Protein AF-0000000076549613 (afdb_homodimer)

pLDDT: mean 84.05, std 9.08, range [25.34, 96.5]

Solvent-accessible surface area (backbone atoms only — not comparable to full-atom values): 105372 Å² total; per-residue (Å²): 106,58,68,58,45,51,50,44,53,73,41,37,67,58,52,50,48,51,49,50,49,50,51,48,48,9,54,52,24,57,74,68,47,46,67,40,62,68,64,69,47,68,53,47,63,53,39,37,36,34,74,45,85,85,37,47,15,62,51,30,33,65,60,47,44,47,56,52,51,62,62,55,56,86,48,83,62,59,72,47,44,37,34,41,16,25,68,22,34,30,40,40,37,39,35,33,40,73,86,57,59,59,70,60,49,53,50,53,51,52,59,45,52,69,72,58,82,43,71,91,74,50,68,70,38,73,50,78,76,48,66,77,16,69,48,36,32,33,32,61,43,44,80,92,57,53,51,39,55,50,35,51,44,43,65,64,44,52,40,54,59,55,23,63,36,65,48,25,48,45,64,50,57,32,36,43,36,49,55,23,40,34,35,30,39,38,70,69,45,24,59,74,68,69,50,57,69,69,48,46,52,50,32,55,48,38,32,52,45,67,35,34,32,41,82,40,66,52,85,63,26,40,26,39,33,35,34,56,36,65,44,71,47,64,66,50,52,28,55,39,47,52,51,54,57,94,63,44,53,39,32,37,55,76,35,24,50,66,44,84,48,52,52,85,72,56,30,44,21,24,44,73,89,41,71,75,37,36,36,39,37,36,26,36,33,89,93,52,59,64,58,67,29,49,52,52,44,51,53,50,51,50,46,44,54,72,39,66,79,44,61,90,71,40,39,76,42,81,74,44,58,49,65,58,55,37,52,51,35,52,50,45,46,51,49,36,50,52,51,14,50,51,47,31,44,48,52,43,36,50,45,52,60,40,68,67,62,34,49,58,36,50,51,33,42,63,48,10,50,26,40,21,39,31,51,31,48,74,70,70,46,69,44,24,47,56,28,61,63,55,55,48,54,15,58,35,24,33,47,27,46,50,26,49,49,35,26,47,54,43,58,66,65,56,57,97,86,66,57,70,69,59,39,41,40,53,16,37,59,69,34,45,58,55,44,53,54,26,52,50,37,34,54,42,35,40,42,55,41,63,65,39,61,64,48,61,15,45,53,39,27,54,21,43,52,40,39,48,36,21,46,51,31,14,47,49,37,30,70,53,50,45,57,36,52,48,59,74,66,52,70,93,76,70,78,75,61,92,74,60,23,76,60,38,47,52,49,47,56,51,45,50,53,50,46,55,50,47,69,70,43,52,68,58,55,52,51,50,50,52,50,45,47,53,48,18,53,53,31,52,69,66,35,44,45,43,52,69,64,74,73,53,78,65,47,39,25,38,37,36,40,45,56,77,69,55,47,64,68,59,37,52,52,48,48,52,49,51,49,56,59,56,59,66,40,84,52,44,79,44,42,35,34,40,32,24,20,38,87,81,54,85,44,95,49,45,54,28,35,35,38,33,43,35,39,44,54,61,76,88,74,42,65,87,90,68,44,71,69,54,51,51,52,53,50,49,60,62,54,62,69,48,81,77,56,47,73,46,83,44,28,69,61,58,44,37,46,31,21,68,66,39,72,39,92,37,61,26,32,41,36,39,33,33,89,50,66,69,61,46,53,54,51,48,53,53,50,49,58,55,49,66,68,40,80,36,57,33,69,71,43,72,58,65,36,62,62,22,72,33,80,43,74,47,72,36,64,70,56,23,49,75,59,63,41,53,71,66,56,52,51,51,46,49,40,44,44,68,30,72,59,63,69,46,70,36,54,54,81,93,40,75,31,43,28,23,45,25,45,43,66,83,53,57,72,37,74,68,32,48,31,57,38,68,42,75,30,84,88,71,47,73,43,45,38,51,73,31,25,49,79,46,80,40,74,32,61,40,44,47,40,32,46,77,88,38,39,38,42,48,32,30,36,39,68,48,99,47,44,54,60,62,43,49,55,52,49,53,56,50,43,67,71,74,52,81,69,59,91,82,41,50,72,47,74,37,27,49,65,50,52,37,52,56,48,52,58,49,47,68,55,37,52,57,51,37,50,51,52,41,46,51,51,36,25,69,71,69,73,34,68,67,64,28,50,53,53,58,67,49,46,63,46,23,51,21,22,18,26,45,36,28,44,74,67,68,41,51,42,22,56,42,28,52,50,14,51,32,50,38,50,15,54,48,47,31,44,42,49,50,39,49,52,42,22,55,50,30,37,71,68,37,87,86,75,58,11,61,64,54,15,50,58,67,35,42,58,61,41,50,51,37,38,47,21,36,16,47,15,26,40,49,41,41,66,42,82,49,56,58,30,50,55,46,20,47,19,23,31,19,32,32,28,13,30,57,31,32,51,50,39,54,70,57,50,46,56,64,70,63,62,69,75,73,72,75,77,76,79,72,66,72,59,72,75,105,107,58,68,59,47,50,50,42,53,71,42,38,67,60,54,51,48,51,49,50,49,49,50,48,48,10,53,53,26,55,74,68,46,48,68,39,60,65,64,71,48,67,53,48,62,52,39,37,36,34,73,43,69,32,36,47,15,62,53,30,32,58,59,45,43,47,56,52,50,60,60,54,47,30,47,82,60,50,71,48,44,38,35,40,14,25,68,21,34,29,39,40,36,39,36,35,40,74,85,58,59,57,69,62,52,53,50,53,51,53,59,47,52,68,68,58,81,41,73,93,72,52,68,75,37,75,49,78,75,49,66,79,15,68,49,38,32,31,33,63,43,45,80,92,57,53,52,40,54,51,35,48,43,43,65,66,46,51,41,57,59,55,48,67,37,72,48,37,68,47,65,48,59,33,36,44,35,48,55,23,40,34,36,30,38,40,71,70,44,25,59,75,69,70,50,57,69,69,48,46,52,50,32,54,48,64,46,53,46,67,47,73,60,63,79,41,78,54,87,97,40,79,39,76,45,73,47,87,40,65,45,69,48,64,66,51,52,29,61,38,62,54,48,70,58,95,85,44,74,38,32,36,53,74,35,25,49,65,44,83,48,52,50,86,71,54,30,44,20,26,44,73,90,40,70,75,38,36,35,40,36,37,27,34,33,88,93,50,61,63,58,66,30,49,54,53,45,52,52,50,50,50,45,47,52,72,42,82,80,45,61,90,69,39,39,76,41,82,75,43,56,48,66,58,55,37,51,52,35,51,50,46,49,50,48,35,50,52,51,12,50,51,47,30,43,48,52,43,35,51,46,53,60,40,67,68,63,33,48,60,36,49,50,34,41,61,48,9,52,25,40,21,38,32,51,30,52,72,72,68,48,70,44,24,47,58,27,60,63,57,54,48,53,14,59,36,26,33,47,27,46,50,28,49,49,36,27,47,54,43,58,67,64,58,57,96,87,67,57,69,68,59,39,42,39,52,15,39,58,68,32,45,59,52,42,52,54,27,51,50,37,35,54,44,37,41,43,55,42,63,67,39,64,63,46,61,16,46,52,39,28,56,21,42,53,40,40,50,35,22,46,51,32,14,49,49,36,30,70,54,48,46,57,37,53,49,61,74,65,52,68,93,77,68,78,77,60,92,72,59,22,75,59,37,48,50,50,47,56,50,45,52,53,48,46,56,51,46,70,70,42,51,67,59,54,52,52,51,51,52,51,45,46,51,48,19,54,52,31,50,69,66,36,44,44,46,51,69,64,73,71,56,80,66,47,39,26,39,37,36,40,46,56,76,37,44,10,66,68,58,38,51,52,48,48,52,49,52,50,53,59,55,59,67,41,82,53,44,77,45,41,36,34,39,33,24,21,37,85,82,52,85,43,95,48,46,53,28,34,34,37,33,42,34,39,44,54,62,73,87,75,42,64,86,91,69,43,71,69,54,51,51,51,51,51,47,62,62,54,60,68,47,80,76,57,46,72,45,84,44,30,69,62,57,43,36,48,30,23,68,66,41,71,39,92,36,62,25,32,41,36,39,34,33,90,48,66,69,59,45,52,56,52,49,53,53,49,51,56,56,48,66,68,40,79,37,55,34,70,72,43,72,56,65,36,62,60,21,40,21,38,34,34,40,62,36,54,71,56,22,17,49,56,50,43,49,59,39,57,52,37,52,45,49,30,42,44,68,13,72,62,64,70,45,71,36,53,53,87,92,40,75,32,42,28,31,46,21,43,43,66,82,52,55,55,39,74,67,32,47,29,57,39,67,41,76,30,85,87,71,46,73,43,43,37,53,74,31,24,50,78,44,79,39,75,32,60,39,42,47,40,32,46,76,90,35,38,38,42,49,33,29,34,39,69,48,99,47,45,54,62,63,44,51,55,52,47,52,55,50,43,67,71,72,53,81,67,58,89,64,42,49,71,49,75,37,26,50,64,50,53,37,53,57,48,51,59,49,48,67,55,38,52,58,52,37,50,53,51,42,49,51,51,36,23,67,72,68,73,33,66,66,63,27,49,54,53,58,67,49,47,60,47,23,50,19,21,18,25,44,36,28,44,74,68,68,39,54,43,22,55,42,28,52,50,15,50,33,50,37,52,16,53,49,47,32,44,43,49,49,40,50,54,42,22,54,51,31,39,70,69,37,87,86,75,56,11,59,64,56,16,49,58,67,35,42,59,60,42,51,50,36,38,47,22,35,16,47,15,26,41,48,42,39,66,41,82,50,58,55,30,49,56,44,20,48,18,24,32,18,32,32,28,13,30,56,32,31,52,51,39,52,69,57,51,46,55,64,69,63,63,69,72,74,71,74,78,72,77,69,69,65,62,72,74,105

Sequence (2052 aa):
MQSLIRLFIRYRAIVLIIFAVMLAIGAFALTRLDIEAYPDPSPPLVEIITQNPSWSAEEMEQQVTVPVETTLNGTPHLDQVRSISIFGLSDVKLYFSFDSDYFRDRQEVLNRLQTLSLPNNLQPQLSPWSPIGEIYRYQLVGPGYTLNEIKATQDWLVRRELKQVPGIIDITTFGGTTRQYQVETDPNKLISYGVTLPQVLNAIQSSNANAGGNYLQLGNQNVNVRALGQVHNTDDIGSIVVAEKNGTPITVRDIATVTEGFQPRLGQVGRDKQDDIVLGIVLLQKEEKSLPALKALKEKIASLNTGSLLPPGMHISTIYDRTTLINRTTHTVREVIITGLILVTLVLLSMLGDLRITFIAAVTIPFAVLFAFGMMVLTGRSANLISIGAIDFGILVDSSIIVLESIYRKLSRRVPGEETGDLIVEGVTDAARPVLFSTAIILIAFIPLFTMQGVAGQIFSPMSVTYGFALLGALLFALIFAPVLGYVTAPTEQKVGDGYTWLSRGLRNRYQYLLHHALRYTSIVWIGAAAMLALGVLCFVLVGGEFMPPLEEGNLWIRATLPQDISFDTSANLANQIRAVIAQSPEVTQTVSQMGRPDDGTDVSTFNNIEVSVALKPQEEWRAGLTKPQLIDEMNRRLSRFPGIELNFSQNIQDNVEEAMSGVKGENSLKLFGDDFDTLTSLSDKIEQVMKSVPGVADVGVFKVGGQPSLVIQIDRAKAARFGILAGDINAAVQAAIGGAPISQVIQGDRRFDLTVRYPEANRSTPEAIRAILVPTADGGRIPLGQIADVSIREGSFMIYREGGRRYIPIKFSVRGRDLATTITELQAKLKQQVPLPTGYNYTWAGEFDSLRKEQARLAVIIPISLAIIVILLYMQFSTWKDAFIVVATLPFAAVGGAVSLFLTRTPFSISAAVGFTSLIGVATLGCVVFMSGVRRAQRESIDGTGLEHGCVDEMRPVVMACLAAGLGLLPAALSNGIGAQAQQPLARVVVGGMITTIIAILFILPLLLRQKPAHHLHLEEASTEMQSLIRLFIRYRAIVLIIFAVMLAIGAFALTRLDIEAYPDPSPPLVEIITQNPSWSAEEMEQQVTVPVETTLNGTPHLDQVRSISIFGLSDVKLYFSFDSDYFRDRQEVLNRLQTLSLPNNLQPQLSPWSPIGEIYRYQLVGPGYTLNEIKATQDWLVRRELKQVPGIIDITTFGGTTRQYQVETDPNKLISYGVTLPQVLNAIQSSNANAGGNYLQLGNQNVNVRALGQVHNTDDIGSIVVAEKNGTPITVRDIATVTEGFQPRLGQVGRDKQDDIVLGIVLLQKEEKSLPALKALKEKIASLNTGSLLPPGMHISTIYDRTTLINRTTHTVREVIITGLILVTLVLLSMLGDLRITFIAAVTIPFAVLFAFGMMVLTGRSANLISIGAIDFGILVDSSIIVLESIYRKLSRRVPGEETGDLIVEGVTDAARPVLFSTAIILIAFIPLFTMQGVAGQIFSPMSVTYGFALLGALLFALIFAPVLGYVTAPTEQKVGDGYTWLSRGLRNRYQYLLHHALRYTSIVWIGAAAMLALGVLCFVLVGGEFMPPLEEGNLWIRATLPQDISFDTSANLANQIRAVIAQSPEVTQTVSQMGRPDDGTDVSTFNNIEVSVALKPQEEWRAGLTKPQLIDEMNRRLSRFPGIELNFSQNIQDNVEEAMSGVKGENSLKLFGDDFDTLTSLSDKIEQVMKSVPGVADVGVFKVGGQPSLVIQIDRAKAARFGILAGDINAAVQAAIGGAPISQVIQGDRRFDLTVRYPEANRSTPEAIRAILVPTADGGRIPLGQIADVSIREGSFMIYREGGRRYIPIKFSVRGRDLATTITELQAKLKQQVPLPTGYNYTWAGEFDSLRKEQARLAVIIPISLAIIVILLYMQFSTWKDAFIVVATLPFAAVGGAVSLFLTRTPFSISAAVGFTSLIGVATLGCVVFMSGVRRAQRESIDGTGLEHGCVDEMRPVVMACLAAGLGLLPAALSNGIGAQAQQPLARVVVGGMITTIIAILFILPLLLRQKPAHHLHLEEASTE

Structure (mmCIF, N/CA/C/O backbone):
data_AF-0000000076549613-model_v1
#
loop_
_entity.id
_entity.type
_entity.pdbx_description
1 polymer 'Cobalt-zinc-cadmium resistance protein CzcA'
#
loop_
_atom_site.group_PDB
_atom_site.id
_atom_site.type_symbol
_atom_site.label_atom_id
_atom_site.label_alt_id
_atom_site.label_comp_id
_atom_site.label_asym_id
_atom_site.label_entity_id
_atom_site.label_seq_id
_atom_site.pdbx_PDB_ins_code
_atom_site.Cartn_x
_atom_site.Cartn_y
_atom_site.Cartn_z
_atom_site.occupancy
_atom_site.B_iso_or_equiv
_atom_site.auth_seq_id
_atom_site.auth_comp_id
_atom_site.auth_asym_id
_atom_site.auth_atom_id
_atom_site.pdbx_PDB_model_num
ATOM 1 N N . MET A 1 1 ? -3.492 37.469 29.484 1 70.31 1 MET A N 1
ATOM 2 C CA . MET A 1 1 ? -4.234 37.469 28.234 1 70.31 1 MET A CA 1
ATOM 3 C C . MET A 1 1 ? -4.164 38.844 27.578 1 70.31 1 MET A C 1
ATOM 5 O O . MET A 1 1 ? -3.998 38.969 26.359 1 70.31 1 MET A O 1
ATOM 9 N N . GLN A 1 2 ? -4.164 39.844 28.422 1 81.06 2 GLN A N 1
ATOM 10 C CA . GLN A 1 2 ? -4.113 41.219 27.875 1 81.06 2 GLN A CA 1
ATOM 11 C C . GLN A 1 2 ? -2.822 41.438 27.094 1 81.06 2 GLN A C 1
ATOM 13 O O . GLN A 1 2 ? -2.84 42.031 26.016 1 81.06 2 GLN A O 1
ATOM 18 N N . SER A 1 3 ? -1.783 40.875 27.688 1 80.88 3 SER A N 1
ATOM 19 C CA . SER A 1 3 ? -0.486 41.062 27.047 1 80.88 3 SER A CA 1
ATOM 20 C C . SER A 1 3 ? -0.434 40.344 25.688 1 80.88 3 SER A C 1
ATOM 22 O O . SER A 1 3 ? 0.159 40.844 24.734 1 80.88 3 SER A O 1
ATOM 24 N N . LEU A 1 4 ? -1.101 39.25 25.609 1 85.38 4 LEU A N 1
ATOM 25 C CA . LEU A 1 4 ? -1.113 38.469 24.375 1 85.38 4 LEU A CA 1
ATOM 26 C C . LEU A 1 4 ? -1.927 39.188 23.297 1 85.38 4 LEU A C 1
ATOM 28 O O . LEU A 1 4 ? -1.532 39.219 22.125 1 85.38 4 LEU A O 1
ATOM 32 N N . ILE A 1 5 ? -3.029 39.812 23.688 1 86.94 5 ILE A N 1
ATOM 33 C CA . ILE A 1 5 ? -3.904 40.5 22.734 1 86.94 5 ILE A CA 1
ATOM 34 C C . ILE A 1 5 ? -3.234 41.781 22.25 1 86.94 5 ILE A C 1
ATOM 36 O O . ILE A 1 5 ? -3.357 42.125 21.078 1 86.94 5 ILE A O 1
ATOM 40 N N . ARG A 1 6 ? -2.494 42.438 23.188 1 86.56 6 ARG A N 1
ATOM 41 C CA . ARG A 1 6 ? -1.759 43.656 22.812 1 86.56 6 ARG A CA 1
ATOM 42 C C . ARG A 1 6 ? -0.669 43.312 21.797 1 86.56 6 ARG A C 1
ATOM 44 O O . ARG A 1 6 ? -0.384 44.125 20.906 1 86.56 6 ARG A O 1
ATOM 51 N N . LEU A 1 7 ? -0.128 42.125 22 1 85.12 7 LEU A N 1
ATOM 52 C CA . LEU A 1 7 ? 0.905 41.656 21.094 1 85.12 7 LEU A CA 1
ATOM 53 C C . LEU A 1 7 ? 0.325 41.406 19.703 1 85.12 7 LEU A C 1
ATOM 55 O O . LEU A 1 7 ? 0.964 41.719 18.688 1 85.12 7 LEU A O 1
ATOM 59 N N . PHE A 1 8 ? -0.901 40.938 19.594 1 88.06 8 PHE A N 1
ATOM 60 C CA . PHE A 1 8 ? -1.541 40.625 18.328 1 88.06 8 PHE A CA 1
ATOM 61 C C . PHE A 1 8 ? -1.887 41.906 17.578 1 88.06 8 PHE A C 1
ATOM 63 O O . PHE A 1 8 ? -1.785 41.969 16.344 1 88.06 8 PHE A O 1
ATOM 70 N N . ILE A 1 9 ? -2.24 42.906 18.328 1 85 9 ILE A N 1
ATOM 71 C CA . ILE A 1 9 ? -2.623 44.188 17.719 1 85 9 ILE A CA 1
ATOM 72 C C . ILE A 1 9 ? -1.373 44.938 17.25 1 85 9 ILE A C 1
ATOM 74 O O . ILE A 1 9 ? -1.388 45.594 16.219 1 85 9 ILE A O 1
ATOM 78 N N . ARG A 1 10 ? -0.318 44.781 18.047 1 78.44 10 ARG A N 1
ATOM 79 C CA . ARG A 1 10 ? 0.94 45.438 17.688 1 78.44 10 ARG A CA 1
ATOM 80 C C . ARG A 1 10 ? 1.498 44.844 16.391 1 78.44 10 ARG A C 1
ATOM 82 O O . ARG A 1 10 ? 1.986 45.594 15.523 1 78.44 10 ARG A O 1
ATOM 89 N N . TYR A 1 11 ? 1.381 43.562 16.281 1 80.69 11 TYR A N 1
ATOM 90 C CA . TYR A 1 11 ? 1.847 42.875 15.094 1 80.69 11 TYR A CA 1
ATOM 91 C C . TYR A 1 11 ? 0.676 42.469 14.195 1 80.69 11 TYR A C 1
ATOM 93 O O . TYR A 1 11 ? 0.569 41.312 13.766 1 80.69 11 TYR A O 1
ATOM 101 N N . ARG A 1 12 ? -0.136 43.406 13.875 1 83.06 12 ARG A N 1
ATOM 102 C CA . ARG A 1 12 ? -1.37 43.156 13.133 1 83.06 12 ARG A CA 1
ATOM 103 C C . ARG A 1 12 ? -1.074 42.625 11.734 1 83.06 12 ARG A C 1
ATOM 105 O O . ARG A 1 12 ? -1.805 41.781 11.219 1 83.06 12 ARG A O 1
ATOM 112 N N . ALA A 1 13 ? -0.017 43 11.156 1 78.75 13 ALA A N 1
ATOM 113 C CA . ALA A 1 13 ? 0.308 42.562 9.805 1 78.75 13 ALA A CA 1
ATOM 114 C C . ALA A 1 13 ? 0.675 41.094 9.766 1 78.75 13 ALA A C 1
ATOM 116 O O . ALA A 1 13 ? 0.28 40.375 8.852 1 78.75 13 ALA A O 1
ATOM 117 N N . ILE A 1 14 ? 1.396 40.625 10.773 1 78.25 14 ILE A N 1
ATOM 118 C CA . ILE A 1 14 ? 1.791 39.25 10.852 1 78.25 14 ILE A CA 1
ATOM 119 C C . ILE A 1 14 ? 0.558 38.375 11.086 1 78.25 14 ILE A C 1
ATOM 121 O O . ILE A 1 14 ? 0.442 37.281 10.516 1 78.25 14 ILE A O 1
ATOM 125 N N . VAL A 1 15 ? -0.276 38.844 11.883 1 86.88 15 VAL A N 1
ATOM 126 C CA . VAL A 1 15 ? -1.479 38.062 12.211 1 86.88 15 VAL A CA 1
ATOM 127 C C . VAL A 1 15 ? -2.361 37.938 10.969 1 86.88 15 VAL A C 1
ATOM 129 O O . VAL A 1 15 ? -2.953 36.906 10.719 1 86.88 15 VAL A O 1
ATOM 132 N N . LEU A 1 16 ? -2.379 38.938 10.172 1 87.12 16 LEU A N 1
ATOM 133 C CA . LEU A 1 16 ? -3.184 38.906 8.953 1 87.12 16 LEU A CA 1
ATOM 134 C C . LEU A 1 16 ? -2.555 37.969 7.918 1 87.12 16 LEU A C 1
ATOM 136 O O . LEU A 1 16 ? -3.266 37.312 7.156 1 87.12 16 LEU A O 1
ATOM 140 N N . ILE A 1 17 ? -1.257 37.969 7.953 1 79.69 17 ILE A N 1
ATOM 141 C CA . ILE A 1 17 ? -0.569 37.094 7.039 1 79.69 17 ILE A CA 1
ATOM 142 C C . ILE A 1 17 ? -0.812 35.625 7.461 1 79.69 17 ILE A C 1
ATOM 144 O O . ILE A 1 17 ? -1.052 34.75 6.621 1 79.69 17 ILE A O 1
ATOM 148 N N . ILE A 1 18 ? -0.686 35.406 8.742 1 85 18 ILE A N 1
ATOM 149 C CA . ILE A 1 18 ? -0.957 34.062 9.25 1 85 18 ILE A CA 1
ATOM 150 C C . ILE A 1 18 ? -2.393 33.656 8.914 1 85 18 ILE A C 1
ATOM 152 O O . ILE A 1 18 ? -2.66 32.5 8.586 1 85 18 ILE A O 1
ATOM 156 N N . PHE A 1 19 ? -3.25 34.625 8.992 1 90.12 19 PHE A N 1
ATOM 157 C CA . PHE A 1 19 ? -4.648 34.406 8.648 1 90.12 19 PHE A CA 1
ATOM 158 C C . PHE A 1 19 ? -4.785 34 7.188 1 90.12 19 PHE A C 1
ATOM 160 O O . PHE A 1 19 ? -5.457 33 6.875 1 90.12 19 PHE A O 1
ATOM 167 N N . ALA A 1 20 ? -4.121 34.594 6.379 1 85.31 20 ALA A N 1
ATOM 168 C CA . ALA A 1 20 ? -4.188 34.312 4.949 1 85.31 20 ALA A CA 1
ATOM 169 C C . ALA A 1 20 ? -3.547 32.969 4.633 1 85.31 20 ALA A C 1
ATOM 171 O O . ALA A 1 20 ? -4.043 32.219 3.783 1 85.31 20 ALA A O 1
ATOM 172 N N . VAL A 1 21 ? -2.486 32.75 5.336 1 82.38 21 VAL A N 1
ATOM 173 C CA . VAL A 1 21 ? -1.785 31.5 5.125 1 82.38 21 VAL A CA 1
ATOM 174 C C . VAL A 1 21 ? -2.654 30.328 5.602 1 82.38 21 VAL A C 1
ATOM 176 O O . VAL A 1 21 ? -2.703 29.281 4.957 1 82.38 21 VAL A O 1
ATOM 179 N N . MET A 1 22 ? -3.283 30.5 6.699 1 87.81 22 MET A N 1
ATOM 180 C CA . MET A 1 22 ? -4.148 29.453 7.227 1 87.81 22 MET A CA 1
ATOM 181 C C . MET A 1 22 ? -5.344 29.234 6.309 1 87.81 22 MET A C 1
ATOM 183 O O . MET A 1 22 ? -5.797 28.094 6.141 1 87.81 22 MET A O 1
ATOM 187 N N . LEU A 1 23 ? -5.816 30.281 5.75 1 89.94 23 LEU A N 1
ATOM 188 C CA . LEU A 1 23 ? -6.906 30.156 4.789 1 89.94 23 LEU A CA 1
ATOM 189 C C . LEU A 1 23 ? -6.438 29.422 3.529 1 89.94 23 LEU A C 1
ATOM 191 O O . LEU A 1 23 ? -7.168 28.609 2.977 1 89.94 23 LEU A O 1
ATOM 195 N N . ALA A 1 24 ? -5.219 29.672 3.191 1 84.75 24 ALA A N 1
ATOM 196 C CA . ALA A 1 24 ? -4.668 29.031 2.002 1 84.75 24 ALA A CA 1
ATOM 197 C C . ALA A 1 24 ? -4.41 27.547 2.25 1 84.75 24 ALA A C 1
ATOM 199 O O . ALA A 1 24 ? -4.676 26.703 1.386 1 84.75 24 ALA A O 1
ATOM 200 N N . ILE A 1 25 ? -3.904 27.312 3.375 1 83.25 25 ILE A N 1
ATOM 201 C CA . ILE A 1 25 ? -3.646 25.922 3.734 1 83.25 25 ILE A CA 1
ATOM 202 C C . ILE A 1 25 ? -4.965 25.156 3.814 1 83.25 25 ILE A C 1
ATOM 204 O O . ILE A 1 25 ? -5.051 24 3.383 1 83.25 25 ILE A O 1
ATOM 208 N N . GLY A 1 26 ? -5.93 25.797 4.453 1 87 26 GLY A N 1
ATOM 209 C CA . GLY A 1 26 ? -7.246 25.172 4.527 1 87 26 GLY A CA 1
ATOM 210 C C . GLY A 1 26 ? -7.867 24.938 3.164 1 87 26 GLY A C 1
ATOM 211 O O . GLY A 1 26 ? -8.453 23.875 2.924 1 87 26 GLY A O 1
ATOM 212 N N . ALA A 1 27 ? -7.594 25.844 2.307 1 86.81 27 ALA A N 1
ATOM 213 C CA . ALA A 1 27 ? -8.125 25.703 0.954 1 86.81 27 ALA A CA 1
ATOM 214 C C . ALA A 1 27 ? -7.383 24.609 0.187 1 86.81 27 ALA A C 1
ATOM 216 O O . ALA A 1 27 ? -7.992 23.859 -0.583 1 86.81 27 ALA A O 1
ATOM 217 N N . PHE A 1 28 ? -6.176 24.531 0.411 1 82.56 28 PHE A N 1
ATOM 218 C CA . PHE A 1 28 ? -5.375 23.469 -0.204 1 82.56 28 PHE A CA 1
ATOM 219 C C . PHE A 1 28 ? -5.758 22.109 0.355 1 82.56 28 PHE A C 1
ATOM 221 O O . PHE A 1 28 ? -5.809 21.125 -0.383 1 82.56 28 PHE A O 1
ATOM 228 N N . ALA A 1 29 ? -6.008 22.078 1.586 1 84.75 29 ALA A N 1
ATOM 229 C CA . ALA A 1 29 ? -6.414 20.828 2.238 1 84.75 29 ALA A CA 1
ATOM 230 C C . ALA A 1 29 ? -7.762 20.344 1.71 1 84.75 29 ALA A C 1
ATOM 232 O O . ALA A 1 29 ? -8 19.141 1.622 1 84.75 29 ALA A O 1
ATOM 233 N N . LEU A 1 30 ? -8.555 21.234 1.321 1 83.06 30 LEU A N 1
ATOM 234 C CA . LEU A 1 30 ? -9.867 20.891 0.777 1 83.06 30 LEU A CA 1
ATOM 235 C C . LEU A 1 30 ? -9.727 20.141 -0.54 1 83.06 30 LEU A C 1
ATOM 237 O O . LEU A 1 30 ? -10.516 19.234 -0.829 1 83.06 30 LEU A O 1
ATOM 241 N N . THR A 1 31 ? -8.641 20.406 -1.225 1 80.12 31 THR A N 1
ATOM 242 C CA . THR A 1 31 ? -8.438 19.734 -2.502 1 80.12 31 THR A CA 1
ATOM 243 C C . THR A 1 31 ? -7.891 18.328 -2.293 1 80.12 31 THR A C 1
ATOM 245 O O . THR A 1 31 ? -8.031 17.469 -3.164 1 80.12 31 THR A O 1
ATOM 248 N N . ARG A 1 32 ? -7.391 18.125 -1.185 1 79 32 ARG A N 1
ATOM 249 C CA . ARG A 1 32 ? -6.793 16.812 -0.916 1 79 32 ARG A CA 1
ATOM 250 C C . ARG A 1 32 ? -7.684 15.984 0.003 1 79 32 ARG A C 1
ATOM 252 O O . ARG A 1 32 ? -7.398 14.812 0.258 1 79 32 ARG A O 1
ATOM 259 N N . LEU A 1 33 ? -8.68 16.516 0.446 1 81.69 33 LEU A N 1
ATOM 260 C CA . LEU A 1 33 ? -9.562 15.836 1.386 1 81.69 33 LEU A CA 1
ATOM 261 C C . LEU A 1 33 ? -10.367 14.75 0.685 1 81.69 33 LEU A C 1
ATOM 263 O O . LEU A 1 33 ? -10.875 14.961 -0.419 1 81.69 33 LEU A O 1
ATOM 267 N N . ASP A 1 34 ? -10.352 13.547 1.251 1 80.88 34 ASP A N 1
ATOM 268 C CA . ASP A 1 34 ? -11.156 12.438 0.746 1 80.88 34 ASP A CA 1
ATOM 269 C C . ASP A 1 34 ? -12.617 12.578 1.179 1 80.88 34 ASP A C 1
ATOM 271 O O . ASP A 1 34 ? -12.914 12.617 2.375 1 80.88 34 ASP A O 1
ATOM 275 N N . ILE A 1 35 ? -13.438 12.773 0.273 1 80.19 35 ILE A N 1
ATOM 276 C CA . ILE A 1 35 ? -14.852 12.93 0.575 1 80.19 35 ILE A CA 1
ATOM 277 C C . ILE A 1 35 ? -15.586 11.617 0.326 1 80.19 35 ILE A C 1
ATOM 279 O O . ILE A 1 35 ? -15.508 11.055 -0.767 1 80.19 35 ILE A O 1
ATOM 283 N N . GLU A 1 36 ? -16.141 11.109 1.345 1 78 36 GLU A N 1
ATOM 284 C CA . GLU A 1 36 ? -16.953 9.891 1.252 1 78 36 GLU A CA 1
ATOM 285 C C . GLU A 1 36 ? -18.422 10.18 1.535 1 78 36 GLU A C 1
ATOM 287 O O . GLU A 1 36 ? -18.75 11.117 2.268 1 78 36 GLU A O 1
ATOM 292 N N . ALA A 1 37 ? -19.281 9.453 0.869 1 70.5 37 ALA A N 1
ATOM 293 C CA . ALA A 1 37 ? -20.719 9.656 1.098 1 70.5 37 ALA A CA 1
ATOM 294 C C . ALA A 1 37 ? -21.109 9.25 2.516 1 70.5 37 ALA A C 1
ATOM 296 O O . ALA A 1 37 ? -21.781 10 3.221 1 70.5 37 ALA A O 1
ATOM 297 N N . TYR A 1 38 ? -20.688 7.977 2.865 1 71.5 38 TYR A N 1
ATOM 298 C CA . TYR A 1 38 ? -21.031 7.457 4.188 1 71.5 38 TYR A CA 1
ATOM 299 C C . TYR A 1 38 ? -19.812 6.805 4.844 1 71.5 38 TYR A C 1
ATOM 301 O O . TYR A 1 38 ? -18.969 6.227 4.16 1 71.5 38 TYR A O 1
ATOM 309 N N . PRO A 1 39 ? -19.703 6.996 6.129 1 74.75 39 PRO A N 1
ATOM 310 C CA . PRO A 1 39 ? -18.656 6.246 6.812 1 74.75 39 PRO A CA 1
ATOM 311 C C . PRO A 1 39 ? -18.906 4.742 6.844 1 74.75 39 PRO A C 1
ATOM 313 O O . PRO A 1 39 ? -20.062 4.312 6.707 1 74.75 39 PRO A O 1
ATOM 316 N N . ASP A 1 40 ? -17.953 3.994 6.922 1 74.69 40 ASP A N 1
ATOM 317 C CA . ASP A 1 40 ? -18.094 2.547 7.047 1 74.69 40 ASP A CA 1
ATOM 318 C C . ASP A 1 40 ? -18.531 2.162 8.461 1 74.69 40 ASP A C 1
ATOM 320 O O . ASP A 1 40 ? -17.75 2.271 9.406 1 74.69 40 ASP A O 1
ATOM 324 N N . PRO A 1 41 ? -19.734 1.777 8.633 1 76.44 41 PRO A N 1
ATOM 325 C CA . PRO A 1 41 ? -20.234 1.438 9.969 1 76.44 41 PRO A CA 1
ATOM 326 C C . PRO A 1 41 ? -19.844 0.028 10.398 1 76.44 41 PRO A C 1
ATOM 328 O O . PRO A 1 41 ? -19.984 -0.325 11.57 1 76.44 41 PRO A O 1
ATOM 331 N N . SER A 1 42 ? -19.266 -0.727 9.516 1 78.12 42 SER A N 1
ATOM 332 C CA . SER A 1 42 ? -19.016 -2.135 9.812 1 78.12 42 SER A CA 1
ATOM 333 C C . SER A 1 42 ? -17.703 -2.324 10.562 1 78.12 42 SER A C 1
ATOM 335 O O . SER A 1 42 ? -16.766 -1.558 10.375 1 78.12 42 SER A O 1
ATOM 337 N N . PRO A 1 43 ? -17.781 -3.27 11.484 1 82.56 43 PRO A N 1
ATOM 338 C CA . PRO A 1 43 ? -16.516 -3.635 12.133 1 82.56 43 PRO A CA 1
ATOM 339 C C . PRO A 1 43 ? -15.516 -4.273 11.164 1 82.56 43 PRO A C 1
ATOM 341 O O . PRO A 1 43 ? -15.898 -4.703 10.078 1 82.56 43 PRO A O 1
ATOM 344 N N . PRO A 1 44 ? -14.258 -4.223 11.586 1 86.25 44 PRO A N 1
ATOM 345 C CA . PRO A 1 44 ? -13.32 -4.965 10.742 1 86.25 44 PRO A CA 1
ATOM 346 C C . PRO A 1 44 ? -13.727 -6.43 10.57 1 86.25 44 PRO A C 1
ATOM 348 O O . PRO A 1 44 ? -13.977 -7.125 11.555 1 86.25 44 PRO A O 1
ATOM 351 N N . LEU A 1 45 ? -13.938 -6.723 9.375 1 90 45 LEU A N 1
ATOM 352 C CA . LEU A 1 45 ? -14.422 -8.062 9.062 1 90 45 LEU A CA 1
ATOM 353 C C . LEU A 1 45 ? -13.531 -8.727 8.016 1 90 45 LEU A C 1
ATOM 355 O O . LEU A 1 45 ? -13.102 -8.078 7.059 1 90 45 LEU A O 1
ATOM 359 N N . VAL A 1 46 ? -13.086 -9.953 8.266 1 90.31 46 VAL A N 1
ATOM 360 C CA . VAL A 1 46 ? -12.344 -10.781 7.312 1 90.31 46 VAL A CA 1
ATOM 361 C C . VAL A 1 46 ? -13.188 -11.977 6.898 1 90.31 46 VAL A C 1
ATOM 363 O O . VAL A 1 46 ? -13.688 -12.727 7.746 1 90.31 46 VAL A O 1
ATOM 366 N N . GLU A 1 47 ? -13.43 -12.055 5.625 1 92.19 47 GLU A N 1
ATOM 367 C CA . GLU A 1 47 ? -14.258 -13.133 5.09 1 92.19 47 GLU A CA 1
ATOM 368 C C . GLU A 1 47 ? -13.406 -14.172 4.359 1 92.19 47 GLU A C 1
ATOM 370 O O . GLU A 1 47 ? -12.523 -13.82 3.57 1 92.19 47 GLU A O 1
ATOM 375 N N . ILE A 1 48 ? -13.617 -15.438 4.676 1 92.81 48 ILE A N 1
ATOM 376 C CA . ILE A 1 48 ? -12.914 -16.547 4.047 1 92.81 48 ILE A CA 1
ATOM 377 C C . ILE A 1 48 ? -13.898 -17.375 3.213 1 92.81 48 ILE A C 1
ATOM 379 O O . ILE A 1 48 ? -14.961 -17.766 3.697 1 92.81 48 ILE A O 1
ATOM 383 N N . ILE A 1 49 ? -13.57 -17.594 1.998 1 92.94 49 ILE A N 1
ATOM 384 C CA . ILE A 1 49 ? -14.414 -18.375 1.09 1 92.94 49 ILE A CA 1
ATOM 385 C C . ILE A 1 49 ? -13.664 -19.625 0.63 1 92.94 49 ILE A C 1
ATOM 387 O O . ILE A 1 49 ? -12.484 -19.547 0.269 1 92.94 49 ILE A O 1
ATOM 391 N N . THR A 1 50 ? -14.258 -20.703 0.739 1 91.69 50 THR A N 1
ATOM 392 C CA . THR A 1 50 ? -13.742 -21.984 0.241 1 91.69 50 THR A CA 1
ATOM 393 C C . THR A 1 50 ? -14.758 -22.656 -0.67 1 91.69 50 THR A C 1
ATOM 395 O O . THR A 1 50 ? -15.922 -22.828 -0.292 1 91.69 50 THR A O 1
ATOM 398 N N . GLN A 1 51 ? -14.383 -22.984 -1.852 1 89.94 51 GLN A N 1
ATOM 399 C CA . GLN A 1 51 ? -15.312 -23.547 -2.822 1 89.94 51 GLN A CA 1
ATOM 400 C C . GLN A 1 51 ? -14.945 -24.984 -3.166 1 89.94 51 GLN A C 1
ATOM 402 O O . GLN A 1 51 ? -13.766 -25.328 -3.26 1 89.94 51 GLN A O 1
ATOM 407 N N . ASN A 1 52 ? -15.898 -25.859 -3.18 1 86.81 52 ASN A N 1
ATOM 408 C CA . ASN A 1 52 ? -15.859 -27.219 -3.699 1 86.81 52 ASN A CA 1
ATOM 409 C C . ASN A 1 52 ? -17.172 -27.594 -4.371 1 86.81 52 ASN A C 1
ATOM 411 O O . ASN A 1 52 ? -18.141 -27.938 -3.689 1 86.81 52 ASN A O 1
ATOM 415 N N . PRO A 1 53 ? -17.281 -27.609 -5.645 1 80.62 53 PRO A N 1
ATOM 416 C CA . PRO A 1 53 ? -18.547 -27.766 -6.363 1 80.62 53 PRO A CA 1
ATOM 417 C C . PRO A 1 53 ? -19.172 -29.141 -6.168 1 80.62 53 PRO A C 1
ATOM 419 O O . PRO A 1 53 ? -20.328 -29.359 -6.508 1 80.62 53 PRO A O 1
ATOM 422 N N . SER A 1 54 ? -18.594 -30.062 -5.477 1 77.94 54 SER A N 1
ATOM 423 C CA . SER A 1 54 ? -19.109 -31.422 -5.465 1 77.94 54 SER A CA 1
ATOM 424 C C . SER A 1 54 ? -19.672 -31.781 -4.09 1 77.94 54 SER A C 1
ATOM 426 O O . SER A 1 54 ? -20.281 -32.844 -3.926 1 77.94 54 SER A O 1
ATOM 428 N N . TRP A 1 55 ? -19.609 -30.891 -3.156 1 83.56 55 TRP A N 1
ATOM 429 C CA . TRP A 1 55 ? -20.016 -31.266 -1.805 1 83.56 55 TRP A CA 1
ATOM 430 C C . TRP A 1 55 ? -21.312 -30.594 -1.411 1 83.56 55 TRP A C 1
ATOM 432 O O . TRP A 1 55 ? -21.562 -29.453 -1.803 1 83.56 55 TRP A O 1
ATOM 442 N N . SER A 1 56 ? -22.125 -31.375 -0.702 1 87.25 56 SER A N 1
ATOM 443 C CA . SER A 1 56 ? -23.359 -30.828 -0.168 1 87.25 56 SER A CA 1
ATOM 444 C C . SER A 1 56 ? -23.109 -29.844 0.963 1 87.25 56 SER A C 1
ATOM 446 O O . SER A 1 56 ? -21.969 -29.734 1.448 1 87.25 56 SER A O 1
ATOM 448 N N . ALA A 1 57 ? -24.094 -29.188 1.37 1 89.56 57 ALA A N 1
ATOM 449 C CA . ALA A 1 57 ? -23.969 -28.203 2.438 1 89.56 57 ALA A CA 1
ATOM 450 C C . ALA A 1 57 ? -23.484 -28.844 3.729 1 89.56 57 ALA A C 1
ATOM 452 O O . ALA A 1 57 ? -22.656 -28.25 4.449 1 89.56 57 ALA A O 1
ATOM 453 N N . GLU A 1 58 ? -23.891 -30.016 4.012 1 87.75 58 GLU A N 1
ATOM 454 C CA . GLU A 1 58 ? -23.5 -30.703 5.238 1 87.75 58 GLU A CA 1
ATOM 455 C C . GLU A 1 58 ? -22.047 -31.156 5.176 1 87.75 58 GLU A C 1
ATOM 457 O O . GLU A 1 58 ? -21.328 -31.094 6.176 1 87.75 58 GLU A O 1
ATOM 462 N N . GLU A 1 59 ? -21.703 -31.656 4.027 1 88.31 59 GLU A N 1
ATOM 463 C CA . GLU A 1 59 ? -20.312 -32.062 3.857 1 88.31 59 GLU A CA 1
ATOM 464 C C . GLU A 1 59 ? -19.359 -30.891 3.941 1 88.31 59 GLU A C 1
ATOM 466 O O . GLU A 1 59 ? -18.281 -30.984 4.523 1 88.31 59 GLU A O 1
ATOM 471 N N . MET A 1 60 ? -19.828 -29.828 3.354 1 91.31 60 MET A N 1
ATOM 472 C CA . MET A 1 60 ? -19.031 -28.609 3.424 1 91.31 60 MET A CA 1
ATOM 473 C C . MET A 1 60 ? -18.906 -28.125 4.863 1 91.31 60 MET A C 1
ATOM 475 O O . MET A 1 60 ? -17.859 -27.609 5.262 1 91.31 60 MET A O 1
ATOM 479 N N . GLU A 1 61 ? -19.938 -28.25 5.66 1 92.31 61 GLU A N 1
ATOM 480 C CA . GLU A 1 61 ? -19.922 -27.828 7.055 1 92.31 61 GLU A CA 1
ATOM 481 C C . GLU A 1 61 ? -18.938 -28.656 7.879 1 92.31 61 GLU A C 1
ATOM 483 O O . GLU A 1 61 ? -18.109 -28.109 8.602 1 92.31 61 GLU A O 1
ATOM 488 N N . GLN A 1 62 ? -19 -29.938 7.629 1 90.62 62 GLN A N 1
ATOM 489 C CA . GLN A 1 62 ? -18.25 -30.844 8.484 1 90.62 62 GLN A CA 1
ATOM 490 C C . GLN A 1 62 ? -16.781 -30.906 8.062 1 90.62 62 GLN A C 1
ATOM 492 O O . GLN A 1 62 ? -15.891 -30.984 8.914 1 90.62 62 GLN A O 1
ATOM 497 N N . GLN A 1 63 ? -16.531 -30.781 6.746 1 91.56 63 GLN A N 1
ATOM 498 C CA . GLN A 1 63 ? -15.172 -31.047 6.262 1 91.56 63 GLN A CA 1
ATOM 499 C C . GLN A 1 63 ? -14.406 -29.734 6.074 1 91.56 63 GLN A C 1
ATOM 501 O O . GLN A 1 63 ? -13.172 -29.734 6.109 1 91.56 63 GLN A O 1
ATOM 506 N N . VAL A 1 64 ? -15.117 -28.656 5.914 1 93.44 64 VAL A N 1
ATOM 507 C CA . VAL A 1 64 ? -14.406 -27.422 5.594 1 93.44 64 VAL A CA 1
ATOM 508 C C . VAL A 1 64 ? -14.727 -26.359 6.648 1 93.44 64 VAL A C 1
ATOM 510 O O . VAL A 1 64 ? -13.82 -25.859 7.32 1 93.44 64 VAL A O 1
ATOM 513 N N . THR A 1 65 ? -15.953 -26.094 6.961 1 94.19 65 THR A N 1
ATOM 514 C CA . THR A 1 65 ? -16.359 -24.969 7.805 1 94.19 65 THR A CA 1
ATOM 515 C C . THR A 1 65 ? -15.914 -25.188 9.242 1 94.19 65 THR A C 1
ATOM 517 O O . THR A 1 65 ? -15.367 -24.281 9.867 1 94.19 65 THR A O 1
ATOM 520 N N . VAL A 1 66 ? -16.141 -26.375 9.758 1 93 66 VAL A N 1
ATOM 521 C CA . VAL A 1 66 ? -15.836 -26.641 11.164 1 93 66 VAL A CA 1
ATOM 522 C C . VAL A 1 66 ? -14.336 -26.547 11.391 1 93 66 VAL A C 1
ATOM 524 O O . VAL A 1 66 ? -13.875 -25.891 12.328 1 93 66 VAL A O 1
ATOM 527 N N . PRO A 1 67 ? -13.516 -27.188 10.523 1 92.19 67 PRO A N 1
ATOM 528 C CA . PRO A 1 67 ? -12.07 -27.047 10.719 1 92.19 67 PRO A CA 1
ATOM 529 C C . PRO A 1 67 ? -11.594 -25.594 10.578 1 92.19 67 PRO A C 1
ATOM 531 O O . PRO A 1 67 ? -10.688 -25.172 11.297 1 92.19 67 PRO A O 1
ATOM 534 N N . VAL A 1 68 ? -12.164 -24.859 9.734 1 93.56 68 VAL A N 1
ATOM 535 C CA . VAL A 1 68 ? -11.789 -23.453 9.555 1 93.56 68 VAL A CA 1
ATOM 536 C C . VAL A 1 68 ? -12.164 -22.656 10.805 1 93.56 68 VAL A C 1
ATOM 538 O O . VAL A 1 68 ? -11.367 -21.859 11.289 1 93.56 68 VAL A O 1
ATOM 541 N N . GLU A 1 69 ? -13.328 -22.922 11.383 1 93.81 69 GLU A N 1
ATOM 542 C CA . GLU A 1 69 ? -13.789 -22.234 12.586 1 93.81 69 GLU A CA 1
ATOM 543 C C . GLU A 1 69 ? -12.891 -22.547 13.773 1 93.81 69 GLU A C 1
ATOM 545 O O . GLU A 1 69 ? -12.523 -21.656 14.539 1 93.81 69 GLU A O 1
ATOM 550 N N . THR A 1 70 ? -12.562 -23.766 13.836 1 89.81 70 THR A N 1
ATOM 551 C CA . THR A 1 70 ? -11.781 -24.203 14.984 1 89.81 70 THR A CA 1
ATOM 552 C C . THR A 1 70 ? -10.367 -23.641 14.938 1 89.81 70 THR A C 1
ATOM 554 O O . THR A 1 70 ? -9.805 -23.266 15.969 1 89.81 70 THR A O 1
ATOM 557 N N . THR A 1 71 ? -9.797 -23.578 13.734 1 90.19 71 THR A N 1
ATOM 558 C CA . THR A 1 71 ? -8.438 -23.062 13.578 1 90.19 71 THR A CA 1
ATOM 559 C C . THR A 1 71 ? -8.391 -21.562 13.828 1 90.19 71 THR A C 1
ATOM 561 O O . THR A 1 71 ? -7.398 -21.047 14.336 1 90.19 71 THR A O 1
ATOM 564 N N . LEU A 1 72 ? -9.469 -20.859 13.594 1 91.94 72 LEU A N 1
ATOM 565 C CA . LEU A 1 72 ? -9.469 -19.406 13.672 1 91.94 72 LEU A CA 1
ATOM 566 C C . LEU A 1 72 ? -9.922 -18.938 15.055 1 91.94 72 LEU A C 1
ATOM 568 O O . LEU A 1 72 ? -9.719 -17.781 15.414 1 91.94 72 LEU A O 1
ATOM 572 N N . ASN A 1 73 ? -10.469 -19.922 15.797 1 88.75 73 ASN A N 1
ATOM 573 C CA . ASN A 1 73 ? -10.875 -19.547 17.156 1 88.75 73 ASN A CA 1
ATOM 574 C C . ASN A 1 73 ? -9.664 -19.188 18.016 1 88.75 73 ASN A C 1
ATOM 576 O O . ASN A 1 73 ? -8.617 -19.812 17.922 1 88.75 73 ASN A O 1
ATOM 580 N N . GLY A 1 74 ? -9.703 -18.078 18.781 1 84.56 74 GLY A N 1
ATOM 581 C CA . GLY A 1 74 ? -8.609 -17.641 19.641 1 84.56 74 GLY A CA 1
ATOM 582 C C . GLY A 1 74 ? -7.805 -16.5 19.031 1 84.56 74 GLY A C 1
ATOM 583 O O . GLY A 1 74 ? -6.789 -16.094 19.594 1 84.56 74 GLY A O 1
ATOM 584 N N . THR A 1 75 ? -8.188 -16.031 17.891 1 88.81 75 THR A N 1
ATOM 585 C CA . THR A 1 75 ? -7.52 -14.875 17.297 1 88.81 75 THR A CA 1
ATOM 586 C C . THR A 1 75 ? -7.703 -13.633 18.172 1 88.81 75 THR A C 1
ATOM 588 O O . THR A 1 75 ? -8.797 -13.383 18.672 1 88.81 75 THR A O 1
ATOM 591 N N . PRO A 1 76 ? -6.672 -12.938 18.391 1 87.12 76 PRO A N 1
ATOM 592 C CA . PRO A 1 76 ? -6.781 -11.742 19.234 1 87.12 76 PRO A CA 1
ATOM 593 C C . PRO A 1 76 ? -7.809 -10.742 18.703 1 87.12 76 PRO A C 1
ATOM 595 O O . PRO A 1 76 ? -7.902 -10.523 17.484 1 87.12 76 PRO A O 1
ATOM 598 N N . HIS A 1 77 ? -8.695 -10.086 19.562 1 89.56 77 HIS A N 1
ATOM 599 C CA . HIS A 1 77 ? -9.695 -9.062 19.281 1 89.56 77 HIS A CA 1
ATOM 600 C C . HIS A 1 77 ? -10.883 -9.633 18.516 1 89.56 77 HIS A C 1
ATOM 602 O O . HIS A 1 77 ? -11.664 -8.883 17.922 1 89.56 77 HIS A O 1
ATOM 608 N N . LEU A 1 78 ? -10.906 -11 18.406 1 91.75 78 LEU A N 1
ATOM 609 C CA . LEU A 1 78 ? -12.031 -11.648 17.75 1 91.75 78 LEU A CA 1
ATOM 610 C C . LEU A 1 78 ? -13.297 -11.555 18.594 1 91.75 78 LEU A C 1
ATOM 612 O O . LEU A 1 78 ? -13.281 -11.898 19.781 1 91.75 78 LEU A O 1
ATOM 616 N N . ASP A 1 79 ? -14.359 -10.984 18.047 1 87.19 79 ASP A N 1
ATOM 617 C CA . ASP A 1 79 ? -15.617 -10.836 18.766 1 87.19 79 ASP A CA 1
ATOM 618 C C . ASP A 1 79 ? -16.578 -11.992 18.469 1 87.19 79 ASP A C 1
ATOM 620 O O . ASP A 1 79 ? -17.172 -12.578 19.375 1 87.19 79 ASP A O 1
ATOM 624 N N . GLN A 1 80 ? -16.766 -12.195 17.078 1 88.5 80 GLN A N 1
ATOM 625 C CA . GLN A 1 80 ? -17.703 -13.234 16.672 1 88.5 80 GLN A CA 1
ATOM 626 C C . GLN A 1 80 ? -17.25 -13.898 15.375 1 88.5 80 GLN A C 1
ATOM 628 O O . GLN A 1 80 ? -16.609 -13.266 14.531 1 88.5 80 GLN A O 1
ATOM 633 N N . VAL A 1 81 ? -17.609 -15.234 15.25 1 92 81 VAL A N 1
ATOM 634 C CA . VAL A 1 81 ? -17.375 -15.984 14.023 1 92 81 VAL A CA 1
ATOM 635 C C . VAL A 1 81 ? -18.719 -16.484 13.477 1 92 81 VAL A C 1
ATOM 637 O O . VAL A 1 81 ? -19.469 -17.156 14.188 1 92 81 VAL A O 1
ATOM 640 N N . ARG A 1 82 ? -18.969 -16.109 12.305 1 91.81 82 ARG A N 1
ATOM 641 C CA . ARG A 1 82 ? -20.172 -16.562 11.625 1 91.81 82 ARG A CA 1
ATOM 642 C C . ARG A 1 82 ? -19.828 -17.328 10.344 1 91.81 82 ARG A C 1
ATOM 644 O O . ARG A 1 82 ? -18.891 -16.953 9.633 1 91.81 82 ARG A O 1
ATOM 651 N N . SER A 1 83 ? -20.562 -18.359 10.133 1 92.88 83 SER A N 1
ATOM 652 C CA . SER A 1 83 ? -20.312 -19.125 8.922 1 92.88 83 SER A CA 1
ATOM 653 C C . SER A 1 83 ? -21.609 -19.578 8.258 1 92.88 83 SER A C 1
ATOM 655 O O . SER A 1 83 ? -22.641 -19.719 8.93 1 92.88 83 SER A O 1
ATOM 657 N N . ILE A 1 84 ? -21.578 -19.672 6.992 1 92.12 84 ILE A N 1
ATOM 658 C CA . ILE A 1 84 ? -22.672 -20.188 6.18 1 92.12 84 ILE A CA 1
ATOM 659 C C . ILE A 1 84 ? -22.141 -21.25 5.223 1 92.12 84 ILE A C 1
ATOM 661 O O . ILE A 1 84 ? -21.109 -21.047 4.57 1 92.12 84 ILE A O 1
ATOM 665 N N . SER A 1 85 ? -22.734 -22.359 5.234 1 92.62 85 SER A N 1
ATOM 666 C CA . SER A 1 85 ? -22.375 -23.438 4.328 1 92.62 85 SER A CA 1
ATOM 667 C C . SER A 1 85 ? -23.516 -23.797 3.393 1 92.62 85 SER A C 1
ATOM 669 O O . SER A 1 85 ? -24.641 -24.078 3.848 1 92.62 85 SER A O 1
ATOM 671 N N . ILE A 1 86 ? -23.281 -23.703 2.135 1 91.12 86 ILE A N 1
ATOM 672 C CA . ILE A 1 86 ? -24.25 -24.094 1.113 1 91.12 86 ILE A CA 1
ATOM 673 C C . ILE A 1 86 ? -23.609 -25.094 0.16 1 91.12 86 ILE A C 1
ATOM 675 O O . ILE A 1 86 ? -22.469 -25.5 0.358 1 91.12 86 ILE A O 1
ATOM 679 N N . PHE A 1 87 ? -24.422 -25.5 -0.807 1 88.06 87 PHE A N 1
ATOM 680 C CA . PHE A 1 87 ? -23.891 -26.453 -1.771 1 88.06 87 PHE A CA 1
ATOM 681 C C . PHE A 1 87 ? -22.703 -25.875 -2.518 1 88.06 87 PHE A C 1
ATOM 683 O O . PHE A 1 87 ? -22.828 -24.844 -3.182 1 88.06 87 PHE A O 1
ATOM 690 N N . GLY A 1 88 ? -21.578 -26.422 -2.301 1 88.25 88 GLY A N 1
ATOM 691 C CA . GLY A 1 88 ? -20.391 -26.109 -3.066 1 88.25 88 GLY A CA 1
ATOM 692 C C . GLY A 1 88 ? -19.625 -24.922 -2.518 1 88.25 88 GLY A C 1
ATOM 693 O O . GLY A 1 88 ? -18.625 -24.5 -3.104 1 88.25 88 GLY A O 1
ATOM 694 N N . LEU A 1 89 ? -20.172 -24.328 -1.36 1 92.62 89 LEU A N 1
ATOM 695 C CA . LEU A 1 89 ? -19.547 -23.094 -0.894 1 92.62 89 LEU A CA 1
ATOM 696 C C . LEU A 1 89 ? -19.594 -23 0.627 1 92.62 89 LEU A C 1
ATOM 698 O O . LEU A 1 89 ? -20.609 -23.344 1.242 1 92.62 89 LEU A O 1
ATOM 702 N N . SER A 1 90 ? -18.453 -22.672 1.219 1 94.25 90 SER A N 1
ATOM 703 C CA . SER A 1 90 ? -18.344 -22.344 2.637 1 94.25 90 SER A CA 1
ATOM 704 C C . SER A 1 90 ? -17.891 -20.906 2.838 1 94.25 90 SER A C 1
ATOM 706 O O . SER A 1 90 ? -16.891 -20.484 2.248 1 94.25 90 SER A O 1
ATOM 708 N N . ASP A 1 91 ? -18.688 -20.188 3.525 1 93.56 91 ASP A N 1
ATOM 709 C CA . ASP A 1 91 ? -18.359 -18.797 3.826 1 93.56 91 ASP A CA 1
ATOM 710 C C . ASP A 1 91 ? -18.219 -18.578 5.332 1 93.56 91 ASP A C 1
ATOM 712 O O . ASP A 1 91 ? -19.172 -18.797 6.086 1 93.56 91 ASP A O 1
ATOM 716 N N . VAL A 1 92 ? -17 -18.219 5.766 1 94.06 92 VAL A N 1
ATOM 717 C CA . VAL A 1 92 ? -16.734 -17.953 7.172 1 94.06 92 VAL A CA 1
ATOM 718 C C . VAL A 1 92 ? -16.359 -16.484 7.359 1 94.06 92 VAL A C 1
ATOM 720 O O . VAL A 1 92 ? -15.406 -16 6.754 1 94.06 92 VAL A O 1
ATOM 723 N N . LYS A 1 93 ? -17.109 -15.82 8.172 1 92.81 93 LYS A N 1
ATOM 724 C CA . LYS A 1 93 ? -16.875 -14.406 8.445 1 92.81 93 LYS A CA 1
ATOM 725 C C . LYS A 1 93 ? -16.391 -14.203 9.875 1 92.81 93 LYS A C 1
ATOM 727 O O . LYS A 1 93 ? -17 -14.711 10.82 1 92.81 93 LYS A O 1
ATOM 732 N N . LEU A 1 94 ? -15.289 -13.516 10.023 1 92.94 94 LEU A N 1
ATOM 733 C CA . LEU A 1 94 ? -14.742 -13.18 11.328 1 92.94 94 LEU A CA 1
ATOM 734 C C . LEU A 1 94 ? -14.961 -11.703 11.656 1 92.94 94 LEU A C 1
ATOM 736 O O . LEU A 1 94 ? -14.523 -10.828 10.914 1 92.94 94 LEU A O 1
ATOM 740 N N . TYR A 1 95 ? -15.672 -11.453 12.734 1 90.94 95 TYR A N 1
ATOM 741 C CA . TYR A 1 95 ? -15.93 -10.094 13.195 1 90.94 95 TYR A CA 1
ATOM 742 C C . TYR A 1 95 ? -14.984 -9.719 14.328 1 90.94 95 TYR A C 1
ATOM 744 O O . TYR A 1 95 ? -14.922 -10.414 15.352 1 90.94 95 TYR A O 1
ATOM 752 N N . PHE A 1 96 ? -14.242 -8.641 14.172 1 91 96 PHE A N 1
ATOM 753 C CA . PHE A 1 96 ? -13.297 -8.172 15.18 1 91 96 PHE A CA 1
ATOM 754 C C . PHE A 1 96 ? -13.859 -6.973 15.93 1 91 96 PHE A C 1
ATOM 756 O O . PHE A 1 96 ? -14.883 -6.414 15.547 1 91 96 PHE A O 1
ATOM 763 N N . SER A 1 97 ? -13.164 -6.66 17.016 1 88.88 97 SER A N 1
ATOM 764 C CA . SER A 1 97 ? -13.57 -5.488 17.781 1 88.88 97 SER A CA 1
ATOM 765 C C . SER A 1 97 ? -13.344 -4.203 16.984 1 88.88 97 SER A C 1
ATOM 767 O O . SER A 1 97 ? -12.453 -4.141 16.141 1 88.88 97 SER A O 1
ATOM 769 N N . PHE A 1 98 ? -14.125 -3.178 17.219 1 82.75 98 PHE A N 1
ATOM 770 C CA . PHE A 1 98 ? -14.117 -1.937 16.453 1 82.75 98 PHE A CA 1
ATOM 771 C C . PHE A 1 98 ? -12.797 -1.199 16.625 1 82.75 98 PHE A C 1
ATOM 773 O O . PHE A 1 98 ? -12.391 -0.427 15.758 1 82.75 98 PHE A O 1
ATOM 780 N N . ASP A 1 99 ? -12.039 -1.463 17.672 1 81.62 99 ASP A N 1
ATOM 781 C CA . ASP A 1 99 ? -10.805 -0.739 17.953 1 81.62 99 ASP A CA 1
ATOM 782 C C . ASP A 1 99 ? -9.594 -1.479 17.391 1 81.62 99 ASP A C 1
ATOM 784 O O . ASP A 1 99 ? -8.461 -0.995 17.484 1 81.62 99 ASP A O 1
ATOM 788 N N . SER A 1 100 ? -9.836 -2.588 16.781 1 87.12 100 SER A N 1
ATOM 789 C CA . SER A 1 100 ? -8.719 -3.385 16.297 1 87.12 100 SER A CA 1
ATOM 790 C C . SER A 1 100 ? -8.227 -2.869 14.945 1 87.12 100 SER A C 1
ATOM 792 O O . SER A 1 100 ? -8.961 -2.18 14.234 1 87.12 100 SER A O 1
ATOM 794 N N . ASP A 1 101 ? -6.879 -3.139 14.727 1 87.56 101 ASP A N 1
ATOM 795 C CA . ASP A 1 101 ? -6.285 -2.773 13.445 1 87.56 101 ASP A CA 1
ATOM 796 C C . ASP A 1 101 ? -6.582 -3.832 12.383 1 87.56 101 ASP A C 1
ATOM 798 O O . ASP A 1 101 ? -6.234 -5.004 12.555 1 87.56 101 ASP A O 1
ATOM 802 N N . TYR A 1 102 ? -7.129 -3.393 11.297 1 87.19 102 TYR A N 1
ATOM 803 C CA . TYR A 1 102 ? -7.566 -4.301 10.242 1 87.19 102 TYR A CA 1
ATOM 804 C C . TYR A 1 102 ? -6.383 -5.062 9.656 1 87.19 102 TYR A C 1
ATOM 806 O O . TYR A 1 102 ? -6.473 -6.27 9.406 1 87.19 102 TYR A O 1
ATOM 814 N N . PHE A 1 103 ? -5.242 -4.438 9.406 1 86.62 103 PHE A N 1
ATOM 815 C CA . PHE A 1 103 ? -4.086 -5.086 8.789 1 86.62 103 PHE A CA 1
ATOM 816 C C . PHE A 1 103 ? -3.537 -6.184 9.688 1 86.62 103 PHE A C 1
ATOM 818 O O . PHE A 1 103 ? -3.209 -7.273 9.219 1 86.62 103 PHE A O 1
ATOM 825 N N . ARG A 1 104 ? -3.467 -5.922 10.906 1 86.81 104 ARG A N 1
ATOM 826 C CA . ARG A 1 104 ? -2.949 -6.91 11.852 1 86.81 104 ARG A CA 1
ATOM 827 C C . ARG A 1 104 ? -3.893 -8.102 11.969 1 86.81 104 ARG A C 1
ATOM 829 O O . ARG A 1 104 ? -3.445 -9.242 12.062 1 86.81 104 ARG A O 1
ATOM 836 N N . ASP A 1 105 ? -5.188 -7.773 11.961 1 91 105 ASP A N 1
ATOM 837 C CA . ASP A 1 105 ? -6.18 -8.844 12.062 1 91 105 ASP A CA 1
ATOM 838 C C . ASP A 1 105 ? -6.117 -9.758 10.844 1 91 105 ASP A C 1
ATOM 840 O O . ASP A 1 105 ? -6.156 -10.984 10.977 1 91 105 ASP A O 1
ATOM 844 N N . ARG A 1 106 ? -6.039 -9.172 9.711 1 89.56 106 ARG A N 1
ATOM 845 C CA . ARG A 1 106 ? -5.969 -9.938 8.469 1 89.56 106 ARG A CA 1
ATOM 846 C C . ARG A 1 106 ? -4.715 -10.812 8.43 1 89.56 106 ARG A C 1
ATOM 848 O O . ARG A 1 106 ? -4.77 -11.969 8.008 1 89.56 106 ARG A O 1
ATOM 855 N N . GLN A 1 107 ? -3.58 -10.289 8.914 1 87.06 107 GLN A N 1
ATOM 856 C CA . GLN A 1 107 ? -2.328 -11.039 8.938 1 87.06 107 GLN A CA 1
ATOM 857 C C . GLN A 1 107 ? -2.412 -12.227 9.891 1 87.06 107 GLN A C 1
ATOM 859 O O . GLN A 1 107 ? -1.907 -13.312 9.578 1 87.06 107 GLN A O 1
ATOM 864 N N . GLU A 1 108 ? -2.992 -11.984 10.961 1 89.25 108 GLU A N 1
ATOM 865 C CA . GLU A 1 108 ? -3.135 -13.07 11.93 1 89.25 108 GLU A CA 1
ATOM 866 C C . GLU A 1 108 ? -4.008 -14.195 11.375 1 89.25 108 GLU A C 1
ATOM 868 O O . GLU A 1 108 ? -3.727 -15.375 11.602 1 89.25 108 GLU A O 1
ATOM 873 N N . VAL A 1 109 ? -5.051 -13.836 10.672 1 91.5 109 VAL A N 1
ATOM 874 C CA . VAL A 1 109 ? -5.945 -14.82 10.07 1 91.5 109 VAL A CA 1
ATOM 875 C C . VAL A 1 109 ? -5.191 -15.625 9.016 1 91.5 109 VAL A C 1
ATOM 877 O O . VAL A 1 109 ? -5.316 -16.844 8.945 1 91.5 109 VAL A O 1
ATOM 880 N N . LEU A 1 110 ? -4.375 -14.984 8.195 1 89.5 110 LEU A N 1
ATOM 881 C CA . LEU A 1 110 ? -3.623 -15.648 7.137 1 89.5 110 LEU A CA 1
ATOM 882 C C . LEU A 1 110 ? -2.58 -16.594 7.727 1 89.5 110 LEU A C 1
ATOM 884 O O . LEU A 1 110 ? -2.354 -17.688 7.195 1 89.5 110 LEU A O 1
ATOM 888 N N . ASN A 1 111 ? -1.952 -16.203 8.797 1 83.62 111 ASN A N 1
ATOM 889 C CA . ASN A 1 111 ? -0.973 -17.047 9.469 1 83.62 111 ASN A CA 1
ATOM 890 C C . ASN A 1 111 ? -1.61 -18.344 9.992 1 83.62 111 ASN A C 1
ATOM 892 O O . ASN A 1 111 ? -1.018 -19.406 9.898 1 83.62 111 ASN A O 1
ATOM 896 N N . ARG A 1 112 ? -2.756 -18.188 10.414 1 87.38 112 ARG A N 1
ATOM 897 C CA . ARG A 1 112 ? -3.441 -19.344 10.969 1 87.38 112 ARG A CA 1
ATOM 898 C C . ARG A 1 112 ? -3.988 -20.25 9.859 1 87.38 112 ARG A C 1
ATOM 900 O O . ARG A 1 112 ? -4.012 -21.469 10 1 87.38 112 ARG A O 1
ATOM 907 N N . LEU A 1 113 ? -4.438 -19.656 8.828 1 89 113 LEU A N 1
ATOM 908 C CA . LEU A 1 113 ? -4.973 -20.422 7.711 1 89 113 LEU A CA 1
ATOM 909 C C . LEU A 1 113 ? -3.877 -21.266 7.059 1 89 113 LEU A C 1
ATOM 911 O O . LEU A 1 113 ? -4.156 -22.328 6.488 1 89 113 LEU A O 1
ATOM 915 N N . GLN A 1 114 ? -2.662 -20.781 7.125 1 80.88 114 GLN A N 1
ATOM 916 C CA . GLN A 1 114 ? -1.555 -21.5 6.508 1 80.88 114 GLN A CA 1
ATOM 917 C C . GLN A 1 114 ? -1.28 -22.812 7.234 1 80.88 114 GLN A C 1
ATOM 919 O O . GLN A 1 114 ? -0.743 -23.75 6.648 1 80.88 114 GLN A O 1
ATOM 924 N N . THR A 1 115 ? -1.748 -22.875 8.469 1 79.5 115 THR A N 1
ATOM 925 C CA . THR A 1 115 ? -1.512 -24.094 9.242 1 79.5 115 THR A CA 1
ATOM 926 C C . THR A 1 115 ? -2.633 -25.094 9.023 1 79.5 115 THR A C 1
ATOM 928 O O . THR A 1 115 ? -2.516 -26.266 9.422 1 79.5 115 THR A O 1
ATOM 931 N N . LEU A 1 116 ? -3.689 -24.625 8.266 1 85.12 116 LEU A N 1
ATOM 932 C CA . LEU A 1 116 ? -4.863 -25.469 8.047 1 85.12 116 LEU A CA 1
ATOM 933 C C . LEU A 1 116 ? -4.699 -26.328 6.801 1 85.12 116 LEU A C 1
ATOM 935 O O . LEU A 1 116 ? -4.273 -25.828 5.754 1 85.12 116 LEU A O 1
ATOM 939 N N . SER A 1 117 ? -4.746 -27.625 6.98 1 84.12 117 SER A N 1
ATOM 940 C CA . SER A 1 117 ? -4.789 -28.547 5.844 1 84.12 117 SER A CA 1
ATOM 941 C C . SER A 1 117 ? -6.195 -29.094 5.625 1 84.12 117 SER A C 1
ATOM 943 O O . SER A 1 117 ? -6.785 -29.688 6.531 1 84.12 117 SER A O 1
ATOM 945 N N . LEU A 1 118 ? -6.805 -28.797 4.457 1 87.12 118 LEU A N 1
ATOM 946 C CA . LEU A 1 118 ? -8.141 -29.281 4.105 1 87.12 118 LEU A CA 1
ATOM 947 C C . LEU A 1 118 ? -8.062 -30.453 3.15 1 87.12 118 LEU A C 1
ATOM 949 O O . LEU A 1 118 ? -7.055 -30.656 2.471 1 87.12 118 LEU A O 1
ATOM 953 N N . PRO A 1 119 ? -9.062 -31.172 3.182 1 82.75 119 PRO A N 1
ATOM 954 C CA . PRO A 1 119 ? -9.07 -32.312 2.266 1 82.75 119 PRO A CA 1
ATOM 955 C C . PRO A 1 119 ? -9.062 -31.906 0.798 1 82.75 119 PRO A C 1
ATOM 957 O O . PRO A 1 119 ? -9.547 -30.812 0.457 1 82.75 119 PRO A O 1
ATOM 960 N N . ASN A 1 120 ? -8.531 -32.719 -0.12 1 76.62 120 ASN A N 1
ATOM 961 C CA . ASN A 1 120 ? -8.461 -32.5 -1.563 1 76.62 120 ASN A CA 1
ATOM 962 C C . ASN A 1 120 ? -7.668 -31.25 -1.916 1 76.62 120 ASN A C 1
ATOM 964 O O . ASN A 1 120 ? -7.961 -30.594 -2.914 1 76.62 120 ASN A O 1
ATOM 968 N N . ASN A 1 121 ? -6.906 -30.812 -0.986 1 75.94 121 ASN A N 1
ATOM 969 C CA . ASN A 1 121 ? -6.02 -29.672 -1.19 1 75.94 121 ASN A CA 1
ATOM 970 C C . ASN A 1 121 ? -6.809 -28.406 -1.498 1 75.94 121 ASN A C 1
ATOM 972 O O . ASN A 1 121 ? -6.418 -27.625 -2.365 1 75.94 121 ASN A O 1
ATOM 976 N N . LEU A 1 122 ? -8.031 -28.375 -0.844 1 84.19 122 LEU A N 1
ATOM 977 C CA . LEU A 1 122 ? -8.797 -27.141 -0.977 1 84.19 122 LEU A CA 1
ATOM 978 C C . LEU A 1 122 ? -8.086 -25.969 -0.3 1 84.19 122 LEU A C 1
ATOM 980 O O . LEU A 1 122 ? -7.484 -26.141 0.764 1 84.19 122 LEU A O 1
ATOM 984 N N . GLN A 1 123 ? -8.031 -24.938 -0.969 1 82.94 123 GLN A N 1
ATOM 985 C CA . GLN A 1 123 ? -7.371 -23.766 -0.406 1 82.94 123 GLN A CA 1
ATOM 986 C C . GLN A 1 123 ? -8.375 -22.656 -0.107 1 82.94 123 GLN A C 1
ATOM 988 O O . GLN A 1 123 ? -9.016 -22.141 -1.018 1 82.94 123 GLN A O 1
ATOM 993 N N . PRO A 1 124 ? -8.508 -22.328 1.16 1 88.5 124 PRO A N 1
ATOM 994 C CA . PRO A 1 124 ? -9.359 -21.188 1.504 1 88.5 124 PRO A CA 1
ATOM 995 C C . PRO A 1 124 ? -8.789 -19.859 1.003 1 88.5 124 PRO A C 1
ATOM 997 O O . PRO A 1 124 ? -7.574 -19.672 0.992 1 88.5 124 PRO A O 1
ATOM 1000 N N . GLN A 1 125 ? -9.641 -19.016 0.517 1 86.81 125 GLN A N 1
ATOM 1001 C CA . GLN A 1 125 ? -9.227 -17.719 0.019 1 86.81 125 GLN A CA 1
ATOM 1002 C C . GLN A 1 125 ? -9.922 -16.594 0.786 1 86.81 125 GLN A C 1
ATOM 1004 O O . GLN A 1 125 ? -11.039 -16.766 1.271 1 86.81 125 GLN A O 1
ATOM 1009 N N . LEU A 1 126 ? -9.227 -15.523 0.94 1 87.69 126 LEU A N 1
ATOM 1010 C CA . LEU A 1 126 ? -9.836 -14.352 1.557 1 87.69 126 LEU A CA 1
ATOM 1011 C C . LEU A 1 126 ? -10.711 -13.602 0.554 1 87.69 126 LEU A C 1
ATOM 1013 O O . LEU A 1 126 ? -10.305 -13.391 -0.592 1 87.69 126 LEU A O 1
ATOM 1017 N N . SER A 1 127 ? -11.859 -13.328 0.961 1 87.5 127 SER A N 1
ATOM 1018 C CA . SER A 1 127 ? -12.773 -12.57 0.11 1 87.5 127 SER A CA 1
ATOM 1019 C C . SER A 1 127 ? -12.359 -11.109 0.017 1 87.5 127 SER A C 1
ATOM 1021 O O . SER A 1 127 ? -11.969 -10.5 1.018 1 87.5 127 SER A O 1
ATOM 1023 N N . PRO A 1 128 ? -12.336 -10.523 -1.137 1 81.12 128 PRO A N 1
ATOM 1024 C CA . PRO A 1 128 ? -12.039 -9.102 -1.296 1 81.12 128 PRO A CA 1
ATOM 1025 C C . PRO A 1 128 ? -13.227 -8.203 -0.965 1 81.12 128 PRO A C 1
ATOM 1027 O O . PRO A 1 128 ? -13.109 -6.973 -0.989 1 81.12 128 PRO A O 1
ATOM 1030 N N . TRP A 1 129 ? -14.281 -8.742 -0.503 1 77.38 129 TRP A N 1
ATOM 1031 C CA . TRP A 1 129 ? -15.539 -8.023 -0.321 1 77.38 129 TRP A CA 1
ATOM 1032 C C . TRP A 1 129 ? -15.531 -7.234 0.986 1 77.38 129 TRP A C 1
ATOM 1034 O O . TRP A 1 129 ? -14.969 -7.688 1.985 1 77.38 129 TRP A O 1
ATOM 1044 N N . SER A 1 130 ? -15.969 -6.039 0.915 1 79 130 SER A N 1
ATOM 1045 C CA . SER A 1 130 ? -16.266 -5.188 2.062 1 79 130 SER A CA 1
ATOM 1046 C C . SER A 1 130 ? -17.641 -4.543 1.936 1 79 130 SER A C 1
ATOM 1048 O O . SER A 1 130 ? -18.125 -4.332 0.825 1 79 130 SER A O 1
ATOM 1050 N N . PRO A 1 131 ? -18.312 -4.371 2.986 1 75.81 131 PRO A N 1
ATOM 1051 C CA . PRO A 1 131 ? -19.672 -3.84 2.932 1 75.81 131 PRO A CA 1
ATOM 1052 C C . PRO A 1 131 ? -19.766 -2.525 2.16 1 75.81 131 PRO A C 1
ATOM 1054 O O . PRO A 1 131 ? -20.781 -2.27 1.488 1 75.81 131 PRO A O 1
ATOM 1057 N N . ILE A 1 132 ? -18.766 -1.78 2.18 1 75.94 132 ILE A N 1
ATOM 1058 C CA . ILE A 1 132 ? -18.812 -0.509 1.465 1 75.94 132 ILE A CA 1
ATOM 1059 C C . ILE A 1 132 ? -17.797 -0.525 0.324 1 75.94 132 ILE A C 1
ATOM 1061 O O . ILE A 1 132 ? -17.422 0.527 -0.207 1 75.94 132 ILE A O 1
ATOM 1065 N N . GLY A 1 133 ? -17.359 -1.64 -0.058 1 82.19 133 GLY A N 1
ATOM 1066 C CA . GLY A 1 133 ? -16.281 -1.737 -1.026 1 82.19 133 GLY A CA 1
ATOM 1067 C C . GLY A 1 133 ? -16.766 -1.661 -2.465 1 82.19 133 GLY A C 1
ATOM 1068 O O . GLY A 1 133 ? -15.977 -1.405 -3.375 1 82.19 133 GLY A O 1
ATOM 1069 N N . GLU A 1 134 ? -18.094 -1.793 -2.688 1 87.75 134 GLU A N 1
ATOM 1070 C CA . GLU A 1 134 ? -18.609 -1.713 -4.051 1 87.75 134 GLU A CA 1
ATOM 1071 C C . GLU A 1 134 ? -18.734 -0.263 -4.508 1 87.75 134 GLU A C 1
ATOM 1073 O O . GLU A 1 134 ? -19.469 0.519 -3.91 1 87.75 134 GLU A O 1
ATOM 1078 N N . ILE A 1 135 ? -18.047 0.115 -5.602 1 89.12 135 ILE A N 1
ATOM 1079 C CA . ILE A 1 135 ? -18.031 1.53 -5.957 1 89.12 135 ILE A CA 1
ATOM 1080 C C . ILE A 1 135 ? -18.531 1.71 -7.387 1 89.12 135 ILE A C 1
ATOM 1082 O O . ILE A 1 135 ? -18.938 2.809 -7.781 1 89.12 135 ILE A O 1
ATOM 1086 N N . TYR A 1 136 ? -18.469 0.618 -8.156 1 93.12 136 TYR A N 1
ATOM 1087 C CA . TYR A 1 136 ? -18.781 0.758 -9.57 1 93.12 136 TYR A CA 1
ATOM 1088 C C . TYR A 1 136 ? -19.344 -0.543 -10.141 1 93.12 136 TYR A C 1
ATOM 1090 O O . TYR A 1 136 ? -18.875 -1.63 -9.789 1 93.12 136 TYR A O 1
ATOM 1098 N N . ARG A 1 137 ? -20.422 -0.507 -10.867 1 94.75 137 ARG A N 1
ATOM 1099 C CA . ARG A 1 137 ? -20.969 -1.629 -11.625 1 94.75 137 ARG A CA 1
ATOM 1100 C C . ARG A 1 137 ? -21.078 -1.29 -13.109 1 94.75 137 ARG A C 1
ATOM 1102 O O . ARG A 1 137 ? -21.453 -0.172 -13.469 1 94.75 137 ARG A O 1
ATOM 1109 N N . TYR A 1 138 ? -20.688 -2.219 -13.953 1 96.06 138 TYR A N 1
ATOM 1110 C CA . TYR A 1 138 ? -20.766 -1.965 -15.383 1 96.06 138 TYR A CA 1
ATOM 1111 C C . TYR A 1 138 ? -21.172 -3.223 -16.141 1 96.06 138 TYR A C 1
ATOM 1113 O O . TYR A 1 138 ? -21.109 -4.328 -15.602 1 96.06 138 TYR A O 1
ATOM 1121 N N . GLN A 1 139 ? -21.75 -3.018 -17.266 1 96.31 139 GLN A N 1
ATOM 1122 C CA . GLN A 1 139 ? -22.094 -4.086 -18.188 1 96.31 139 GLN A CA 1
ATOM 1123 C C . GLN A 1 139 ? -21.172 -4.09 -19.406 1 96.31 139 GLN A C 1
ATOM 1125 O O . GLN A 1 139 ? -20.828 -3.027 -19.938 1 96.31 139 GLN A O 1
ATOM 1130 N N . LEU A 1 140 ? -20.578 -5.219 -19.688 1 95.62 140 LEU A N 1
ATOM 1131 C CA . LEU A 1 140 ? -19.875 -5.359 -20.953 1 95.62 140 LEU A CA 1
ATOM 1132 C C . LEU A 1 140 ? -20.828 -5.703 -22.078 1 95.62 140 LEU A C 1
ATOM 1134 O O . LEU A 1 140 ? -21.359 -6.816 -22.141 1 95.62 140 LEU A O 1
ATOM 1138 N N . VAL A 1 141 ? -21.016 -4.754 -22.938 1 94.12 141 VAL A N 1
ATOM 1139 C CA . VAL A 1 141 ? -21.969 -4.914 -24.031 1 94.12 141 VAL A CA 1
ATOM 1140 C C . VAL A 1 141 ? -21.219 -5.32 -25.312 1 94.12 141 VAL A C 1
ATOM 1142 O O . VAL A 1 141 ? -20.156 -4.777 -25.609 1 94.12 141 VAL A O 1
ATOM 1145 N N . GLY A 1 142 ? -21.672 -6.336 -25.891 1 92.25 142 GLY A N 1
ATOM 1146 C CA . GLY A 1 142 ? -21.109 -6.785 -27.156 1 92.25 142 GLY A CA 1
ATOM 1147 C C . GLY A 1 142 ? -22.156 -7.328 -28.109 1 92.25 142 GLY A C 1
ATOM 1148 O O . GLY A 1 142 ? -22.391 -8.539 -28.172 1 92.25 142 GLY A O 1
ATOM 1149 N N . PRO A 1 143 ? -22.703 -6.352 -28.891 1 88.69 143 PRO A N 1
ATOM 1150 C CA . PRO A 1 143 ? -23.703 -6.836 -29.828 1 88.69 143 PRO A CA 1
ATOM 1151 C C . PRO A 1 143 ? -23.125 -7.781 -30.891 1 88.69 143 PRO A C 1
ATOM 1153 O O . PRO A 1 143 ? -22.078 -7.496 -31.453 1 88.69 143 PRO A O 1
ATOM 1156 N N . GLY A 1 144 ? -23.688 -8.977 -31.031 1 87.94 144 GLY A N 1
ATOM 1157 C CA . GLY A 1 144 ? -23.25 -9.938 -32.031 1 87.94 144 GLY A CA 1
ATOM 1158 C C . GLY A 1 144 ? -22.359 -11.031 -31.453 1 87.94 144 GLY A C 1
ATOM 1159 O O . GLY A 1 144 ? -22.109 -12.039 -32.094 1 87.94 144 GLY A O 1
ATOM 1160 N N . TYR A 1 145 ? -21.875 -10.859 -30.344 1 92.75 145 TYR A N 1
ATOM 1161 C CA . TYR A 1 145 ? -21.031 -11.875 -29.703 1 92.75 145 TYR A CA 1
ATOM 1162 C C . TYR A 1 145 ? -21.859 -12.781 -28.797 1 92.75 145 TYR A C 1
ATOM 1164 O O . TYR A 1 145 ? -22.922 -12.383 -28.312 1 92.75 145 TYR A O 1
ATOM 1172 N N . THR A 1 146 ? -21.359 -13.961 -28.594 1 92.38 146 THR A N 1
ATOM 1173 C CA . THR A 1 146 ? -22.031 -14.891 -27.688 1 92.38 146 THR A CA 1
ATOM 1174 C C . THR A 1 146 ? -21.719 -14.555 -26.234 1 92.38 146 THR A C 1
ATOM 1176 O O . THR A 1 146 ? -20.75 -13.844 -25.953 1 92.38 146 THR A O 1
ATOM 1179 N N . LEU A 1 147 ? -22.531 -15.016 -25.312 1 93.62 147 LEU A N 1
ATOM 1180 C CA . LEU A 1 147 ? -22.312 -14.773 -23.891 1 93.62 147 LEU A CA 1
ATOM 1181 C C . LEU A 1 147 ? -21 -15.383 -23.438 1 93.62 147 LEU A C 1
ATOM 1183 O O . LEU A 1 147 ? -20.344 -14.844 -22.547 1 93.62 147 LEU A O 1
ATOM 1187 N N . ASN A 1 148 ? -20.578 -16.5 -24.078 1 93.62 148 ASN A N 1
ATOM 1188 C CA . ASN A 1 148 ? -19.297 -17.125 -23.781 1 93.62 148 ASN A CA 1
ATOM 1189 C C . ASN A 1 148 ? -18.141 -16.188 -24.094 1 93.62 148 ASN A C 1
ATOM 1191 O O . ASN A 1 148 ? -17.203 -16.062 -23.312 1 93.62 148 ASN A O 1
ATOM 1195 N N . GLU A 1 149 ? -18.281 -15.555 -25.188 1 92.75 149 GLU A N 1
ATOM 1196 C CA . GLU A 1 149 ? -17.219 -14.672 -25.625 1 92.75 149 GLU A CA 1
ATOM 1197 C C . GLU A 1 149 ? -17.156 -13.398 -24.781 1 92.75 149 GLU A C 1
ATOM 1199 O O . GLU A 1 149 ? -16.062 -12.914 -24.453 1 92.75 149 GLU A O 1
ATOM 1204 N N . ILE A 1 150 ? -18.328 -12.914 -24.5 1 94.88 150 ILE A N 1
ATOM 1205 C CA . ILE A 1 150 ? -18.391 -11.703 -23.688 1 94.88 150 ILE A CA 1
ATOM 1206 C C . ILE A 1 150 ? -17.828 -11.984 -22.297 1 94.88 150 ILE A C 1
ATOM 1208 O O . ILE A 1 150 ? -17.047 -11.195 -21.766 1 94.88 150 ILE A O 1
ATOM 1212 N N . LYS A 1 151 ? -18.203 -13.055 -21.719 1 95.06 151 LYS A N 1
ATOM 1213 C CA . LYS A 1 151 ? -17.734 -13.406 -20.391 1 95.06 151 LYS A CA 1
ATOM 1214 C C . LYS A 1 151 ? -16.234 -13.688 -20.391 1 95.06 151 LYS A C 1
ATOM 1216 O O . LYS A 1 151 ? -15.516 -13.32 -19.453 1 95.06 151 LYS A O 1
ATOM 1221 N N . ALA A 1 152 ? -15.742 -14.359 -21.375 1 93.38 152 ALA A N 1
ATOM 1222 C CA . ALA A 1 152 ? -14.312 -14.633 -21.5 1 93.38 152 ALA A CA 1
ATOM 1223 C C . ALA A 1 152 ? -13.508 -13.336 -21.594 1 93.38 152 ALA A C 1
ATOM 1225 O O . ALA A 1 152 ? -12.438 -13.211 -21 1 93.38 152 ALA A O 1
ATOM 1226 N N . THR A 1 153 ? -14.07 -12.445 -22.391 1 92.94 153 THR A N 1
ATOM 1227 C CA . THR A 1 153 ? -13.398 -11.156 -22.516 1 92.94 153 THR A CA 1
ATOM 1228 C C . THR A 1 153 ? -13.422 -10.406 -21.188 1 92.94 153 THR A C 1
ATOM 1230 O O . THR A 1 153 ? -12.438 -9.742 -20.828 1 92.94 153 THR A O 1
ATOM 1233 N N . GLN A 1 154 ? -14.508 -10.492 -20.5 1 94.38 154 GLN A N 1
ATOM 1234 C CA . GLN A 1 154 ? -14.633 -9.844 -19.203 1 94.38 154 GLN A CA 1
ATOM 1235 C C . GLN A 1 154 ? -13.648 -10.422 -18.188 1 94.38 154 GLN A C 1
ATOM 1237 O O . GLN A 1 154 ? -12.977 -9.68 -17.469 1 94.38 154 GLN A O 1
ATOM 1242 N N . ASP A 1 155 ? -13.461 -11.711 -18.172 1 91.19 155 ASP A N 1
ATOM 1243 C CA . ASP A 1 155 ? -12.688 -12.391 -17.141 1 91.19 155 ASP A CA 1
ATOM 1244 C C . ASP A 1 155 ? -11.195 -12.297 -17.406 1 91.19 155 ASP A C 1
ATOM 1246 O O . ASP A 1 155 ? -10.391 -12.18 -16.484 1 91.19 155 ASP A O 1
ATOM 1250 N N . TRP A 1 156 ? -10.812 -12.273 -18.656 1 89.06 156 TRP A N 1
ATOM 1251 C CA . TRP A 1 156 ? -9.391 -12.453 -18.938 1 89.06 156 TRP A CA 1
ATOM 1252 C C . TRP A 1 156 ? -8.773 -11.164 -19.469 1 89.06 156 TRP A C 1
ATOM 1254 O O . TRP A 1 156 ? -7.547 -11.008 -19.484 1 89.06 156 TRP A O 1
ATOM 1264 N N . LEU A 1 157 ? -9.586 -10.25 -19.922 1 88.06 157 LEU A N 1
ATOM 1265 C CA . LEU A 1 157 ? -9.016 -9.023 -20.453 1 88.06 157 LEU A CA 1
ATOM 1266 C C . LEU A 1 157 ? -9.43 -7.82 -19.609 1 88.06 157 LEU A C 1
ATOM 1268 O O . LEU A 1 157 ? -8.578 -7.129 -19.047 1 88.06 157 LEU A O 1
ATOM 1272 N N . VAL A 1 158 ? -10.742 -7.582 -19.516 1 92.31 158 VAL A N 1
ATOM 1273 C CA . VAL A 1 158 ? -11.242 -6.383 -18.844 1 92.31 158 VAL A CA 1
ATOM 1274 C C . VAL A 1 158 ? -10.859 -6.43 -17.375 1 92.31 158 VAL A C 1
ATOM 1276 O O . VAL A 1 158 ? -10.406 -5.43 -16.812 1 92.31 158 VAL A O 1
ATOM 1279 N N . ARG A 1 159 ? -11.062 -7.535 -16.734 1 90.94 159 ARG A N 1
ATOM 1280 C CA . ARG A 1 159 ? -10.734 -7.688 -15.32 1 90.94 159 ARG A CA 1
ATOM 1281 C C . ARG A 1 159 ? -9.25 -7.43 -15.078 1 90.94 159 ARG A C 1
ATOM 1283 O O . ARG A 1 159 ? -8.883 -6.758 -14.109 1 90.94 159 ARG A O 1
ATOM 1290 N N . ARG A 1 160 ? -8.438 -7.914 -15.953 1 85.25 160 ARG A N 1
ATOM 1291 C CA . ARG A 1 160 ? -6.996 -7.75 -15.82 1 85.25 160 ARG A CA 1
ATOM 1292 C C . ARG A 1 160 ? -6.594 -6.285 -15.953 1 85.25 160 ARG A C 1
ATOM 1294 O O . ARG A 1 160 ? -5.766 -5.793 -15.18 1 85.25 160 ARG A O 1
ATOM 1301 N N . GLU A 1 161 ? -7.152 -5.633 -16.828 1 87 161 GLU A N 1
ATOM 1302 C CA . GLU A 1 161 ? -6.824 -4.227 -17.062 1 87 161 GLU A CA 1
ATOM 1303 C C . GLU A 1 161 ? -7.328 -3.346 -15.93 1 87 161 GLU A C 1
ATOM 1305 O O . GLU A 1 161 ? -6.641 -2.416 -15.5 1 87 161 GLU A O 1
ATOM 1310 N N . LEU A 1 162 ? -8.5 -3.643 -15.453 1 91.56 162 LEU A N 1
ATOM 1311 C CA . LEU A 1 162 ? -9.086 -2.797 -14.422 1 91.56 162 LEU A CA 1
ATOM 1312 C C . LEU A 1 162 ? -8.422 -3.039 -13.078 1 91.56 162 LEU A C 1
ATOM 1314 O O . LEU A 1 162 ? -8.391 -2.146 -12.227 1 91.56 162 LEU A O 1
ATOM 1318 N N . LYS A 1 163 ? -7.883 -4.199 -12.875 1 88.62 163 LYS A N 1
ATOM 1319 C CA . LYS A 1 163 ? -7.211 -4.52 -11.617 1 88.62 163 LYS A CA 1
ATOM 1320 C C . LYS A 1 163 ? -5.902 -3.752 -11.477 1 88.62 163 LYS A C 1
ATOM 1322 O O . LYS A 1 163 ? -5.355 -3.641 -10.383 1 88.62 163 LYS A O 1
ATOM 1327 N N . GLN A 1 164 ? -5.453 -3.156 -12.562 1 83.94 164 GLN A N 1
ATOM 1328 C CA . GLN A 1 164 ? -4.215 -2.387 -12.539 1 83.94 164 GLN A CA 1
ATOM 1329 C C . GLN A 1 164 ? -4.449 -0.984 -11.984 1 83.94 164 GLN A C 1
ATOM 1331 O O . GLN A 1 164 ? -3.502 -0.292 -11.609 1 83.94 164 GLN A O 1
ATOM 1336 N N . VAL A 1 165 ? -5.676 -0.634 -11.852 1 88.81 165 VAL A N 1
ATOM 1337 C CA . VAL A 1 165 ? -6 0.687 -11.328 1 88.81 165 VAL A CA 1
ATOM 1338 C C . VAL A 1 165 ? -5.727 0.723 -9.82 1 88.81 165 VAL A C 1
ATOM 1340 O O . VAL A 1 165 ? -6.176 -0.154 -9.086 1 88.81 165 VAL A O 1
ATOM 1343 N N . PRO A 1 166 ? -4.969 1.742 -9.391 1 86.69 166 PRO A N 1
ATOM 1344 C CA . PRO A 1 166 ? -4.656 1.813 -7.961 1 86.69 166 PRO A CA 1
ATOM 1345 C C . PRO A 1 166 ? -5.902 1.961 -7.094 1 86.69 166 PRO A C 1
ATOM 1347 O O . PRO A 1 166 ? -6.805 2.736 -7.426 1 86.69 166 PRO A O 1
ATOM 1350 N N . GLY A 1 167 ? -5.957 1.23 -6.07 1 87.38 167 GLY A N 1
ATOM 1351 C CA . GLY A 1 167 ? -7.062 1.294 -5.125 1 87.38 167 GLY A CA 1
ATOM 1352 C C . GLY A 1 167 ? -8.086 0.192 -5.324 1 87.38 167 GLY A C 1
ATOM 1353 O O . GLY A 1 167 ? -8.906 -0.067 -4.445 1 87.38 167 GLY A O 1
ATOM 1354 N N . ILE A 1 168 ? -8.047 -0.47 -6.5 1 90.38 168 ILE A N 1
ATOM 1355 C CA . ILE A 1 168 ? -8.992 -1.541 -6.793 1 90.38 168 ILE A CA 1
ATOM 1356 C C . ILE A 1 168 ? -8.398 -2.883 -6.363 1 90.38 168 ILE A C 1
ATOM 1358 O O . ILE A 1 168 ? -7.289 -3.236 -6.766 1 90.38 168 ILE A O 1
ATOM 1362 N N . ILE A 1 169 ? -9.148 -3.633 -5.516 1 86.44 169 ILE A N 1
ATOM 1363 C CA . ILE A 1 169 ? -8.656 -4.902 -4.996 1 86.44 169 ILE A CA 1
ATOM 1364 C C . ILE A 1 169 ? -9.016 -6.031 -5.965 1 86.44 169 ILE A C 1
ATOM 1366 O O . ILE A 1 169 ? -8.234 -6.965 -6.152 1 86.44 169 ILE A O 1
ATOM 1370 N N . ASP A 1 170 ? -10.266 -5.969 -6.477 1 89.31 170 ASP A N 1
ATOM 1371 C CA . ASP A 1 170 ? -10.703 -7.047 -7.359 1 89.31 170 ASP A CA 1
ATOM 1372 C C . ASP A 1 170 ? -11.953 -6.641 -8.141 1 89.31 170 ASP A C 1
ATOM 1374 O O . ASP A 1 170 ? -12.57 -5.617 -7.84 1 89.31 170 ASP A O 1
ATOM 1378 N N . ILE A 1 171 ? -12.281 -7.379 -9.211 1 91.88 171 ILE A N 1
ATOM 1379 C CA . ILE A 1 171 ? -13.492 -7.238 -10.008 1 91.88 171 ILE A CA 1
ATOM 1380 C C . ILE A 1 171 ? -14.266 -8.555 -10.023 1 91.88 171 ILE A C 1
ATOM 1382 O O . ILE A 1 171 ? -13.742 -9.586 -10.461 1 91.88 171 ILE A O 1
ATOM 1386 N N . THR A 1 172 ? -15.414 -8.508 -9.492 1 91.62 172 THR A N 1
ATOM 1387 C CA . THR A 1 172 ? -16.25 -9.703 -9.5 1 91.62 172 THR A CA 1
ATOM 1388 C C . THR A 1 172 ? -17.156 -9.719 -10.742 1 91.62 172 THR A C 1
ATOM 1390 O O . THR A 1 172 ? -17.828 -8.734 -11.039 1 91.62 172 THR A O 1
ATOM 1393 N N . THR A 1 173 ? -17.094 -10.781 -11.438 1 93.06 173 THR A N 1
ATOM 1394 C CA . THR A 1 173 ? -17.938 -10.953 -12.602 1 93.06 173 THR A CA 1
ATOM 1395 C C . THR A 1 173 ? -19.203 -11.734 -12.242 1 93.06 173 THR A C 1
ATOM 1397 O O . THR A 1 173 ? -19.125 -12.766 -11.578 1 93.06 173 THR A O 1
ATOM 1400 N N . PHE A 1 174 ? -20.297 -11.18 -12.586 1 93.31 174 PHE A N 1
ATOM 1401 C CA . PHE A 1 174 ? -21.594 -11.812 -12.312 1 93.31 174 PHE A CA 1
ATOM 1402 C C . PHE A 1 174 ? -22.375 -12.008 -13.594 1 93.31 174 PHE A C 1
ATOM 1404 O O . PHE A 1 174 ? -22.438 -11.102 -14.438 1 93.31 174 PHE A O 1
ATOM 1411 N N . GLY A 1 175 ? -22.828 -13.117 -13.773 1 91.06 175 GLY A N 1
ATOM 1412 C CA . GLY A 1 175 ? -23.672 -13.406 -14.93 1 91.06 175 GLY A CA 1
ATOM 1413 C C . GLY A 1 175 ? -22.875 -13.906 -16.125 1 91.06 175 GLY A C 1
ATOM 1414 O O . GLY A 1 175 ? -21.656 -14.008 -16.078 1 91.06 175 GLY A O 1
ATOM 1415 N N . GLY A 1 176 ? -23.625 -14.336 -17.094 1 91.06 176 GLY A N 1
ATOM 1416 C CA . GLY A 1 176 ? -23.031 -14.875 -18.312 1 91.06 176 GLY A CA 1
ATOM 1417 C C . GLY A 1 176 ? -22.719 -16.359 -18.203 1 91.06 176 GLY A C 1
ATOM 1418 O O . GLY A 1 176 ? -23.016 -16.984 -17.188 1 91.06 176 GLY A O 1
ATOM 1419 N N . THR A 1 177 ? -22.25 -16.859 -19.344 1 92.88 177 THR A N 1
ATOM 1420 C CA . THR A 1 177 ? -21.875 -18.266 -19.391 1 92.88 177 THR A CA 1
ATOM 1421 C C . THR A 1 177 ? -20.359 -18.438 -19.469 1 92.88 177 THR A C 1
ATOM 1423 O O . THR A 1 177 ? -19.703 -17.75 -20.25 1 92.88 177 THR A O 1
ATOM 1426 N N . THR A 1 178 ? -19.875 -19.234 -18.547 1 91.31 178 THR A N 1
ATOM 1427 C CA . THR A 1 178 ? -18.438 -19.484 -18.547 1 91.31 178 THR A CA 1
ATOM 1428 C C . THR A 1 178 ? -18.078 -20.578 -19.547 1 91.31 178 THR A C 1
ATOM 1430 O O . THR A 1 178 ? -18.547 -21.703 -19.422 1 91.31 178 THR A O 1
ATOM 1433 N N . ARG A 1 179 ? -17.219 -20.234 -20.422 1 90.5 179 ARG A N 1
ATOM 1434 C CA . ARG A 1 179 ? -16.828 -21.141 -21.484 1 90.5 179 ARG A CA 1
ATOM 1435 C C . ARG A 1 179 ? -16.156 -22.391 -20.922 1 90.5 179 ARG A C 1
ATOM 1437 O O . ARG A 1 179 ? -15.32 -22.281 -20.016 1 90.5 179 ARG A O 1
ATOM 1444 N N . GLN A 1 180 ? -16.609 -23.531 -21.344 1 90.88 180 GLN A N 1
ATOM 1445 C CA . GLN A 1 180 ? -16.062 -24.828 -20.953 1 90.88 180 GLN A CA 1
ATOM 1446 C C . GLN A 1 180 ? -16.109 -25.812 -22.125 1 90.88 180 GLN A C 1
ATOM 1448 O O . GLN A 1 180 ? -17.078 -25.812 -22.891 1 90.88 180 GLN A O 1
ATOM 1453 N N . TYR A 1 181 ? -15.039 -26.547 -22.297 1 91.19 181 TYR A N 1
ATOM 1454 C CA . TYR A 1 181 ? -15.062 -27.625 -23.281 1 91.19 181 TYR A CA 1
ATOM 1455 C C . TYR A 1 181 ? -15.594 -28.906 -22.656 1 91.19 181 TYR A C 1
ATOM 1457 O O . TYR A 1 181 ? -15.203 -29.266 -21.547 1 91.19 181 TYR A O 1
ATOM 1465 N N . GLN A 1 182 ? -16.531 -29.516 -23.344 1 90.88 182 GLN A N 1
ATOM 1466 C CA . GLN A 1 182 ? -17.172 -30.719 -22.812 1 90.88 182 GLN A CA 1
ATOM 1467 C C . GLN A 1 182 ? -17.031 -31.875 -23.781 1 90.88 182 GLN A C 1
ATOM 1469 O O . GLN A 1 182 ? -17.219 -31.719 -24.984 1 90.88 182 GLN A O 1
ATOM 1474 N N . VAL A 1 183 ? -16.594 -32.938 -23.188 1 91.25 183 VAL A N 1
ATOM 1475 C CA . VAL A 1 183 ? -16.562 -34.188 -23.922 1 91.25 183 VAL A CA 1
ATOM 1476 C C . VAL A 1 183 ? -17.75 -35.062 -23.5 1 91.25 183 VAL A C 1
ATOM 1478 O O . VAL A 1 183 ? -17.766 -35.594 -22.391 1 91.25 183 VAL A O 1
ATOM 1481 N N . GLU A 1 184 ? -18.703 -35.156 -24.344 1 91.5 184 GLU A N 1
ATOM 1482 C CA . GLU A 1 184 ? -19.891 -35.938 -24.062 1 91.5 184 GLU A CA 1
ATOM 1483 C C . GLU A 1 184 ? -19.75 -37.375 -24.625 1 91.5 184 GLU A C 1
ATOM 1485 O O . GLU A 1 184 ? -19.969 -37.594 -25.812 1 91.5 184 GLU A O 1
ATOM 1490 N N . THR A 1 185 ? -19.5 -38.281 -23.688 1 91.06 185 THR A N 1
ATOM 1491 C CA . THR A 1 185 ? -19.266 -39.656 -24.094 1 91.06 185 THR A CA 1
ATOM 1492 C C . THR A 1 185 ? -20.578 -40.406 -24.203 1 91.06 185 THR A C 1
ATOM 1494 O O . THR A 1 185 ? -21.438 -40.312 -23.344 1 91.06 185 THR A O 1
ATOM 1497 N N . ASP A 1 186 ? -20.703 -41.125 -25.266 1 89.62 186 ASP A N 1
ATOM 1498 C CA . ASP A 1 186 ? -21.875 -41.969 -25.469 1 89.62 186 ASP A CA 1
ATOM 1499 C C . ASP A 1 186 ? -21.688 -43.344 -24.828 1 89.62 186 ASP A C 1
ATOM 1501 O O . ASP A 1 186 ? -20.797 -44.094 -25.234 1 89.62 186 ASP A O 1
ATOM 1505 N N . PRO A 1 187 ? -22.578 -43.656 -23.906 1 88.25 187 PRO A N 1
ATOM 1506 C CA . PRO A 1 187 ? -22.406 -44.938 -23.219 1 88.25 187 PRO A CA 1
ATOM 1507 C C . PRO A 1 187 ? -22.531 -46.125 -24.156 1 88.25 187 PRO A C 1
ATOM 1509 O O . PRO A 1 187 ? -21.844 -47.156 -23.984 1 88.25 187 PRO A O 1
ATOM 1512 N N . ASN A 1 188 ? -23.344 -46.094 -25.203 1 88.25 188 ASN A N 1
ATOM 1513 C CA . ASN A 1 188 ? -23.516 -47.219 -26.156 1 88.25 188 ASN A CA 1
ATOM 1514 C C . ASN A 1 188 ? -22.266 -47.406 -27 1 88.25 188 ASN A C 1
ATOM 1516 O O . ASN A 1 188 ? -21.891 -48.562 -27.281 1 88.25 188 ASN A O 1
ATOM 1520 N N . LYS A 1 189 ? -21.703 -46.344 -27.328 1 90.38 189 LYS A N 1
ATOM 1521 C CA . LYS A 1 189 ? -20.469 -46.438 -28.109 1 90.38 189 LYS A CA 1
ATOM 1522 C C . LYS A 1 189 ? -19.328 -46.969 -27.266 1 90.38 189 LYS A C 1
ATOM 1524 O O . LYS A 1 189 ? -18.453 -47.688 -27.75 1 90.38 189 LYS A O 1
ATOM 1529 N N . LEU A 1 190 ? -19.328 -46.625 -26.016 1 89.06 190 LEU A N 1
ATOM 1530 C CA . LEU A 1 190 ? -18.297 -47.125 -25.109 1 89.06 190 LEU A CA 1
ATOM 1531 C C . LEU A 1 190 ? -18.344 -48.625 -25.016 1 89.06 190 LEU A C 1
ATOM 1533 O O . LEU A 1 190 ? -17.312 -49.312 -24.984 1 89.06 190 LEU A O 1
ATOM 1537 N N . ILE A 1 191 ? -19.547 -49.156 -25.016 1 84.94 191 ILE A N 1
ATOM 1538 C CA . ILE A 1 191 ? -19.75 -50.594 -24.906 1 84.94 191 ILE A CA 1
ATOM 1539 C C . ILE A 1 191 ? -19.328 -51.25 -26.219 1 84.94 191 ILE A C 1
ATOM 1541 O O . ILE A 1 191 ? -18.656 -52.312 -26.203 1 84.94 191 ILE A O 1
ATOM 1545 N N . SER A 1 192 ? -19.766 -50.656 -27.234 1 87.19 192 SER A N 1
ATOM 1546 C CA . SER A 1 192 ? -19.484 -51.25 -28.531 1 87.19 192 SER A CA 1
ATOM 1547 C C . SER A 1 192 ? -17.984 -51.312 -28.797 1 87.19 192 SER A C 1
ATOM 1549 O O . SER A 1 192 ? -17.5 -52.281 -29.391 1 87.19 192 SER A O 1
ATOM 1551 N N . TYR A 1 193 ? -17.281 -50.375 -28.281 1 88.06 193 TYR A N 1
ATOM 1552 C CA . TYR A 1 193 ? -15.836 -50.344 -28.516 1 88.06 193 TYR A CA 1
ATOM 1553 C C . TYR A 1 193 ? -15.078 -50.969 -27.359 1 88.06 193 TYR A C 1
ATOM 1555 O O . TYR A 1 193 ? -13.859 -51.125 -27.406 1 88.06 193 TYR A O 1
ATOM 1563 N N . GLY A 1 194 ? -15.758 -51.281 -26.25 1 81.69 194 GLY A N 1
ATOM 1564 C CA . GLY A 1 194 ? -15.148 -51.938 -25.094 1 81.69 194 GLY A CA 1
ATOM 1565 C C . GLY A 1 194 ? -14.25 -51.031 -24.297 1 81.69 194 GLY A C 1
ATOM 1566 O O . GLY A 1 194 ? -13.18 -51.438 -23.828 1 81.69 194 GLY A O 1
ATOM 1567 N N . VAL A 1 195 ? -14.523 -49.812 -24.312 1 86.19 195 VAL A N 1
ATOM 1568 C CA . VAL A 1 195 ? -13.758 -48.812 -23.562 1 86.19 195 VAL A CA 1
ATOM 1569 C C . VAL A 1 195 ? -14.555 -48.344 -22.344 1 86.19 195 VAL A C 1
ATOM 1571 O O . VAL A 1 195 ? -15.781 -48.25 -22.406 1 86.19 195 VAL A O 1
ATOM 1574 N N . THR A 1 196 ? -13.812 -48.156 -21.203 1 82.94 196 THR A N 1
ATOM 1575 C CA . THR A 1 196 ? -14.461 -47.688 -19.984 1 82.94 196 THR A CA 1
ATOM 1576 C C . THR A 1 196 ? -14.289 -46.188 -19.828 1 82.94 196 THR A C 1
ATOM 1578 O O . THR A 1 196 ? -13.406 -45.594 -20.438 1 82.94 196 THR A O 1
ATOM 1581 N N . LEU A 1 197 ? -15.141 -45.625 -19.016 1 84.69 197 LEU A N 1
ATOM 1582 C CA . LEU A 1 197 ? -15.117 -44.188 -18.781 1 84.69 197 LEU A CA 1
ATOM 1583 C C . LEU A 1 197 ? -13.828 -43.75 -18.078 1 84.69 197 LEU A C 1
ATOM 1585 O O . LEU A 1 197 ? -13.219 -42.75 -18.438 1 84.69 197 LEU A O 1
ATOM 1589 N N . PRO A 1 198 ? -13.352 -44.469 -17.078 1 80.19 198 PRO A N 1
ATOM 1590 C CA . PRO A 1 198 ? -12.086 -44.094 -16.438 1 80.19 198 PRO A CA 1
ATOM 1591 C C . PRO A 1 198 ? -10.906 -44.125 -17.422 1 80.19 198 PRO A C 1
ATOM 1593 O O . PRO A 1 198 ? -9.969 -43.312 -17.281 1 80.19 198 PRO A O 1
ATOM 1596 N N . GLN A 1 199 ? -10.961 -44.938 -18.375 1 81.5 199 GLN A N 1
ATOM 1597 C CA . GLN A 1 199 ? -9.914 -44.969 -19.391 1 81.5 199 GLN A CA 1
ATOM 1598 C C . GLN A 1 199 ? -9.914 -43.719 -20.25 1 81.5 199 GLN A C 1
ATOM 1600 O O . GLN A 1 199 ? -8.852 -43.219 -20.625 1 81.5 199 GLN A O 1
ATOM 1605 N N . VAL A 1 200 ? -11.117 -43.281 -20.531 1 86.62 200 VAL A N 1
ATOM 1606 C CA . VAL A 1 200 ? -11.234 -42.062 -21.312 1 86.62 200 VAL A CA 1
ATOM 1607 C C . VAL A 1 200 ? -10.68 -40.875 -20.5 1 86.62 200 VAL A C 1
ATOM 1609 O O . VAL A 1 200 ? -9.961 -40.031 -21.031 1 86.62 200 VAL A O 1
ATOM 1612 N N . LEU A 1 201 ? -10.992 -40.812 -19.25 1 87.62 201 LEU A N 1
ATOM 1613 C CA . LEU A 1 201 ? -10.523 -39.75 -18.375 1 87.62 201 LEU A CA 1
ATOM 1614 C C . LEU A 1 201 ? -9 -39.75 -18.297 1 87.62 201 LEU A C 1
ATOM 1616 O O . LEU A 1 201 ? -8.375 -38.688 -18.391 1 87.62 201 LEU A O 1
ATOM 1620 N N . ASN A 1 202 ? -8.461 -40.812 -18.094 1 82 202 ASN A N 1
ATOM 1621 C CA . ASN A 1 202 ? -7.008 -40.938 -17.969 1 82 202 ASN A CA 1
ATOM 1622 C C . ASN A 1 202 ? -6.312 -40.562 -19.281 1 82 202 ASN A C 1
ATOM 1624 O O . ASN A 1 202 ? -5.223 -40 -19.281 1 82 202 ASN A O 1
ATOM 1628 N N . ALA A 1 203 ? -6.902 -40.969 -20.391 1 84.56 203 ALA A N 1
ATOM 1629 C CA . ALA A 1 203 ? -6.328 -40.688 -21.688 1 84.56 203 ALA A CA 1
ATOM 1630 C C . ALA A 1 203 ? -6.293 -39.156 -21.938 1 84.56 203 ALA A C 1
ATOM 1632 O O . ALA A 1 203 ? -5.301 -38.625 -22.438 1 84.56 203 ALA A O 1
ATOM 1633 N N . ILE A 1 204 ? -7.34 -38.562 -21.578 1 86.69 204 ILE A N 1
ATOM 1634 C CA . ILE A 1 204 ? -7.422 -37.125 -21.797 1 86.69 204 ILE A CA 1
ATOM 1635 C C . ILE A 1 204 ? -6.457 -36.406 -20.859 1 86.69 204 ILE A C 1
ATOM 1637 O O . ILE A 1 204 ? -5.781 -35.469 -21.25 1 86.69 204 ILE A O 1
ATOM 1641 N N . GLN A 1 205 ? -6.391 -36.812 -19.656 1 84.94 205 GLN A N 1
ATOM 1642 C CA . GLN A 1 205 ? -5.516 -36.188 -18.672 1 84.94 205 GLN A CA 1
ATOM 1643 C C . GLN A 1 205 ? -4.047 -36.344 -19.047 1 84.94 205 GLN A C 1
ATOM 1645 O O . GLN A 1 205 ? -3.238 -35.438 -18.891 1 84.94 205 GLN A O 1
ATOM 1650 N N . SER A 1 206 ? -3.719 -37.469 -19.5 1 78.12 206 SER A N 1
ATOM 1651 C CA . SER A 1 206 ? -2.328 -37.781 -19.812 1 78.12 206 SER A CA 1
ATOM 1652 C C . SER A 1 206 ? -1.901 -37.156 -21.141 1 78.12 206 SER A C 1
ATOM 1654 O O . SER A 1 206 ? -0.713 -36.906 -21.359 1 78.12 206 SER A O 1
ATOM 1656 N N . SER A 1 207 ? -2.842 -36.938 -21.969 1 78.88 207 SER A N 1
ATOM 1657 C CA . SER A 1 207 ? -2.514 -36.406 -23.281 1 78.88 207 SER A CA 1
ATOM 1658 C C . SER A 1 207 ? -2.346 -34.875 -23.25 1 78.88 207 SER A C 1
ATOM 1660 O O . SER A 1 207 ? -1.802 -34.281 -24.188 1 78.88 207 SER A O 1
ATOM 1662 N N . ASN A 1 208 ? -2.75 -34.281 -22.203 1 77.75 208 ASN A N 1
ATOM 1663 C CA . ASN A 1 208 ? -2.68 -32.812 -22.125 1 77.75 208 ASN A CA 1
ATOM 1664 C C . ASN A 1 208 ? -1.502 -32.375 -21.266 1 77.75 208 ASN A C 1
ATOM 1666 O O . ASN A 1 208 ? -1.692 -31.719 -20.234 1 77.75 208 ASN A O 1
ATOM 1670 N N . ALA A 1 209 ? -0.371 -32.781 -21.547 1 74.19 209 ALA A N 1
ATOM 1671 C CA . ALA A 1 209 ? 0.797 -32.375 -20.766 1 74.19 209 ALA A CA 1
ATOM 1672 C C . ALA A 1 209 ? 2.008 -32.156 -21.672 1 74.19 209 ALA A C 1
ATOM 1674 O O . ALA A 1 209 ? 2.178 -32.875 -22.672 1 74.19 209 ALA A O 1
ATOM 1675 N N . ASN A 1 210 ? 2.656 -31.031 -21.453 1 69.5 210 ASN A N 1
ATOM 1676 C CA . ASN A 1 210 ? 3.938 -30.797 -22.109 1 69.5 210 ASN A CA 1
ATOM 1677 C C . ASN A 1 210 ? 5.098 -31.328 -21.281 1 69.5 210 ASN A C 1
ATOM 1679 O O . ASN A 1 210 ? 5 -31.422 -20.047 1 69.5 210 ASN A O 1
ATOM 1683 N N . ALA A 1 211 ? 5.992 -32 -21.938 1 68.69 211 ALA A N 1
ATOM 1684 C CA . ALA A 1 211 ? 7.184 -32.469 -21.219 1 68.69 211 ALA A CA 1
ATOM 1685 C C . ALA A 1 211 ? 8.43 -31.75 -21.734 1 68.69 211 ALA A C 1
ATOM 1687 O O . ALA A 1 211 ? 8.492 -31.359 -22.891 1 68.69 211 ALA A O 1
ATOM 1688 N N . GLY A 1 212 ? 9.094 -31.109 -20.797 1 69.62 212 GLY A N 1
ATOM 1689 C CA . GLY A 1 212 ? 10.344 -30.469 -21.188 1 69.62 212 GLY A CA 1
ATOM 1690 C C . GLY A 1 212 ? 11.57 -31.25 -20.781 1 69.62 212 GLY A C 1
ATOM 1691 O O . GLY A 1 212 ? 11.539 -32.031 -19.812 1 69.62 212 GLY A O 1
ATOM 1692 N N . GLY A 1 213 ? 12.516 -31.234 -21.797 1 69.62 213 GLY A N 1
ATOM 1693 C CA . GLY A 1 213 ? 13.812 -31.797 -21.469 1 69.62 213 GLY A CA 1
ATOM 1694 C C . GLY A 1 213 ? 14.844 -30.75 -21.094 1 69.62 213 GLY A C 1
ATOM 1695 O O . GLY A 1 213 ? 14.523 -29.562 -21 1 69.62 213 GLY A O 1
ATOM 1696 N N . ASN A 1 214 ? 15.977 -30.859 -20.531 1 71 214 ASN A N 1
ATOM 1697 C CA . ASN A 1 214 ? 17.078 -29.984 -20.156 1 71 214 ASN A CA 1
ATOM 1698 C C . ASN A 1 214 ? 17.828 -29.484 -21.391 1 71 214 ASN A C 1
ATOM 1700 O O . ASN A 1 214 ? 17.344 -29.625 -22.516 1 71 214 ASN A O 1
ATOM 1704 N N . TYR A 1 215 ? 18.812 -28.703 -21.281 1 73.31 215 TYR A N 1
ATOM 1705 C CA . TYR A 1 215 ? 19.656 -28.203 -22.359 1 73.31 215 TYR A CA 1
ATOM 1706 C C . TYR A 1 215 ? 20.391 -29.344 -23.047 1 73.31 215 TYR A C 1
ATOM 1708 O O . TYR A 1 215 ? 20.797 -30.312 -22.406 1 73.31 215 TYR A O 1
ATOM 1716 N N . LEU A 1 216 ? 20.359 -29.203 -24.375 1 74.06 216 LEU A N 1
ATOM 1717 C CA . LEU A 1 216 ? 21.188 -30.094 -25.203 1 74.06 216 LEU A CA 1
ATOM 1718 C C . LEU A 1 216 ? 22.188 -29.281 -26.031 1 74.06 216 LEU A C 1
ATOM 1720 O O . LEU A 1 216 ? 21.812 -28.297 -26.656 1 74.06 216 LEU A O 1
ATOM 1724 N N . GLN A 1 217 ? 23.406 -29.594 -25.859 1 76.12 217 GLN A N 1
ATOM 1725 C CA . GLN A 1 217 ? 24.438 -28.891 -26.625 1 76.12 217 GLN A CA 1
ATOM 1726 C C . GLN A 1 217 ? 24.656 -29.547 -27.984 1 76.12 217 GLN A C 1
ATOM 1728 O O . GLN A 1 217 ? 24.938 -30.75 -28.062 1 76.12 217 GLN A O 1
ATOM 1733 N N . LEU A 1 218 ? 24.344 -28.844 -29.062 1 77.69 218 LEU A N 1
ATOM 1734 C CA . LEU A 1 218 ? 24.625 -29.297 -30.422 1 77.69 218 LEU A CA 1
ATOM 1735 C C . LEU A 1 218 ? 25.734 -28.469 -31.062 1 77.69 218 LEU A C 1
ATOM 1737 O O . LEU A 1 218 ? 25.469 -27.438 -31.672 1 77.69 218 LEU A O 1
ATOM 1741 N N . GLY A 1 219 ? 26.922 -28.875 -31 1 71.88 219 GLY A N 1
ATOM 1742 C CA . GLY A 1 219 ? 28.016 -28.094 -31.531 1 71.88 219 GLY A CA 1
ATOM 1743 C C . GLY A 1 219 ? 28.219 -26.781 -30.797 1 71.88 219 GLY A C 1
ATOM 1744 O O . GLY A 1 219 ? 28.422 -26.75 -29.578 1 71.88 219 GLY A O 1
ATOM 1745 N N . ASN A 1 220 ? 28 -25.766 -31.578 1 75.88 220 ASN A N 1
ATOM 1746 C CA . ASN A 1 220 ? 28.203 -24.438 -31 1 75.88 220 ASN A CA 1
ATOM 1747 C C . ASN A 1 220 ? 26.875 -23.797 -30.594 1 75.88 220 ASN A C 1
ATOM 1749 O O . ASN A 1 220 ? 26.844 -22.625 -30.234 1 75.88 220 ASN A O 1
ATOM 1753 N N . GLN A 1 221 ? 25.891 -24.703 -30.625 1 79.38 221 GLN A N 1
ATOM 1754 C CA . GLN A 1 221 ? 24.578 -24.156 -30.297 1 79.38 221 GLN A CA 1
ATOM 1755 C C . GLN A 1 221 ? 23.938 -24.938 -29.156 1 79.38 221 GLN A C 1
ATOM 1757 O O . GLN A 1 221 ? 24.219 -26.125 -28.969 1 79.38 221 GLN A O 1
ATOM 1762 N N . ASN A 1 222 ? 23.359 -24.234 -28.328 1 78.75 222 ASN A N 1
ATOM 1763 C CA . ASN A 1 222 ? 22.562 -24.844 -27.266 1 78.75 222 ASN A CA 1
ATOM 1764 C C . ASN A 1 222 ? 21.078 -24.891 -27.625 1 78.75 222 ASN A C 1
ATOM 1766 O O . ASN A 1 222 ? 20.531 -23.906 -28.109 1 78.75 222 ASN A O 1
ATOM 1770 N N . VAL A 1 223 ? 20.531 -26.062 -27.547 1 77.75 223 VAL A N 1
ATOM 1771 C CA . VAL A 1 223 ? 19.141 -26.25 -27.938 1 77.75 223 VAL A CA 1
ATOM 1772 C C . VAL A 1 223 ? 18.328 -26.75 -26.734 1 77.75 223 VAL A C 1
ATOM 1774 O O . VAL A 1 223 ? 18.828 -27.547 -25.938 1 77.75 223 VAL A O 1
ATOM 1777 N N . ASN A 1 224 ? 17.172 -26.172 -26.578 1 77.38 224 ASN A N 1
ATOM 1778 C CA . ASN A 1 224 ? 16.25 -26.672 -25.562 1 77.38 224 ASN A CA 1
ATOM 1779 C C . ASN A 1 224 ? 15.352 -27.781 -26.109 1 77.38 224 ASN A C 1
ATOM 1781 O O . ASN A 1 224 ? 14.93 -27.719 -27.266 1 77.38 224 ASN A O 1
ATOM 1785 N N . VAL A 1 225 ? 15.172 -28.828 -25.391 1 74.12 225 VAL A N 1
ATOM 1786 C CA . VAL A 1 225 ? 14.328 -29.922 -25.812 1 74.12 225 VAL A CA 1
ATOM 1787 C C . VAL A 1 225 ? 12.914 -29.75 -25.266 1 74.12 225 VAL A C 1
ATOM 1789 O O . VAL A 1 225 ? 12.742 -29.531 -24.062 1 74.12 225 VAL A O 1
ATOM 1792 N N . ARG A 1 226 ? 11.93 -29.75 -26.188 1 78.12 226 ARG A N 1
ATOM 1793 C CA . ARG A 1 226 ? 10.531 -29.609 -25.781 1 78.12 226 ARG A CA 1
ATOM 1794 C C . ARG A 1 226 ? 9.648 -30.641 -26.453 1 78.12 226 ARG A C 1
ATOM 1796 O O . ARG A 1 226 ? 9.828 -30.938 -27.641 1 78.12 226 ARG A O 1
ATOM 1803 N N . ALA A 1 227 ? 8.914 -31.312 -25.625 1 73.75 227 ALA A N 1
ATOM 1804 C CA . ALA A 1 227 ? 7.875 -32.188 -26.172 1 73.75 227 ALA A CA 1
ATOM 1805 C C . ALA A 1 227 ? 6.496 -31.547 -26.031 1 73.75 227 ALA A C 1
ATOM 1807 O O . ALA A 1 227 ? 6.066 -31.203 -24.922 1 73.75 227 ALA A O 1
ATOM 1808 N N . LEU A 1 228 ? 5.848 -31.25 -27.188 1 76.06 228 LEU A N 1
ATOM 1809 C CA . LEU A 1 228 ? 4.566 -30.547 -27.172 1 76.06 228 LEU A CA 1
ATOM 1810 C C . LEU A 1 228 ? 3.41 -31.531 -27.266 1 76.06 228 LEU A C 1
ATOM 1812 O O . LEU A 1 228 ? 3.363 -32.375 -28.188 1 76.06 228 LEU A O 1
ATOM 1816 N N . GLY A 1 229 ? 2.572 -31.594 -26.25 1 72.19 229 GLY A N 1
ATOM 1817 C CA . GLY A 1 229 ? 1.392 -32.438 -26.266 1 72.19 229 GLY A CA 1
ATOM 1818 C C . GLY A 1 229 ? 0.138 -31.719 -25.797 1 72.19 229 GLY A C 1
ATOM 1819 O O . GLY A 1 229 ? -0.945 -32.312 -25.766 1 72.19 229 GLY A O 1
ATOM 1820 N N . GLN A 1 230 ? 0.149 -30.484 -25.734 1 78.25 230 GLN A N 1
ATOM 1821 C CA . GLN A 1 230 ? -0.995 -29.75 -25.188 1 78.25 230 GLN A CA 1
ATOM 1822 C C . GLN A 1 230 ? -2.064 -29.547 -26.266 1 78.25 230 GLN A C 1
ATOM 1824 O O . GLN A 1 230 ? -1.745 -29.328 -27.438 1 78.25 230 GLN A O 1
ATOM 1829 N N . VAL A 1 231 ? -3.33 -29.688 -25.766 1 80.81 231 VAL A N 1
ATOM 1830 C CA . VAL A 1 231 ? -4.469 -29.516 -26.656 1 80.81 231 VAL A CA 1
ATOM 1831 C C . VAL A 1 231 ? -4.891 -28.047 -26.688 1 80.81 231 VAL A C 1
ATOM 1833 O O . VAL A 1 231 ? -4.867 -27.375 -25.656 1 80.81 231 VAL A O 1
ATOM 1836 N N . HIS A 1 232 ? -5.266 -27.547 -27.906 1 79.06 232 HIS A N 1
ATOM 1837 C CA . HIS A 1 232 ? -5.625 -26.141 -28.016 1 79.06 232 HIS A CA 1
ATOM 1838 C C . HIS A 1 232 ? -7.051 -25.984 -28.531 1 79.06 232 HIS A C 1
ATOM 1840 O O . HIS A 1 232 ? -7.668 -24.922 -28.344 1 79.06 232 HIS A O 1
ATOM 1846 N N . ASN A 1 233 ? -7.52 -26.969 -29.219 1 84.5 233 ASN A N 1
ATOM 1847 C CA . ASN A 1 233 ? -8.844 -26.828 -29.828 1 84.5 233 ASN A CA 1
ATOM 1848 C C . ASN A 1 233 ? -9.641 -28.125 -29.703 1 84.5 233 ASN A C 1
ATOM 1850 O O . ASN A 1 233 ? -9.133 -29.141 -29.203 1 84.5 233 ASN A O 1
ATOM 1854 N N . THR A 1 234 ? -10.953 -28 -30.156 1 89.06 234 THR A N 1
ATOM 1855 C CA . THR A 1 234 ? -11.867 -29.141 -30.078 1 89.06 234 THR A CA 1
ATOM 1856 C C . THR A 1 234 ? -11.375 -30.281 -30.969 1 89.06 234 THR A C 1
ATOM 1858 O O . THR A 1 234 ? -11.562 -31.453 -30.641 1 89.06 234 THR A O 1
ATOM 1861 N N . ASP A 1 235 ? -10.68 -29.875 -32 1 85.88 235 ASP A N 1
ATOM 1862 C CA . ASP A 1 235 ? -10.18 -30.891 -32.906 1 85.88 235 ASP A CA 1
ATOM 1863 C C . ASP A 1 235 ? -9.031 -31.688 -32.281 1 85.88 235 ASP A C 1
ATOM 1865 O O . ASP A 1 235 ? -8.922 -32.906 -32.5 1 85.88 235 ASP A O 1
ATOM 1869 N N . ASP A 1 236 ? -8.289 -31 -31.562 1 84.5 236 ASP A N 1
ATOM 1870 C CA . ASP A 1 236 ? -7.184 -31.672 -30.875 1 84.5 236 ASP A CA 1
ATOM 1871 C C . ASP A 1 236 ? -7.703 -32.656 -29.828 1 84.5 236 ASP A C 1
ATOM 1873 O O . ASP A 1 236 ? -7.156 -33.75 -29.656 1 84.5 236 ASP A O 1
ATOM 1877 N N . ILE A 1 237 ? -8.742 -32.25 -29.188 1 88.62 237 ILE A N 1
ATOM 1878 C CA . ILE A 1 237 ? -9.305 -33.094 -28.141 1 88.62 237 ILE A CA 1
ATOM 1879 C C . ILE A 1 237 ? -9.938 -34.344 -28.75 1 88.62 237 ILE A C 1
ATOM 1881 O O . ILE A 1 237 ? -9.82 -35.438 -28.203 1 88.62 237 ILE A O 1
ATOM 1885 N N . GLY A 1 238 ? -10.609 -34.094 -29.859 1 88.69 238 GLY A N 1
ATOM 1886 C CA . GLY A 1 238 ? -11.258 -35.219 -30.531 1 88.69 238 GLY A CA 1
ATOM 1887 C C . GLY A 1 238 ? -10.281 -36.25 -31.078 1 88.69 238 GLY A C 1
ATOM 1888 O O . GLY A 1 238 ? -10.609 -37.406 -31.203 1 88.69 238 GLY A O 1
ATOM 1889 N N . SER A 1 239 ? -9.039 -35.844 -31.234 1 83.56 239 SER A N 1
ATOM 1890 C CA . SER A 1 239 ? -8.055 -36.719 -31.859 1 83.56 239 SER A CA 1
ATOM 1891 C C . SER A 1 239 ? -7.238 -37.469 -30.812 1 83.56 239 SER A C 1
ATOM 1893 O O . SER A 1 239 ? -6.363 -38.281 -31.141 1 83.56 239 SER A O 1
ATOM 1895 N N . ILE A 1 240 ? -7.613 -37.312 -29.578 1 85.81 240 ILE A N 1
ATOM 1896 C CA . ILE A 1 240 ? -6.906 -38.031 -28.516 1 85.81 240 ILE A CA 1
ATOM 1897 C C . ILE A 1 240 ? -7.223 -39.531 -28.578 1 85.81 240 ILE A C 1
ATOM 1899 O O . ILE A 1 240 ? -8.383 -39.906 -28.75 1 85.81 240 ILE A O 1
ATOM 1903 N N . VAL A 1 241 ? -6.27 -40.344 -28.484 1 82.62 241 VAL A N 1
ATOM 1904 C CA . VAL A 1 241 ? -6.438 -41.781 -28.578 1 82.62 241 VAL A CA 1
ATOM 1905 C C . VAL A 1 241 ? -6.73 -42.375 -27.203 1 82.62 241 VAL A C 1
ATOM 1907 O O . VAL A 1 241 ? -5.996 -42.094 -26.25 1 82.62 241 VAL A O 1
ATOM 1910 N N . VAL A 1 242 ? -7.723 -43.031 -27.047 1 84.56 242 VAL A N 1
ATOM 1911 C CA . VAL A 1 242 ? -8.133 -43.594 -25.766 1 84.56 242 VAL A CA 1
ATOM 1912 C C . VAL A 1 242 ? -7.6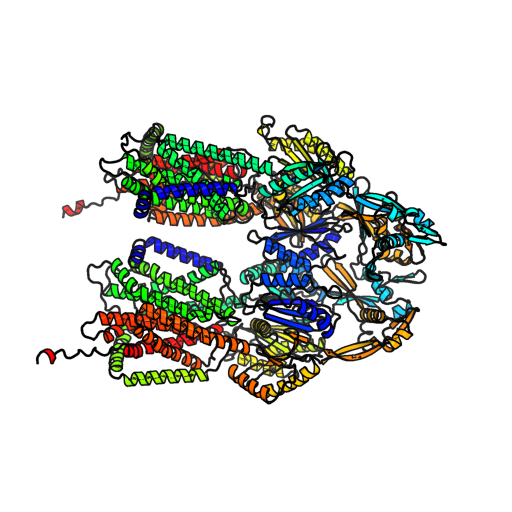29 -45.031 -25.641 1 84.56 242 VAL A C 1
ATOM 1914 O O . VAL A 1 242 ? -7.137 -45.438 -24.578 1 84.56 242 VAL A O 1
ATOM 1917 N N . ALA A 1 243 ? -7.926 -45.844 -26.641 1 78.81 243 ALA A N 1
ATOM 1918 C CA . ALA A 1 243 ? -7.523 -47.25 -26.625 1 78.81 243 ALA A CA 1
ATOM 1919 C C . ALA A 1 243 ? -7.273 -47.781 -28.031 1 78.81 243 ALA A C 1
ATOM 1921 O O . ALA A 1 243 ? -7.523 -47.062 -29.016 1 78.81 243 ALA A O 1
ATOM 1922 N N . GLU A 1 244 ? -6.527 -48.938 -28.094 1 76.81 244 GLU A N 1
ATOM 1923 C CA . GLU A 1 244 ? -6.297 -49.594 -29.375 1 76.81 244 GLU A CA 1
ATOM 1924 C C . GLU A 1 244 ? -6.91 -51 -29.375 1 76.81 244 GLU A C 1
ATOM 1926 O O . GLU A 1 244 ? -6.715 -51.781 -28.438 1 76.81 244 GLU A O 1
ATOM 1931 N N . LYS A 1 245 ? -7.879 -51.156 -30.219 1 73.94 245 LYS A N 1
ATOM 1932 C CA . LYS A 1 245 ? -8.453 -52.469 -30.375 1 73.94 245 LYS A CA 1
ATOM 1933 C C . LYS A 1 245 ? -8.094 -53.062 -31.734 1 73.94 245 LYS A C 1
ATOM 1935 O O . LYS A 1 245 ? -8.484 -52.531 -32.781 1 73.94 245 LYS A O 1
ATOM 1940 N N . ASN A 1 246 ? -7.457 -54.219 -31.844 1 71 246 ASN A N 1
ATOM 1941 C CA . ASN A 1 246 ? -7.066 -54.969 -33.031 1 71 246 ASN A CA 1
ATOM 1942 C C . ASN A 1 246 ? -6.309 -54.094 -34.031 1 71 246 ASN A C 1
ATOM 1944 O O . ASN A 1 246 ? -6.586 -54.125 -35.219 1 71 246 ASN A O 1
ATOM 1948 N N . GLY A 1 247 ? -5.516 -53.156 -33.594 1 67.44 247 GLY A N 1
ATOM 1949 C CA . GLY A 1 247 ? -4.684 -52.312 -34.469 1 67.44 247 GLY A CA 1
ATOM 1950 C C . GLY A 1 247 ? -5.34 -51 -34.844 1 67.44 247 GLY A C 1
ATOM 1951 O O . GLY A 1 247 ? -4.715 -50.156 -35.469 1 67.44 247 GLY A O 1
ATOM 1952 N N . THR A 1 248 ? -6.594 -50.938 -34.625 1 78.44 248 THR A N 1
ATOM 1953 C CA . THR A 1 248 ? -7.301 -49.688 -34.969 1 78.44 248 THR A CA 1
ATOM 1954 C C . THR A 1 248 ? -7.43 -48.812 -33.719 1 78.44 248 THR A C 1
ATOM 1956 O O . THR A 1 248 ? -7.957 -49.219 -32.688 1 78.44 248 THR A O 1
ATOM 1959 N N . PRO A 1 249 ? -6.859 -47.594 -33.906 1 83.25 249 PRO A N 1
ATOM 1960 C CA . PRO A 1 249 ? -6.957 -46.656 -32.75 1 83.25 249 PRO A CA 1
ATOM 1961 C C . PRO A 1 249 ? -8.375 -46.125 -32.562 1 83.25 249 PRO A C 1
ATOM 1963 O O . PRO A 1 249 ? -9.086 -45.875 -33.531 1 83.25 249 PRO A O 1
ATOM 1966 N N . ILE A 1 250 ? -8.867 -46.125 -31.391 1 87.62 250 ILE A N 1
ATOM 1967 C CA . ILE A 1 250 ? -10.133 -45.531 -31 1 87.62 250 ILE A CA 1
ATOM 1968 C C . ILE A 1 250 ? -9.883 -44.125 -30.438 1 87.62 250 ILE A C 1
ATOM 1970 O O . ILE A 1 250 ? -9.195 -43.969 -29.422 1 87.62 250 ILE A O 1
ATOM 1974 N N . THR A 1 251 ? -10.391 -43.125 -31.156 1 89.31 251 THR A N 1
ATOM 1975 C CA . THR A 1 251 ? -10.203 -41.75 -30.734 1 89.31 251 THR A CA 1
ATOM 1976 C C . THR A 1 251 ? -11.414 -41.25 -29.953 1 89.31 251 THR A C 1
ATOM 1978 O O . THR A 1 251 ? -12.461 -41.906 -29.938 1 89.31 251 THR A O 1
ATOM 1981 N N . VAL A 1 252 ? -11.227 -40.156 -29.297 1 90.88 252 VAL A N 1
ATOM 1982 C CA . VAL A 1 252 ? -12.312 -39.562 -28.531 1 90.88 252 VAL A CA 1
ATOM 1983 C C . VAL A 1 252 ? -13.477 -39.219 -29.469 1 90.88 252 VAL A C 1
ATOM 1985 O O . VAL A 1 252 ? -14.641 -39.344 -29.078 1 90.88 252 VAL A O 1
ATOM 1988 N N . ARG A 1 253 ? -13.188 -38.812 -30.672 1 89.81 253 ARG A N 1
ATOM 1989 C CA . ARG A 1 253 ? -14.219 -38.438 -31.641 1 89.81 253 ARG A CA 1
ATOM 1990 C C . ARG A 1 253 ? -15.109 -39.656 -31.953 1 89.81 253 ARG A C 1
ATOM 1992 O O . ARG A 1 253 ? -16.281 -39.5 -32.281 1 89.81 253 ARG A O 1
ATOM 1999 N N . ASP A 1 254 ? -14.617 -40.812 -31.812 1 90.38 254 ASP A N 1
ATOM 2000 C CA . ASP A 1 254 ? -15.352 -42.031 -32.125 1 90.38 254 ASP A CA 1
ATOM 2001 C C . ASP A 1 254 ? -16.344 -42.375 -31.031 1 90.38 254 ASP A C 1
ATOM 2003 O O . ASP A 1 254 ? -17.375 -43 -31.281 1 90.38 254 ASP A O 1
ATOM 2007 N N . ILE A 1 255 ? -16.016 -41.969 -29.875 1 92.31 255 ILE A N 1
ATOM 2008 C CA . ILE A 1 255 ? -16.828 -42.438 -28.75 1 92.31 255 ILE A CA 1
ATOM 2009 C C . ILE A 1 255 ? -17.562 -41.25 -28.125 1 92.31 255 ILE A C 1
ATOM 2011 O O . ILE A 1 255 ? -18.469 -41.438 -27.312 1 92.31 255 ILE A O 1
ATOM 2015 N N . ALA A 1 256 ? -17.156 -40.062 -28.391 1 92.75 256 ALA A N 1
ATOM 2016 C CA . ALA A 1 256 ? -17.734 -38.906 -27.703 1 92.75 256 ALA A CA 1
ATOM 2017 C C . ALA A 1 256 ? -17.875 -37.719 -28.656 1 92.75 256 ALA A C 1
ATOM 2019 O O . ALA A 1 256 ? -17.312 -37.75 -29.75 1 92.75 256 ALA A O 1
ATOM 2020 N N . THR A 1 257 ? -18.672 -36.812 -28.328 1 92.38 257 THR A N 1
ATOM 2021 C CA . THR A 1 257 ? -18.812 -35.531 -29.031 1 92.38 257 THR A CA 1
ATOM 2022 C C . THR A 1 257 ? -18.188 -34.406 -28.234 1 92.38 257 THR A C 1
ATOM 2024 O O . THR A 1 257 ? -18.516 -34.188 -27.062 1 92.38 257 THR A O 1
ATOM 2027 N N . VAL A 1 258 ? -17.25 -33.781 -28.875 1 92.44 258 VAL A N 1
ATOM 2028 C CA . VAL A 1 258 ? -16.578 -32.656 -28.219 1 92.44 258 VAL A CA 1
ATOM 2029 C C . VAL A 1 258 ? -17.25 -31.359 -28.609 1 92.44 258 VAL A C 1
ATOM 2031 O O . VAL A 1 258 ? -17.328 -31.016 -29.797 1 92.44 258 VAL A O 1
ATOM 2034 N N . THR A 1 259 ? -17.797 -30.703 -27.672 1 91.12 259 THR A N 1
ATOM 2035 C CA . THR A 1 259 ? -18.469 -29.438 -27.953 1 91.12 259 THR A CA 1
ATOM 2036 C C . THR A 1 259 ? -18 -28.359 -26.984 1 91.12 259 THR A C 1
ATOM 2038 O O . THR A 1 259 ? -17.422 -28.641 -25.938 1 91.12 259 THR A O 1
ATOM 2041 N N . GLU A 1 260 ? -18.219 -27.125 -27.5 1 90.75 260 GLU A N 1
ATOM 2042 C CA . GLU A 1 260 ? -18.016 -25.984 -26.625 1 90.75 260 GLU A CA 1
ATOM 2043 C C . GLU A 1 260 ? -19.281 -25.656 -25.828 1 90.75 260 GLU A C 1
ATOM 2045 O O . GLU A 1 260 ? -20.297 -25.266 -26.422 1 90.75 260 GLU A O 1
ATOM 2050 N N . GLY A 1 261 ? -19.344 -25.953 -24.625 1 89.12 261 GLY A N 1
ATOM 2051 C CA . GLY A 1 261 ? -20.469 -25.641 -23.75 1 89.12 261 GLY A CA 1
ATOM 2052 C C . GLY A 1 261 ? -20.125 -24.625 -22.688 1 89.12 261 GLY A C 1
ATOM 2053 O O . GLY A 1 261 ? -19.328 -23.703 -22.922 1 89.12 261 GLY A O 1
ATOM 2054 N N . PHE A 1 262 ? -20.891 -24.562 -21.75 1 89.69 262 PHE A N 1
ATOM 2055 C CA . PHE A 1 262 ? -20.641 -23.656 -20.625 1 89.69 262 PHE A CA 1
ATOM 2056 C C . PHE A 1 262 ? -20.859 -24.375 -19.297 1 89.69 262 PHE A C 1
ATOM 2058 O O . PHE A 1 262 ? -21.562 -25.375 -19.234 1 89.69 262 PHE A O 1
ATOM 2065 N N . GLN A 1 263 ? -20.188 -23.938 -18.312 1 88.31 263 GLN A N 1
ATOM 2066 C CA . GLN A 1 263 ? -20.359 -24.453 -16.953 1 88.31 263 GLN A CA 1
ATOM 2067 C C . GLN A 1 263 ? -21.781 -24.219 -16.469 1 88.31 263 GLN A C 1
ATOM 2069 O O . GLN A 1 263 ? -22.453 -23.266 -16.891 1 88.31 263 GLN A O 1
ATOM 2074 N N . PRO A 1 264 ? -22.25 -25.172 -15.617 1 84.19 264 PRO A N 1
ATOM 2075 C CA . PRO A 1 264 ? -23.578 -24.906 -15.055 1 84.19 264 PRO A CA 1
ATOM 2076 C C . PRO A 1 264 ? -23.688 -23.516 -14.445 1 84.19 264 PRO A C 1
ATOM 2078 O O . PRO A 1 264 ? -22.812 -23.094 -13.68 1 84.19 264 PRO A O 1
ATOM 2081 N N . ARG A 1 265 ? -24.688 -22.891 -14.82 1 89 265 ARG A N 1
ATOM 2082 C CA . ARG A 1 265 ? -24.875 -21.5 -14.414 1 89 265 ARG A CA 1
ATOM 2083 C C . ARG A 1 265 ? -25.281 -21.406 -12.945 1 89 265 ARG A C 1
ATOM 2085 O O . ARG A 1 265 ? -26.094 -22.203 -12.469 1 89 265 ARG A O 1
ATOM 2092 N N . LEU A 1 266 ? -24.703 -20.562 -12.297 1 88.94 266 LEU A N 1
ATOM 2093 C CA . LEU A 1 266 ? -25.016 -20.359 -10.891 1 88.94 266 LEU A CA 1
ATOM 2094 C C . LEU A 1 266 ? -25.812 -19.062 -10.695 1 88.94 266 LEU A C 1
ATOM 2096 O O . LEU A 1 266 ? -26.406 -18.859 -9.633 1 88.94 266 LEU A O 1
ATOM 2100 N N . GLY A 1 267 ? -25.844 -18.266 -11.695 1 91.12 267 GLY A N 1
ATOM 2101 C CA . GLY A 1 267 ? -26.594 -17.031 -11.586 1 91.12 267 GLY A CA 1
ATOM 2102 C C . GLY A 1 267 ? -26.828 -16.359 -12.93 1 91.12 267 GLY A C 1
ATOM 2103 O O . GLY A 1 267 ? -26.25 -16.766 -13.945 1 91.12 267 GLY A O 1
ATOM 2104 N N . GLN A 1 268 ? -27.75 -15.43 -12.914 1 94.38 268 GLN A N 1
ATOM 2105 C CA . GLN A 1 268 ? -28.109 -14.664 -14.102 1 94.38 268 GLN A CA 1
ATOM 2106 C C . GLN A 1 268 ? -28.406 -13.211 -13.75 1 94.38 268 GLN A C 1
ATOM 2108 O O . GLN A 1 268 ? -28.984 -12.93 -12.695 1 94.38 268 GLN A O 1
ATOM 2113 N N . VAL A 1 269 ? -27.938 -12.375 -14.57 1 95.69 269 VAL A N 1
ATOM 2114 C CA . VAL A 1 269 ? -28.172 -10.953 -14.367 1 95.69 269 VAL A CA 1
ATOM 2115 C C . VAL A 1 269 ? -28.953 -10.383 -15.555 1 95.69 269 VAL A C 1
ATOM 2117 O O . VAL A 1 269 ? -28.672 -10.727 -16.703 1 95.69 269 VAL A O 1
ATOM 2120 N N . GLY A 1 270 ? -29.969 -9.641 -15.234 1 95.56 270 GLY A N 1
ATOM 2121 C CA . GLY A 1 270 ? -30.734 -8.938 -16.25 1 95.56 270 GLY A CA 1
ATOM 2122 C C . GLY A 1 270 ? -30.75 -7.434 -16.047 1 95.56 270 GLY A C 1
ATOM 2123 O O . GLY A 1 270 ? -30.641 -6.945 -14.922 1 95.56 270 GLY A O 1
ATOM 2124 N N . ARG A 1 271 ? -30.844 -6.734 -17.156 1 94.81 271 ARG A N 1
ATOM 2125 C CA . ARG A 1 271 ? -30.906 -5.277 -17.125 1 94.81 271 ARG A CA 1
ATOM 2126 C C . ARG A 1 271 ? -32.031 -4.762 -18.031 1 94.81 271 ARG A C 1
ATOM 2128 O O . ARG A 1 271 ? -32 -5 -19.25 1 94.81 271 ARG A O 1
ATOM 2135 N N . ASP A 1 272 ? -32.906 -4.078 -17.484 1 94.06 272 ASP A N 1
ATOM 2136 C CA . ASP A 1 272 ? -34.031 -3.502 -18.234 1 94.06 272 ASP A CA 1
ATOM 2137 C C . ASP A 1 272 ? -34.688 -4.547 -19.125 1 94.06 272 ASP A C 1
ATOM 2139 O O . ASP A 1 272 ? -35.25 -5.535 -18.641 1 94.06 272 ASP A O 1
ATOM 2143 N N . LYS A 1 273 ? -34.438 -4.469 -20.422 1 91.44 273 LYS A N 1
ATOM 2144 C CA . LYS A 1 273 ? -35.094 -5.398 -21.328 1 91.44 273 LYS A CA 1
ATOM 2145 C C . LYS A 1 273 ? -34.156 -6.547 -21.719 1 91.44 273 LYS A C 1
ATOM 2147 O O . LYS A 1 273 ? -34.594 -7.484 -22.406 1 91.44 273 LYS A O 1
ATOM 2152 N N . GLN A 1 274 ? -33.031 -6.52 -21.234 1 92.44 274 GLN A N 1
ATOM 2153 C CA . GLN A 1 274 ? -32.094 -7.594 -21.516 1 92.44 274 GLN A CA 1
ATOM 2154 C C . GLN A 1 274 ? -32.094 -8.625 -20.375 1 92.44 274 GLN A C 1
ATOM 2156 O O . GLN A 1 274 ? -31.766 -8.305 -19.234 1 92.44 274 GLN A O 1
ATOM 2161 N N . ASP A 1 275 ? -32.312 -9.781 -20.719 1 91.69 275 ASP A N 1
ATOM 2162 C CA . ASP A 1 275 ? -32.562 -10.805 -19.719 1 91.69 275 ASP A CA 1
ATOM 2163 C C . ASP A 1 275 ? -31.234 -11.43 -19.25 1 91.69 275 ASP A C 1
ATOM 2165 O O . ASP A 1 275 ? -31.172 -12.031 -18.172 1 91.69 275 ASP A O 1
ATOM 2169 N N . ASP A 1 276 ? -30.234 -11.359 -20.031 1 93.44 276 ASP A N 1
ATOM 2170 C CA . ASP A 1 276 ? -28.984 -12.023 -19.688 1 93.44 276 ASP A CA 1
ATOM 2171 C C . ASP A 1 276 ? -27.781 -11.164 -20.094 1 93.44 276 ASP A C 1
ATOM 2173 O O . ASP A 1 276 ? -27.438 -11.078 -21.266 1 93.44 276 ASP A O 1
ATOM 2177 N N . ILE A 1 277 ? -27.188 -10.586 -19.062 1 94.5 277 ILE A N 1
ATOM 2178 C CA . ILE A 1 277 ? -26.047 -9.719 -19.344 1 94.5 277 ILE A CA 1
ATOM 2179 C C . ILE A 1 277 ? -24.875 -10.125 -18.469 1 94.5 277 ILE A C 1
ATOM 2181 O O . ILE A 1 277 ? -25.016 -10.922 -17.547 1 94.5 277 ILE A O 1
ATOM 2185 N N . VAL A 1 278 ? -23.719 -9.68 -18.859 1 95.25 278 VAL A N 1
ATOM 2186 C CA . VAL A 1 278 ? -22.516 -9.883 -18.062 1 95.25 278 VAL A CA 1
ATOM 2187 C C . VAL A 1 278 ? -22.203 -8.617 -17.266 1 95.25 278 VAL A C 1
ATOM 2189 O O . VAL A 1 278 ? -21.984 -7.547 -17.844 1 95.25 278 VAL A O 1
ATOM 2192 N N . LEU A 1 279 ? -22.25 -8.797 -15.945 1 95.25 279 LEU A N 1
ATOM 2193 C CA . LEU A 1 279 ? -22.078 -7.684 -15.023 1 95.25 279 LEU A CA 1
ATOM 2194 C C . LEU A 1 279 ? -20.719 -7.742 -14.352 1 95.25 279 LEU A C 1
ATOM 2196 O O . LEU A 1 279 ? -20.266 -8.812 -13.953 1 95.25 279 LEU A O 1
ATOM 2200 N N . GLY A 1 280 ? -20 -6.613 -14.375 1 94.62 280 GLY A N 1
ATOM 2201 C CA . GLY A 1 280 ? -18.781 -6.453 -13.594 1 94.62 280 GLY A CA 1
ATOM 2202 C C . GLY A 1 280 ? -18.953 -5.551 -12.391 1 94.62 280 GLY A C 1
ATOM 2203 O O . GLY A 1 280 ? -19.578 -4.492 -12.484 1 94.62 280 GLY A O 1
ATOM 2204 N N . ILE A 1 281 ? -18.547 -6.051 -11.227 1 94.12 281 ILE A N 1
ATOM 2205 C CA . ILE A 1 281 ? -18.625 -5.281 -9.984 1 94.12 281 ILE A CA 1
ATOM 2206 C C . ILE A 1 281 ? -17.219 -4.922 -9.516 1 94.12 281 ILE A C 1
ATOM 2208 O O . ILE A 1 281 ? -16.391 -5.809 -9.258 1 94.12 281 ILE A O 1
ATOM 2212 N N . VAL A 1 282 ? -16.938 -3.656 -9.461 1 94.12 282 VAL A N 1
ATOM 2213 C CA . VAL A 1 282 ? -15.617 -3.195 -9.047 1 94.12 282 VAL A CA 1
ATOM 2214 C C . VAL A 1 282 ? -15.586 -3 -7.531 1 94.12 282 VAL A C 1
ATOM 2216 O O . VAL A 1 282 ? -16.453 -2.312 -6.973 1 94.12 282 VAL A O 1
ATOM 2219 N N . LEU A 1 283 ? -14.633 -3.6 -6.875 1 92.62 283 LEU A N 1
ATOM 2220 C CA . LEU A 1 283 ? -14.508 -3.527 -5.422 1 92.62 283 LEU A CA 1
ATOM 2221 C C . LEU A 1 283 ? -13.305 -2.682 -5.02 1 92.62 283 LEU A C 1
ATOM 2223 O O . LEU A 1 283 ? -12.227 -2.82 -5.598 1 92.62 283 LEU A O 1
ATOM 2227 N N . LEU A 1 284 ? -13.523 -1.828 -4.102 1 90 284 LEU A N 1
ATOM 2228 C CA . LEU A 1 284 ? -12.484 -0.945 -3.584 1 90 284 LEU A CA 1
ATOM 2229 C C . LEU A 1 284 ? -11.719 -1.612 -2.445 1 90 284 LEU A C 1
ATOM 2231 O O . LEU A 1 284 ? -12.312 -2.33 -1.634 1 90 284 LEU A O 1
ATOM 2235 N N . GLN A 1 285 ? -10.414 -1.362 -2.438 1 87.19 285 GLN A N 1
ATOM 2236 C CA . GLN A 1 285 ? -9.602 -1.834 -1.315 1 87.19 285 GLN A CA 1
ATOM 2237 C C . GLN A 1 285 ? -9.984 -1.113 -0.025 1 87.19 285 GLN A C 1
ATOM 2239 O O . GLN A 1 285 ? -10.234 0.093 -0.032 1 87.19 285 GLN A O 1
ATOM 2244 N N . LYS A 1 286 ? -9.922 -1.919 1.088 1 82.94 286 LYS A N 1
ATOM 2245 C CA . LYS A 1 286 ? -10.305 -1.343 2.373 1 82.94 286 LYS A CA 1
ATOM 2246 C C . LYS A 1 286 ? -9.383 -0.186 2.752 1 82.94 286 LYS A C 1
ATOM 2248 O O . LYS A 1 286 ? -8.172 -0.267 2.566 1 82.94 286 LYS A O 1
ATOM 2253 N N . GLU A 1 287 ? -9.797 1 3.189 1 75.88 287 GLU A N 1
ATOM 2254 C CA . GLU A 1 287 ? -9.102 2.174 3.705 1 75.88 287 GLU A CA 1
ATOM 2255 C C . GLU A 1 287 ? -8.594 3.057 2.568 1 75.88 287 GLU A C 1
ATOM 2257 O O . GLU A 1 287 ? -7.973 4.094 2.812 1 75.88 287 GLU A O 1
ATOM 2262 N N . GLU A 1 288 ? -8.773 2.58 1.286 1 81.56 288 GLU A N 1
ATOM 2263 C CA . GLU A 1 288 ? -8.391 3.434 0.166 1 81.56 288 GLU A CA 1
ATOM 2264 C C . GLU A 1 288 ? -9.453 4.496 -0.108 1 81.56 288 GLU A C 1
ATOM 2266 O O . GLU A 1 288 ? -10.57 4.406 0.401 1 81.56 288 GLU A O 1
ATOM 2271 N N . LYS A 1 289 ? -9.047 5.48 -0.967 1 82.38 289 LYS A N 1
ATOM 2272 C CA . LYS A 1 289 ? -9.93 6.605 -1.261 1 82.38 289 LYS A CA 1
ATOM 2273 C C . LYS A 1 289 ? -10.82 6.305 -2.463 1 82.38 289 LYS A C 1
ATOM 2275 O O . LYS A 1 289 ? -10.344 5.809 -3.488 1 82.38 289 LYS A O 1
ATOM 2280 N N . SER A 1 290 ? -12.078 6.637 -2.311 1 85.62 290 SER A N 1
ATOM 2281 C CA . SER A 1 290 ? -13.062 6.293 -3.33 1 85.62 290 SER A CA 1
ATOM 2282 C C . SER A 1 290 ? -12.961 7.219 -4.535 1 85.62 290 SER A C 1
ATOM 2284 O O . SER A 1 290 ? -12.945 6.762 -5.68 1 85.62 290 SER A O 1
ATOM 2286 N N . LEU A 1 291 ? -12.789 8.492 -4.344 1 87.06 291 LEU A N 1
ATOM 2287 C CA . LEU A 1 291 ? -12.883 9.453 -5.438 1 87.06 291 LEU A CA 1
ATOM 2288 C C . LEU A 1 291 ? -11.68 9.328 -6.371 1 87.06 291 LEU A C 1
ATOM 2290 O O . LEU A 1 291 ? -11.844 9.266 -7.59 1 87.06 291 LEU A O 1
ATOM 2294 N N . PRO A 1 292 ? -10.461 9.289 -5.805 1 86.25 292 PRO A N 1
ATOM 2295 C CA . PRO A 1 292 ? -9.336 9.109 -6.719 1 86.25 292 PRO A CA 1
ATOM 2296 C C . PRO A 1 292 ? -9.375 7.785 -7.469 1 86.25 292 PRO A C 1
ATOM 2298 O O . PRO A 1 292 ? -8.992 7.719 -8.641 1 86.25 292 PRO A O 1
ATOM 2301 N N . ALA A 1 293 ? -9.812 6.742 -6.816 1 88.94 293 ALA A N 1
ATOM 2302 C CA . ALA A 1 293 ? -9.922 5.434 -7.461 1 88.94 293 ALA A CA 1
ATOM 2303 C C . ALA A 1 293 ? -10.969 5.457 -8.578 1 88.94 293 ALA A C 1
ATOM 2305 O O . ALA A 1 293 ? -10.75 4.891 -9.648 1 88.94 293 ALA A O 1
ATOM 2306 N N . LEU A 1 294 ? -12.102 6.164 -8.336 1 92.75 294 LEU A N 1
ATOM 2307 C CA . LEU A 1 294 ? -13.164 6.234 -9.328 1 92.75 294 LEU A CA 1
ATOM 2308 C C . LEU A 1 294 ? -12.734 7.078 -10.523 1 92.75 294 LEU A C 1
ATOM 2310 O O . LEU A 1 294 ? -13.094 6.766 -11.664 1 92.75 294 LEU A O 1
ATOM 2314 N N . LYS A 1 295 ? -12.008 8.117 -10.227 1 91.62 295 LYS A N 1
ATOM 2315 C CA . LYS A 1 295 ? -11.516 8.945 -11.328 1 91.62 295 LYS A CA 1
ATOM 2316 C C . LYS A 1 295 ? -10.555 8.164 -12.219 1 91.62 295 LYS A C 1
ATOM 2318 O O . LYS A 1 295 ? -10.656 8.203 -13.445 1 91.62 295 LYS A O 1
ATOM 2323 N N . ALA A 1 296 ? -9.641 7.473 -11.562 1 91 296 ALA A N 1
ATOM 2324 C CA . ALA A 1 296 ? -8.695 6.656 -12.312 1 91 296 ALA A CA 1
ATOM 2325 C C . ALA A 1 296 ? -9.406 5.535 -13.062 1 91 296 ALA A C 1
ATOM 2327 O O . ALA A 1 296 ? -9.023 5.191 -14.18 1 91 296 ALA A O 1
ATOM 2328 N N . LEU A 1 297 ? -10.398 4.949 -12.445 1 94.06 297 LEU A N 1
ATOM 2329 C CA . LEU A 1 297 ? -11.18 3.879 -13.062 1 94.06 297 LEU A CA 1
ATOM 2330 C C . LEU A 1 297 ? -11.914 4.387 -14.297 1 94.06 297 LEU A C 1
ATOM 2332 O O . LEU A 1 297 ? -11.922 3.727 -15.336 1 94.06 297 LEU A O 1
ATOM 2336 N N . LYS A 1 298 ? -12.539 5.566 -14.227 1 94.69 298 LYS A N 1
ATOM 2337 C CA . LYS A 1 298 ? -13.281 6.133 -15.344 1 94.69 298 LYS A CA 1
ATOM 2338 C C . LYS A 1 298 ? -12.359 6.473 -16.516 1 94.69 298 LYS A C 1
ATOM 2340 O O . LYS A 1 298 ? -12.727 6.301 -17.672 1 94.69 298 LYS A O 1
ATOM 2345 N N . GLU A 1 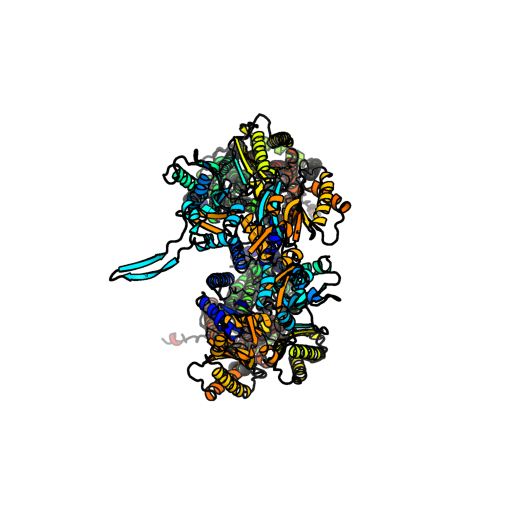299 ? -11.18 6.91 -16.141 1 92.56 299 GLU A N 1
ATOM 2346 C CA . GLU A 1 299 ? -10.195 7.191 -17.188 1 92.56 299 GLU A CA 1
ATOM 2347 C C . GLU A 1 299 ? -9.773 5.91 -17.906 1 92.56 299 GLU A C 1
ATOM 2349 O O . GLU A 1 299 ? -9.594 5.902 -19.125 1 92.56 299 GLU A O 1
ATOM 2354 N N . LYS A 1 300 ? -9.602 4.859 -17.109 1 91.81 300 LYS A N 1
ATOM 2355 C CA . LYS A 1 300 ? -9.234 3.576 -17.703 1 91.81 300 LYS A CA 1
ATOM 2356 C C . LYS A 1 300 ? -10.367 3.021 -18.562 1 91.81 300 LYS A C 1
ATOM 2358 O O . LYS A 1 300 ? -10.117 2.461 -19.641 1 91.81 300 LYS A O 1
ATOM 2363 N N . ILE A 1 301 ? -11.562 3.092 -18.156 1 94.81 301 ILE A N 1
ATOM 2364 C CA . ILE A 1 301 ? -12.719 2.609 -18.906 1 94.81 301 ILE A CA 1
ATOM 2365 C C . ILE A 1 301 ? -12.859 3.402 -20.203 1 94.81 301 ILE A C 1
ATOM 2367 O O . ILE A 1 301 ? -13.141 2.832 -21.25 1 94.81 301 ILE A O 1
ATOM 2371 N N . ALA A 1 302 ? -12.602 4.707 -20.094 1 92.44 302 ALA A N 1
ATOM 2372 C CA . ALA A 1 302 ? -12.664 5.539 -21.297 1 92.44 302 ALA A CA 1
ATOM 2373 C C . ALA A 1 302 ? -11.586 5.145 -22.297 1 92.44 302 ALA A C 1
ATOM 2375 O O . ALA A 1 302 ? -11.828 5.105 -23.5 1 92.44 302 ALA A O 1
ATOM 2376 N N . SER A 1 303 ? -10.453 4.828 -21.734 1 88.94 303 SER A N 1
ATOM 2377 C CA . SER A 1 303 ? -9.352 4.391 -22.594 1 88.94 303 SER A CA 1
ATOM 2378 C C . SER A 1 303 ? -9.656 3.043 -23.234 1 88.94 303 SER A C 1
ATOM 2380 O O . SER A 1 303 ? -9.289 2.803 -24.391 1 88.94 303 SER A O 1
ATOM 2382 N N . LEU A 1 304 ? -10.281 2.139 -22.531 1 90.06 304 LEU A N 1
ATOM 2383 C CA . LEU A 1 304 ? -10.641 0.831 -23.078 1 90.06 304 LEU A CA 1
ATOM 2384 C C . LEU A 1 304 ? -11.734 0.958 -24.125 1 90.06 304 LEU A C 1
ATOM 2386 O O . LEU A 1 304 ? -11.734 0.224 -25.125 1 90.06 304 LEU A O 1
ATOM 2390 N N . ASN A 1 305 ? -12.648 1.832 -23.938 1 91.5 305 ASN A N 1
ATOM 2391 C CA . ASN A 1 305 ? -13.742 2.016 -24.891 1 91.5 305 ASN A CA 1
ATOM 2392 C C . ASN A 1 305 ? -13.266 2.684 -26.172 1 91.5 305 ASN A C 1
ATOM 2394 O O . ASN A 1 305 ? -13.789 2.402 -27.25 1 91.5 305 ASN A O 1
ATOM 2398 N N . THR A 1 306 ? -12.312 3.578 -26 1 83.88 306 THR A N 1
ATOM 2399 C CA . THR A 1 306 ? -11.828 4.309 -27.156 1 83.88 306 THR A CA 1
ATOM 2400 C C . THR A 1 306 ? -10.633 3.604 -27.781 1 83.88 306 THR A C 1
ATOM 2402 O O . THR A 1 306 ? -10.312 3.816 -28.953 1 83.88 306 THR A O 1
ATOM 2405 N N . GLY A 1 307 ? -10.125 2.777 -26.953 1 77.5 307 GLY A N 1
ATOM 2406 C CA . GLY A 1 307 ? -8.906 2.133 -27.422 1 77.5 307 GLY A CA 1
ATOM 2407 C C . GLY A 1 307 ? -9.18 0.905 -28.281 1 77.5 307 GLY A C 1
ATOM 2408 O O . GLY A 1 307 ? -10.328 0.621 -28.609 1 77.5 307 GLY A O 1
ATOM 2409 N N . SER A 1 308 ? -8.039 0.236 -28.625 1 78.88 308 SER A N 1
ATOM 2410 C CA . SER A 1 308 ? -8.109 -0.91 -29.531 1 78.88 308 SER A CA 1
ATOM 2411 C C . SER A 1 308 ? -7.93 -2.221 -28.766 1 78.88 308 SER A C 1
ATOM 2413 O O . SER A 1 308 ? -7.809 -3.285 -29.375 1 78.88 308 SER A O 1
ATOM 2415 N N . LEU A 1 309 ? -8.094 -2.211 -27.547 1 78.56 309 LEU A N 1
ATOM 2416 C CA . LEU A 1 309 ? -7.867 -3.438 -26.781 1 78.56 309 LEU A CA 1
ATOM 2417 C C . LEU A 1 309 ? -9.125 -4.301 -26.75 1 78.56 309 LEU A C 1
ATOM 2419 O O . LEU A 1 309 ? -9.039 -5.531 -26.781 1 78.56 309 LEU A O 1
ATOM 2423 N N . LEU A 1 310 ? -10.312 -3.695 -26.75 1 87.31 310 LEU A N 1
ATOM 2424 C CA . LEU A 1 310 ? -11.562 -4.441 -26.766 1 87.31 310 LEU A CA 1
ATOM 2425 C C . LEU A 1 310 ? -11.93 -4.855 -28.172 1 87.31 310 LEU A C 1
ATOM 2427 O O . LEU A 1 310 ? -11.695 -4.109 -29.125 1 87.31 310 LEU A O 1
ATOM 2431 N N . PRO A 1 311 ? -12.43 -6.09 -28.266 1 86.44 311 PRO A N 1
ATOM 2432 C CA . PRO A 1 311 ? -12.891 -6.492 -29.609 1 86.44 311 PRO A CA 1
ATOM 2433 C C . PRO A 1 311 ? -13.867 -5.484 -30.219 1 86.44 311 PRO A C 1
ATOM 2435 O O . PRO A 1 311 ? -14.562 -4.777 -29.484 1 86.44 311 PRO A O 1
ATOM 2438 N N . PRO A 1 312 ? -13.875 -5.438 -31.5 1 86.25 312 PRO A N 1
ATOM 2439 C CA . PRO A 1 312 ? -14.719 -4.438 -32.156 1 86.25 312 PRO A CA 1
ATOM 2440 C C . PRO A 1 312 ? -16.188 -4.574 -31.797 1 86.25 312 PRO A C 1
ATOM 2442 O O . PRO A 1 312 ? -16.734 -5.68 -31.812 1 86.25 312 PRO A O 1
ATOM 2445 N N . GLY A 1 313 ? -16.797 -3.525 -31.375 1 87.31 313 GLY A N 1
ATOM 2446 C CA . GLY A 1 313 ? -18.219 -3.504 -31.047 1 87.31 313 GLY A CA 1
ATOM 2447 C C . GLY A 1 313 ? -18.5 -3.621 -29.562 1 87.31 313 GLY A C 1
ATOM 2448 O O . GLY A 1 313 ? -19.625 -3.334 -29.125 1 87.31 313 GLY A O 1
ATOM 2449 N N . MET A 1 314 ? -17.5 -4.07 -28.891 1 91.38 314 MET A N 1
ATOM 2450 C CA . MET A 1 314 ? -17.703 -4.219 -27.438 1 91.38 314 MET A CA 1
ATOM 2451 C C . MET A 1 314 ? -17.391 -2.916 -26.719 1 91.38 314 MET A C 1
ATOM 2453 O O . MET A 1 314 ? 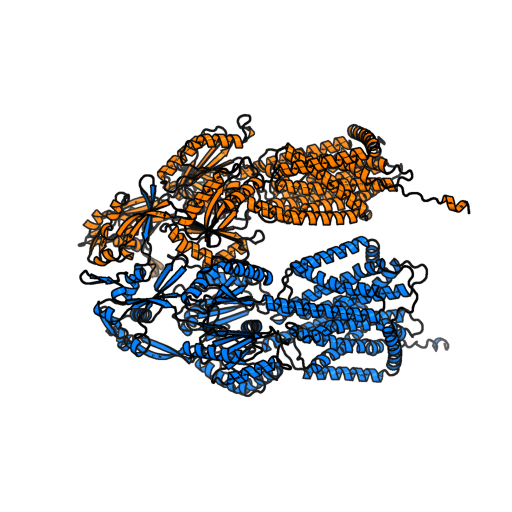-16.469 -2.193 -27.078 1 91.38 314 MET A O 1
ATOM 2457 N N . HIS A 1 315 ? -18.266 -2.625 -25.781 1 93.69 315 HIS A N 1
ATOM 2458 C CA . HIS A 1 315 ? -18 -1.445 -24.969 1 93.69 315 HIS A CA 1
ATOM 2459 C C . HIS A 1 315 ? -18.531 -1.638 -23.547 1 93.69 315 HIS A C 1
ATOM 2461 O O . HIS A 1 315 ? -19.438 -2.445 -23.312 1 93.69 315 HIS A O 1
ATOM 2467 N N . ILE A 1 316 ? -17.969 -0.939 -22.672 1 95.12 316 ILE A N 1
ATOM 2468 C CA . ILE A 1 316 ? -18.344 -0.986 -21.25 1 95.12 316 ILE A CA 1
ATOM 2469 C C . ILE A 1 316 ? -19.391 0.086 -20.969 1 95.12 316 ILE A C 1
ATOM 2471 O O . ILE A 1 316 ? -19.156 1.271 -21.219 1 95.12 316 ILE A O 1
ATOM 2475 N N . SER A 1 317 ? -20.531 -0.345 -20.531 1 94.94 317 SER A N 1
ATOM 2476 C CA . SER A 1 317 ? -21.609 0.563 -20.172 1 94.94 317 SER A CA 1
ATOM 2477 C C . SER A 1 317 ? -21.781 0.643 -18.656 1 94.94 317 SER A C 1
ATOM 2479 O O . SER A 1 317 ? -21.891 -0.384 -17.984 1 94.94 317 SER A O 1
ATOM 2481 N N . THR A 1 318 ? -21.891 1.826 -18.141 1 93.31 318 THR A N 1
ATOM 2482 C CA . THR A 1 318 ? -21.953 2.041 -16.703 1 93.31 318 THR A CA 1
ATOM 2483 C C . THR A 1 318 ? -23.375 1.788 -16.188 1 93.31 318 THR A C 1
ATOM 2485 O O . THR A 1 318 ? -24.344 2.195 -16.828 1 93.31 318 THR A O 1
ATOM 2488 N N . ILE A 1 319 ? -23.531 1.053 -15.102 1 92 319 ILE A N 1
ATOM 2489 C CA . ILE A 1 319 ? -24.812 0.781 -14.445 1 92 319 ILE A CA 1
ATOM 2490 C C . ILE A 1 319 ? -24.922 1.61 -13.172 1 92 319 ILE A C 1
ATOM 2492 O O . ILE A 1 319 ? -25.938 2.275 -12.938 1 92 319 ILE A O 1
ATOM 2496 N N . TYR A 1 320 ? -23.906 1.474 -12.352 1 89.88 320 TYR A N 1
ATOM 2497 C CA . TYR A 1 320 ? -23.875 2.168 -11.07 1 89.88 320 TYR A CA 1
ATOM 2498 C C . TYR A 1 320 ? -22.531 2.861 -10.859 1 89.88 320 TYR A C 1
ATOM 2500 O O . TYR A 1 320 ? -21.469 2.279 -11.125 1 89.88 320 TYR A O 1
ATOM 2508 N N . ASP A 1 321 ? -22.531 4.137 -10.5 1 90.31 321 ASP A N 1
ATOM 2509 C CA . ASP A 1 321 ? -21.375 4.965 -10.219 1 90.31 321 ASP A CA 1
ATOM 2510 C C . ASP A 1 321 ? -21.531 5.711 -8.891 1 90.31 321 ASP A C 1
ATOM 2512 O O . ASP A 1 321 ? -22.391 6.594 -8.773 1 90.31 321 ASP A O 1
ATOM 2516 N N . ARG A 1 322 ? -20.734 5.398 -7.996 1 87.5 322 ARG A N 1
ATOM 2517 C CA . ARG A 1 322 ? -20.828 6 -6.668 1 87.5 322 ARG A CA 1
ATOM 2518 C C . ARG A 1 322 ? -20.531 7.496 -6.723 1 87.5 322 ARG A C 1
ATOM 2520 O O . ARG A 1 322 ? -20.938 8.242 -5.828 1 87.5 322 ARG A O 1
ATOM 2527 N N . THR A 1 323 ? -19.844 7.973 -7.715 1 87.31 323 THR A N 1
ATOM 2528 C CA . THR A 1 323 ? -19.516 9.391 -7.859 1 87.31 323 THR A CA 1
ATOM 2529 C C . THR A 1 323 ? -20.781 10.227 -7.91 1 87.31 323 THR A C 1
ATOM 2531 O O . THR A 1 323 ? -20.812 11.359 -7.426 1 87.31 323 THR A O 1
ATOM 2534 N N . THR A 1 324 ? -21.844 9.656 -8.438 1 84.31 324 THR A N 1
ATOM 2535 C CA . THR A 1 324 ? -23.109 10.383 -8.539 1 84.31 324 THR A CA 1
ATOM 2536 C C . THR A 1 324 ? -23.703 10.602 -7.152 1 84.31 324 THR A C 1
ATOM 2538 O O . THR A 1 324 ? -24.25 11.672 -6.871 1 84.31 324 THR A O 1
ATOM 2541 N N . LEU A 1 325 ? -23.641 9.609 -6.352 1 80.19 325 LEU A N 1
ATOM 2542 C CA . LEU A 1 325 ? -24.125 9.742 -4.984 1 80.19 325 LEU A CA 1
ATOM 2543 C C . LEU A 1 325 ? -23.297 10.75 -4.207 1 80.19 325 LEU A C 1
ATOM 2545 O O . LEU A 1 325 ? -23.844 11.578 -3.469 1 80.19 325 LEU A O 1
ATOM 2549 N N . ILE A 1 326 ? -21.969 10.703 -4.34 1 81.44 326 ILE A N 1
ATOM 2550 C CA . ILE A 1 326 ? -21.078 11.609 -3.627 1 81.44 326 ILE A CA 1
ATOM 2551 C C . ILE A 1 326 ? -21.328 13.039 -4.082 1 81.44 326 ILE A C 1
ATOM 2553 O O . ILE A 1 326 ? -21.359 13.961 -3.26 1 81.44 326 ILE A O 1
ATOM 2557 N N . ASN A 1 327 ? -21.562 13.234 -5.363 1 83.31 327 ASN A N 1
ATOM 2558 C CA . ASN A 1 327 ? -21.812 14.578 -5.895 1 83.31 327 ASN A CA 1
ATOM 2559 C C . ASN A 1 327 ? -23.141 15.133 -5.422 1 83.31 327 ASN A C 1
ATOM 2561 O O . ASN A 1 327 ? -23.25 16.312 -5.109 1 83.31 327 ASN A O 1
ATOM 2565 N N . ARG A 1 328 ? -24.141 14.273 -5.371 1 78.44 328 ARG A N 1
ATOM 2566 C CA . ARG A 1 328 ? -25.453 14.695 -4.891 1 78.44 328 ARG A CA 1
ATOM 2567 C C . ARG A 1 328 ? -25.406 15.055 -3.41 1 78.44 328 ARG A C 1
ATOM 2569 O O . ARG A 1 328 ? -26 16.047 -2.986 1 78.44 328 ARG A O 1
ATOM 2576 N N . THR A 1 329 ? -24.734 14.242 -2.729 1 76.62 329 THR A N 1
ATOM 2577 C CA . THR A 1 329 ? -24.625 14.5 -1.297 1 76.62 329 THR A CA 1
ATOM 2578 C C . THR A 1 329 ? -23.812 15.766 -1.036 1 76.62 329 THR A C 1
ATOM 2580 O O . THR A 1 329 ? -24.156 16.562 -0.16 1 76.62 329 THR A O 1
ATOM 2583 N N . THR A 1 330 ? -22.75 15.969 -1.711 1 77.69 330 THR A N 1
ATOM 2584 C CA . THR A 1 330 ? -21.906 17.156 -1.547 1 77.69 330 THR A CA 1
ATOM 2585 C C . THR A 1 330 ? -22.672 18.422 -1.941 1 77.69 330 THR A C 1
ATOM 2587 O O . THR A 1 330 ? -22.5 19.469 -1.336 1 77.69 330 THR A O 1
ATOM 2590 N N . HIS A 1 331 ? -23.547 18.344 -2.906 1 80.5 331 HIS A N 1
ATOM 2591 C CA . HIS A 1 331 ? -24.359 19.484 -3.32 1 80.5 331 HIS A CA 1
ATOM 2592 C C . HIS A 1 331 ? -25.375 19.859 -2.246 1 80.5 331 HIS A C 1
ATOM 2594 O O . HIS A 1 331 ? -25.594 21.031 -1.966 1 80.5 331 HIS A O 1
ATOM 2600 N N . THR A 1 332 ? -25.953 18.859 -1.706 1 76.38 332 THR A N 1
ATOM 2601 C CA . THR A 1 332 ? -26.922 19.109 -0.636 1 76.38 332 THR A CA 1
ATOM 2602 C C . THR A 1 332 ? -26.25 19.766 0.561 1 76.38 332 THR A C 1
ATOM 2604 O O . THR A 1 332 ? -26.781 20.719 1.132 1 76.38 332 THR A O 1
ATOM 2607 N N . VAL A 1 333 ? -25.156 19.297 0.871 1 74.62 333 VAL A N 1
ATOM 2608 C CA . VAL A 1 333 ? -24.422 19.844 2.012 1 74.62 333 VAL A CA 1
ATOM 2609 C C . VAL A 1 333 ? -24 21.266 1.714 1 74.62 333 VAL A C 1
ATOM 2611 O O . VAL A 1 333 ? -24.078 22.141 2.586 1 74.62 333 VAL A O 1
ATOM 2614 N N . ARG A 1 334 ? -23.578 21.5 0.531 1 79.12 334 ARG A N 1
ATOM 2615 C CA . ARG A 1 334 ? -23.172 22.844 0.125 1 79.12 334 ARG A CA 1
ATOM 2616 C C . ARG A 1 334 ? -24.344 23.812 0.209 1 79.12 334 ARG A C 1
ATOM 2618 O O . ARG A 1 334 ? -24.188 24.953 0.66 1 79.12 334 ARG A O 1
ATOM 2625 N N . GLU A 1 335 ? -25.469 23.375 -0.14 1 80.56 335 GLU A N 1
ATOM 2626 C CA . GLU A 1 335 ? -26.656 24.234 -0.083 1 80.56 335 GLU A CA 1
ATOM 2627 C C . GLU A 1 335 ? -27.047 24.531 1.359 1 80.56 335 GLU A C 1
ATOM 2629 O O . GLU A 1 335 ? -27.422 25.656 1.681 1 80.56 335 GLU A O 1
ATOM 2634 N N . VAL A 1 336 ? -26.984 23.531 2.15 1 76.56 336 VAL A N 1
ATOM 2635 C CA . VAL A 1 336 ? -27.328 23.703 3.557 1 76.56 336 VAL A CA 1
ATOM 2636 C C . VAL A 1 336 ? -26.344 24.656 4.223 1 76.56 336 VAL A C 1
ATOM 2638 O O . VAL A 1 336 ? -26.75 25.531 5.004 1 76.56 336 VAL A O 1
ATOM 2641 N N . ILE A 1 337 ? -25.109 24.547 3.889 1 76.31 337 ILE A N 1
ATOM 2642 C CA . ILE A 1 337 ? -24.062 25.375 4.48 1 76.31 337 ILE A CA 1
ATOM 2643 C C . ILE A 1 337 ? -24.234 26.828 4.02 1 76.31 337 ILE A C 1
ATOM 2645 O O . ILE A 1 337 ? -24.188 27.75 4.832 1 76.31 337 ILE A O 1
ATOM 2649 N N . ILE A 1 338 ? -24.469 27.016 2.732 1 83.38 338 ILE A N 1
ATOM 2650 C CA . ILE A 1 338 ? -24.578 28.359 2.172 1 83.38 338 ILE A CA 1
ATOM 2651 C C . ILE A 1 338 ? -25.844 29.031 2.709 1 83.38 338 ILE A C 1
ATOM 2653 O O . ILE A 1 338 ? -25.812 30.203 3.094 1 83.38 338 ILE A O 1
ATOM 2657 N N . THR A 1 339 ? -26.891 28.281 2.76 1 84.5 339 THR A N 1
ATOM 2658 C CA . THR A 1 339 ? -28.141 28.828 3.287 1 84.5 339 THR A CA 1
ATOM 2659 C C . THR A 1 339 ? -28 29.156 4.773 1 84.5 339 THR A C 1
ATOM 2661 O O . THR A 1 339 ? -28.5 30.172 5.246 1 84.5 339 THR A O 1
ATOM 2664 N N . GLY A 1 340 ? -27.391 28.203 5.461 1 79.62 340 GLY A N 1
ATOM 2665 C CA . GLY A 1 340 ? -27.125 28.469 6.867 1 79.62 340 GLY A CA 1
ATOM 2666 C C . GLY A 1 340 ? -26.266 29.688 7.094 1 79.62 340 GLY A C 1
ATOM 2667 O O . GLY A 1 340 ? -26.531 30.484 7.988 1 79.62 340 GLY A O 1
ATOM 2668 N N . LEU A 1 341 ? -25.297 29.906 6.262 1 81.62 341 LEU A N 1
ATOM 2669 C CA . LEU A 1 341 ? -24.391 31.062 6.355 1 81.62 341 LEU A CA 1
ATOM 2670 C C . LEU A 1 341 ? -25.141 32.344 6.066 1 81.62 341 LEU A C 1
ATOM 2672 O O . LEU A 1 341 ? -24.922 33.375 6.742 1 81.62 341 LEU A O 1
ATOM 2676 N N . ILE A 1 342 ? -25.984 32.312 5.121 1 87.5 342 ILE A N 1
ATOM 2677 C CA . ILE A 1 342 ? -26.75 33.5 4.734 1 87.5 342 ILE A CA 1
ATOM 2678 C C . ILE A 1 342 ? -27.719 33.875 5.852 1 87.5 342 ILE A C 1
ATOM 2680 O O . ILE A 1 342 ? -27.844 35.062 6.207 1 87.5 342 ILE A O 1
ATOM 2684 N N . LEU A 1 343 ? -28.328 32.875 6.395 1 86.56 343 LEU A N 1
ATOM 2685 C CA . LEU A 1 343 ? -29.297 33.125 7.449 1 86.56 343 LEU A CA 1
ATOM 2686 C C . LEU A 1 343 ? -28.625 33.688 8.695 1 86.56 343 LEU A C 1
ATOM 2688 O O . LEU A 1 343 ? -29.125 34.625 9.312 1 86.56 343 LEU A O 1
ATOM 2692 N N . VAL A 1 344 ? -27.562 33.156 9.078 1 83.5 344 VAL A N 1
ATOM 2693 C CA . VAL A 1 344 ? -26.828 33.594 10.258 1 83.5 344 VAL A CA 1
ATOM 2694 C C . VAL A 1 344 ? -26.328 35.031 10.031 1 83.5 344 VAL A C 1
ATOM 2696 O O . VAL A 1 344 ? -26.391 35.875 10.938 1 83.5 344 VAL A O 1
ATOM 2699 N N . THR A 1 345 ? -25.875 35.344 8.82 1 85.31 345 THR A N 1
ATOM 2700 C CA . THR A 1 345 ? -25.391 36.656 8.484 1 85.31 345 THR A CA 1
ATOM 2701 C C . THR A 1 345 ? -26.531 37.688 8.516 1 85.31 345 THR A C 1
ATOM 2703 O O . THR A 1 345 ? -26.359 38.812 8.969 1 85.31 345 THR A O 1
ATOM 2706 N N . LEU A 1 346 ? -27.672 37.219 8.125 1 87.56 346 LEU A N 1
ATOM 2707 C CA . LEU A 1 346 ? -28.828 38.094 8.117 1 87.56 346 LEU A CA 1
ATOM 2708 C C . LEU A 1 346 ? -29.281 38.406 9.547 1 87.56 346 LEU A C 1
ATOM 2710 O O . LEU A 1 346 ? -29.688 39.531 9.836 1 87.56 346 LEU A O 1
ATOM 2714 N N . VAL A 1 347 ? -29.234 37.406 10.328 1 84.44 347 VAL A N 1
ATOM 2715 C CA . VAL A 1 347 ? -29.609 37.594 11.727 1 84.44 347 VAL A CA 1
ATOM 2716 C C . VAL A 1 347 ? -28.625 38.562 12.398 1 84.44 347 VAL A C 1
ATOM 2718 O O . VAL A 1 347 ? -29.031 39.469 13.133 1 84.44 347 VAL A O 1
ATOM 2721 N N . LEU A 1 348 ? -27.406 38.406 12.133 1 81.88 348 LEU A N 1
ATOM 2722 C CA . LEU A 1 348 ? -26.391 39.281 12.719 1 81.88 348 LEU A CA 1
ATOM 2723 C C . LEU A 1 348 ? -26.516 40.688 12.211 1 81.88 348 LEU A C 1
ATOM 2725 O O . LEU A 1 348 ? -26.375 41.656 12.984 1 81.88 348 LEU A O 1
ATOM 2729 N N . LEU A 1 349 ? -26.828 40.812 10.938 1 84.94 349 LEU A N 1
ATOM 2730 C CA . LEU A 1 349 ? -26.984 42.156 10.344 1 84.94 349 LEU A CA 1
ATOM 2731 C C . LEU A 1 349 ? -28.219 42.844 10.906 1 84.94 349 LEU A C 1
ATOM 2733 O O . LEU A 1 349 ? -28.203 44.062 11.156 1 84.94 349 LEU A O 1
ATOM 2737 N N . SER A 1 350 ? -29.219 42.062 11.148 1 86.38 350 SER A N 1
ATOM 2738 C CA . SER A 1 350 ? -30.469 42.625 11.633 1 86.38 350 SER A CA 1
ATOM 2739 C C . SER A 1 350 ? -30.359 43.031 13.102 1 86.38 350 SER A C 1
ATOM 2741 O O . SER A 1 350 ? -30.984 44 13.531 1 86.38 350 SER A O 1
ATOM 2743 N N . MET A 1 351 ? -29.609 42.375 13.789 1 82.69 351 MET A N 1
ATOM 2744 C CA . MET A 1 351 ? -29.5 42.625 15.227 1 82.69 351 MET A CA 1
ATOM 2745 C C . MET A 1 351 ? -28.422 43.656 15.531 1 82.69 351 MET A C 1
ATOM 2747 O O . MET A 1 351 ? -28.578 44.5 16.422 1 82.69 351 MET A O 1
ATOM 2751 N N . LEU A 1 352 ? -27.25 43.656 14.961 1 74.75 352 LEU A N 1
ATOM 2752 C CA . LEU A 1 352 ? -26.125 44.531 15.234 1 74.75 352 LEU A CA 1
ATOM 2753 C C . LEU A 1 352 ? -26.172 45.75 14.344 1 74.75 352 LEU A C 1
ATOM 2755 O O . LEU A 1 352 ? -25.75 46.844 14.75 1 74.75 352 LEU A O 1
ATOM 2759 N N . GLY A 1 353 ? -26.672 45.75 13.07 1 75.19 353 GLY A N 1
ATOM 2760 C CA . GLY A 1 353 ? -26.844 46.875 12.156 1 75.19 353 GLY A CA 1
ATOM 2761 C C . GLY A 1 353 ? -25.531 47.375 11.562 1 75.19 353 GLY A C 1
ATOM 2762 O O . GLY A 1 353 ? -25.516 48.344 10.805 1 75.19 353 GLY A O 1
ATOM 2763 N N . ASP A 1 354 ? -24.375 46.812 12.039 1 78.38 354 ASP A N 1
ATOM 2764 C CA . ASP A 1 354 ? -23.062 47.219 11.516 1 78.38 354 ASP A CA 1
ATOM 2765 C C . ASP A 1 354 ? -22.516 46.188 10.539 1 78.38 354 ASP A C 1
ATOM 2767 O O . ASP A 1 354 ? -22.297 45.031 10.906 1 78.38 354 ASP A O 1
ATOM 2771 N N . LEU A 1 355 ? -22.344 46.562 9.352 1 82.75 355 LEU A N 1
ATOM 2772 C CA . LEU A 1 355 ? -21.906 45.688 8.273 1 82.75 355 LEU A CA 1
ATOM 2773 C C . LEU A 1 355 ? -20.484 45.219 8.508 1 82.75 355 LEU A C 1
ATOM 2775 O O . LEU A 1 355 ? -20.141 44.094 8.125 1 82.75 355 LEU A O 1
ATOM 2779 N N . ARG A 1 356 ? -19.703 46.031 9.102 1 82.44 356 ARG A N 1
ATOM 2780 C CA . ARG A 1 356 ? -18.297 45.656 9.32 1 82.44 356 ARG A CA 1
ATOM 2781 C C . ARG A 1 356 ? -18.188 44.531 10.328 1 82.44 356 ARG A C 1
ATOM 2783 O O . ARG A 1 356 ? -17.516 43.531 10.078 1 82.44 356 ARG A O 1
ATOM 2790 N N . ILE A 1 357 ? -18.875 44.688 11.391 1 80.12 357 ILE A N 1
ATOM 2791 C CA . ILE A 1 357 ? -18.812 43.688 12.438 1 80.12 357 ILE A CA 1
ATOM 2792 C C . ILE A 1 357 ? -19.469 42.375 11.953 1 80.12 357 ILE A C 1
ATOM 2794 O O . ILE A 1 357 ? -19 41.281 12.266 1 80.12 357 ILE A O 1
ATOM 2798 N N . THR A 1 358 ? -20.484 42.594 11.195 1 83.19 358 THR A N 1
ATOM 2799 C CA . THR A 1 358 ? -21.172 41.438 10.648 1 83.19 358 THR A CA 1
ATOM 2800 C C . THR A 1 358 ? -20.281 40.656 9.68 1 83.19 358 THR A C 1
ATOM 2802 O O . THR A 1 358 ? -20.297 39.438 9.648 1 83.19 358 THR A O 1
ATOM 2805 N N . PHE A 1 359 ? -19.547 41.344 8.977 1 87.5 359 PHE A N 1
ATOM 2806 C CA . PHE A 1 359 ? -18.656 40.719 8.008 1 87.5 359 PHE A CA 1
ATOM 2807 C C . PHE A 1 359 ? -17.562 39.906 8.719 1 87.5 359 PHE A C 1
ATOM 2809 O O . PHE A 1 359 ? -17.219 38.812 8.289 1 87.5 359 PHE A O 1
ATOM 2816 N N . ILE A 1 360 ? -17.031 40.469 9.773 1 88.5 360 ILE A N 1
ATOM 2817 C CA . ILE A 1 360 ? -15.984 39.781 10.516 1 88.5 360 ILE A CA 1
ATOM 2818 C C . ILE A 1 360 ? -16.547 38.5 11.133 1 88.5 360 ILE A C 1
ATOM 2820 O O . ILE A 1 360 ? -15.891 37.438 11.117 1 88.5 360 ILE A O 1
ATOM 2824 N N . ALA A 1 361 ? -17.734 38.625 11.617 1 85.12 361 ALA A N 1
ATOM 2825 C CA . ALA A 1 361 ? -18.391 37.438 12.203 1 85.12 361 ALA A CA 1
ATOM 2826 C C . ALA A 1 361 ? -18.672 36.375 11.141 1 85.12 361 ALA A C 1
ATOM 2828 O O . ALA A 1 361 ? -18.578 35.188 11.398 1 85.12 361 ALA A O 1
ATOM 2829 N N . ALA A 1 362 ? -19 36.844 9.984 1 85.56 362 ALA A N 1
ATOM 2830 C CA . ALA A 1 362 ? -19.328 35.938 8.898 1 85.56 362 ALA A CA 1
ATOM 2831 C C . ALA A 1 362 ? -18.078 35.188 8.414 1 85.56 362 ALA A C 1
ATOM 2833 O O . ALA A 1 362 ? -18.156 34.031 8.016 1 85.56 362 ALA A O 1
ATOM 2834 N N . VAL A 1 363 ? -16.969 35.75 8.43 1 89.44 363 VAL A N 1
ATOM 2835 C CA . VAL A 1 363 ? -15.719 35.188 7.941 1 89.44 363 VAL A CA 1
ATOM 2836 C C . VAL A 1 363 ? -15.25 34.094 8.898 1 89.44 363 VAL A C 1
ATOM 2838 O O . VAL A 1 363 ? -14.461 33.219 8.516 1 89.44 363 VAL A O 1
ATOM 2841 N N . THR A 1 364 ? -15.805 34.125 10.078 1 89.75 364 THR A N 1
ATOM 2842 C CA . THR A 1 364 ? -15.453 33.094 11.062 1 89.75 364 THR A CA 1
ATOM 2843 C C . THR A 1 364 ? -15.883 31.719 10.578 1 89.75 364 THR A C 1
ATOM 2845 O O . THR A 1 364 ? -15.188 30.719 10.828 1 89.75 364 THR A O 1
ATOM 2848 N N . ILE A 1 365 ? -16.906 31.672 9.883 1 86.5 365 ILE A N 1
ATOM 2849 C CA . ILE A 1 365 ? -17.469 30.406 9.477 1 86.5 365 ILE A CA 1
ATOM 2850 C C . ILE A 1 365 ? -16.562 29.719 8.453 1 86.5 365 ILE A C 1
ATOM 2852 O O . ILE A 1 365 ? -16.109 28.594 8.664 1 86.5 365 ILE A O 1
ATOM 2856 N N . PRO A 1 366 ? -16.266 30.422 7.387 1 86.38 366 PRO A N 1
ATOM 2857 C CA . PRO A 1 366 ? -15.383 29.781 6.418 1 86.38 366 PRO A CA 1
ATOM 2858 C C . PRO A 1 366 ? -14.008 29.453 6.996 1 86.38 366 PRO A C 1
ATOM 2860 O O . PRO A 1 366 ? -13.398 28.438 6.629 1 86.38 366 PRO A O 1
ATOM 2863 N N . PHE A 1 367 ? -13.531 30.25 7.836 1 91.56 367 PHE A N 1
ATOM 2864 C CA . PHE A 1 367 ? -12.234 29.969 8.445 1 91.56 367 PHE A CA 1
ATOM 2865 C C . PHE A 1 367 ? -12.289 28.703 9.289 1 91.56 367 PHE A C 1
ATOM 2867 O O . PHE A 1 367 ? -11.398 27.859 9.211 1 91.56 367 PHE A O 1
ATOM 2874 N N . ALA A 1 368 ? -13.312 28.656 10.133 1 90.88 368 ALA A N 1
ATOM 2875 C CA . ALA A 1 368 ? -13.453 27.5 11.023 1 90.88 368 ALA A CA 1
ATOM 2876 C C . ALA A 1 368 ? -13.609 26.203 10.219 1 90.88 368 ALA A C 1
ATOM 2878 O O . ALA A 1 368 ? -13.047 25.172 10.586 1 90.88 368 ALA A O 1
ATOM 2879 N N . VAL A 1 369 ? -14.297 26.266 9.227 1 87.12 369 VAL A N 1
ATOM 2880 C CA . VAL A 1 369 ? -14.531 25.094 8.391 1 87.12 369 VAL A CA 1
ATOM 2881 C C . VAL A 1 369 ? -13.242 24.688 7.684 1 87.12 369 VAL A C 1
ATOM 2883 O O . VAL A 1 369 ? -12.898 23.5 7.621 1 87.12 369 VAL A O 1
ATOM 2886 N N . LEU A 1 370 ? -12.523 25.641 7.133 1 89.19 370 LEU A N 1
ATOM 2887 C CA . LEU A 1 370 ? -11.273 25.359 6.438 1 89.19 370 LEU A CA 1
ATOM 2888 C C . LEU A 1 370 ? -10.219 24.828 7.406 1 89.19 370 LEU A C 1
ATOM 2890 O O . LEU A 1 370 ? -9.406 23.984 7.043 1 89.19 370 LEU A O 1
ATOM 2894 N N . PHE A 1 371 ? -10.234 25.406 8.57 1 91 371 PHE A N 1
ATOM 2895 C CA . PHE A 1 371 ? -9.336 24.906 9.602 1 91 371 PHE A CA 1
ATOM 2896 C C . PHE A 1 371 ? -9.641 23.453 9.922 1 91 371 PHE A C 1
ATOM 2898 O O . PHE A 1 371 ? -8.719 22.656 10.109 1 91 371 PHE A O 1
ATOM 2905 N N . ALA A 1 372 ? -10.859 23.172 10.023 1 89.81 372 ALA A N 1
ATOM 2906 C CA . ALA A 1 372 ? -11.273 21.797 10.297 1 89.81 372 ALA A CA 1
ATOM 2907 C C . ALA A 1 372 ? -10.82 20.859 9.188 1 89.81 372 ALA A C 1
ATOM 2909 O O . ALA A 1 372 ? -10.336 19.75 9.461 1 89.81 372 ALA A O 1
ATOM 2910 N N . PHE A 1 373 ? -10.977 21.266 8.016 1 88 373 PHE A N 1
ATOM 2911 C CA . PHE A 1 373 ? -10.547 20.438 6.883 1 88 373 PHE A CA 1
ATOM 2912 C C . PHE A 1 373 ? -9.039 20.25 6.895 1 88 373 PHE A C 1
ATOM 2914 O O . PHE A 1 373 ? -8.539 19.172 6.555 1 88 373 PHE A O 1
ATOM 2921 N N . GLY A 1 374 ? -8.289 21.297 7.195 1 88.56 374 GLY A N 1
ATOM 2922 C CA . GLY A 1 374 ? -6.844 21.188 7.312 1 88.56 374 GLY A CA 1
ATOM 2923 C C . GLY A 1 374 ? -6.402 20.172 8.352 1 88.56 374 GLY A C 1
ATOM 2924 O O . GLY A 1 374 ? -5.5 19.375 8.094 1 88.56 374 GLY A O 1
ATOM 2925 N N . MET A 1 375 ? -7.109 20.234 9.43 1 90.12 375 MET A N 1
ATOM 2926 C CA . MET A 1 375 ? -6.773 19.312 10.508 1 90.12 375 MET A CA 1
ATOM 2927 C C . MET A 1 375 ? -7.156 17.891 10.148 1 90.12 375 MET A C 1
ATOM 2929 O O . MET A 1 375 ? -6.48 16.938 10.547 1 90.12 375 MET A O 1
ATOM 2933 N N . MET A 1 376 ? -8.211 17.703 9.477 1 88.25 376 MET A N 1
ATOM 2934 C CA . MET A 1 376 ? -8.648 16.375 9.047 1 88.25 376 MET A CA 1
ATOM 2935 C C . MET A 1 376 ? -7.629 15.742 8.109 1 88.25 376 MET A C 1
ATOM 2937 O O . MET A 1 376 ? -7.32 14.555 8.219 1 88.25 376 MET A O 1
ATOM 2941 N N . VAL A 1 377 ? -7.09 16.5 7.215 1 85.88 377 VAL A N 1
ATOM 2942 C CA . VAL A 1 377 ? -6.098 16 6.273 1 85.88 377 VAL A CA 1
ATOM 2943 C C . VAL A 1 377 ? -4.812 15.648 7.02 1 85.88 377 VAL A C 1
ATOM 2945 O O . VAL A 1 377 ? -4.172 14.641 6.711 1 85.88 377 VAL A O 1
ATOM 2948 N N . LEU A 1 378 ? -4.469 16.438 7.945 1 84.56 378 LEU A N 1
ATOM 2949 C CA . LEU A 1 378 ? -3.246 16.203 8.711 1 84.56 378 LEU A CA 1
ATOM 2950 C C . LEU A 1 378 ? -3.363 14.93 9.547 1 84.56 378 LEU A C 1
ATOM 2952 O O . LEU A 1 378 ? -2.365 14.25 9.781 1 84.56 378 LEU A O 1
ATOM 2956 N N . THR A 1 379 ? -4.582 14.633 9.961 1 85.19 379 THR A N 1
ATOM 2957 C CA . THR A 1 379 ? -4.785 13.445 10.781 1 85.19 379 THR A CA 1
ATOM 2958 C C . THR A 1 379 ? -5.207 12.258 9.922 1 85.19 379 THR A C 1
ATOM 2960 O O . THR A 1 379 ? -5.434 11.164 10.438 1 85.19 379 THR A O 1
ATOM 2963 N N . GLY A 1 380 ? -5.383 12.43 8.672 1 79.25 380 GLY A N 1
ATOM 2964 C CA . GLY A 1 380 ? -5.68 11.359 7.734 1 79.25 380 GLY A CA 1
ATOM 2965 C C . GLY A 1 380 ? -7.125 10.914 7.777 1 79.25 380 GLY A C 1
ATOM 2966 O O . GLY A 1 380 ? -7.434 9.758 7.492 1 79.25 380 GLY A O 1
ATOM 2967 N N . ARG A 1 381 ? -8.031 11.719 8.188 1 81.81 381 ARG A N 1
ATOM 2968 C CA . ARG A 1 381 ? -9.445 11.375 8.266 1 81.81 381 ARG A CA 1
ATOM 2969 C C . ARG A 1 381 ? -10.195 11.852 7.031 1 81.81 381 ARG A C 1
ATOM 2971 O O . ARG A 1 381 ? -9.812 12.844 6.41 1 81.81 381 ARG A O 1
ATOM 2978 N N . SER A 1 382 ? -11.188 11.086 6.688 1 80.56 382 SER A N 1
ATOM 2979 C CA . SER A 1 382 ? -12.008 11.453 5.539 1 80.56 382 SER A CA 1
ATOM 2980 C C . SER A 1 382 ? -13.203 12.305 5.961 1 80.56 382 SER A C 1
ATOM 2982 O O . SER A 1 382 ? -13.586 12.297 7.133 1 80.56 382 SER A O 1
ATOM 2984 N N . ALA A 1 383 ? -13.648 13.07 5 1 80 383 ALA A N 1
ATOM 2985 C CA . ALA A 1 383 ? -14.859 13.859 5.219 1 80 383 ALA A CA 1
ATOM 2986 C C . ALA A 1 383 ? -16.094 13.133 4.703 1 80 383 ALA A C 1
ATOM 2988 O O . ALA A 1 383 ? -16.062 12.523 3.633 1 80 383 ALA A O 1
ATOM 2989 N N . ASN A 1 384 ? -17 12.969 5.574 1 78 384 ASN A N 1
ATOM 2990 C CA . ASN A 1 384 ? -18.25 12.344 5.188 1 78 384 ASN A CA 1
ATOM 2991 C C . ASN A 1 384 ? -19.438 13.289 5.379 1 78 384 ASN A C 1
ATOM 2993 O O . ASN A 1 384 ? -19.281 14.359 5.969 1 78 384 ASN A O 1
ATOM 2997 N N . LEU A 1 385 ? -20.516 12.938 4.895 1 71.69 385 LEU A N 1
ATOM 2998 C CA . LEU A 1 385 ? -21.719 13.766 4.941 1 71.69 385 LEU A CA 1
ATOM 2999 C C . LEU A 1 385 ? -22.094 14.094 6.383 1 71.69 385 LEU A C 1
ATOM 3001 O O . LEU A 1 385 ? -22.531 15.211 6.676 1 71.69 385 LEU A O 1
ATOM 3005 N N . ILE A 1 386 ? -21.844 13.164 7.129 1 71.88 386 ILE A N 1
ATOM 3006 C CA . ILE A 1 386 ? -22.219 13.336 8.531 1 71.88 386 ILE A CA 1
ATOM 3007 C C . ILE A 1 386 ? -21.234 14.273 9.219 1 71.88 386 ILE A C 1
ATOM 3009 O O . ILE A 1 386 ? -21.641 15.133 10.008 1 71.88 386 ILE A O 1
ATOM 3013 N N . SER A 1 387 ? -20.016 14.133 8.891 1 76.5 387 SER A N 1
ATOM 3014 C CA . SER A 1 387 ? -19 14.961 9.523 1 76.5 387 SER A CA 1
ATOM 3015 C C . SER A 1 387 ? -19.078 16.406 9.047 1 76.5 387 SER A C 1
ATOM 3017 O O . SER A 1 387 ? -18.922 17.344 9.836 1 76.5 387 SER A O 1
ATOM 3019 N N . ILE A 1 388 ? -19.422 16.609 7.816 1 73.12 388 ILE A N 1
ATOM 3020 C CA . ILE A 1 388 ? -19.469 17.953 7.262 1 73.12 388 ILE A CA 1
ATOM 3021 C C . ILE A 1 388 ? -20.812 18.609 7.613 1 73.12 388 ILE A C 1
ATOM 3023 O O . ILE A 1 388 ? -20.859 19.812 7.898 1 73.12 388 ILE A O 1
ATOM 3027 N N . GLY A 1 389 ? -21.875 17.766 7.582 1 67.06 389 GLY A N 1
ATOM 3028 C CA . GLY A 1 389 ? -23.203 18.281 7.875 1 67.06 389 GLY A CA 1
ATOM 3029 C C . GLY A 1 389 ? -23.391 18.641 9.336 1 67.06 389 GLY A C 1
ATOM 3030 O O . GLY A 1 389 ? -24.266 19.438 9.672 1 67.06 389 GLY A O 1
ATOM 3031 N N . ALA A 1 390 ? -22.5 18.109 10.109 1 63.38 390 ALA A N 1
ATOM 3032 C CA . ALA A 1 390 ? -22.625 18.328 11.547 1 63.38 390 ALA A CA 1
ATOM 3033 C C . ALA A 1 390 ? -22.109 19.719 11.93 1 63.38 390 ALA A C 1
ATOM 3035 O O . ALA A 1 390 ? -22.406 20.219 13.016 1 63.38 390 ALA A O 1
ATOM 3036 N N . ILE A 1 391 ? -21.422 20.266 11.008 1 66.31 391 ILE A N 1
ATOM 3037 C CA . ILE A 1 391 ? -20.828 21.562 11.352 1 66.31 391 ILE A CA 1
ATOM 3038 C C . ILE A 1 391 ? -21.938 22.609 11.453 1 66.31 391 ILE A C 1
ATOM 3040 O O . ILE A 1 391 ? -22.625 22.891 10.469 1 66.31 391 ILE A O 1
ATOM 3044 N N . ASP A 1 392 ? -22.375 22.844 12.703 1 70.88 392 ASP A N 1
ATOM 3045 C CA . ASP A 1 392 ? -23.328 23.922 12.977 1 70.88 392 ASP A CA 1
ATOM 3046 C C . ASP A 1 392 ? -22.672 25.281 12.859 1 70.88 392 ASP A C 1
ATOM 3048 O O . ASP A 1 392 ? -21.906 25.703 13.734 1 70.88 392 ASP A O 1
ATOM 3052 N N . PHE A 1 393 ? -23.078 25.984 11.906 1 72.44 393 PHE A N 1
ATOM 3053 C CA . PHE A 1 393 ? -22.453 27.25 11.586 1 72.44 393 PHE A CA 1
ATOM 3054 C C . PHE A 1 393 ? -22.844 28.328 12.602 1 72.44 393 PHE A C 1
ATOM 3056 O O . PHE A 1 393 ? -22.094 29.281 12.82 1 72.44 393 PHE A O 1
ATOM 3063 N N . GLY A 1 394 ? -24 28.125 13.156 1 72.75 394 GLY A N 1
ATOM 3064 C CA . GLY A 1 394 ? -24.422 29.109 14.141 1 72.75 394 GLY A CA 1
ATOM 3065 C C . GLY A 1 394 ? -23.609 29.062 15.422 1 72.75 394 GLY A C 1
ATOM 3066 O O . GLY A 1 394 ? -23.266 30.094 15.984 1 72.75 394 GLY A O 1
ATOM 3067 N N . ILE A 1 395 ? -23.203 27.891 15.695 1 77.38 395 ILE A N 1
ATOM 3068 C CA . ILE A 1 395 ? -22.438 27.719 16.922 1 77.38 395 ILE A CA 1
ATOM 3069 C C . ILE A 1 395 ? -21 28.156 16.719 1 77.38 395 ILE A C 1
ATOM 3071 O O . ILE A 1 395 ? -20.344 28.641 17.641 1 77.38 395 ILE A O 1
ATOM 3075 N N . LEU A 1 396 ? -20.578 28.047 15.547 1 84.62 396 LEU A N 1
ATOM 3076 C CA . LEU A 1 396 ? -19.188 28.391 15.234 1 84.62 396 LEU A CA 1
ATOM 3077 C C . LEU A 1 396 ? -18.969 29.906 15.359 1 84.62 396 LEU A C 1
ATOM 3079 O O . LEU A 1 396 ? -17.859 30.344 15.703 1 84.62 396 LEU A O 1
ATOM 3083 N N . VAL A 1 397 ? -20 30.656 15.078 1 84.5 397 VAL A N 1
ATOM 3084 C CA . VAL A 1 397 ? -19.859 32.094 15.047 1 84.5 397 VAL A CA 1
ATOM 3085 C C . VAL A 1 397 ? -20.078 32.688 16.453 1 84.5 397 VAL A C 1
ATOM 3087 O O . VAL A 1 397 ? -19.719 33.812 16.719 1 84.5 397 VAL A O 1
ATOM 3090 N N . ASP A 1 398 ? -20.547 31.875 17.359 1 83.38 398 ASP A N 1
ATOM 3091 C CA . ASP A 1 398 ? -20.953 32.344 18.672 1 83.38 398 ASP A CA 1
ATOM 3092 C C . ASP A 1 398 ? -19.766 33 19.406 1 83.38 398 ASP A C 1
ATOM 3094 O O . ASP A 1 398 ? -19.922 34.094 19.969 1 83.38 398 ASP A O 1
ATOM 3098 N N . SER A 1 399 ? -18.703 32.375 19.312 1 85 399 SER A N 1
ATOM 3099 C CA . SER A 1 399 ? -17.531 32.906 20 1 85 399 SER A CA 1
ATOM 3100 C C . SER A 1 399 ? -17.125 34.25 19.438 1 85 399 SER A C 1
ATOM 3102 O O . SER A 1 399 ? -16.781 35.188 20.188 1 85 399 SER A O 1
ATOM 3104 N N . SER A 1 400 ? -17.25 34.344 18.234 1 87 400 SER A N 1
ATOM 3105 C CA . SER A 1 400 ? -16.875 35.594 17.578 1 87 400 SER A CA 1
ATOM 3106 C C . SER A 1 400 ? -17.906 36.688 17.844 1 87 400 SER A C 1
ATOM 3108 O O . SER A 1 400 ? -17.547 37.844 18.016 1 87 400 SER A O 1
ATOM 3110 N N . ILE A 1 401 ? -19.125 36.281 17.922 1 82.94 401 ILE A N 1
ATOM 3111 C CA . ILE A 1 401 ? -20.203 37.25 18.172 1 82.94 401 ILE A CA 1
ATOM 3112 C C . ILE A 1 401 ? -20.031 37.875 19.562 1 82.94 401 ILE A C 1
ATOM 3114 O O . ILE A 1 401 ? -20.141 39.094 19.734 1 82.94 401 ILE A O 1
ATOM 3118 N N . ILE A 1 402 ? -19.75 37.094 20.422 1 83 402 ILE A N 1
ATOM 3119 C CA . ILE A 1 402 ? -19.625 37.531 21.812 1 83 402 ILE A CA 1
ATOM 3120 C C . ILE A 1 402 ? -18.422 38.469 21.938 1 83 402 ILE A C 1
ATOM 3122 O O . ILE A 1 402 ? -18.516 39.531 22.578 1 83 402 ILE A O 1
ATOM 3126 N N . VAL A 1 403 ? -17.375 38.156 21.344 1 86.75 403 VAL A N 1
ATOM 3127 C CA . VAL A 1 403 ? -16.156 38.969 21.422 1 86.75 403 VAL A CA 1
ATOM 3128 C C . VAL A 1 403 ? -16.359 40.281 20.656 1 86.75 403 VAL A C 1
ATOM 3130 O O . VAL A 1 403 ? -16 41.344 21.156 1 86.75 403 VAL A O 1
ATOM 3133 N N . LEU A 1 404 ? -16.969 40.188 19.562 1 85.38 404 LEU A N 1
ATOM 3134 C CA . LEU A 1 404 ? -17.156 41.375 18.734 1 85.38 404 LEU A CA 1
ATOM 3135 C C . LEU A 1 404 ? -18.172 42.312 19.359 1 85.38 404 LEU A C 1
ATOM 3137 O O . LEU A 1 404 ? -18.047 43.562 19.266 1 85.38 404 LEU A O 1
ATOM 3141 N N . GLU A 1 405 ? -19.172 41.688 19.953 1 80.81 405 GLU A N 1
ATOM 3142 C CA . GLU A 1 405 ? -20.141 42.531 20.656 1 80.81 405 GLU A CA 1
ATOM 3143 C C . GLU A 1 405 ? -19.5 43.25 21.844 1 80.81 405 GLU A C 1
ATOM 3145 O O . GLU A 1 405 ? -19.875 44.375 22.156 1 80.81 405 GLU A O 1
ATOM 3150 N N . SER A 1 406 ? -18.703 42.531 22.516 1 83.38 406 SER A N 1
ATOM 3151 C CA . SER A 1 406 ? -18 43.125 23.625 1 83.38 406 SER A CA 1
ATOM 3152 C C . SER A 1 406 ? -17.094 44.281 23.156 1 83.38 406 SER A C 1
ATOM 3154 O O . SER A 1 406 ? -16.969 45.312 23.828 1 83.38 406 SER A O 1
ATOM 3156 N N . ILE A 1 407 ? -16.5 44.094 22.078 1 84.12 407 ILE A N 1
ATOM 3157 C CA . ILE A 1 407 ? -15.633 45.125 21.5 1 84.12 407 ILE A CA 1
ATOM 3158 C C . ILE A 1 407 ? -16.469 46.312 21.047 1 84.12 407 ILE A C 1
ATOM 3160 O O . ILE A 1 407 ? -16.109 47.469 21.312 1 84.12 407 ILE A O 1
ATOM 3164 N N . TYR A 1 408 ? -17.547 45.969 20.453 1 79.56 408 TYR A N 1
ATOM 3165 C CA . TYR A 1 408 ? -18.422 47.031 19.953 1 79.56 408 TYR A CA 1
ATOM 3166 C C . TYR A 1 408 ? -19 47.844 21.094 1 79.56 408 TYR A C 1
ATOM 3168 O O . TYR A 1 408 ? -19.125 49.094 20.969 1 79.56 408 TYR A O 1
ATOM 3176 N N . ARG A 1 409 ? -19.391 47.219 22.141 1 76.88 409 ARG A N 1
ATOM 3177 C CA . ARG A 1 409 ? -19.953 47.906 23.297 1 76.88 409 ARG A CA 1
ATOM 3178 C C . ARG A 1 409 ? -18.938 48.875 23.906 1 76.88 409 ARG A C 1
ATOM 3180 O O . ARG A 1 409 ? -19.281 50 24.281 1 76.88 409 ARG A O 1
ATOM 3187 N N . LYS A 1 410 ? -17.719 48.438 23.984 1 79.19 410 LYS A N 1
ATOM 3188 C CA . LYS A 1 410 ? -16.672 49.281 24.547 1 79.19 410 LYS A CA 1
ATOM 3189 C C . LYS A 1 410 ? -16.328 50.438 23.609 1 79.19 410 LYS A C 1
ATOM 3191 O O . LYS A 1 410 ? -15.992 51.531 24.047 1 79.19 410 LYS A O 1
ATOM 3196 N N . LEU A 1 411 ? -16.391 50.219 22.375 1 79.06 411 LEU A N 1
ATOM 3197 C CA . LEU A 1 411 ? -16.062 51.25 21.375 1 79.06 411 LEU A CA 1
ATOM 3198 C C . LEU A 1 411 ? -17.172 52.281 21.297 1 79.06 411 LEU A C 1
ATOM 3200 O O . LEU A 1 411 ? -16.906 53.469 21.047 1 79.06 411 LEU A O 1
ATOM 3204 N N . SER A 1 412 ? -18.422 51.875 21.484 1 74.38 412 SER A N 1
ATOM 3205 C CA . SER A 1 412 ? -19.562 52.781 21.406 1 74.38 412 SER A CA 1
ATOM 3206 C C . SER A 1 412 ? -19.609 53.719 22.609 1 74.38 412 SER A C 1
ATOM 3208 O O . SER A 1 412 ? -20.156 54.812 22.531 1 74.38 412 SER A O 1
ATOM 3210 N N . ARG A 1 413 ? -19.047 53.25 23.703 1 71.94 413 ARG A N 1
ATOM 3211 C CA . ARG A 1 413 ? -19.016 54.062 24.922 1 71.94 413 ARG A CA 1
ATOM 3212 C C . ARG A 1 413 ? -17.703 54.812 25.047 1 71.94 413 ARG A C 1
ATOM 3214 O O . ARG A 1 413 ? -17.297 55.156 26.156 1 71.94 413 ARG A O 1
ATOM 3221 N N . ARG A 1 414 ? -17.156 55.031 23.938 1 73.5 414 ARG A N 1
ATOM 3222 C CA . ARG A 1 414 ? -15.844 55.656 23.891 1 73.5 414 ARG A CA 1
ATOM 3223 C C . ARG A 1 414 ? -15.891 57.062 24.453 1 73.5 414 ARG A C 1
ATOM 3225 O O . ARG A 1 414 ? -16.797 57.844 24.125 1 73.5 414 ARG A O 1
ATOM 3232 N N . VAL A 1 415 ? -15.023 57.25 25.531 1 66.62 415 VAL A N 1
ATOM 3233 C CA . VAL A 1 415 ? -14.812 58.594 26.031 1 66.62 415 VAL A CA 1
ATOM 3234 C C . VAL A 1 415 ? -13.719 59.281 25.203 1 66.62 415 VAL A C 1
ATOM 3236 O O . VAL A 1 415 ? -12.789 58.625 24.719 1 66.62 415 VAL A O 1
ATOM 3239 N N . PRO A 1 416 ? -13.906 60.562 24.859 1 71.06 416 PRO A N 1
ATOM 3240 C CA . PRO A 1 416 ? -12.93 61.312 24.062 1 71.06 416 PRO A CA 1
ATOM 3241 C C . PRO A 1 416 ? -11.508 61.188 24.609 1 71.06 416 PRO A C 1
ATOM 3243 O O . PRO A 1 416 ? -11.281 61.344 25.812 1 71.06 416 PRO A O 1
ATOM 3246 N N . GLY A 1 417 ? -10.422 60.531 23.844 1 67 417 GLY A N 1
ATOM 3247 C CA . GLY A 1 417 ? -9.023 60.438 24.219 1 67 417 GLY A CA 1
ATOM 3248 C C . GLY A 1 417 ? -8.539 59 24.312 1 67 417 GLY A C 1
ATOM 3249 O O . GLY A 1 417 ? -7.336 58.75 24.375 1 67 417 GLY A O 1
ATOM 3250 N N . GLU A 1 418 ? -9.461 58.094 24.344 1 77.5 418 GLU A N 1
ATOM 3251 C CA . GLU A 1 418 ? -9.047 56.688 24.516 1 77.5 418 GLU A CA 1
ATOM 3252 C C . GLU A 1 418 ? -8.633 56.062 23.188 1 77.5 418 GLU A C 1
ATOM 3254 O O . GLU A 1 418 ? -9.25 56.344 22.156 1 77.5 418 GLU A O 1
ATOM 3259 N N . GLU A 1 419 ? -7.473 55.406 23.25 1 81.56 419 GLU A N 1
ATOM 3260 C CA . GLU A 1 419 ? -6.93 54.781 22.047 1 81.56 419 GLU A CA 1
ATOM 3261 C C . GLU A 1 419 ? -7.73 53.531 21.672 1 81.56 419 GLU A C 1
ATOM 3263 O O . GLU A 1 419 ? -8.156 52.75 22.547 1 81.56 419 GLU A O 1
ATOM 3268 N N . THR A 1 420 ? -8.062 53.375 20.438 1 84.25 420 THR A N 1
ATOM 3269 C CA . THR A 1 420 ? -8.828 52.25 19.891 1 84.25 420 THR A CA 1
ATOM 3270 C C . THR A 1 420 ? -8.211 50.906 20.281 1 84.25 420 THR A C 1
ATOM 3272 O O . THR A 1 420 ? -8.93 49.969 20.609 1 84.25 420 THR A O 1
ATOM 3275 N N . GLY A 1 421 ? -6.957 50.75 20.344 1 86 421 GLY A N 1
ATOM 3276 C CA . GLY A 1 421 ? -6.277 49.531 20.688 1 86 421 GLY A CA 1
ATOM 3277 C C . GLY A 1 421 ? -6.543 49.062 22.109 1 86 421 GLY A C 1
ATOM 3278 O O . GLY A 1 421 ? -6.766 47.875 22.359 1 86 421 GLY A O 1
ATOM 3279 N N . ASP A 1 422 ? -6.602 50 23 1 86.31 422 ASP A N 1
ATOM 3280 C CA . ASP A 1 422 ? -6.812 49.688 24.406 1 86.31 422 ASP A CA 1
ATOM 3281 C C . ASP A 1 422 ? -8.258 49.281 24.672 1 86.31 422 ASP A C 1
ATOM 3283 O O . ASP A 1 422 ? -8.523 48.406 25.516 1 86.31 422 ASP A O 1
ATOM 3287 N N . LEU A 1 423 ? -9.164 49.938 24.031 1 86.12 423 LEU A N 1
ATOM 3288 C CA . LEU A 1 423 ? -10.578 49.594 24.172 1 86.12 423 LEU A CA 1
ATOM 3289 C C . LEU A 1 423 ? -10.844 48.188 23.656 1 86.12 423 LEU A C 1
ATOM 3291 O O . LEU A 1 423 ? -11.641 47.438 24.234 1 86.12 423 LEU A O 1
ATOM 3295 N N . ILE A 1 424 ? -10.219 47.844 22.609 1 88.75 424 ILE A N 1
ATOM 3296 C CA . ILE A 1 424 ? -10.391 46.5 22.031 1 88.75 424 ILE A CA 1
ATOM 3297 C C . ILE A 1 424 ? -9.789 45.469 22.953 1 88.75 424 ILE A C 1
ATOM 3299 O O . ILE A 1 424 ? -10.367 44.406 23.156 1 88.75 424 ILE A O 1
ATOM 3303 N N . VAL A 1 425 ? -8.664 45.719 23.547 1 89.62 425 VAL A N 1
ATOM 3304 C CA . VAL A 1 425 ? -8.008 44.781 24.453 1 89.62 425 VAL A CA 1
ATOM 3305 C C . VAL A 1 425 ? -8.898 44.531 25.672 1 89.62 425 VAL A C 1
ATOM 3307 O O . VAL A 1 425 ? -9.023 43.406 26.141 1 89.62 425 VAL A O 1
ATOM 3310 N N . GLU A 1 426 ? -9.477 45.594 26.172 1 86.06 426 GLU A N 1
ATOM 3311 C CA . GLU A 1 426 ? -10.375 45.469 27.312 1 86.06 426 GLU A CA 1
ATOM 3312 C C . GLU A 1 426 ? -11.625 44.688 26.953 1 86.06 426 GLU A C 1
ATOM 3314 O O . GLU A 1 426 ? -12.102 43.875 27.75 1 86.06 426 GLU A O 1
ATOM 3319 N N . GLY A 1 427 ? -12.188 44.969 25.859 1 85.25 427 GLY A N 1
ATOM 3320 C CA . GLY A 1 427 ? -13.359 44.25 25.391 1 85.25 427 GLY A CA 1
ATOM 3321 C C . GLY A 1 427 ? -13.109 42.75 25.219 1 85.25 427 GLY A C 1
ATOM 3322 O O . GLY A 1 427 ? -13.938 41.938 25.594 1 85.25 427 GLY A O 1
ATOM 3323 N N . VAL A 1 428 ? -12.039 42.375 24.641 1 89.38 428 VAL A N 1
ATOM 3324 C CA . VAL A 1 428 ? -11.695 40.969 24.375 1 89.38 428 VAL A CA 1
ATOM 3325 C C . VAL A 1 428 ? -11.406 40.281 25.703 1 89.38 428 VAL A C 1
ATOM 3327 O O . VAL A 1 428 ? -11.758 39.094 25.859 1 89.38 428 VAL A O 1
ATOM 3330 N N . THR A 1 429 ? -10.695 40.906 26.625 1 86.56 429 THR A N 1
ATOM 3331 C CA . THR A 1 429 ? -10.344 40.312 27.891 1 86.56 429 THR A CA 1
ATOM 3332 C C . THR A 1 429 ? -11.594 39.969 28.703 1 86.56 429 THR A C 1
ATOM 3334 O O . THR A 1 429 ? -11.648 38.938 29.375 1 86.56 429 THR A O 1
ATOM 3337 N N . ASP A 1 430 ? -12.602 40.812 28.625 1 79 430 ASP A N 1
ATOM 3338 C CA . ASP A 1 430 ? -13.859 40.562 29.328 1 79 430 ASP A CA 1
ATOM 3339 C C . ASP A 1 430 ? -14.594 39.375 28.75 1 79 430 ASP A C 1
ATOM 3341 O O . ASP A 1 430 ? -15.234 38.625 29.484 1 79 430 ASP A O 1
ATOM 3345 N N . ALA A 1 431 ? -14.445 39.188 27.531 1 83.62 431 ALA A N 1
ATOM 3346 C CA . ALA A 1 431 ? -15.203 38.156 26.844 1 83.62 431 ALA A CA 1
ATOM 3347 C C . ALA A 1 431 ? -14.383 36.875 26.703 1 83.62 431 ALA A C 1
ATOM 3349 O O . ALA A 1 431 ? -14.938 35.812 26.469 1 83.62 431 ALA A O 1
ATOM 3350 N N . ALA A 1 432 ? -13.109 36.875 26.828 1 86.44 432 ALA A N 1
ATOM 3351 C CA . ALA A 1 432 ? -12.219 35.75 26.531 1 86.44 432 ALA A CA 1
ATOM 3352 C C . ALA A 1 432 ? -12.469 34.594 27.484 1 86.44 432 ALA A C 1
ATOM 3354 O O . ALA A 1 432 ? -12.523 33.438 27.047 1 86.44 432 ALA A O 1
ATOM 3355 N N . ARG A 1 433 ? -12.633 34.844 28.766 1 83.56 433 ARG A N 1
ATOM 3356 C CA . ARG A 1 433 ? -12.766 33.781 29.75 1 83.56 433 ARG A CA 1
ATOM 3357 C C . ARG A 1 433 ? -14.086 33.031 29.562 1 83.56 433 ARG A C 1
ATOM 3359 O O . ARG A 1 433 ? -14.109 31.797 29.469 1 83.56 433 ARG A O 1
ATOM 3366 N N . PRO A 1 434 ? -15.172 33.781 29.5 1 80.12 434 PRO A N 1
ATOM 3367 C CA . PRO A 1 434 ? -16.438 33.062 29.266 1 80.12 434 PRO A CA 1
ATOM 3368 C C . PRO A 1 434 ? -16.453 32.281 27.953 1 80.12 434 PRO A C 1
ATOM 3370 O O . PRO A 1 434 ? -17.016 31.188 27.891 1 80.12 434 PRO A O 1
ATOM 3373 N N . VAL A 1 435 ? -15.867 32.844 26.953 1 84.75 435 VAL A N 1
ATOM 3374 C CA . VAL A 1 435 ? -15.883 32.188 25.656 1 84.75 435 VAL A CA 1
ATOM 3375 C C . VAL A 1 435 ? -15.016 30.938 25.688 1 84.75 435 VAL A C 1
ATOM 3377 O O . VAL A 1 435 ? -15.391 29.906 25.109 1 84.75 435 VAL A O 1
ATOM 3380 N N . LEU A 1 436 ? -13.867 30.953 26.281 1 88.5 436 LEU A N 1
ATOM 3381 C CA . LEU A 1 436 ? -12.977 29.797 26.406 1 88.5 436 LEU A CA 1
ATOM 3382 C C . LEU A 1 436 ? -13.648 28.672 27.172 1 88.5 436 LEU A C 1
ATOM 3384 O O . LEU A 1 436 ? -13.609 27.516 26.75 1 88.5 436 LEU A O 1
ATOM 3388 N N . PHE A 1 437 ? -14.242 29.016 28.297 1 84.62 437 PHE A N 1
ATOM 3389 C CA . PHE A 1 437 ? -14.867 27.984 29.125 1 84.62 437 PHE A CA 1
ATOM 3390 C C . PHE A 1 437 ? -16.141 27.453 28.469 1 84.62 437 PHE A C 1
ATOM 3392 O O . PHE A 1 437 ? -16.438 26.266 28.562 1 84.62 437 PHE A O 1
ATOM 3399 N N . SER A 1 438 ? -16.797 28.344 27.875 1 82.56 438 SER A N 1
ATOM 3400 C CA . SER A 1 438 ? -18.016 27.891 27.188 1 82.56 438 SER A CA 1
ATOM 3401 C C . SER A 1 438 ? -17.672 26.953 26.031 1 82.56 438 SER A C 1
ATOM 3403 O O . SER A 1 438 ? -18.375 25.969 25.797 1 82.56 438 SER A O 1
ATOM 3405 N N . THR A 1 439 ? -16.703 27.297 25.266 1 87.06 439 THR A N 1
ATOM 3406 C CA . THR A 1 439 ? -16.297 26.422 24.172 1 87.06 439 THR A CA 1
ATOM 3407 C C . THR A 1 439 ? -15.812 25.078 24.703 1 87.06 439 THR A C 1
ATOM 3409 O O . THR A 1 439 ? -16.094 24.031 24.109 1 87.06 439 THR A O 1
ATOM 3412 N N . ALA A 1 440 ? -15.062 25.062 25.766 1 88.94 440 ALA A N 1
ATOM 3413 C CA . ALA A 1 440 ? -14.625 23.828 26.406 1 88.94 440 ALA A CA 1
ATOM 3414 C C . ALA A 1 440 ? -15.82 22.984 26.844 1 88.94 440 ALA A C 1
ATOM 3416 O O . ALA A 1 440 ? -15.789 21.75 26.719 1 88.94 440 ALA A O 1
ATOM 3417 N N . ILE A 1 441 ? -16.797 23.656 27.375 1 86.75 441 ILE A N 1
ATOM 3418 C CA . ILE A 1 441 ? -18 22.969 27.828 1 86.75 441 ILE A CA 1
ATOM 3419 C C . ILE A 1 441 ? -18.703 22.344 26.641 1 86.75 441 ILE A C 1
ATOM 3421 O O . ILE A 1 441 ? -19.219 21.219 26.734 1 86.75 441 ILE A O 1
ATOM 3425 N N . ILE A 1 442 ? -18.75 23.047 25.562 1 85.56 442 ILE A N 1
ATOM 3426 C CA . ILE A 1 442 ? -19.375 22.484 24.359 1 85.56 442 ILE A CA 1
ATOM 3427 C C . ILE A 1 442 ? -18.594 21.25 23.906 1 85.56 442 ILE A C 1
ATOM 3429 O O . ILE A 1 442 ? -19.188 20.234 23.516 1 85.56 442 ILE A O 1
ATOM 3433 N N . LEU A 1 443 ? -17.281 21.344 23.922 1 88 443 LEU A N 1
ATOM 3434 C CA . LEU A 1 443 ? -16.438 20.219 23.516 1 88 443 LEU A CA 1
ATOM 3435 C C . LEU A 1 443 ? -16.656 19.031 24.438 1 88 443 LEU A C 1
ATOM 3437 O O . LEU A 1 443 ? -16.688 17.875 23.969 1 88 443 LEU A O 1
ATOM 3441 N N . ILE A 1 444 ? -16.844 19.312 25.719 1 86.56 444 ILE A N 1
ATOM 3442 C CA . ILE A 1 444 ? -17.031 18.25 26.703 1 86.56 444 ILE A CA 1
ATOM 3443 C C . ILE A 1 444 ? -18.438 17.641 26.531 1 86.56 444 ILE A C 1
ATOM 3445 O O . ILE A 1 444 ? -18.625 16.438 26.703 1 86.56 444 ILE A O 1
ATOM 3449 N N . ALA A 1 445 ? -19.281 18.438 26.219 1 81.75 445 ALA A N 1
ATOM 3450 C CA . ALA A 1 445 ? -20.641 17.953 25.984 1 81.75 445 ALA A CA 1
ATOM 3451 C C . ALA A 1 445 ? -20.672 16.938 24.844 1 81.75 445 ALA A C 1
ATOM 3453 O O . ALA A 1 445 ? -21.594 16.125 24.75 1 81.75 445 ALA A O 1
ATOM 3454 N N . PHE A 1 446 ? -19.672 16.953 24.031 1 80.25 446 PHE A N 1
ATOM 3455 C CA . PHE A 1 446 ? -19.625 16.031 22.891 1 80.25 446 PHE A CA 1
ATOM 3456 C C . PHE A 1 446 ? -18.828 14.789 23.234 1 80.25 446 PHE A C 1
ATOM 3458 O O . PHE A 1 446 ? -18.703 13.875 22.422 1 80.25 446 PHE A O 1
ATOM 3465 N N . ILE A 1 447 ? -18.281 14.641 24.375 1 80.06 447 ILE A N 1
ATOM 3466 C CA . ILE A 1 447 ? -17.5 13.492 24.797 1 80.06 447 ILE A CA 1
ATOM 3467 C C . ILE A 1 447 ? -18.297 12.211 24.625 1 80.06 447 ILE A C 1
ATOM 3469 O O . ILE A 1 447 ? -17.766 11.188 24.172 1 80.06 447 ILE A O 1
ATOM 3473 N N . PRO A 1 448 ? -19.594 12.195 25 1 77.31 448 PRO A N 1
ATOM 3474 C CA . PRO A 1 448 ? -20.359 10.969 24.766 1 77.31 448 PRO A CA 1
ATOM 3475 C C . PRO A 1 448 ? -20.297 10.492 23.328 1 77.31 448 PRO A C 1
ATOM 3477 O O . PRO A 1 448 ? -20.281 9.281 23.062 1 77.31 448 PRO A O 1
ATOM 3480 N N . LEU A 1 449 ? -20.172 11.281 22.453 1 76.75 449 LEU A N 1
ATOM 3481 C CA . LEU A 1 449 ? -20.094 10.922 21.047 1 76.75 449 LEU A CA 1
ATOM 3482 C C . LEU A 1 449 ? -18.734 10.312 20.703 1 76.75 449 LEU A C 1
ATOM 3484 O O . LEU A 1 449 ? -18.641 9.414 19.875 1 76.75 449 LEU A O 1
ATOM 3488 N N . PHE A 1 450 ? -17.688 10.812 21.453 1 74.56 450 PHE A N 1
ATOM 3489 C CA . PHE A 1 450 ? -16.328 10.328 21.234 1 74.56 450 PHE A CA 1
ATOM 3490 C C . PHE A 1 450 ? -16.156 8.914 21.781 1 74.56 450 PHE A C 1
ATOM 3492 O O . PHE A 1 450 ? -15.312 8.156 21.297 1 74.56 450 PHE A O 1
ATOM 3499 N N . THR A 1 451 ? -17.031 8.602 22.703 1 75.5 451 THR A N 1
ATOM 3500 C CA . THR A 1 451 ? -16.797 7.336 23.391 1 75.5 451 THR A CA 1
ATOM 3501 C C . THR A 1 451 ? -17.781 6.27 22.906 1 75.5 451 THR A C 1
ATOM 3503 O O . THR A 1 451 ? -17.734 5.129 23.359 1 75.5 451 THR A O 1
ATOM 3506 N N . MET A 1 452 ? -18.609 6.75 22.016 1 76.5 452 MET A N 1
ATOM 3507 C CA . MET A 1 452 ? -19.531 5.766 21.453 1 76.5 452 MET A CA 1
ATOM 3508 C C . MET A 1 452 ? -18.766 4.637 20.766 1 76.5 452 MET A C 1
ATOM 3510 O O . MET A 1 452 ? -17.688 4.855 20.203 1 76.5 452 MET A O 1
ATOM 3514 N N . GLN A 1 453 ? -19.219 3.523 21.031 1 75.38 453 GLN A N 1
ATOM 3515 C CA . GLN A 1 453 ? -18.594 2.35 20.422 1 75.38 453 GLN A CA 1
ATOM 3516 C C . GLN A 1 453 ? -19.578 1.658 19.469 1 75.38 453 GLN A C 1
ATOM 3518 O O . GLN A 1 453 ? -20.734 2.064 19.344 1 75.38 453 GLN A O 1
ATOM 3523 N N . GLY A 1 454 ? -19.078 0.809 18.672 1 74.56 454 GLY A N 1
ATOM 3524 C CA . GLY A 1 454 ? -19.922 0.047 17.766 1 74.56 454 GLY A CA 1
ATOM 3525 C C . GLY A 1 454 ? -20.234 0.786 16.484 1 74.56 454 GLY A C 1
ATOM 3526 O O . GLY A 1 454 ? -19.406 1.561 15.992 1 74.56 454 GLY A O 1
ATOM 3527 N N . VAL A 1 455 ? -21.422 0.555 16.031 1 75.19 455 VAL A N 1
ATOM 3528 C CA . VAL A 1 455 ? -21.844 1.122 14.758 1 75.19 455 VAL A CA 1
ATOM 3529 C C . VAL A 1 455 ? -22.031 2.631 14.898 1 75.19 455 VAL A C 1
ATOM 3531 O O . VAL A 1 455 ? -21.609 3.4 14.031 1 75.19 455 VAL A O 1
ATOM 3534 N N . ALA A 1 456 ? -22.578 3.023 15.984 1 74.56 456 ALA A N 1
ATOM 3535 C CA . ALA A 1 456 ? -22.828 4.441 16.234 1 74.56 456 ALA A CA 1
ATOM 3536 C C . ALA A 1 456 ? -21.516 5.203 16.391 1 74.56 456 ALA A C 1
ATOM 3538 O O . ALA A 1 456 ? -21.391 6.344 15.93 1 74.56 456 ALA A O 1
ATOM 3539 N N . GLY A 1 457 ? -20.609 4.566 17.031 1 76.31 457 GLY A N 1
ATOM 3540 C CA . GLY A 1 457 ? -19.312 5.199 17.203 1 76.31 457 GLY A CA 1
ATOM 3541 C C . GLY A 1 457 ? -18.594 5.43 15.891 1 76.31 457 GLY A C 1
ATOM 3542 O O . GLY A 1 457 ? -17.938 6.461 15.711 1 76.31 457 GLY A O 1
ATOM 3543 N N . GLN A 1 458 ? -18.781 4.523 15.016 1 78.88 458 GLN A N 1
ATOM 3544 C CA . GLN A 1 458 ? -18.094 4.637 13.727 1 78.88 458 GLN A CA 1
ATOM 3545 C C . GLN A 1 458 ? -18.75 5.711 12.859 1 78.88 458 GLN A C 1
ATOM 3547 O O . GLN A 1 458 ? -18.078 6.359 12.055 1 78.88 458 GLN A O 1
ATOM 3552 N N . ILE A 1 459 ? -19.984 5.898 13.055 1 75.81 459 ILE A N 1
ATOM 3553 C CA . ILE A 1 459 ? -20.719 6.848 12.227 1 75.81 459 ILE A CA 1
ATOM 3554 C C . ILE A 1 459 ? -20.578 8.258 12.797 1 75.81 459 ILE A C 1
ATOM 3556 O O . ILE A 1 459 ? -20.375 9.219 12.055 1 75.81 459 ILE A O 1
ATOM 3560 N N . PHE A 1 460 ? -20.516 8.367 14.109 1 76.75 460 PHE A N 1
ATOM 3561 C CA . PHE A 1 460 ? -20.641 9.695 14.703 1 76.75 460 PHE A CA 1
ATOM 3562 C C . PHE A 1 460 ? -19.297 10.164 15.25 1 76.75 460 PHE A C 1
ATOM 3564 O O . PHE A 1 460 ? -19.109 11.359 15.508 1 76.75 460 PHE A O 1
ATOM 3571 N N . SER A 1 461 ? -18.391 9.258 15.5 1 79.5 461 SER A N 1
ATOM 3572 C CA . SER A 1 461 ? -17.094 9.672 16.016 1 79.5 461 SER A CA 1
ATOM 3573 C C . SER A 1 461 ? -16.422 10.664 15.078 1 79.5 461 SER A C 1
ATOM 3575 O O . SER A 1 461 ? -15.859 11.664 15.523 1 79.5 461 SER A O 1
ATOM 3577 N N . PRO A 1 462 ? -16.562 10.398 13.773 1 79.38 462 PRO A N 1
ATOM 3578 C CA . PRO A 1 462 ? -15.945 11.383 12.875 1 79.38 462 PRO A CA 1
ATOM 3579 C C . PRO A 1 462 ? -16.609 12.75 12.961 1 79.38 462 PRO A C 1
ATOM 3581 O O . PRO A 1 462 ? -15.953 13.781 12.797 1 79.38 462 PRO A O 1
ATOM 3584 N N . MET A 1 463 ? -17.875 12.75 13.211 1 79.75 463 MET A N 1
ATOM 3585 C CA . MET A 1 463 ? -18.594 14 13.359 1 79.75 463 MET A CA 1
ATOM 3586 C C . MET A 1 463 ? -18.094 14.781 14.57 1 79.75 463 MET A C 1
ATOM 3588 O O . MET A 1 463 ? -17.891 16 14.492 1 79.75 463 MET A O 1
ATOM 3592 N N . SER A 1 464 ? -17.922 14.094 15.625 1 81.75 464 SER A N 1
ATOM 3593 C CA . SER A 1 464 ? -17.469 14.734 16.859 1 81.75 464 SER A CA 1
ATOM 3594 C C . SER A 1 464 ? -16.062 15.312 16.688 1 81.75 464 SER A C 1
ATOM 3596 O O . SER A 1 464 ? -15.781 16.406 17.172 1 81.75 464 SER A O 1
ATOM 3598 N N . VAL A 1 465 ? -15.25 14.602 16.031 1 85.44 465 VAL A N 1
ATOM 3599 C CA . VAL A 1 465 ? -13.875 15.062 15.844 1 85.44 465 VAL A CA 1
ATOM 3600 C C . VAL A 1 465 ? -13.867 16.281 14.914 1 85.44 465 VAL A C 1
ATOM 3602 O O . VAL A 1 465 ? -13.148 17.25 15.164 1 85.44 465 VAL A O 1
ATOM 3605 N N . THR A 1 466 ? -14.641 16.203 13.891 1 85.88 466 THR A N 1
ATOM 3606 C CA . THR A 1 466 ? -14.742 17.328 12.969 1 85.88 466 THR A CA 1
ATOM 3607 C C . THR A 1 466 ? -15.297 18.547 13.672 1 85.88 466 THR A C 1
ATOM 3609 O O . THR A 1 466 ? -14.812 19.672 13.469 1 85.88 466 THR A O 1
ATOM 3612 N N . TYR A 1 467 ? -16.266 18.344 14.438 1 84.88 467 TYR A N 1
ATOM 3613 C CA . TYR A 1 467 ? -16.859 19.422 15.219 1 84.88 467 TYR A CA 1
ATOM 3614 C C . TYR A 1 467 ? -15.844 20.016 16.188 1 84.88 467 TYR A C 1
ATOM 3616 O O . TYR A 1 467 ? -15.781 21.234 16.359 1 84.88 467 TYR A O 1
ATOM 3624 N N . GLY A 1 468 ? -15.164 19.141 16.797 1 87.06 468 GLY A N 1
ATOM 3625 C CA . GLY A 1 468 ? -14.117 19.609 17.688 1 87.06 468 GLY A CA 1
ATOM 3626 C C . GLY A 1 468 ? -13.062 20.453 17 1 87.06 468 GLY A C 1
ATOM 3627 O O . GLY A 1 468 ? -12.648 21.484 17.516 1 87.06 468 GLY A O 1
ATOM 3628 N N . PHE A 1 469 ? -12.727 20.094 15.773 1 89.81 469 PHE A N 1
ATOM 3629 C CA . PHE A 1 469 ? -11.758 20.859 14.992 1 89.81 469 PHE A CA 1
ATOM 3630 C C . PHE A 1 469 ? -12.336 22.203 14.594 1 89.81 469 PHE A C 1
ATOM 3632 O O . PHE A 1 469 ? -11.641 23.219 14.648 1 89.81 469 PHE A O 1
ATOM 3639 N N . ALA A 1 470 ? -13.547 22.203 14.234 1 90 470 ALA A N 1
ATOM 3640 C CA . ALA A 1 470 ? -14.195 23.438 13.805 1 90 470 ALA A CA 1
ATOM 3641 C C . ALA A 1 470 ? -14.32 24.422 14.969 1 90 470 ALA A C 1
ATOM 3643 O O . ALA A 1 470 ? -14.094 25.625 14.805 1 90 470 ALA A O 1
ATOM 3644 N N . LEU A 1 471 ? -14.633 23.906 16.094 1 90.06 471 LEU A N 1
ATOM 3645 C CA . LEU A 1 471 ? -14.773 24.75 17.281 1 90.06 471 LEU A CA 1
ATOM 3646 C C . LEU A 1 471 ? -13.422 25.328 17.703 1 90.06 471 LEU A C 1
ATOM 3648 O O . LEU A 1 471 ? -13.344 26.469 18.141 1 90.06 471 LEU A O 1
ATOM 3652 N N . LEU A 1 472 ? -12.469 24.531 17.578 1 91.69 472 LEU A N 1
ATOM 3653 C CA . LEU A 1 472 ? -11.133 25.016 17.875 1 91.69 472 LEU A CA 1
ATOM 3654 C C . LEU A 1 472 ? -10.719 26.125 16.906 1 91.69 472 LEU A C 1
ATOM 3656 O O . LEU A 1 472 ? -10.078 27.094 17.312 1 91.69 472 LEU A O 1
ATOM 3660 N N . GLY A 1 473 ? -11.023 25.859 15.68 1 92.12 473 GLY A N 1
ATOM 3661 C CA . GLY A 1 473 ? -10.758 26.906 14.703 1 92.12 473 GLY A CA 1
ATOM 3662 C C . GLY A 1 473 ? -11.531 28.172 14.961 1 92.12 473 GLY A C 1
ATOM 3663 O O . GLY A 1 473 ? -10.992 29.281 14.82 1 92.12 473 GLY A O 1
ATOM 3664 N N . ALA A 1 474 ? -12.781 28.078 15.367 1 91.75 474 ALA A N 1
ATOM 3665 C CA . ALA A 1 474 ? -13.617 29.219 15.68 1 91.75 474 ALA A CA 1
ATOM 3666 C C . ALA A 1 474 ? -13.086 29.984 16.891 1 91.75 474 ALA A C 1
ATOM 3668 O O . ALA A 1 474 ? -13.117 31.203 16.938 1 91.75 474 ALA A O 1
ATOM 3669 N N . LEU A 1 475 ? -12.633 29.234 17.828 1 91.62 475 LEU A N 1
ATOM 3670 C CA . LEU A 1 475 ? -12.055 29.844 19.016 1 91.62 475 LEU A CA 1
ATOM 3671 C C . LEU A 1 475 ? -10.781 30.609 18.672 1 91.62 475 LEU A C 1
ATOM 3673 O O . LEU A 1 475 ? -10.578 31.734 19.156 1 91.62 475 LEU A O 1
ATOM 3677 N N . LEU A 1 476 ? -10.008 29.984 17.844 1 92.44 476 LEU A N 1
ATOM 3678 C CA . LEU A 1 476 ? -8.773 30.641 17.422 1 92.44 476 LEU A CA 1
ATOM 3679 C C . LEU A 1 476 ? -9.078 31.938 16.672 1 92.44 476 LEU A C 1
ATOM 3681 O O . LEU A 1 476 ? -8.391 32.938 16.859 1 92.44 476 LEU A O 1
ATOM 3685 N N . PHE A 1 477 ? -10.047 31.938 15.844 1 93.5 477 PHE A N 1
ATOM 3686 C CA . PHE A 1 477 ? -10.43 33.125 15.086 1 93.5 477 PHE A CA 1
ATOM 3687 C C . PHE A 1 477 ? -10.945 34.219 16.016 1 93.5 477 PHE A C 1
ATOM 3689 O O . PHE A 1 477 ? -10.578 35.375 15.883 1 93.5 477 PHE A O 1
ATOM 3696 N N . ALA A 1 478 ? -11.773 33.844 17 1 91.5 478 ALA A N 1
ATOM 3697 C CA . ALA A 1 478 ? -12.43 34.812 17.891 1 91.5 478 ALA A CA 1
ATOM 3698 C C . ALA A 1 478 ? -11.406 35.5 18.781 1 91.5 478 ALA A C 1
ATOM 3700 O O . ALA A 1 478 ? -11.539 36.719 19.047 1 91.5 478 ALA A O 1
ATOM 3701 N N . LEU A 1 479 ? -10.391 34.812 19.125 1 90.31 479 LEU A N 1
ATOM 3702 C CA . LEU A 1 479 ? -9.469 35.375 20.109 1 90.31 479 LEU A CA 1
ATOM 3703 C C . LEU A 1 479 ? -8.266 36 19.422 1 90.31 479 LEU A C 1
ATOM 3705 O O . LEU A 1 479 ? -7.617 36.875 20 1 90.31 479 LEU A O 1
ATOM 3709 N N . ILE A 1 480 ? -7.984 35.531 18.219 1 91.12 480 ILE A N 1
ATOM 3710 C CA . ILE A 1 480 ? -6.75 36 17.609 1 91.12 480 ILE A CA 1
ATOM 3711 C C . ILE A 1 480 ? -7.07 36.938 16.438 1 91.12 480 ILE A C 1
ATOM 3713 O O . ILE A 1 480 ? -6.656 38.094 16.422 1 91.12 480 ILE A O 1
ATOM 3717 N N . PHE A 1 481 ? -7.875 36.562 15.539 1 92.62 481 PHE A N 1
ATOM 3718 C CA . PHE A 1 481 ? -8.031 37.281 14.266 1 92.62 481 PHE A CA 1
ATOM 3719 C C . PHE A 1 481 ? -9.141 38.312 14.359 1 92.62 481 PHE A C 1
ATOM 3721 O O . PHE A 1 481 ? -9.055 39.375 13.734 1 92.62 481 PHE A O 1
ATOM 3728 N N . ALA A 1 482 ? -10.188 38.031 15.117 1 90.88 482 ALA A N 1
ATOM 3729 C CA . ALA A 1 482 ? -11.32 38.938 15.211 1 90.88 482 ALA A CA 1
ATOM 3730 C C . ALA A 1 482 ? -10.906 40.281 15.797 1 90.88 482 ALA A C 1
ATOM 3732 O O . ALA A 1 482 ? -11.273 41.344 15.273 1 90.88 482 ALA A O 1
ATOM 3733 N N . PRO A 1 483 ? -10.125 40.312 16.891 1 88.94 483 PRO A N 1
ATOM 3734 C CA . PRO A 1 483 ? -9.711 41.594 17.453 1 88.94 483 PRO A CA 1
ATOM 3735 C C . PRO A 1 483 ? -8.828 42.406 16.5 1 88.94 483 PRO A C 1
ATOM 3737 O O . PRO A 1 483 ? -8.953 43.625 16.422 1 88.94 483 PRO A O 1
ATOM 3740 N N . VAL A 1 484 ? -8.016 41.719 15.766 1 90 484 VAL A N 1
ATOM 3741 C CA . VAL A 1 484 ? -7.109 42.375 14.844 1 90 484 VAL A CA 1
ATOM 3742 C C . VAL A 1 484 ? -7.895 42.938 13.656 1 90 484 VAL A C 1
ATOM 3744 O O . VAL A 1 484 ? -7.637 44.062 13.203 1 90 484 VAL A O 1
ATOM 3747 N N . LEU A 1 485 ? -8.797 42.156 13.195 1 89.5 485 LEU A N 1
ATOM 3748 C CA . LEU A 1 485 ? -9.633 42.625 12.102 1 89.5 485 LEU A CA 1
ATOM 3749 C C . LEU A 1 485 ? -10.523 43.781 12.562 1 89.5 485 LEU A C 1
ATOM 3751 O O . LEU A 1 485 ? -10.836 44.688 11.781 1 89.5 485 LEU A O 1
ATOM 3755 N N . GLY A 1 486 ? -10.992 43.719 13.844 1 85.5 486 GLY A N 1
ATOM 3756 C CA . GLY A 1 486 ? -11.766 44.812 14.422 1 85.5 486 GLY A CA 1
ATOM 3757 C C . GLY A 1 486 ? -10.969 46.094 14.539 1 85.5 486 GLY A C 1
ATOM 3758 O O . GLY A 1 486 ? -11.516 47.188 14.336 1 85.5 486 GLY A O 1
ATOM 3759 N N . TYR A 1 487 ? -9.703 45.938 14.805 1 86.44 487 TYR A N 1
ATOM 3760 C CA . TYR A 1 487 ? -8.836 47.094 14.938 1 86.44 487 TYR A CA 1
ATOM 3761 C C . TYR A 1 487 ? -8.586 47.75 13.578 1 86.44 487 TYR A C 1
ATOM 3763 O O . TYR A 1 487 ? -8.625 48.969 13.461 1 86.44 487 TYR A O 1
ATOM 3771 N N . VAL A 1 488 ? -8.344 46.938 12.594 1 85.19 488 VAL A N 1
ATOM 3772 C CA . VAL A 1 488 ? -7.984 47.438 11.273 1 85.19 488 VAL A CA 1
ATOM 3773 C C . VAL A 1 488 ? -9.203 48.094 10.617 1 85.19 488 VAL A C 1
ATOM 3775 O O . VAL A 1 488 ? -9.07 49.062 9.883 1 85.19 488 VAL A O 1
ATOM 3778 N N . THR A 1 489 ? -10.391 47.688 10.961 1 80.94 489 THR A N 1
ATOM 3779 C CA . THR A 1 489 ? -11.594 48.188 10.297 1 80.94 489 THR A CA 1
ATOM 3780 C C . THR A 1 489 ? -12.289 49.219 11.172 1 80.94 489 THR A C 1
ATOM 3782 O O . THR A 1 489 ? -13.289 49.812 10.766 1 80.94 489 THR A O 1
ATOM 3785 N N . ALA A 1 490 ? -11.789 49.438 12.438 1 76.62 490 ALA A N 1
ATOM 3786 C CA . ALA A 1 490 ? -12.43 50.344 13.383 1 76.62 490 ALA A CA 1
ATOM 3787 C C . ALA A 1 490 ? -12.414 51.781 12.852 1 76.62 490 ALA A C 1
ATOM 3789 O O . ALA A 1 490 ? -11.391 52.25 12.344 1 76.62 490 ALA A O 1
ATOM 3790 N N . PRO A 1 491 ? -13.672 52.406 12.688 1 63.41 491 PRO A N 1
ATOM 3791 C CA . PRO A 1 491 ? -13.711 53.781 12.188 1 63.41 491 PRO A CA 1
ATOM 3792 C C . PRO A 1 491 ? -13.086 54.75 13.164 1 63.41 491 PRO A C 1
ATOM 3794 O O . PRO A 1 491 ? -13.102 54.531 14.375 1 63.41 491 PRO A O 1
ATOM 3797 N N . THR A 1 492 ? -12.258 55.75 12.82 1 57.47 492 THR A N 1
ATOM 3798 C CA . THR A 1 492 ? -11.633 56.812 13.617 1 57.47 492 THR A CA 1
ATOM 3799 C C . THR A 1 492 ? -12.695 57.625 14.359 1 57.47 492 THR A C 1
ATOM 3801 O O . THR A 1 492 ? -12.477 58.031 15.508 1 57.47 492 THR A O 1
ATOM 3804 N N . GLU A 1 493 ? -13.867 58.031 13.695 1 54.69 493 GLU A N 1
ATOM 3805 C CA . GLU A 1 493 ? -14.875 58.906 14.32 1 54.69 493 GLU A CA 1
ATOM 3806 C C . GLU A 1 493 ? -16.188 58.156 14.508 1 54.69 493 GLU A C 1
ATOM 3808 O O . GLU A 1 493 ? -16.766 57.625 13.547 1 54.69 493 GLU A O 1
ATOM 3813 N N . GLN A 1 494 ? -16.438 57.406 15.461 1 53.53 494 GLN A N 1
ATOM 3814 C CA . GLN A 1 494 ? -17.625 56.562 15.594 1 53.53 494 GLN A CA 1
ATOM 3815 C C . GLN A 1 494 ? -18.844 57.375 15.969 1 53.53 494 GLN A C 1
ATOM 3817 O O . GLN A 1 494 ? -18.797 58.188 16.906 1 53.53 494 GLN A O 1
ATOM 3822 N N . LYS A 1 495 ? -19.719 57.719 15.109 1 51.78 495 LYS A N 1
ATOM 3823 C CA . LYS A 1 495 ? -20.984 58.344 15.43 1 51.78 495 LYS A CA 1
ATOM 3824 C C . LYS A 1 495 ? -21.641 57.719 16.656 1 51.78 495 LYS A C 1
ATOM 3826 O O . LYS A 1 495 ? -21.703 56.5 16.766 1 51.78 495 LYS A O 1
ATOM 3831 N N . VAL A 1 496 ? -21.719 58.375 17.688 1 46.34 496 VAL A N 1
ATOM 3832 C CA . VAL A 1 496 ? -22.328 58.188 19 1 46.34 496 VAL A CA 1
ATOM 3833 C C . VAL A 1 496 ? -23.719 57.594 18.844 1 46.34 496 VAL A C 1
ATOM 3835 O O . VAL A 1 496 ? -24.719 58.219 19.203 1 46.34 496 VAL A O 1
ATOM 3838 N N . GLY A 1 497 ? -24.312 57.25 17.703 1 48.88 497 GLY A N 1
ATOM 3839 C CA . GLY A 1 497 ? -25.703 56.875 17.828 1 48.88 497 GLY A CA 1
ATOM 3840 C C . GLY A 1 497 ? -25.922 55.625 18.688 1 48.88 497 GLY A C 1
ATOM 3841 O O . GLY A 1 497 ? -24.953 54.938 19.047 1 48.88 497 GLY A O 1
ATOM 3842 N N . ASP A 1 498 ? -27.125 55.438 19.422 1 52.78 498 ASP A N 1
ATOM 3843 C CA . ASP A 1 498 ? -27.453 54.438 20.422 1 52.78 498 ASP A CA 1
ATOM 3844 C C . ASP A 1 498 ? -27.188 53.031 19.891 1 52.78 498 ASP A C 1
ATOM 3846 O O . ASP A 1 498 ? -27.391 52.031 20.609 1 52.78 498 ASP A O 1
ATOM 3850 N N . GLY A 1 499 ? -26.266 52.656 18.938 1 59.56 499 GLY A N 1
ATOM 3851 C CA . GLY A 1 499 ? -25.734 51.406 18.406 1 59.56 499 GLY A CA 1
ATOM 3852 C C . GLY A 1 499 ? -26.781 50.344 18.219 1 59.56 499 GLY A C 1
ATOM 3853 O O . GLY A 1 499 ? -26.438 49.156 18 1 59.56 499 GLY A O 1
ATOM 3854 N N . TYR A 1 500 ? -28.188 50.531 18.453 1 65.88 500 TYR A N 1
ATOM 3855 C CA . TYR A 1 500 ? -29.234 49.5 18.359 1 65.88 500 TYR A CA 1
ATOM 3856 C C . TYR A 1 500 ? -30 49.656 17.062 1 65.88 500 TYR A C 1
ATOM 3858 O O . TYR A 1 500 ? -30.219 50.75 16.578 1 65.88 500 TYR A O 1
ATOM 3866 N N . THR A 1 501 ? -30.25 48.625 16.391 1 77.44 501 THR A N 1
ATOM 3867 C CA . THR A 1 501 ? -31.141 48.594 15.227 1 77.44 501 THR A CA 1
ATOM 3868 C C . THR A 1 501 ? -32.594 48.594 15.664 1 77.44 501 THR A C 1
ATOM 3870 O O . THR A 1 501 ? -32.906 48.5 16.859 1 77.44 501 THR A O 1
ATOM 3873 N N . TRP A 1 502 ? -33.531 48.812 14.711 1 79.5 502 TRP A N 1
ATOM 3874 C CA . TRP A 1 502 ? -34.938 48.875 15 1 79.5 502 TRP A CA 1
ATOM 3875 C C . TRP A 1 502 ? -35.406 47.594 15.664 1 79.5 502 TRP A C 1
ATOM 3877 O O . TRP A 1 502 ? -36.219 47.625 16.609 1 79.5 502 TRP A O 1
ATOM 3887 N N . LEU A 1 503 ? -34.875 46.5 15.266 1 82.88 503 LEU A N 1
ATOM 3888 C CA . LEU A 1 503 ? -35.25 45.188 15.82 1 82.88 503 LEU A CA 1
ATOM 3889 C C . LEU A 1 503 ? -34.719 45 17.234 1 82.88 503 LEU A C 1
ATOM 3891 O O . LEU A 1 503 ? -35.406 44.531 18.109 1 82.88 503 LEU A O 1
ATOM 3895 N N . SER A 1 504 ? -33.562 45.438 17.406 1 82.81 504 SER A N 1
ATOM 3896 C CA . SER A 1 504 ? -32.938 45.281 18.719 1 82.81 504 SER A CA 1
ATOM 3897 C C . SER A 1 504 ? -33.531 46.219 19.75 1 82.81 504 SER A C 1
ATOM 3899 O O . SER A 1 504 ? -33.688 45.844 20.922 1 82.81 504 SER A O 1
ATOM 3901 N N . ARG A 1 505 ? -33.969 47.375 19.281 1 83.06 505 ARG A N 1
ATOM 3902 C CA . ARG A 1 505 ? -34.625 48.344 20.188 1 83.06 505 ARG A CA 1
ATOM 3903 C C . ARG A 1 505 ? -36 47.844 20.594 1 83.06 505 ARG A C 1
ATOM 3905 O O . ARG A 1 505 ? -36.375 47.969 21.766 1 83.06 505 ARG A O 1
ATOM 3912 N N . GLY A 1 506 ? -36.625 47.312 19.562 1 87.19 506 GLY A N 1
ATOM 3913 C CA . GLY A 1 506 ? -37.938 46.781 19.875 1 87.19 506 GLY A CA 1
ATOM 3914 C C . GLY A 1 506 ? -37.906 45.594 20.844 1 87.19 506 GLY A C 1
ATOM 3915 O O . GLY A 1 506 ? -38.719 45.531 21.75 1 87.19 506 GLY A O 1
ATOM 3916 N N . LEU A 1 507 ? -36.906 44.781 20.703 1 87.81 507 LEU A N 1
ATOM 3917 C CA . LEU A 1 507 ? -36.75 43.625 21.578 1 87.81 507 LEU A CA 1
ATOM 3918 C C . LEU A 1 507 ? -36.344 44.031 22.969 1 87.81 507 LEU A C 1
ATOM 3920 O O . LEU A 1 507 ? -36.781 43.469 23.969 1 87.81 507 LEU A O 1
ATOM 3924 N N . ARG A 1 508 ? -35.5 45 23.016 1 87.12 508 ARG A N 1
ATOM 3925 C CA . ARG A 1 508 ? -35 45.5 24.297 1 87.12 508 ARG A CA 1
ATOM 3926 C C . ARG A 1 508 ? -36.156 46.125 25.125 1 87.12 508 ARG A C 1
ATOM 3928 O O . ARG A 1 508 ? -36.281 45.812 26.312 1 87.12 508 ARG A O 1
ATOM 3935 N N . ASN A 1 509 ? -36.969 46.938 24.469 1 89.19 509 ASN A N 1
ATOM 3936 C CA . ASN A 1 509 ? -38.062 47.594 25.172 1 89.19 509 ASN A CA 1
ATOM 3937 C C . ASN A 1 509 ? -39.125 46.594 25.641 1 89.19 509 ASN A C 1
ATOM 3939 O O . ASN A 1 509 ? -39.625 46.719 26.75 1 89.19 509 ASN A O 1
ATOM 3943 N N . ARG A 1 510 ? -39.344 45.688 24.812 1 91.75 510 ARG A N 1
ATOM 3944 C CA . ARG A 1 510 ? -40.344 44.688 25.172 1 91.75 510 ARG A CA 1
ATOM 3945 C C . ARG A 1 510 ? -39.812 43.781 26.297 1 91.75 510 ARG A C 1
ATOM 3947 O O . ARG A 1 510 ? -40.562 43.375 27.188 1 91.75 510 ARG A O 1
ATOM 3954 N N . TYR A 1 511 ? -38.562 43.438 26.219 1 91.06 511 TYR A N 1
ATOM 3955 C CA . TYR A 1 511 ? -37.938 42.594 27.25 1 91.06 511 TYR A CA 1
ATOM 3956 C C . TYR A 1 511 ? -37.906 43.312 28.594 1 91.06 511 TYR A C 1
ATOM 3958 O O . TYR A 1 511 ? -38.156 42.719 29.641 1 91.06 511 TYR A O 1
ATOM 3966 N N . GLN A 1 512 ? -37.562 44.562 28.516 1 90.56 512 GLN A N 1
ATOM 3967 C CA . GLN A 1 512 ? -37.531 45.344 29.75 1 90.56 512 GLN A CA 1
ATOM 3968 C C . GLN A 1 512 ? -38.906 45.375 30.438 1 90.56 512 GLN A C 1
ATOM 3970 O O . GLN A 1 512 ? -39 45.219 31.656 1 90.56 512 GLN A O 1
ATOM 3975 N N . TYR A 1 513 ? -39.906 45.438 29.594 1 91 513 TYR A N 1
ATOM 3976 C CA . TYR A 1 513 ? -41.281 45.469 30.094 1 91 513 TYR A CA 1
ATOM 3977 C C . TYR A 1 513 ? -41.656 44.125 30.672 1 91 513 TYR A C 1
ATOM 3979 O O . TYR A 1 513 ? -42.188 44.031 31.781 1 91 513 TYR A O 1
ATOM 3987 N N . LEU A 1 514 ? -41.281 43.125 29.969 1 91.94 514 LEU A N 1
ATOM 3988 C CA . LEU A 1 514 ? -41.656 41.781 30.391 1 91.94 514 LEU A CA 1
ATOM 3989 C C . LEU A 1 514 ? -40.844 41.344 31.594 1 91.94 514 LEU A C 1
ATOM 3991 O O . LEU A 1 514 ? -41.344 40.625 32.469 1 91.94 514 LEU A O 1
ATOM 3995 N N . LEU A 1 515 ? -39.656 41.719 31.672 1 90.56 515 LEU A N 1
ATOM 3996 C CA . LEU A 1 515 ? -38.812 41.344 32.781 1 90.56 515 LEU A CA 1
ATOM 3997 C C . LEU A 1 515 ? -39.312 42 34.094 1 90.56 515 LEU A C 1
ATOM 3999 O O . LEU A 1 515 ? -39.281 41.344 35.156 1 90.56 515 LEU A O 1
ATOM 4003 N N . HIS A 1 516 ? -39.75 43.25 33.969 1 87.81 516 HIS A N 1
ATOM 4004 C CA . HIS A 1 516 ? -40.281 43.938 35.156 1 87.81 516 HIS A CA 1
ATOM 4005 C C . HIS A 1 516 ? -41.5 43.25 35.719 1 87.81 516 HIS A C 1
ATOM 4007 O O . HIS A 1 516 ? -41.625 43.094 36.938 1 87.81 516 HIS A O 1
ATOM 4013 N N . HIS A 1 517 ? -42.312 42.75 34.844 1 89.38 517 HIS A N 1
ATOM 4014 C CA . HIS A 1 517 ? -43.531 42.031 35.25 1 89.38 517 HIS A CA 1
ATOM 4015 C C . HIS A 1 517 ? -43.188 40.625 35.781 1 89.38 517 HIS A C 1
ATOM 4017 O O . HIS A 1 517 ? -43.812 40.125 36.688 1 89.38 517 HIS A O 1
ATOM 4023 N N . ALA A 1 518 ? -42.156 40.062 35.188 1 89.44 518 ALA A N 1
ATOM 4024 C CA . ALA A 1 518 ? -41.719 38.719 35.625 1 89.44 518 ALA A CA 1
ATOM 4025 C C . ALA A 1 518 ? -41.125 38.75 37 1 89.44 518 ALA A C 1
ATOM 4027 O O . ALA A 1 518 ? -41.312 37.812 37.812 1 89.44 518 ALA A O 1
ATOM 4028 N N . LEU A 1 519 ? -40.469 39.844 37.344 1 87 519 LEU A N 1
ATOM 4029 C CA . LEU A 1 519 ? -39.812 39.969 38.656 1 87 519 LEU A CA 1
ATOM 4030 C C . LEU A 1 519 ? -40.875 40.312 39.719 1 87 519 LEU A C 1
ATOM 4032 O O . LEU A 1 519 ? -40.656 40.062 40.906 1 87 519 LEU A O 1
ATOM 4036 N N . ARG A 1 520 ? -41.969 40.875 39.281 1 84.94 520 ARG A N 1
ATOM 4037 C CA . ARG A 1 520 ? -43.031 41.25 40.219 1 84.94 520 ARG A CA 1
ATOM 4038 C C . ARG A 1 520 ? -43.906 40.031 40.5 1 84.94 520 ARG A C 1
ATOM 4040 O O . ARG A 1 520 ? -44.312 39.844 41.656 1 84.94 520 ARG A O 1
ATOM 4047 N N . TYR A 1 521 ? -44.219 39.219 39.469 1 89.44 521 TYR A N 1
ATOM 4048 C CA . TYR A 1 521 ? -45.062 38.031 39.625 1 89.44 521 TYR A CA 1
ATOM 4049 C C . TYR A 1 521 ? -44.25 36.75 39.531 1 89.44 521 TYR A C 1
ATOM 4051 O O . TYR A 1 521 ? -44.438 35.969 38.594 1 89.44 521 TYR A O 1
ATOM 4059 N N . THR A 1 522 ? -43.5 36.406 40.406 1 87.56 522 THR A N 1
ATOM 4060 C CA . THR A 1 522 ? -42.531 35.312 40.406 1 87.56 522 THR A CA 1
ATOM 4061 C C . THR A 1 522 ? -43.25 33.969 40.438 1 87.56 522 THR A C 1
ATOM 4063 O O . THR A 1 522 ? -42.781 33 39.844 1 87.56 522 THR A O 1
ATOM 4066 N N . SER A 1 523 ? -44.406 33.875 41.031 1 90.75 523 SER A N 1
ATOM 4067 C CA . SER A 1 523 ? -45.125 32.625 41.156 1 90.75 523 SER A CA 1
ATOM 4068 C C . SER A 1 523 ? -45.656 32.156 39.812 1 90.75 523 SER A C 1
ATOM 4070 O O . SER A 1 523 ? -45.656 30.953 39.531 1 90.75 523 SER A O 1
ATOM 4072 N N . ILE A 1 524 ? -46 33.062 38.969 1 90 524 ILE A N 1
ATOM 4073 C CA . ILE A 1 524 ? -46.562 32.688 37.656 1 90 524 ILE A CA 1
ATOM 4074 C C . ILE A 1 524 ? -45.469 32.156 36.75 1 90 524 ILE A C 1
ATOM 4076 O O . ILE A 1 524 ? -45.688 31.234 35.969 1 90 524 ILE A O 1
ATOM 4080 N N . VAL A 1 525 ? -44.312 32.688 36.875 1 89.38 525 VAL A N 1
ATOM 4081 C CA . VAL A 1 525 ? -43.219 32.25 36.031 1 89.38 525 VAL A CA 1
ATOM 4082 C C . VAL A 1 525 ? -42.781 30.859 36.469 1 89.38 525 VAL A C 1
ATOM 4084 O O . VAL A 1 525 ? -42.469 30.016 35.625 1 89.38 525 VAL A O 1
ATOM 4087 N N . TRP A 1 526 ? -42.844 30.516 37.75 1 91.88 526 TRP A N 1
ATOM 4088 C CA . TRP A 1 526 ? -42.469 29.203 38.219 1 91.88 526 TRP A CA 1
ATOM 4089 C C . TRP A 1 526 ? -43.5 28.156 37.812 1 91.88 526 TRP A C 1
ATOM 4091 O O . TRP A 1 526 ? -43.156 27.016 37.5 1 91.88 526 TRP A O 1
ATOM 4101 N N . ILE A 1 527 ? -44.719 28.531 37.812 1 92.38 527 ILE A N 1
ATOM 4102 C CA . ILE A 1 527 ? -45.781 27.625 37.375 1 92.38 527 ILE A CA 1
ATOM 4103 C C . ILE A 1 527 ? -45.625 27.359 35.875 1 92.38 527 ILE A C 1
ATOM 4105 O O . ILE A 1 527 ? -45.812 26.234 35.406 1 92.38 527 ILE A O 1
ATOM 4109 N N . GLY A 1 528 ? -45.344 28.406 35.188 1 92.06 528 GLY A N 1
ATOM 4110 C CA . GLY A 1 528 ? -45.062 28.234 33.781 1 92.06 528 GLY A CA 1
ATOM 4111 C C . GLY A 1 528 ? -43.875 27.344 33.5 1 92.06 528 GLY A C 1
ATOM 4112 O O . GLY A 1 528 ? -43.906 26.531 32.562 1 92.06 528 GLY A O 1
ATOM 4113 N N . ALA A 1 529 ? -42.844 27.484 34.25 1 92.12 529 ALA A N 1
ATOM 4114 C CA . ALA A 1 529 ? -41.656 26.672 34.094 1 92.12 529 ALA A CA 1
ATOM 4115 C C . ALA A 1 529 ? -41.938 25.203 34.406 1 92.12 529 ALA A C 1
ATOM 4117 O O . ALA A 1 529 ? -41.438 24.312 33.719 1 92.12 529 ALA A O 1
ATOM 4118 N N . ALA A 1 530 ? -42.688 24.953 35.406 1 93.19 530 ALA A N 1
ATOM 4119 C CA . ALA A 1 530 ? -43.062 23.578 35.781 1 93.19 530 ALA A CA 1
ATOM 4120 C C . ALA A 1 530 ? -43.938 22.953 34.719 1 93.19 530 ALA A C 1
ATOM 4122 O O . ALA A 1 530 ? -43.812 21.75 34.438 1 93.19 530 ALA A O 1
ATOM 4123 N N . ALA A 1 531 ? -44.781 23.766 34.219 1 93.31 531 ALA A N 1
ATOM 4124 C CA . ALA A 1 531 ? -45.625 23.281 33.125 1 93.31 531 ALA A CA 1
ATOM 4125 C C . ALA A 1 531 ? -44.812 22.938 31.906 1 93.31 531 ALA A C 1
ATOM 4127 O O . ALA A 1 531 ? -45.094 21.953 31.219 1 93.31 531 ALA A O 1
ATOM 4128 N N . MET A 1 532 ? -43.875 23.734 31.641 1 92.88 532 MET A N 1
ATOM 4129 C CA . MET A 1 532 ? -43 23.484 30.5 1 92.88 532 MET A CA 1
ATOM 4130 C C . MET A 1 532 ? -42.219 22.188 30.703 1 92.88 532 MET A C 1
ATOM 4132 O O . MET A 1 532 ? -42.031 21.422 29.766 1 92.88 532 MET A O 1
ATOM 4136 N N . LEU A 1 533 ? -41.75 21.922 31.812 1 93.56 533 LEU A N 1
ATOM 4137 C CA . LEU A 1 533 ? -41 20.703 32.094 1 93.56 533 LEU A CA 1
ATOM 4138 C C . LEU A 1 533 ? -41.875 19.469 32 1 93.56 533 LEU A C 1
ATOM 4140 O O . LEU A 1 533 ? -41.438 18.438 31.5 1 93.56 533 LEU A O 1
ATOM 4144 N N . ALA A 1 534 ? -43.062 19.625 32.531 1 93.5 534 ALA A N 1
ATOM 4145 C CA . ALA A 1 534 ? -44 18.516 32.469 1 93.5 534 ALA A CA 1
ATOM 4146 C C . ALA A 1 534 ? -44.344 18.203 31.016 1 93.5 534 ALA A C 1
ATOM 4148 O O . ALA A 1 534 ? -44.5 17.031 30.641 1 93.5 534 ALA A O 1
ATOM 4149 N N . LEU A 1 535 ? -44.469 19.203 30.297 1 91.94 535 LEU A N 1
ATOM 4150 C CA . LEU A 1 535 ? -44.75 19.031 28.875 1 91.94 535 LEU A CA 1
ATOM 4151 C C . LEU A 1 535 ? -43.594 18.359 28.172 1 91.94 535 LEU A C 1
ATOM 4153 O O . LEU A 1 535 ? -43.781 17.531 27.281 1 91.94 535 LEU A O 1
ATOM 4157 N N . GLY A 1 536 ? -42.469 18.797 28.516 1 91.56 536 GLY A N 1
ATOM 4158 C CA . GLY A 1 536 ? -41.281 18.188 27.938 1 91.56 536 GLY A CA 1
ATOM 4159 C C . GLY A 1 536 ? -41.156 16.703 28.219 1 91.56 536 GLY A C 1
ATOM 4160 O O . GLY A 1 536 ? -40.844 15.906 27.328 1 91.56 536 GLY A O 1
ATOM 4161 N N . VAL A 1 537 ? -41.438 16.281 29.359 1 90.62 537 VAL A N 1
ATOM 4162 C CA . VAL A 1 537 ? -41.344 14.891 29.766 1 90.62 537 VAL A CA 1
ATOM 4163 C C . VAL A 1 537 ? -42.438 14.078 29.062 1 90.62 537 VAL A C 1
ATOM 4165 O O . VAL A 1 537 ? -42.188 12.953 28.625 1 90.62 537 VAL A O 1
ATOM 4168 N N . LEU A 1 538 ? -43.562 14.641 29 1 89.88 538 LEU A N 1
ATOM 4169 C CA . LEU A 1 538 ? -44.656 13.961 28.328 1 89.88 538 LEU A CA 1
ATOM 4170 C C . LEU A 1 538 ? -44.375 13.742 26.859 1 89.88 538 LEU A C 1
ATOM 4172 O O . LEU A 1 538 ? -44.625 12.664 26.312 1 89.88 538 LEU A O 1
ATOM 4176 N N . CYS A 1 539 ? -43.875 14.727 26.234 1 89.69 539 CYS A N 1
ATOM 4177 C CA . CYS A 1 539 ? -43.5 14.617 24.828 1 89.69 539 CYS A CA 1
ATOM 4178 C C . CYS A 1 539 ? -42.406 13.594 24.625 1 89.69 539 CYS A C 1
ATOM 4180 O O . CYS A 1 539 ? -42.406 12.859 23.625 1 89.69 539 CYS A O 1
ATOM 4182 N N . PHE A 1 540 ? -41.562 13.453 25.5 1 86.44 540 PHE A N 1
ATOM 4183 C CA . PHE A 1 540 ? -40.438 12.547 25.375 1 86.44 540 PHE A CA 1
ATOM 4184 C C . PHE A 1 540 ? -40.875 11.094 25.469 1 86.44 540 PHE A C 1
ATOM 4186 O O . PHE A 1 540 ? -40.375 10.234 24.75 1 86.44 540 PHE A O 1
ATOM 4193 N N . VAL A 1 541 ? -41.812 10.836 26.25 1 81.25 541 VAL A N 1
ATOM 4194 C CA . VAL A 1 541 ? -42.312 9.477 26.453 1 81.25 541 VAL A CA 1
ATOM 4195 C C . VAL A 1 541 ? -43.156 9.047 25.266 1 81.25 541 VAL A C 1
ATOM 4197 O O . VAL A 1 541 ? -43.156 7.875 24.875 1 81.25 541 VAL A O 1
ATOM 4200 N N . LEU A 1 542 ? -43.625 9.938 24.531 1 81.19 542 LEU A N 1
ATOM 4201 C CA . LEU A 1 542 ? -44.531 9.633 23.438 1 81.19 542 LEU A CA 1
ATOM 4202 C C . LEU A 1 542 ? -43.781 9.508 22.125 1 81.19 542 LEU A C 1
ATOM 4204 O O . LEU A 1 542 ? -44.312 8.938 21.156 1 81.19 542 LEU A O 1
ATOM 4208 N N . VAL A 1 543 ? -42.719 10.07 21.906 1 80.44 543 VAL A N 1
ATOM 4209 C CA . VAL A 1 543 ? -41.969 10.125 20.656 1 80.44 543 VAL A CA 1
ATOM 4210 C C . VAL A 1 543 ? -41.438 8.742 20.312 1 80.44 543 VAL A C 1
ATOM 4212 O O . VAL A 1 543 ? -41.281 8.391 19.141 1 80.44 543 VAL A O 1
ATOM 4215 N N . GLY A 1 544 ? -41.438 7.688 21.078 1 74.5 544 GLY A N 1
ATOM 4216 C CA . GLY A 1 544 ? -40.906 6.363 20.812 1 74.5 544 GLY A CA 1
ATOM 4217 C C . GLY A 1 544 ? -39.406 6.379 20.516 1 74.5 544 GLY A C 1
ATOM 4218 O O . GLY A 1 544 ? -38.781 7.441 20.516 1 74.5 544 GLY A O 1
ATOM 4219 N N . GLY A 1 545 ? -38.688 5.176 20.25 1 74.44 545 GLY A N 1
ATOM 4220 C CA . GLY A 1 545 ? -37.25 5.094 20.062 1 74.44 545 GLY A CA 1
ATOM 4221 C C . GLY A 1 545 ? -36.844 4.32 18.812 1 74.44 545 GLY A C 1
ATOM 4222 O O . GLY A 1 545 ? -37.5 3.344 18.453 1 74.44 545 GLY A O 1
ATOM 4223 N N . GLU A 1 546 ? -36 4.934 18.016 1 75.12 546 GLU A N 1
ATOM 4224 C CA . GLU A 1 546 ? -35.375 4.246 16.875 1 75.12 546 GLU A CA 1
ATOM 4225 C C . GLU A 1 546 ? -33.844 4.375 16.938 1 75.12 546 GLU A C 1
ATOM 4227 O O . GLU A 1 546 ? -33.312 5.273 17.578 1 75.12 546 GLU A O 1
ATOM 4232 N N . PHE A 1 547 ? -33.219 3.348 16.344 1 69.75 547 PHE A N 1
ATOM 4233 C CA . PHE A 1 547 ? -31.75 3.377 16.375 1 69.75 547 PHE A CA 1
ATOM 4234 C C . PHE A 1 547 ? -31.219 4.5 15.508 1 69.75 547 PHE A C 1
ATOM 4236 O O . PHE A 1 547 ? -30.578 5.438 16 1 69.75 547 PHE A O 1
ATOM 4243 N N . MET A 1 548 ? -31.281 4.344 14.156 1 71.88 548 MET A N 1
ATOM 4244 C CA . MET A 1 548 ? -30.812 5.363 13.219 1 71.88 548 MET A CA 1
ATOM 4245 C C . MET A 1 548 ? -31.797 5.539 12.07 1 71.88 548 MET A C 1
ATOM 4247 O O . MET A 1 548 ? -32.406 4.566 11.602 1 71.88 548 MET A O 1
ATOM 4251 N N . PRO A 1 549 ? -31.938 6.719 11.75 1 69.69 549 PRO A N 1
ATOM 4252 C CA . PRO A 1 549 ? -32.781 6.918 10.578 1 69.69 549 PRO A CA 1
ATOM 4253 C C . PRO A 1 549 ? -32.188 6.344 9.305 1 69.69 549 PRO A C 1
ATOM 4255 O O . PRO A 1 549 ? -30.953 6.309 9.164 1 69.69 549 PRO A O 1
ATOM 4258 N N . PRO A 1 550 ? -32.969 5.805 8.523 1 67.5 550 PRO A N 1
ATOM 4259 C CA . PRO A 1 550 ? -32.438 5.25 7.273 1 67.5 550 PRO A CA 1
ATOM 4260 C C . PRO A 1 550 ? -31.766 6.305 6.402 1 67.5 550 PRO A C 1
ATOM 4262 O O . PRO A 1 550 ? -32.219 7.438 6.309 1 67.5 550 PRO A O 1
ATOM 4265 N N . LEU A 1 551 ? -30.562 6.047 5.992 1 69.12 551 LEU A N 1
ATOM 4266 C CA . LEU A 1 551 ? -29.828 6.914 5.074 1 69.12 551 LEU A CA 1
ATOM 4267 C C . LEU A 1 551 ? -30.359 6.766 3.65 1 69.12 551 LEU A C 1
ATOM 4269 O O . LEU A 1 551 ? -30.328 5.672 3.082 1 69.12 551 LEU A O 1
ATOM 4273 N N . GLU A 1 552 ? -30.953 7.75 3.182 1 74.75 552 GLU A N 1
ATOM 4274 C CA . GLU A 1 552 ? -31.531 7.699 1.843 1 74.75 552 GLU A CA 1
ATOM 4275 C C . GLU A 1 552 ? -30.438 7.738 0.769 1 74.75 552 GLU A C 1
ATOM 4277 O O . GLU A 1 552 ? -29.547 8.57 0.818 1 74.75 552 GLU A O 1
ATOM 4282 N N . GLU A 1 553 ? -30.406 6.828 -0.067 1 76.44 553 GLU A N 1
ATOM 4283 C CA . GLU A 1 553 ? -29.453 6.762 -1.169 1 76.44 553 GLU A CA 1
ATOM 4284 C C . GLU A 1 553 ? -30.109 7.109 -2.498 1 76.44 553 GLU A C 1
ATOM 4286 O O . GLU A 1 553 ? -29.438 7.422 -3.475 1 76.44 553 GLU A O 1
ATOM 4291 N N . GLY A 1 554 ? -31.391 7.191 -2.596 1 75.94 554 GLY A N 1
ATOM 4292 C CA . GLY A 1 554 ? -32.125 7.504 -3.812 1 75.94 554 GLY A CA 1
ATOM 4293 C C . GLY A 1 554 ? -32.344 6.289 -4.691 1 75.94 554 GLY A C 1
ATOM 4294 O O . GLY A 1 554 ? -32.5 6.418 -5.906 1 75.94 554 GLY A O 1
ATOM 4295 N N . ASN A 1 555 ? -32.094 5.121 -4.129 1 86.44 555 ASN A N 1
ATOM 4296 C CA . ASN A 1 555 ? -32.312 3.881 -4.863 1 86.44 555 ASN A CA 1
ATOM 4297 C C . ASN A 1 555 ? -33.062 2.859 -4.016 1 86.44 555 ASN A C 1
ATOM 4299 O O . ASN A 1 555 ? -33.406 3.137 -2.869 1 86.44 555 ASN A O 1
ATOM 4303 N N . LEU A 1 556 ? -33.531 1.823 -4.707 1 88.44 556 LEU A N 1
ATOM 4304 C CA . LEU A 1 556 ? -34.188 0.737 -4.012 1 88.44 556 LEU A CA 1
ATOM 4305 C C . LEU A 1 556 ? -33.531 -0.6 -4.293 1 88.44 556 LEU A C 1
ATOM 4307 O O . LEU A 1 556 ? -33.062 -0.844 -5.414 1 88.44 556 LEU A O 1
ATOM 4311 N N . TRP A 1 557 ? -33.344 -1.276 -3.258 1 88.94 557 TRP A N 1
ATOM 4312 C CA . TRP A 1 557 ? -32.875 -2.652 -3.348 1 88.94 557 TRP A CA 1
ATOM 4313 C C . TRP A 1 557 ? -33.938 -3.631 -2.887 1 88.94 557 TRP A C 1
ATOM 4315 O O . TRP A 1 557 ? -34.281 -3.67 -1.705 1 88.94 557 TRP A O 1
ATOM 4325 N N . ILE A 1 558 ? -34.469 -4.371 -3.838 1 89.94 558 ILE A N 1
ATOM 4326 C CA . ILE A 1 558 ? -35.594 -5.281 -3.545 1 89.94 558 ILE A CA 1
ATOM 4327 C C . ILE A 1 558 ? -35.062 -6.723 -3.551 1 89.94 558 ILE A C 1
ATOM 4329 O O . ILE A 1 558 ? -34.438 -7.16 -4.516 1 89.94 558 ILE A O 1
ATOM 4333 N N . ARG A 1 559 ? -35.312 -7.367 -2.502 1 88.62 559 ARG A N 1
ATOM 4334 C CA . ARG A 1 559 ? -34.969 -8.781 -2.412 1 88.62 559 ARG A CA 1
ATOM 4335 C C . ARG A 1 559 ? -36.188 -9.656 -2.418 1 88.62 559 ARG A C 1
ATOM 4337 O O . ARG A 1 559 ? -37.125 -9.445 -1.63 1 88.62 559 ARG A O 1
ATOM 4344 N N . ALA A 1 560 ? -36.219 -10.578 -3.32 1 89.38 560 ALA A N 1
ATOM 4345 C CA . ALA A 1 560 ? -37.281 -11.562 -3.402 1 89.38 560 ALA A CA 1
ATOM 4346 C C . ALA A 1 560 ? -36.781 -12.961 -3.057 1 89.38 560 ALA A C 1
ATOM 4348 O O . ALA A 1 560 ? -35.844 -13.461 -3.682 1 89.38 560 ALA A O 1
ATOM 4349 N N . THR A 1 561 ? -37.312 -13.523 -2.045 1 86.75 561 THR A N 1
ATOM 4350 C CA . THR A 1 561 ? -36.938 -14.883 -1.647 1 86.75 561 THR A CA 1
ATOM 4351 C C . THR A 1 561 ? -37.969 -15.891 -2.141 1 86.75 561 THR A C 1
ATOM 4353 O O . THR A 1 561 ? -39.156 -15.766 -1.828 1 86.75 561 THR A O 1
ATOM 4356 N N . LEU A 1 562 ? -37.5 -16.828 -2.922 1 88.12 562 LEU A N 1
ATOM 4357 C CA . LEU A 1 562 ? -38.344 -17.875 -3.48 1 88.12 562 LEU A CA 1
ATOM 4358 C C . LEU A 1 562 ? -38.188 -19.172 -2.693 1 88.12 562 LEU A C 1
ATOM 4360 O O . LEU A 1 562 ? -37.344 -19.266 -1.804 1 88.12 562 LEU A O 1
ATOM 4364 N N . PRO A 1 563 ? -39.062 -20.141 -3.031 1 83.56 563 PRO A N 1
ATOM 4365 C CA . PRO A 1 563 ? -38.906 -21.422 -2.344 1 83.56 563 PRO A CA 1
ATOM 4366 C C . PRO A 1 563 ? -37.594 -22.094 -2.637 1 83.56 563 PRO A C 1
ATOM 4368 O O . PRO A 1 563 ? -37.031 -21.953 -3.736 1 83.56 563 PRO A O 1
ATOM 4371 N N . GLN A 1 564 ? -37.156 -22.844 -1.757 1 82.5 564 GLN A N 1
ATOM 4372 C CA . GLN A 1 564 ? -35.781 -23.406 -1.766 1 82.5 564 GLN A CA 1
ATOM 4373 C C . GLN A 1 564 ? -35.625 -24.406 -2.895 1 82.5 564 GLN A C 1
ATOM 4375 O O . GLN A 1 564 ? -34.5 -24.609 -3.385 1 82.5 564 GLN A O 1
ATOM 4380 N N . ASP A 1 565 ? -36.625 -25.047 -3.322 1 81 565 ASP A N 1
ATOM 4381 C CA . ASP A 1 565 ? -36.5 -26.109 -4.305 1 81 565 ASP A CA 1
ATOM 4382 C C . ASP A 1 565 ? -36.719 -25.578 -5.723 1 81 565 ASP A C 1
ATOM 4384 O O . ASP A 1 565 ? -36.844 -26.359 -6.672 1 81 565 ASP A O 1
ATOM 4388 N N . ILE A 1 566 ? -36.562 -24.328 -5.879 1 86.56 566 ILE A N 1
ATOM 4389 C CA . ILE A 1 566 ? -36.844 -23.75 -7.184 1 86.56 566 ILE A CA 1
ATOM 4390 C C . ILE A 1 566 ? -35.719 -24.031 -8.148 1 86.56 566 ILE A C 1
ATOM 4392 O O . ILE A 1 566 ? -34.562 -24.141 -7.734 1 86.56 566 ILE A O 1
ATOM 4396 N N . SER A 1 567 ? -36.094 -24.25 -9.375 1 88.25 567 SER A N 1
ATOM 4397 C CA . SER A 1 567 ? -35.094 -24.516 -10.414 1 88.25 567 SER A CA 1
ATOM 4398 C C . SER A 1 567 ? -34.531 -23.219 -10.977 1 88.25 567 SER A C 1
ATOM 4400 O O . SER A 1 567 ? -35.125 -22.156 -10.82 1 88.25 567 SER A O 1
ATOM 4402 N N . PHE A 1 568 ? -33.438 -23.328 -11.594 1 89.69 568 PHE A N 1
ATOM 4403 C CA . PHE A 1 568 ? -32.75 -22.172 -12.195 1 89.69 568 PHE A CA 1
ATOM 4404 C C . PHE A 1 568 ? -33.656 -21.516 -13.227 1 89.69 568 PHE A C 1
ATOM 4406 O O . PHE A 1 568 ? -33.812 -20.281 -13.219 1 89.69 568 PHE A O 1
ATOM 4413 N N . ASP A 1 569 ? -34.312 -22.234 -14.07 1 90.94 569 ASP A N 1
ATOM 4414 C CA . ASP A 1 569 ? -35.094 -21.703 -15.18 1 90.94 569 ASP A CA 1
ATOM 4415 C C . ASP A 1 569 ? -36.344 -20.984 -14.68 1 90.94 569 ASP A C 1
ATOM 4417 O O . ASP A 1 569 ? -36.688 -19.922 -15.18 1 90.94 569 ASP A O 1
ATOM 4421 N N . THR A 1 570 ? -36.906 -21.578 -13.711 1 90.88 570 THR A N 1
ATOM 4422 C CA . THR A 1 570 ? -38.125 -20.969 -13.148 1 90.88 570 THR A CA 1
ATOM 4423 C C . THR A 1 570 ? -37.75 -19.672 -12.422 1 90.88 570 THR A C 1
ATOM 4425 O O . THR A 1 570 ? -38.469 -18.672 -12.539 1 90.88 570 THR A O 1
ATOM 4428 N N . SER A 1 571 ? -36.75 -19.781 -11.719 1 92.69 571 SER A N 1
ATOM 4429 C CA . SER A 1 571 ? -36.281 -18.594 -11.016 1 92.69 571 SER A CA 1
ATOM 4430 C C . SER A 1 571 ? -35.906 -17.484 -11.984 1 92.69 571 SER A C 1
ATOM 4432 O O . SER A 1 571 ? -36.156 -16.312 -11.742 1 92.69 571 SER A O 1
ATOM 4434 N N . ALA A 1 572 ? -35.25 -17.828 -13.047 1 93.62 572 ALA A N 1
ATOM 4435 C CA . ALA A 1 572 ? -34.844 -16.844 -14.047 1 93.62 572 ALA A CA 1
ATOM 4436 C C . ALA A 1 572 ? -36.031 -16.188 -14.703 1 93.62 572 ALA A C 1
ATOM 4438 O O . ALA A 1 572 ? -36.031 -14.977 -14.961 1 93.62 572 ALA A O 1
ATOM 4439 N N . ASN A 1 573 ? -37 -16.953 -14.961 1 92.44 573 ASN A N 1
ATOM 4440 C CA . ASN A 1 573 ? -38.219 -16.406 -15.57 1 92.44 573 ASN A CA 1
ATOM 4441 C C . ASN A 1 573 ? -38.938 -15.469 -14.617 1 92.44 573 ASN A C 1
ATOM 4443 O O . ASN A 1 573 ? -39.469 -14.438 -15.031 1 92.44 573 ASN A O 1
ATOM 4447 N N . LEU A 1 574 ? -38.969 -15.914 -13.43 1 92.69 574 LEU A N 1
ATOM 4448 C CA . LEU A 1 574 ? -39.625 -15.055 -12.43 1 92.69 574 LEU A CA 1
ATOM 4449 C C . LEU A 1 574 ? -38.844 -13.75 -12.266 1 92.69 574 LEU A C 1
ATOM 4451 O O . LEU A 1 574 ? -39.438 -12.695 -12.039 1 92.69 574 LEU A O 1
ATOM 4455 N N . ALA A 1 575 ? -37.594 -13.844 -12.25 1 94.5 575 ALA A N 1
ATOM 4456 C CA . ALA A 1 575 ? -36.75 -12.648 -12.148 1 94.5 575 ALA A CA 1
ATOM 4457 C C . ALA A 1 575 ? -37.062 -11.664 -13.273 1 94.5 575 ALA A C 1
ATOM 4459 O O . ALA A 1 575 ? -37.094 -10.453 -13.055 1 94.5 575 ALA A O 1
ATOM 4460 N N . ASN A 1 576 ? -37.281 -12.203 -14.453 1 94.44 576 ASN A N 1
ATOM 4461 C CA . ASN A 1 576 ? -37.625 -11.367 -15.602 1 94.44 576 ASN A CA 1
ATOM 4462 C C . ASN A 1 576 ? -38.969 -10.711 -15.43 1 94.44 576 ASN A C 1
ATOM 4464 O O . ASN A 1 576 ? -39.156 -9.539 -15.773 1 94.44 576 ASN A O 1
ATOM 4468 N N . GLN A 1 577 ? -39.844 -11.422 -14.891 1 92.5 577 GLN A N 1
ATOM 4469 C CA . GLN A 1 577 ? -41.188 -10.891 -14.68 1 92.5 577 GLN A CA 1
ATOM 4470 C C . GLN A 1 577 ? -41.188 -9.812 -13.602 1 92.5 577 GLN A C 1
ATOM 4472 O O . GLN A 1 577 ? -41.844 -8.773 -13.758 1 92.5 577 GLN A O 1
ATOM 4477 N N . ILE A 1 578 ? -40.531 -10.094 -12.578 1 93.69 578 ILE A N 1
ATOM 4478 C CA . ILE A 1 578 ? -40.438 -9.133 -11.484 1 93.69 578 ILE A CA 1
ATOM 4479 C C . ILE A 1 578 ? -39.812 -7.84 -11.984 1 93.69 578 ILE A C 1
ATOM 4481 O O . ILE A 1 578 ? -40.281 -6.746 -11.656 1 93.69 578 ILE A O 1
ATOM 4485 N N . ARG A 1 579 ? -38.781 -7.977 -12.664 1 94.56 579 ARG A N 1
ATOM 4486 C CA . ARG A 1 579 ? -38.094 -6.809 -13.219 1 94.56 579 ARG A CA 1
ATOM 4487 C C . ARG A 1 579 ? -39.031 -6 -14.109 1 94.56 579 ARG A C 1
ATOM 4489 O O . ARG A 1 579 ? -39.031 -4.766 -14.055 1 94.56 579 ARG A O 1
ATOM 4496 N N . ALA A 1 580 ? -39.875 -6.633 -14.93 1 92.75 580 ALA A N 1
ATOM 4497 C CA . ALA A 1 580 ? -40.812 -5.969 -15.844 1 92.75 580 ALA A CA 1
ATOM 4498 C C . ALA A 1 580 ? -41.875 -5.227 -15.078 1 92.75 580 ALA A C 1
ATOM 4500 O O . ALA A 1 580 ? -42.312 -4.133 -15.469 1 92.75 580 ALA A O 1
ATOM 4501 N N . VAL A 1 581 ? -42.312 -5.777 -14 1 92.88 581 VAL A N 1
ATOM 4502 C CA . VAL A 1 581 ? -43.344 -5.164 -13.195 1 92.88 581 VAL A CA 1
ATOM 4503 C C . VAL A 1 581 ? -42.812 -3.902 -12.523 1 92.88 581 VAL A C 1
ATOM 4505 O O . VAL A 1 581 ? -43.5 -2.885 -12.453 1 92.88 581 VAL A O 1
ATOM 4508 N N . ILE A 1 582 ? -41.625 -4 -12.039 1 93.75 582 ILE A N 1
ATOM 4509 C CA . ILE A 1 582 ? -41.031 -2.863 -11.352 1 93.75 582 ILE A CA 1
ATOM 4510 C C . ILE A 1 582 ? -40.781 -1.734 -12.344 1 93.75 582 ILE A C 1
ATOM 4512 O O . ILE A 1 582 ? -40.938 -0.558 -12.016 1 93.75 582 ILE A O 1
ATOM 4516 N N . ALA A 1 583 ? -40.438 -2.072 -13.57 1 92.75 583 ALA A N 1
ATOM 4517 C CA . ALA A 1 583 ? -40.094 -1.09 -14.602 1 92.75 583 ALA A CA 1
ATOM 4518 C C . ALA A 1 583 ? -41.344 -0.331 -15.055 1 92.75 583 ALA A C 1
ATOM 4520 O O . ALA A 1 583 ? -41.25 0.735 -15.664 1 92.75 583 ALA A O 1
ATOM 4521 N N . GLN A 1 584 ? -42.5 -0.684 -14.664 1 89.81 584 GLN A N 1
ATOM 4522 C CA . GLN A 1 584 ? -43.719 -0.041 -15.078 1 89.81 584 GLN A CA 1
ATOM 4523 C C . GLN A 1 584 ? -43.938 1.267 -14.32 1 89.81 584 GLN A C 1
ATOM 4525 O O . GLN A 1 584 ? -44.688 2.139 -14.781 1 89.81 584 GLN A O 1
ATOM 4530 N N . SER A 1 585 ? -43.25 1.352 -13.25 1 91.19 585 SER A N 1
ATOM 4531 C CA . SER A 1 585 ? -43.375 2.602 -12.508 1 91.19 585 SER A CA 1
ATOM 4532 C C . SER A 1 585 ? -42.562 3.711 -13.172 1 91.19 585 SER A C 1
ATOM 4534 O O . SER A 1 585 ? -41.344 3.564 -13.391 1 91.19 585 SER A O 1
ATOM 4536 N N . PRO A 1 586 ? -43.125 4.848 -13.445 1 90.19 586 PRO A N 1
ATOM 4537 C CA . PRO A 1 586 ? -42.469 5.914 -14.188 1 90.19 586 PRO A CA 1
ATOM 4538 C C . PRO A 1 586 ? -41.312 6.543 -13.398 1 90.19 586 PRO A C 1
ATOM 4540 O O . PRO A 1 586 ? -40.438 7.215 -13.977 1 90.19 586 PRO A O 1
ATOM 4543 N N . GLU A 1 587 ? -41.281 6.375 -12.141 1 91.94 587 GLU A N 1
ATOM 4544 C CA . GLU A 1 587 ? -40.25 6.934 -11.305 1 91.94 587 GLU A CA 1
ATOM 4545 C C . GLU A 1 587 ? -38.938 6.145 -11.461 1 91.94 587 GLU A C 1
ATOM 4547 O O . GLU A 1 587 ? -37.875 6.617 -11.07 1 91.94 587 GLU A O 1
ATOM 4552 N N . VAL A 1 588 ? -39.094 4.996 -12.133 1 92.69 588 VAL A N 1
ATOM 4553 C CA . VAL A 1 588 ? -37.938 4.098 -12.25 1 92.69 588 VAL A CA 1
ATOM 4554 C C . VAL A 1 588 ? -37.188 4.387 -13.547 1 92.69 588 VAL A C 1
ATOM 4556 O O . VAL A 1 588 ? -37.781 4.527 -14.609 1 92.69 588 VAL A O 1
ATOM 4559 N N . THR A 1 589 ? -35.875 4.582 -13.492 1 90.88 589 THR A N 1
ATOM 4560 C CA . THR A 1 589 ? -35.062 4.859 -14.672 1 90.88 589 THR A CA 1
ATOM 4561 C C . THR A 1 589 ? -34.375 3.586 -15.164 1 90.88 589 THR A C 1
ATOM 4563 O O . THR A 1 589 ? -34.219 3.395 -16.375 1 90.88 589 THR A O 1
ATOM 4566 N N . GLN A 1 590 ? -33.906 2.727 -14.125 1 93.06 590 GLN A N 1
ATOM 4567 C CA . GLN A 1 590 ? -33.188 1.509 -14.477 1 93.06 590 GLN A CA 1
ATOM 4568 C C . GLN A 1 590 ? -33.469 0.399 -13.469 1 93.06 590 GLN A C 1
ATOM 4570 O O . GLN A 1 590 ? -33.625 0.664 -12.273 1 93.06 590 GLN A O 1
ATOM 4575 N N . THR A 1 591 ? -33.594 -0.775 -14.039 1 94.81 591 THR A N 1
ATOM 4576 C CA . THR A 1 591 ? -33.781 -1.949 -13.188 1 94.81 591 THR A CA 1
ATOM 4577 C C . THR A 1 591 ? -32.781 -3.037 -13.547 1 94.81 591 THR A C 1
ATOM 4579 O O . THR A 1 591 ? -32.594 -3.35 -14.727 1 94.81 591 THR A O 1
ATOM 4582 N N . VAL A 1 592 ? -32.094 -3.523 -12.57 1 95.31 592 VAL A N 1
ATOM 4583 C CA . VAL A 1 592 ? -31.125 -4.605 -12.75 1 95.31 592 VAL A CA 1
ATOM 4584 C C . VAL A 1 592 ? -31.453 -5.758 -11.805 1 95.31 592 VAL A C 1
ATOM 4586 O O . VAL A 1 592 ? -31.578 -5.555 -10.594 1 95.31 592 VAL A O 1
ATOM 4589 N N . SER A 1 593 ? -31.641 -6.91 -12.352 1 95.5 593 SER A N 1
ATOM 4590 C CA . SER A 1 593 ? -31.953 -8.078 -11.531 1 95.5 593 SER A CA 1
ATOM 4591 C C . SER A 1 593 ? -30.766 -9.023 -11.438 1 95.5 593 SER A C 1
ATOM 4593 O O . SER A 1 593 ? -30.031 -9.203 -12.414 1 95.5 593 SER A O 1
ATOM 4595 N N . GLN A 1 594 ? -30.531 -9.523 -10.312 1 93.94 594 GLN A N 1
ATOM 4596 C CA . GLN A 1 594 ? -29.5 -10.523 -10.047 1 93.94 594 GLN A CA 1
ATOM 4597 C C . GLN A 1 594 ? -30.094 -11.758 -9.383 1 93.94 594 GLN A C 1
ATOM 4599 O O . GLN A 1 594 ? -30.703 -11.664 -8.305 1 93.94 594 GLN A O 1
ATOM 4604 N N . MET A 1 595 ? -29.953 -12.797 -10.094 1 93.56 595 MET A N 1
ATOM 4605 C CA . MET A 1 595 ? -30.453 -14.062 -9.555 1 93.56 595 MET A CA 1
ATOM 4606 C C . MET A 1 595 ? -29.297 -15.039 -9.328 1 93.56 595 MET A C 1
ATOM 4608 O O . MET A 1 595 ? -28.438 -15.195 -10.188 1 93.56 595 MET A O 1
ATOM 4612 N N . GLY A 1 596 ? -29.234 -15.594 -8.125 1 91.31 596 GLY A N 1
ATOM 4613 C CA . GLY A 1 596 ? -28.203 -16.578 -7.84 1 91.31 596 GLY A CA 1
ATOM 4614 C C . GLY A 1 596 ? -26.922 -15.977 -7.312 1 91.31 596 GLY A C 1
ATOM 4615 O O . GLY A 1 596 ? -26.953 -15.008 -6.547 1 91.31 596 GLY A O 1
ATOM 4616 N N . ARG A 1 597 ? -25.812 -16.641 -7.582 1 89 597 ARG A N 1
ATOM 4617 C CA . ARG A 1 597 ? -24.531 -16.188 -7.051 1 89 597 ARG A CA 1
ATOM 4618 C C . ARG A 1 597 ? -23.484 -16.109 -8.156 1 89 597 ARG A C 1
ATOM 4620 O O . ARG A 1 597 ? -23.625 -16.734 -9.203 1 89 597 ARG A O 1
ATOM 4627 N N . PRO A 1 598 ? -22.484 -15.289 -7.945 1 88.62 598 PRO A N 1
ATOM 4628 C CA . PRO A 1 598 ? -21.359 -15.258 -8.891 1 88.62 598 PRO A CA 1
ATOM 4629 C C . PRO A 1 598 ? -20.469 -16.5 -8.797 1 88.62 598 PRO A C 1
ATOM 4631 O O . PRO A 1 598 ? -20.547 -17.25 -7.824 1 88.62 598 PRO A O 1
ATOM 4634 N N . ASP A 1 599 ? -19.656 -16.609 -9.773 1 85.19 599 ASP A N 1
ATOM 4635 C CA . ASP A 1 599 ? -18.797 -17.797 -9.859 1 85.19 599 ASP A CA 1
ATOM 4636 C C . ASP A 1 599 ? -17.672 -17.734 -8.828 1 85.19 599 ASP A C 1
ATOM 4638 O O . ASP A 1 599 ? -17.109 -18.766 -8.453 1 85.19 599 ASP A O 1
ATOM 4642 N N . ASP A 1 600 ? -17.391 -16.609 -8.32 1 83.62 600 ASP A N 1
ATOM 4643 C CA . ASP A 1 600 ? -16.25 -16.453 -7.414 1 83.62 600 ASP A CA 1
ATOM 4644 C C . ASP A 1 600 ? -16.672 -16.719 -5.969 1 83.62 600 ASP A C 1
ATOM 4646 O O . ASP A 1 600 ? -15.812 -16.812 -5.086 1 83.62 600 ASP A O 1
ATOM 4650 N N . GLY A 1 601 ? -17.859 -16.875 -5.664 1 82.88 601 GLY A N 1
ATOM 4651 C CA . GLY A 1 601 ? -18.312 -17.25 -4.332 1 82.88 601 GLY A CA 1
ATOM 4652 C C . GLY A 1 601 ? -18.406 -16.078 -3.375 1 82.88 601 GLY A C 1
ATOM 4653 O O . GLY A 1 601 ? -18.562 -16.25 -2.168 1 82.88 601 GLY A O 1
ATOM 4654 N N . THR A 1 602 ? -18.297 -14.875 -3.854 1 82.19 602 THR A N 1
ATOM 4655 C CA . THR A 1 602 ? -18.297 -13.695 -2.99 1 82.19 602 THR A CA 1
ATOM 4656 C C . THR A 1 602 ? -19.688 -13.445 -2.414 1 82.19 602 THR A C 1
ATOM 4658 O O . THR A 1 602 ? -19.828 -12.742 -1.408 1 82.19 602 THR A O 1
ATOM 4661 N N . ASP A 1 603 ? -20.656 -13.977 -3 1 81.88 603 ASP A N 1
ATOM 4662 C CA . ASP A 1 603 ? -22.016 -13.859 -2.5 1 81.88 603 ASP A CA 1
ATOM 4663 C C . ASP A 1 603 ? -22.609 -15.234 -2.193 1 81.88 603 ASP A C 1
ATOM 4665 O O . ASP A 1 603 ? -22.594 -16.125 -3.045 1 81.88 603 ASP A O 1
ATOM 4669 N N . VAL A 1 604 ? -23.078 -15.352 -1.041 1 83.94 604 VAL A N 1
ATOM 4670 C CA . VAL A 1 604 ? -23.609 -16.641 -0.613 1 83.94 604 VAL A CA 1
ATOM 4671 C C . VAL A 1 604 ? -25.109 -16.688 -0.889 1 83.94 604 VAL A C 1
ATOM 4673 O O . VAL A 1 604 ? -25.922 -16.531 0.026 1 83.94 604 VAL A O 1
ATOM 4676 N N . SER A 1 605 ? -25.438 -16.797 -2.055 1 84.88 605 SER A N 1
ATOM 4677 C CA . SER A 1 605 ? -26.844 -16.906 -2.441 1 84.88 605 SER A CA 1
ATOM 4678 C C . SER A 1 605 ? -27.078 -18.094 -3.367 1 84.88 605 SER A C 1
ATOM 4680 O O . SER A 1 605 ? -26.125 -18.688 -3.867 1 84.88 605 SER A O 1
ATOM 4682 N N . THR A 1 606 ? -28.281 -18.484 -3.354 1 87.06 606 THR A N 1
ATOM 4683 C CA . THR A 1 606 ? -28.688 -19.562 -4.242 1 87.06 606 THR A CA 1
ATOM 4684 C C . THR A 1 606 ? -29.766 -19.094 -5.223 1 87.06 606 THR A C 1
ATOM 4686 O O . THR A 1 606 ? -30.047 -17.891 -5.301 1 87.06 606 THR A O 1
ATOM 4689 N N . PHE A 1 607 ? -30.406 -20.016 -5.969 1 88.62 607 PHE A N 1
ATOM 4690 C CA . PHE A 1 607 ? -31.375 -19.688 -7.016 1 88.62 607 PHE A CA 1
ATOM 4691 C C . PHE A 1 607 ? -32.656 -19.109 -6.414 1 88.62 607 PHE A C 1
ATOM 4693 O O . PHE A 1 607 ? -33.438 -18.469 -7.117 1 88.62 607 PHE A O 1
ATOM 4700 N N . ASN A 1 608 ? -32.75 -19.203 -5.137 1 87.75 608 ASN A N 1
ATOM 4701 C CA . ASN A 1 608 ? -34 -18.766 -4.504 1 87.75 608 ASN A CA 1
ATOM 4702 C C . ASN A 1 608 ? -33.938 -17.266 -4.164 1 87.75 608 ASN A C 1
ATOM 4704 O O . ASN A 1 608 ? -34.938 -16.688 -3.734 1 87.75 608 ASN A O 1
ATOM 4708 N N . ASN A 1 609 ? -32.844 -16.766 -4.344 1 89.56 609 ASN A N 1
ATOM 4709 C CA . ASN A 1 609 ? -32.688 -15.352 -3.998 1 89.56 609 ASN A CA 1
ATOM 4710 C C . ASN A 1 609 ? -32.562 -14.477 -5.246 1 89.56 609 ASN A C 1
ATOM 4712 O O . ASN A 1 609 ? -31.656 -14.672 -6.062 1 89.56 609 ASN A O 1
ATOM 4716 N N . ILE A 1 610 ? -33.531 -13.609 -5.41 1 93.31 610 ILE A N 1
ATOM 4717 C CA . ILE A 1 610 ? -33.5 -12.641 -6.5 1 93.31 610 ILE A CA 1
ATOM 4718 C C . ILE A 1 610 ? -33.375 -11.227 -5.934 1 93.31 610 ILE A C 1
ATOM 4720 O O . ILE A 1 610 ? -34.125 -10.828 -5.059 1 93.31 610 ILE A O 1
ATOM 4724 N N . GLU A 1 611 ? -32.375 -10.586 -6.352 1 92.56 611 GLU A N 1
ATOM 4725 C CA . GLU A 1 611 ? -32.188 -9.203 -5.945 1 92.56 611 GLU A CA 1
ATOM 4726 C C . GLU A 1 611 ? -32.312 -8.25 -7.129 1 92.56 611 GLU A C 1
ATOM 4728 O O . GLU A 1 611 ? -31.797 -8.516 -8.211 1 92.56 611 GLU A O 1
ATOM 4733 N N . VAL A 1 612 ? -33.062 -7.188 -6.918 1 93.81 612 VAL A N 1
ATOM 4734 C CA . VAL A 1 612 ? -33.281 -6.227 -7.992 1 93.81 612 VAL A CA 1
ATOM 4735 C C . VAL A 1 612 ? -32.875 -4.832 -7.543 1 93.81 612 VAL A C 1
ATOM 4737 O O . VAL A 1 612 ? -33.344 -4.324 -6.527 1 93.81 612 VAL A O 1
ATOM 4740 N N . SER A 1 613 ? -31.953 -4.332 -8.242 1 93 613 SER A N 1
ATOM 4741 C CA . SER A 1 613 ? -31.547 -2.949 -8.016 1 93 613 SER A CA 1
ATOM 4742 C C . SER A 1 613 ? -32.375 -1.986 -8.859 1 93 613 SER A C 1
ATOM 4744 O O . SER A 1 613 ? -32.469 -2.156 -10.078 1 93 613 SER A O 1
ATOM 4746 N N . VAL A 1 614 ? -32.969 -0.979 -8.234 1 93.19 614 VAL A N 1
ATOM 4747 C CA . VAL A 1 614 ? -33.844 -0.034 -8.93 1 93.19 614 VAL A CA 1
ATOM 4748 C C . VAL A 1 614 ? -33.281 1.382 -8.781 1 93.19 614 VAL A C 1
ATOM 4750 O O . VAL A 1 614 ? -33.094 1.867 -7.66 1 93.19 614 VAL A O 1
ATOM 4753 N N . ALA A 1 615 ? -32.938 1.928 -9.859 1 91 615 ALA A N 1
ATOM 4754 C CA . ALA A 1 615 ? -32.562 3.336 -9.859 1 91 615 ALA A CA 1
ATOM 4755 C C . ALA A 1 615 ? -33.75 4.242 -10.047 1 91 615 ALA A C 1
ATOM 4757 O O . ALA A 1 615 ? -34.594 3.99 -10.906 1 91 615 ALA A O 1
ATOM 4758 N N . LEU A 1 616 ? -33.906 5.238 -9.219 1 89.75 616 LEU A N 1
ATOM 4759 C CA . LEU A 1 616 ? -35.031 6.145 -9.25 1 89.75 616 LEU A CA 1
ATOM 4760 C C . LEU A 1 616 ? -34.625 7.52 -9.766 1 89.75 616 LEU A C 1
ATOM 4762 O O . LEU A 1 616 ? -33.469 7.922 -9.633 1 89.75 616 LEU A O 1
ATOM 4766 N N . LYS A 1 617 ? -35.562 8.18 -10.375 1 86.88 617 LYS A N 1
ATOM 4767 C CA . LYS A 1 617 ? -35.375 9.578 -10.75 1 86.88 617 LYS A CA 1
ATOM 4768 C C . LYS A 1 617 ? -35.281 10.469 -9.516 1 86.88 617 LYS A C 1
ATOM 4770 O O . LYS A 1 617 ? -35.688 10.07 -8.422 1 86.88 617 LYS A O 1
ATOM 4775 N N . PRO A 1 618 ? -34.688 11.594 -9.688 1 82.31 618 PRO A N 1
ATOM 4776 C CA . PRO A 1 618 ? -34.656 12.508 -8.547 1 82.31 618 PRO A CA 1
ATOM 4777 C C . PRO A 1 618 ? -36.062 12.836 -8.039 1 82.31 618 PRO A C 1
ATOM 4779 O O . PRO A 1 618 ? -37 12.914 -8.828 1 82.31 618 PRO A O 1
ATOM 4782 N N . GLN A 1 619 ? -36.25 12.938 -6.812 1 78.69 619 GLN A N 1
ATOM 4783 C CA . GLN A 1 619 ? -37.531 13.102 -6.148 1 78.69 619 GLN A CA 1
ATOM 4784 C C . GLN A 1 619 ? -38.312 14.273 -6.746 1 78.69 619 GLN A C 1
ATOM 4786 O O . GLN A 1 619 ? -39.531 14.258 -6.762 1 78.69 619 GLN A O 1
ATOM 4791 N N . GLU A 1 620 ? -37.594 15.227 -7.32 1 76.44 620 GLU A N 1
ATOM 4792 C CA . GLU A 1 620 ? -38.25 16.406 -7.887 1 76.44 620 GLU A CA 1
ATOM 4793 C C . GLU A 1 620 ? -39.031 16.062 -9.141 1 76.44 620 GLU A C 1
ATOM 4795 O O . GLU A 1 620 ? -40 16.766 -9.508 1 76.44 620 GLU A O 1
ATOM 4800 N N . GLU A 1 621 ? -38.75 14.961 -9.672 1 82.44 621 GLU A N 1
ATOM 4801 C CA . GLU A 1 621 ? -39.375 14.578 -10.93 1 82.44 621 GLU A CA 1
ATOM 4802 C C . GLU A 1 621 ? -40.438 13.523 -10.703 1 82.44 621 GLU A C 1
ATOM 4804 O O . GLU A 1 621 ? -41.062 13.039 -11.664 1 82.44 621 GLU A O 1
ATOM 4809 N N . TRP A 1 622 ? -40.688 13.219 -9.422 1 85.94 622 TRP A N 1
ATOM 4810 C CA . TRP A 1 622 ? -41.719 12.219 -9.117 1 85.94 622 TRP A CA 1
ATOM 4811 C C . TRP A 1 622 ? -43.125 12.805 -9.281 1 85.94 622 TRP A C 1
ATOM 4813 O O . TRP A 1 622 ? -43.281 14.023 -9.367 1 85.94 622 TRP A O 1
ATOM 4823 N N . ARG A 1 623 ? -44.219 12.039 -9.453 1 78.81 623 ARG A N 1
ATOM 4824 C CA . ARG A 1 623 ? -45.625 12.453 -9.43 1 78.81 623 ARG A CA 1
ATOM 4825 C C . ARG A 1 623 ? -45.938 13.273 -8.188 1 78.81 623 ARG A C 1
ATOM 4827 O O . ARG A 1 623 ? -45.406 12.984 -7.102 1 78.81 623 ARG A O 1
ATOM 4834 N N . ALA A 1 624 ? -46.594 14.117 -8.367 1 78.75 624 ALA A N 1
ATOM 4835 C CA . ALA A 1 624 ? -46.844 15.086 -7.309 1 78.75 624 ALA A CA 1
ATOM 4836 C C . ALA A 1 624 ? -47.438 14.398 -6.07 1 78.75 624 ALA A C 1
ATOM 4838 O O . ALA A 1 624 ? -48.344 13.594 -6.172 1 78.75 624 ALA A O 1
ATOM 4839 N N . GLY A 1 625 ? -46.75 14.602 -4.859 1 73.62 625 GLY A N 1
ATOM 4840 C CA . GLY A 1 625 ? -47.25 14.141 -3.582 1 73.62 625 GLY A CA 1
ATOM 4841 C C . GLY A 1 625 ? -46.781 12.742 -3.221 1 73.62 625 GLY A C 1
ATOM 4842 O O . GLY A 1 625 ? -47.031 12.266 -2.111 1 73.62 625 GLY A O 1
ATOM 4843 N N . LEU A 1 626 ? -46.062 12.047 -4.074 1 82.06 626 LEU A N 1
ATOM 4844 C CA . LEU A 1 626 ? -45.656 10.664 -3.828 1 82.06 626 LEU A CA 1
ATOM 4845 C C . LEU A 1 626 ? -44.375 10.617 -3.01 1 82.06 626 LEU A C 1
ATOM 4847 O O . LEU A 1 626 ? -43.375 11.289 -3.346 1 82.06 626 LEU A O 1
ATOM 4851 N N . THR A 1 627 ? -44.562 9.906 -1.857 1 81.69 627 THR A N 1
ATOM 4852 C CA . THR A 1 627 ? -43.406 9.703 -1.026 1 81.69 627 THR A CA 1
ATOM 4853 C C . THR A 1 627 ? -42.781 8.336 -1.279 1 81.69 627 THR A C 1
ATOM 4855 O O . THR A 1 627 ? -43.438 7.449 -1.848 1 81.69 627 THR A O 1
ATOM 4858 N N . LYS A 1 628 ? -41.562 8.188 -0.959 1 82.5 628 LYS A N 1
ATOM 4859 C CA . LYS A 1 628 ? -40.844 6.941 -1.178 1 82.5 628 LYS A CA 1
ATOM 4860 C C . LYS A 1 628 ? -41.562 5.77 -0.516 1 82.5 628 LYS A C 1
ATOM 4862 O O . LYS A 1 628 ? -41.719 4.707 -1.123 1 82.5 628 LYS A O 1
ATOM 4867 N N . PRO A 1 629 ? -42.094 5.98 0.688 1 80.56 629 PRO A N 1
ATOM 4868 C CA . PRO A 1 629 ? -42.812 4.867 1.292 1 80.56 629 PRO A CA 1
ATOM 4869 C C . PRO A 1 629 ? -44.094 4.512 0.526 1 80.56 629 PRO A C 1
ATOM 4871 O O . PRO A 1 629 ? -44.469 3.34 0.458 1 80.56 629 PRO A O 1
ATOM 4874 N N . GLN A 1 630 ? -44.656 5.488 -0.036 1 84.94 630 GLN A N 1
ATOM 4875 C CA . GLN A 1 630 ? -45.875 5.234 -0.832 1 84.94 630 GLN A CA 1
ATOM 4876 C C . GLN A 1 630 ? -45.531 4.477 -2.113 1 84.94 630 GLN A C 1
ATOM 4878 O O . GLN A 1 630 ? -46.281 3.615 -2.553 1 84.94 630 GLN A O 1
ATOM 4883 N N . LEU A 1 631 ? -44.406 4.918 -2.639 1 88.75 631 LEU A N 1
ATOM 4884 C CA . LEU A 1 631 ? -43.938 4.207 -3.826 1 88.75 631 LEU A CA 1
ATOM 4885 C C . LEU A 1 631 ? -43.656 2.744 -3.504 1 88.75 631 LEU A C 1
ATOM 4887 O O . LEU A 1 631 ? -43.969 1.854 -4.293 1 88.75 631 LEU A O 1
ATOM 4891 N N . ILE A 1 632 ? -43.094 2.453 -2.41 1 87.31 632 ILE A N 1
ATOM 4892 C CA . ILE A 1 632 ? -42.75 1.101 -1.978 1 87.31 632 ILE A CA 1
ATOM 4893 C C . ILE A 1 632 ? -44.031 0.3 -1.76 1 87.31 632 ILE A C 1
ATOM 4895 O O . ILE A 1 632 ? -44.094 -0.872 -2.135 1 87.31 632 ILE A O 1
ATOM 4899 N N . ASP A 1 633 ? -45.031 0.943 -1.227 1 85.44 633 ASP A N 1
ATOM 4900 C CA . ASP A 1 633 ? -46.312 0.282 -0.989 1 85.44 633 ASP A CA 1
ATOM 4901 C C . ASP A 1 633 ? -47 -0.071 -2.305 1 85.44 633 ASP A C 1
ATOM 4903 O O . ASP A 1 633 ? -47.625 -1.133 -2.426 1 85.44 633 ASP A O 1
ATOM 4907 N N . GLU A 1 634 ? -46.812 0.822 -3.15 1 88.56 634 GLU A N 1
ATOM 4908 C CA . GLU A 1 634 ? -47.406 0.563 -4.469 1 88.56 634 GLU A CA 1
ATOM 4909 C C . GLU A 1 634 ? -46.719 -0.619 -5.145 1 88.56 634 GLU A C 1
ATOM 4911 O O . GLU A 1 634 ? -47.375 -1.48 -5.723 1 88.56 634 GLU A O 1
ATOM 4916 N N . MET A 1 635 ? -45.469 -0.612 -5.109 1 90.06 635 MET A N 1
ATOM 4917 C CA . MET A 1 635 ? -44.719 -1.697 -5.719 1 90.06 635 MET A CA 1
ATOM 4918 C C . MET A 1 635 ? -44.969 -3.02 -5.012 1 90.06 635 MET A C 1
ATOM 4920 O O . MET A 1 635 ? -45.062 -4.066 -5.656 1 90.06 635 MET A O 1
ATOM 4924 N N . ASN A 1 636 ? -45.094 -2.973 -3.748 1 87.12 636 ASN A N 1
ATOM 4925 C CA . ASN A 1 636 ? -45.375 -4.168 -2.965 1 87.12 636 ASN A CA 1
ATOM 4926 C C . ASN A 1 636 ? -46.719 -4.766 -3.334 1 87.12 636 ASN A C 1
ATOM 4928 O O . ASN A 1 636 ? -46.875 -5.988 -3.377 1 87.12 636 ASN A O 1
ATOM 4932 N N . ARG A 1 637 ? -47.656 -3.982 -3.588 1 86.94 637 ARG A N 1
ATOM 4933 C CA . ARG A 1 637 ? -49 -4.438 -3.965 1 86.94 637 ARG A CA 1
ATOM 4934 C C . ARG A 1 637 ? -49 -5.102 -5.336 1 86.94 637 ARG A C 1
ATOM 4936 O O . ARG A 1 637 ? -49.656 -6.113 -5.551 1 86.94 637 ARG A O 1
ATOM 4943 N N . ARG A 1 638 ? -48.188 -4.574 -6.137 1 89.75 638 ARG A N 1
ATOM 4944 C CA . ARG A 1 638 ? -48.094 -5.129 -7.484 1 89.75 638 ARG A CA 1
ATOM 4945 C C . ARG A 1 638 ? -47.344 -6.449 -7.484 1 89.75 638 ARG A C 1
ATOM 4947 O O . ARG A 1 638 ? -47.688 -7.367 -8.234 1 89.75 638 ARG A O 1
ATOM 4954 N N . LEU A 1 639 ? -46.406 -6.512 -6.711 1 89.94 639 LEU A N 1
ATOM 4955 C CA . LEU A 1 639 ? -45.531 -7.688 -6.695 1 89.94 639 LEU A CA 1
ATOM 4956 C C . LEU A 1 639 ? -46.156 -8.805 -5.859 1 89.94 639 LEU A C 1
ATOM 4958 O O . LEU A 1 639 ? -45.781 -9.977 -6.016 1 89.94 639 LEU A O 1
ATOM 4962 N N . SER A 1 640 ? -47.031 -8.453 -4.945 1 82.44 640 SER A N 1
ATOM 4963 C CA . SER A 1 640 ? -47.688 -9.461 -4.113 1 82.44 640 SER A CA 1
ATOM 4964 C C . SER A 1 640 ? -48.594 -10.352 -4.945 1 82.44 640 SER A C 1
ATOM 4966 O O . SER A 1 640 ? -49.094 -11.375 -4.453 1 82.44 640 SER A O 1
ATOM 4968 N N . ARG A 1 641 ? -48.656 -10.078 -6.164 1 81.38 641 ARG A N 1
ATOM 4969 C CA . ARG A 1 641 ? -49.469 -10.898 -7.066 1 81.38 641 ARG A CA 1
ATOM 4970 C C . ARG A 1 641 ? -48.75 -12.227 -7.359 1 81.38 641 ARG A C 1
ATOM 4972 O O . ARG A 1 641 ? -49.406 -13.195 -7.766 1 81.38 641 ARG A O 1
ATOM 4979 N N . PHE A 1 642 ? -47.469 -12.195 -7.152 1 86.06 642 PHE A N 1
ATOM 4980 C CA . PHE A 1 642 ? -46.719 -13.438 -7.336 1 86.06 642 PHE A CA 1
ATOM 4981 C C . PHE A 1 642 ? -46.781 -14.289 -6.078 1 86.06 642 PHE A C 1
ATOM 4983 O O . PHE A 1 642 ? -46.25 -13.906 -5.035 1 86.06 642 PHE A O 1
ATOM 4990 N N . PRO A 1 643 ? -47.5 -15.406 -6.102 1 79.81 643 PRO A N 1
ATOM 4991 C CA . PRO A 1 643 ? -47.656 -16.234 -4.902 1 79.81 643 PRO A CA 1
ATOM 4992 C C . PRO A 1 643 ? -46.344 -16.859 -4.434 1 79.81 643 PRO A C 1
ATOM 4994 O O . PRO A 1 643 ? -45.5 -17.25 -5.258 1 79.81 643 PRO A O 1
ATOM 4997 N N . GLY A 1 644 ? -46.094 -16.875 -3.164 1 76 644 GLY A N 1
ATOM 4998 C CA . GLY A 1 644 ? -45 -17.594 -2.572 1 76 644 GLY A CA 1
ATOM 4999 C C . GLY A 1 644 ? -43.719 -16.766 -2.477 1 76 644 GLY A C 1
ATOM 5000 O O . GLY A 1 644 ? -42.656 -17.281 -2.162 1 76 644 GLY A O 1
ATOM 5001 N N . ILE A 1 645 ? -43.812 -15.477 -2.83 1 81.94 645 ILE A N 1
ATOM 5002 C CA . ILE A 1 645 ? -42.594 -14.656 -2.832 1 81.94 645 ILE A CA 1
ATOM 5003 C C . ILE A 1 645 ? -42.594 -13.75 -1.603 1 81.94 645 ILE A C 1
ATOM 5005 O O . ILE A 1 645 ? -43.625 -13.164 -1.249 1 81.94 645 ILE A O 1
ATOM 5009 N N . GLU A 1 646 ? -41.594 -13.852 -0.87 1 80.31 646 GLU A N 1
ATOM 5010 C CA . GLU A 1 646 ? -41.375 -12.906 0.223 1 80.31 646 GLU A CA 1
ATOM 5011 C C . GLU A 1 646 ? -40.5 -11.727 -0.227 1 80.31 646 GLU A C 1
ATOM 5013 O O . GLU A 1 646 ? -39.406 -11.922 -0.778 1 80.31 646 GLU A O 1
ATOM 5018 N N . LEU A 1 647 ? -41.031 -10.531 -0.012 1 82.75 647 LEU A N 1
ATOM 5019 C CA . LEU A 1 647 ? -40.344 -9.344 -0.503 1 82.75 647 LEU A CA 1
ATOM 5020 C C . LEU A 1 647 ? -39.75 -8.531 0.651 1 82.75 647 LEU A C 1
ATOM 5022 O O . LEU A 1 647 ? -40.344 -8.469 1.73 1 82.75 647 LEU A O 1
ATOM 5026 N N . ASN A 1 648 ? -38.562 -8.078 0.485 1 80 648 ASN A N 1
ATOM 5027 C CA . ASN A 1 648 ? -37.906 -7.145 1.391 1 80 648 ASN A CA 1
ATOM 5028 C C . ASN A 1 648 ? -37.375 -5.918 0.647 1 80 648 ASN A C 1
ATOM 5030 O O . ASN A 1 648 ? -36.719 -6.047 -0.389 1 80 648 ASN A O 1
ATOM 5034 N N . PHE A 1 649 ? -37.75 -4.785 1.092 1 81.5 649 PHE A N 1
ATOM 5035 C CA . PHE A 1 649 ? -37.312 -3.539 0.463 1 81.5 649 PHE A CA 1
ATOM 5036 C C . PHE A 1 649 ? -36.219 -2.867 1.27 1 81.5 649 PHE A C 1
ATOM 5038 O O . PHE A 1 649 ? -36.344 -2.711 2.486 1 81.5 649 PHE A O 1
ATOM 5045 N N . SER A 1 650 ? -35.125 -2.604 0.683 1 82.44 650 SER A N 1
ATOM 5046 C CA . SER A 1 650 ? -34 -1.892 1.284 1 82.44 650 SER A CA 1
ATOM 5047 C C . SER A 1 650 ? -33.312 -0.986 0.268 1 82.44 650 SER A C 1
ATOM 5049 O O . SER A 1 650 ? -33.906 -0.573 -0.718 1 82.44 650 SER A O 1
ATOM 5051 N N . GLN A 1 651 ? -32.094 -0.518 0.613 1 79.5 651 GLN A N 1
ATOM 5052 C CA . GLN A 1 651 ? -31.25 0.266 -0.275 1 79.5 651 GLN A CA 1
ATOM 5053 C C . GLN A 1 651 ? -29.891 -0.399 -0.46 1 79.5 651 GLN A C 1
ATOM 5055 O O . GLN A 1 651 ? -29.562 -1.347 0.253 1 79.5 651 GLN A O 1
ATOM 5060 N N . ASN A 1 652 ? -29.172 0.057 -1.389 1 76.88 652 ASN A N 1
ATOM 5061 C CA . ASN A 1 652 ? -27.938 -0.618 -1.771 1 76.88 652 ASN A CA 1
ATOM 5062 C C . ASN A 1 652 ? -26.953 -0.681 -0.609 1 76.88 652 ASN A C 1
ATOM 5064 O O . ASN A 1 652 ? -26.531 -1.766 -0.206 1 76.88 652 ASN A O 1
ATOM 5068 N N . ILE A 1 653 ? -26.531 0.368 -0.06 1 70.12 653 ILE A N 1
ATOM 5069 C CA . ILE A 1 653 ? -25.531 0.414 1.006 1 70.12 653 ILE A CA 1
ATOM 5070 C C . ILE A 1 653 ? -26.156 -0.078 2.312 1 70.12 653 ILE A C 1
ATOM 5072 O O . ILE A 1 653 ? -25.516 -0.821 3.066 1 70.12 653 ILE A O 1
ATOM 5076 N N . GLN A 1 654 ? -27.438 0.276 2.51 1 72.75 654 GLN A N 1
ATOM 5077 C CA . GLN A 1 654 ? -28.141 -0.13 3.725 1 72.75 654 GLN A CA 1
ATOM 5078 C C . GLN A 1 654 ? -28.25 -1.649 3.814 1 72.75 654 GLN A C 1
ATOM 5080 O O . GLN A 1 654 ? -28.094 -2.225 4.895 1 72.75 654 GLN A O 1
ATOM 5085 N N . ASP A 1 655 ? -28.422 -2.203 2.742 1 71.94 655 ASP A N 1
ATOM 5086 C CA . ASP A 1 655 ? -28.562 -3.654 2.707 1 71.94 655 ASP A CA 1
ATOM 5087 C C . ASP A 1 655 ? -27.25 -4.344 3.109 1 71.94 655 ASP A C 1
ATOM 5089 O O . ASP A 1 655 ? -27.266 -5.289 3.9 1 71.94 655 ASP A O 1
ATOM 5093 N N . ASN A 1 656 ? -26.188 -3.883 2.539 1 71.75 656 ASN A N 1
ATOM 5094 C CA . ASN A 1 656 ? -24.875 -4.469 2.828 1 71.75 656 ASN A CA 1
ATOM 5095 C C . ASN A 1 656 ? -24.484 -4.262 4.285 1 71.75 656 ASN A C 1
ATOM 5097 O O . ASN A 1 656 ? -23.922 -5.156 4.914 1 71.75 656 ASN A O 1
ATOM 5101 N N . VAL A 1 657 ? -24.906 -3.127 4.766 1 69.75 657 VAL A N 1
ATOM 5102 C CA . VAL A 1 657 ? -24.547 -2.799 6.141 1 69.75 657 VAL A CA 1
ATOM 5103 C C . VAL A 1 657 ? -25.406 -3.611 7.109 1 69.75 657 VAL A C 1
ATOM 5105 O O . VAL A 1 657 ? -24.906 -4.129 8.109 1 69.75 657 VAL A O 1
ATOM 5108 N N . GLU A 1 658 ? -26.641 -3.713 6.773 1 70.38 658 GLU A N 1
ATOM 5109 C CA . GLU A 1 658 ? -27.547 -4.496 7.609 1 70.38 658 GLU A CA 1
ATOM 5110 C C . GLU A 1 658 ? -27.156 -5.965 7.637 1 70.38 658 GLU A C 1
ATOM 5112 O O . GLU A 1 658 ? -27.219 -6.617 8.68 1 70.38 658 GLU A O 1
ATOM 5117 N N . GLU A 1 659 ? -26.766 -6.359 6.5 1 70.44 659 GLU A N 1
ATOM 5118 C CA . GLU A 1 659 ? -26.297 -7.742 6.414 1 70.44 659 GLU A CA 1
ATOM 5119 C C . GLU A 1 659 ? -25.047 -7.961 7.258 1 70.44 659 GLU A C 1
ATOM 5121 O O . GLU A 1 659 ? -24.922 -8.984 7.934 1 70.44 659 GLU A O 1
ATOM 5126 N N . ALA A 1 660 ? -24.188 -7.047 7.168 1 70.19 660 ALA A N 1
ATOM 5127 C CA . ALA A 1 660 ? -22.938 -7.156 7.922 1 70.19 660 ALA A CA 1
ATOM 5128 C C . ALA A 1 660 ? -23.188 -7.082 9.422 1 70.19 660 ALA A C 1
ATOM 5130 O O . ALA A 1 660 ? -22.5 -7.73 10.211 1 70.19 660 ALA A O 1
ATOM 5131 N N . MET A 1 661 ? -24.281 -6.402 9.812 1 71.75 661 MET A N 1
ATOM 5132 C CA . MET A 1 661 ? -24.547 -6.195 11.234 1 71.75 661 MET A CA 1
ATOM 5133 C C . MET A 1 661 ? -25.344 -7.363 11.82 1 71.75 661 MET A C 1
ATOM 5135 O O . MET A 1 661 ? -25.062 -7.809 12.938 1 71.75 661 MET A O 1
ATOM 5139 N N . SER A 1 662 ? -26.297 -7.809 11.102 1 68.38 662 SER A N 1
ATOM 5140 C CA . SER A 1 662 ? -27.172 -8.852 11.625 1 68.38 662 SER A CA 1
ATOM 5141 C C . SER A 1 662 ? -26.688 -10.242 11.219 1 68.38 662 SER A C 1
ATOM 5143 O O . SER A 1 662 ? -27.047 -11.242 11.836 1 68.38 662 SER A O 1
ATOM 5145 N N . GLY A 1 663 ? -25.797 -10.273 10.305 1 66.19 663 GLY A N 1
ATOM 5146 C CA . GLY A 1 663 ? -25.328 -11.555 9.797 1 66.19 663 GLY A CA 1
ATOM 5147 C C . GLY A 1 663 ? -26.328 -12.211 8.859 1 66.19 663 GLY A C 1
ATOM 5148 O O . GLY A 1 663 ? -26.016 -13.242 8.258 1 66.19 663 GLY A O 1
ATOM 5149 N N . VAL A 1 664 ? -27.516 -11.695 8.992 1 69.19 664 VAL A N 1
ATOM 5150 C CA . VAL A 1 664 ? -28.547 -12.219 8.109 1 69.19 664 VAL A CA 1
ATOM 5151 C C . VAL A 1 664 ? -29.125 -11.086 7.258 1 69.19 664 VAL A C 1
ATOM 5153 O O . VAL A 1 664 ? -28.984 -9.906 7.609 1 69.19 664 VAL A O 1
ATOM 5156 N N . LYS A 1 665 ? -29.594 -11.43 6.164 1 64.44 665 LYS A N 1
ATOM 5157 C CA . LYS A 1 665 ? -30.156 -10.438 5.254 1 64.44 665 LYS A CA 1
ATOM 5158 C C . LYS A 1 665 ? -31.453 -9.859 5.812 1 64.44 665 LYS A C 1
ATOM 5160 O O . LYS A 1 665 ? -32.5 -10.523 5.781 1 64.44 665 LYS A O 1
ATOM 5165 N N . GLY A 1 666 ? -31.453 -8.836 6.77 1 65.5 666 GLY A N 1
ATOM 5166 C CA . GLY A 1 666 ? -32.594 -8.172 7.395 1 65.5 666 GLY A CA 1
ATOM 5167 C C . GLY A 1 666 ? -32.188 -7.188 8.477 1 65.5 666 GLY A C 1
ATOM 5168 O O . GLY A 1 666 ? -31.047 -7.203 8.945 1 65.5 666 GLY A O 1
ATOM 5169 N N . GLU A 1 667 ? -33.219 -6.391 8.781 1 71 667 GLU A N 1
ATOM 5170 C CA . GLU A 1 667 ? -32.969 -5.348 9.773 1 71 667 GLU A CA 1
ATOM 5171 C C . GLU A 1 667 ? -32.812 -5.938 11.164 1 71 667 GLU A C 1
ATOM 5173 O O . GLU A 1 667 ? -31.891 -5.562 11.906 1 71 667 GLU A O 1
ATOM 5178 N N . ASN A 1 668 ? -33.75 -6.863 11.523 1 78 668 ASN A N 1
ATOM 5179 C CA . ASN A 1 668 ? -33.719 -7.539 12.812 1 78 668 ASN A CA 1
ATOM 5180 C C . ASN A 1 668 ? -33.844 -9.055 12.656 1 78 668 ASN A C 1
ATOM 5182 O O . ASN A 1 668 ? -34.438 -9.531 11.688 1 78 668 ASN A O 1
ATOM 5186 N N . SER A 1 669 ? -33.094 -9.703 13.555 1 85.69 669 SER A N 1
ATOM 5187 C CA . SER A 1 669 ? -33.188 -11.156 13.469 1 85.69 669 SER A CA 1
ATOM 5188 C C . SER A 1 669 ? -33.094 -11.797 14.852 1 85.69 669 SER A C 1
ATOM 5190 O O . SER A 1 669 ? -32.469 -11.258 15.758 1 85.69 669 SER A O 1
ATOM 5192 N N . LEU A 1 670 ? -33.969 -12.758 14.961 1 88.75 670 LEU A N 1
ATOM 5193 C CA . LEU A 1 670 ? -33.906 -13.648 16.125 1 88.75 670 LEU A CA 1
ATOM 5194 C C . LEU A 1 670 ? -33.156 -14.93 15.766 1 88.75 670 LEU A C 1
ATOM 5196 O O . LEU A 1 670 ? -33.531 -15.625 14.812 1 88.75 670 LEU A O 1
ATOM 5200 N N . LYS A 1 671 ? -32.125 -15.188 16.453 1 90 671 LYS A N 1
ATOM 5201 C CA . LYS A 1 671 ? -31.312 -16.375 16.172 1 90 671 LYS A CA 1
ATOM 5202 C C . LYS A 1 671 ? -31.609 -17.5 17.156 1 90 671 LYS A C 1
ATOM 5204 O O . LYS A 1 671 ? -31.406 -17.344 18.375 1 90 671 LYS A O 1
ATOM 5209 N N . LEU A 1 672 ? -32.062 -18.547 16.672 1 91.81 672 LEU A N 1
ATOM 5210 C CA . LEU A 1 672 ? -32.375 -19.734 17.469 1 91.81 672 LEU A CA 1
ATOM 5211 C C . LEU A 1 672 ? -31.234 -20.75 17.375 1 91.81 672 LEU A C 1
ATOM 5213 O O . LEU A 1 672 ? -31 -21.312 16.297 1 91.81 672 LEU A O 1
ATOM 5217 N N . PHE A 1 673 ? -30.609 -20.953 18.5 1 92.5 673 PHE A N 1
ATOM 5218 C CA . PHE A 1 673 ? -29.453 -21.844 18.531 1 92.5 673 PHE A CA 1
ATOM 5219 C C . PHE A 1 673 ? -29.859 -23.25 18.953 1 92.5 673 PHE A C 1
ATOM 5221 O O . PHE A 1 673 ? -30.734 -23.406 19.812 1 92.5 673 PHE A O 1
ATOM 5228 N N . GLY A 1 674 ? -29.234 -24.234 18.281 1 89.75 674 GLY A N 1
ATOM 5229 C CA . GLY A 1 674 ? -29.469 -25.625 18.641 1 89.75 674 GLY A CA 1
ATOM 5230 C C . GLY A 1 674 ? -28.672 -26.594 17.781 1 89.75 674 GLY A C 1
ATOM 5231 O O . GLY A 1 674 ? -28.141 -26.219 16.734 1 89.75 674 GLY A O 1
ATOM 5232 N N . ASP A 1 675 ? -28.531 -27.812 18.172 1 84.38 675 ASP A N 1
ATOM 5233 C CA . ASP A 1 675 ? -27.672 -28.781 17.5 1 84.38 675 ASP A CA 1
ATOM 5234 C C . ASP A 1 675 ? -28.453 -29.594 16.469 1 84.38 675 ASP A C 1
ATOM 5236 O O . ASP A 1 675 ? -27.906 -29.969 15.438 1 84.38 675 ASP A O 1
ATOM 5240 N N . ASP A 1 676 ? -29.688 -29.781 16.781 1 85.25 676 ASP A N 1
ATOM 5241 C CA . ASP A 1 676 ? -30.469 -30.656 15.898 1 85.25 676 ASP A CA 1
ATOM 5242 C C . ASP A 1 676 ? -31.344 -29.828 14.953 1 85.25 676 ASP A C 1
ATOM 5244 O O . ASP A 1 676 ? -32.125 -28.984 15.398 1 85.25 676 ASP A O 1
ATOM 5248 N N . PHE A 1 677 ? -31.375 -30.188 13.695 1 84.5 677 PHE A N 1
ATOM 5249 C CA . PHE A 1 677 ? -32.062 -29.422 12.672 1 84.5 677 PHE A CA 1
ATOM 5250 C C . PHE A 1 677 ? -33.594 -29.609 12.773 1 84.5 677 PHE A C 1
ATOM 5252 O O . PHE A 1 677 ? -34.344 -28.672 12.562 1 84.5 677 PHE A O 1
ATOM 5259 N N . ASP A 1 678 ? -33.969 -30.766 13.086 1 82.69 678 ASP A N 1
ATOM 5260 C CA . ASP A 1 678 ? -35.406 -31.047 13.133 1 82.69 678 ASP A CA 1
ATOM 5261 C C . ASP A 1 678 ? -36.062 -30.297 14.289 1 82.69 678 ASP A C 1
ATOM 5263 O O . ASP A 1 678 ? -37.156 -29.734 14.125 1 82.69 678 ASP A O 1
ATOM 5267 N N . THR A 1 679 ? -35.406 -30.312 15.344 1 87.25 679 THR A N 1
ATOM 5268 C CA . THR A 1 679 ? -35.938 -29.594 16.5 1 87.25 679 THR A CA 1
ATOM 5269 C C . THR A 1 679 ? -35.875 -28.078 16.266 1 87.25 679 THR A C 1
ATOM 5271 O O . THR A 1 679 ? -36.812 -27.359 16.641 1 87.25 679 THR A O 1
ATOM 5274 N N . LEU A 1 680 ? -34.844 -27.688 15.672 1 89.38 680 LEU A N 1
ATOM 5275 C CA . LEU A 1 680 ? -34.719 -26.266 15.375 1 89.38 680 LEU A CA 1
ATOM 5276 C C . LEU A 1 680 ? -35.812 -25.781 14.438 1 89.38 680 LEU A C 1
ATOM 5278 O O . LEU A 1 680 ? -36.344 -24.688 14.617 1 89.38 680 LEU A O 1
ATOM 5282 N N . THR A 1 681 ? -36.125 -26.578 13.453 1 87.75 681 THR A N 1
ATOM 5283 C CA . THR A 1 681 ? -37.156 -26.203 12.477 1 87.75 681 THR A CA 1
ATOM 5284 C C . THR A 1 681 ? -38.531 -26.172 13.133 1 87.75 681 THR A C 1
ATOM 5286 O O . THR A 1 681 ? -39.344 -25.266 12.875 1 87.75 681 THR A O 1
ATOM 5289 N N . SER A 1 682 ? -38.812 -27.109 14 1 87.62 682 SER A N 1
ATOM 5290 C CA . SER A 1 682 ? -40.094 -27.141 14.68 1 87.62 682 SER A CA 1
ATOM 5291 C C . SER A 1 682 ? -40.281 -25.953 15.617 1 87.62 682 SER A C 1
ATOM 5293 O O . SER A 1 682 ? -41.344 -25.344 15.664 1 87.62 682 SER A O 1
ATOM 5295 N N . LEU A 1 683 ? -39.219 -25.688 16.297 1 90.12 683 LEU A N 1
ATOM 5296 C CA . LEU A 1 683 ? -39.25 -24.547 17.203 1 90.12 683 LEU A CA 1
ATOM 5297 C C . LEU A 1 683 ? -39.375 -23.234 16.438 1 90.12 683 LEU A C 1
ATOM 5299 O O . LEU A 1 683 ? -40.031 -22.297 16.891 1 90.12 683 LEU A O 1
ATOM 5303 N N . SER A 1 684 ? -38.719 -23.109 15.375 1 90.88 684 SER A N 1
ATOM 5304 C CA . SER A 1 684 ? -38.75 -21.891 14.57 1 90.88 684 SER A CA 1
ATOM 5305 C C . SER A 1 684 ? -40.125 -21.641 14.016 1 90.88 684 SER A C 1
ATOM 5307 O O . SER A 1 684 ? -40.562 -20.484 13.914 1 90.88 684 SER A O 1
ATOM 5309 N N . ASP A 1 685 ? -40.781 -22.719 13.672 1 88.62 685 ASP A N 1
ATOM 5310 C CA . ASP A 1 685 ? -42.156 -22.562 13.172 1 88.62 685 ASP A CA 1
ATOM 5311 C C . ASP A 1 685 ? -43.094 -22.062 14.266 1 88.62 685 ASP A C 1
ATOM 5313 O O . ASP A 1 685 ? -43.969 -21.25 14.016 1 88.62 685 ASP A O 1
ATOM 5317 N N . LYS A 1 686 ? -42.844 -22.484 15.391 1 89.25 686 LYS A N 1
ATOM 5318 C CA . LYS A 1 686 ? -43.656 -22.047 16.516 1 89.25 686 LYS A CA 1
ATOM 5319 C C . LYS A 1 686 ? -43.375 -20.562 16.828 1 89.25 686 LYS A C 1
ATOM 5321 O O . LYS A 1 686 ? -44.312 -19.812 17.109 1 89.25 686 LYS A O 1
ATOM 5326 N N . ILE A 1 687 ? -42.188 -20.234 16.781 1 91.06 687 ILE A N 1
ATOM 5327 C CA . ILE A 1 687 ? -41.812 -18.859 17.062 1 91.06 687 ILE A CA 1
ATOM 5328 C C . ILE A 1 687 ? -42.375 -17.938 15.977 1 91.06 687 ILE A C 1
ATOM 5330 O O . ILE A 1 687 ? -42.812 -16.828 16.266 1 91.06 687 ILE A O 1
ATOM 5334 N N . GLU A 1 688 ? -42.25 -18.406 14.781 1 90.38 688 GLU A N 1
ATOM 5335 C CA . GLU A 1 688 ? -42.781 -17.609 13.672 1 90.38 688 GLU A CA 1
ATOM 5336 C C . GLU A 1 688 ? -44.281 -17.312 13.859 1 90.38 688 GLU A C 1
ATOM 5338 O O . GLU A 1 688 ? -44.719 -16.203 13.586 1 90.38 688 GLU A O 1
ATOM 5343 N N . GLN A 1 689 ? -45.031 -18.25 14.328 1 88.19 689 GLN A N 1
ATOM 5344 C CA . GLN A 1 689 ? -46.469 -18.078 14.531 1 88.19 689 GLN A CA 1
ATOM 5345 C C . GLN A 1 689 ? -46.75 -17.078 15.648 1 88.19 689 GLN A C 1
ATOM 5347 O O . GLN A 1 689 ? -47.688 -16.25 15.531 1 88.19 689 GLN A O 1
ATOM 5352 N N . VAL A 1 690 ? -45.938 -17.109 16.578 1 90.12 690 VAL A N 1
ATOM 5353 C CA . VAL A 1 690 ? -46.125 -16.188 17.688 1 90.12 690 VAL A CA 1
ATOM 5354 C C . VAL A 1 690 ? -45.75 -14.773 17.25 1 90.12 690 VAL A C 1
ATOM 5356 O O . VAL A 1 690 ? -46.438 -13.812 17.625 1 90.12 690 VAL A O 1
ATOM 5359 N N . MET A 1 691 ? -44.719 -14.648 16.484 1 89.62 691 MET A N 1
ATOM 5360 C CA . MET A 1 691 ? -44.25 -13.336 16.047 1 89.62 691 MET A CA 1
ATOM 5361 C C . MET A 1 691 ? -45.25 -12.68 15.109 1 89.62 691 MET A C 1
ATOM 5363 O O . MET A 1 691 ? -45.438 -11.461 15.141 1 89.62 691 MET A O 1
ATOM 5367 N N . LYS A 1 692 ? -45.875 -13.484 14.289 1 87 692 LYS A N 1
ATOM 5368 C CA . LYS A 1 692 ? -46.875 -12.953 13.344 1 87 692 LYS A CA 1
ATOM 5369 C C . LYS A 1 692 ? -48.094 -12.422 14.07 1 87 692 LYS A C 1
ATOM 5371 O O . LYS A 1 692 ? -48.812 -11.57 13.547 1 87 692 LYS A O 1
ATOM 5376 N N . SER A 1 693 ? -48.312 -12.781 15.258 1 85.62 693 SER A N 1
ATOM 5377 C CA . SER A 1 693 ? -49.469 -12.383 16.016 1 85.62 693 SER A CA 1
ATOM 5378 C C . SER A 1 693 ? -49.281 -11.031 16.688 1 85.62 693 SER A C 1
ATOM 5380 O O . SER A 1 693 ? -50.25 -10.383 17.094 1 85.62 693 SER A O 1
ATOM 5382 N N . VAL A 1 694 ? -48.125 -10.57 16.734 1 87.38 694 VAL A N 1
ATOM 5383 C CA . VAL A 1 694 ? -47.844 -9.305 17.406 1 87.38 694 VAL A CA 1
ATOM 5384 C C . VAL A 1 694 ? -48 -8.156 16.406 1 87.38 694 VAL A C 1
ATOM 5386 O O . VAL A 1 694 ? -47.406 -8.188 15.328 1 87.38 694 VAL A O 1
ATOM 5389 N N . PRO A 1 695 ? -48.781 -7.203 16.734 1 84.5 695 PRO A N 1
ATOM 5390 C CA . PRO A 1 695 ? -48.938 -6.047 15.844 1 84.5 695 PRO A CA 1
ATOM 5391 C C . PRO A 1 695 ? -47.625 -5.25 15.703 1 84.5 695 PRO A C 1
ATOM 5393 O O . PRO A 1 695 ? -46.906 -5.078 16.672 1 84.5 695 PRO A O 1
ATOM 5396 N N . GLY A 1 696 ? -47.281 -4.871 14.516 1 80.38 696 GLY A N 1
ATOM 5397 C CA . GLY A 1 696 ? -46.094 -4.094 14.266 1 80.38 696 GLY A CA 1
ATOM 5398 C C . GLY A 1 696 ? -45 -4.891 13.57 1 80.38 696 GLY A C 1
ATOM 5399 O O . GLY A 1 696 ? -44.125 -4.32 12.93 1 80.38 696 GLY A O 1
ATOM 5400 N N . VAL A 1 697 ? -45.094 -6.191 13.797 1 84.38 697 VAL A N 1
ATOM 5401 C CA . VAL A 1 697 ? -44.094 -7.051 13.18 1 84.38 697 VAL A CA 1
ATOM 5402 C C . VAL A 1 697 ? -44.469 -7.336 11.734 1 84.38 697 VAL A C 1
ATOM 5404 O O . VAL A 1 697 ? -45.594 -7.742 11.453 1 84.38 697 VAL A O 1
ATOM 5407 N N . ALA A 1 698 ? -43.531 -6.898 10.875 1 77.38 698 ALA A N 1
ATOM 5408 C CA . ALA A 1 698 ? -43.75 -7.121 9.445 1 77.38 698 ALA A CA 1
ATOM 5409 C C . ALA A 1 698 ? -42.656 -7.953 8.828 1 77.38 698 ALA A C 1
ATOM 5411 O O . ALA A 1 698 ? -41.562 -8.055 9.398 1 77.38 698 ALA A O 1
ATOM 5412 N N . ASP A 1 699 ? -43 -8.633 7.812 1 75.25 699 ASP A N 1
ATOM 5413 C CA . ASP A 1 699 ? -42.062 -9.359 6.973 1 75.25 699 ASP A CA 1
ATOM 5414 C C . ASP A 1 699 ? -41.344 -10.453 7.766 1 75.25 699 ASP A C 1
ATOM 5416 O O . ASP A 1 699 ? -40.125 -10.547 7.746 1 75.25 699 ASP A O 1
ATOM 5420 N N . VAL A 1 700 ? -42.062 -11.188 8.5 1 81.62 700 VAL A N 1
ATOM 5421 C CA . VAL A 1 700 ? -41.438 -12.289 9.25 1 81.62 700 VAL A CA 1
ATOM 5422 C C . VAL A 1 700 ? -41.094 -13.422 8.297 1 81.62 700 VAL A C 1
ATOM 5424 O O . VAL A 1 700 ? -41.875 -13.766 7.406 1 81.62 700 VAL A O 1
ATOM 5427 N N . GLY A 1 701 ? -39.875 -13.797 8.32 1 80.25 701 GLY A N 1
ATOM 5428 C CA . GLY A 1 701 ? -39.406 -14.891 7.488 1 80.25 701 GLY A CA 1
ATOM 5429 C C . GLY A 1 701 ? -38.375 -15.781 8.188 1 80.25 701 GLY A C 1
ATOM 5430 O O . GLY A 1 701 ? -37.5 -15.281 8.883 1 80.25 701 GLY A O 1
ATOM 5431 N N . VAL A 1 702 ? -38.656 -17.094 8.109 1 83.44 702 VAL A N 1
ATOM 5432 C CA . VAL A 1 702 ? -37.719 -18.062 8.656 1 83.44 702 VAL A CA 1
ATOM 5433 C C . VAL A 1 702 ? -36.812 -18.562 7.539 1 83.44 702 VAL A C 1
ATOM 5435 O O . VAL A 1 702 ? -37.281 -18.875 6.441 1 83.44 702 VAL A O 1
ATOM 5438 N N . PHE A 1 703 ? -35.594 -18.484 7.805 1 78.62 703 PHE A N 1
ATOM 5439 C CA . PHE A 1 703 ? -34.656 -19.078 6.863 1 78.62 703 PHE A CA 1
ATOM 5440 C C . PHE A 1 703 ? -34.594 -20.594 7.059 1 78.62 703 PHE A C 1
ATOM 5442 O O . PHE A 1 703 ? -34 -21.062 8.023 1 78.62 703 PHE A O 1
ATOM 5449 N N . LYS A 1 704 ? -35.156 -21.25 6.164 1 75.62 704 LYS A N 1
ATOM 5450 C CA . LYS A 1 704 ? -35.25 -22.703 6.312 1 75.62 704 LYS A CA 1
ATOM 5451 C C . LYS A 1 704 ? -33.906 -23.375 6.004 1 75.62 704 LYS A C 1
ATOM 5453 O O . LYS A 1 704 ? -33.219 -22.969 5.082 1 75.62 704 LYS A O 1
ATOM 5458 N N . VAL A 1 705 ? -33.594 -24.281 6.871 1 76.19 705 VAL A N 1
ATOM 5459 C CA . VAL A 1 705 ? -32.344 -25.016 6.738 1 76.19 705 VAL A CA 1
ATOM 5460 C C . VAL A 1 705 ? -32.562 -26.266 5.887 1 76.19 705 VAL A C 1
ATOM 5462 O O . VAL A 1 705 ? -31.703 -26.641 5.098 1 76.19 705 VAL A O 1
ATOM 5465 N N . GLY A 1 706 ? -33.688 -26.844 5.973 1 73.25 706 GLY A N 1
ATOM 5466 C CA . GLY A 1 706 ? -33.969 -28.078 5.25 1 73.25 706 GLY A CA 1
ATOM 5467 C C . GLY A 1 706 ? -34.875 -27.875 4.055 1 73.25 706 GLY A C 1
ATOM 5468 O O . GLY A 1 706 ? -35.25 -26.75 3.725 1 73.25 706 GLY A O 1
ATOM 5469 N N . GLY A 1 707 ? -34.938 -28.906 3.203 1 70.94 707 GLY A N 1
ATOM 5470 C CA . GLY A 1 707 ? -35.969 -28.875 2.16 1 70.94 707 GLY A CA 1
ATOM 5471 C C . GLY A 1 707 ? -35.375 -28.984 0.762 1 70.94 707 GLY A C 1
ATOM 5472 O O . GLY A 1 707 ? -36.125 -29.047 -0.22 1 70.94 707 GLY A O 1
ATOM 5473 N N . GLN A 1 708 ? -34.094 -28.938 0.751 1 79.31 708 GLN A N 1
ATOM 5474 C CA . GLN A 1 708 ? -33.5 -29.078 -0.58 1 79.31 708 GLN A CA 1
ATOM 5475 C C . GLN A 1 708 ? -33.469 -30.547 -0.998 1 79.31 708 GLN A C 1
ATOM 5477 O O . GLN A 1 708 ? -32.875 -31.375 -0.311 1 79.31 708 GLN A O 1
ATOM 5482 N N . PRO A 1 709 ? -34.125 -30.797 -2.051 1 82.44 709 PRO A N 1
ATOM 5483 C CA . PRO A 1 709 ? -34.062 -32.188 -2.52 1 82.44 709 PRO A CA 1
ATOM 5484 C C . PRO A 1 709 ? -32.688 -32.594 -3.057 1 82.44 709 PRO A C 1
ATOM 5486 O O . PRO A 1 709 ? -32.062 -31.797 -3.764 1 82.44 709 PRO A O 1
ATOM 5489 N N . SER A 1 710 ? -32.219 -33.656 -2.623 1 84.56 710 SER A N 1
ATOM 5490 C CA . SER A 1 710 ? -30.938 -34.188 -3.096 1 84.56 710 SER A CA 1
ATOM 5491 C C . SER A 1 710 ? -31.109 -35.625 -3.578 1 84.56 710 SER A C 1
ATOM 5493 O O . SER A 1 710 ? -31.844 -36.406 -2.982 1 84.56 710 SER A O 1
ATOM 5495 N N . LEU A 1 711 ? -30.484 -35.844 -4.727 1 84.56 711 LEU A N 1
ATOM 5496 C CA . LEU A 1 711 ? -30.422 -37.219 -5.207 1 84.56 711 LEU A CA 1
ATOM 5497 C C . LEU A 1 711 ? -29.281 -37.969 -4.535 1 84.56 711 LEU A C 1
ATOM 5499 O O . LEU A 1 711 ? -28.109 -37.688 -4.801 1 84.56 711 LEU A O 1
ATOM 5503 N N . VAL A 1 712 ? -29.625 -38.812 -3.703 1 86.19 712 VAL A N 1
ATOM 5504 C CA . VAL A 1 712 ? -28.625 -39.531 -2.926 1 86.19 712 VAL A CA 1
ATOM 5505 C C . VAL A 1 712 ? -28.469 -40.969 -3.479 1 86.19 712 VAL A C 1
ATOM 5507 O O . VAL A 1 712 ? -29.453 -41.656 -3.723 1 86.19 712 VAL A O 1
ATOM 5510 N N . ILE A 1 713 ? -27.25 -41.219 -3.814 1 86.69 713 ILE A N 1
ATOM 5511 C CA . ILE A 1 713 ? -26.891 -42.562 -4.219 1 86.69 713 ILE A CA 1
ATOM 5512 C C . ILE A 1 713 ? -26.281 -43.312 -3.039 1 86.69 713 ILE A C 1
ATOM 5514 O O . ILE A 1 713 ? -25.109 -43.125 -2.711 1 86.69 713 ILE A O 1
ATOM 5518 N N . GLN A 1 714 ? -27.047 -44.125 -2.469 1 89.25 714 GLN A N 1
ATOM 5519 C CA . GLN A 1 714 ? -26.547 -44.906 -1.343 1 89.25 714 GLN A CA 1
ATOM 5520 C C . GLN A 1 714 ? -26.047 -46.281 -1.804 1 89.25 714 GLN A C 1
ATOM 5522 O O . GLN A 1 714 ? -26.828 -47.125 -2.268 1 89.25 714 GLN A O 1
ATOM 5527 N N . ILE A 1 715 ? -24.766 -46.438 -1.652 1 89.38 715 ILE A N 1
ATOM 5528 C CA . ILE A 1 715 ? -24.125 -47.656 -2.123 1 89.38 715 ILE A CA 1
ATOM 5529 C C . ILE A 1 715 ? -24.484 -48.812 -1.189 1 89.38 715 ILE A C 1
ATOM 5531 O O . ILE A 1 715 ? -24.344 -48.688 0.03 1 89.38 715 ILE A O 1
ATOM 5535 N N . ASP A 1 716 ? -24.984 -49.812 -1.776 1 89.62 716 ASP A N 1
ATOM 5536 C CA . ASP A 1 716 ? -25.156 -51.062 -1.044 1 89.62 716 ASP A CA 1
ATOM 5537 C C . ASP A 1 716 ? -23.859 -51.875 -1.038 1 89.62 716 ASP A C 1
ATOM 5539 O O . ASP A 1 716 ? -23.578 -52.625 -1.984 1 89.62 716 ASP A O 1
ATOM 5543 N N . ARG A 1 717 ? -23.234 -51.844 -0.019 1 89.12 717 ARG A N 1
ATOM 5544 C CA . ARG A 1 717 ? -21.906 -52.406 0.066 1 89.12 717 ARG A CA 1
ATOM 5545 C C . ARG A 1 717 ? -21.953 -53.938 -0.097 1 89.12 717 ARG A C 1
ATOM 5547 O O . ARG A 1 717 ? -21.031 -54.531 -0.658 1 89.12 717 ARG A O 1
ATOM 5554 N N . ALA A 1 718 ? -23 -54.625 0.334 1 87.94 718 ALA A N 1
ATOM 5555 C CA . ALA A 1 718 ? -23.125 -56.062 0.239 1 87.94 718 ALA A CA 1
ATOM 5556 C C . ALA A 1 718 ? -23.312 -56.531 -1.21 1 87.94 718 ALA A C 1
ATOM 5558 O O . ALA A 1 718 ? -22.641 -57.438 -1.67 1 87.94 718 ALA A O 1
ATOM 5559 N N . LYS A 1 719 ? -24.141 -55.844 -1.906 1 89.38 719 LYS A N 1
ATOM 5560 C CA . LYS A 1 719 ? -24.391 -56.156 -3.305 1 89.38 719 LYS A CA 1
ATOM 5561 C C . LYS A 1 719 ? -23.188 -55.844 -4.172 1 89.38 719 LYS A C 1
ATOM 5563 O O . LYS A 1 719 ? -22.859 -56.594 -5.102 1 89.38 719 LYS A O 1
ATOM 5568 N N . ALA A 1 720 ? -22.531 -54.75 -3.902 1 89.75 720 ALA A N 1
ATOM 5569 C CA . ALA A 1 720 ? -21.359 -54.344 -4.676 1 89.75 720 ALA A CA 1
ATOM 5570 C C . ALA A 1 720 ? -20.203 -55.312 -4.508 1 89.75 720 ALA A C 1
ATOM 5572 O O . ALA A 1 720 ? -19.469 -55.594 -5.457 1 89.75 720 ALA A O 1
ATOM 5573 N N . ALA A 1 721 ? -20.109 -55.844 -3.268 1 87.31 721 ALA A N 1
ATOM 5574 C CA . ALA A 1 721 ? -19.031 -56.781 -2.979 1 87.31 721 ALA A CA 1
ATOM 5575 C C . ALA A 1 721 ? -19.203 -58.062 -3.754 1 87.31 721 ALA A C 1
ATOM 5577 O O . ALA A 1 721 ? -18.219 -58.719 -4.137 1 87.31 721 ALA A O 1
ATOM 5578 N N . ARG A 1 722 ? -20.406 -58.438 -3.988 1 86 722 ARG A N 1
ATOM 5579 C CA . ARG A 1 722 ? -20.672 -59.688 -4.73 1 86 722 ARG A CA 1
ATOM 5580 C C . ARG A 1 722 ? -20.109 -59.594 -6.141 1 86 722 ARG A C 1
ATOM 5582 O O . ARG A 1 722 ? -19.719 -60.625 -6.719 1 86 722 ARG A O 1
ATOM 5589 N N . PHE A 1 723 ? -20.047 -58.438 -6.582 1 87.31 723 PHE A N 1
ATOM 5590 C CA . PHE A 1 723 ? -19.547 -58.25 -7.938 1 87.31 723 PHE A CA 1
ATOM 5591 C C . PHE A 1 723 ? -18.094 -57.781 -7.918 1 87.31 723 PHE A C 1
ATOM 5593 O O . PHE A 1 723 ? -17.531 -57.438 -8.961 1 87.31 723 PHE A O 1
ATOM 5600 N N . GLY A 1 724 ? -17.453 -57.562 -6.75 1 83.5 724 GLY A N 1
ATOM 5601 C CA . GLY A 1 724 ? -16.062 -57.156 -6.617 1 83.5 724 GLY A CA 1
ATOM 5602 C C . GLY A 1 724 ? -15.844 -55.688 -6.902 1 83.5 724 GLY A C 1
ATOM 5603 O O . GLY A 1 724 ? -14.773 -55.281 -7.371 1 83.5 724 GLY A O 1
ATOM 5604 N N . ILE A 1 725 ? -16.859 -54.938 -6.758 1 87 725 ILE A N 1
ATOM 5605 C CA . ILE A 1 725 ? -16.75 -53.5 -7.023 1 87 725 ILE A CA 1
ATOM 5606 C C . ILE A 1 725 ? -16.562 -52.75 -5.707 1 87 725 ILE A C 1
ATOM 5608 O O . ILE A 1 725 ? -17.297 -52.969 -4.742 1 87 725 ILE A O 1
ATOM 5612 N N . LEU A 1 726 ? -15.508 -51.969 -5.684 1 84.25 726 LEU A N 1
ATOM 5613 C CA . LEU A 1 726 ? -15.25 -51.125 -4.508 1 84.25 726 LEU A CA 1
ATOM 5614 C C . LEU A 1 726 ? -16.047 -49.844 -4.562 1 84.25 726 LEU A C 1
ATOM 5616 O O . LEU A 1 726 ? -16.453 -49.406 -5.641 1 84.25 726 LEU A O 1
ATOM 5620 N N . ALA A 1 727 ? -16.312 -49.344 -3.389 1 84.69 727 ALA A N 1
ATOM 5621 C CA . ALA A 1 727 ? -17.062 -48.094 -3.275 1 84.69 727 ALA A CA 1
ATOM 5622 C C . ALA A 1 727 ? -16.359 -46.969 -4.016 1 84.69 727 ALA A C 1
ATOM 5624 O O . ALA A 1 727 ? -17.016 -46.094 -4.59 1 84.69 727 ALA A O 1
ATOM 5625 N N . GLY A 1 728 ? -15.133 -46.938 -3.994 1 82.62 728 GLY A N 1
ATOM 5626 C CA . GLY A 1 728 ? -14.367 -45.906 -4.695 1 82.62 728 GLY A CA 1
ATOM 5627 C C . GLY A 1 728 ? -14.578 -45.938 -6.199 1 82.62 728 GLY A C 1
ATOM 5628 O O . GLY A 1 728 ? -14.625 -44.875 -6.84 1 82.62 728 GLY A O 1
ATOM 5629 N N . ASP A 1 729 ? -14.719 -47.062 -6.68 1 81.56 729 ASP A N 1
ATOM 5630 C CA . ASP A 1 729 ? -14.953 -47.188 -8.109 1 81.56 729 ASP A CA 1
ATOM 5631 C C . ASP A 1 729 ? -16.328 -46.656 -8.5 1 81.56 729 ASP A C 1
ATOM 5633 O O . ASP A 1 729 ? -16.5 -46.062 -9.57 1 81.56 729 ASP A O 1
ATOM 5637 N N . ILE A 1 730 ? -17.219 -46.969 -7.637 1 83.25 730 ILE A N 1
ATOM 5638 C CA . ILE A 1 730 ? -18.578 -46.469 -7.887 1 83.25 730 ILE A CA 1
ATOM 5639 C C . ILE A 1 730 ? -18.578 -44.938 -7.855 1 83.25 730 ILE A C 1
ATOM 5641 O O . ILE A 1 730 ? -19.172 -44.312 -8.727 1 83.25 730 ILE A O 1
ATOM 5645 N N . ASN A 1 731 ? -17.953 -44.469 -6.898 1 83.19 731 ASN A N 1
ATOM 5646 C CA . ASN A 1 731 ? -17.875 -43.031 -6.777 1 83.19 731 ASN A CA 1
ATOM 5647 C C . ASN A 1 731 ? -17.203 -42.375 -7.992 1 83.19 731 ASN A C 1
ATOM 5649 O O . ASN A 1 731 ? -17.625 -41.344 -8.469 1 83.19 731 ASN A O 1
ATOM 5653 N N . ALA A 1 732 ? -16.219 -42.938 -8.391 1 78 732 ALA A N 1
ATOM 5654 C CA . ALA A 1 732 ? -15.492 -42.406 -9.547 1 78 732 ALA A CA 1
ATOM 5655 C C . ALA A 1 732 ? -16.359 -42.469 -10.805 1 78 732 ALA A C 1
ATOM 5657 O O . ALA A 1 732 ? -16.312 -41.562 -11.641 1 78 732 ALA A O 1
ATOM 5658 N N . ALA A 1 733 ? -17.062 -43.5 -10.883 1 79.75 733 ALA A N 1
ATOM 5659 C CA . ALA A 1 733 ? -17.938 -43.656 -12.047 1 79.75 733 ALA A CA 1
ATOM 5660 C C . ALA A 1 733 ? -19.047 -42.625 -12.055 1 79.75 733 ALA A C 1
ATOM 5662 O O . ALA A 1 733 ? -19.375 -42.062 -13.102 1 79.75 733 ALA A O 1
ATOM 5663 N N . VAL A 1 734 ? -19.578 -42.469 -10.938 1 83.25 734 VAL A N 1
ATOM 5664 C CA . VAL A 1 734 ? -20.672 -41.5 -10.82 1 83.25 734 VAL A CA 1
ATOM 5665 C C . VAL A 1 734 ? -20.156 -40.094 -11.086 1 83.25 734 VAL A C 1
ATOM 5667 O O . VAL A 1 734 ? -20.797 -39.312 -11.773 1 83.25 734 VAL A O 1
ATOM 5670 N N . GLN A 1 735 ? -19.094 -39.812 -10.539 1 81.44 735 GLN A N 1
ATOM 5671 C CA . GLN A 1 735 ? -18.516 -38.469 -10.734 1 81.44 735 GLN A CA 1
ATOM 5672 C C . GLN A 1 735 ? -18.172 -38.25 -12.195 1 81.44 735 GLN A C 1
ATOM 5674 O O . GLN A 1 735 ? -18.328 -37.125 -12.703 1 81.44 735 GLN A O 1
ATOM 5679 N N . ALA A 1 736 ? -17.672 -39.125 -12.766 1 78.5 736 ALA A N 1
ATOM 5680 C CA . ALA A 1 736 ? -17.297 -39.031 -14.172 1 78.5 736 ALA A CA 1
ATOM 5681 C C . ALA A 1 736 ? -18.516 -38.906 -15.07 1 78.5 736 ALA A C 1
ATOM 5683 O O . ALA A 1 736 ? -18.516 -38.156 -16.047 1 78.5 736 ALA A O 1
ATOM 5684 N N . ALA A 1 737 ? -19.5 -39.719 -14.75 1 82.88 737 ALA A N 1
ATOM 5685 C CA . ALA A 1 737 ? -20.688 -39.75 -15.602 1 82.88 737 ALA A CA 1
ATOM 5686 C C . ALA A 1 737 ? -21.531 -38.5 -15.453 1 82.88 737 ALA A C 1
ATOM 5688 O O . ALA A 1 737 ? -22.031 -37.969 -16.438 1 82.88 737 ALA A O 1
ATOM 5689 N N . ILE A 1 738 ? -21.641 -38.188 -14.258 1 77 738 ILE A N 1
ATOM 5690 C CA . ILE A 1 738 ? -22.547 -37.062 -13.984 1 77 738 ILE A CA 1
ATOM 5691 C C . ILE A 1 738 ? -21.734 -35.781 -13.867 1 77 738 ILE A C 1
ATOM 5693 O O . ILE A 1 738 ? -22.172 -34.719 -14.328 1 77 738 ILE A O 1
ATOM 5697 N N . GLY A 1 739 ? -20.562 -36.094 -13.094 1 67.25 739 GLY A N 1
ATOM 5698 C CA . GLY A 1 739 ? -19.859 -34.969 -12.5 1 67.25 739 GLY A CA 1
ATOM 5699 C C . GLY A 1 739 ? -19.062 -34.156 -13.5 1 67.25 739 GLY A C 1
ATOM 5700 O O . GLY A 1 739 ? -18.609 -34.688 -14.516 1 67.25 739 GLY A O 1
ATOM 5701 N N . GLY A 1 740 ? -19.219 -33 -13.688 1 65.94 740 GLY A N 1
ATOM 5702 C CA . GLY A 1 740 ? -18.688 -31.875 -14.445 1 65.94 740 GLY A CA 1
ATOM 5703 C C . GLY A 1 740 ? -17.406 -31.328 -13.867 1 65.94 740 GLY A C 1
ATOM 5704 O O . GLY A 1 740 ? -17.125 -30.125 -13.969 1 65.94 740 GLY A O 1
ATOM 5705 N N . ALA A 1 741 ? -16.656 -32.344 -12.992 1 73.38 741 ALA A N 1
ATOM 5706 C CA . ALA A 1 741 ? -15.406 -31.75 -12.516 1 73.38 741 ALA A CA 1
ATOM 5707 C C . ALA A 1 741 ? -14.398 -31.625 -13.648 1 73.38 741 ALA A C 1
ATOM 5709 O O . ALA A 1 741 ? -14.273 -32.531 -14.484 1 73.38 741 ALA A O 1
ATOM 5710 N N . PRO A 1 742 ? -13.82 -30.531 -13.633 1 82.94 742 PRO A N 1
ATOM 5711 C CA . PRO A 1 742 ? -12.82 -30.359 -14.695 1 82.94 742 PRO A CA 1
ATOM 5712 C C . PRO A 1 742 ? -11.633 -31.297 -14.555 1 82.94 742 PRO A C 1
ATOM 5714 O O . PRO A 1 742 ? -11.125 -31.5 -13.445 1 82.94 742 PRO A O 1
ATOM 5717 N N . ILE A 1 743 ? -11.305 -32 -15.555 1 81 743 ILE A N 1
ATOM 5718 C CA . ILE A 1 743 ? -10.211 -32.969 -15.555 1 81 743 ILE A CA 1
ATOM 5719 C C . ILE A 1 743 ? -8.922 -32.312 -16.031 1 81 743 ILE A C 1
ATOM 5721 O O . ILE A 1 743 ? -7.824 -32.75 -15.703 1 81 743 ILE A O 1
ATOM 5725 N N . SER A 1 744 ? -9.094 -31.312 -16.875 1 85.06 744 SER A N 1
ATOM 5726 C CA . SER A 1 744 ? -7.941 -30.609 -17.438 1 85.06 744 SER A CA 1
ATOM 5727 C C . SER A 1 744 ? -8.32 -29.203 -17.891 1 85.06 744 SER A C 1
ATOM 5729 O O . SER A 1 744 ? -9.453 -28.766 -17.656 1 85.06 744 SER A O 1
ATOM 5731 N N . GLN A 1 745 ? -7.312 -28.5 -18.359 1 87.12 745 GLN A N 1
ATOM 5732 C CA . GLN A 1 745 ? -7.562 -27.141 -18.828 1 87.12 745 GLN A CA 1
ATOM 5733 C C . GLN A 1 745 ? -6.977 -26.922 -20.219 1 87.12 745 GLN A C 1
ATOM 5735 O O . GLN A 1 745 ? -5.922 -27.469 -20.547 1 87.12 745 GLN A O 1
ATOM 5740 N N . VAL A 1 746 ? -7.746 -26.25 -20.969 1 87.19 746 VAL A N 1
ATOM 5741 C CA . VAL A 1 746 ? -7.293 -25.875 -22.312 1 87.19 746 VAL A CA 1
ATOM 5742 C C . VAL A 1 746 ? -6.746 -24.453 -22.281 1 87.19 746 VAL A C 1
ATOM 5744 O O . VAL A 1 746 ? -7.426 -23.516 -21.828 1 87.19 746 VAL A O 1
ATOM 5747 N N . ILE A 1 747 ? -5.57 -24.297 -22.719 1 83.69 747 ILE A N 1
ATOM 5748 C CA . ILE A 1 747 ? -4.918 -22.984 -22.688 1 83.69 747 ILE A CA 1
ATOM 5749 C C . ILE A 1 747 ? -4.957 -22.344 -24.062 1 83.69 747 ILE A C 1
ATOM 5751 O O . ILE A 1 747 ? -4.516 -22.953 -25.047 1 83.69 747 ILE A O 1
ATOM 5755 N N . GLN A 1 748 ? -5.574 -21.281 -24.156 1 82.69 748 GLN A N 1
ATOM 5756 C CA . GLN A 1 748 ? -5.586 -20.469 -25.375 1 82.69 748 GLN A CA 1
ATOM 5757 C C . GLN A 1 748 ? -4.941 -19.109 -25.141 1 82.69 748 GLN A C 1
ATOM 5759 O O . GLN A 1 748 ? -5.621 -18.156 -24.766 1 82.69 748 GLN A O 1
ATOM 5764 N N . GLY A 1 749 ? -3.754 -19 -25.484 1 75.62 749 GLY A N 1
ATOM 5765 C CA . GLY A 1 749 ? -3.066 -17.766 -25.156 1 75.62 749 GLY A CA 1
ATOM 5766 C C . GLY A 1 749 ? -2.908 -17.531 -23.656 1 75.62 749 GLY A C 1
ATOM 5767 O O . GLY A 1 749 ? -2.303 -18.359 -22.969 1 75.62 749 GLY A O 1
ATOM 5768 N N . ASP A 1 750 ? -3.582 -16.438 -23.281 1 76.38 750 ASP A N 1
ATOM 5769 C CA . ASP A 1 750 ? -3.535 -16.125 -21.859 1 76.38 750 ASP A CA 1
ATOM 5770 C C . ASP A 1 750 ? -4.816 -16.578 -21.156 1 76.38 750 ASP A C 1
ATOM 5772 O O . ASP A 1 750 ? -4.949 -16.438 -19.938 1 76.38 750 ASP A O 1
ATOM 5776 N N . ARG A 1 751 ? -5.629 -17.266 -21.969 1 85.38 751 ARG A N 1
ATOM 5777 C CA . ARG A 1 751 ? -6.91 -17.688 -21.422 1 85.38 751 ARG A CA 1
ATOM 5778 C C . ARG A 1 751 ? -6.883 -19.172 -21.062 1 85.38 751 ARG A C 1
ATOM 5780 O O . ARG A 1 751 ? -6.191 -19.969 -21.703 1 85.38 751 ARG A O 1
ATOM 5787 N N . ARG A 1 752 ? -7.531 -19.453 -20.062 1 87 752 ARG A N 1
ATOM 5788 C CA . ARG A 1 752 ? -7.645 -20.844 -19.609 1 87 752 ARG A CA 1
ATOM 5789 C C . ARG A 1 752 ? -9.109 -21.266 -19.484 1 87 752 ARG A C 1
ATOM 5791 O O . ARG A 1 752 ? -9.922 -20.516 -18.938 1 87 752 ARG A O 1
ATOM 5798 N N . PHE A 1 753 ? -9.414 -22.359 -20.047 1 90.19 753 PHE A N 1
ATOM 5799 C CA . PHE A 1 753 ? -10.773 -22.891 -19.984 1 90.19 753 PHE A CA 1
ATOM 5800 C C . PHE A 1 753 ? -10.766 -24.328 -19.484 1 90.19 753 PHE A C 1
ATOM 5802 O O . PHE A 1 753 ? -9.875 -25.109 -19.812 1 90.19 753 PHE A O 1
ATOM 5809 N N . ASP A 1 754 ? -11.742 -24.672 -18.75 1 89.19 754 ASP A N 1
ATOM 5810 C CA . ASP A 1 754 ? -11.836 -26 -18.172 1 89.19 754 ASP A CA 1
ATOM 5811 C C . ASP A 1 754 ? -12.328 -27.016 -19.203 1 89.19 754 ASP A C 1
ATOM 5813 O O . ASP A 1 754 ? -13.078 -26.672 -20.109 1 89.19 754 ASP A O 1
ATOM 5817 N N . LEU A 1 755 ? -11.828 -28.219 -19.078 1 89.56 755 LEU A N 1
ATOM 5818 C CA . LEU A 1 755 ? -12.25 -29.359 -19.875 1 89.56 755 LEU A CA 1
ATOM 5819 C C . LEU A 1 755 ? -12.914 -30.422 -19 1 89.56 755 LEU A C 1
ATOM 5821 O O . LEU A 1 755 ? -12.328 -30.891 -18.031 1 89.56 755 LEU A O 1
ATOM 5825 N N . THR A 1 756 ? -14.211 -30.734 -19.344 1 90.06 756 THR A N 1
ATOM 5826 C CA . THR A 1 756 ? -14.953 -31.703 -18.547 1 90.06 756 THR A CA 1
ATOM 5827 C C . THR A 1 756 ? -15.43 -32.875 -19.406 1 90.06 756 THR A C 1
ATOM 5829 O O . THR A 1 756 ? -15.609 -32.719 -20.625 1 90.06 756 THR A O 1
ATOM 5832 N N . VAL A 1 757 ? -15.555 -34.031 -18.797 1 89.12 757 VAL A N 1
ATOM 5833 C CA . VAL A 1 757 ? -16.094 -35.219 -19.422 1 89.12 757 VAL A CA 1
ATOM 5834 C C . VAL A 1 757 ? -17.406 -35.625 -18.734 1 89.12 757 VAL A C 1
ATOM 5836 O O . VAL A 1 757 ? -17.469 -35.719 -17.516 1 89.12 757 VAL A O 1
ATOM 5839 N N . ARG A 1 758 ? -18.438 -35.781 -19.531 1 87.94 758 ARG A N 1
ATOM 5840 C CA . ARG A 1 758 ? -19.719 -36.188 -18.953 1 87.94 758 ARG A CA 1
ATOM 5841 C C . ARG A 1 758 ? -20.547 -36.938 -19.969 1 87.94 758 ARG A C 1
ATOM 5843 O O . ARG A 1 758 ? -20.219 -36.969 -21.172 1 87.94 758 ARG A O 1
ATOM 5850 N N . TYR A 1 759 ? -21.578 -37.594 -19.453 1 88.38 759 TYR A N 1
ATOM 5851 C CA . TYR A 1 759 ? -22.562 -38.25 -20.328 1 88.38 759 TYR A CA 1
ATOM 5852 C C . TYR A 1 759 ? -23.469 -37.188 -20.969 1 88.38 759 TYR A C 1
ATOM 5854 O O . TYR A 1 759 ? -23.609 -36.094 -20.469 1 88.38 759 TYR A O 1
ATOM 5862 N N . PRO A 1 760 ? -23.969 -37.562 -22.125 1 87.38 760 PRO A N 1
ATOM 5863 C CA . PRO A 1 760 ? -24.953 -36.656 -22.703 1 87.38 760 PRO A CA 1
ATOM 5864 C C . PRO A 1 760 ? -26.156 -36.406 -21.797 1 87.38 760 PRO A C 1
ATOM 5866 O O . PRO A 1 760 ? -26.438 -37.25 -20.922 1 87.38 760 PRO A O 1
ATOM 5869 N N . GLU A 1 761 ? -26.797 -35.312 -21.969 1 85.25 761 GLU A N 1
ATOM 5870 C CA . GLU A 1 761 ? -27.875 -34.875 -21.094 1 85.25 761 GLU A CA 1
ATOM 5871 C C . GLU A 1 761 ? -28.969 -35.938 -20.984 1 85.25 761 GLU A C 1
ATOM 5873 O O . GLU A 1 761 ? -29.578 -36.094 -19.922 1 85.25 761 GLU A O 1
ATOM 5878 N N . ALA A 1 762 ? -29.188 -36.688 -22.016 1 83.38 762 ALA A N 1
ATOM 5879 C CA . ALA A 1 762 ? -30.25 -37.688 -22.047 1 83.38 762 ALA A CA 1
ATOM 5880 C C . ALA A 1 762 ? -29.953 -38.812 -21.094 1 83.38 762 ALA A C 1
ATOM 5882 O O . ALA A 1 762 ? -30.875 -39.438 -20.562 1 83.38 762 ALA A O 1
ATOM 5883 N N . ASN A 1 763 ? -28.797 -39.031 -20.797 1 86.31 763 ASN A N 1
ATOM 5884 C CA . ASN A 1 763 ? -28.406 -40.156 -19.969 1 86.31 763 ASN A CA 1
ATOM 5885 C C . ASN A 1 763 ? -28.141 -39.719 -18.531 1 86.31 763 ASN A C 1
ATOM 5887 O O . ASN A 1 763 ? -27.688 -40.5 -17.703 1 86.31 763 ASN A O 1
ATOM 5891 N N . ARG A 1 764 ? -28.453 -38.5 -18.219 1 82 764 ARG A N 1
ATOM 5892 C CA . ARG A 1 764 ? -28.188 -38.031 -16.859 1 82 764 ARG A CA 1
ATOM 5893 C C . ARG A 1 764 ? -29.328 -37.156 -16.328 1 82 764 ARG A C 1
ATOM 5895 O O . ARG A 1 764 ? -29.297 -36.719 -15.18 1 82 764 ARG A O 1
ATOM 5902 N N . SER A 1 765 ? -30.281 -36.969 -17.031 1 81.19 765 SER A N 1
ATOM 5903 C CA . SER A 1 765 ? -31.297 -35.969 -16.672 1 81.19 765 SER A CA 1
ATOM 5904 C C . SER A 1 765 ? -32.344 -36.562 -15.758 1 81.19 765 SER A C 1
ATOM 5906 O O . SER A 1 765 ? -33.094 -35.844 -15.086 1 81.19 765 SER A O 1
ATOM 5908 N N . THR A 1 766 ? -32.406 -37.906 -15.727 1 85.62 766 THR A N 1
ATOM 5909 C CA . THR A 1 766 ? -33.438 -38.531 -14.914 1 85.62 766 THR A CA 1
ATOM 5910 C C . THR A 1 766 ? -32.844 -39.562 -13.953 1 85.62 766 THR A C 1
ATOM 5912 O O . THR A 1 766 ? -31.75 -40.062 -14.211 1 85.62 766 THR A O 1
ATOM 5915 N N . PRO A 1 767 ? -33.562 -39.719 -12.812 1 88.69 767 PRO A N 1
ATOM 5916 C CA . PRO A 1 767 ? -33.062 -40.719 -11.875 1 88.69 767 PRO A CA 1
ATOM 5917 C C . PRO A 1 767 ? -32.969 -42.094 -12.508 1 88.69 767 PRO A C 1
ATOM 5919 O O . PRO A 1 767 ? -32.062 -42.875 -12.156 1 88.69 767 PRO A O 1
ATOM 5922 N N . GLU A 1 768 ? -33.812 -42.375 -13.438 1 88.38 768 GLU A N 1
ATOM 5923 C CA . GLU A 1 768 ? -33.781 -43.656 -14.125 1 88.38 768 GLU A CA 1
ATOM 5924 C C . GLU A 1 768 ? -32.531 -43.781 -14.992 1 88.38 768 GLU A C 1
ATOM 5926 O O . GLU A 1 768 ? -31.922 -44.844 -15.047 1 88.38 768 GLU A O 1
ATOM 5931 N N . ALA A 1 769 ? -32.25 -42.688 -15.57 1 88.38 769 ALA A N 1
ATOM 5932 C CA . ALA A 1 769 ? -31.047 -42.688 -16.391 1 88.38 769 ALA A CA 1
ATOM 5933 C C . ALA A 1 769 ? -29.797 -42.906 -15.539 1 88.38 769 ALA A C 1
ATOM 5935 O O . ALA A 1 769 ? -28.844 -43.531 -15.961 1 88.38 769 ALA A O 1
ATOM 5936 N N . ILE A 1 770 ? -29.844 -42.406 -14.383 1 89.25 770 ILE A N 1
ATOM 5937 C CA . ILE A 1 770 ? -28.703 -42.5 -13.477 1 89.25 770 ILE A CA 1
ATOM 5938 C C . ILE A 1 770 ? -28.609 -43.938 -12.969 1 89.25 770 ILE A C 1
ATOM 5940 O O . ILE A 1 770 ? -27.5 -44.469 -12.789 1 89.25 770 ILE A O 1
ATOM 5944 N N . ARG A 1 771 ? -29.734 -44.531 -12.742 1 89.62 771 ARG A N 1
ATOM 5945 C CA . ARG A 1 771 ? -29.766 -45.938 -12.312 1 89.62 771 ARG A CA 1
ATOM 5946 C C . ARG A 1 771 ? -29.172 -46.844 -13.383 1 89.62 771 ARG A C 1
ATOM 5948 O O . ARG A 1 771 ? -28.656 -47.906 -13.078 1 89.62 771 ARG A O 1
ATOM 5955 N N . ALA A 1 772 ? -29.234 -46.344 -14.57 1 87.38 772 ALA A N 1
ATOM 5956 C CA . ALA A 1 772 ? -28.828 -47.188 -15.703 1 87.38 772 ALA A CA 1
ATOM 5957 C C . ALA A 1 772 ? -27.344 -47 -16 1 87.38 772 ALA A C 1
ATOM 5959 O O . ALA A 1 772 ? -26.781 -47.656 -16.875 1 87.38 772 ALA A O 1
ATOM 5960 N N . ILE A 1 773 ? -26.734 -46.156 -15.281 1 88.06 773 ILE A N 1
ATOM 5961 C CA . ILE A 1 773 ? -25.297 -45.938 -15.5 1 88.06 773 ILE A CA 1
ATOM 5962 C C . ILE A 1 773 ? -24.547 -47.25 -15.258 1 88.06 773 ILE A C 1
ATOM 5964 O O . ILE A 1 773 ? -24.797 -47.938 -14.281 1 88.06 773 ILE A O 1
ATOM 5968 N N . LEU A 1 774 ? -23.609 -47.562 -16.125 1 85.56 774 LEU A N 1
ATOM 5969 C CA . LEU A 1 774 ? -22.906 -48.844 -16.062 1 85.56 774 LEU A CA 1
ATOM 5970 C C . LEU A 1 774 ? -21.562 -48.688 -15.344 1 85.56 774 LEU A C 1
ATOM 5972 O O . LEU A 1 774 ? -20.797 -47.781 -15.648 1 85.56 774 LEU A O 1
ATOM 5976 N N . VAL A 1 775 ? -21.328 -49.438 -14.375 1 86.62 775 VAL A N 1
ATOM 5977 C CA . VAL A 1 775 ? -20.062 -49.469 -13.641 1 86.62 775 VAL A CA 1
ATOM 5978 C C . VAL A 1 775 ? -19.25 -50.688 -14.062 1 86.62 775 VAL A C 1
ATOM 5980 O O . VAL A 1 775 ? -19.75 -51.812 -14.062 1 86.62 775 VAL A O 1
ATOM 5983 N N . PRO A 1 776 ? -18.031 -50.438 -14.453 1 81.69 776 PRO A N 1
ATOM 5984 C CA . PRO A 1 776 ? -17.203 -51.562 -14.875 1 81.69 776 PRO A CA 1
ATOM 5985 C C . PRO A 1 776 ? -16.797 -52.469 -13.711 1 81.69 776 PRO A C 1
ATOM 5987 O O . PRO A 1 776 ? -16.531 -51.969 -12.609 1 81.69 776 PRO A O 1
ATOM 5990 N N . THR A 1 777 ? -16.766 -53.719 -13.938 1 80.56 777 THR A N 1
ATOM 5991 C CA . THR A 1 777 ? -16.297 -54.719 -12.961 1 80.56 777 THR A CA 1
ATOM 5992 C C . THR A 1 777 ? -14.875 -55.156 -13.258 1 80.56 777 THR A C 1
ATOM 5994 O O . THR A 1 777 ? -14.375 -54.938 -14.367 1 80.56 777 THR A O 1
ATOM 5997 N N . ALA A 1 778 ? -14.203 -55.625 -12.281 1 73.12 778 ALA A N 1
ATOM 5998 C CA . ALA A 1 778 ? -12.82 -56.062 -12.414 1 73.12 778 ALA A CA 1
ATOM 5999 C C . ALA A 1 778 ? -12.703 -57.156 -13.477 1 73.12 778 ALA A C 1
ATOM 6001 O O . ALA A 1 778 ? -11.672 -57.281 -14.148 1 73.12 778 ALA A O 1
ATOM 6002 N N . ASP A 1 779 ? -13.75 -57.938 -13.688 1 67.5 779 ASP A N 1
ATOM 6003 C CA . ASP A 1 779 ? -13.719 -59.062 -14.609 1 67.5 779 ASP A CA 1
ATOM 6004 C C . ASP A 1 779 ? -14.078 -58.625 -16.031 1 67.5 779 ASP A C 1
ATOM 6006 O O . ASP A 1 779 ? -14.203 -59.469 -16.938 1 67.5 779 ASP A O 1
ATOM 6010 N N . GLY A 1 780 ? -14.203 -57.25 -16.234 1 69.56 780 GLY A N 1
ATOM 6011 C CA . GLY A 1 780 ? -14.508 -56.75 -17.578 1 69.56 780 GLY A CA 1
ATOM 6012 C C . GLY A 1 780 ? -15.992 -56.562 -17.828 1 69.56 780 GLY A C 1
ATOM 6013 O O . GLY A 1 780 ? -16.406 -56.094 -18.875 1 69.56 780 GLY A O 1
ATOM 6014 N N . GLY A 1 781 ? -16.797 -57.062 -16.922 1 75.12 781 GLY A N 1
ATOM 6015 C CA . GLY A 1 781 ? -18.234 -56.906 -17.062 1 75.12 781 GLY A CA 1
ATOM 6016 C C . GLY A 1 781 ? -18.734 -55.531 -16.703 1 75.12 781 GLY A C 1
ATOM 6017 O O . GLY A 1 781 ? -17.938 -54.656 -16.375 1 75.12 781 GLY A O 1
ATOM 6018 N N . ARG A 1 782 ? -20.094 -55.219 -17.094 1 86.62 782 ARG A N 1
ATOM 6019 C CA . ARG A 1 782 ? -20.734 -53.938 -16.766 1 86.62 782 ARG A CA 1
ATOM 6020 C C . ARG A 1 782 ? -22.047 -54.156 -16.016 1 86.62 782 ARG A C 1
ATOM 6022 O O . ARG A 1 782 ? -22.859 -55 -16.422 1 86.62 782 ARG A O 1
ATOM 6029 N N . ILE A 1 783 ? -22.141 -53.562 -14.891 1 86.88 783 ILE A N 1
ATOM 6030 C CA . ILE A 1 783 ? -23.359 -53.688 -14.094 1 86.88 783 ILE A CA 1
ATOM 6031 C C . ILE A 1 783 ? -23.984 -52.312 -13.922 1 86.88 783 ILE A C 1
ATOM 6033 O O . ILE A 1 783 ? -23.281 -51.312 -13.719 1 86.88 783 ILE A O 1
ATOM 6037 N N . PRO A 1 784 ? -25.328 -52.312 -14.117 1 89.88 784 PRO A N 1
ATOM 6038 C CA . PRO A 1 784 ? -26 -51.031 -13.906 1 89.88 784 PRO A CA 1
ATOM 6039 C C . PRO A 1 784 ? -25.953 -50.594 -12.445 1 89.88 784 PRO A C 1
ATOM 6041 O O . PRO A 1 784 ? -26.031 -51.438 -11.539 1 89.88 784 PRO A O 1
ATOM 6044 N N . LEU A 1 785 ? -25.891 -49.281 -12.195 1 90.69 785 LEU A N 1
ATOM 6045 C CA . LEU A 1 785 ? -25.797 -48.688 -10.867 1 90.69 785 LEU A CA 1
ATOM 6046 C C . LEU A 1 785 ? -27 -49.031 -10.016 1 90.69 785 LEU A C 1
ATOM 6048 O O . LEU A 1 785 ? -26.891 -49.219 -8.797 1 90.69 785 LEU A O 1
ATOM 6052 N N . GLY A 1 786 ? -28.188 -49.188 -10.602 1 89.94 786 GLY A N 1
ATOM 6053 C CA . GLY A 1 786 ? -29.406 -49.5 -9.891 1 89.94 786 GLY A CA 1
ATOM 6054 C C . GLY A 1 786 ? -29.359 -50.844 -9.18 1 89.94 786 GLY A C 1
ATOM 6055 O O . GLY A 1 786 ? -30.109 -51.094 -8.227 1 89.94 786 GLY A O 1
ATOM 6056 N N . GLN A 1 787 ? -28.484 -51.656 -9.578 1 89.62 787 GLN A N 1
ATOM 6057 C CA . GLN A 1 787 ? -28.391 -52.969 -8.992 1 89.62 787 GLN A CA 1
ATOM 6058 C C . GLN A 1 787 ? -27.484 -53 -7.766 1 89.62 787 GLN A C 1
ATOM 6060 O O . GLN A 1 787 ? -27.594 -53.875 -6.906 1 89.62 787 GLN A O 1
ATOM 6065 N N . ILE A 1 788 ? -26.719 -52.031 -7.656 1 91.19 788 ILE A N 1
ATOM 6066 C CA . ILE A 1 788 ? -25.734 -52.031 -6.578 1 91.19 788 ILE A CA 1
ATOM 6067 C C . ILE A 1 788 ? -25.953 -50.844 -5.668 1 91.19 788 ILE A C 1
ATOM 6069 O O . ILE A 1 788 ? -25.281 -50.719 -4.641 1 91.19 788 ILE A O 1
ATOM 6073 N N . ALA A 1 789 ? -26.766 -49.938 -5.992 1 91 789 ALA A N 1
ATOM 6074 C CA . ALA A 1 789 ? -27 -48.719 -5.184 1 91 789 ALA A CA 1
ATOM 6075 C C . ALA A 1 789 ? -28.469 -48.312 -5.23 1 91 789 ALA A C 1
ATOM 6077 O O . ALA A 1 789 ? -29.172 -48.594 -6.207 1 91 789 ALA A O 1
ATOM 6078 N N . ASP A 1 790 ? -28.859 -47.75 -4.152 1 88.88 790 ASP A N 1
ATOM 6079 C CA . ASP A 1 790 ? -30.203 -47.156 -4.09 1 88.88 790 ASP A CA 1
ATOM 6080 C C . ASP A 1 790 ? -30.172 -45.688 -4.449 1 88.88 790 ASP A C 1
ATOM 6082 O O . ASP A 1 790 ? -29.516 -44.875 -3.777 1 88.88 790 ASP A O 1
ATOM 6086 N N . VAL A 1 791 ? -30.828 -45.375 -5.574 1 89.75 791 VAL A N 1
ATOM 6087 C CA . VAL A 1 791 ? -30.906 -44 -6.027 1 89.75 791 VAL A CA 1
ATOM 6088 C C . VAL A 1 791 ? -32.281 -43.406 -5.66 1 89.75 791 VAL A C 1
ATOM 6090 O O . VAL A 1 791 ? -33.312 -43.812 -6.199 1 89.75 791 VAL A O 1
ATOM 6093 N N . SER A 1 792 ? -32.281 -42.594 -4.609 1 87.88 792 SER A N 1
ATOM 6094 C CA . SER A 1 792 ? -33.531 -42 -4.168 1 87.88 792 SER A CA 1
ATOM 6095 C C . SER A 1 792 ? -33.375 -40.5 -3.889 1 87.88 792 SER A C 1
ATOM 6097 O O . SER A 1 792 ? -32.25 -40.031 -3.621 1 87.88 792 SER A O 1
ATOM 6099 N N . ILE A 1 793 ? -34.469 -39.75 -4.055 1 87.88 793 ILE A N 1
ATOM 6100 C CA . ILE A 1 793 ? -34.5 -38.344 -3.744 1 87.88 793 ILE A CA 1
ATOM 6101 C C . ILE A 1 793 ? -34.781 -38.125 -2.256 1 87.88 793 ILE A C 1
ATOM 6103 O O . ILE A 1 793 ? -35.781 -38.625 -1.735 1 87.88 793 ILE A O 1
ATOM 6107 N N . ARG A 1 794 ? -33.875 -37.562 -1.626 1 83.31 794 ARG A N 1
ATOM 6108 C CA . ARG A 1 794 ? -34.031 -37.25 -0.207 1 83.31 794 ARG A CA 1
ATOM 6109 C C . ARG A 1 794 ? -33.844 -35.75 0.055 1 83.31 794 ARG A C 1
ATOM 6111 O O . ARG A 1 794 ? -33.219 -35.062 -0.745 1 83.31 794 ARG A O 1
ATOM 6118 N N . GLU A 1 795 ? -34.469 -35.375 1.166 1 81.19 795 GLU A N 1
ATOM 6119 C CA . GLU A 1 795 ? -34.344 -33.969 1.544 1 81.19 795 GLU A CA 1
ATOM 6120 C C . GLU A 1 795 ? -33.031 -33.719 2.273 1 81.19 795 GLU A C 1
ATOM 6122 O O . GLU A 1 795 ? -32.625 -34.5 3.143 1 81.19 795 GLU A O 1
ATOM 6127 N N . GLY A 1 796 ? -32.312 -32.844 1.731 1 77.69 796 GLY A N 1
ATOM 6128 C CA . GLY A 1 796 ? -31.062 -32.469 2.383 1 77.69 796 GLY A CA 1
ATOM 6129 C C . GLY A 1 796 ? -31.062 -31.047 2.883 1 77.69 796 GLY A C 1
ATOM 6130 O O . GLY A 1 796 ? -32.094 -30.359 2.805 1 77.69 796 GLY A O 1
ATOM 6131 N N . SER A 1 797 ? -29.969 -30.688 3.508 1 79.25 797 SER A N 1
ATOM 6132 C CA . SER A 1 797 ? -29.812 -29.344 4.047 1 79.25 797 SER A CA 1
ATOM 6133 C C . SER A 1 797 ? -29.547 -28.328 2.936 1 79.25 797 SER A C 1
ATOM 6135 O O . SER A 1 797 ? -28.828 -28.625 1.978 1 79.25 797 SER A O 1
ATOM 6137 N N . PHE A 1 798 ? -30.219 -27.234 2.988 1 80.19 798 PHE A N 1
ATOM 6138 C CA . PHE A 1 798 ? -30.094 -26.156 2.018 1 80.19 798 PHE A CA 1
ATOM 6139 C C . PHE A 1 798 ? -29.016 -25.172 2.447 1 80.19 798 PHE A C 1
ATOM 6141 O O . PHE A 1 798 ? -28.031 -24.984 1.745 1 80.19 798 PHE A O 1
ATOM 6148 N N . MET A 1 799 ? -29.188 -24.547 3.49 1 87.88 799 MET A N 1
ATOM 6149 C CA . MET A 1 799 ? -28.25 -23.562 4.059 1 87.88 799 MET A CA 1
ATOM 6150 C C . MET A 1 799 ? -28.078 -23.797 5.555 1 87.88 799 MET A C 1
ATOM 6152 O O . MET A 1 799 ? -29.047 -23.906 6.297 1 87.88 799 MET A O 1
ATOM 6156 N N . ILE A 1 800 ? -26.812 -23.906 5.949 1 89.25 800 ILE A N 1
ATOM 6157 C CA . ILE A 1 800 ? -26.516 -24.109 7.359 1 89.25 800 ILE A CA 1
ATOM 6158 C C . ILE A 1 800 ? -25.828 -22.875 7.934 1 89.25 800 ILE A C 1
ATOM 6160 O O . ILE A 1 800 ? -24.766 -22.469 7.457 1 89.25 800 ILE A O 1
ATOM 6164 N N . TYR A 1 801 ? -26.5 -22.312 8.836 1 90.81 801 TYR A N 1
ATOM 6165 C CA . TYR A 1 801 ? -25.938 -21.141 9.516 1 90.81 801 TYR A CA 1
ATOM 6166 C C . TYR A 1 801 ? -25.266 -21.547 10.82 1 90.81 801 TYR A C 1
ATOM 6168 O O . TYR A 1 801 ? -25.781 -22.375 11.57 1 90.81 801 TYR A O 1
ATOM 6176 N N . ARG A 1 802 ? -24.109 -20.969 10.992 1 90.5 802 ARG A N 1
ATOM 6177 C CA . ARG A 1 802 ? -23.375 -21.219 12.234 1 90.5 802 ARG A CA 1
ATOM 6178 C C . ARG A 1 802 ? -22.828 -19.922 12.828 1 90.5 802 ARG A C 1
ATOM 6180 O O . ARG A 1 802 ? -22.5 -19 12.094 1 90.5 802 ARG A O 1
ATOM 6187 N N . GLU A 1 803 ? -22.875 -19.906 14.125 1 90.06 803 GLU A N 1
ATOM 6188 C CA . GLU A 1 803 ? -22.281 -18.797 14.859 1 90.06 803 GLU A CA 1
ATOM 6189 C C . GLU A 1 803 ? -21.609 -19.266 16.141 1 90.06 803 GLU A C 1
ATOM 6191 O O . GLU A 1 803 ? -22.203 -20.016 16.922 1 90.06 803 GLU A O 1
ATOM 6196 N N . GLY A 1 804 ? -20.391 -18.891 16.375 1 87.56 804 GLY A N 1
ATOM 6197 C CA . GLY A 1 804 ? -19.656 -19.297 17.547 1 87.56 804 GLY A CA 1
ATOM 6198 C C . GLY A 1 804 ? -19.469 -20.812 17.641 1 87.56 804 GLY A C 1
ATOM 6199 O O . GLY A 1 804 ? -19.469 -21.375 18.734 1 87.56 804 GLY A O 1
ATOM 6200 N N . GLY A 1 805 ? -19.516 -21.375 16.594 1 87 805 GLY A N 1
ATOM 6201 C CA . GLY A 1 805 ? -19.297 -22.812 16.547 1 87 805 GLY A CA 1
ATOM 6202 C C . GLY A 1 805 ? -20.562 -23.609 16.734 1 87 805 GLY A C 1
ATOM 6203 O O . GLY A 1 805 ? -20.531 -24.844 16.859 1 87 805 GLY A O 1
ATOM 6204 N N . ARG A 1 806 ? -21.734 -22.953 16.734 1 89.88 806 ARG A N 1
ATOM 6205 C CA . ARG A 1 806 ? -23.016 -23.625 16.922 1 89.88 806 ARG A CA 1
ATOM 6206 C C . ARG A 1 806 ? -23.953 -23.328 15.758 1 89.88 806 ARG A C 1
ATOM 6208 O O . ARG A 1 806 ? -23.922 -22.234 15.172 1 89.88 806 ARG A O 1
ATOM 6215 N N . ARG A 1 807 ? -24.812 -24.312 15.531 1 91.06 807 ARG A N 1
ATOM 6216 C CA . ARG A 1 807 ? -25.812 -24.141 14.484 1 91.06 807 ARG A CA 1
ATOM 6217 C C . ARG A 1 807 ? -26.969 -23.281 14.977 1 91.06 807 ARG A C 1
ATOM 6219 O O . ARG A 1 807 ? -27.312 -23.297 16.156 1 91.06 807 ARG A O 1
ATOM 6226 N N . TYR A 1 808 ? -27.5 -22.406 14.094 1 90.56 808 TYR A N 1
ATOM 6227 C CA . TYR A 1 808 ? -28.672 -21.625 14.477 1 90.56 808 TYR A CA 1
ATOM 6228 C C . TYR A 1 808 ? -29.578 -21.391 13.273 1 90.56 808 TYR A C 1
ATOM 6230 O O . TYR A 1 808 ? -29.141 -21.531 12.125 1 90.56 808 TYR A O 1
ATOM 6238 N N . ILE A 1 809 ? -30.812 -21.062 13.469 1 89.75 809 ILE A N 1
ATOM 6239 C CA . ILE A 1 809 ? -31.766 -20.672 12.453 1 89.75 809 ILE A CA 1
ATOM 6240 C C . ILE A 1 809 ? -32.188 -19.219 12.68 1 89.75 809 ILE A C 1
ATOM 6242 O O . ILE A 1 809 ? -32.719 -18.875 13.75 1 89.75 809 ILE A O 1
ATOM 6246 N N . PRO A 1 810 ? -31.859 -18.422 11.727 1 89 810 PRO A N 1
ATOM 6247 C CA . PRO A 1 810 ? -32.25 -17.016 11.875 1 89 810 PRO A CA 1
ATOM 6248 C C . PRO A 1 810 ? -33.719 -16.781 11.484 1 89 810 PRO A C 1
ATOM 6250 O O . PRO A 1 810 ? -34.188 -17.344 10.492 1 89 810 PRO A O 1
ATOM 6253 N N . ILE A 1 811 ? -34.344 -16.031 12.281 1 88.38 811 ILE A N 1
ATOM 6254 C CA . ILE A 1 811 ? -35.719 -15.57 12 1 88.38 811 ILE A CA 1
ATOM 6255 C C . ILE A 1 811 ? -35.719 -14.055 11.82 1 88.38 811 ILE A C 1
ATOM 6257 O O . ILE A 1 811 ? -35.469 -13.312 12.766 1 88.38 811 ILE A O 1
ATOM 6261 N N . LYS A 1 812 ? -35.938 -13.672 10.578 1 84.06 812 LYS A N 1
ATOM 6262 C CA . LYS A 1 812 ? -35.906 -12.242 10.281 1 84.06 812 LYS A CA 1
ATOM 6263 C C . LYS A 1 812 ? -37.281 -11.594 10.492 1 84.06 812 LYS A C 1
ATOM 6265 O O . LYS A 1 812 ? -38.312 -12.25 10.328 1 84.06 812 LYS A O 1
ATOM 6270 N N . PHE A 1 813 ? -37.25 -10.258 10.922 1 81.06 813 PHE A N 1
ATOM 6271 C CA . PHE A 1 813 ? -38.469 -9.5 11.039 1 81.06 813 PHE A CA 1
ATOM 6272 C C . PHE A 1 813 ? -38.188 -8 10.961 1 81.06 813 PHE A C 1
ATOM 6274 O O . PHE A 1 813 ? -37.062 -7.559 11.203 1 81.06 813 PHE A O 1
ATOM 6281 N N . SER A 1 814 ? -39.125 -7.344 10.398 1 77.25 814 SER A N 1
ATOM 6282 C CA . SER A 1 814 ? -39.062 -5.887 10.352 1 77.25 814 SER A CA 1
ATOM 6283 C C . SER A 1 814 ? -40.156 -5.262 11.188 1 77.25 814 SER A C 1
ATOM 6285 O O . SER A 1 814 ? -41.156 -5.934 11.531 1 77.25 814 SER A O 1
ATOM 6287 N N . VAL A 1 815 ? -39.875 -4.086 11.672 1 75.62 815 VAL A N 1
ATOM 6288 C CA . VAL A 1 815 ? -40.875 -3.359 12.445 1 75.62 815 VAL A CA 1
ATOM 6289 C C . VAL A 1 815 ? -41.375 -2.168 11.633 1 75.62 815 VAL A C 1
ATOM 6291 O O . VAL A 1 815 ? -40.594 -1.378 11.117 1 75.62 815 VAL A O 1
ATOM 6294 N N . ARG A 1 816 ? -42.656 -2.205 11.367 1 72.06 816 ARG A N 1
ATOM 6295 C CA . ARG A 1 816 ? -43.25 -1.091 10.648 1 72.06 816 ARG A CA 1
ATOM 6296 C C . ARG A 1 816 ? -44.438 -0.517 11.422 1 72.06 816 ARG A C 1
ATOM 6298 O O . ARG A 1 816 ? -45.219 -1.264 12.008 1 72.06 816 ARG A O 1
ATOM 6305 N N . GLY A 1 817 ? -44.656 0.739 11.375 1 64.62 817 GLY A N 1
ATOM 6306 C CA . GLY A 1 817 ? -45.812 1.406 11.93 1 64.62 817 GLY A CA 1
ATOM 6307 C C . GLY A 1 817 ? -45.719 1.621 13.422 1 64.62 817 GLY A C 1
ATOM 6308 O O . GLY A 1 817 ? -46.594 2.262 14.016 1 64.62 817 GLY A O 1
ATOM 6309 N N . ARG A 1 818 ? -44.875 0.871 14.078 1 73.62 818 ARG A N 1
ATOM 6310 C CA . ARG A 1 818 ? -44.688 0.992 15.523 1 73.62 818 ARG A CA 1
ATOM 6311 C C . ARG A 1 818 ? -43.219 1.169 15.883 1 73.62 818 ARG A C 1
ATOM 6313 O O . ARG A 1 818 ? -42.344 1.022 15.031 1 73.62 818 ARG A O 1
ATOM 6320 N N . ASP A 1 819 ? -43.062 1.686 17.109 1 75.19 819 ASP A N 1
ATOM 6321 C CA . ASP A 1 819 ? -41.688 1.883 17.562 1 75.19 819 ASP A CA 1
ATOM 6322 C C . ASP A 1 819 ? -41.031 0.546 17.844 1 75.19 819 ASP A C 1
ATOM 6324 O O . ASP A 1 819 ? -41.656 -0.408 18.266 1 75.19 819 ASP A O 1
ATOM 6328 N N . LEU A 1 820 ? -39.719 0.501 17.516 1 77.19 820 LEU A N 1
ATOM 6329 C CA . LEU A 1 820 ? -38.906 -0.701 17.625 1 77.19 820 LEU A CA 1
ATOM 6330 C C . LEU A 1 820 ? -38.812 -1.183 19.078 1 77.19 820 LEU A C 1
ATOM 6332 O O . LEU A 1 820 ? -39 -2.371 19.344 1 77.19 820 LEU A O 1
ATOM 6336 N N . ALA A 1 821 ? -38.625 -0.328 20.016 1 77.12 821 ALA A N 1
ATOM 6337 C CA . ALA A 1 821 ? -38.406 -0.701 21.422 1 77.12 821 ALA A CA 1
ATOM 6338 C C . ALA A 1 821 ? -39.688 -1.317 22.031 1 77.12 821 ALA A C 1
ATOM 6340 O O . ALA A 1 821 ? -39.594 -2.354 22.688 1 77.12 821 ALA A O 1
ATOM 6341 N N . THR A 1 822 ? -40.812 -0.806 21.734 1 77.56 822 THR A N 1
ATOM 6342 C CA . THR A 1 822 ? -42.062 -1.283 22.312 1 77.56 822 THR A CA 1
ATOM 6343 C C . THR A 1 822 ? -42.469 -2.613 21.672 1 77.56 822 THR A C 1
ATOM 6345 O O . THR A 1 822 ? -42.969 -3.502 22.375 1 77.56 822 THR A O 1
ATOM 6348 N N . THR A 1 823 ? -42.219 -2.688 20.5 1 83.88 823 THR A N 1
ATOM 6349 C CA . THR A 1 823 ? -42.594 -3.902 19.781 1 83.88 823 THR A CA 1
ATOM 6350 C C . THR A 1 823 ? -41.781 -5.094 20.266 1 83.88 823 THR A C 1
ATOM 6352 O O . THR A 1 823 ? -42.312 -6.176 20.484 1 83.88 823 THR A O 1
ATOM 6355 N N . ILE A 1 824 ? -40.531 -4.902 20.453 1 84.44 824 ILE A N 1
ATOM 6356 C CA . ILE A 1 824 ? -39.656 -6.004 20.812 1 84.44 824 ILE A CA 1
ATOM 6357 C C . ILE A 1 824 ? -39.938 -6.418 22.266 1 84.44 824 ILE A C 1
ATOM 6359 O O . ILE A 1 824 ? -39.875 -7.602 22.594 1 84.44 824 ILE A O 1
ATOM 6363 N N . THR A 1 825 ? -40.219 -5.484 23.125 1 82.38 825 THR A N 1
ATOM 6364 C CA . THR A 1 825 ? -40.531 -5.812 24.5 1 82.38 825 THR A CA 1
ATOM 6365 C C . THR A 1 825 ? -41.812 -6.641 24.594 1 82.38 825 THR A C 1
ATOM 6367 O O . THR A 1 825 ? -41.875 -7.586 25.391 1 82.38 825 THR A O 1
ATOM 6370 N N . GLU A 1 826 ? -42.656 -6.273 23.781 1 86.12 826 GLU A N 1
ATOM 6371 C CA . GLU A 1 826 ? -43.875 -7.055 23.75 1 86.12 826 GLU A CA 1
ATOM 6372 C C . GLU A 1 826 ? -43.625 -8.453 23.188 1 86.12 826 GLU A C 1
ATOM 6374 O O . GLU A 1 826 ? -44.188 -9.43 23.672 1 86.12 826 GLU A O 1
ATOM 6379 N N . LEU A 1 827 ? -42.844 -8.453 22.188 1 88.5 827 LEU A N 1
ATOM 6380 C CA . LEU A 1 827 ? -42.5 -9.727 21.562 1 88.5 827 LEU A CA 1
ATOM 6381 C C . LEU A 1 827 ? -41.75 -10.625 22.547 1 88.5 827 LEU A C 1
ATOM 6383 O O . LEU A 1 827 ? -42 -11.836 22.578 1 88.5 827 LEU A O 1
ATOM 6387 N N . GLN A 1 828 ? -40.875 -10.133 23.297 1 87.38 828 GLN A N 1
ATOM 6388 C CA . GLN A 1 828 ? -40.125 -10.898 24.281 1 87.38 828 GLN A CA 1
ATOM 6389 C C . GLN A 1 828 ? -41.031 -11.492 25.344 1 87.38 828 GLN A C 1
ATOM 6391 O O . GLN A 1 828 ? -40.844 -12.641 25.75 1 87.38 828 GLN A O 1
ATOM 6396 N N . ALA A 1 829 ? -41.969 -10.758 25.75 1 87.25 829 ALA A N 1
ATOM 6397 C CA . ALA A 1 829 ? -42.938 -11.219 26.766 1 87.25 829 ALA A CA 1
ATOM 6398 C C . ALA A 1 829 ? -43.812 -12.352 26.234 1 87.25 829 ALA A C 1
ATOM 6400 O O . ALA A 1 829 ? -44.031 -13.344 26.922 1 87.25 829 ALA A O 1
ATOM 6401 N N . LYS A 1 830 ? -44.125 -12.188 25.047 1 90.06 830 LYS A N 1
ATOM 6402 C CA . LYS A 1 830 ? -44.969 -13.195 24.438 1 90.06 830 LYS A CA 1
ATOM 6403 C C . LYS A 1 830 ? -44.219 -14.484 24.156 1 90.06 830 LYS A C 1
ATOM 6405 O O . LYS A 1 830 ? -44.75 -15.586 24.312 1 90.06 830 LYS A O 1
ATOM 6410 N N . LEU A 1 831 ? -43.062 -14.383 23.719 1 90.62 831 LEU A N 1
ATOM 6411 C CA . LEU A 1 831 ? -42.25 -15.555 23.406 1 90.62 831 LEU A CA 1
ATOM 6412 C C . LEU A 1 831 ? -41.875 -16.328 24.672 1 90.62 831 LEU A C 1
ATOM 6414 O O . LEU A 1 831 ? -41.844 -17.562 24.672 1 90.62 831 LEU A O 1
ATOM 6418 N N . LYS A 1 832 ? -41.531 -15.648 25.688 1 86.88 832 LYS A N 1
ATOM 6419 C CA . LYS A 1 832 ? -41.188 -16.297 26.953 1 86.88 832 LYS A CA 1
ATOM 6420 C C . LYS A 1 832 ? -42.375 -17.078 27.516 1 86.88 832 LYS A C 1
ATOM 6422 O O . LYS A 1 832 ? -42.219 -18.125 28.125 1 86.88 832 LYS A O 1
ATOM 6427 N N . GLN A 1 833 ? -43.531 -16.609 27.219 1 86.31 833 GLN A N 1
ATOM 6428 C CA . GLN A 1 833 ? -44.719 -17.219 27.766 1 86.31 833 GLN A CA 1
ATOM 6429 C C . GLN A 1 833 ? -45.219 -18.359 26.891 1 86.31 833 GLN A C 1
ATOM 6431 O O . GLN A 1 833 ? -45.656 -19.406 27.406 1 86.31 833 GLN A O 1
ATOM 6436 N N . GLN A 1 834 ? -45.062 -18.312 25.641 1 88.06 834 GLN A N 1
ATOM 6437 C CA . GLN A 1 834 ? -45.719 -19.25 24.734 1 88.06 834 GLN A CA 1
ATOM 6438 C C . GLN A 1 834 ? -44.75 -20.297 24.203 1 88.06 834 GLN A C 1
ATOM 6440 O O . GLN A 1 834 ? -45.188 -21.359 23.75 1 88.06 834 GLN A O 1
ATOM 6445 N N . VAL A 1 835 ? -43.5 -20 24.203 1 88 835 VAL A N 1
ATOM 6446 C CA . VAL A 1 835 ? -42.594 -20.938 23.578 1 88 835 VAL A CA 1
ATOM 6447 C C . VAL A 1 835 ? -41.5 -21.328 24.578 1 88 835 VAL A C 1
ATOM 6449 O O . VAL A 1 835 ? -40.406 -20.766 24.578 1 88 835 VAL A O 1
ATOM 6452 N N . PRO A 1 836 ? -41.75 -22.359 25.406 1 85.81 836 PRO A N 1
ATOM 6453 C CA . PRO A 1 836 ? -40.688 -22.859 26.266 1 85.81 836 PRO A CA 1
ATOM 6454 C C . PRO A 1 836 ? -39.562 -23.578 25.5 1 85.81 836 PRO A C 1
ATOM 6456 O O . PRO A 1 836 ? -39.875 -24.422 24.656 1 85.81 836 PRO A O 1
ATOM 6459 N N . LEU A 1 837 ? -38.375 -23.188 25.672 1 86.88 837 LEU A N 1
ATOM 6460 C CA . LEU A 1 837 ? -37.219 -23.75 24.938 1 86.88 837 LEU A CA 1
ATOM 6461 C C . LEU A 1 837 ? -36.656 -24.969 25.656 1 86.88 837 LEU A C 1
ATOM 6463 O O . LEU A 1 837 ? -36.531 -24.953 26.891 1 86.88 837 LEU A O 1
ATOM 6467 N N . PRO A 1 838 ? -36.5 -26.062 25 1 87.69 838 PRO A N 1
ATOM 6468 C CA . PRO A 1 838 ? -35.844 -27.234 25.594 1 87.69 838 PRO A CA 1
ATOM 6469 C C . PRO A 1 838 ? -34.406 -26.953 26 1 87.69 838 PRO A C 1
ATOM 6471 O O . PRO A 1 838 ? -33.875 -25.891 25.688 1 87.69 838 PRO A O 1
ATOM 6474 N N . THR A 1 839 ? -33.781 -27.938 26.719 1 85 839 THR A N 1
ATOM 6475 C CA . THR A 1 839 ? -32.406 -27.781 27.188 1 85 839 THR A CA 1
ATOM 6476 C C . THR A 1 839 ? -31.453 -27.734 26 1 85 839 THR A C 1
ATOM 6478 O O . THR A 1 839 ? -31.547 -28.562 25.094 1 85 839 THR A O 1
ATOM 6481 N N . GLY A 1 840 ? -30.516 -26.812 25.891 1 85 840 GLY A N 1
ATOM 6482 C CA . GLY A 1 840 ? -29.516 -26.688 24.828 1 85 840 GLY A CA 1
ATOM 6483 C C . GLY A 1 840 ? -29.922 -25.703 23.75 1 85 840 GLY A C 1
ATOM 6484 O O . GLY A 1 840 ? -29.125 -25.406 22.844 1 85 840 GLY A O 1
ATOM 6485 N N . TYR A 1 841 ? -31.234 -25.297 23.844 1 89.25 841 TYR A N 1
ATOM 6486 C CA . TYR A 1 841 ? -31.734 -24.344 22.859 1 89.25 841 TYR A CA 1
ATOM 6487 C C . TYR A 1 841 ? -31.891 -22.953 23.484 1 89.25 841 TYR A C 1
ATOM 6489 O O . TYR A 1 841 ? -32.312 -22.828 24.625 1 89.25 841 TYR A O 1
ATOM 6497 N N . ASN A 1 842 ? -31.328 -22.047 22.859 1 89.44 842 ASN A N 1
ATOM 6498 C CA . ASN A 1 842 ? -31.453 -20.672 23.297 1 89.44 842 ASN A CA 1
ATOM 6499 C C . ASN A 1 842 ? -31.641 -19.719 22.109 1 89.44 842 ASN A C 1
ATOM 6501 O O . ASN A 1 842 ? -31.375 -20.078 20.969 1 89.44 842 ASN A O 1
ATOM 6505 N N . TYR A 1 843 ? -32.281 -18.578 22.328 1 89 843 TYR A N 1
ATOM 6506 C CA . TYR A 1 843 ? -32.406 -17.594 21.266 1 89 843 TYR A CA 1
ATOM 6507 C C . TYR A 1 843 ? -31.766 -16.266 21.672 1 89 843 TYR A C 1
ATOM 6509 O O . TYR A 1 843 ? -31.75 -15.922 22.859 1 89 843 TYR A O 1
ATOM 6517 N N . THR A 1 844 ? -31.125 -15.664 20.812 1 86.88 844 THR A N 1
ATOM 6518 C CA . THR A 1 844 ? -30.5 -14.359 21 1 86.88 844 THR A CA 1
ATOM 6519 C C . THR A 1 844 ? -31.031 -13.344 19.984 1 86.88 844 THR A C 1
ATOM 6521 O O . THR A 1 844 ? -31.406 -13.719 18.875 1 86.88 844 THR A O 1
ATOM 6524 N N . TRP A 1 845 ? -31.125 -12.109 20.469 1 83.56 845 TRP A N 1
ATOM 6525 C CA . TRP A 1 845 ? -31.578 -11.031 19.594 1 83.56 845 TRP A CA 1
ATOM 6526 C C . TRP A 1 845 ? -30.406 -10.359 18.891 1 83.56 845 TRP A C 1
ATOM 6528 O O . TRP A 1 845 ? -29.359 -10.148 19.5 1 83.56 845 TRP A O 1
ATOM 6538 N N . ALA A 1 846 ? -30.609 -10.188 17.609 1 80.75 846 ALA A N 1
ATOM 6539 C CA . ALA A 1 846 ? -29.547 -9.516 16.844 1 80.75 846 ALA A CA 1
ATOM 6540 C C . ALA A 1 846 ? -30.125 -8.438 15.945 1 80.75 846 ALA A C 1
ATOM 6542 O O . ALA A 1 846 ? -31.281 -8.531 15.508 1 80.75 846 ALA A O 1
ATOM 6543 N N . GLY A 1 847 ? -29.328 -7.391 15.656 1 77.38 847 GLY A N 1
ATOM 6544 C CA . GLY A 1 847 ? -29.75 -6.336 14.75 1 77.38 847 GLY A CA 1
ATOM 6545 C C . GLY A 1 847 ? -29.75 -4.961 15.391 1 77.38 847 GLY A C 1
ATOM 6546 O O . GLY A 1 847 ? -28.875 -4.652 16.203 1 77.38 847 GLY A O 1
ATOM 6547 N N . GLU A 1 848 ? -30.781 -4.184 14.977 1 74.12 848 GLU A N 1
ATOM 6548 C CA . GLU A 1 848 ? -30.859 -2.781 15.375 1 74.12 848 GLU A CA 1
ATOM 6549 C C . GLU A 1 848 ? -31.219 -2.65 16.859 1 74.12 848 GLU A C 1
ATOM 6551 O O . GLU A 1 848 ? -30.734 -1.744 17.531 1 74.12 848 GLU A O 1
ATOM 6556 N N . PHE A 1 849 ? -32 -3.594 17.344 1 74.88 849 PHE A N 1
ATOM 6557 C CA . PHE A 1 849 ? -32.438 -3.508 18.719 1 74.88 849 PHE A CA 1
ATOM 6558 C C . PHE A 1 849 ? -31.281 -3.758 19.672 1 74.88 849 PHE A C 1
ATOM 6560 O O . PHE A 1 849 ? -31.156 -3.082 20.703 1 74.88 849 PHE A O 1
ATOM 6567 N N . ASP A 1 850 ? -30.562 -4.762 19.375 1 77.12 850 ASP A N 1
ATOM 6568 C CA . ASP A 1 850 ? -29.406 -5.062 20.219 1 77.12 850 ASP A CA 1
ATOM 6569 C C . ASP A 1 850 ? -28.422 -3.891 20.25 1 77.12 850 ASP A C 1
ATOM 6571 O O . ASP A 1 850 ? -27.875 -3.551 21.297 1 77.12 850 ASP A O 1
ATOM 6575 N N . SER A 1 851 ? -28.266 -3.279 19.125 1 76.38 851 SER A N 1
ATOM 6576 C CA . SER A 1 851 ? -27.375 -2.129 19.047 1 76.38 851 SER A CA 1
ATOM 6577 C C . SER A 1 851 ? -27.938 -0.937 19.812 1 76.38 851 SER A C 1
ATOM 6579 O O . SER A 1 851 ? -27.188 -0.196 20.453 1 76.38 851 SER A O 1
ATOM 6581 N N . LEU A 1 852 ? -29.25 -0.788 19.719 1 76.5 852 LEU A N 1
ATOM 6582 C CA . LEU A 1 852 ? -29.906 0.306 20.422 1 76.5 852 LEU A CA 1
ATOM 6583 C C . LEU A 1 852 ? -29.75 0.14 21.938 1 76.5 852 LEU A C 1
ATOM 6585 O O . LEU A 1 852 ? -29.438 1.101 22.641 1 76.5 852 LEU A O 1
ATOM 6589 N N . ARG A 1 853 ? -29.953 -1.014 22.375 1 78.62 853 ARG A N 1
ATOM 6590 C CA . ARG A 1 853 ? -29.891 -1.273 23.812 1 78.62 853 ARG A CA 1
ATOM 6591 C C . ARG A 1 853 ? -28.469 -1.086 24.344 1 78.62 853 ARG A C 1
ATOM 6593 O O . ARG A 1 853 ? -28.281 -0.537 25.422 1 78.62 853 ARG A O 1
ATOM 6600 N N . LYS A 1 854 ? -27.547 -1.578 23.656 1 79.88 854 LYS A N 1
ATOM 6601 C CA . LYS A 1 854 ? -26.141 -1.438 24.047 1 79.88 854 LYS A CA 1
ATOM 6602 C C . LYS A 1 854 ? -25.734 0.03 24.094 1 79.88 854 LYS A C 1
ATOM 6604 O O . LYS A 1 854 ? -25.031 0.453 25.016 1 79.88 854 LYS A O 1
ATOM 6609 N N . GLU A 1 855 ? -26.281 0.785 23.188 1 77.88 855 GLU A N 1
ATOM 6610 C CA . GLU A 1 855 ? -25.922 2.199 23.141 1 77.88 855 GLU A CA 1
ATOM 6611 C C . GLU A 1 855 ? -26.656 2.996 24.219 1 77.88 855 GLU A C 1
ATOM 6613 O O . GLU A 1 855 ? -26.109 3.951 24.766 1 77.88 855 GLU A O 1
ATOM 6618 N N . GLN A 1 856 ? -27.859 2.65 24.438 1 78.25 856 GLN A N 1
ATOM 6619 C CA . GLN A 1 856 ? -28.609 3.314 25.5 1 78.25 856 GLN A CA 1
ATOM 6620 C C . GLN A 1 856 ? -27.953 3.096 26.859 1 78.25 856 GLN A C 1
ATOM 6622 O O . GLN A 1 856 ? -27.891 4.012 27.688 1 78.25 856 GLN A O 1
ATOM 6627 N N . ALA A 1 857 ? -27.5 1.92 27.062 1 83.56 857 ALA A N 1
ATOM 6628 C CA . ALA A 1 857 ? -26.828 1.607 28.312 1 83.56 857 ALA A CA 1
ATOM 6629 C C . ALA A 1 857 ? -25.531 2.4 28.438 1 83.56 857 ALA A C 1
ATOM 6631 O O . ALA A 1 857 ? -25.172 2.852 29.531 1 83.56 857 ALA A O 1
ATOM 6632 N N . ARG A 1 858 ? -24.906 2.623 27.438 1 83.25 858 ARG A N 1
ATOM 6633 C CA . ARG A 1 858 ? -23.656 3.373 27.453 1 83.25 858 ARG A CA 1
ATOM 6634 C C . ARG A 1 858 ? -23.922 4.863 27.656 1 83.25 858 ARG A C 1
ATOM 6636 O O . ARG A 1 858 ? -23.188 5.523 28.406 1 83.25 858 ARG A O 1
ATOM 6643 N N . LEU A 1 859 ? -24.922 5.359 26.984 1 81.38 859 LEU A N 1
ATOM 6644 C CA . LEU A 1 859 ? -25.25 6.773 27.125 1 81.38 859 LEU A CA 1
ATOM 6645 C C . LEU A 1 859 ? -25.703 7.09 28.547 1 81.38 859 LEU A C 1
ATOM 6647 O O . LEU A 1 859 ? -25.453 8.188 29.047 1 81.38 859 LEU A O 1
ATOM 6651 N N . ALA A 1 860 ? -26.359 6.148 29.141 1 83.56 860 ALA A N 1
ATOM 6652 C CA . ALA A 1 860 ? -26.859 6.34 30.5 1 83.56 860 ALA A CA 1
ATOM 6653 C C . ALA A 1 860 ? -25.703 6.551 31.469 1 83.56 860 ALA A C 1
ATOM 6655 O O . ALA A 1 860 ? -25.859 7.207 32.5 1 83.56 860 ALA A O 1
ATOM 6656 N N . VAL A 1 861 ? -24.578 6.094 31.062 1 86.31 861 VAL A N 1
ATOM 6657 C CA . VAL A 1 861 ? -23.422 6.223 31.938 1 86.31 861 VAL A CA 1
ATOM 6658 C C . VAL A 1 861 ? -22.594 7.441 31.531 1 86.31 861 VAL A C 1
ATOM 6660 O O . VAL A 1 861 ? -22.109 8.18 32.406 1 86.31 861 VAL A O 1
ATOM 6663 N N . ILE A 1 862 ? -22.469 7.75 30.312 1 84.81 862 ILE A N 1
ATOM 6664 C CA . ILE A 1 862 ? -21.531 8.758 29.828 1 84.81 862 ILE A CA 1
ATOM 6665 C C . ILE A 1 862 ? -22.156 10.148 29.969 1 84.81 862 ILE A C 1
ATOM 6667 O O . ILE A 1 862 ? -21.453 11.125 30.234 1 84.81 862 ILE A O 1
ATOM 6671 N N . ILE A 1 863 ? -23.484 10.328 29.797 1 83.19 863 ILE A N 1
ATOM 6672 C CA . ILE A 1 863 ? -24.141 11.633 29.875 1 83.19 863 ILE A CA 1
ATOM 6673 C C . ILE A 1 863 ? -23.969 12.211 31.281 1 83.19 863 ILE A C 1
ATOM 6675 O O . ILE A 1 863 ? -23.562 13.359 31.438 1 83.19 863 ILE A O 1
ATOM 6679 N N . PRO A 1 864 ? -24.219 11.391 32.312 1 85.44 864 PRO A N 1
ATOM 6680 C CA . PRO A 1 864 ? -24.016 11.922 33.656 1 85.44 864 PRO A CA 1
ATOM 6681 C C . PRO A 1 864 ? -22.562 12.281 33.938 1 85.44 864 PRO A C 1
ATOM 6683 O O . PRO A 1 864 ? -22.281 13.25 34.656 1 85.44 864 PRO A O 1
ATOM 6686 N N . ILE A 1 865 ? -21.688 11.562 33.375 1 87.94 865 ILE A N 1
ATOM 6687 C CA . ILE A 1 865 ? -20.266 11.859 33.562 1 87.94 865 ILE A CA 1
ATOM 6688 C C . ILE A 1 865 ? -19.922 13.188 32.875 1 87.94 865 ILE A C 1
ATOM 6690 O O . ILE A 1 865 ? -19.203 14.008 33.438 1 87.94 865 ILE A O 1
ATOM 6694 N N . SER A 1 866 ? -20.453 13.352 31.703 1 87.75 866 SER A N 1
ATOM 6695 C CA . SER A 1 866 ? -20.234 14.609 31 1 87.75 866 SER A CA 1
ATOM 6696 C C . SER A 1 866 ? -20.828 15.789 31.766 1 87.75 866 SER A C 1
ATOM 6698 O O . SER A 1 866 ? -20.234 16.875 31.797 1 87.75 866 SER A O 1
ATOM 6700 N N . LEU A 1 867 ? -21.922 15.617 32.375 1 86.94 867 LEU A N 1
ATOM 6701 C CA . LEU A 1 867 ? -22.578 16.656 33.156 1 86.94 867 LEU A CA 1
ATOM 6702 C C . LEU A 1 867 ? -21.766 17 34.406 1 86.94 867 LEU A C 1
ATOM 6704 O O . LEU A 1 867 ? -21.672 18.172 34.812 1 86.94 867 LEU A O 1
ATOM 6708 N N . ALA A 1 868 ? -21.203 15.984 34.969 1 90.19 868 ALA A N 1
ATOM 6709 C CA . ALA A 1 868 ? -20.359 16.203 36.125 1 90.19 868 ALA A CA 1
ATOM 6710 C C . ALA A 1 868 ? -19.141 17.047 35.781 1 90.19 868 ALA A C 1
ATOM 6712 O O . ALA A 1 868 ? -18.75 17.938 36.531 1 90.19 868 ALA A O 1
ATOM 6713 N N . ILE A 1 869 ? -18.594 16.812 34.625 1 90.81 869 ILE A N 1
ATOM 6714 C CA . ILE A 1 869 ? -17.438 17.562 34.156 1 90.81 869 ILE A CA 1
ATOM 6715 C C . ILE A 1 869 ? -17.844 19 33.844 1 90.81 869 ILE A C 1
ATOM 6717 O O . ILE A 1 869 ? -17.094 19.938 34.125 1 90.81 869 ILE A O 1
ATOM 6721 N N . ILE A 1 870 ? -19.016 19.156 33.312 1 88.75 870 ILE A N 1
ATOM 6722 C CA . ILE A 1 870 ? -19.531 20.484 33 1 88.75 870 ILE A CA 1
ATOM 6723 C C . ILE A 1 870 ? -19.719 21.281 34.312 1 88.75 870 ILE A C 1
ATOM 6725 O O . ILE A 1 870 ? -19.391 22.469 34.375 1 88.75 870 ILE A O 1
ATOM 6729 N N . VAL A 1 871 ? -20.156 20.641 35.406 1 90.06 871 VAL A N 1
ATOM 6730 C CA . VAL A 1 871 ? -20.375 21.312 36.688 1 90.06 871 VAL A CA 1
ATOM 6731 C C . VAL A 1 871 ? -19.031 21.766 37.281 1 90.06 871 VAL A C 1
ATOM 6733 O O . VAL A 1 871 ? -18.938 22.859 37.844 1 90.06 871 VAL A O 1
ATOM 6736 N N . ILE A 1 872 ? -18.078 20.938 37 1 92 872 ILE A N 1
ATOM 6737 C CA . ILE A 1 872 ? -16.75 21.281 37.5 1 92 872 ILE A CA 1
ATOM 6738 C C . ILE A 1 872 ? -16.188 22.469 36.719 1 92 872 ILE A C 1
ATOM 6740 O O . ILE A 1 872 ? -15.586 23.375 37.312 1 92 872 ILE A O 1
ATOM 6744 N N . LEU A 1 873 ? -16.422 22.469 35.438 1 90.62 873 LEU A N 1
ATOM 6745 C CA . LEU A 1 873 ? -15.945 23.578 34.625 1 90.62 873 LEU A CA 1
ATOM 6746 C C . LEU A 1 873 ? -16.688 24.875 34.969 1 90.62 873 LEU A C 1
ATOM 6748 O O . LEU A 1 873 ? -16.094 25.953 34.969 1 90.62 873 LEU A O 1
ATOM 6752 N N . LEU A 1 874 ? -17.969 24.734 35.25 1 90.06 874 LEU A N 1
ATOM 6753 C CA . LEU A 1 874 ? -18.766 25.891 35.625 1 90.06 874 LEU A CA 1
ATOM 6754 C C . LEU A 1 874 ? -18.297 26.438 36.969 1 90.06 874 LEU A C 1
ATOM 6756 O O . LEU A 1 874 ? -18.266 27.656 37.188 1 90.06 874 LEU A O 1
ATOM 6760 N N . TYR A 1 875 ? -17.891 25.547 37.875 1 89.75 875 TYR A N 1
ATOM 6761 C CA . TYR A 1 875 ? -17.344 25.984 39.156 1 89.75 875 TYR A CA 1
ATOM 6762 C C . TYR A 1 875 ? -16.047 26.766 38.969 1 89.75 875 TYR A C 1
ATOM 6764 O O . TYR A 1 875 ? -15.812 27.766 39.625 1 89.75 875 TYR A O 1
ATOM 6772 N N . MET A 1 876 ? -15.305 26.25 38.031 1 88 876 MET A N 1
ATOM 6773 C CA . MET A 1 876 ? -14.031 26.906 37.75 1 88 876 MET A CA 1
ATOM 6774 C C . MET A 1 876 ? -14.25 28.281 37.125 1 88 876 MET A C 1
ATOM 6776 O O . MET A 1 876 ? -13.477 29.219 37.375 1 88 876 MET A O 1
ATOM 6780 N N . GLN A 1 877 ? -15.312 28.406 36.375 1 84.94 877 GLN A N 1
ATOM 6781 C CA . GLN A 1 877 ? -15.602 29.656 35.719 1 84.94 877 GLN A CA 1
ATOM 6782 C C . GLN A 1 877 ? -16.156 30.688 36.688 1 84.94 877 GLN A C 1
ATOM 6784 O O . GLN A 1 877 ? -15.734 31.859 36.656 1 84.94 877 GLN A O 1
ATOM 6789 N N . PHE A 1 878 ? -17.094 30.406 37.625 1 84.5 878 PHE A N 1
ATOM 6790 C CA . PHE A 1 878 ? -17.766 31.359 38.5 1 84.5 878 PHE A CA 1
ATOM 6791 C C . PHE A 1 878 ? -17.156 31.344 39.906 1 84.5 878 PHE A C 1
ATOM 6793 O O . PHE A 1 878 ? -17.375 32.281 40.688 1 84.5 878 PHE A O 1
ATOM 6800 N N . SER A 1 879 ? -16.344 30.234 40.25 1 81.94 879 SER A N 1
ATOM 6801 C CA . SER A 1 879 ? -15.68 30.062 41.562 1 81.94 879 SER A CA 1
ATOM 6802 C C . SER A 1 879 ? -16.688 29.891 42.688 1 81.94 879 SER A C 1
ATOM 6804 O O . SER A 1 879 ? -16.359 30.078 43.844 1 81.94 879 SER A O 1
ATOM 6806 N N . THR A 1 880 ? -18.031 29.812 42.406 1 88.38 880 THR A N 1
ATOM 6807 C CA . THR A 1 880 ? -19.062 29.531 43.406 1 88.38 880 THR A CA 1
ATOM 6808 C C . THR A 1 880 ? -19.953 28.375 42.969 1 88.38 880 THR A C 1
ATOM 6810 O O . THR A 1 880 ? -20.328 28.281 41.781 1 88.38 880 THR A O 1
ATOM 6813 N N . TRP A 1 881 ? -20.312 27.531 43.844 1 90 881 TRP A N 1
ATOM 6814 C CA . TRP A 1 881 ? -21.156 26.375 43.562 1 90 881 TRP A CA 1
ATOM 6815 C C . TRP A 1 881 ? -22.594 26.797 43.281 1 90 881 TRP A C 1
ATOM 6817 O O . TRP A 1 881 ? -23.281 26.156 42.469 1 90 881 TRP A O 1
ATOM 6827 N N . LYS A 1 882 ? -23.047 27.859 43.906 1 88.44 882 LYS A N 1
ATOM 6828 C CA . LYS A 1 882 ? -24.406 28.328 43.719 1 88.44 882 LYS A CA 1
ATOM 6829 C C . LYS A 1 882 ? -24.641 28.75 42.25 1 88.44 882 LYS A C 1
ATOM 6831 O O . LYS A 1 882 ? -25.656 28.391 41.656 1 88.44 882 LYS A O 1
ATOM 6836 N N . ASP A 1 883 ? -23.719 29.438 41.781 1 89.06 883 ASP A N 1
ATOM 6837 C CA . ASP A 1 883 ? -23.859 29.906 40.406 1 89.06 883 ASP A CA 1
ATOM 6838 C C . ASP A 1 883 ? -23.766 28.75 39.438 1 89.06 883 ASP A C 1
ATOM 6840 O O . ASP A 1 883 ? -24.453 28.734 38.406 1 89.06 883 ASP A O 1
ATOM 6844 N N . ALA A 1 884 ? -22.953 27.781 39.781 1 90.56 884 ALA A N 1
ATOM 6845 C CA . ALA A 1 884 ? -22.844 26.594 38.906 1 90.56 884 ALA A CA 1
ATOM 6846 C C . ALA A 1 884 ? -24.156 25.812 38.875 1 90.56 884 ALA A C 1
ATOM 6848 O O . ALA A 1 884 ? -24.594 25.375 37.812 1 90.56 884 ALA A O 1
ATOM 6849 N N . PHE A 1 885 ? -24.797 25.719 40 1 91.75 885 PHE A N 1
ATOM 6850 C CA . PHE A 1 885 ? -26.031 24.938 40.062 1 91.75 885 PHE A CA 1
ATOM 6851 C C . PHE A 1 885 ? -27.188 25.688 39.438 1 91.75 885 PHE A C 1
ATOM 6853 O O . PHE A 1 885 ? -28.125 25.078 38.938 1 91.75 885 PHE A O 1
ATOM 6860 N N . ILE A 1 886 ? -27.109 27 39.406 1 91 886 ILE A N 1
ATOM 6861 C CA . ILE A 1 886 ? -28.141 27.781 38.781 1 91 886 ILE A CA 1
ATOM 6862 C C . ILE A 1 886 ? -28.141 27.531 37.25 1 91 886 ILE A C 1
ATOM 6864 O O . ILE A 1 886 ? -29.188 27.391 36.656 1 91 886 ILE A O 1
ATOM 6868 N N . VAL A 1 887 ? -26.938 27.406 36.719 1 90.44 887 VAL A N 1
ATOM 6869 C CA . VAL A 1 887 ? -26.812 27.156 35.281 1 90.44 887 VAL A CA 1
ATOM 6870 C C . VAL A 1 887 ? -27.312 25.766 34.969 1 90.44 887 VAL A C 1
ATOM 6872 O O . VAL A 1 887 ? -28.031 25.562 33.969 1 90.44 887 VAL A O 1
ATOM 6875 N N . VAL A 1 888 ? -27 24.781 35.812 1 89.62 888 VAL A N 1
ATOM 6876 C CA . VAL A 1 888 ? -27.391 23.406 35.562 1 89.62 888 VAL A CA 1
ATOM 6877 C C . VAL A 1 888 ? -28.906 23.266 35.688 1 89.62 888 VAL A C 1
ATOM 6879 O O . VAL A 1 888 ? -29.531 22.484 34.969 1 89.62 888 VAL A O 1
ATOM 6882 N N . ALA A 1 889 ? -29.453 24 36.562 1 89.38 889 ALA A N 1
ATOM 6883 C CA . ALA A 1 889 ? -30.906 23.953 36.812 1 89.38 889 ALA A CA 1
ATOM 6884 C C . ALA A 1 889 ? -31.672 24.516 35.625 1 89.38 889 ALA A C 1
ATOM 6886 O O . ALA A 1 889 ? -32.844 24.203 35.406 1 89.38 889 ALA A O 1
ATOM 6887 N N . THR A 1 890 ? -31.047 25.234 34.781 1 89 890 THR A N 1
ATOM 6888 C CA . THR A 1 890 ? -31.703 25.828 33.625 1 89 890 THR A CA 1
ATOM 6889 C C . THR A 1 890 ? -31.641 24.891 32.438 1 89 890 THR A C 1
ATOM 6891 O O . THR A 1 890 ? -32.406 25.031 31.484 1 89 890 THR A O 1
ATOM 6894 N N . LEU A 1 891 ? -30.797 23.906 32.438 1 89.12 891 LEU A N 1
ATOM 6895 C CA . LEU A 1 891 ? -30.516 23.047 31.297 1 89.12 891 LEU A CA 1
ATOM 6896 C C . LEU A 1 891 ? -31.719 22.188 30.938 1 89.12 891 LEU A C 1
ATOM 6898 O O . LEU A 1 891 ? -32.031 21.969 29.766 1 89.12 891 LEU A O 1
ATOM 6902 N N . PRO A 1 892 ? -32.438 21.719 31.938 1 89.88 892 PRO A N 1
ATOM 6903 C CA . PRO A 1 892 ? -33.625 20.891 31.594 1 89.88 892 PRO A CA 1
ATOM 6904 C C . PRO A 1 892 ? -34.656 21.672 30.797 1 89.88 892 PRO A C 1
ATOM 6906 O O . PRO A 1 892 ? -35.406 21.078 30.016 1 89.88 892 PRO A O 1
ATOM 6909 N N . PHE A 1 893 ? -34.75 22.922 30.969 1 91.12 893 PHE A N 1
ATOM 6910 C CA . PHE A 1 893 ? -35.719 23.734 30.234 1 91.12 893 PHE A CA 1
ATOM 6911 C C . PHE A 1 893 ? -35.312 23.844 28.766 1 91.12 893 PHE A C 1
ATOM 6913 O O . PHE A 1 893 ? -36.188 24 27.891 1 91.12 893 PHE A O 1
ATOM 6920 N N . ALA A 1 894 ? -34.031 23.797 28.516 1 89 894 ALA A N 1
ATOM 6921 C CA . ALA A 1 894 ? -33.562 23.766 27.125 1 89 894 ALA A CA 1
ATOM 6922 C C . ALA A 1 894 ? -33.938 22.453 26.438 1 89 894 ALA A C 1
ATOM 6924 O O . ALA A 1 894 ? -34.25 22.453 25.25 1 89 894 ALA A O 1
ATOM 6925 N N . ALA A 1 895 ? -33.969 21.375 27.141 1 90.5 895 ALA A N 1
ATOM 6926 C CA . ALA A 1 895 ? -34.281 20.047 26.609 1 90.5 895 ALA A CA 1
ATOM 6927 C C . ALA A 1 895 ? -35.75 19.938 26.234 1 90.5 895 ALA A C 1
ATOM 6929 O O . ALA A 1 895 ? -36.125 19.125 25.375 1 90.5 895 ALA A O 1
ATOM 6930 N N . VAL A 1 896 ? -36.594 20.797 26.844 1 93.31 896 VAL A N 1
ATOM 6931 C CA . VAL A 1 896 ? -38 20.766 26.578 1 93.31 896 VAL A CA 1
ATOM 6932 C C . VAL A 1 896 ? -38.281 21.141 25.125 1 93.31 896 VAL A C 1
ATOM 6934 O O . VAL A 1 896 ? -39.094 20.469 24.453 1 93.31 896 VAL A O 1
ATOM 6937 N N . GLY A 1 897 ? -37.656 22.156 24.656 1 92.06 897 GLY A N 1
ATOM 6938 C CA . GLY A 1 897 ? -37.844 22.531 23.266 1 92.06 897 GLY A CA 1
ATOM 6939 C C . GLY A 1 897 ? -37.406 21.469 22.281 1 92.06 897 GLY A C 1
ATOM 6940 O O . GLY A 1 897 ? -38 21.312 21.219 1 92.06 897 GLY A O 1
ATOM 6941 N N . GLY A 1 898 ? -36.375 20.766 22.625 1 91.56 898 GLY A N 1
ATOM 6942 C CA . GLY A 1 898 ? -35.938 19.672 21.781 1 91.56 898 GLY A CA 1
ATOM 6943 C C . GLY A 1 898 ? -36.938 18.531 21.719 1 91.56 898 GLY A C 1
ATOM 6944 O O . GLY A 1 898 ? -37.219 18 20.641 1 91.56 898 GLY A O 1
ATOM 6945 N N . ALA A 1 899 ? -37.531 18.203 22.828 1 93 899 ALA A N 1
ATOM 6946 C CA . ALA A 1 899 ? -38.5 17.125 22.891 1 93 899 ALA A CA 1
ATOM 6947 C C . ALA A 1 899 ? -39.781 17.516 22.156 1 93 899 ALA A C 1
ATOM 6949 O O . ALA A 1 899 ? -40.375 16.688 21.469 1 93 899 ALA A O 1
ATOM 6950 N N . VAL A 1 900 ? -40.125 18.75 22.266 1 93.5 900 VAL A N 1
ATOM 6951 C CA . VAL A 1 900 ? -41.344 19.234 21.609 1 93.5 900 VAL A CA 1
ATOM 6952 C C . VAL A 1 900 ? -41.156 19.25 20.094 1 93.5 900 VAL A C 1
ATOM 6954 O O . VAL A 1 900 ? -42.062 18.922 19.344 1 93.5 900 VAL A O 1
ATOM 6957 N N . SER A 1 901 ? -40 19.625 19.75 1 93 901 SER A N 1
ATOM 6958 C CA . SER A 1 901 ? -39.719 19.656 18.328 1 93 901 SER A CA 1
ATOM 6959 C C . SER A 1 901 ? -39.781 18.25 17.719 1 93 901 SER A C 1
ATOM 6961 O O . SER A 1 901 ? -40.312 18.078 16.609 1 93 901 SER A O 1
ATOM 6963 N N . LEU A 1 902 ? -39.344 17.234 18.391 1 90.62 902 LEU A N 1
ATOM 6964 C CA . LEU A 1 902 ? -39.406 15.859 17.922 1 90.62 902 LEU A CA 1
ATOM 6965 C C . LEU A 1 902 ? -40.844 15.367 17.844 1 90.62 902 LEU A C 1
ATOM 6967 O O . LEU A 1 902 ? -41.188 14.656 16.906 1 90.62 902 LEU A O 1
ATOM 6971 N N . PHE A 1 903 ? -41.594 15.758 18.766 1 89.81 903 PHE A N 1
ATOM 6972 C CA . PHE A 1 903 ? -43 15.344 18.812 1 89.81 903 PHE A CA 1
ATOM 6973 C C . PHE A 1 903 ? -43.781 15.984 17.688 1 89.81 903 PHE A C 1
ATOM 6975 O O . PHE A 1 903 ? -44.594 15.32 17.031 1 89.81 903 PHE A O 1
ATOM 6982 N N . LEU A 1 904 ? -43.5 17.219 17.453 1 90.25 904 LEU A N 1
ATOM 6983 C CA . LEU A 1 904 ? -44.25 17.953 16.438 1 90.25 904 LEU A CA 1
ATOM 6984 C C . LEU A 1 904 ? -43.906 17.469 15.039 1 90.25 904 LEU A C 1
ATOM 6986 O O . LEU A 1 904 ? -44.75 17.469 14.141 1 90.25 904 LEU A O 1
ATOM 6990 N N . THR A 1 905 ? -42.75 17.141 14.875 1 87.75 905 THR A N 1
ATOM 6991 C CA . THR A 1 905 ? -42.312 16.672 13.57 1 87.75 905 THR A CA 1
ATOM 6992 C C . THR A 1 905 ? -42.469 15.164 13.445 1 87.75 905 THR A C 1
ATOM 6994 O O . THR A 1 905 ? -42.156 14.586 12.398 1 87.75 905 THR A O 1
ATOM 6997 N N . ARG A 1 906 ? -42.812 14.438 14.477 1 82.06 906 ARG A N 1
ATOM 6998 C CA . ARG A 1 906 ? -43.031 12.992 14.492 1 82.06 906 ARG A CA 1
ATOM 6999 C C . ARG A 1 906 ? -41.75 12.234 14.188 1 82.06 906 ARG A C 1
ATOM 7001 O O . ARG A 1 906 ? -41.75 11.32 13.359 1 82.06 906 ARG A O 1
ATOM 7008 N N . THR A 1 907 ? -40.781 12.773 14.664 1 83.62 907 THR A N 1
ATOM 7009 C CA . THR A 1 907 ? -39.469 12.117 14.523 1 83.62 907 THR A CA 1
ATOM 7010 C C . THR A 1 907 ? -39.125 11.32 15.781 1 83.62 907 THR A C 1
ATOM 7012 O O . THR A 1 907 ? -39.125 11.867 16.891 1 83.62 907 THR A O 1
ATOM 7015 N N . PRO A 1 908 ? -38.906 10.055 15.602 1 81.5 908 PRO A N 1
ATOM 7016 C CA . PRO A 1 908 ? -38.562 9.25 16.781 1 81.5 908 PRO A CA 1
ATOM 7017 C C . PRO A 1 908 ? -37.188 9.625 17.359 1 81.5 908 PRO A C 1
ATOM 7019 O O . PRO A 1 908 ? -36.344 10.211 16.672 1 81.5 908 PRO A O 1
ATOM 7022 N N . PHE A 1 909 ? -37.125 9.258 18.625 1 84.31 909 PHE A N 1
ATOM 7023 C CA . PHE A 1 909 ? -35.844 9.484 19.297 1 84.31 909 PHE A CA 1
ATOM 7024 C C . PHE A 1 909 ? -34.781 8.531 18.766 1 84.31 909 PHE A C 1
ATOM 7026 O O . PHE A 1 909 ? -34.969 7.316 18.75 1 84.31 909 PHE A O 1
ATOM 7033 N N . SER A 1 910 ? -33.844 9.055 18.172 1 82.31 910 SER A N 1
ATOM 7034 C CA . SER A 1 910 ? -32.719 8.289 17.609 1 82.31 910 SER A CA 1
ATOM 7035 C C . SER A 1 910 ? -31.391 8.703 18.234 1 82.31 910 SER A C 1
ATOM 7037 O O . SER A 1 910 ? -31.344 9.648 19.031 1 82.31 910 SER A O 1
ATOM 7039 N N . ILE A 1 911 ? -30.422 7.984 17.953 1 78.44 911 ILE A N 1
ATOM 7040 C CA . ILE A 1 911 ? -29.094 8.312 18.438 1 78.44 911 ILE A CA 1
ATOM 7041 C C . ILE A 1 911 ? -28.688 9.711 17.953 1 78.44 911 ILE A C 1
ATOM 7043 O O . ILE A 1 911 ? -28.031 10.461 18.672 1 78.44 911 ILE A O 1
ATOM 7047 N N . SER A 1 912 ? -29.094 9.992 16.766 1 80.19 912 SER A N 1
ATOM 7048 C CA . SER A 1 912 ? -28.844 11.328 16.234 1 80.19 912 SER A CA 1
ATOM 7049 C C . SER A 1 912 ? -29.516 12.398 17.094 1 80.19 912 SER A C 1
ATOM 7051 O O . SER A 1 912 ? -28.938 13.469 17.328 1 80.19 912 SER A O 1
ATOM 7053 N N . ALA A 1 913 ? -30.703 12.156 17.516 1 85.75 913 ALA A N 1
ATOM 7054 C CA . ALA A 1 913 ? -31.406 13.086 18.406 1 85.75 913 ALA A CA 1
ATOM 7055 C C . ALA A 1 913 ? -30.688 13.219 19.734 1 85.75 913 ALA A C 1
ATOM 7057 O O . ALA A 1 913 ? -30.656 14.305 20.328 1 85.75 913 ALA A O 1
ATOM 7058 N N . ALA A 1 914 ? -30.172 12.102 20.172 1 82.06 914 ALA A N 1
ATOM 7059 C CA . ALA A 1 914 ? -29.438 12.125 21.438 1 82.06 914 ALA A CA 1
ATOM 7060 C C . ALA A 1 914 ? -28.219 13.031 21.328 1 82.06 914 ALA A C 1
ATOM 7062 O O . ALA A 1 914 ? -27.875 13.742 22.281 1 82.06 914 ALA A O 1
ATOM 7063 N N . VAL A 1 915 ? -27.641 12.977 20.25 1 78.88 915 VAL A N 1
ATOM 7064 C CA . VAL A 1 915 ? -26.484 13.836 20 1 78.88 915 VAL A CA 1
ATOM 7065 C C . VAL A 1 915 ? -26.938 15.297 19.953 1 78.88 915 VAL A C 1
ATOM 7067 O O . VAL A 1 915 ? -26.219 16.188 20.422 1 78.88 915 VAL A O 1
ATOM 7070 N N . GLY A 1 916 ? -28.016 15.5 19.375 1 82.5 916 GLY A N 1
ATOM 7071 C CA . GLY A 1 916 ? -28.578 16.844 19.375 1 82.5 916 GLY A CA 1
ATOM 7072 C C . GLY A 1 916 ? -28.828 17.391 20.781 1 82.5 916 GLY A C 1
ATOM 7073 O O . GLY A 1 916 ? -28.562 18.562 21.047 1 82.5 916 GLY A O 1
ATOM 7074 N N . PHE A 1 917 ? -29.25 16.578 21.672 1 86.81 917 PHE A N 1
ATOM 7075 C CA . PHE A 1 917 ? -29.5 17 23.047 1 86.81 917 PHE A CA 1
ATOM 7076 C C . PHE A 1 917 ? -28.188 17.344 23.766 1 86.81 917 PHE A C 1
ATOM 7078 O O . PHE A 1 917 ? -28.141 18.281 24.547 1 86.81 917 PHE A O 1
ATOM 7085 N N . THR A 1 918 ? -27.234 16.578 23.484 1 82.5 918 THR A N 1
ATOM 7086 C CA . THR A 1 918 ? -25.938 16.844 24.078 1 82.5 918 THR A CA 1
ATOM 7087 C C . THR A 1 918 ? -25.375 18.172 23.562 1 82.5 918 THR A C 1
ATOM 7089 O O . THR A 1 918 ? -24.781 18.938 24.328 1 82.5 918 THR A O 1
ATOM 7092 N N . SER A 1 919 ? -25.562 18.312 22.297 1 81.88 919 SER A N 1
ATOM 7093 C CA . SER A 1 919 ? -25.125 19.578 21.703 1 81.88 919 SER A CA 1
ATOM 7094 C C . SER A 1 919 ? -25.891 20.766 22.312 1 81.88 919 SER A C 1
ATOM 7096 O O . SER A 1 919 ? -25.312 21.812 22.562 1 81.88 919 SER A O 1
ATOM 7098 N N . LEU A 1 920 ? -27.094 20.531 22.516 1 86.94 920 LEU A N 1
ATOM 7099 C CA . LEU A 1 920 ? -27.953 21.547 23.094 1 86.94 920 LEU A CA 1
ATOM 7100 C C . LEU A 1 920 ? -27.5 21.922 24.516 1 86.94 920 LEU A C 1
ATOM 7102 O O . LEU A 1 920 ? -27.516 23.094 24.891 1 86.94 920 LEU A O 1
ATOM 7106 N N . ILE A 1 921 ? -27.094 21 25.203 1 85.06 921 ILE A N 1
ATOM 7107 C CA . ILE A 1 921 ? -26.609 21.234 26.547 1 85.06 921 ILE A CA 1
ATOM 7108 C C . ILE A 1 921 ? -25.375 22.125 26.5 1 85.06 921 ILE A C 1
ATOM 7110 O O . ILE A 1 921 ? -25.25 23.062 27.297 1 85.06 921 ILE A O 1
ATOM 7114 N N . GLY A 1 922 ? -24.531 21.859 25.625 1 80.94 922 GLY A N 1
ATOM 7115 C CA . GLY A 1 922 ? -23.328 22.656 25.484 1 80.94 922 GLY A CA 1
ATOM 7116 C C . GLY A 1 922 ? -23.625 24.094 25.078 1 80.94 922 GLY A C 1
ATOM 7117 O O . GLY A 1 922 ? -23.125 25.031 25.688 1 80.94 922 GLY A O 1
ATOM 7118 N N . VAL A 1 923 ? -24.484 24.281 24.109 1 83.94 923 VAL A N 1
ATOM 7119 C CA . VAL A 1 923 ? -24.766 25.594 23.578 1 83.94 923 VAL A CA 1
ATOM 7120 C C . VAL A 1 923 ? -25.594 26.406 24.594 1 83.94 923 VAL A C 1
ATOM 7122 O O . VAL A 1 923 ? -25.375 27.609 24.75 1 83.94 923 VAL A O 1
ATOM 7125 N N . ALA A 1 924 ? -26.469 25.719 25.219 1 88.25 924 ALA A N 1
ATOM 7126 C CA . ALA A 1 924 ? -27.281 26.391 26.234 1 88.25 924 ALA A CA 1
ATOM 7127 C C . ALA A 1 924 ? -26.422 26.844 27.406 1 88.25 924 ALA A C 1
ATOM 7129 O O . ALA A 1 924 ? -26.656 27.922 27.969 1 88.25 924 ALA A O 1
ATOM 7130 N N . THR A 1 925 ? -25.516 26.047 27.734 1 86.5 925 THR A N 1
ATOM 7131 C CA . THR A 1 925 ? -24.625 26.422 28.812 1 86.5 925 THR A CA 1
ATOM 7132 C C . THR A 1 925 ? -23.812 27.672 28.438 1 86.5 925 THR A C 1
ATOM 7134 O O . THR A 1 925 ? -23.578 28.531 29.297 1 86.5 925 THR A O 1
ATOM 7137 N N . LEU A 1 926 ? -23.484 27.734 27.203 1 83 926 LEU A N 1
ATOM 7138 C CA . LEU A 1 926 ? -22.766 28.906 26.734 1 83 926 LEU A CA 1
ATOM 7139 C C . LEU A 1 926 ? -23.609 30.172 26.906 1 83 926 LEU A C 1
ATOM 7141 O O . LEU A 1 926 ? -23.141 31.172 27.422 1 83 926 LEU A O 1
ATOM 7145 N N . GLY A 1 927 ? -24.844 30.094 26.516 1 85.75 927 GLY A N 1
ATOM 7146 C CA . GLY A 1 927 ? -25.734 31.234 26.688 1 85.75 927 GLY A CA 1
ATOM 7147 C C . GLY A 1 927 ? -25.938 31.625 28.125 1 85.75 927 GLY A C 1
ATOM 7148 O O . GLY A 1 927 ? -25.953 32.812 28.469 1 85.75 927 GLY A O 1
ATOM 7149 N N . CYS A 1 928 ? -25.969 30.656 28.922 1 89.06 928 CYS A N 1
ATOM 7150 C CA . CYS A 1 928 ? -26.188 30.906 30.344 1 89.06 928 CYS A CA 1
ATOM 7151 C C . CYS A 1 928 ? -24.953 31.531 30.984 1 89.06 928 CYS A C 1
ATOM 7153 O O . CYS A 1 928 ? -25.078 32.469 31.781 1 89.06 928 CYS A O 1
ATOM 7155 N N . VAL A 1 929 ? -23.844 31.047 30.625 1 86.88 929 VAL A N 1
ATOM 7156 C CA . VAL A 1 929 ? -22.594 31.5 31.219 1 86.88 929 VAL A CA 1
ATOM 7157 C C . VAL A 1 929 ? -22.312 32.938 30.828 1 86.88 929 VAL A C 1
ATOM 7159 O O . VAL A 1 929 ? -21.922 33.75 31.656 1 86.88 929 VAL A O 1
ATOM 7162 N N . VAL A 1 930 ? -22.609 33.219 29.594 1 81.88 930 VAL A N 1
ATOM 7163 C CA . VAL A 1 930 ? -22.375 34.562 29.094 1 81.88 930 VAL A CA 1
ATOM 7164 C C . VAL A 1 930 ? -23.359 35.531 29.75 1 81.88 930 VAL A C 1
ATOM 7166 O O . VAL A 1 930 ? -22.984 36.625 30.172 1 81.88 930 VAL A O 1
ATOM 7169 N N . PHE A 1 931 ? -24.547 35.156 29.844 1 88.56 931 PHE A N 1
ATOM 7170 C CA . PHE A 1 931 ? -25.594 35.969 30.453 1 88.56 931 PHE A CA 1
ATOM 7171 C C . PHE A 1 931 ? -25.312 36.188 31.938 1 88.56 931 PHE A C 1
ATOM 7173 O O . PHE A 1 931 ? -25.359 37.312 32.438 1 88.56 931 PHE A O 1
ATOM 7180 N N . MET A 1 932 ? -24.969 35.219 32.562 1 89 932 MET A N 1
ATOM 7181 C CA . MET A 1 932 ? -24.75 35.281 34 1 89 932 MET A CA 1
ATOM 7182 C C . MET A 1 932 ? -23.484 36.062 34.312 1 89 932 MET A C 1
ATOM 7184 O O . MET A 1 932 ? -23.453 36.812 35.281 1 89 932 MET A O 1
ATOM 7188 N N . SER A 1 933 ? -22.484 35.906 33.531 1 83.81 933 SER A N 1
ATOM 7189 C CA . SER A 1 933 ? -21.266 36.656 33.75 1 83.81 933 SER A CA 1
ATOM 7190 C C . SER A 1 933 ? -21.5 38.156 33.531 1 83.81 933 SER A C 1
ATOM 7192 O O . SER A 1 933 ? -20.938 38.969 34.281 1 83.81 933 SER A O 1
ATOM 7194 N N . GLY A 1 934 ? -22.391 38.469 32.594 1 82.44 934 GLY A N 1
ATOM 7195 C CA . GLY A 1 934 ? -22.719 39.875 32.375 1 82.44 934 GLY A CA 1
ATOM 7196 C C . GLY A 1 934 ? -23.578 40.469 33.469 1 82.44 934 GLY A C 1
ATOM 7197 O O . GLY A 1 934 ? -23.359 41.594 33.906 1 82.44 934 GLY A O 1
ATOM 7198 N N . VAL A 1 935 ? -24.438 39.719 34 1 86.69 935 VAL A N 1
ATOM 7199 C CA . VAL A 1 935 ? -25.344 40.188 35.062 1 86.69 935 VAL A CA 1
ATOM 7200 C C . VAL A 1 935 ? -24.562 40.312 36.375 1 86.69 935 VAL A C 1
ATOM 7202 O O . VAL A 1 935 ? -24.75 41.312 37.094 1 86.69 935 VAL A O 1
ATOM 7205 N N . ARG A 1 936 ? -23.719 39.406 36.625 1 85.81 936 ARG A N 1
ATOM 7206 C CA . ARG A 1 936 ? -22.938 39.469 37.875 1 85.81 936 ARG A CA 1
ATOM 7207 C C . ARG A 1 936 ? -21.953 40.625 37.844 1 85.81 936 ARG A C 1
ATOM 7209 O O . ARG A 1 936 ? -21.688 41.25 38.875 1 85.81 936 ARG A O 1
ATOM 7216 N N . ARG A 1 937 ? -21.5 40.906 36.688 1 78.88 937 ARG A N 1
ATOM 7217 C CA . ARG A 1 937 ? -20.656 42.062 36.531 1 78.88 937 ARG A CA 1
ATOM 7218 C C . ARG A 1 937 ? -21.438 43.344 36.781 1 78.88 937 ARG A C 1
ATOM 7220 O O . ARG A 1 937 ? -20.969 44.25 37.5 1 78.88 937 ARG A O 1
ATOM 7227 N N . ALA A 1 938 ? -22.625 43.438 36.219 1 81.38 938 ALA A N 1
ATOM 7228 C CA . ALA A 1 938 ? -23.469 44.594 36.406 1 81.38 938 ALA A CA 1
ATOM 7229 C C . ALA A 1 938 ? -23.891 44.75 37.875 1 81.38 938 ALA A C 1
ATOM 7231 O O . ALA A 1 938 ? -24.016 45.875 38.375 1 81.38 938 ALA A O 1
ATOM 7232 N N . GLN A 1 939 ? -24.094 43.719 38.531 1 83.88 939 GLN A N 1
ATOM 7233 C CA . GLN A 1 939 ? -24.484 43.719 39.938 1 83.88 939 GLN A CA 1
ATOM 7234 C C . GLN A 1 939 ? -23.344 44.219 40.812 1 83.88 939 GLN A C 1
ATOM 7236 O O . GLN A 1 939 ? -23.562 44.906 41.812 1 83.88 939 GLN A O 1
ATOM 7241 N N . ARG A 1 940 ? -22.188 43.969 40.438 1 79.31 940 ARG A N 1
ATOM 7242 C CA . ARG A 1 940 ? -21.031 44.406 41.219 1 79.31 940 ARG A CA 1
ATOM 7243 C C . ARG A 1 940 ? -20.766 45.906 41 1 79.31 940 ARG A C 1
ATOM 7245 O O . ARG A 1 940 ? -20.312 46.594 41.906 1 79.31 940 ARG A O 1
ATOM 7252 N N . GLU A 1 941 ? -21.172 46.281 39.844 1 77.06 941 GLU A N 1
ATOM 7253 C CA . GLU A 1 941 ? -20.906 47.656 39.5 1 77.06 941 GLU A CA 1
ATOM 7254 C C . GLU A 1 941 ? -22.031 48.594 40 1 77.06 941 GLU A C 1
ATOM 7256 O O . GLU A 1 941 ? -21.797 49.781 40.25 1 77.06 941 GLU A O 1
ATOM 7261 N N . SER A 1 942 ? -23.234 48.062 40.125 1 75.5 942 SER A N 1
ATOM 7262 C CA . SER A 1 942 ? -24.359 48.906 40.5 1 75.5 942 SER A CA 1
ATOM 7263 C C . SER A 1 942 ? -24.5 48.969 42.031 1 75.5 942 SER A C 1
ATOM 7265 O O . SER A 1 942 ? -24.5 47.938 42.688 1 75.5 942 SER A O 1
ATOM 7267 N N . ILE A 1 943 ? -24.438 50.188 42.688 1 67.94 943 ILE A N 1
ATOM 7268 C CA . ILE A 1 943 ? -24.516 50.469 44.125 1 67.94 943 ILE A CA 1
ATOM 7269 C C . ILE A 1 943 ? -25.984 50.438 44.562 1 67.94 943 ILE A C 1
ATOM 7271 O O . ILE A 1 943 ? -26.297 50.062 45.688 1 67.94 943 ILE A O 1
ATOM 7275 N N . ASP A 1 944 ? -27.062 50.938 43.75 1 66.25 944 ASP A N 1
ATOM 7276 C CA . ASP A 1 944 ? -28.438 51.219 44.125 1 66.25 944 ASP A CA 1
ATOM 7277 C C . ASP A 1 944 ? -29.312 50 44 1 66.25 944 ASP A C 1
ATOM 7279 O O . ASP A 1 944 ? -30.547 50.062 44.094 1 66.25 944 ASP A O 1
ATOM 7283 N N . GLY A 1 945 ? -28.844 48.688 44 1 66.75 945 GLY A N 1
ATOM 7284 C CA . GLY A 1 945 ? -29.625 47.469 44 1 66.75 945 GLY A CA 1
ATOM 7285 C C . GLY A 1 945 ? -30.297 47.219 42.656 1 66.75 945 GLY A C 1
ATOM 7286 O O . GLY A 1 945 ? -30.953 46.188 42.469 1 66.75 945 GLY A O 1
ATOM 7287 N N . THR A 1 946 ? -30.25 48.062 41.594 1 75.81 946 THR A N 1
ATOM 7288 C CA . THR A 1 946 ? -30.906 47.938 40.312 1 75.81 946 THR A CA 1
ATOM 7289 C C . THR A 1 946 ? -29.984 47.219 39.312 1 75.81 946 THR A C 1
ATOM 7291 O O . THR A 1 946 ? -30.219 47.25 38.125 1 75.81 946 THR A O 1
ATOM 7294 N N . GLY A 1 947 ? -29.047 46.562 39.844 1 82.31 947 GLY A N 1
ATOM 7295 C CA . GLY A 1 947 ? -28.031 45.906 39.031 1 82.31 947 GLY A CA 1
ATOM 7296 C C . GLY A 1 947 ? -28.547 44.688 38.281 1 82.31 947 GLY A C 1
ATOM 7297 O O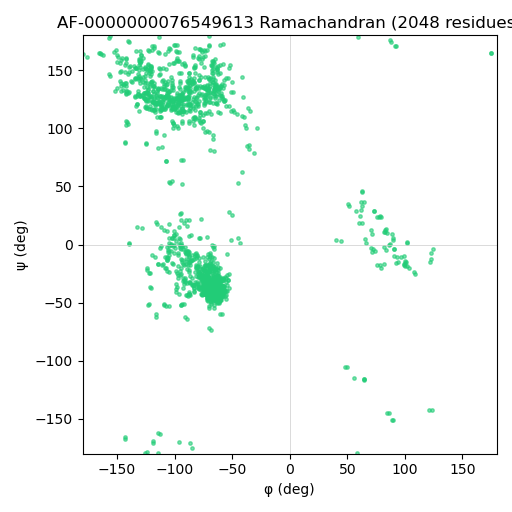 . GLY A 1 947 ? -28.109 44.406 37.188 1 82.31 947 GLY A O 1
ATOM 7298 N N . LEU A 1 948 ? -29.5 44 38.844 1 87.81 948 LEU A N 1
ATOM 7299 C CA . LEU A 1 948 ? -30.047 42.781 38.219 1 87.81 948 LEU A CA 1
ATOM 7300 C C . LEU A 1 948 ? -30.828 43.125 36.969 1 87.81 948 LEU A C 1
ATOM 7302 O O . LEU A 1 948 ? -30.641 42.5 35.938 1 87.81 948 LEU A O 1
ATOM 7306 N N . GLU A 1 949 ? -31.672 44.125 37 1 86 949 GLU A N 1
ATOM 7307 C CA . GLU A 1 949 ? -32.531 44.5 35.844 1 86 949 GLU A CA 1
ATOM 7308 C C . GLU A 1 949 ? -31.688 45.094 34.719 1 86 949 GLU A C 1
ATOM 7310 O O . GLU A 1 949 ? -31.891 44.781 33.562 1 86 949 GLU A O 1
ATOM 7315 N N . HIS A 1 950 ? -30.781 46 35.062 1 84.38 950 HIS A N 1
ATOM 7316 C CA . HIS A 1 950 ? -29.953 46.625 34.031 1 84.38 950 HIS A CA 1
ATOM 7317 C C . HIS A 1 950 ? -29.016 45.625 33.375 1 84.38 950 HIS A C 1
ATOM 7319 O O . HIS A 1 950 ? -28.766 45.688 32.188 1 84.38 950 HIS A O 1
ATOM 7325 N N . GLY A 1 951 ? -28.547 44.75 34.219 1 85.25 951 GLY A N 1
ATOM 7326 C CA . GLY A 1 951 ? -27.672 43.719 33.656 1 85.25 951 GLY A CA 1
ATOM 7327 C C . GLY A 1 951 ? -28.375 42.781 32.719 1 85.25 951 GLY A C 1
ATOM 7328 O O . GLY A 1 951 ? -27.828 42.375 31.688 1 85.25 951 GLY A O 1
ATOM 7329 N N . CYS A 1 952 ? -29.562 42.406 33 1 90.06 952 CYS A N 1
ATOM 7330 C CA . CYS A 1 952 ? -30.344 41.5 32.188 1 90.06 952 CYS A CA 1
ATOM 7331 C C . CYS A 1 952 ? -30.688 42.156 30.844 1 90.06 952 CYS A C 1
ATOM 7333 O O . CYS A 1 952 ? -30.656 41.5 29.797 1 90.06 952 CYS A O 1
ATOM 7335 N N . VAL A 1 953 ? -30.969 43.375 30.828 1 86.56 953 VAL A N 1
ATOM 7336 C CA . VAL A 1 953 ? -31.359 44.094 29.609 1 86.56 953 VAL A CA 1
ATOM 7337 C C . VAL A 1 953 ? -30.125 44.281 28.719 1 86.56 953 VAL A C 1
ATOM 7339 O O . VAL A 1 953 ? -30.219 44.188 27.484 1 86.56 953 VAL A O 1
ATOM 7342 N N . ASP A 1 954 ? -29.016 44.438 29.328 1 78.5 954 ASP A N 1
ATOM 7343 C CA . ASP A 1 954 ? -27.797 44.688 28.578 1 78.5 954 ASP A CA 1
ATOM 7344 C C . ASP A 1 954 ? -27.312 43.375 27.906 1 78.5 954 ASP A C 1
ATOM 7346 O O . ASP A 1 954 ? -26.734 43.438 26.812 1 78.5 954 ASP A O 1
ATOM 7350 N N . GLU A 1 955 ? -27.594 42.312 28.547 1 84.81 955 GLU A N 1
ATOM 7351 C CA . GLU A 1 955 ? -27.062 41.062 28.047 1 84.81 955 GLU A CA 1
ATOM 7352 C C . GLU A 1 955 ? -28.094 40.344 27.172 1 84.81 955 GLU A C 1
ATOM 7354 O O . GLU A 1 955 ? -27.797 39.281 26.594 1 84.81 955 GLU A O 1
ATOM 7359 N N . MET A 1 956 ? -29.203 40.906 27 1 87.19 956 MET A N 1
ATOM 7360 C CA . MET A 1 956 ? -30.25 40.25 26.203 1 87.19 956 MET A CA 1
ATOM 7361 C C . MET A 1 956 ? -29.844 40.156 24.734 1 87.19 956 MET A C 1
ATOM 7363 O O . MET A 1 956 ? -30.047 39.125 24.109 1 87.19 956 MET A O 1
ATOM 7367 N N . ARG A 1 957 ? -29.25 41.156 24.219 1 83.06 957 ARG A N 1
ATOM 7368 C CA . ARG A 1 957 ? -28.938 41.188 22.797 1 83.06 957 ARG A CA 1
ATOM 7369 C C . ARG A 1 957 ? -27.938 40.125 22.406 1 83.06 957 ARG A C 1
ATOM 7371 O O . ARG A 1 957 ? -28.188 39.344 21.5 1 83.06 957 ARG A O 1
ATOM 7378 N N . PRO A 1 958 ? -26.844 39.969 23.109 1 80.25 958 PRO A N 1
ATOM 7379 C CA . PRO A 1 958 ? -25.875 38.938 22.719 1 80.25 958 PRO A CA 1
ATOM 7380 C C . PRO A 1 958 ? -26.422 37.531 22.859 1 80.25 958 PRO A C 1
ATOM 7382 O O . PRO A 1 958 ? -26.109 36.656 22.031 1 80.25 958 PRO A O 1
ATOM 7385 N N . VAL A 1 959 ? -27.172 37.281 23.797 1 85.94 959 VAL A N 1
ATOM 7386 C CA . VAL A 1 959 ? -27.672 35.938 24.047 1 85.94 959 VAL A CA 1
ATOM 7387 C C . VAL A 1 959 ? -28.719 35.594 22.984 1 85.94 959 VAL A C 1
ATOM 7389 O O . VAL A 1 959 ? -28.719 34.469 22.453 1 85.94 959 VAL A O 1
ATOM 7392 N N . VAL A 1 960 ? -29.562 36.531 22.688 1 88.44 960 VAL A N 1
ATOM 7393 C CA . VAL A 1 960 ? -30.578 36.25 21.672 1 88.44 960 VAL A CA 1
ATOM 7394 C C . VAL A 1 960 ? -29.922 36.094 20.297 1 88.44 960 VAL A C 1
ATOM 7396 O O . VAL A 1 960 ? -30.328 35.25 19.516 1 88.44 960 VAL A O 1
ATOM 7399 N N . MET A 1 961 ? -28.984 36.875 20.062 1 85.19 961 MET A N 1
ATOM 7400 C CA . MET A 1 961 ? -28.266 36.75 18.797 1 85.19 961 MET A CA 1
ATOM 7401 C C . MET A 1 961 ? -27.562 35.406 18.688 1 85.19 961 MET A C 1
ATOM 7403 O O . MET A 1 961 ? -27.609 34.75 17.641 1 85.19 961 MET A O 1
ATOM 7407 N N . ALA A 1 962 ? -26.922 35 19.719 1 81.19 962 ALA A N 1
ATOM 7408 C CA . ALA A 1 962 ? -26.188 33.75 19.719 1 81.19 962 ALA A CA 1
ATOM 7409 C C . ALA A 1 962 ? -27.141 32.562 19.578 1 81.19 962 ALA A C 1
ATOM 7411 O O . ALA A 1 962 ? -26.875 31.625 18.828 1 81.19 962 ALA A O 1
ATOM 7412 N N . CYS A 1 963 ? -28.188 32.562 20.328 1 87.56 963 CYS A N 1
ATOM 7413 C CA . CYS A 1 963 ? -29.141 31.469 20.297 1 87.56 963 CYS A CA 1
ATOM 7414 C C . CYS A 1 963 ? -29.875 31.422 18.969 1 87.56 963 CYS A C 1
ATOM 7416 O O . CYS A 1 963 ? -30.141 30.344 18.438 1 87.56 963 CYS A O 1
ATOM 7418 N N . LEU A 1 964 ? -30.203 32.562 18.469 1 88.88 964 LEU A N 1
ATOM 7419 C CA . LEU A 1 964 ? -30.875 32.594 17.172 1 88.88 964 LEU A CA 1
ATOM 7420 C C . LEU A 1 964 ? -29.922 32.156 16.062 1 88.88 964 LEU A C 1
ATOM 7422 O O . LEU A 1 964 ? -30.359 31.5 15.109 1 88.88 964 LEU A O 1
ATOM 7426 N N . ALA A 1 965 ? -28.75 32.594 16.156 1 85.56 965 ALA A N 1
ATOM 7427 C CA . ALA A 1 965 ? -27.766 32.156 15.172 1 85.56 965 ALA A CA 1
ATOM 7428 C C . ALA A 1 965 ? -27.578 30.641 15.211 1 85.56 965 ALA A C 1
ATOM 7430 O O . ALA A 1 965 ? -27.484 30 14.164 1 85.56 965 ALA A O 1
ATOM 7431 N N . ALA A 1 966 ? -27.531 30.078 16.375 1 84.62 966 ALA A N 1
ATOM 7432 C CA . ALA A 1 966 ? -27.375 28.641 16.531 1 84.62 966 ALA A CA 1
ATOM 7433 C C . ALA A 1 966 ? -28.594 27.891 16 1 84.62 966 ALA A C 1
ATOM 7435 O O . ALA A 1 966 ? -28.469 26.828 15.391 1 84.62 966 ALA A O 1
ATOM 7436 N N . GLY A 1 967 ? -29.75 28.391 16.312 1 87.25 967 GLY A N 1
ATOM 7437 C CA . GLY A 1 967 ? -30.984 27.766 15.875 1 87.25 967 GLY A CA 1
ATOM 7438 C C . GLY A 1 967 ? -31.234 27.906 14.383 1 87.25 967 GLY A C 1
ATOM 7439 O O . GLY A 1 967 ? -31.547 26.922 13.703 1 87.25 967 GLY A O 1
ATOM 7440 N N . LEU A 1 968 ? -31.031 29.078 13.891 1 86.38 968 LEU A N 1
ATOM 7441 C CA . LEU A 1 968 ? -31.312 29.344 12.484 1 86.38 968 LEU A CA 1
ATOM 7442 C C . LEU A 1 968 ? -30.203 28.781 11.594 1 86.38 968 LEU A C 1
ATOM 7444 O O . LEU A 1 968 ? -30.422 28.516 10.406 1 86.38 968 LEU A O 1
ATOM 7448 N N . GLY A 1 969 ? -29.062 28.688 12.102 1 82.31 969 GLY A N 1
ATOM 7449 C CA . GLY A 1 969 ? -27.984 28.078 11.344 1 82.31 969 GLY A CA 1
ATOM 7450 C C . GLY A 1 969 ? -28.25 26.641 10.969 1 82.31 969 GLY A C 1
ATOM 7451 O O . GLY A 1 969 ? -27.797 26.172 9.922 1 82.31 969 GLY A O 1
ATOM 7452 N N . LEU A 1 970 ? -29.062 25.906 11.797 1 85.31 970 LEU A N 1
ATOM 7453 C CA . LEU A 1 970 ? -29.344 24.484 11.555 1 85.31 970 LEU A CA 1
ATOM 7454 C C . LEU A 1 970 ? -30.75 24.297 11.008 1 85.31 970 LEU A C 1
ATOM 7456 O O . LEU A 1 970 ? -31.156 23.172 10.719 1 85.31 970 LEU A O 1
ATOM 7460 N N . LEU A 1 971 ? -31.406 25.359 10.836 1 86.81 971 LEU A N 1
ATOM 7461 C CA . LEU A 1 971 ? -32.781 25.266 10.367 1 86.81 971 LEU A CA 1
ATOM 7462 C C . LEU A 1 971 ? -32.844 24.641 8.984 1 86.81 971 LEU A C 1
ATOM 7464 O O . LEU A 1 971 ? -33.688 23.797 8.719 1 86.81 971 LEU A O 1
ATOM 7468 N N . PRO A 1 972 ? -31.969 25.078 8.133 1 83.5 972 PRO A N 1
ATOM 7469 C CA . PRO A 1 972 ? -32 24.422 6.82 1 83.5 972 PRO A CA 1
ATOM 7470 C C . PRO A 1 972 ? -31.766 22.922 6.902 1 83.5 972 PRO A C 1
ATOM 7472 O O . PRO A 1 972 ? -32.375 22.156 6.145 1 83.5 972 PRO A O 1
ATOM 7475 N N . ALA A 1 973 ? -30.953 22.438 7.73 1 80.38 973 ALA A N 1
ATOM 7476 C CA . ALA A 1 973 ? -30.688 21.016 7.906 1 80.38 973 ALA A CA 1
ATOM 7477 C C . ALA A 1 973 ? -31.891 20.297 8.5 1 80.38 973 ALA A C 1
ATOM 7479 O O . ALA A 1 973 ? -32.156 19.125 8.195 1 80.38 973 ALA A O 1
ATOM 7480 N N . ALA A 1 974 ? -32.625 21 9.32 1 84.69 974 ALA A N 1
ATOM 7481 C CA . ALA A 1 974 ? -33.812 20.422 9.961 1 84.69 974 ALA A CA 1
ATOM 7482 C C . ALA A 1 974 ? -34.938 20.25 8.961 1 84.69 974 ALA A C 1
ATOM 7484 O O . ALA A 1 974 ? -35.781 19.359 9.117 1 84.69 974 ALA A O 1
ATOM 7485 N N . LEU A 1 975 ? -34.844 21.062 7.91 1 82.19 975 LEU A N 1
ATOM 7486 C CA . LEU A 1 975 ? -35.938 21.031 6.965 1 82.19 975 LEU A CA 1
ATOM 7487 C C . LEU A 1 975 ? -35.531 20.328 5.676 1 82.19 975 LEU A C 1
ATOM 7489 O O . LEU A 1 975 ? -36.406 19.984 4.855 1 82.19 975 LEU A O 1
ATOM 7493 N N . SER A 1 976 ? -34.344 20.094 5.547 1 77.44 976 SER A N 1
ATOM 7494 C CA . SER A 1 976 ? -33.875 19.531 4.293 1 77.44 976 SER A CA 1
ATOM 7495 C C . SER A 1 976 ? -34.312 18.094 4.125 1 77.44 976 SER A C 1
ATOM 7497 O O . SER A 1 976 ? -34.281 17.312 5.082 1 77.44 976 SER A O 1
ATOM 7499 N N . ASN A 1 977 ? -34.812 17.766 3.016 1 69.62 977 ASN A N 1
ATOM 7500 C CA . ASN A 1 977 ? -35.219 16.406 2.682 1 69.62 977 ASN A CA 1
ATOM 7501 C C . ASN A 1 977 ? -34.344 15.805 1.61 1 69.62 977 ASN A C 1
ATOM 7503 O O . ASN A 1 977 ? -34.688 14.805 0.979 1 69.62 977 ASN A O 1
ATOM 7507 N N . GLY A 1 978 ? -33.25 16.484 1.431 1 69.88 978 GLY A N 1
ATOM 7508 C CA . GLY A 1 978 ? -32.344 15.977 0.41 1 69.88 978 GLY A CA 1
ATOM 7509 C C . GLY A 1 978 ? -31.578 14.75 0.853 1 69.88 978 GLY A C 1
ATOM 7510 O O . GLY A 1 978 ? -31.609 14.383 2.029 1 69.88 978 GLY A O 1
ATOM 7511 N N . ILE A 1 979 ? -31.047 14.031 -0.118 1 68.81 979 ILE A N 1
ATOM 7512 C CA . ILE A 1 979 ? -30.297 12.805 0.123 1 68.81 979 ILE A CA 1
ATOM 7513 C C . ILE A 1 979 ? -29.141 13.094 1.073 1 68.81 979 ILE A C 1
ATOM 7515 O O . ILE A 1 979 ? -28.391 14.047 0.875 1 68.81 979 ILE A O 1
ATOM 7519 N N . GLY A 1 980 ? -29.031 12.375 2.211 1 66.75 980 GLY A N 1
ATOM 7520 C CA . GLY A 1 980 ? -27.922 12.516 3.143 1 66.75 980 GLY A CA 1
ATOM 7521 C C . GLY A 1 980 ? -28.266 13.336 4.367 1 66.75 980 GLY A C 1
ATOM 7522 O O . GLY A 1 980 ? -27.594 13.242 5.398 1 66.75 980 GLY A O 1
ATOM 7523 N N . ALA A 1 981 ? -29.375 14.141 4.254 1 68.56 981 ALA A N 1
ATOM 7524 C CA . ALA A 1 981 ? -29.719 15.055 5.34 1 68.56 981 ALA A CA 1
ATOM 7525 C C . ALA A 1 981 ? -30.484 14.336 6.445 1 68.56 981 ALA A C 1
ATOM 7527 O O . ALA A 1 981 ? -30.594 14.844 7.566 1 68.56 981 ALA A O 1
ATOM 7528 N N . GLN A 1 982 ? -30.859 13.156 6.176 1 72 982 GLN A N 1
ATOM 7529 C CA . GLN A 1 982 ? -31.734 12.438 7.098 1 72 982 GLN A CA 1
ATOM 7530 C C . GLN A 1 982 ? -31 12.055 8.375 1 72 982 GLN A C 1
ATOM 7532 O O . GLN A 1 982 ? -31.609 11.945 9.445 1 72 982 GLN A O 1
ATOM 7537 N N . ALA A 1 983 ? -29.719 11.859 8.164 1 71.06 983 ALA A N 1
ATOM 7538 C CA . ALA A 1 983 ? -28.938 11.477 9.344 1 71.06 983 ALA A CA 1
ATOM 7539 C C . ALA A 1 983 ? -28.797 12.648 10.312 1 71.06 983 ALA A C 1
ATOM 7541 O O . ALA A 1 983 ? -28.688 12.453 11.523 1 71.06 983 ALA A O 1
ATOM 7542 N N . GLN A 1 984 ? -28.922 13.82 9.773 1 76.75 984 GLN A N 1
ATOM 7543 C CA . GLN A 1 984 ? -28.688 14.992 10.609 1 76.75 984 GLN A CA 1
ATOM 7544 C C . GLN A 1 984 ? -29.984 15.688 10.977 1 76.75 984 GLN A C 1
ATOM 7546 O O . GLN A 1 984 ? -30.031 16.516 11.883 1 76.75 984 GLN A O 1
ATOM 7551 N N . GLN A 1 985 ? -31.062 15.281 10.438 1 83.31 985 GLN A N 1
ATOM 7552 C CA . GLN A 1 985 ? -32.344 15.961 10.617 1 83.31 985 GLN A CA 1
ATOM 7553 C C . GLN A 1 985 ? -32.812 15.898 12.07 1 83.31 985 GLN A C 1
ATOM 7555 O O . GLN A 1 985 ? -33.219 16.922 12.641 1 83.31 985 GLN A O 1
ATOM 7560 N N . PRO A 1 986 ? -32.688 14.719 12.664 1 84.25 986 PRO A N 1
ATOM 7561 C CA . PRO A 1 986 ? -33.125 14.695 14.07 1 84.25 986 PRO A CA 1
ATOM 7562 C C . PRO A 1 986 ? -32.219 15.547 14.977 1 84.25 986 PRO A C 1
ATOM 7564 O O . PRO A 1 986 ? -32.719 16.188 15.906 1 84.25 986 PRO A O 1
ATOM 7567 N N . LEU A 1 987 ? -31.031 15.531 14.727 1 83.06 987 LEU A N 1
ATOM 7568 C CA . LEU A 1 987 ? -30.094 16.359 15.492 1 83.06 987 LEU A CA 1
ATOM 7569 C C . LEU A 1 987 ? -30.422 17.844 15.336 1 83.06 987 LEU A C 1
ATOM 7571 O O . LEU A 1 987 ? -30.484 18.578 16.328 1 83.06 987 LEU A O 1
ATOM 7575 N N . ALA A 1 988 ? -30.609 18.25 14.07 1 86.56 988 ALA A N 1
ATOM 7576 C CA . ALA A 1 988 ? -30.891 19.656 13.773 1 86.56 988 ALA A CA 1
ATOM 7577 C C . ALA A 1 988 ? -32.219 20.078 14.367 1 86.56 988 ALA A C 1
ATOM 7579 O O . ALA A 1 988 ? -32.375 21.203 14.852 1 86.56 988 ALA A O 1
ATOM 7580 N N . ARG A 1 989 ? -33.156 19.219 14.406 1 89.88 989 ARG A N 1
ATOM 7581 C CA . ARG A 1 989 ? -34.469 19.547 14.938 1 89.88 989 ARG A CA 1
ATOM 7582 C C . ARG A 1 989 ? -34.438 19.734 16.453 1 89.88 989 ARG A C 1
ATOM 7584 O O . ARG A 1 989 ? -35.125 20.625 16.984 1 89.88 989 ARG A O 1
ATOM 7591 N N . VAL A 1 990 ? -33.719 18.922 17.062 1 90.5 990 VAL A N 1
ATOM 7592 C CA . VAL A 1 990 ? -33.562 19.047 18.516 1 90.5 990 VAL A CA 1
ATOM 7593 C C . VAL A 1 990 ? -32.906 20.375 18.859 1 90.5 990 VAL A C 1
ATOM 7595 O O . VAL A 1 990 ? -33.344 21.078 19.766 1 90.5 990 VAL A O 1
ATOM 7598 N N . VAL A 1 991 ? -31.938 20.719 18.141 1 88.69 991 VAL A N 1
ATOM 7599 C CA . VAL A 1 991 ? -31.188 21.938 18.453 1 88.69 991 VAL A CA 1
ATOM 7600 C C . VAL A 1 991 ? -32.031 23.156 18.125 1 88.69 991 VAL A C 1
ATOM 7602 O O . VAL A 1 991 ? -32.062 24.125 18.891 1 88.69 991 VAL A O 1
ATOM 7605 N N . VAL A 1 992 ? -32.688 23.156 17.016 1 90.31 992 VAL A N 1
ATOM 7606 C CA . VAL A 1 992 ? -33.531 24.281 16.609 1 90.31 992 VAL A CA 1
ATOM 7607 C C . VAL A 1 992 ? -34.656 24.484 17.641 1 90.31 992 VAL A C 1
ATOM 7609 O O . VAL A 1 992 ? -34.875 25.609 18.094 1 90.31 992 VAL A O 1
ATOM 7612 N N . GLY A 1 993 ? -35.344 23.453 17.969 1 91.31 993 GLY A N 1
ATOM 7613 C CA . GLY A 1 993 ? -36.375 23.547 18.984 1 91.31 993 GLY A CA 1
ATOM 7614 C C . GLY A 1 993 ? -35.875 23.891 20.359 1 91.31 993 GLY A C 1
ATOM 7615 O O . GLY A 1 993 ? -36.469 24.656 21.094 1 91.31 993 GLY A O 1
ATOM 7616 N N . GLY A 1 994 ? -34.781 23.344 20.75 1 92.12 994 GLY A N 1
ATOM 7617 C CA . GLY A 1 994 ? -34.156 23.594 22.031 1 92.12 994 GLY A CA 1
ATOM 7618 C C . GLY A 1 994 ? -33.688 25.031 22.203 1 92.12 994 GLY A C 1
ATOM 7619 O O . GLY A 1 994 ? -33.75 25.594 23.297 1 92.12 994 GLY A O 1
ATOM 7620 N N . MET A 1 995 ? -33.281 25.656 21.125 1 90.88 995 MET A N 1
ATOM 7621 C CA . MET A 1 995 ? -32.75 27.031 21.203 1 90.88 995 MET A CA 1
ATOM 7622 C C . MET A 1 995 ? -33.875 28.016 21.484 1 90.88 995 MET A C 1
ATOM 7624 O O . MET A 1 995 ? -33.688 29.031 22.156 1 90.88 995 MET A O 1
ATOM 7628 N N . ILE A 1 996 ? -35.031 27.703 21.047 1 91.94 996 ILE A N 1
ATOM 7629 C CA . ILE A 1 996 ? -36.188 28.562 21.297 1 91.94 996 ILE A CA 1
ATOM 7630 C C . ILE A 1 996 ? -36.5 28.562 22.797 1 91.94 996 ILE A C 1
ATOM 7632 O O . ILE A 1 996 ? -36.688 29.625 23.391 1 91.94 996 ILE A O 1
ATOM 7636 N N . THR A 1 997 ? -36.531 27.453 23.359 1 93 997 THR A N 1
ATOM 7637 C CA . THR A 1 997 ? -36.844 27.359 24.781 1 93 997 THR A CA 1
ATOM 7638 C C . THR A 1 997 ? -35.656 27.828 25.641 1 93 997 THR A C 1
ATOM 7640 O O . THR A 1 997 ? -35.844 28.281 26.766 1 93 997 THR A O 1
ATOM 7643 N N . THR A 1 998 ? -34.5 27.688 25.094 1 92.75 998 THR A N 1
ATOM 7644 C CA . THR A 1 998 ? -33.344 28.188 25.812 1 92.75 998 THR A CA 1
ATOM 7645 C C . THR A 1 998 ? -33.406 29.703 25.969 1 92.75 998 THR A C 1
ATOM 7647 O O . THR A 1 998 ? -33.062 30.234 27.031 1 92.75 998 THR A O 1
ATOM 7650 N N . ILE A 1 999 ? -33.812 30.391 24.906 1 92.5 999 ILE A N 1
ATOM 7651 C CA . ILE A 1 999 ? -33.969 31.844 24.953 1 92.5 999 ILE A CA 1
ATOM 7652 C C . ILE A 1 999 ? -34.969 32.219 26.062 1 92.5 999 ILE A C 1
ATOM 7654 O O . ILE A 1 999 ? -34.688 33.094 26.875 1 92.5 999 ILE A O 1
ATOM 7658 N N . ILE A 1 1000 ? -35.969 31.484 26.156 1 92.44 1000 ILE A N 1
ATOM 7659 C CA . ILE A 1 1000 ? -37.031 31.766 27.125 1 92.44 1000 ILE A CA 1
ATOM 7660 C C . ILE A 1 1000 ? -36.5 31.484 28.531 1 92.44 1000 ILE A C 1
ATOM 7662 O O . ILE A 1 1000 ? -36.75 32.25 29.469 1 92.44 1000 ILE A O 1
ATOM 7666 N N . ALA A 1 1001 ? -35.812 30.453 28.688 1 92.38 1001 ALA A N 1
ATOM 7667 C CA . ALA A 1 1001 ? -35.312 30.047 29.984 1 92.38 1001 ALA A CA 1
ATOM 7668 C C . ALA A 1 1001 ? -34.281 31.031 30.5 1 92.38 1001 ALA A C 1
ATOM 7670 O O . ALA A 1 1001 ? -34.25 31.391 31.688 1 92.38 1001 ALA A O 1
ATOM 7671 N N . ILE A 1 1002 ? -33.406 31.531 29.656 1 91.94 1002 ILE A N 1
ATOM 7672 C CA . ILE A 1 1002 ? -32.344 32.438 30.047 1 91.94 1002 ILE A CA 1
ATOM 7673 C C . ILE A 1 1002 ? -32.906 33.812 30.375 1 91.94 1002 ILE A C 1
ATOM 7675 O O . ILE A 1 1002 ? -32.469 34.469 31.344 1 91.94 1002 ILE A O 1
ATOM 7679 N N . LEU A 1 1003 ? -33.875 34.25 29.594 1 90.44 1003 LEU A N 1
ATOM 7680 C CA . LEU A 1 1003 ? -34.375 35.625 29.734 1 90.44 1003 LEU A CA 1
ATOM 7681 C C . LEU A 1 1003 ? -35.344 35.719 30.906 1 90.44 1003 LEU A C 1
ATOM 7683 O O . LEU A 1 1003 ? -35.438 36.781 31.547 1 90.44 1003 LEU A O 1
ATOM 7687 N N . PHE A 1 1004 ? -36.031 34.625 31.312 1 90.88 1004 PHE A N 1
ATOM 7688 C CA . PHE A 1 1004 ? -37.062 34.781 32.312 1 90.88 1004 PHE A CA 1
ATOM 7689 C C . PHE A 1 1004 ? -36.781 33.938 33.531 1 90.88 1004 PHE A C 1
ATOM 7691 O O . PHE A 1 1004 ? -37 34.375 34.688 1 90.88 1004 PHE A O 1
ATOM 7698 N N . ILE A 1 1005 ? -36.25 32.781 33.438 1 90.38 1005 ILE A N 1
ATOM 7699 C CA . ILE A 1 1005 ? -36.062 31.859 34.562 1 90.38 1005 ILE A CA 1
ATOM 7700 C C . ILE A 1 1005 ? -34.75 32.156 35.25 1 90.38 1005 ILE A C 1
ATOM 7702 O O . ILE A 1 1005 ? -34.688 32.188 36.469 1 90.38 1005 ILE A O 1
ATOM 7706 N N . LEU A 1 1006 ? -33.75 32.375 34.469 1 90.12 1006 LEU A N 1
ATOM 7707 C CA . LEU A 1 1006 ? -32.406 32.594 35.031 1 90.12 1006 LEU A CA 1
ATOM 7708 C C . LEU A 1 1006 ? -32.375 33.812 35.906 1 90.12 1006 LEU A C 1
ATOM 7710 O O . LEU A 1 1006 ? -31.797 33.781 37 1 90.12 1006 LEU A O 1
ATOM 7714 N N . PRO A 1 1007 ? -33 34.938 35.531 1 89.56 1007 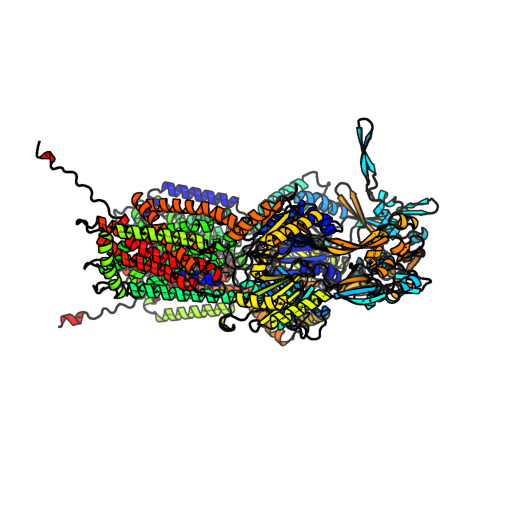PRO A N 1
ATOM 7715 C CA . PRO A 1 1007 ? -33 36.094 36.406 1 89.56 1007 PRO A CA 1
ATOM 7716 C C . PRO A 1 1007 ? -33.719 35.875 37.75 1 89.56 1007 PRO A C 1
ATOM 7718 O O . PRO A 1 1007 ? -33.344 36.469 38.75 1 89.56 1007 PRO A O 1
ATOM 7721 N N . LEU A 1 1008 ? -34.656 35.031 37.719 1 88.38 1008 LEU A N 1
ATOM 7722 C CA . LEU A 1 1008 ? -35.406 34.719 38.938 1 88.38 1008 LEU A CA 1
ATOM 7723 C C . LEU A 1 1008 ? -34.531 33.906 39.906 1 88.38 1008 LEU A C 1
ATOM 7725 O O . LEU A 1 1008 ? -34.656 34.031 41.125 1 88.38 1008 LEU A O 1
ATOM 7729 N N . LEU A 1 1009 ? -33.656 33.188 39.344 1 88.25 1009 LEU A N 1
ATOM 7730 C CA . LEU A 1 1009 ? -32.75 32.375 40.156 1 88.25 1009 LEU A CA 1
ATOM 7731 C C . LEU A 1 1009 ? -31.594 33.219 40.688 1 88.25 1009 LEU A C 1
ATOM 7733 O O . LEU A 1 1009 ? -30.969 32.875 41.688 1 88.25 1009 LEU A O 1
ATOM 7737 N N . LEU A 1 1010 ? -31.344 34.344 40.062 1 86.38 1010 LEU A N 1
ATOM 7738 C CA . LEU A 1 1010 ? -30.219 35.188 40.438 1 86.38 1010 LEU A CA 1
ATOM 7739 C C . LEU A 1 1010 ? -30.625 36.219 41.469 1 86.38 1010 LEU A C 1
ATOM 7741 O O . LEU A 1 1010 ? -29.781 36.906 42.062 1 86.38 1010 LEU A O 1
ATOM 7745 N N . ARG A 1 1011 ? -31.859 36.344 41.812 1 76.81 1011 ARG A N 1
ATOM 7746 C CA . ARG A 1 1011 ? -32.375 37.312 42.781 1 76.81 1011 ARG A CA 1
ATOM 7747 C C . ARG A 1 1011 ? -31.875 37 44.188 1 76.81 1011 ARG A C 1
ATOM 7749 O O . ARG A 1 1011 ? -31.984 35.875 44.656 1 76.81 1011 ARG A O 1
ATOM 7756 N N . GLN A 1 1012 ? -30.75 37.625 44.625 1 63.44 1012 GLN A N 1
ATOM 7757 C CA . GLN A 1 1012 ? -30.188 37.438 45.938 1 63.44 1012 GLN A CA 1
ATOM 7758 C C . GLN A 1 1012 ? -31.094 38.062 47 1 63.44 1012 GLN A C 1
ATOM 7760 O O . GLN A 1 1012 ? -31.719 39.094 46.781 1 63.44 1012 GLN A O 1
ATOM 7765 N N . LYS A 1 1013 ? -31.609 37.406 48 1 53.16 1013 LYS A N 1
ATOM 7766 C CA . LYS A 1 1013 ? -32.25 37.969 49.188 1 53.16 1013 LYS A CA 1
ATOM 7767 C C . LYS A 1 1013 ? -31.422 39.125 49.781 1 53.16 1013 LYS A C 1
ATOM 7769 O O . LYS A 1 1013 ? -30.203 39 49.875 1 53.16 1013 LYS A O 1
ATOM 7774 N N . PRO A 1 1014 ? -31.922 40.281 49.719 1 45.12 1014 PRO A N 1
ATOM 7775 C CA . PRO A 1 1014 ? -31.219 41.312 50.438 1 45.12 1014 PRO A CA 1
ATOM 7776 C C . PRO A 1 1014 ? -30.609 40.812 51.75 1 45.12 1014 PRO A C 1
ATOM 7778 O O . PRO A 1 1014 ? -31.156 39.875 52.375 1 45.12 1014 PRO A O 1
ATOM 7781 N N . ALA A 1 1015 ? -29.359 40.844 51.906 1 40.59 1015 ALA A N 1
ATOM 7782 C CA . ALA A 1 1015 ? -28.812 40.656 53.219 1 40.59 1015 ALA A CA 1
ATOM 7783 C C . ALA A 1 1015 ? -29.672 41.344 54.281 1 40.59 1015 ALA A C 1
ATOM 7785 O O . ALA A 1 1015 ? -30.047 42.5 54.125 1 40.59 1015 ALA A O 1
ATOM 7786 N N . HIS A 1 1016 ? -30.375 40.719 54.938 1 35.69 1016 HIS A N 1
ATOM 7787 C CA . HIS A 1 1016 ? -30.891 41.281 56.156 1 35.69 1016 HIS A CA 1
ATOM 7788 C C . HIS A 1 1016 ? -29.828 42.156 56.844 1 35.69 1016 HIS A C 1
ATOM 7790 O O . HIS A 1 1016 ? -28.75 41.656 57.188 1 35.69 1016 HIS A O 1
ATOM 7796 N N . HIS A 1 1017 ? -29.641 43.375 56.531 1 36.16 1017 HIS A N 1
ATOM 7797 C CA . HIS A 1 1017 ? -29.016 44.312 57.469 1 36.16 1017 HIS A CA 1
ATOM 7798 C C . HIS A 1 1017 ? -29.422 44 58.906 1 36.16 1017 HIS A C 1
ATOM 7800 O O . HIS A 1 1017 ? -30.609 44.031 59.25 1 36.16 1017 HIS A O 1
ATOM 7806 N N . LEU A 1 1018 ? -28.797 43.125 59.656 1 33.28 1018 LEU A N 1
ATOM 7807 C CA . LEU A 1 1018 ? -28.875 43.031 61.094 1 33.28 1018 LEU A CA 1
ATOM 7808 C C . LEU A 1 1018 ? -28.859 44.406 61.75 1 33.28 1018 LEU A C 1
ATOM 7810 O O . LEU A 1 1018 ? -28.156 45.312 61.25 1 33.28 1018 LEU A O 1
ATOM 7814 N N . HIS A 1 1019 ? -29.828 44.812 62.656 1 36.22 1019 HIS A N 1
ATOM 7815 C CA . HIS A 1 1019 ? -30.156 45.844 63.625 1 36.22 1019 HIS A CA 1
ATOM 7816 C C . HIS A 1 1019 ? -28.938 46.219 64.438 1 36.22 1019 HIS A C 1
ATOM 7818 O O . HIS A 1 1019 ? -28.516 45.5 65.375 1 36.22 1019 HIS A O 1
ATOM 7824 N N . LEU A 1 1020 ? -27.844 46.719 64.062 1 34.44 1020 LEU A N 1
ATOM 7825 C CA . LEU A 1 1020 ? -26.969 47.469 65 1 34.44 1020 LEU A CA 1
ATOM 7826 C C . LEU A 1 1020 ? -27.75 48.562 65.75 1 34.44 1020 LEU A C 1
ATOM 7828 O O . LEU A 1 1020 ? -27.172 49.406 66.438 1 34.44 1020 LEU A O 1
ATOM 7832 N N . GLU A 1 1021 ? -29.047 48.812 65.688 1 34.22 1021 GLU A N 1
ATOM 7833 C CA . GLU A 1 1021 ? -29.609 49.812 66.562 1 34.22 1021 GLU A CA 1
ATOM 7834 C C . GLU A 1 1021 ? -29.484 49.344 68 1 34.22 1021 GLU A C 1
ATOM 7836 O O . GLU A 1 1021 ? -29.75 50.125 68.938 1 34.22 1021 GLU A O 1
ATOM 7841 N N . GLU A 1 1022 ? -29.375 48.094 68.438 1 35.38 1022 GLU A N 1
ATOM 7842 C CA . GLU A 1 1022 ? -29.391 47.875 69.875 1 35.38 1022 GLU A CA 1
ATOM 7843 C C . GLU A 1 1022 ? -28.094 48.344 70.562 1 35.38 1022 GLU A C 1
ATOM 784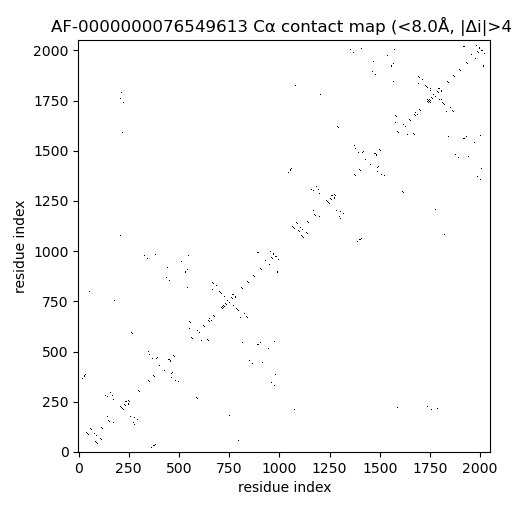5 O O . GLU A 1 1022 ? -27.859 48.094 71.75 1 35.38 1022 GLU A O 1
ATOM 7850 N N . ALA A 1 1023 ? -27.109 49 69.938 1 38.28 1023 ALA A N 1
ATOM 7851 C CA . ALA A 1 1023 ? -26.062 49.688 70.688 1 38.28 1023 ALA A CA 1
ATOM 7852 C C . ALA A 1 1023 ? -26.609 50.969 71.375 1 38.28 1023 ALA A C 1
ATOM 7854 O O . ALA A 1 1023 ? -25.875 51.656 72.062 1 38.28 1023 ALA A O 1
ATOM 7855 N N . SER A 1 1024 ? -27.703 51.625 70.875 1 35.09 1024 SER A N 1
ATOM 7856 C CA . SER A 1 1024 ? -27.969 52.812 71.625 1 35.09 1024 SER A CA 1
ATOM 7857 C C . SER A 1 1024 ? -28.484 52.5 73.062 1 35.09 1024 SER A C 1
ATOM 7859 O O . SER A 1 1024 ? -28.641 53.406 73.875 1 35.09 1024 SER A O 1
ATOM 7861 N N . THR A 1 1025 ? -29.188 51.406 73.25 1 34.22 1025 THR A N 1
ATOM 7862 C CA . THR A 1 1025 ? -29.688 51.375 74.625 1 34.22 1025 THR A CA 1
ATOM 7863 C C . THR A 1 1025 ? -28.609 50.938 75.562 1 34.22 1025 THR A C 1
ATOM 7865 O O . THR A 1 1025 ? -28.703 51.188 76.75 1 34.22 1025 THR A O 1
ATOM 7868 N N . GLU A 1 1026 ? -27.547 50.219 75.312 1 26.91 1026 GLU A N 1
ATOM 7869 C CA . GLU A 1 1026 ? -26.656 50.281 76.5 1 26.91 1026 GLU A CA 1
ATOM 7870 C C . GLU A 1 1026 ? -25.609 51.375 76.312 1 26.91 1026 GLU A C 1
ATOM 7872 O O . GLU A 1 1026 ? -25.094 51.562 75.188 1 26.91 1026 GLU A O 1
ATOM 7877 N N . MET B 1 1 ? 14.023 39.156 23.391 1 68.69 1 MET B N 1
ATOM 7878 C CA . MET B 1 1 ? 15.297 38.562 22.969 1 68.69 1 MET B CA 1
ATOM 7879 C C . MET B 1 1 ? 16.438 39.094 23.844 1 68.69 1 MET B C 1
ATOM 7881 O O . MET B 1 1 ? 17.312 38.344 24.25 1 68.69 1 MET B O 1
ATOM 7885 N N . GLN B 1 2 ? 16.359 40.344 24.219 1 79.75 2 GLN B N 1
ATOM 7886 C CA . GLN B 1 2 ? 17.422 40.906 25.031 1 79.75 2 GLN B CA 1
ATOM 7887 C C . GLN B 1 2 ? 17.5 40.219 26.391 1 79.75 2 GLN B C 1
ATOM 7889 O O . GLN B 1 2 ? 18.594 39.938 26.891 1 79.75 2 GLN B O 1
ATOM 7894 N N . SER B 1 3 ? 16.234 39.938 26.859 1 81.12 3 SER B N 1
ATOM 7895 C CA . SER B 1 3 ? 16.203 39.312 28.172 1 81.12 3 SER B CA 1
ATOM 7896 C C . SER B 1 3 ? 16.797 37.906 28.125 1 81.12 3 SER B C 1
ATOM 7898 O O . SER B 1 3 ? 17.484 37.469 29.062 1 81.12 3 SER B O 1
ATOM 7900 N N . LEU B 1 4 ? 16.625 37.25 27.047 1 85.44 4 LEU B N 1
ATOM 7901 C CA . LEU B 1 4 ? 17.156 35.875 26.891 1 85.44 4 LEU B CA 1
ATOM 7902 C C . LEU B 1 4 ? 18.672 35.906 26.75 1 85.44 4 LEU B C 1
ATOM 7904 O O . LEU B 1 4 ? 19.359 35.031 27.312 1 85.44 4 LEU B O 1
ATOM 7908 N N . ILE B 1 5 ? 19.266 36.844 26.047 1 86.56 5 ILE B N 1
ATOM 7909 C CA . ILE B 1 5 ? 20.703 36.938 25.828 1 86.56 5 ILE B CA 1
ATOM 7910 C C . ILE B 1 5 ? 21.406 37.344 27.125 1 86.56 5 ILE B C 1
ATOM 7912 O O . ILE B 1 5 ? 22.5 36.844 27.422 1 86.56 5 ILE B O 1
ATOM 7916 N N . ARG B 1 6 ? 20.719 38.281 27.891 1 88.06 6 ARG B N 1
ATOM 7917 C CA . ARG B 1 6 ? 21.266 38.688 29.172 1 88.06 6 ARG B CA 1
ATOM 7918 C C . ARG B 1 6 ? 21.328 37.5 30.141 1 88.06 6 ARG B C 1
ATOM 7920 O O . ARG B 1 6 ? 22.266 37.406 30.938 1 88.06 6 ARG B O 1
ATOM 7927 N N . LEU B 1 7 ? 20.281 36.625 29.984 1 88.94 7 LEU B N 1
ATOM 7928 C CA . LEU B 1 7 ? 20.25 35.438 30.812 1 88.94 7 LEU B CA 1
ATOM 7929 C C . LEU B 1 7 ? 21.406 34.5 30.469 1 88.94 7 LEU B C 1
ATOM 7931 O O . LEU B 1 7 ? 22 33.875 31.359 1 88.94 7 LEU B O 1
ATOM 7935 N N . PHE B 1 8 ? 21.797 34.375 29.188 1 89.88 8 PHE B N 1
ATOM 7936 C CA . PHE B 1 8 ? 22.875 33.5 28.75 1 89.88 8 PHE B CA 1
ATOM 7937 C C . PHE B 1 8 ? 24.234 34 29.234 1 89.88 8 PHE B C 1
ATOM 7939 O O . PHE B 1 8 ? 25.094 33.219 29.594 1 89.88 8 PHE B O 1
ATOM 7946 N N . ILE B 1 9 ? 24.375 35.312 29.281 1 87.31 9 ILE B N 1
ATOM 7947 C CA . ILE B 1 9 ? 25.625 35.906 29.703 1 87.31 9 ILE B CA 1
ATOM 7948 C C . ILE B 1 9 ? 25.766 35.812 31.219 1 87.31 9 ILE B C 1
ATOM 7950 O O . ILE B 1 9 ? 26.859 35.594 31.734 1 87.31 9 ILE B O 1
ATOM 7954 N N . ARG B 1 10 ? 24.609 35.969 31.891 1 86.81 10 ARG B N 1
ATOM 7955 C CA . ARG B 1 10 ? 24.625 35.844 33.344 1 86.81 10 ARG B CA 1
ATOM 7956 C C . ARG B 1 10 ? 25 34.438 33.781 1 86.81 10 ARG B C 1
ATOM 7958 O O . ARG B 1 10 ? 25.781 34.281 34.719 1 86.81 10 ARG B O 1
ATOM 7965 N N . TYR B 1 11 ? 24.5 33.438 33.094 1 92.06 11 TYR B N 1
ATOM 7966 C CA . TYR B 1 11 ? 24.812 32.062 33.406 1 92.06 11 TYR B CA 1
ATOM 7967 C C . TYR B 1 11 ? 25.797 31.5 32.375 1 92.06 11 TYR B C 1
ATOM 7969 O O . TYR B 1 11 ? 25.578 30.422 31.812 1 92.06 11 TYR B O 1
ATOM 7977 N N . ARG B 1 12 ? 26.828 32.156 32.219 1 89.56 12 ARG B N 1
ATOM 7978 C CA . ARG B 1 12 ? 27.828 31.797 31.203 1 89.56 12 ARG B CA 1
ATOM 7979 C C . ARG B 1 12 ? 28.438 30.438 31.469 1 89.56 12 ARG B C 1
ATOM 7981 O O . ARG B 1 12 ? 28.719 29.672 30.547 1 89.56 12 ARG B O 1
ATOM 7988 N N . ALA B 1 13 ? 28.547 30.031 32.594 1 91 13 ALA B N 1
ATOM 7989 C CA . ALA B 1 13 ? 29.156 28.75 32.938 1 91 13 ALA B CA 1
ATOM 7990 C C . ALA B 1 13 ? 28.266 27.578 32.531 1 91 13 ALA B C 1
ATOM 7992 O O . ALA B 1 13 ? 28.75 26.578 32 1 91 13 ALA B O 1
ATOM 7993 N N . ILE B 1 14 ? 27 27.688 32.719 1 91.94 14 ILE B N 1
ATOM 7994 C CA . ILE B 1 14 ? 26.047 26.656 32.344 1 91.94 14 ILE B CA 1
ATOM 7995 C C . ILE B 1 14 ? 25.984 26.516 30.828 1 91.94 14 ILE B C 1
ATOM 7997 O O . ILE B 1 14 ? 25.906 25.406 30.297 1 91.94 14 ILE B O 1
ATOM 8001 N N . VAL B 1 15 ? 25.969 27.609 30.188 1 92.38 15 VAL B N 1
ATOM 8002 C CA . VAL B 1 15 ? 25.906 27.594 28.734 1 92.38 15 VAL B CA 1
ATOM 8003 C C . VAL B 1 15 ? 27.156 26.922 28.172 1 92.38 15 VAL B C 1
ATOM 8005 O O . VAL B 1 15 ? 27.078 26.172 27.188 1 92.38 15 VAL B O 1
ATOM 8008 N N . LEU B 1 16 ? 28.25 27.109 28.75 1 92.25 16 LEU B N 1
ATOM 8009 C CA . LEU B 1 16 ? 29.484 26.5 28.297 1 92.25 16 LEU B CA 1
ATOM 8010 C C . LEU B 1 16 ? 29.484 25 28.578 1 92.25 16 LEU B C 1
ATOM 8012 O O . LEU B 1 16 ? 30.047 24.203 27.812 1 92.25 16 LEU B O 1
ATOM 8016 N N . ILE B 1 17 ? 28.906 24.625 29.656 1 92.69 17 ILE B N 1
ATOM 8017 C CA . ILE B 1 17 ? 28.781 23.203 29.969 1 92.69 17 ILE B CA 1
ATOM 8018 C C . ILE B 1 17 ? 27.859 22.531 28.953 1 92.69 17 ILE B C 1
ATOM 8020 O O . ILE B 1 17 ? 28.141 21.438 28.484 1 92.69 17 ILE B O 1
ATOM 8024 N N . ILE B 1 18 ? 26.75 23.203 28.656 1 92.88 18 ILE B N 1
ATOM 8025 C CA . ILE B 1 18 ? 25.844 22.656 27.656 1 92.88 18 ILE B CA 1
ATOM 8026 C C . ILE B 1 18 ? 26.547 22.547 26.312 1 92.88 18 ILE B C 1
ATOM 8028 O O . ILE B 1 18 ? 26.328 21.594 25.562 1 92.88 18 ILE B O 1
ATOM 8032 N N . PHE B 1 19 ? 27.344 23.531 26.078 1 93.06 19 PHE B N 1
ATOM 8033 C CA . PHE B 1 19 ? 28.141 23.516 24.859 1 93.06 19 PHE B CA 1
ATOM 8034 C C . PHE B 1 19 ? 29.062 22.312 24.828 1 93.06 19 PHE B C 1
ATOM 8036 O O . PHE B 1 19 ? 29.109 21.594 23.828 1 93.06 19 PHE B O 1
ATOM 8043 N N . ALA B 1 20 ? 29.641 22 25.812 1 92.94 20 ALA B N 1
ATOM 8044 C CA . ALA B 1 20 ? 30.562 20.875 25.906 1 92.94 20 ALA B CA 1
ATOM 8045 C C . ALA B 1 20 ? 29.812 19.547 25.844 1 92.94 20 ALA B C 1
ATOM 8047 O O . ALA B 1 20 ? 30.281 18.594 25.219 1 92.94 20 ALA B O 1
ATOM 8048 N N . VAL B 1 21 ? 28.75 19.531 26.5 1 93 21 VAL B N 1
ATOM 8049 C CA . VAL B 1 21 ? 27.938 18.312 26.5 1 93 21 VAL B CA 1
ATOM 8050 C C . VAL B 1 21 ? 27.406 18.047 25.094 1 93 21 VAL B C 1
ATOM 8052 O O . VAL B 1 21 ? 27.359 16.891 24.641 1 93 21 VAL B O 1
ATOM 8055 N N . MET B 1 22 ? 26.969 19.062 24.406 1 92.94 22 MET B N 1
ATOM 8056 C CA . MET B 1 22 ? 26.453 18.891 23.047 1 92.94 22 MET B CA 1
ATOM 8057 C C . MET B 1 22 ? 27.562 18.438 22.109 1 92.94 22 MET B C 1
ATOM 8059 O O . MET B 1 22 ? 27.312 17.641 21.188 1 92.94 22 MET B O 1
ATOM 8063 N N . LEU B 1 23 ? 28.703 18.906 22.281 1 93 23 LEU B N 1
ATOM 8064 C CA . LEU B 1 23 ? 29.844 18.453 21.484 1 93 23 LEU B CA 1
ATOM 8065 C C . LEU B 1 23 ? 30.172 17 21.781 1 93 23 LEU B C 1
ATOM 8067 O O . LEU B 1 23 ? 30.5 16.234 20.859 1 93 23 LEU B O 1
ATOM 8071 N N . ALA B 1 24 ? 30 16.656 22.984 1 92.81 24 ALA B N 1
ATOM 8072 C CA . ALA B 1 24 ? 30.266 15.273 23.375 1 92.81 24 ALA B CA 1
ATOM 8073 C C . ALA B 1 24 ? 29.219 14.328 22.797 1 92.81 24 ALA B C 1
ATOM 8075 O O . ALA B 1 24 ? 29.547 13.234 22.328 1 92.81 24 ALA B O 1
ATOM 8076 N N . ILE B 1 25 ? 28.047 14.773 22.906 1 91.44 25 ILE B N 1
ATOM 8077 C CA . ILE B 1 25 ? 26.969 13.969 22.359 1 91.44 25 ILE B CA 1
ATOM 8078 C C . ILE B 1 25 ? 27.141 13.836 20.859 1 91.44 25 ILE B C 1
ATOM 8080 O O . ILE B 1 25 ? 26.906 12.758 20.281 1 91.44 25 ILE B O 1
ATOM 8084 N N . GLY B 1 26 ? 27.422 14.922 20.234 1 90.81 26 GLY B N 1
ATOM 8085 C CA . GLY B 1 26 ? 27.672 14.883 18.797 1 90.81 26 GLY B CA 1
ATOM 8086 C C . GLY B 1 26 ? 28.812 13.977 18.422 1 90.81 26 GLY B C 1
ATOM 8087 O O . GLY B 1 26 ? 28.734 13.234 17.438 1 90.81 26 GLY B O 1
ATOM 8088 N N . ALA B 1 27 ? 29.797 13.953 19.203 1 91 27 ALA B N 1
ATOM 8089 C CA . ALA B 1 27 ? 30.953 13.094 18.953 1 91 27 ALA B CA 1
ATOM 8090 C C . ALA B 1 27 ? 30.609 11.625 19.188 1 91 27 ALA B C 1
ATOM 8092 O O . ALA B 1 27 ? 31.078 10.75 18.453 1 91 27 ALA B O 1
ATOM 8093 N N . PHE B 1 28 ? 29.906 11.414 20.141 1 90.62 28 PHE B N 1
ATOM 8094 C CA . PHE B 1 28 ? 29.438 10.062 20.406 1 90.62 28 PHE B CA 1
ATOM 8095 C C . PHE B 1 28 ? 28.516 9.57 19.297 1 90.62 28 PHE B C 1
ATOM 8097 O O . PHE B 1 28 ? 28.578 8.406 18.906 1 90.62 28 PHE B O 1
ATOM 8104 N N . ALA B 1 29 ? 27.672 10.414 18.859 1 90.06 29 ALA B N 1
ATOM 8105 C CA . ALA B 1 29 ? 26.766 10.078 17.781 1 90.06 29 ALA B CA 1
ATOM 8106 C C . ALA B 1 29 ? 27.516 9.742 16.5 1 90.06 29 ALA B C 1
ATOM 8108 O O . ALA B 1 29 ? 27.094 8.891 15.711 1 90.06 29 ALA B O 1
ATOM 8109 N N . LEU B 1 30 ? 28.594 10.297 16.312 1 85.5 30 LEU B N 1
ATOM 8110 C CA . LEU B 1 30 ? 29.438 10.039 15.141 1 85.5 30 LEU B CA 1
ATOM 8111 C C . LEU B 1 30 ? 29.922 8.602 15.133 1 85.5 30 LEU B C 1
ATOM 8113 O O . LEU B 1 30 ? 30.047 7.98 14.078 1 85.5 30 LEU B O 1
ATOM 8117 N N . THR B 1 31 ? 30.078 8.039 16.281 1 84.25 31 THR B N 1
ATOM 8118 C CA . THR B 1 31 ? 30.562 6.668 16.375 1 84.25 31 THR B CA 1
ATOM 8119 C C . THR B 1 31 ? 29.422 5.68 16.109 1 84.25 31 THR B C 1
ATOM 8121 O O . THR B 1 31 ? 29.672 4.531 15.719 1 84.25 31 THR B O 1
ATOM 8124 N N . ARG B 1 32 ? 28.297 6.105 16.234 1 84.62 32 ARG B N 1
ATOM 8125 C CA . ARG B 1 32 ? 27.156 5.215 16.047 1 84.62 32 ARG B CA 1
ATOM 8126 C C . ARG B 1 32 ? 26.469 5.465 14.711 1 84.62 32 ARG B C 1
ATOM 8128 O O . ARG B 1 32 ? 25.562 4.727 14.32 1 84.62 32 ARG B O 1
ATOM 8135 N N . LEU B 1 33 ? 26.859 6.371 14.07 1 83.44 33 LEU B N 1
ATOM 8136 C CA . LEU B 1 33 ? 26.234 6.746 12.805 1 83.44 33 LEU B CA 1
ATOM 8137 C C . LEU B 1 33 ? 26.562 5.727 11.719 1 83.44 33 LEU B C 1
ATOM 8139 O O . LEU B 1 33 ? 27.719 5.289 11.594 1 83.44 33 LEU B O 1
ATOM 8143 N N . ASP B 1 34 ? 25.547 5.234 11.031 1 82.38 34 ASP B N 1
ATOM 8144 C CA . ASP B 1 34 ? 25.719 4.328 9.906 1 82.38 34 ASP B CA 1
ATOM 8145 C C . ASP B 1 34 ? 26.141 5.09 8.648 1 82.38 34 ASP B C 1
ATOM 8147 O O . ASP B 1 34 ? 25.438 5.992 8.195 1 82.38 34 ASP B O 1
ATOM 8151 N N . ILE B 1 35 ? 27.266 4.836 8.234 1 80.06 35 ILE B N 1
ATOM 8152 C CA . ILE B 1 35 ? 27.781 5.531 7.062 1 80.06 35 ILE B CA 1
ATOM 8153 C C . ILE B 1 35 ? 27.641 4.641 5.828 1 80.06 35 ILE B C 1
ATOM 8155 O O . ILE B 1 35 ? 28.094 3.496 5.824 1 80.06 35 ILE B O 1
ATOM 8159 N N . GLU B 1 36 ? 26.906 5.102 4.898 1 78.25 36 GLU B N 1
ATOM 8160 C CA . GLU B 1 36 ? 26.734 4.398 3.633 1 78.25 36 GLU B CA 1
ATOM 8161 C C . GLU B 1 36 ? 27.344 5.18 2.477 1 78.25 36 GLU B C 1
ATOM 8163 O O . GLU B 1 36 ? 27.422 6.41 2.525 1 78.25 36 GLU B O 1
ATOM 8168 N N . ALA B 1 37 ? 27.859 4.43 1.553 1 71.19 37 ALA B N 1
ATOM 8169 C CA . ALA B 1 37 ? 28.469 5.105 0.406 1 71.19 37 ALA B CA 1
ATOM 8170 C C . ALA B 1 37 ? 27.406 5.863 -0.4 1 71.19 37 ALA B C 1
ATOM 8172 O O . ALA B 1 37 ? 27.594 7.039 -0.723 1 71.19 37 ALA B O 1
ATOM 8173 N N . TYR B 1 38 ? 26.375 5.117 -0.801 1 71.69 38 TYR B N 1
ATOM 8174 C CA . TYR B 1 38 ? 25.312 5.719 -1.598 1 71.69 38 TYR B CA 1
ATOM 8175 C C . TYR B 1 38 ? 23.953 5.359 -1.039 1 71.69 38 TYR B C 1
ATOM 8177 O O . TYR B 1 38 ? 23.766 4.27 -0.493 1 71.69 38 TYR B O 1
ATOM 8185 N N . PRO B 1 39 ? 23.047 6.336 -1.123 1 74.12 39 PRO B N 1
ATOM 8186 C CA . PRO B 1 39 ? 21.672 5.969 -0.743 1 74.12 39 PRO B CA 1
ATOM 8187 C C . PRO B 1 39 ? 21.031 5.008 -1.735 1 74.12 39 PRO B C 1
ATOM 8189 O O . PRO B 1 39 ? 21.453 4.93 -2.893 1 74.12 39 PRO B O 1
ATOM 8192 N N . ASP B 1 40 ? 20.109 4.262 -1.313 1 75.25 40 ASP B N 1
ATOM 8193 C CA . ASP B 1 40 ? 19.359 3.367 -2.193 1 75.25 40 ASP B CA 1
ATOM 8194 C C . ASP B 1 40 ? 18.359 4.141 -3.035 1 75.25 40 ASP B C 1
ATOM 8196 O O . ASP B 1 40 ? 17.344 4.609 -2.52 1 75.25 40 ASP B O 1
ATOM 8200 N N . PRO B 1 41 ? 18.609 4.32 -4.266 1 76.38 41 PRO B N 1
ATOM 8201 C CA . PRO B 1 41 ? 17.703 5.094 -5.113 1 76.38 41 PRO B CA 1
ATOM 8202 C C . PRO B 1 41 ? 16.5 4.273 -5.59 1 76.38 41 PRO B C 1
ATOM 8204 O O . PRO B 1 41 ? 15.547 4.828 -6.133 1 76.38 41 PRO B O 1
ATOM 8207 N N . SER B 1 42 ? 16.531 3.014 -5.348 1 77.88 42 SER B N 1
ATOM 8208 C CA . SER B 1 42 ? 15.5 2.148 -5.926 1 77.88 42 SER B CA 1
ATOM 8209 C C . SER B 1 42 ? 14.234 2.15 -5.082 1 77.88 42 SER B C 1
ATOM 8211 O O . SER B 1 42 ? 14.297 2.309 -3.859 1 77.88 42 SER B O 1
ATOM 8213 N N . PRO B 1 43 ? 13.117 2.09 -5.797 1 81.62 43 PRO B N 1
ATOM 8214 C CA . PRO B 1 43 ? 11.859 1.915 -5.059 1 81.62 43 PRO B CA 1
ATOM 8215 C C . PRO B 1 43 ? 11.766 0.56 -4.363 1 81.62 43 PRO B C 1
ATOM 8217 O O . PRO B 1 43 ? 12.531 -0.355 -4.68 1 81.62 43 PRO B O 1
ATOM 8220 N N . PRO B 1 44 ? 10.922 0.54 -3.324 1 86.38 44 PRO B N 1
ATOM 8221 C CA . PRO B 1 44 ? 10.719 -0.794 -2.754 1 86.38 44 PRO B CA 1
ATOM 8222 C C . PRO B 1 44 ? 10.32 -1.829 -3.803 1 86.38 44 PRO B C 1
ATOM 8224 O O . PRO B 1 44 ? 9.391 -1.595 -4.586 1 86.38 44 PRO B O 1
ATOM 8227 N N . LEU B 1 45 ? 11.18 -2.818 -3.912 1 89.25 45 LEU B N 1
ATOM 8228 C CA . LEU B 1 45 ? 10.969 -3.834 -4.938 1 89.25 45 LEU B CA 1
ATOM 8229 C C . LEU B 1 45 ? 10.969 -5.23 -4.328 1 89.25 45 LEU B C 1
ATOM 8231 O O . LEU B 1 45 ? 11.773 -5.523 -3.434 1 89.25 45 LEU B O 1
ATOM 8235 N N . VAL B 1 46 ? 9.945 -6.039 -4.66 1 90.62 46 VAL B N 1
ATOM 8236 C CA . VAL B 1 46 ? 9.875 -7.441 -4.27 1 90.62 46 VAL B CA 1
ATOM 8237 C C . VAL B 1 46 ? 9.984 -8.328 -5.508 1 90.62 46 VAL B C 1
ATOM 8239 O O . VAL B 1 46 ? 9.234 -8.156 -6.473 1 90.62 46 VAL B O 1
ATOM 8242 N N . GLU B 1 47 ? 10.984 -9.148 -5.488 1 91.88 47 GLU B N 1
ATOM 8243 C CA . GLU B 1 47 ? 11.234 -10.039 -6.621 1 91.88 47 GLU B CA 1
ATOM 8244 C C . GLU B 1 47 ? 10.828 -11.469 -6.293 1 91.88 47 GLU B C 1
ATOM 8246 O O . GLU B 1 47 ? 11.141 -11.977 -5.215 1 91.88 47 GLU B O 1
ATOM 8251 N N . ILE B 1 48 ? 10.062 -12.078 -7.219 1 93.69 48 ILE B N 1
ATOM 8252 C CA . ILE B 1 48 ? 9.633 -13.469 -7.078 1 93.69 48 ILE B CA 1
ATOM 8253 C C . ILE B 1 48 ? 10.305 -14.328 -8.148 1 93.69 48 ILE B C 1
ATOM 8255 O O . ILE B 1 48 ? 10.258 -13.992 -9.336 1 93.69 48 ILE B O 1
ATOM 8259 N N . ILE B 1 49 ? 10.93 -15.406 -7.711 1 93.75 49 ILE B N 1
ATOM 8260 C CA . ILE B 1 49 ? 11.609 -16.328 -8.625 1 93.75 49 ILE B CA 1
ATOM 8261 C C . ILE B 1 49 ? 10.961 -17.703 -8.539 1 93.75 49 ILE B C 1
ATOM 8263 O O . ILE B 1 49 ? 10.695 -18.219 -7.449 1 93.75 49 ILE B O 1
ATOM 8267 N N . THR B 1 50 ? 10.578 -18.188 -9.664 1 92.62 50 THR B N 1
ATOM 8268 C CA . THR B 1 50 ? 10.07 -19.562 -9.789 1 92.62 50 THR B CA 1
ATOM 8269 C C . THR B 1 50 ? 10.883 -20.344 -10.805 1 92.62 50 THR B C 1
ATOM 8271 O O . THR B 1 50 ? 11.086 -19.891 -11.93 1 92.62 50 THR B O 1
ATOM 8274 N N . GLN B 1 51 ? 11.367 -21.484 -10.398 1 89.94 51 GLN B N 1
ATOM 8275 C CA . GLN B 1 51 ? 12.234 -22.266 -11.273 1 89.94 51 GLN B CA 1
ATOM 8276 C C . GLN B 1 51 ? 11.594 -23.594 -11.641 1 89.94 51 GLN B C 1
ATOM 8278 O O . GLN B 1 51 ? 10.922 -24.219 -10.82 1 89.94 51 GLN B O 1
ATOM 8283 N N . ASN B 1 52 ? 11.602 -23.922 -12.906 1 85.25 52 ASN B N 1
ATOM 8284 C CA . ASN B 1 52 ? 11.273 -25.234 -13.461 1 85.25 52 ASN B CA 1
ATOM 8285 C C . ASN B 1 52 ? 12.195 -25.594 -14.617 1 85.25 52 ASN B C 1
ATOM 8287 O O . ASN B 1 52 ? 12.008 -25.125 -15.742 1 85.25 52 ASN B O 1
ATOM 8291 N N . PRO B 1 53 ? 13.141 -26.438 -14.422 1 78.5 53 PRO B N 1
ATOM 8292 C CA . PRO B 1 53 ? 14.188 -26.703 -15.406 1 78.5 53 PRO B CA 1
ATOM 8293 C C . PRO B 1 53 ? 13.656 -27.391 -16.672 1 78.5 53 PRO B C 1
ATOM 8295 O O . PRO B 1 53 ? 14.383 -27.516 -17.656 1 78.5 53 PRO B O 1
ATOM 8298 N N . SER B 1 54 ? 12.422 -27.672 -16.781 1 75.69 54 SER B N 1
ATOM 8299 C CA . SER B 1 54 ? 11.977 -28.469 -17.906 1 75.69 54 SER B CA 1
ATOM 8300 C C . SER B 1 54 ? 11.094 -27.656 -18.859 1 75.69 54 SER B C 1
ATOM 8302 O O . SER B 1 54 ? 10.789 -28.094 -19.969 1 75.69 54 SER B O 1
ATOM 8304 N N . TRP B 1 55 ? 10.82 -26.453 -18.547 1 80.25 55 TRP B N 1
ATOM 8305 C CA . TRP B 1 55 ? 9.852 -25.719 -19.359 1 80.25 55 TRP B CA 1
ATOM 8306 C C . TRP B 1 55 ? 10.539 -24.609 -20.156 1 80.25 55 TRP B C 1
ATOM 8308 O O . TRP B 1 55 ? 11.492 -24 -19.688 1 80.25 55 TRP B O 1
ATOM 8318 N N . SER B 1 56 ? 10.047 -24.484 -21.375 1 83.44 56 SER B N 1
ATOM 8319 C CA . SER B 1 56 ? 10.539 -23.406 -22.234 1 83.44 56 SER B CA 1
ATOM 8320 C C . SER B 1 56 ? 10.07 -22.047 -21.734 1 83.44 56 SER B C 1
ATOM 8322 O O . SER B 1 56 ? 9.242 -21.953 -20.828 1 83.44 56 SER B O 1
ATOM 8324 N N . ALA B 1 57 ? 10.594 -21.047 -22.328 1 86.69 57 ALA B N 1
ATOM 8325 C CA . ALA B 1 57 ? 10.242 -19.688 -21.938 1 86.69 57 ALA B CA 1
ATOM 8326 C C . ALA B 1 57 ? 8.75 -19.438 -22.125 1 86.69 57 ALA B C 1
ATOM 8328 O O . ALA B 1 57 ? 8.117 -18.766 -21.297 1 86.69 57 ALA B O 1
ATOM 8329 N N . GLU B 1 58 ? 8.172 -19.938 -23.156 1 84.12 58 GLU B N 1
ATOM 8330 C CA . GLU B 1 58 ? 6.758 -19.734 -23.438 1 84.12 58 GLU B CA 1
ATOM 8331 C C . GLU B 1 58 ? 5.879 -20.484 -22.438 1 84.12 58 GLU B C 1
ATOM 8333 O O . GLU B 1 58 ? 4.84 -19.984 -22.016 1 84.12 58 GLU B O 1
ATOM 8338 N N . GLU B 1 59 ? 6.312 -21.703 -22.141 1 83.88 59 GLU B N 1
ATOM 8339 C CA . GLU B 1 59 ? 5.562 -22.484 -21.156 1 83.88 59 GLU B CA 1
ATOM 8340 C C . GLU B 1 59 ? 5.637 -21.844 -19.766 1 83.88 59 GLU B C 1
ATOM 8342 O O . GLU B 1 59 ? 4.648 -21.828 -19.031 1 83.88 59 GLU B O 1
ATOM 8347 N N . MET B 1 60 ? 6.828 -21.359 -19.516 1 88.69 60 MET B N 1
ATOM 8348 C CA . MET B 1 60 ? 6.992 -20.688 -18.219 1 88.69 60 MET B CA 1
ATOM 8349 C C . MET B 1 60 ? 6.133 -19.438 -18.156 1 88.69 60 MET B C 1
ATOM 8351 O O . MET B 1 60 ? 5.598 -19.094 -17.094 1 88.69 60 MET B O 1
ATOM 8355 N N . GLU B 1 61 ? 6.02 -18.75 -19.219 1 90.19 61 GLU B N 1
ATOM 8356 C CA . GLU B 1 61 ? 5.207 -17.531 -19.281 1 90.19 61 GLU B CA 1
ATOM 8357 C C . GLU B 1 61 ? 3.732 -17.844 -19.047 1 90.19 61 GLU B C 1
ATOM 8359 O O . GLU B 1 61 ? 3.082 -17.219 -18.203 1 90.19 61 GLU B O 1
ATOM 8364 N N . GLN B 1 62 ? 3.285 -18.859 -19.719 1 85.88 62 GLN B N 1
ATOM 8365 C CA . GLN B 1 62 ? 1.855 -19.141 -19.719 1 85.88 62 GLN B CA 1
ATOM 8366 C C . GLN B 1 62 ? 1.44 -19.859 -18.438 1 85.88 62 GLN B C 1
ATOM 8368 O O . GLN B 1 62 ? 0.361 -19.609 -17.891 1 85.88 62 GLN B O 1
ATOM 8373 N N . GLN B 1 63 ? 2.322 -20.719 -17.938 1 86.69 63 GLN B N 1
ATOM 8374 C CA . GLN B 1 63 ? 1.905 -21.578 -16.844 1 86.69 63 GLN B CA 1
ATOM 8375 C C . GLN B 1 63 ? 2.299 -20.984 -15.492 1 86.69 63 GLN B C 1
ATOM 8377 O O . GLN B 1 63 ? 1.685 -21.281 -14.469 1 86.69 63 GLN B O 1
ATOM 8382 N N . VAL B 1 64 ? 3.295 -20.125 -15.508 1 91.56 64 VAL B N 1
ATOM 8383 C CA . VAL B 1 64 ? 3.781 -19.672 -14.219 1 91.56 64 VAL B CA 1
ATOM 8384 C C . VAL B 1 64 ? 3.691 -18.141 -14.148 1 91.56 64 VAL B C 1
ATOM 8386 O O . VAL B 1 64 ? 3.021 -17.594 -13.273 1 91.56 64 VAL B O 1
ATOM 8389 N N . THR B 1 65 ? 4.211 -17.438 -15.078 1 92.56 65 THR B N 1
ATOM 8390 C CA . THR B 1 65 ? 4.359 -15.977 -15.023 1 92.56 65 THR B CA 1
ATOM 8391 C C . THR B 1 65 ? 2.994 -15.297 -15.039 1 92.56 65 THR B C 1
ATOM 8393 O O . THR B 1 65 ? 2.73 -14.398 -14.242 1 92.56 65 THR B O 1
ATOM 8396 N N . VAL B 1 66 ? 2.143 -15.727 -15.938 1 89.69 66 VAL B N 1
ATOM 8397 C CA . VAL B 1 66 ? 0.846 -15.078 -16.109 1 89.69 66 VAL B CA 1
ATOM 8398 C C . VAL B 1 66 ? 0.004 -15.273 -14.844 1 89.69 66 VAL B C 1
ATOM 8400 O O . VAL B 1 66 ? -0.56 -14.312 -14.312 1 89.69 66 VAL B O 1
ATOM 8403 N N . PRO B 1 67 ? -0.069 -16.5 -14.312 1 87.94 67 PRO B N 1
ATOM 8404 C CA . PRO B 1 67 ? -0.838 -16.656 -13.078 1 87.94 67 PRO B CA 1
ATOM 8405 C C . PRO B 1 67 ? -0.26 -15.852 -11.914 1 87.94 67 PRO B C 1
ATOM 8407 O O . PRO B 1 67 ? -1.011 -15.328 -11.086 1 87.94 67 PRO B O 1
ATOM 8410 N N . VAL B 1 68 ? 0.984 -15.75 -11.836 1 91.88 68 VAL B N 1
ATOM 8411 C CA . VAL B 1 68 ? 1.617 -14.984 -10.773 1 91.88 68 VAL B CA 1
ATOM 8412 C C . VAL B 1 68 ? 1.281 -13.508 -10.93 1 91.88 68 VAL B C 1
ATOM 8414 O O . VAL B 1 68 ? 0.943 -12.836 -9.953 1 91.88 68 VAL B O 1
ATOM 8417 N N . GLU B 1 69 ? 1.333 -13.023 -12.141 1 90.69 69 GLU B N 1
ATOM 8418 C CA . GLU B 1 69 ? 1.02 -11.625 -12.414 1 90.69 69 GLU B CA 1
ATOM 8419 C C . GLU B 1 69 ? -0.434 -11.305 -12.07 1 90.69 69 GLU B C 1
ATOM 8421 O O . GLU B 1 69 ? -0.724 -10.266 -11.477 1 90.69 69 GLU B O 1
ATOM 8426 N N . THR B 1 70 ? -1.249 -12.195 -12.406 1 83.31 70 THR B N 1
ATOM 8427 C CA . THR B 1 70 ? -2.678 -11.961 -12.219 1 83.31 70 THR B CA 1
ATOM 8428 C C . THR B 1 70 ? -3.037 -11.977 -10.734 1 83.31 70 THR B C 1
ATOM 8430 O O . THR B 1 70 ? -3.887 -11.195 -10.297 1 83.31 70 THR B O 1
ATOM 8433 N N . THR B 1 71 ? -2.418 -12.844 -10.039 1 85.25 71 THR B N 1
ATOM 8434 C CA . THR B 1 71 ? -2.701 -12.945 -8.617 1 85.25 71 THR B CA 1
ATOM 8435 C C . THR B 1 71 ? -2.162 -11.727 -7.867 1 85.25 71 THR B C 1
ATOM 8437 O O . THR B 1 71 ? -2.744 -11.297 -6.871 1 85.25 71 THR B O 1
ATOM 8440 N N . LEU B 1 72 ? -1.12 -11.188 -8.352 1 89.31 72 LEU B N 1
ATOM 8441 C CA . LEU B 1 72 ? -0.454 -10.109 -7.629 1 89.31 72 LEU B CA 1
ATOM 8442 C C . LEU B 1 72 ? -1.015 -8.75 -8.047 1 89.31 72 LEU B C 1
ATOM 8444 O O . LEU B 1 72 ? -0.794 -7.75 -7.363 1 89.31 72 LEU B O 1
ATOM 8448 N N . ASN B 1 73 ? -1.77 -8.742 -9.109 1 85.38 73 ASN B N 1
ATOM 8449 C CA . ASN B 1 73 ? -2.391 -7.488 -9.523 1 85.38 73 ASN B CA 1
ATOM 8450 C C . ASN B 1 73 ? -3.406 -7 -8.492 1 85.38 73 ASN B C 1
ATOM 8452 O O . ASN B 1 73 ? -4.141 -7.801 -7.91 1 85.38 73 ASN B O 1
ATOM 8456 N N . GLY B 1 74 ? -3.393 -5.703 -8.125 1 77.88 74 GLY B N 1
ATOM 8457 C CA . GLY B 1 74 ? -4.32 -5.141 -7.156 1 77.88 74 GLY B CA 1
ATOM 8458 C C . GLY B 1 74 ? -3.705 -4.949 -5.781 1 77.88 74 GLY B C 1
ATOM 8459 O O . GLY B 1 74 ? -4.398 -4.582 -4.832 1 77.88 74 GLY B O 1
ATOM 8460 N N . THR B 1 75 ? -2.398 -5.309 -5.695 1 85.31 75 THR B N 1
ATOM 8461 C CA . THR B 1 75 ? -1.71 -5.074 -4.434 1 85.31 75 THR B CA 1
ATOM 8462 C C . THR B 1 75 ? -1.645 -3.58 -4.121 1 85.31 75 THR B C 1
ATOM 8464 O O . THR B 1 75 ? -1.404 -2.764 -5.012 1 85.31 75 THR B O 1
ATOM 8467 N N . PRO B 1 76 ? -1.931 -3.275 -2.852 1 83.69 76 PRO B N 1
ATOM 8468 C CA . PRO B 1 76 ? -1.902 -1.854 -2.498 1 83.69 76 PRO B CA 1
ATOM 8469 C C . PRO B 1 76 ? -0.544 -1.208 -2.76 1 83.69 76 PRO B C 1
ATOM 8471 O O . PRO B 1 76 ? 0.495 -1.822 -2.508 1 83.69 76 PRO B O 1
ATOM 8474 N N . HIS B 1 77 ? -0.492 0.005 -3.303 1 85.75 77 HIS B N 1
ATOM 8475 C CA . HIS B 1 77 ? 0.68 0.834 -3.561 1 85.75 77 HIS B CA 1
ATOM 8476 C C . HIS B 1 77 ? 1.529 0.255 -4.688 1 85.75 77 HIS B C 1
ATOM 8478 O O . HIS B 1 77 ? 2.699 0.614 -4.836 1 85.75 77 HIS B O 1
ATOM 8484 N N . LEU B 1 78 ? 0.918 -0.758 -5.441 1 88.38 78 LEU B N 1
ATOM 8485 C CA . LEU B 1 78 ? 1.632 -1.336 -6.574 1 88.38 78 LEU B CA 1
ATOM 8486 C C . LEU B 1 78 ? 1.662 -0.364 -7.75 1 88.38 78 LEU B C 1
ATOM 8488 O O . LEU B 1 78 ? 0.624 0.169 -8.148 1 88.38 78 LEU B O 1
ATOM 8492 N N . ASP B 1 79 ? 2.854 -0.008 -8.203 1 84.56 79 ASP B N 1
ATOM 8493 C CA . ASP B 1 79 ? 2.992 0.92 -9.32 1 84.56 79 ASP B CA 1
ATOM 8494 C C . ASP B 1 79 ? 3.107 0.171 -10.648 1 84.56 79 ASP B C 1
ATOM 8496 O O . ASP B 1 79 ? 2.412 0.494 -11.609 1 84.56 79 ASP B O 1
ATOM 8500 N N . GLN B 1 80 ? 4.102 -0.854 -10.656 1 86.38 80 GLN B N 1
ATOM 8501 C CA . GLN B 1 80 ? 4.34 -1.597 -11.891 1 86.38 80 GLN B CA 1
ATOM 8502 C C . GLN B 1 80 ? 4.738 -3.039 -11.594 1 86.38 80 GLN B C 1
ATOM 8504 O O . GLN B 1 80 ? 5.352 -3.322 -10.562 1 86.38 80 GLN B O 1
ATOM 8509 N N . VAL B 1 81 ? 4.34 -3.932 -12.531 1 90.25 81 VAL B N 1
ATOM 8510 C CA . VAL B 1 81 ? 4.754 -5.328 -12.492 1 90.25 81 VAL B CA 1
ATOM 8511 C C . VAL B 1 81 ? 5.543 -5.676 -13.75 1 90.25 81 VAL B C 1
ATOM 8513 O O . VAL B 1 81 ? 5.066 -5.457 -14.867 1 90.25 81 VAL B O 1
ATOM 8516 N N . ARG B 1 82 ? 6.75 -6.145 -13.555 1 90.88 82 ARG B N 1
ATOM 8517 C CA . ARG B 1 82 ? 7.59 -6.578 -14.664 1 90.88 82 ARG B CA 1
ATOM 8518 C C . ARG B 1 82 ? 7.992 -8.039 -14.508 1 90.88 82 ARG B C 1
ATOM 8520 O O . ARG B 1 82 ? 8.242 -8.508 -13.398 1 90.88 82 ARG B O 1
ATOM 8527 N N . SER B 1 83 ? 7.941 -8.695 -15.586 1 92.31 83 SER B N 1
ATOM 8528 C CA . SER B 1 83 ? 8.32 -10.102 -15.516 1 92.31 83 SER B CA 1
ATOM 8529 C C . SER B 1 83 ? 9.195 -10.492 -16.703 1 92.31 83 SER B C 1
ATOM 8531 O O . SER B 1 83 ? 9.125 -9.875 -17.766 1 92.31 83 SER B O 1
ATOM 8533 N N . ILE B 1 84 ? 10.086 -11.438 -16.484 1 91.56 84 ILE B N 1
ATOM 8534 C CA . ILE B 1 84 ? 10.93 -12.039 -17.5 1 91.56 84 ILE B CA 1
ATOM 8535 C C . ILE B 1 84 ? 10.844 -13.562 -17.406 1 91.56 84 ILE B C 1
ATOM 8537 O O . ILE B 1 84 ? 10.914 -14.133 -16.312 1 91.56 84 ILE B O 1
ATOM 8541 N N . SER B 1 85 ? 10.562 -14.141 -18.484 1 92.12 85 SER B N 1
ATOM 8542 C CA . SER B 1 85 ? 10.516 -15.594 -18.547 1 92.12 85 SER B CA 1
ATOM 8543 C C . SER B 1 85 ? 11.57 -16.141 -19.5 1 92.12 85 SER B C 1
ATOM 8545 O O . SER B 1 85 ? 11.633 -15.734 -20.656 1 92.12 85 SER B O 1
ATOM 8547 N N . ILE B 1 86 ? 12.422 -16.953 -18.969 1 90.06 86 ILE B N 1
ATOM 8548 C CA . ILE B 1 86 ? 13.43 -17.641 -19.766 1 90.06 86 ILE B CA 1
ATOM 8549 C C . ILE B 1 86 ? 13.305 -19.156 -19.562 1 90.06 86 ILE B C 1
ATOM 8551 O O . ILE B 1 86 ? 12.398 -19.625 -18.875 1 90.06 86 ILE B O 1
ATOM 8555 N N . PHE B 1 87 ? 14.164 -19.844 -20.188 1 85.75 87 PHE B N 1
ATOM 8556 C CA . PHE B 1 87 ? 14.133 -21.297 -20.047 1 85.75 87 PHE B CA 1
ATOM 8557 C C . PHE B 1 87 ? 14.383 -21.688 -18.594 1 85.75 87 PHE B C 1
ATOM 8559 O O . PHE B 1 87 ? 15.43 -21.375 -18.016 1 85.75 87 PHE B O 1
ATOM 8566 N N . GLY B 1 88 ? 13.383 -22.25 -17.984 1 86.81 88 GLY B N 1
ATOM 8567 C CA . GLY B 1 88 ? 13.508 -22.859 -16.672 1 86.81 88 GLY B CA 1
ATOM 8568 C C . GLY B 1 88 ? 13.336 -21.859 -15.539 1 86.81 88 GLY B C 1
ATOM 8569 O O . GLY B 1 88 ? 13.484 -22.203 -14.367 1 86.81 88 GLY B O 1
ATOM 8570 N N . LEU B 1 89 ? 13.102 -20.578 -15.992 1 91.62 89 LEU B N 1
ATOM 8571 C CA . LEU B 1 89 ? 13.078 -19.578 -14.938 1 91.62 89 LEU B CA 1
ATOM 8572 C C . LEU B 1 89 ? 12.047 -18.484 -15.234 1 91.62 89 LEU B C 1
ATOM 8574 O O . LEU B 1 89 ? 11.914 -18.047 -16.375 1 91.62 89 LEU B O 1
ATOM 8578 N N . SER B 1 90 ? 11.258 -18.172 -14.234 1 93.94 90 SER B N 1
ATOM 8579 C CA . SER B 1 90 ? 10.344 -17.047 -14.266 1 93.94 90 SER B CA 1
ATOM 8580 C C . SER B 1 90 ? 10.68 -16.031 -13.18 1 93.94 90 SER B C 1
ATOM 8582 O O . SER B 1 90 ? 10.844 -16.391 -12.008 1 93.94 90 SER B O 1
ATOM 8584 N N . ASP B 1 91 ? 10.914 -14.844 -13.633 1 93.31 91 ASP B N 1
ATOM 8585 C CA . ASP B 1 91 ? 11.227 -13.75 -12.711 1 93.31 91 ASP B CA 1
ATOM 8586 C C . ASP B 1 91 ? 10.18 -12.648 -12.789 1 93.31 91 ASP B C 1
ATOM 8588 O O . ASP B 1 91 ? 9.977 -12.047 -13.844 1 93.31 91 ASP B O 1
ATOM 8592 N N . VAL B 1 92 ? 9.477 -12.438 -11.664 1 93.62 92 VAL B N 1
ATOM 8593 C CA . VAL B 1 92 ? 8.461 -11.391 -11.586 1 93.62 92 VAL B CA 1
ATOM 8594 C C . VAL B 1 92 ? 8.883 -10.336 -10.562 1 93.62 92 VAL B C 1
ATOM 8596 O O . VAL B 1 92 ? 9.109 -10.656 -9.391 1 93.62 92 VAL B O 1
ATOM 8599 N N . LYS B 1 93 ? 8.992 -9.156 -11 1 92.44 93 LYS B N 1
ATOM 8600 C CA . LYS B 1 93 ? 9.383 -8.047 -10.133 1 92.44 93 LYS B CA 1
ATOM 8601 C C . LYS B 1 93 ? 8.219 -7.082 -9.914 1 92.44 93 LYS B C 1
ATOM 8603 O O . LYS B 1 93 ? 7.578 -6.645 -10.867 1 92.44 93 LYS B O 1
ATOM 8608 N N . LEU B 1 94 ? 7.922 -6.785 -8.672 1 92.38 94 LEU B N 1
ATOM 8609 C CA . LEU B 1 94 ? 6.875 -5.84 -8.305 1 92.38 94 LEU B CA 1
ATOM 8610 C C . LEU B 1 94 ? 7.48 -4.531 -7.805 1 92.38 94 LEU B C 1
ATOM 8612 O O . LEU B 1 94 ? 8.25 -4.527 -6.84 1 92.38 94 LEU B O 1
ATOM 8616 N N . TYR B 1 95 ? 7.16 -3.455 -8.477 1 90.19 95 TYR B N 1
ATOM 8617 C CA . TYR B 1 95 ? 7.625 -2.129 -8.086 1 90.19 95 TYR B CA 1
ATOM 8618 C C . TYR B 1 95 ? 6.535 -1.369 -7.332 1 90.19 95 TYR B C 1
ATOM 8620 O O . TYR B 1 95 ? 5.422 -1.209 -7.84 1 90.19 95 TYR B O 1
ATOM 8628 N N . PHE B 1 96 ? 6.828 -0.899 -6.141 1 90.19 96 PHE B N 1
ATOM 8629 C CA . PHE B 1 96 ? 5.871 -0.169 -5.316 1 90.19 96 PHE B CA 1
ATOM 8630 C C . PHE B 1 96 ? 6.18 1.323 -5.324 1 90.19 96 PHE B C 1
ATOM 8632 O O . PHE B 1 96 ? 7.223 1.745 -5.824 1 90.19 96 PHE B O 1
ATOM 8639 N N . SER B 1 97 ? 5.199 2.064 -4.781 1 86.94 97 SER B N 1
ATOM 8640 C CA . SER B 1 97 ? 5.406 3.506 -4.68 1 86.94 97 SER B CA 1
ATOM 8641 C C . SER B 1 97 ? 6.508 3.836 -3.682 1 86.94 97 SER B C 1
ATOM 8643 O O . SER B 1 97 ? 6.738 3.084 -2.732 1 86.94 97 SER B O 1
ATOM 8645 N N . PHE B 1 98 ? 7.227 4.93 -3.863 1 80.94 98 PHE B N 1
ATOM 8646 C CA . PHE B 1 98 ? 8.391 5.309 -3.072 1 80.94 98 PHE B CA 1
ATOM 8647 C C . PHE B 1 98 ? 8 5.582 -1.626 1 80.94 98 PHE B C 1
ATOM 8649 O O . PHE B 1 98 ? 8.82 5.441 -0.717 1 80.94 98 PHE B O 1
ATOM 8656 N N . ASP B 1 99 ? 6.711 5.891 -1.352 1 77.44 99 ASP B N 1
ATOM 8657 C CA . ASP B 1 99 ? 6.273 6.254 -0.007 1 77.44 99 ASP B CA 1
ATOM 8658 C C . ASP B 1 99 ? 5.73 5.035 0.74 1 77.44 99 ASP B C 1
ATOM 8660 O O . ASP B 1 99 ? 5.383 5.129 1.919 1 77.44 99 ASP B O 1
ATOM 8664 N N . SER B 1 100 ? 5.766 3.908 0.104 1 85.31 100 SER B N 1
ATOM 8665 C CA . SER B 1 100 ? 5.195 2.721 0.73 1 85.31 100 SER B CA 1
ATOM 8666 C C . SER B 1 100 ? 6.184 2.068 1.687 1 85.31 100 SER B C 1
ATOM 8668 O O . SER B 1 100 ? 7.395 2.281 1.577 1 85.31 100 SER B O 1
ATOM 8670 N N . ASP B 1 101 ? 5.629 1.377 2.727 1 86.31 101 ASP B N 1
ATOM 8671 C CA . ASP B 1 101 ? 6.441 0.625 3.678 1 86.31 101 ASP B CA 1
ATOM 8672 C C . ASP B 1 101 ? 6.844 -0.733 3.104 1 86.31 101 ASP B C 1
ATOM 8674 O O . ASP B 1 101 ? 5.984 -1.544 2.756 1 86.31 101 ASP B O 1
ATOM 8678 N N . TYR B 1 102 ? 8.102 -1.108 3.08 1 86.69 102 TYR B N 1
ATOM 8679 C CA . TYR B 1 102 ? 8.625 -2.324 2.467 1 86.69 102 TYR B CA 1
ATOM 8680 C C . TYR B 1 102 ? 8.109 -3.564 3.188 1 86.69 102 TYR B C 1
ATOM 8682 O O . TYR B 1 102 ? 7.758 -4.559 2.551 1 86.69 102 TYR B O 1
ATOM 8690 N N . PHE B 1 103 ? 8.109 -3.535 4.48 1 85.69 103 PHE B N 1
ATOM 8691 C CA . PHE B 1 103 ? 7.676 -4.699 5.246 1 85.69 103 PHE B CA 1
ATOM 8692 C C . PHE B 1 103 ? 6.219 -5.035 4.945 1 85.69 103 PHE B C 1
ATOM 8694 O O . PHE B 1 103 ? 5.875 -6.199 4.742 1 85.69 103 PHE B O 1
ATOM 8701 N N . ARG B 1 104 ? 5.387 -4.008 4.906 1 87.06 104 ARG B N 1
ATOM 8702 C CA . ARG B 1 104 ? 3.975 -4.234 4.609 1 87.06 104 ARG B CA 1
ATOM 8703 C C . ARG B 1 104 ? 3.789 -4.754 3.189 1 87.06 104 ARG B C 1
ATOM 8705 O O . ARG B 1 104 ? 2.947 -5.617 2.943 1 87.06 104 ARG B O 1
ATOM 8712 N N . ASP B 1 105 ? 4.566 -4.215 2.24 1 90 105 ASP B N 1
ATOM 8713 C CA . ASP B 1 105 ? 4.473 -4.641 0.848 1 90 105 ASP B CA 1
ATOM 8714 C C . ASP B 1 105 ? 4.883 -6.102 0.692 1 90 105 ASP B C 1
ATOM 8716 O O . ASP B 1 105 ? 4.215 -6.871 -0 1 90 105 ASP B O 1
ATOM 8720 N N . ARG B 1 106 ? 5.969 -6.457 1.369 1 89.44 106 ARG B N 1
ATOM 8721 C CA . ARG B 1 106 ? 6.473 -7.824 1.306 1 89.44 106 ARG B CA 1
ATOM 8722 C C . ARG B 1 106 ? 5.465 -8.805 1.904 1 89.44 106 ARG B C 1
ATOM 8724 O O . ARG B 1 106 ? 5.246 -9.883 1.357 1 89.44 106 ARG B O 1
ATOM 8731 N N . GLN B 1 107 ? 4.887 -8.422 2.986 1 87.19 107 GLN B N 1
ATOM 8732 C CA . GLN B 1 107 ? 3.908 -9.289 3.641 1 87.19 107 GLN B CA 1
ATOM 8733 C C . GLN B 1 107 ? 2.672 -9.477 2.766 1 87.19 107 GLN B C 1
ATOM 8735 O O . GLN B 1 107 ? 2.129 -10.578 2.68 1 87.19 107 GLN B O 1
ATOM 8740 N N . GLU B 1 108 ? 2.211 -8.438 2.174 1 88.25 108 GLU B N 1
ATOM 8741 C CA . GLU B 1 108 ? 1.05 -8.531 1.294 1 88.25 108 GLU B CA 1
ATOM 8742 C C . GLU B 1 108 ? 1.33 -9.453 0.109 1 88.25 108 GLU B C 1
ATOM 8744 O O . GLU B 1 108 ? 0.452 -10.203 -0.32 1 88.25 108 GLU B O 1
ATOM 8749 N N . VAL B 1 109 ? 2.518 -9.391 -0.45 1 90.5 109 VAL B N 1
ATOM 8750 C CA . VAL B 1 109 ? 2.902 -10.234 -1.574 1 90.5 109 VAL B CA 1
ATOM 8751 C C . VAL B 1 109 ? 2.92 -11.703 -1.136 1 90.5 109 VAL B C 1
ATOM 8753 O O . VAL B 1 109 ? 2.434 -12.578 -1.854 1 90.5 109 VAL B O 1
ATOM 8756 N N . LEU B 1 110 ? 3.447 -11.984 0.045 1 88.5 110 LEU B N 1
ATOM 8757 C CA . LEU B 1 110 ? 3.514 -13.352 0.559 1 88.5 110 LEU B CA 1
ATOM 8758 C C . LEU B 1 110 ? 2.113 -13.914 0.794 1 88.5 110 LEU B C 1
ATOM 8760 O O . LEU B 1 110 ? 1.858 -15.086 0.526 1 88.5 110 LEU B O 1
ATOM 8764 N N . ASN B 1 111 ? 1.252 -13.047 1.255 1 83.38 111 ASN B N 1
ATOM 8765 C CA . ASN B 1 111 ? -0.125 -13.469 1.493 1 83.38 111 ASN B CA 1
ATOM 8766 C C . ASN B 1 111 ? -0.824 -13.859 0.194 1 83.38 111 ASN B C 1
ATOM 8768 O O . ASN B 1 111 ? -1.556 -14.852 0.152 1 83.38 111 ASN B O 1
ATOM 8772 N N . ARG B 1 112 ? -0.629 -13.156 -0.781 1 86.5 112 ARG B N 1
ATOM 8773 C CA . ARG B 1 112 ? -1.274 -13.422 -2.062 1 86.5 112 ARG B CA 1
ATOM 8774 C C . ARG B 1 112 ? -0.646 -14.633 -2.748 1 86.5 112 ARG B C 1
ATOM 8776 O O . ARG B 1 112 ? -1.334 -15.391 -3.441 1 86.5 112 ARG B O 1
ATOM 8783 N N . LEU B 1 113 ? 0.655 -14.805 -2.586 1 87.94 113 LEU B N 1
ATOM 8784 C CA . LEU B 1 113 ? 1.341 -15.938 -3.193 1 87.94 113 LEU B CA 1
ATOM 8785 C C . LEU B 1 113 ? 0.878 -17.25 -2.568 1 87.94 113 LEU B C 1
ATOM 8787 O O . LEU B 1 113 ? 0.902 -18.297 -3.221 1 87.94 113 LEU B O 1
ATOM 8791 N N . GLN B 1 114 ? 0.5 -17.172 -1.394 1 78.81 114 GLN B N 1
ATOM 8792 C CA . GLN B 1 114 ? 0.073 -18.391 -0.704 1 78.81 114 GLN B CA 1
ATOM 8793 C C . GLN B 1 114 ? -1.245 -18.906 -1.271 1 78.81 114 GLN B C 1
ATOM 8795 O O . GLN B 1 114 ? -1.545 -20.094 -1.164 1 78.81 114 GLN B O 1
ATOM 8800 N N . THR B 1 115 ? -1.94 -18.031 -1.887 1 76 115 THR B N 1
ATOM 8801 C CA . THR B 1 115 ? -3.225 -18.438 -2.441 1 76 115 THR B CA 1
ATOM 8802 C C . THR B 1 115 ? -3.053 -18.969 -3.859 1 76 115 THR B C 1
ATOM 8804 O O . THR B 1 115 ? -3.986 -19.547 -4.43 1 76 115 THR B O 1
ATOM 8807 N N . LEU B 1 116 ? -1.823 -18.859 -4.371 1 81.88 116 LEU B N 1
ATOM 8808 C CA . LEU B 1 116 ? -1.547 -19.266 -5.746 1 81.88 116 LEU B CA 1
ATOM 8809 C C . LEU B 1 116 ? -1.166 -20.75 -5.809 1 81.88 116 LEU B C 1
ATOM 8811 O O . LEU B 1 116 ? -0.375 -21.219 -4.992 1 81.88 116 LEU B O 1
ATOM 8815 N N . SER B 1 117 ? -1.925 -21.422 -6.645 1 79.69 117 SER B N 1
ATOM 8816 C CA . SER B 1 117 ? -1.552 -22.797 -6.938 1 79.69 117 SER B CA 1
ATOM 8817 C C . SER B 1 117 ? -0.973 -22.922 -8.344 1 79.69 117 SER B C 1
ATOM 8819 O O . SER B 1 117 ? -1.62 -22.547 -9.32 1 79.69 117 SER B O 1
ATOM 8821 N N . LEU B 1 118 ? 0.247 -23.375 -8.453 1 84.5 118 LEU B N 1
ATOM 8822 C CA . LEU B 1 118 ? 0.922 -23.578 -9.727 1 84.5 118 LEU B CA 1
ATOM 8823 C C . LEU B 1 118 ? 0.99 -25.062 -10.086 1 84.5 118 LEU B C 1
ATOM 8825 O O . LEU B 1 118 ? 0.896 -25.922 -9.203 1 84.5 118 LEU B O 1
ATOM 8829 N N . PRO B 1 119 ? 1.098 -25.297 -11.328 1 79.31 119 PRO B N 1
ATOM 8830 C CA . PRO B 1 119 ? 1.209 -26.688 -11.742 1 79.31 119 PRO B CA 1
ATOM 8831 C C . PRO B 1 119 ? 2.467 -27.375 -11.203 1 79.31 119 PRO B C 1
ATOM 8833 O O . PRO B 1 119 ? 3.48 -26.703 -10.977 1 79.31 119 PRO B O 1
ATOM 8836 N N . ASN B 1 120 ? 2.461 -28.625 -10.969 1 74.19 120 ASN B N 1
ATOM 8837 C CA . ASN B 1 120 ? 3.557 -29.469 -10.508 1 74.19 120 ASN B CA 1
ATOM 8838 C C . ASN B 1 120 ? 4.031 -29.047 -9.117 1 74.19 120 ASN B C 1
ATOM 8840 O O . ASN B 1 120 ? 5.215 -29.172 -8.797 1 74.19 120 ASN B O 1
ATOM 8844 N N . ASN B 1 121 ? 3.1 -28.281 -8.445 1 75.94 121 ASN B N 1
ATOM 8845 C CA . ASN B 1 121 ? 3.371 -27.859 -7.074 1 75.94 121 ASN B CA 1
ATOM 8846 C C . ASN B 1 121 ? 4.602 -26.969 -6.992 1 75.94 121 ASN B C 1
ATOM 8848 O O . ASN B 1 121 ? 5.406 -27.078 -6.066 1 75.94 121 ASN B O 1
ATOM 8852 N N . LEU B 1 122 ? 4.836 -26.234 -8.094 1 85.06 122 LEU B N 1
ATOM 8853 C CA . LEU B 1 122 ? 5.914 -25.25 -8.07 1 85.06 122 LEU B CA 1
ATOM 8854 C C . LEU B 1 122 ? 5.652 -24.188 -7.016 1 85.06 122 LEU B C 1
ATOM 8856 O O . LEU B 1 122 ? 4.508 -23.766 -6.82 1 85.06 122 LEU B O 1
ATOM 8860 N N . GLN B 1 123 ? 6.641 -23.906 -6.289 1 85.38 123 GLN B N 1
ATOM 8861 C CA . GLN B 1 123 ? 6.484 -22.906 -5.25 1 85.38 123 GLN B CA 1
ATOM 8862 C C . GLN B 1 123 ? 7.316 -21.656 -5.566 1 85.38 123 GLN B C 1
ATOM 8864 O O . GLN B 1 123 ? 8.547 -21.734 -5.648 1 85.38 123 GLN B O 1
ATOM 8869 N N . PRO B 1 124 ? 6.668 -20.562 -5.762 1 89.38 124 PRO B N 1
ATOM 8870 C CA . PRO B 1 124 ? 7.414 -19.312 -5.945 1 89.38 124 PRO B CA 1
ATOM 8871 C C . PRO B 1 124 ? 8.148 -18.875 -4.68 1 89.38 124 PRO B C 1
ATOM 8873 O O . PRO B 1 124 ? 7.648 -19.078 -3.568 1 89.38 124 PRO B O 1
ATOM 8876 N N . GLN B 1 125 ? 9.344 -18.391 -4.871 1 88.81 125 GLN B N 1
ATOM 8877 C CA . GLN B 1 125 ? 10.141 -17.906 -3.742 1 88.81 125 GLN B CA 1
ATOM 8878 C C . GLN B 1 125 ? 10.484 -16.438 -3.9 1 88.81 125 GLN B C 1
ATOM 8880 O O . GLN B 1 125 ? 10.609 -15.938 -5.02 1 88.81 125 GLN B O 1
ATOM 8885 N N . LEU B 1 126 ? 10.594 -15.805 -2.75 1 88.75 126 LEU B N 1
ATOM 8886 C CA . LEU B 1 126 ? 11.023 -14.414 -2.77 1 88.75 126 LEU B CA 1
ATOM 8887 C C . LEU B 1 126 ? 12.539 -14.312 -2.924 1 88.75 126 LEU B C 1
ATOM 8889 O O . LEU B 1 126 ? 13.281 -15.039 -2.256 1 88.75 126 LEU B O 1
ATOM 8893 N N . SER B 1 127 ? 12.898 -13.523 -3.865 1 88 127 SER B N 1
ATOM 8894 C CA . SER B 1 127 ? 14.328 -13.305 -4.07 1 88 127 SER B CA 1
ATOM 8895 C C . SER B 1 127 ? 14.922 -12.453 -2.961 1 88 127 SER B C 1
ATOM 8897 O O . SER B 1 127 ? 14.312 -11.469 -2.531 1 88 127 SER B O 1
ATOM 8899 N N . PRO B 1 128 ? 16.031 -12.82 -2.393 1 83.31 128 PRO B N 1
ATOM 8900 C CA . PRO B 1 128 ? 16.703 -12.008 -1.382 1 83.31 128 PRO B CA 1
ATOM 8901 C C . PRO B 1 128 ? 17.484 -10.836 -1.988 1 83.31 128 PRO B C 1
ATOM 8903 O O . PRO B 1 128 ? 18.062 -10.023 -1.257 1 83.31 128 PRO B O 1
ATOM 8906 N N . TRP B 1 129 ? 17.375 -10.641 -3.229 1 76.06 129 TRP B N 1
ATOM 8907 C CA . TRP B 1 129 ? 18.203 -9.688 -3.959 1 76.06 129 TRP B CA 1
ATOM 8908 C C . TRP B 1 129 ? 17.656 -8.273 -3.814 1 76.06 129 TRP B C 1
ATOM 8910 O O . TRP B 1 129 ? 16.438 -8.07 -3.754 1 76.06 129 TRP B O 1
ATOM 8920 N N . SER B 1 130 ? 18.516 -7.363 -3.582 1 78.06 130 SER B N 1
ATOM 8921 C CA . SER B 1 130 ? 18.266 -5.926 -3.623 1 78.06 130 SER B CA 1
ATOM 8922 C C . SER B 1 130 ? 19.328 -5.199 -4.441 1 78.06 130 SER B C 1
ATOM 8924 O O . SER B 1 130 ? 20.469 -5.652 -4.527 1 78.06 130 SER B O 1
ATOM 8926 N N . PRO B 1 131 ? 18.969 -4.191 -5.09 1 74.5 131 PRO B N 1
ATOM 8927 C CA . PRO B 1 131 ? 19.922 -3.496 -5.961 1 74.5 131 PRO B CA 1
ATOM 8928 C C . PRO B 1 131 ? 21.188 -3.059 -5.227 1 74.5 131 PRO B C 1
ATOM 8930 O O . PRO B 1 131 ? 22.266 -3.051 -5.809 1 74.5 131 PRO B O 1
ATOM 8933 N N . ILE B 1 132 ? 21.078 -2.805 -3.982 1 74.31 132 ILE B N 1
ATOM 8934 C CA . ILE B 1 132 ? 22.266 -2.371 -3.238 1 74.31 132 ILE B CA 1
ATOM 8935 C C . ILE B 1 132 ? 22.609 -3.402 -2.166 1 74.31 132 ILE B C 1
ATOM 8937 O O . ILE B 1 132 ? 23.344 -3.107 -1.226 1 74.31 132 ILE B O 1
ATOM 8941 N N . GLY B 1 133 ? 22.141 -4.539 -2.316 1 81.06 133 GLY B N 1
ATOM 8942 C CA . GLY B 1 133 ? 22.281 -5.531 -1.264 1 81.06 133 GLY B CA 1
ATOM 8943 C C . GLY B 1 133 ? 23.594 -6.297 -1.353 1 81.06 133 GLY B C 1
ATOM 8944 O O . GLY B 1 133 ? 24.016 -6.926 -0.38 1 81.06 133 GLY B O 1
ATOM 8945 N N . GLU B 1 134 ? 24.297 -6.188 -2.453 1 86.88 134 GLU B N 1
ATOM 8946 C CA . GLU B 1 134 ? 25.562 -6.891 -2.58 1 86.88 134 GLU B CA 1
ATOM 8947 C C . GLU B 1 134 ? 26.688 -6.137 -1.87 1 86.88 134 GLU B C 1
ATOM 8949 O O . GLU B 1 134 ? 27 -4.996 -2.223 1 86.88 134 GLU B O 1
ATOM 8954 N N . ILE B 1 135 ? 27.328 -6.781 -0.892 1 88.44 135 ILE B N 1
ATOM 8955 C CA . ILE B 1 135 ? 28.281 -6.027 -0.09 1 88.44 135 ILE B CA 1
ATOM 8956 C C . ILE B 1 135 ? 29.656 -6.707 -0.142 1 88.44 135 ILE B C 1
ATOM 8958 O O . ILE B 1 135 ? 30.672 -6.086 0.158 1 88.44 135 ILE B O 1
ATOM 8962 N N . TYR B 1 136 ? 29.594 -8.008 -0.478 1 92.88 136 TYR B N 1
ATOM 8963 C CA . TYR B 1 136 ? 30.844 -8.758 -0.4 1 92.88 136 TYR B CA 1
ATOM 8964 C C . TYR B 1 136 ? 30.859 -9.891 -1.42 1 92.88 136 TYR B C 1
ATOM 8966 O O . TYR B 1 136 ? 29.844 -10.547 -1.648 1 92.88 136 TYR B O 1
ATOM 8974 N N . ARG B 1 137 ? 31.953 -10.055 -2.145 1 94.62 137 ARG B N 1
ATOM 8975 C CA . ARG B 1 137 ? 32.188 -11.188 -3.029 1 94.62 137 ARG B CA 1
ATOM 8976 C C . ARG B 1 137 ? 33.5 -11.898 -2.664 1 94.62 137 ARG B C 1
ATOM 8978 O O . ARG B 1 137 ? 34.5 -11.25 -2.355 1 94.62 137 ARG B O 1
ATOM 8985 N N . TYR B 1 138 ? 33.438 -13.234 -2.639 1 96.06 138 TYR B N 1
ATOM 8986 C CA . TYR B 1 138 ? 34.656 -13.992 -2.289 1 96.06 138 TYR B CA 1
ATOM 8987 C C . TYR B 1 138 ? 34.75 -15.25 -3.137 1 96.06 138 TYR B C 1
ATOM 8989 O O . TYR B 1 138 ? 33.781 -15.688 -3.754 1 96.06 138 TYR B O 1
ATOM 8997 N N . GLN B 1 139 ? 35.938 -15.711 -3.264 1 96.5 139 GLN B N 1
ATOM 8998 C CA . GLN B 1 139 ? 36.25 -16.984 -3.922 1 96.5 139 GLN B CA 1
ATOM 8999 C C . GLN B 1 139 ? 36.688 -18.031 -2.908 1 96.5 139 GLN B C 1
ATOM 9001 O O . GLN B 1 139 ? 37.438 -17.734 -1.988 1 96.5 139 GLN B O 1
ATOM 9006 N N . LEU B 1 140 ? 36.031 -19.156 -2.955 1 95.81 140 LEU B N 1
ATOM 9007 C CA . LEU B 1 140 ? 36.531 -20.281 -2.178 1 95.81 140 LEU B CA 1
ATOM 9008 C C . LEU B 1 140 ? 37.625 -21.016 -2.93 1 95.81 140 LEU B C 1
ATOM 9010 O O . LEU B 1 140 ? 37.375 -21.703 -3.916 1 95.81 140 LEU B O 1
ATOM 9014 N N . VAL B 1 141 ? 38.812 -20.875 -2.424 1 94.19 141 VAL B N 1
ATOM 9015 C CA . VAL B 1 141 ? 39.969 -21.469 -3.082 1 94.19 141 VAL B CA 1
ATOM 9016 C C . VAL B 1 141 ? 40.312 -22.781 -2.412 1 94.19 141 VAL B C 1
ATOM 9018 O O . VAL B 1 141 ? 40.312 -22.891 -1.184 1 94.19 141 VAL B O 1
ATOM 9021 N N . GLY B 1 142 ? 40.469 -23.797 -3.213 1 92.31 142 GLY B N 1
ATOM 9022 C CA . GLY B 1 142 ? 40.875 -25.109 -2.725 1 92.31 142 GLY B CA 1
ATOM 9023 C C . GLY B 1 142 ? 41.812 -25.844 -3.689 1 92.31 142 GLY B C 1
ATOM 9024 O O . GLY B 1 142 ? 41.344 -26.656 -4.484 1 92.31 142 GLY B O 1
ATOM 9025 N N . PRO B 1 143 ? 43.125 -25.562 -3.52 1 89 143 PRO B N 1
ATOM 9026 C CA . PRO B 1 143 ? 44.031 -26.281 -4.418 1 89 143 PRO B CA 1
ATOM 9027 C C . PRO B 1 143 ? 44 -27.781 -4.191 1 89 143 PRO B C 1
ATOM 9029 O O . PRO B 1 143 ? 44.062 -28.25 -3.047 1 89 143 PRO B O 1
ATOM 9032 N N . GLY B 1 144 ? 43.781 -28.578 -5.258 1 88.06 144 GLY B N 1
ATOM 9033 C CA . GLY B 1 144 ? 43.781 -30.031 -5.172 1 88.06 144 GLY B CA 1
ATOM 9034 C C . GLY B 1 144 ? 42.375 -30.641 -5.109 1 88.06 144 GLY B C 1
ATOM 9035 O O . GLY B 1 144 ? 42.219 -31.844 -5.27 1 88.06 144 GLY B O 1
ATOM 9036 N N . TYR B 1 145 ? 41.5 -29.906 -4.793 1 92.94 145 TYR B N 1
ATOM 9037 C CA . TYR B 1 145 ? 40.125 -30.391 -4.727 1 92.94 145 TYR B CA 1
ATOM 9038 C C . TYR B 1 145 ? 39.406 -30.203 -6.059 1 92.94 145 TYR B C 1
ATOM 9040 O O . TYR B 1 145 ? 39.781 -29.328 -6.844 1 92.94 145 TYR B O 1
ATOM 9048 N N . THR B 1 146 ? 38.406 -31.031 -6.316 1 92.25 146 THR B N 1
ATOM 9049 C CA . THR B 1 146 ? 37.594 -30.891 -7.527 1 92.25 146 THR B CA 1
ATOM 9050 C C . THR B 1 146 ? 36.562 -29.781 -7.367 1 92.25 146 THR B C 1
ATOM 9052 O O . THR B 1 146 ? 36.25 -29.375 -6.246 1 92.25 146 THR B O 1
ATOM 9055 N N . LEU B 1 147 ? 36.094 -29.312 -8.453 1 93.75 147 LEU B N 1
ATOM 9056 C CA . LEU B 1 147 ? 35.094 -28.25 -8.43 1 93.75 147 LEU B CA 1
ATOM 9057 C C . LEU B 1 147 ? 33.812 -28.719 -7.723 1 93.75 147 LEU B C 1
ATOM 9059 O O . LEU B 1 147 ? 33.125 -27.922 -7.074 1 93.75 147 LEU B O 1
ATOM 9063 N N . ASN B 1 148 ? 33.469 -30.016 -7.82 1 93.75 148 ASN B N 1
ATOM 9064 C CA . ASN B 1 148 ? 32.344 -30.594 -7.121 1 93.75 148 ASN B CA 1
ATOM 9065 C C . ASN B 1 148 ? 32.469 -30.469 -5.605 1 93.75 148 ASN B C 1
ATOM 9067 O O . ASN B 1 148 ? 31.531 -30.109 -4.91 1 93.75 148 ASN B O 1
ATOM 9071 N N . GLU B 1 149 ? 33.656 -30.688 -5.184 1 92.5 149 GLU B N 1
ATOM 9072 C CA . GLU B 1 149 ? 33.906 -30.656 -3.746 1 92.5 149 GLU B CA 1
ATOM 9073 C C . GLU B 1 149 ? 33.906 -29.219 -3.227 1 92.5 149 GLU B C 1
ATOM 9075 O O . GLU B 1 149 ? 33.406 -28.953 -2.137 1 92.5 149 GLU B O 1
ATOM 9080 N N . ILE B 1 150 ? 34.531 -28.406 -3.998 1 94.88 150 ILE B N 1
ATOM 9081 C CA . ILE B 1 150 ? 34.594 -27 -3.594 1 94.88 150 ILE B CA 1
ATOM 9082 C C . ILE B 1 150 ? 33.188 -26.422 -3.541 1 94.88 150 ILE B C 1
ATOM 9084 O O . ILE B 1 150 ? 32.812 -25.734 -2.582 1 94.88 150 ILE B O 1
ATOM 9088 N N . LYS B 1 151 ? 32.406 -26.688 -4.535 1 95.19 151 LYS B N 1
ATOM 9089 C CA . LYS B 1 151 ? 31.047 -26.172 -4.582 1 95.19 151 LYS B CA 1
ATOM 9090 C C . LYS B 1 151 ? 30.188 -26.781 -3.471 1 95.19 151 LYS B C 1
ATOM 9092 O O . LYS B 1 151 ? 29.359 -26.078 -2.875 1 95.19 151 LYS B O 1
ATOM 9097 N N . ALA B 1 152 ? 30.328 -28.031 -3.207 1 93.5 152 ALA B N 1
ATOM 9098 C CA . ALA B 1 152 ? 29.578 -28.672 -2.127 1 93.5 152 ALA B CA 1
ATOM 9099 C C . ALA B 1 152 ? 29.938 -28.047 -0.775 1 93.5 152 ALA B C 1
ATOM 9101 O O . ALA B 1 152 ? 29.062 -27.859 0.071 1 93.5 152 ALA B O 1
ATOM 9102 N N . THR B 1 153 ? 31.219 -27.797 -0.625 1 93.31 153 THR B N 1
ATOM 9103 C CA . THR B 1 153 ? 31.641 -27.156 0.619 1 93.31 153 THR B CA 1
ATOM 9104 C C . THR B 1 153 ? 31.078 -25.75 0.725 1 93.31 153 THR B C 1
ATOM 9106 O O . THR B 1 153 ? 30.688 -25.312 1.807 1 93.31 153 THR B O 1
ATOM 9109 N N . GLN B 1 154 ? 31.094 -25.078 -0.361 1 94.75 154 GLN B N 1
ATOM 9110 C CA . GLN B 1 154 ? 30.547 -23.719 -0.404 1 94.75 154 GLN B CA 1
ATOM 9111 C C . GLN B 1 154 ? 29.062 -23.719 -0.075 1 94.75 154 GLN B C 1
ATOM 9113 O O . GLN B 1 154 ? 28.594 -22.906 0.724 1 94.75 154 GLN B O 1
ATOM 9118 N N . ASP B 1 155 ? 28.266 -24.641 -0.596 1 92.44 155 ASP B N 1
ATOM 9119 C CA . ASP B 1 155 ? 26.797 -24.625 -0.502 1 92.44 155 ASP B CA 1
ATOM 9120 C C . ASP B 1 155 ? 26.344 -25.141 0.855 1 92.44 155 ASP B C 1
ATOM 9122 O O . ASP B 1 155 ? 25.344 -24.656 1.403 1 92.44 155 ASP B O 1
ATOM 9126 N N . TRP B 1 156 ? 27.062 -26.078 1.407 1 92.31 156 TRP B N 1
ATOM 9127 C CA . TRP B 1 156 ? 26.484 -26.766 2.559 1 92.31 156 TRP B CA 1
ATOM 9128 C C . TRP B 1 156 ? 27.219 -26.391 3.842 1 92.31 156 TRP B C 1
ATOM 9130 O O . TRP B 1 156 ? 26.719 -26.609 4.945 1 92.31 156 TRP B O 1
ATOM 9140 N N . LEU B 1 157 ? 28.406 -25.828 3.709 1 91.25 157 LEU B N 1
ATOM 9141 C CA . LEU B 1 157 ? 29.125 -25.469 4.926 1 91.25 157 LEU B CA 1
ATOM 9142 C C . LEU B 1 157 ? 29.312 -23.953 5.016 1 91.25 157 LEU B C 1
ATOM 9144 O O . LEU B 1 157 ? 28.828 -23.328 5.953 1 91.25 157 LEU B O 1
ATOM 9148 N N . VAL B 1 158 ? 30.031 -23.406 4.051 1 93.69 158 VAL B N 1
ATOM 9149 C CA . VAL B 1 158 ? 30.391 -21.984 4.109 1 93.69 158 VAL B CA 1
ATOM 9150 C C . VAL B 1 158 ? 29.125 -21.125 4.109 1 93.69 158 VAL B C 1
ATOM 9152 O O . VAL B 1 158 ? 29.016 -20.172 4.883 1 93.69 158 VAL B O 1
ATOM 9155 N N . ARG B 1 159 ? 28.234 -21.422 3.225 1 93.31 159 ARG B N 1
ATOM 9156 C CA . ARG B 1 159 ? 26.984 -20.672 3.145 1 93.31 159 ARG B CA 1
ATOM 9157 C C . ARG B 1 159 ? 26.234 -20.703 4.473 1 93.31 159 ARG B C 1
ATOM 9159 O O . ARG B 1 159 ? 25.719 -19.672 4.926 1 93.31 159 ARG B O 1
ATOM 9166 N N . ARG B 1 160 ? 26.203 -21.828 5.129 1 90.56 160 ARG B N 1
ATOM 9167 C CA . ARG B 1 160 ? 25.484 -21.984 6.398 1 90.56 160 ARG B CA 1
ATOM 9168 C C . ARG B 1 160 ? 26.141 -21.172 7.5 1 90.56 160 ARG B C 1
ATOM 9170 O O . ARG B 1 160 ? 25.453 -20.531 8.297 1 90.56 160 ARG B O 1
ATOM 9177 N N . GLU B 1 161 ? 27.391 -21.172 7.5 1 91.81 161 GLU B N 1
ATOM 9178 C CA . GLU B 1 161 ? 28.125 -20.438 8.531 1 91.81 161 GLU B CA 1
ATOM 9179 C C . GLU B 1 161 ? 28 -18.938 8.336 1 91.81 161 GLU B C 1
ATOM 9181 O O . GLU B 1 161 ? 27.828 -18.188 9.297 1 91.81 161 GLU B O 1
ATOM 9186 N N . LEU B 1 162 ? 28.078 -18.531 7.156 1 93.81 162 LEU B N 1
ATOM 9187 C CA . LEU B 1 162 ? 28.047 -17.109 6.879 1 93.81 162 LEU B CA 1
ATOM 9188 C C . LEU B 1 162 ? 26.641 -16.547 7.051 1 93.81 162 LEU B C 1
ATOM 9190 O O . LEU B 1 162 ? 26.453 -15.359 7.328 1 93.81 162 LEU B O 1
ATOM 9194 N N . LYS B 1 163 ? 25.641 -17.344 6.855 1 92.19 163 LYS B N 1
ATOM 9195 C CA . LYS B 1 163 ? 24.25 -16.906 7.008 1 92.19 163 LYS B CA 1
ATOM 9196 C C . LYS B 1 163 ? 23.922 -16.609 8.469 1 92.19 163 LYS B C 1
ATOM 9198 O O . LYS B 1 163 ? 22.938 -15.945 8.773 1 92.19 163 LYS B O 1
ATOM 9203 N N . GLN B 1 164 ? 24.797 -17.047 9.375 1 90.81 164 GLN B N 1
ATOM 9204 C CA . GLN B 1 164 ? 24.578 -16.812 10.797 1 90.81 164 GLN B CA 1
ATOM 9205 C C . GLN B 1 164 ? 25 -15.398 11.188 1 90.81 164 GLN B C 1
ATOM 9207 O O . GLN B 1 164 ? 24.625 -14.906 12.25 1 90.81 164 GLN B O 1
ATOM 9212 N N . VAL B 1 165 ? 25.625 -14.773 10.32 1 92.62 165 VAL B N 1
ATOM 9213 C CA . VAL B 1 165 ? 26.062 -13.406 10.602 1 92.62 165 VAL B CA 1
ATOM 9214 C C . VAL B 1 165 ? 24.859 -12.461 10.547 1 92.62 165 VAL B C 1
ATOM 9216 O O . VAL B 1 165 ? 24.109 -12.461 9.57 1 92.62 165 VAL B O 1
ATOM 9219 N N . PRO B 1 166 ? 24.688 -11.695 11.633 1 91.12 166 PRO B N 1
ATOM 9220 C CA . PRO B 1 166 ? 23.531 -10.789 11.641 1 91.12 166 PRO B CA 1
ATOM 9221 C C . PRO B 1 166 ? 23.578 -9.766 10.508 1 91.12 166 PRO B C 1
ATOM 9223 O O . PRO B 1 166 ? 24.641 -9.195 10.219 1 91.12 166 PRO B O 1
ATOM 9226 N N . GLY B 1 167 ? 22.5 -9.547 9.828 1 89.44 167 GLY B N 1
ATOM 9227 C CA . GLY B 1 167 ? 22.375 -8.57 8.758 1 89.44 167 GLY B CA 1
ATOM 9228 C C . GLY B 1 167 ? 22.469 -9.188 7.375 1 89.44 167 GLY B C 1
ATOM 9229 O O . GLY B 1 167 ? 22.094 -8.555 6.383 1 89.44 167 GLY B O 1
ATOM 9230 N N . ILE B 1 168 ? 22.938 -10.438 7.352 1 91.81 168 ILE B N 1
ATOM 9231 C CA . ILE B 1 168 ? 23.078 -11.109 6.066 1 91.81 168 ILE B CA 1
ATOM 9232 C C . ILE B 1 168 ? 21.812 -11.922 5.777 1 91.81 168 ILE B C 1
ATOM 9234 O O . ILE B 1 168 ? 21.391 -12.75 6.594 1 91.81 168 ILE B O 1
ATOM 9238 N N . ILE B 1 169 ? 21.203 -11.711 4.633 1 88.19 169 ILE B N 1
ATOM 9239 C CA . ILE B 1 169 ? 19.953 -12.398 4.297 1 88.19 169 ILE B CA 1
ATOM 9240 C C . ILE B 1 169 ? 20.266 -13.727 3.611 1 88.19 169 ILE B C 1
ATOM 9242 O O . ILE B 1 169 ? 19.578 -14.719 3.828 1 88.19 169 ILE B O 1
ATOM 9246 N N . ASP B 1 170 ? 21.234 -13.68 2.656 1 90.88 170 ASP B N 1
ATOM 9247 C CA . ASP B 1 170 ? 21.531 -14.898 1.909 1 90.88 170 ASP B CA 1
ATOM 9248 C C . ASP B 1 170 ? 22.891 -14.797 1.215 1 90.88 170 ASP B C 1
ATOM 9250 O O . ASP B 1 170 ? 23.484 -13.719 1.157 1 90.88 170 ASP B O 1
ATOM 9254 N N . ILE B 1 171 ? 23.422 -15.93 0.799 1 92.75 171 ILE B N 1
ATOM 9255 C CA . ILE B 1 171 ? 24.641 -16.047 0.018 1 92.75 171 ILE B CA 1
ATOM 9256 C C . ILE B 1 171 ? 24.359 -16.766 -1.294 1 92.75 171 ILE B C 1
ATOM 9258 O O . ILE B 1 171 ? 23.891 -17.906 -1.29 1 92.75 171 ILE B O 1
ATOM 9262 N N . THR B 1 172 ? 24.609 -16.094 -2.322 1 91.5 172 THR B N 1
ATOM 9263 C CA . THR B 1 172 ? 24.406 -16.719 -3.631 1 91.5 172 THR B CA 1
ATOM 9264 C C . THR B 1 172 ? 25.719 -17.312 -4.148 1 91.5 172 THR B C 1
ATOM 9266 O O . THR B 1 172 ? 26.75 -16.641 -4.145 1 91.5 172 THR B O 1
ATOM 9269 N N . THR B 1 173 ? 25.609 -18.5 -4.5 1 93.06 173 THR B N 1
ATOM 9270 C CA . THR B 1 173 ? 26.766 -19.172 -5.07 1 93.06 173 THR B CA 1
ATOM 9271 C C . THR B 1 173 ? 26.719 -19.141 -6.594 1 93.06 173 THR B C 1
ATOM 9273 O O . THR B 1 173 ? 25.672 -19.438 -7.191 1 93.06 173 THR B O 1
ATOM 9276 N N . PHE B 1 174 ? 27.781 -18.719 -7.145 1 93.19 174 PHE B N 1
ATOM 9277 C CA . PHE B 1 174 ? 27.875 -18.641 -8.602 1 93.19 174 PHE B CA 1
ATOM 9278 C C . PHE B 1 174 ? 29.094 -19.422 -9.109 1 93.19 174 PHE B C 1
ATOM 9280 O O . PHE B 1 174 ? 30.172 -19.344 -8.531 1 93.19 174 PHE B O 1
ATOM 9287 N N . GLY B 1 175 ? 28.859 -20.203 -10.016 1 91 175 GLY B N 1
ATOM 9288 C CA . GLY B 1 175 ? 29.938 -20.953 -10.633 1 91 175 GLY B CA 1
ATOM 9289 C C . GLY B 1 175 ? 30.172 -22.297 -9.992 1 91 175 GLY B C 1
ATOM 9290 O O . GLY B 1 175 ? 29.5 -22.656 -9.016 1 91 175 GLY B O 1
ATOM 9291 N N . GLY B 1 176 ? 31 -23.047 -10.641 1 91.12 176 GLY B N 1
ATOM 9292 C CA . GLY B 1 176 ? 31.312 -24.391 -10.164 1 91.12 176 GLY B CA 1
ATOM 9293 C C . GLY B 1 176 ? 30.344 -25.438 -10.68 1 91.12 176 GLY B C 1
ATOM 9294 O O . GLY B 1 176 ? 29.422 -25.125 -11.445 1 91.12 176 GLY B O 1
ATOM 9295 N N . THR B 1 177 ? 30.672 -26.688 -10.359 1 92.75 177 THR B N 1
ATOM 9296 C CA . THR B 1 177 ? 29.828 -27.797 -10.758 1 92.75 177 THR B CA 1
ATOM 9297 C C . THR B 1 177 ? 29.078 -28.375 -9.562 1 92.75 177 THR B C 1
ATOM 9299 O O . THR B 1 177 ? 29.656 -28.578 -8.492 1 92.75 177 THR B O 1
ATOM 9302 N N . THR B 1 178 ? 27.828 -28.469 -9.711 1 91.12 178 THR B N 1
ATOM 9303 C CA . THR B 1 178 ? 27 -29.016 -8.633 1 91.12 178 THR B CA 1
ATOM 9304 C C . THR B 1 178 ? 26.984 -30.547 -8.703 1 91.12 178 THR B C 1
ATOM 9306 O O . THR B 1 178 ? 26.547 -31.125 -9.703 1 91.12 178 THR B O 1
ATOM 9309 N N . ARG B 1 179 ? 27.328 -31.109 -7.637 1 90.12 179 ARG B N 1
ATOM 9310 C CA . ARG B 1 179 ? 27.438 -32.562 -7.566 1 90.12 179 ARG B CA 1
ATOM 9311 C C . ARG B 1 179 ? 26.078 -33.219 -7.746 1 90.12 179 ARG B C 1
ATOM 9313 O O . ARG B 1 179 ? 25.078 -32.781 -7.184 1 90.12 179 ARG B O 1
ATOM 9320 N N . GLN B 1 180 ? 26.062 -34.219 -8.625 1 90.56 180 GLN B N 1
ATOM 9321 C CA . GLN B 1 180 ? 24.875 -35 -8.906 1 90.56 180 GLN B CA 1
ATOM 9322 C C . GLN B 1 180 ? 25.234 -36.469 -9.227 1 90.56 180 GLN B C 1
ATOM 9324 O O . GLN B 1 180 ? 26.25 -36.719 -9.883 1 90.56 180 GLN B O 1
ATOM 9329 N N . TYR B 1 181 ? 24.438 -37.344 -8.633 1 90.88 181 TYR B N 1
ATOM 9330 C CA . TYR B 1 181 ? 24.609 -38.75 -9 1 90.88 181 TYR B CA 1
ATOM 9331 C C . TYR B 1 181 ? 23.797 -39.094 -10.227 1 90.88 181 TYR B C 1
ATOM 9333 O O . TYR B 1 181 ? 22.625 -38.719 -10.328 1 90.88 181 TYR B O 1
ATOM 9341 N N . GLN B 1 182 ? 24.469 -39.75 -11.141 1 90.75 182 GLN B N 1
ATOM 9342 C CA . GLN B 1 182 ? 23.797 -40.062 -12.398 1 90.75 182 GLN B CA 1
ATOM 9343 C C . GLN B 1 182 ? 23.844 -41.562 -12.688 1 90.75 182 GLN B C 1
ATOM 9345 O O . GLN B 1 182 ? 24.875 -42.188 -12.508 1 90.75 182 GLN B O 1
ATOM 9350 N N . VAL B 1 183 ? 22.672 -42 -12.984 1 90.69 183 VAL B N 1
ATOM 9351 C CA . VAL B 1 183 ? 22.547 -43.375 -13.445 1 90.69 183 VAL B CA 1
ATOM 9352 C C . VAL B 1 183 ? 22.391 -43.406 -14.969 1 90.69 183 VAL B C 1
ATOM 9354 O O . VAL B 1 183 ? 21.328 -43.062 -15.492 1 90.69 183 VAL B O 1
ATOM 9357 N N . GLU B 1 184 ? 23.438 -43.781 -15.617 1 91.12 184 GLU B N 1
ATOM 9358 C CA . GLU B 1 184 ? 23.406 -43.844 -17.078 1 91.12 184 GLU B CA 1
ATOM 9359 C C . GLU B 1 184 ? 23.031 -45.25 -17.562 1 91.12 184 GLU B C 1
ATOM 9361 O O . GLU B 1 184 ? 23.875 -46.156 -17.625 1 91.12 184 GLU B O 1
ATOM 9366 N N . THR B 1 185 ? 21.812 -45.312 -18.031 1 90.56 185 THR B N 1
ATOM 9367 C CA . THR B 1 185 ? 21.297 -46.625 -18.438 1 90.56 185 THR B CA 1
ATOM 9368 C C . THR B 1 185 ? 21.641 -46.906 -19.906 1 90.56 185 THR B C 1
ATOM 9370 O O . THR B 1 185 ? 21.484 -46.031 -20.766 1 90.56 185 THR B O 1
ATOM 9373 N N . ASP B 1 186 ? 22.094 -48.031 -20.172 1 89.06 186 ASP B N 1
ATOM 9374 C CA . ASP B 1 186 ? 22.406 -48.438 -21.531 1 89.06 186 ASP B CA 1
ATOM 9375 C C . ASP B 1 186 ? 21.172 -49.031 -22.219 1 89.06 186 ASP B C 1
ATOM 9377 O O . ASP B 1 186 ? 20.641 -50.062 -21.781 1 89.06 186 ASP B O 1
ATOM 9381 N N . PRO B 1 187 ? 20.797 -48.406 -23.297 1 88.06 187 PRO B N 1
ATOM 9382 C CA . PRO B 1 187 ? 19.578 -48.875 -23.953 1 88.06 187 PRO B CA 1
ATOM 9383 C C . PRO B 1 187 ? 19.719 -50.312 -24.469 1 88.06 187 PRO B C 1
ATOM 9385 O O . PRO B 1 187 ? 18.75 -51.062 -24.453 1 88.06 187 PRO B O 1
ATOM 9388 N N . ASN B 1 188 ? 20.906 -50.781 -24.906 1 87.69 188 ASN B N 1
ATOM 9389 C CA . ASN B 1 188 ? 21.125 -52.125 -25.422 1 87.69 188 ASN B CA 1
ATOM 9390 C C . ASN B 1 188 ? 21.016 -53.188 -24.312 1 87.69 188 ASN B C 1
ATOM 9392 O O . ASN B 1 188 ? 20.453 -54.25 -24.516 1 87.69 188 ASN B O 1
ATOM 9396 N N . LYS B 1 189 ? 21.5 -52.781 -23.203 1 90.06 189 LYS B N 1
ATOM 9397 C CA . LYS B 1 189 ? 21.406 -53.719 -22.062 1 90.06 189 LYS B CA 1
ATOM 9398 C C . LYS B 1 189 ? 19.969 -53.812 -21.562 1 90.06 189 LYS B C 1
ATOM 9400 O O . LYS B 1 189 ? 19.547 -54.875 -21.109 1 90.06 189 LYS B O 1
ATOM 9405 N N . LEU B 1 190 ? 19.297 -52.75 -21.594 1 89 190 LEU B N 1
ATOM 9406 C CA . LEU B 1 190 ? 17.891 -52.781 -21.188 1 89 190 LEU B CA 1
ATOM 9407 C C . LEU B 1 190 ? 17.094 -53.75 -22.047 1 89 190 LEU B C 1
ATOM 9409 O O . LEU B 1 190 ? 16.25 -54.469 -21.531 1 89 190 LEU B O 1
ATOM 9413 N N . ILE B 1 191 ? 17.422 -53.781 -23.312 1 85.12 191 ILE B N 1
ATOM 9414 C CA . ILE B 1 191 ? 16.719 -54.656 -24.234 1 85.12 191 ILE B CA 1
ATOM 9415 C C . ILE B 1 191 ? 17.109 -56.125 -23.969 1 85.12 191 ILE B C 1
ATOM 9417 O O . ILE B 1 191 ? 16.25 -57 -23.953 1 85.12 191 ILE B O 1
ATOM 9421 N N . SER B 1 192 ? 18.375 -56.281 -23.781 1 86.62 192 SER B N 1
ATOM 9422 C CA . SER B 1 192 ? 18.875 -57.625 -23.578 1 86.62 192 SER B CA 1
ATOM 9423 C C . SER B 1 192 ? 18.297 -58.25 -22.312 1 86.62 192 SER B C 1
ATOM 9425 O O . SER B 1 192 ? 17.984 -59.469 -22.297 1 86.62 192 SER B O 1
ATOM 9427 N N . TYR B 1 193 ? 18.047 -57.406 -21.344 1 88.44 193 TYR B N 1
ATOM 9428 C CA . TYR B 1 193 ? 17.516 -57.938 -20.094 1 88.44 193 TYR B CA 1
ATOM 9429 C C . TYR B 1 193 ? 16 -57.812 -20.031 1 88.44 193 TYR B C 1
ATOM 9431 O O . TYR B 1 193 ? 15.375 -58.281 -19.078 1 88.44 193 TYR B O 1
ATOM 9439 N N . GLY B 1 194 ? 15.383 -57.156 -20.969 1 82.06 194 GLY B N 1
ATOM 9440 C CA . GLY B 1 194 ? 13.938 -57.031 -21.047 1 82.06 194 GLY B CA 1
ATOM 9441 C C . GLY B 1 194 ? 13.367 -56.094 -20.016 1 82.06 194 GLY B C 1
ATOM 9442 O O . GLY B 1 194 ? 12.305 -56.344 -19.438 1 82.06 194 GLY B O 1
ATOM 9443 N N . VAL B 1 195 ? 14.117 -55.125 -19.609 1 86.69 195 VAL B N 1
ATOM 9444 C CA . VAL B 1 195 ? 13.695 -54.156 -18.625 1 86.69 195 VAL B CA 1
ATOM 9445 C C . VAL B 1 195 ? 13.453 -52.812 -19.328 1 86.69 195 VAL B C 1
ATOM 9447 O O . VAL B 1 195 ? 14.141 -52.469 -20.281 1 86.69 195 VAL B O 1
ATOM 9450 N N . THR B 1 196 ? 12.383 -52.156 -18.875 1 83.06 196 THR B N 1
ATOM 9451 C CA . THR B 1 196 ? 12.062 -50.844 -19.453 1 83.06 196 THR B CA 1
ATOM 9452 C C . THR B 1 196 ? 12.602 -49.719 -18.562 1 83.06 196 THR B C 1
ATOM 9454 O O . THR B 1 196 ? 12.898 -49.938 -17.391 1 83.06 196 THR B O 1
ATOM 9457 N N . LEU B 1 197 ? 12.758 -48.562 -19.156 1 84.19 197 LEU B N 1
ATOM 9458 C CA . LEU B 1 197 ? 13.289 -47.406 -18.438 1 84.19 197 LEU B CA 1
ATOM 9459 C C . LEU B 1 197 ? 12.367 -47 -17.297 1 84.19 197 LEU B C 1
ATOM 9461 O O . LEU B 1 197 ? 12.828 -46.688 -16.203 1 84.19 197 LEU B O 1
ATOM 9465 N N . PRO B 1 198 ? 11.039 -46.906 -17.469 1 80.12 198 PRO B N 1
ATOM 9466 C CA . PRO B 1 198 ? 10.164 -46.562 -16.344 1 80.12 198 PRO B CA 1
ATOM 9467 C C . PRO B 1 198 ? 10.273 -47.531 -15.18 1 80.12 198 PRO B C 1
ATOM 9469 O O . PRO B 1 198 ? 10.109 -47.156 -14.016 1 80.12 198 PRO B O 1
ATOM 9472 N N . GLN B 1 199 ? 10.547 -48.719 -15.43 1 82.75 199 GLN B N 1
ATOM 9473 C CA . GLN B 1 199 ? 10.742 -49.719 -14.375 1 82.75 199 GLN B CA 1
ATOM 9474 C C . GLN B 1 199 ? 11.984 -49.375 -13.547 1 82.75 199 GLN B C 1
ATOM 9476 O O . GLN B 1 199 ? 11.992 -49.562 -12.328 1 82.75 199 GLN B O 1
ATOM 9481 N N . VAL B 1 200 ? 12.984 -49.031 -14.273 1 87.56 200 VAL B N 1
ATOM 9482 C CA . VAL B 1 200 ? 14.203 -48.656 -13.578 1 87.56 200 VAL B CA 1
ATOM 9483 C C . VAL B 1 200 ? 13.938 -47.438 -12.68 1 87.56 200 VAL B C 1
ATOM 9485 O O . VAL B 1 200 ? 14.383 -47.406 -11.531 1 87.56 200 VAL B O 1
ATOM 9488 N N . LEU B 1 201 ? 13.25 -46.469 -13.164 1 88.12 201 LEU B N 1
ATOM 9489 C CA . LEU B 1 201 ? 12.93 -45.281 -12.406 1 88.12 201 LEU B CA 1
ATOM 9490 C C . LEU B 1 201 ? 12.125 -45.594 -11.164 1 88.12 201 LEU B C 1
ATOM 9492 O O . LEU B 1 201 ? 12.414 -45.094 -10.078 1 88.12 201 LEU B O 1
ATOM 9496 N N . ASN B 1 202 ? 11.156 -46.344 -11.328 1 85.44 202 ASN B N 1
ATOM 9497 C CA . ASN B 1 202 ? 10.305 -46.719 -10.203 1 85.44 202 ASN B CA 1
ATOM 9498 C C . ASN B 1 202 ? 11.078 -47.531 -9.164 1 85.44 202 ASN B C 1
ATOM 9500 O O . ASN B 1 202 ? 10.828 -47.406 -7.965 1 85.44 202 ASN B O 1
ATOM 9504 N N . ALA B 1 203 ? 11.922 -48.375 -9.648 1 87.62 203 ALA B N 1
ATOM 9505 C CA . ALA B 1 203 ? 12.727 -49.188 -8.734 1 87.62 203 ALA B CA 1
ATOM 9506 C C . ALA B 1 203 ? 13.641 -48.312 -7.883 1 87.62 203 ALA B C 1
ATOM 9508 O O . ALA B 1 203 ? 13.773 -48.531 -6.676 1 87.62 203 ALA B O 1
ATOM 9509 N N . ILE B 1 204 ? 14.195 -47.438 -8.523 1 88.56 204 ILE B N 1
ATOM 9510 C CA . ILE B 1 204 ? 15.102 -46.531 -7.805 1 88.56 204 ILE B CA 1
ATOM 9511 C C . ILE B 1 204 ? 14.312 -45.656 -6.828 1 88.56 204 ILE B C 1
ATOM 9513 O O . ILE B 1 204 ? 14.75 -45.438 -5.695 1 88.56 204 ILE B O 1
ATOM 9517 N N . GLN B 1 205 ? 13.242 -45.156 -7.227 1 87.62 205 GLN B N 1
ATOM 9518 C CA . GLN B 1 205 ? 12.422 -44.281 -6.379 1 87.62 205 GLN B CA 1
ATOM 9519 C C . GLN B 1 205 ? 11.883 -45.062 -5.172 1 87.62 205 GLN B C 1
ATOM 9521 O O . GLN B 1 205 ? 11.82 -44.5 -4.066 1 87.62 205 GLN B O 1
ATOM 9526 N N . SER B 1 206 ? 11.484 -46.219 -5.328 1 83.75 206 SER B N 1
ATOM 9527 C CA . SER B 1 206 ? 10.891 -47 -4.262 1 83.75 206 SER B CA 1
ATOM 9528 C C . SER B 1 206 ? 11.953 -47.562 -3.32 1 83.75 206 SER B C 1
ATOM 9530 O O . SER B 1 206 ? 11.664 -47.844 -2.158 1 83.75 206 SER B O 1
ATOM 9532 N N . SER B 1 207 ? 13.023 -47.719 -3.824 1 83.06 207 SER B N 1
ATOM 9533 C CA . SER B 1 207 ? 14.086 -48.312 -3.018 1 83.06 207 SER B CA 1
ATOM 9534 C C . SER B 1 207 ? 14.734 -47.25 -2.107 1 83.06 207 SER B C 1
ATOM 9536 O O . SER B 1 207 ? 15.383 -47.625 -1.12 1 83.06 207 SER B O 1
ATOM 9538 N N . ASN B 1 208 ? 14.602 -46.031 -2.4 1 82.81 208 ASN B N 1
ATOM 9539 C CA . ASN B 1 208 ? 15.219 -44.969 -1.615 1 82.81 208 ASN B CA 1
ATOM 9540 C C . ASN B 1 208 ? 14.266 -44.438 -0.554 1 82.81 208 ASN B C 1
ATOM 9542 O O . ASN B 1 208 ? 13.898 -43.25 -0.588 1 82.81 208 ASN B O 1
ATOM 9546 N N . ALA B 1 209 ? 13.664 -45.188 0.275 1 80.75 209 ALA B N 1
ATOM 9547 C CA . ALA B 1 209 ? 12.75 -44.75 1.321 1 80.75 209 ALA B CA 1
ATOM 9548 C C . ALA B 1 209 ? 12.953 -45.531 2.607 1 80.75 209 ALA B C 1
ATOM 9550 O O . ALA B 1 209 ? 13.242 -46.719 2.564 1 80.75 209 ALA B O 1
ATOM 9551 N N . ASN B 1 210 ? 13.047 -44.75 3.693 1 75.19 210 ASN B N 1
ATOM 9552 C CA . ASN B 1 210 ? 13.062 -45.375 5.008 1 75.19 210 ASN B CA 1
ATOM 9553 C C . ASN B 1 210 ? 11.648 -45.562 5.555 1 75.19 210 ASN B C 1
ATOM 9555 O O . ASN B 1 210 ? 10.734 -44.812 5.195 1 75.19 210 ASN B O 1
ATOM 9559 N N . ALA B 1 211 ? 11.391 -46.594 6.133 1 77.25 211 ALA B N 1
ATOM 9560 C CA . ALA B 1 211 ? 10.109 -46.812 6.793 1 77.25 211 ALA B CA 1
ATOM 9561 C C . ALA B 1 211 ? 10.289 -47.031 8.289 1 77.25 211 ALA B C 1
ATOM 9563 O O . ALA B 1 211 ? 11.328 -47.5 8.734 1 77.25 211 ALA B O 1
ATOM 9564 N N . GLY B 1 212 ? 9.562 -46.188 9.047 1 75.44 212 GLY B N 1
ATOM 9565 C CA . GLY B 1 212 ? 9.594 -46.344 10.492 1 75.44 212 GLY B CA 1
ATOM 9566 C C . GLY B 1 212 ? 8.367 -47.031 11.047 1 75.44 212 GLY B C 1
ATOM 9567 O O . GLY B 1 212 ? 7.281 -46.938 10.477 1 75.44 212 GLY B O 1
ATOM 9568 N N . GLY B 1 213 ? 8.688 -47.844 11.891 1 76.5 213 GLY B N 1
ATOM 9569 C CA . GLY B 1 213 ? 7.59 -48.438 12.648 1 76.5 213 GLY B CA 1
ATOM 9570 C C . GLY B 1 213 ? 7.344 -47.75 13.969 1 76.5 213 GLY B C 1
ATOM 9571 O O . GLY B 1 213 ? 7.641 -46.562 14.117 1 76.5 213 GLY B O 1
ATOM 9572 N N . ASN B 1 214 ? 6.57 -48.125 14.953 1 80.5 214 ASN B N 1
ATOM 9573 C CA . ASN B 1 214 ? 6.285 -47.562 16.266 1 80.5 214 ASN B CA 1
ATOM 9574 C C . ASN B 1 214 ? 7.121 -48.25 17.359 1 80.5 214 ASN B C 1
ATOM 9576 O O . ASN B 1 214 ? 8.008 -49.031 17.047 1 80.5 214 ASN B O 1
ATOM 9580 N N . TYR B 1 215 ? 7.117 -47.781 18.562 1 84.5 215 TYR B N 1
ATOM 9581 C CA . TYR B 1 215 ? 7.816 -48.344 19.703 1 84.5 215 TYR B CA 1
ATOM 9582 C C . TYR B 1 215 ? 7.402 -49.781 19.938 1 84.5 215 TYR B C 1
ATOM 9584 O O . TYR B 1 215 ? 6.227 -50.125 19.781 1 84.5 215 TYR B O 1
ATOM 9592 N N . LEU B 1 216 ? 8.438 -50.656 19.938 1 85.31 216 LEU B N 1
ATOM 9593 C CA . LEU B 1 216 ? 8.219 -52.031 20.344 1 85.31 216 LEU B CA 1
ATOM 9594 C C . LEU B 1 216 ? 8.742 -52.25 21.766 1 85.31 216 LEU B C 1
ATOM 9596 O O . LEU B 1 216 ? 9.859 -51.875 22.094 1 85.31 216 LEU B O 1
ATOM 9600 N N . GLN B 1 217 ? 7.824 -52.656 22.625 1 86 217 GLN B N 1
ATOM 9601 C CA . GLN B 1 217 ? 8.219 -52.906 24 1 86 217 GLN B CA 1
ATOM 9602 C C . GLN B 1 217 ? 8.789 -54.312 24.156 1 86 217 GLN B C 1
ATOM 9604 O O . GLN B 1 217 ? 8.086 -55.312 23.906 1 86 217 GLN B O 1
ATOM 9609 N N . LEU B 1 218 ? 10.125 -54.312 24.312 1 87.75 218 LEU B N 1
ATOM 9610 C CA . LEU B 1 218 ? 10.781 -55.594 24.594 1 87.75 218 LEU B CA 1
ATOM 9611 C C . LEU B 1 218 ? 11.109 -55.719 26.078 1 87.75 218 LEU B C 1
ATOM 9613 O O . LEU B 1 218 ? 12.133 -55.188 26.547 1 87.75 218 LEU B O 1
ATOM 9617 N N . GLY B 1 219 ? 10.43 -56.469 26.859 1 87.31 219 GLY B N 1
ATOM 9618 C CA . GLY B 1 219 ? 10.617 -56.531 28.297 1 87.31 219 GLY B CA 1
ATOM 9619 C C . GLY B 1 219 ? 10.484 -55.188 28.984 1 87.31 219 GLY B C 1
ATOM 9620 O O . GLY B 1 219 ? 9.445 -54.531 28.891 1 87.31 219 GLY B O 1
ATOM 9621 N N . ASN B 1 220 ? 11.578 -54.75 29.531 1 87.5 220 ASN B N 1
ATOM 9622 C CA . ASN B 1 220 ? 11.594 -53.469 30.219 1 87.5 220 ASN B CA 1
ATOM 9623 C C . ASN B 1 220 ? 12.195 -52.344 29.359 1 87.5 220 ASN B C 1
ATOM 9625 O O . ASN B 1 220 ? 12.477 -51.25 29.844 1 87.5 220 ASN B O 1
ATOM 9629 N N . GLN B 1 221 ? 12.445 -52.75 28 1 89.19 221 GLN B N 1
ATOM 9630 C CA . GLN B 1 221 ? 13.055 -51.75 27.125 1 89.19 221 GLN B CA 1
ATOM 9631 C C . GLN B 1 221 ? 12.133 -51.406 25.953 1 89.19 221 GLN B C 1
ATOM 9633 O O . GLN B 1 221 ? 11.367 -52.25 25.484 1 89.19 221 GLN B O 1
ATOM 9638 N N . ASN B 1 222 ? 12.125 -50.125 25.703 1 88.25 222 ASN B N 1
ATOM 9639 C CA . ASN B 1 222 ? 11.438 -49.688 24.5 1 88.25 222 ASN B CA 1
ATOM 9640 C C . ASN B 1 222 ? 12.391 -49.562 23.312 1 88.25 222 ASN B C 1
ATOM 9642 O O . ASN B 1 222 ? 13.445 -48.938 23.422 1 88.25 222 ASN B O 1
ATOM 9646 N N . VAL B 1 223 ? 12.125 -50.344 22.344 1 88.94 223 VAL B N 1
ATOM 9647 C CA . VAL B 1 223 ? 12.977 -50.281 21.156 1 88.94 223 VAL B CA 1
ATOM 9648 C C . VAL B 1 223 ? 12.195 -49.719 19.984 1 88.94 223 VAL B C 1
ATOM 9650 O O . VAL B 1 223 ? 11.016 -50.031 19.812 1 88.94 223 VAL B O 1
ATOM 9653 N N . ASN B 1 224 ? 12.859 -48.781 19.281 1 87.38 224 ASN B N 1
ATOM 9654 C CA . ASN B 1 224 ? 12.25 -48.219 18.078 1 87.38 224 ASN B CA 1
ATOM 9655 C C . ASN B 1 224 ? 12.508 -49.125 16.875 1 87.38 224 ASN B C 1
ATOM 9657 O O . ASN B 1 224 ? 13.617 -49.656 16.703 1 87.38 224 ASN B O 1
ATOM 9661 N N . VAL B 1 225 ? 11.531 -49.469 16.219 1 83.69 225 VAL B N 1
ATOM 9662 C CA . VAL B 1 225 ? 11.664 -50.312 15.016 1 83.69 225 VAL B CA 1
ATOM 9663 C C . VAL B 1 225 ? 11.906 -49.406 13.805 1 83.69 225 VAL B C 1
ATOM 9665 O O . VAL B 1 225 ? 11.125 -48.5 13.531 1 83.69 225 VAL B O 1
ATOM 9668 N N . ARG B 1 226 ? 13.133 -49.531 13.156 1 84.12 226 ARG B N 1
ATOM 9669 C CA . ARG B 1 226 ? 13.461 -48.781 11.961 1 84.12 226 ARG B CA 1
ATOM 9670 C C . ARG B 1 226 ? 13.828 -49.688 10.805 1 84.12 226 ARG B C 1
ATOM 9672 O O . ARG B 1 226 ? 14.5 -50.719 11.008 1 84.12 226 ARG B O 1
ATOM 9679 N N . ALA B 1 227 ? 13.172 -49.531 9.617 1 78.12 227 ALA B N 1
ATOM 9680 C CA . ALA B 1 227 ? 13.594 -50.188 8.375 1 78.12 227 ALA B CA 1
ATOM 9681 C C . ALA B 1 227 ? 14.438 -49.25 7.523 1 78.12 227 ALA B C 1
ATOM 9683 O O . ALA B 1 227 ? 13.969 -48.188 7.121 1 78.12 227 ALA B O 1
ATOM 9684 N N . LEU B 1 228 ? 15.797 -49.656 7.391 1 79.25 228 LEU B N 1
ATOM 9685 C CA . LEU B 1 228 ? 16.719 -48.781 6.688 1 79.25 228 LEU B CA 1
ATOM 9686 C C . LEU B 1 228 ? 16.828 -49.156 5.219 1 79.25 228 LEU B C 1
ATOM 9688 O O . LEU B 1 228 ? 17.141 -50.312 4.891 1 79.25 228 LEU B O 1
ATOM 9692 N N . GLY B 1 229 ? 16.375 -48.375 4.27 1 78.44 229 GLY B N 1
ATOM 9693 C CA . GLY B 1 229 ? 16.469 -48.625 2.84 1 78.44 229 GLY B CA 1
ATOM 9694 C C . GLY B 1 229 ? 17.062 -47.438 2.07 1 78.44 229 GLY B C 1
ATOM 9695 O O . GLY B 1 229 ? 17.297 -47.562 0.861 1 78.44 229 GLY B O 1
ATOM 9696 N N . GLN B 1 230 ? 17.656 -46.5 2.697 1 84.88 230 GLN B N 1
ATOM 9697 C CA . GLN B 1 230 ? 18.156 -45.312 2.016 1 84.88 230 GLN B CA 1
ATOM 9698 C C . GLN B 1 230 ? 19.547 -45.562 1.431 1 84.88 230 GLN B C 1
ATOM 9700 O O . GLN B 1 230 ? 20.375 -46.219 2.049 1 84.88 230 GLN B O 1
ATOM 9705 N N . VAL B 1 231 ? 19.734 -45 0.195 1 86.38 231 VAL B N 1
ATOM 9706 C CA . VAL B 1 231 ? 21.016 -45.156 -0.502 1 86.38 231 VAL B CA 1
ATOM 9707 C C . VAL B 1 231 ? 21.953 -44.031 -0.109 1 86.38 231 VAL B C 1
ATOM 9709 O O . VAL B 1 231 ? 21.516 -42.875 0.055 1 86.38 231 VAL B O 1
ATOM 9712 N N . HIS B 1 232 ? 23.25 -44.375 0.069 1 84 232 HIS B N 1
ATOM 9713 C CA . HIS B 1 232 ? 24.203 -43.344 0.509 1 84 232 HIS B CA 1
ATOM 9714 C C . HIS B 1 232 ? 25.344 -43.188 -0.487 1 84 232 HIS B C 1
ATOM 9716 O O . HIS B 1 232 ? 26.016 -42.156 -0.509 1 84 232 HIS B O 1
ATOM 9722 N N . ASN B 1 233 ? 25.578 -44.25 -1.241 1 85.88 233 ASN B N 1
ATOM 9723 C CA . ASN B 1 233 ? 26.719 -44.188 -2.152 1 85.88 233 ASN B CA 1
ATOM 9724 C C . ASN B 1 233 ? 26.375 -44.844 -3.502 1 85.88 233 ASN B C 1
ATOM 9726 O O . ASN B 1 233 ? 25.281 -45.344 -3.693 1 85.88 233 ASN B O 1
ATOM 9730 N N . THR B 1 234 ? 27.438 -44.688 -4.422 1 90.81 234 THR B N 1
ATOM 9731 C CA . THR B 1 234 ? 27.25 -45.188 -5.773 1 90.81 234 THR B CA 1
ATOM 9732 C C . THR B 1 234 ? 27.078 -46.719 -5.754 1 90.81 234 THR B C 1
ATOM 9734 O O . THR B 1 234 ? 26.359 -47.25 -6.586 1 90.81 234 THR B O 1
ATOM 9737 N N . ASP B 1 235 ? 27.688 -47.312 -4.766 1 89.31 235 ASP B N 1
ATOM 9738 C CA . ASP B 1 235 ? 27.609 -48.781 -4.68 1 89.31 235 ASP B CA 1
ATOM 9739 C C . ASP B 1 235 ? 26.203 -49.219 -4.25 1 89.31 235 ASP B C 1
ATOM 9741 O O . ASP B 1 235 ? 25.688 -50.219 -4.738 1 89.31 235 ASP B O 1
ATOM 9745 N N . ASP B 1 236 ? 25.719 -48.469 -3.381 1 90 236 ASP B N 1
ATOM 9746 C CA . ASP B 1 236 ? 24.359 -48.781 -2.936 1 90 236 ASP B CA 1
ATOM 9747 C C . ASP B 1 236 ? 23.359 -48.625 -4.078 1 90 236 ASP B C 1
ATOM 9749 O O . ASP B 1 236 ? 22.438 -49.438 -4.215 1 90 236 ASP B O 1
ATOM 9753 N N . ILE B 1 237 ? 23.562 -47.688 -4.91 1 91.69 237 ILE B N 1
ATOM 9754 C CA . ILE B 1 237 ? 22.656 -47.406 -6.027 1 91.69 237 ILE B CA 1
ATOM 9755 C C . ILE B 1 237 ? 22.781 -48.531 -7.062 1 91.69 237 ILE B C 1
ATOM 9757 O O . ILE B 1 237 ? 21.781 -48.969 -7.633 1 91.69 237 ILE B O 1
ATOM 9761 N N . GLY B 1 238 ? 23.969 -48.906 -7.238 1 91.75 238 GLY B N 1
ATOM 9762 C CA . GLY B 1 238 ? 24.219 -49.969 -8.203 1 91.75 238 GLY B CA 1
ATOM 9763 C C . GLY B 1 238 ? 23.609 -51.312 -7.785 1 91.75 238 GLY B C 1
ATOM 9764 O O . GLY B 1 238 ? 23.297 -52.156 -8.633 1 91.75 238 GLY B O 1
ATOM 9765 N N . SER B 1 239 ? 23.344 -51.438 -6.496 1 89.88 239 SER B N 1
ATOM 9766 C CA . SER B 1 239 ? 22.891 -52.75 -5.984 1 89.88 239 SER B CA 1
ATOM 9767 C C . SER B 1 239 ? 21.375 -52.812 -5.906 1 89.88 239 SER B C 1
ATOM 9769 O O . SER B 1 239 ? 20.797 -53.844 -5.543 1 89.88 239 SER B O 1
ATOM 9771 N N . ILE B 1 240 ? 20.75 -51.812 -6.355 1 91.12 240 ILE B N 1
ATOM 9772 C CA . ILE B 1 240 ? 19.297 -51.812 -6.332 1 91.12 240 ILE B CA 1
ATOM 9773 C C . ILE B 1 240 ? 18.75 -52.812 -7.336 1 91.12 240 ILE B C 1
ATOM 9775 O O . ILE B 1 240 ? 19.219 -52.875 -8.477 1 91.12 240 ILE B O 1
ATOM 9779 N N . VAL B 1 241 ? 17.75 -53.625 -6.926 1 89.12 241 VAL B N 1
ATOM 9780 C CA . VAL B 1 241 ? 17.172 -54.656 -7.785 1 89.12 241 VAL B CA 1
ATOM 9781 C C . VAL B 1 241 ? 16.031 -54.062 -8.617 1 89.12 241 VAL B C 1
ATOM 9783 O O . VAL B 1 241 ? 15.117 -53.438 -8.07 1 89.12 241 VAL B O 1
ATOM 9786 N N . VAL B 1 242 ? 16.078 -54.094 -9.859 1 89.44 242 VAL B N 1
ATOM 9787 C CA . VAL B 1 242 ? 15.086 -53.531 -10.758 1 89.44 242 VAL B CA 1
ATOM 9788 C C . VAL B 1 242 ? 14.047 -54.594 -11.117 1 89.44 242 VAL B C 1
ATOM 9790 O O . VAL B 1 242 ? 12.852 -54.312 -11.148 1 89.44 242 VAL B O 1
ATOM 9793 N N . ALA B 1 243 ? 14.531 -55.688 -11.531 1 85.81 243 ALA B N 1
ATOM 9794 C CA . ALA B 1 243 ? 13.633 -56.75 -11.93 1 85.81 243 ALA B CA 1
ATOM 9795 C C . ALA B 1 243 ? 14.266 -58.125 -11.68 1 85.81 243 ALA B C 1
ATOM 9797 O O . ALA B 1 243 ? 15.43 -58.219 -11.273 1 85.81 243 ALA B O 1
ATOM 9798 N N . GLU B 1 244 ? 13.406 -59.188 -11.68 1 84.12 244 GLU B N 1
ATOM 9799 C CA . GLU B 1 244 ? 13.867 -60.562 -11.547 1 84.12 244 GLU B CA 1
ATOM 9800 C C . GLU B 1 244 ? 13.531 -61.375 -12.797 1 84.12 244 GLU B C 1
ATOM 9802 O O . GLU B 1 244 ? 12.398 -61.344 -13.273 1 84.12 244 GLU B O 1
ATOM 9807 N N . LYS B 1 245 ? 14.531 -61.781 -13.477 1 80.31 245 LYS B N 1
ATOM 9808 C CA . LYS B 1 245 ? 14.312 -62.656 -14.609 1 80.31 245 LYS B CA 1
ATOM 9809 C C . LYS B 1 245 ? 14.852 -64.062 -14.328 1 80.31 245 LYS B C 1
ATOM 9811 O O . LYS B 1 245 ? 16.047 -64.25 -14.117 1 80.31 245 LYS B O 1
ATOM 9816 N N . ASN B 1 246 ? 14.055 -65.125 -14.414 1 79.44 246 ASN B N 1
ATOM 9817 C CA . ASN B 1 246 ? 14.375 -66.5 -14.227 1 79.44 246 ASN B CA 1
ATOM 9818 C C . ASN B 1 246 ? 15.102 -66.75 -12.914 1 79.44 246 ASN B C 1
ATOM 9820 O O . ASN B 1 246 ? 16.094 -67.5 -12.875 1 79.44 246 ASN B O 1
ATOM 9824 N N . GLY B 1 247 ? 14.812 -66 -11.875 1 78.94 247 GLY B N 1
ATOM 9825 C CA . GLY B 1 247 ? 15.383 -66.188 -10.555 1 78.94 247 GLY B CA 1
ATOM 9826 C C . GLY B 1 247 ? 16.625 -65.375 -10.297 1 78.94 247 GLY B C 1
ATOM 9827 O O . GLY B 1 247 ? 17.141 -65.375 -9.18 1 78.94 247 GLY B O 1
ATOM 9828 N N . THR B 1 248 ? 17.219 -64.875 -11.281 1 84.81 248 THR B N 1
ATOM 9829 C CA . THR B 1 248 ? 18.391 -64.062 -11.117 1 84.81 248 THR B CA 1
ATOM 9830 C C . THR B 1 248 ? 18 -62.562 -11.023 1 84.81 248 THR B C 1
ATOM 9832 O O . THR B 1 248 ? 17.312 -62.031 -11.906 1 84.81 248 THR B O 1
ATOM 9835 N N . PRO B 1 249 ? 18.391 -61.969 -9.891 1 89.62 249 PRO B N 1
ATOM 9836 C CA . PRO B 1 249 ? 18.047 -60.562 -9.75 1 89.62 249 PRO B CA 1
ATOM 9837 C C . PRO B 1 249 ? 18.859 -59.656 -10.695 1 89.62 249 PRO B C 1
ATOM 9839 O O . PRO B 1 249 ? 20.047 -59.906 -10.906 1 89.62 249 PRO B O 1
ATOM 9842 N N . ILE B 1 250 ? 18.266 -58.812 -11.406 1 91.56 250 ILE B N 1
ATOM 9843 C CA . ILE B 1 250 ? 18.891 -57.812 -12.234 1 91.56 250 ILE B CA 1
ATOM 9844 C C . ILE B 1 250 ? 19.062 -56.5 -11.445 1 91.56 250 ILE B C 1
ATOM 9846 O O . ILE B 1 250 ? 18.062 -55.906 -11.008 1 91.56 250 ILE B O 1
ATOM 9850 N N . THR B 1 251 ? 20.312 -56.156 -11.242 1 92.56 251 THR B N 1
ATOM 9851 C CA . THR B 1 251 ? 20.594 -54.938 -10.469 1 92.56 251 THR B CA 1
ATOM 9852 C C . THR B 1 251 ? 20.891 -53.75 -11.398 1 92.56 251 THR B C 1
ATOM 9854 O O . THR B 1 251 ? 21.062 -53.938 -12.602 1 92.56 251 THR B O 1
ATOM 9857 N N . VAL B 1 252 ? 20.891 -52.562 -10.844 1 93.25 252 VAL B N 1
ATOM 9858 C CA . VAL B 1 252 ? 21.156 -51.375 -11.609 1 93.25 252 VAL B CA 1
ATOM 9859 C C . VAL B 1 252 ? 22.547 -51.438 -12.227 1 93.25 252 VAL B C 1
ATOM 9861 O O . VAL B 1 252 ? 22.766 -50.969 -13.336 1 93.25 252 VAL B O 1
ATOM 9864 N N . ARG B 1 253 ? 23.5 -52.062 -11.547 1 91.69 253 ARG B N 1
ATOM 9865 C CA . ARG B 1 253 ? 24.875 -52.188 -12.023 1 91.69 253 ARG B CA 1
ATOM 9866 C C . ARG B 1 253 ? 24.938 -53 -13.305 1 91.69 253 ARG B C 1
ATOM 9868 O O . ARG B 1 253 ? 25.828 -52.781 -14.141 1 91.69 253 ARG B O 1
ATOM 9875 N N . ASP B 1 254 ? 23.984 -53.844 -13.492 1 91.88 254 ASP B N 1
ATOM 9876 C CA . ASP B 1 254 ? 23.969 -54.688 -14.664 1 91.88 254 ASP B CA 1
ATOM 9877 C C . ASP B 1 254 ? 23.484 -53.938 -15.898 1 91.88 254 ASP B C 1
ATOM 9879 O O . ASP B 1 254 ? 23.875 -54.281 -17.016 1 91.88 254 ASP B O 1
ATOM 9883 N N . ILE B 1 255 ? 22.734 -53 -15.68 1 92.38 255 ILE B N 1
ATOM 9884 C CA . ILE B 1 255 ? 22.094 -52.344 -16.828 1 92.38 255 ILE B CA 1
ATOM 9885 C C . ILE B 1 255 ? 22.578 -50.906 -16.969 1 92.38 255 ILE B C 1
ATOM 9887 O O . ILE B 1 255 ? 22.344 -50.281 -17.984 1 92.38 255 ILE B O 1
ATOM 9891 N N . ALA B 1 256 ? 23.172 -50.344 -15.977 1 93.12 256 ALA B N 1
ATOM 9892 C CA . ALA B 1 256 ? 23.531 -48.938 -16 1 93.12 256 ALA B CA 1
ATOM 9893 C C . ALA B 1 256 ? 24.891 -48.719 -15.312 1 93.12 256 ALA B C 1
ATOM 9895 O O . ALA B 1 256 ? 25.391 -49.594 -14.609 1 93.12 256 ALA B O 1
ATOM 9896 N N . THR B 1 257 ? 25.484 -47.625 -15.633 1 92.25 257 THR B N 1
ATOM 9897 C CA . THR B 1 257 ? 26.688 -47.156 -14.953 1 92.25 257 THR B CA 1
ATOM 9898 C C . THR B 1 257 ? 26.375 -46 -14.016 1 92.25 257 THR B C 1
ATOM 9900 O O . THR B 1 257 ? 25.797 -45 -14.43 1 92.25 257 THR B O 1
ATOM 9903 N N . VAL B 1 258 ? 26.656 -46.219 -12.805 1 92.69 258 VAL B N 1
ATOM 9904 C CA . VAL B 1 258 ? 26.406 -45.188 -11.805 1 92.69 258 VAL B CA 1
ATOM 9905 C C . VAL B 1 258 ? 27.672 -44.344 -11.609 1 92.69 258 VAL B C 1
ATOM 9907 O O . VAL B 1 258 ? 28.734 -44.875 -11.266 1 92.69 258 VAL B O 1
ATOM 9910 N N . THR B 1 259 ? 27.594 -43.125 -11.945 1 91.19 259 THR B N 1
ATOM 9911 C CA . THR B 1 259 ? 28.75 -42.281 -11.805 1 91.19 259 THR B CA 1
ATOM 9912 C C . THR B 1 259 ? 28.375 -41 -11.062 1 91.19 259 THR B C 1
ATOM 9914 O O . THR B 1 259 ? 27.203 -40.656 -10.953 1 91.19 259 THR B O 1
ATOM 9917 N N . GLU B 1 260 ? 29.438 -40.375 -10.508 1 90.62 260 GLU B N 1
ATOM 9918 C CA . GLU B 1 260 ? 29.297 -39.062 -9.945 1 90.62 260 GLU B CA 1
ATOM 9919 C C . GLU B 1 260 ? 29.5 -37.969 -11 1 90.62 260 GLU B C 1
ATOM 9921 O O . GLU B 1 260 ? 30.609 -37.812 -11.508 1 90.62 260 GLU B O 1
ATOM 9926 N N . GLY B 1 261 ? 28.531 -37.375 -11.398 1 88.31 261 GLY B N 1
ATOM 9927 C CA . GLY B 1 261 ? 28.594 -36.281 -12.359 1 88.31 261 GLY B CA 1
ATOM 9928 C C . GLY B 1 261 ? 28.172 -34.969 -11.773 1 88.31 261 GLY B C 1
ATOM 9929 O O . GLY B 1 261 ? 28.422 -34.688 -10.594 1 88.31 261 GLY B O 1
ATOM 9930 N N . PHE B 1 262 ? 27.859 -34.062 -12.586 1 88.31 262 PHE B N 1
ATOM 9931 C CA . PHE B 1 262 ? 27.391 -32.75 -12.141 1 88.31 262 PHE B CA 1
ATOM 9932 C C . PHE B 1 262 ? 26.188 -32.312 -12.961 1 88.31 262 PHE B C 1
ATOM 9934 O O . PHE B 1 262 ? 25.984 -32.781 -14.086 1 88.31 262 PHE B O 1
ATOM 9941 N N . GLN B 1 263 ? 25.391 -31.516 -12.391 1 86.62 263 GLN B N 1
ATOM 9942 C CA . GLN B 1 263 ? 24.25 -30.938 -13.078 1 86.62 263 GLN B CA 1
ATOM 9943 C C . GLN B 1 263 ? 24.703 -30.062 -14.25 1 86.62 263 GLN B C 1
ATOM 9945 O O . GLN B 1 263 ? 25.797 -29.5 -14.234 1 86.62 263 GLN B O 1
ATOM 9950 N N . PRO B 1 264 ? 23.859 -30.062 -15.297 1 81.06 264 PRO B N 1
ATOM 9951 C CA . PRO B 1 264 ? 24.219 -29.156 -16.375 1 81.06 264 PRO B CA 1
ATOM 9952 C C . PRO B 1 264 ? 24.547 -27.734 -15.891 1 81.06 264 PRO B C 1
ATOM 9954 O O . PRO B 1 264 ? 23.781 -27.172 -15.102 1 81.06 264 PRO B O 1
ATOM 9957 N N . ARG B 1 265 ? 25.594 -27.281 -16.344 1 87.38 265 ARG B N 1
ATOM 9958 C CA . ARG B 1 265 ? 26.094 -26 -15.867 1 87.38 265 ARG B CA 1
ATOM 9959 C C . ARG B 1 265 ? 25.281 -24.844 -16.469 1 87.38 265 ARG B C 1
ATOM 9961 O O . ARG B 1 265 ? 24.938 -24.875 -17.641 1 87.38 265 ARG B O 1
ATOM 9968 N N . LEU B 1 266 ? 24.984 -23.984 -15.656 1 87.81 266 LEU B N 1
ATOM 9969 C CA . LEU B 1 266 ? 24.219 -22.812 -16.109 1 87.81 266 LEU B CA 1
ATOM 9970 C C . LEU B 1 266 ? 25.109 -21.578 -16.156 1 87.81 266 LEU B C 1
ATOM 9972 O O . LEU B 1 266 ? 24.719 -20.562 -16.75 1 87.81 266 LEU B O 1
ATOM 9976 N N . GLY B 1 267 ? 26.25 -21.656 -15.562 1 90.56 267 GLY B N 1
ATOM 9977 C CA . GLY B 1 267 ? 27.141 -20.531 -15.57 1 90.56 267 GLY B CA 1
ATOM 9978 C C . GLY B 1 267 ? 28.562 -20.875 -15.164 1 90.56 267 GLY B C 1
ATOM 9979 O O . GLY B 1 267 ? 28.812 -22 -14.695 1 90.56 267 GLY B O 1
ATOM 9980 N N . GLN B 1 268 ? 29.422 -19.953 -15.469 1 94.31 268 GLN B N 1
ATOM 9981 C CA . GLN B 1 268 ? 30.844 -20.109 -15.141 1 94.31 268 GLN B CA 1
ATOM 9982 C C . GLN B 1 268 ? 31.453 -18.781 -14.719 1 94.31 268 GLN B C 1
ATOM 9984 O O . GLN B 1 268 ? 31.109 -17.734 -15.273 1 94.31 268 GLN B O 1
ATOM 9989 N N . VAL B 1 269 ? 32.25 -18.859 -13.727 1 96.06 269 VAL B N 1
ATOM 9990 C CA . VAL B 1 269 ? 32.938 -17.672 -13.242 1 96.06 269 VAL B CA 1
ATOM 9991 C C . VAL B 1 269 ? 34.438 -17.844 -13.367 1 96.06 269 VAL B C 1
ATOM 9993 O O . VAL B 1 269 ? 34.969 -18.922 -13.07 1 96.06 269 VAL B O 1
ATOM 9996 N N . GLY B 1 270 ? 35.031 -16.828 -13.906 1 95.75 270 GLY B N 1
ATOM 9997 C CA . GLY B 1 270 ? 36.469 -16.812 -13.992 1 95.75 270 GLY B CA 1
ATOM 9998 C C . GLY B 1 270 ? 37.094 -15.617 -13.281 1 95.75 270 GLY B C 1
ATOM 9999 O O . GLY B 1 270 ? 36.469 -14.562 -13.156 1 95.75 270 GLY B O 1
ATOM 10000 N N . ARG B 1 271 ? 38.312 -15.844 -12.773 1 95.38 271 ARG B N 1
ATOM 10001 C CA . ARG B 1 271 ? 39.062 -14.781 -12.102 1 95.38 271 ARG B CA 1
ATOM 10002 C C . ARG B 1 271 ? 40.5 -14.727 -12.594 1 95.38 271 ARG B C 1
ATOM 10004 O O . ARG B 1 271 ? 41.25 -15.703 -12.453 1 95.38 271 ARG B O 1
ATOM 10011 N N . ASP B 1 272 ? 40.844 -13.633 -13.102 1 94.44 272 ASP B N 1
ATOM 10012 C CA . ASP B 1 272 ? 42.219 -13.422 -13.602 1 94.44 272 ASP B CA 1
ATOM 10013 C C . ASP B 1 272 ? 42.656 -14.562 -14.516 1 94.44 272 ASP B C 1
ATOM 10015 O O . ASP B 1 272 ? 42.031 -14.781 -15.57 1 94.44 272 ASP B O 1
ATOM 10019 N N . LYS B 1 273 ? 43.5 -15.414 -14.039 1 91.94 273 LYS B N 1
ATOM 10020 C CA . LYS B 1 273 ? 44 -16.484 -14.898 1 91.94 273 LYS B CA 1
ATOM 10021 C C . LYS B 1 273 ? 43.25 -17.797 -14.625 1 91.94 273 LYS B C 1
ATOM 10023 O O . LYS B 1 273 ? 43.469 -18.797 -15.32 1 91.94 273 LYS B O 1
ATOM 10028 N N . GLN B 1 274 ? 42.406 -17.781 -13.727 1 92.5 274 GLN B N 1
ATOM 10029 C CA . GLN B 1 274 ? 41.625 -18.969 -13.422 1 92.5 274 GLN B CA 1
ATOM 10030 C C . GLN B 1 274 ? 40.281 -18.938 -14.172 1 92.5 274 GLN B C 1
ATOM 10032 O O . GLN B 1 274 ? 39.469 -18.031 -13.969 1 92.5 274 GLN B O 1
ATOM 10037 N N . ASP B 1 275 ? 40.094 -19.938 -14.875 1 92.25 275 ASP B N 1
ATOM 10038 C CA . ASP B 1 275 ? 38.969 -19.922 -15.797 1 92.25 275 ASP B CA 1
ATOM 10039 C C . ASP B 1 275 ? 37.688 -20.406 -15.109 1 92.25 275 ASP B C 1
ATOM 10041 O O . ASP B 1 275 ? 36.594 -20.125 -15.57 1 92.25 275 ASP B O 1
ATOM 10045 N N . ASP B 1 276 ? 37.812 -21.141 -14.062 1 93.75 276 ASP B N 1
ATOM 10046 C CA . ASP B 1 276 ? 36.625 -21.703 -13.422 1 93.75 276 ASP B CA 1
ATOM 10047 C C . ASP B 1 276 ? 36.75 -21.703 -11.898 1 93.75 276 ASP B C 1
ATOM 10049 O O . ASP B 1 276 ? 37.531 -22.5 -11.344 1 93.75 276 ASP B O 1
ATOM 10053 N N . ILE B 1 277 ? 36 -20.781 -11.312 1 94.62 277 ILE B N 1
ATOM 10054 C CA . ILE B 1 277 ? 36.094 -20.672 -9.859 1 94.62 277 ILE B CA 1
ATOM 10055 C C . ILE B 1 277 ? 34.688 -20.688 -9.25 1 94.62 277 ILE B C 1
ATOM 10057 O O . ILE B 1 277 ? 33.688 -20.594 -9.969 1 94.62 277 ILE B O 1
ATOM 10061 N N . VAL B 1 278 ? 34.656 -20.938 -7.969 1 95.38 278 VAL B N 1
ATOM 10062 C CA . VAL B 1 278 ? 33.406 -20.859 -7.223 1 95.38 278 VAL B CA 1
ATOM 10063 C C . VAL B 1 278 ? 33.312 -19.531 -6.48 1 95.38 278 VAL B C 1
ATOM 10065 O O . VAL B 1 278 ? 34.156 -19.234 -5.637 1 95.38 278 VAL B O 1
ATOM 10068 N N . LEU B 1 279 ? 32.344 -18.781 -6.875 1 95.31 279 LEU B N 1
ATOM 10069 C CA . LEU B 1 279 ? 32.156 -17.438 -6.344 1 95.31 279 LEU B CA 1
ATOM 10070 C C . LEU B 1 279 ? 30.984 -17.391 -5.363 1 95.31 279 LEU B C 1
ATOM 10072 O O . LEU B 1 279 ? 29.938 -18.016 -5.605 1 95.31 279 LEU B O 1
ATOM 10076 N N . GLY B 1 280 ? 31.203 -16.781 -4.203 1 94.62 280 GLY B N 1
ATOM 10077 C CA . GLY B 1 280 ? 30.141 -16.469 -3.256 1 94.62 280 GLY B CA 1
ATOM 10078 C C . GLY B 1 280 ? 29.812 -14.992 -3.186 1 94.62 280 GLY B C 1
ATOM 10079 O O . GLY B 1 280 ? 30.703 -14.148 -3.152 1 94.62 280 GLY B O 1
ATOM 10080 N N . ILE B 1 281 ? 28.562 -14.703 -3.328 1 93.44 281 ILE B N 1
ATOM 10081 C CA . ILE B 1 281 ? 28.094 -13.328 -3.244 1 93.44 281 ILE B CA 1
ATOM 10082 C C . ILE B 1 281 ? 27.266 -13.141 -1.978 1 93.44 281 ILE B C 1
ATOM 10084 O O . ILE B 1 281 ? 26.25 -13.812 -1.794 1 93.44 281 ILE B O 1
ATOM 10088 N N . VAL B 1 282 ? 27.672 -12.266 -1.143 1 94.5 282 VAL B N 1
ATOM 10089 C CA . VAL B 1 282 ? 26.969 -12.023 0.115 1 94.5 282 VAL B CA 1
ATOM 10090 C C . VAL B 1 282 ? 25.969 -10.891 -0.065 1 94.5 282 VAL B C 1
ATOM 10092 O O . VAL B 1 282 ? 26.312 -9.805 -0.536 1 94.5 282 VAL B O 1
ATOM 10095 N N . LEU B 1 283 ? 24.797 -11.164 0.308 1 92.5 283 LEU B N 1
ATOM 10096 C CA . LEU B 1 283 ? 23.719 -10.188 0.165 1 92.5 283 LEU B CA 1
ATOM 10097 C C . LEU B 1 283 ? 23.266 -9.672 1.527 1 92.5 283 LEU B C 1
ATOM 10099 O O . LEU B 1 283 ? 23.094 -10.445 2.469 1 92.5 283 LEU B O 1
ATOM 10103 N N . LEU B 1 284 ? 23.125 -8.398 1.594 1 90.38 284 LEU B N 1
ATOM 10104 C CA . LEU B 1 284 ? 22.703 -7.727 2.816 1 90.38 284 LEU B CA 1
ATOM 10105 C C . LEU B 1 284 ? 21.188 -7.656 2.895 1 90.38 284 LEU B C 1
ATOM 10107 O O . LEU B 1 284 ? 20.516 -7.469 1.876 1 90.38 284 LEU B O 1
ATOM 10111 N N . GLN B 1 285 ? 20.719 -7.785 4.137 1 88.31 285 GLN B N 1
ATOM 10112 C CA . GLN B 1 285 ? 19.281 -7.605 4.359 1 88.31 285 GLN B CA 1
ATOM 10113 C C . GLN B 1 285 ? 18.875 -6.148 4.156 1 88.31 285 GLN B C 1
ATOM 10115 O O . GLN B 1 285 ? 19.594 -5.234 4.566 1 88.31 285 GLN B O 1
ATOM 10120 N N . LYS B 1 286 ? 17.688 -6 3.592 1 82.94 286 LYS B N 1
ATOM 10121 C CA . LYS B 1 286 ? 17.234 -4.645 3.309 1 82.94 286 LYS B CA 1
ATOM 10122 C C . LYS B 1 286 ? 17.078 -3.836 4.594 1 82.94 286 LYS B C 1
ATOM 10124 O O . LYS B 1 286 ? 16.594 -4.348 5.605 1 82.94 286 LYS B O 1
ATOM 10129 N N . GLU B 1 287 ? 17.5 -2.6 4.793 1 76.62 287 GLU B N 1
ATOM 10130 C CA . GLU B 1 287 ? 17.375 -1.625 5.875 1 76.62 287 GLU B CA 1
ATOM 10131 C C . GLU B 1 287 ? 18.406 -1.89 6.973 1 76.62 287 GLU B C 1
ATOM 10133 O O . GLU B 1 287 ? 18.438 -1.174 7.977 1 76.62 287 GLU B O 1
ATOM 10138 N N . GLU B 1 288 ? 19.219 -2.996 6.766 1 82.75 288 GLU B N 1
ATOM 10139 C CA . GLU B 1 288 ? 20.281 -3.23 7.738 1 82.75 288 GLU B CA 1
ATOM 10140 C C . GLU B 1 288 ? 21.5 -2.375 7.434 1 82.75 288 GLU B C 1
ATOM 10142 O O . GLU B 1 288 ? 21.609 -1.79 6.352 1 82.75 288 GLU B O 1
ATOM 10147 N N . LYS B 1 289 ? 22.406 -2.371 8.406 1 83.38 289 LYS B N 1
ATOM 10148 C CA . LYS B 1 289 ? 23.594 -1.53 8.297 1 83.38 289 LYS B CA 1
ATOM 10149 C C . LYS B 1 289 ? 24.75 -2.287 7.629 1 83.38 289 LYS B C 1
ATOM 10151 O O . LYS B 1 289 ? 25.016 -3.438 7.977 1 83.38 289 LYS B O 1
ATOM 10156 N N . SER B 1 290 ? 25.406 -1.628 6.723 1 85.19 290 SER B N 1
ATOM 10157 C CA . SER B 1 290 ? 26.438 -2.27 5.918 1 85.19 290 SER B CA 1
ATOM 10158 C C . SER B 1 290 ? 27.719 -2.441 6.715 1 85.19 290 SER B C 1
ATOM 10160 O O . SER B 1 290 ? 28.312 -3.52 6.719 1 85.19 290 SER B O 1
ATOM 10162 N N . LEU B 1 291 ? 28.156 -1.466 7.477 1 87.12 291 LEU B N 1
ATOM 10163 C CA . LEU B 1 291 ? 29.469 -1.48 8.109 1 87.12 291 LEU B CA 1
ATOM 10164 C C . LEU B 1 291 ? 29.516 -2.502 9.242 1 87.12 291 LEU B C 1
ATOM 10166 O O . LEU B 1 291 ? 30.453 -3.312 9.312 1 87.12 291 LEU B O 1
ATOM 10170 N N . PRO B 1 292 ? 28.531 -2.461 10.086 1 86.94 292 PRO B N 1
ATOM 10171 C CA . PRO B 1 292 ? 28.562 -3.488 11.133 1 86.94 292 PRO B CA 1
ATOM 10172 C C . PRO B 1 292 ? 28.469 -4.906 10.57 1 86.94 292 PRO B C 1
ATOM 10174 O O . PRO B 1 292 ? 29.094 -5.824 11.102 1 86.94 292 PRO B O 1
ATOM 10177 N N . ALA B 1 293 ? 27.703 -5.078 9.57 1 90.44 293 ALA B N 1
ATOM 10178 C CA . ALA B 1 293 ? 27.562 -6.395 8.953 1 90.44 293 ALA B CA 1
ATOM 10179 C C . ALA B 1 293 ? 28.859 -6.84 8.305 1 90.44 293 ALA B C 1
ATOM 10181 O O . ALA B 1 293 ? 29.25 -8.008 8.406 1 90.44 293 ALA B O 1
ATOM 10182 N N . LEU B 1 294 ? 29.531 -5.93 7.691 1 92.75 294 LEU B N 1
ATOM 10183 C CA . LEU B 1 294 ? 30.797 -6.25 7.031 1 92.75 294 LEU B CA 1
ATOM 10184 C C . LEU B 1 294 ? 31.875 -6.57 8.055 1 92.75 294 LEU B C 1
ATOM 10186 O O . LEU B 1 294 ? 32.719 -7.441 7.824 1 92.75 294 LEU B O 1
ATOM 10190 N N . LYS B 1 295 ? 31.859 -5.84 9.141 1 92.06 295 LYS B N 1
ATOM 10191 C CA . LYS B 1 295 ? 32.844 -6.117 10.195 1 92.06 295 LYS B CA 1
ATOM 10192 C C . LYS B 1 295 ? 32.625 -7.512 10.773 1 92.06 295 LYS B C 1
ATOM 10194 O O . LYS B 1 295 ? 33.594 -8.266 10.953 1 92.06 295 LYS B O 1
ATOM 10199 N N . ALA B 1 296 ? 31.391 -7.801 11.008 1 93.75 296 ALA B N 1
ATOM 10200 C CA . ALA B 1 296 ? 31.078 -9.125 11.531 1 93.75 296 ALA B CA 1
ATOM 10201 C C . ALA B 1 296 ? 31.391 -10.219 10.516 1 93.75 296 ALA B C 1
ATOM 10203 O O . ALA B 1 296 ? 31.844 -11.305 10.891 1 93.75 296 ALA B O 1
ATOM 10204 N N . LEU B 1 297 ? 31.141 -9.93 9.305 1 95.25 297 LEU B N 1
ATOM 10205 C CA . LEU B 1 297 ? 31.422 -10.875 8.227 1 95.25 297 LEU B CA 1
ATOM 10206 C C . LEU B 1 297 ? 32.906 -11.148 8.117 1 95.25 297 LEU B C 1
ATOM 10208 O O . LEU B 1 297 ? 33.344 -12.305 7.984 1 95.25 297 LEU B O 1
ATOM 10212 N N . LYS B 1 298 ? 33.75 -10.125 8.172 1 95.06 298 LYS B N 1
ATOM 10213 C CA . LYS B 1 298 ? 35.188 -10.273 8.062 1 95.06 298 LYS B CA 1
ATOM 10214 C C . LYS B 1 298 ? 35.75 -11.055 9.25 1 95.06 298 LYS B C 1
ATOM 10216 O O . LYS B 1 298 ? 36.688 -11.844 9.094 1 95.06 298 LYS B O 1
ATOM 10221 N N . GLU B 1 299 ? 35.156 -10.828 10.359 1 94 299 GLU B N 1
ATOM 10222 C CA . GLU B 1 299 ? 35.562 -11.586 11.539 1 94 299 GLU B CA 1
ATOM 10223 C C . GLU B 1 299 ? 35.219 -13.07 11.383 1 94 299 GLU B C 1
ATOM 10225 O O . GLU B 1 299 ? 36.031 -13.93 11.766 1 94 299 GLU B O 1
ATOM 10230 N N . LYS B 1 300 ? 34.094 -13.297 10.836 1 94.38 300 LYS B N 1
ATOM 10231 C CA . LYS B 1 300 ? 33.688 -14.688 10.617 1 94.38 300 LYS B CA 1
ATOM 10232 C C . LYS B 1 300 ? 34.562 -15.352 9.562 1 94.38 300 LYS B C 1
ATOM 10234 O O . LYS B 1 300 ? 34.938 -16.516 9.703 1 94.38 300 LYS B O 1
ATOM 10239 N N . ILE B 1 301 ? 34.844 -14.719 8.516 1 95.75 301 ILE B N 1
ATOM 10240 C CA . ILE B 1 301 ? 35.688 -15.25 7.453 1 95.75 301 ILE B CA 1
ATOM 10241 C C . ILE B 1 301 ? 37.094 -15.531 7.996 1 95.75 301 ILE B C 1
ATOM 10243 O O . ILE B 1 301 ? 37.688 -16.547 7.676 1 95.75 301 ILE B O 1
ATOM 10247 N N . ALA B 1 302 ? 37.594 -14.617 8.828 1 93.94 302 ALA B N 1
ATOM 10248 C CA . ALA B 1 302 ? 38.875 -14.82 9.445 1 93.94 302 ALA B CA 1
ATOM 10249 C C . ALA B 1 302 ? 38.875 -16.047 10.344 1 93.94 302 ALA B C 1
ATOM 10251 O O . ALA B 1 302 ? 39.844 -16.812 10.359 1 93.94 302 ALA B O 1
ATOM 10252 N N . SER B 1 303 ? 37.812 -16.188 10.984 1 93.12 303 SER B N 1
ATOM 10253 C CA . SER B 1 303 ? 37.688 -17.359 11.844 1 93.12 303 SER B CA 1
ATOM 10254 C C . SER B 1 303 ? 37.625 -18.641 11.031 1 93.12 303 SER B C 1
ATOM 10256 O O . SER B 1 303 ? 38.156 -19.672 11.445 1 93.12 303 SER B O 1
ATOM 10258 N N . LEU B 1 304 ? 36.938 -18.641 9.945 1 94.19 304 LEU B N 1
ATOM 10259 C CA . LEU B 1 304 ? 36.844 -19.812 9.078 1 94.19 304 LEU B CA 1
ATOM 10260 C C . LEU B 1 304 ? 38.188 -20.141 8.438 1 94.19 304 LEU B C 1
ATOM 10262 O O . LEU B 1 304 ? 38.531 -21.312 8.266 1 94.19 304 LEU B O 1
ATOM 10266 N N . ASN B 1 305 ? 38.938 -19.172 8.055 1 93.75 305 ASN B N 1
ATOM 10267 C CA . ASN B 1 305 ? 40.219 -19.391 7.41 1 93.75 305 ASN B CA 1
ATOM 10268 C C . ASN B 1 305 ? 41.25 -19.906 8.398 1 93.75 305 ASN B C 1
ATOM 10270 O O . ASN B 1 305 ? 42.156 -20.656 8.031 1 93.75 305 ASN B O 1
ATOM 10274 N N . THR B 1 306 ? 41.125 -19.453 9.594 1 89.88 306 THR B N 1
ATOM 10275 C CA . THR B 1 306 ? 42.094 -19.844 10.594 1 89.88 306 THR B CA 1
ATOM 10276 C C . THR B 1 306 ? 41.625 -21.078 11.367 1 89.88 306 THR B C 1
ATOM 10278 O O . THR B 1 306 ? 42.438 -21.797 11.953 1 89.88 306 THR B O 1
ATOM 10281 N N . GLY B 1 307 ? 40.375 -21.297 11.234 1 85.75 307 GLY B N 1
ATOM 10282 C CA . GLY B 1 307 ? 39.844 -22.391 12.016 1 85.75 307 GLY B CA 1
ATOM 10283 C C . GLY B 1 307 ? 39.969 -23.734 11.328 1 85.75 307 GLY B C 1
ATOM 10284 O O . GLY B 1 307 ? 40.656 -23.844 10.297 1 85.75 307 GLY B O 1
ATOM 10285 N N . SER B 1 308 ? 39.281 -24.797 11.953 1 85.75 308 SER B N 1
ATOM 10286 C CA . SER B 1 308 ? 39.375 -26.172 11.492 1 85.75 308 SER B CA 1
ATOM 10287 C C . SER B 1 308 ? 38.094 -26.609 10.789 1 85.75 308 SER B C 1
ATOM 10289 O O . SER B 1 308 ? 37.969 -27.766 10.375 1 85.75 308 SER B O 1
ATOM 10291 N N . LEU B 1 309 ? 37.281 -25.719 10.508 1 87.75 309 LEU B N 1
ATOM 10292 C CA . LEU B 1 309 ? 36.031 -26.109 9.922 1 87.75 309 LEU B CA 1
ATOM 10293 C C . LEU B 1 309 ? 36.156 -26.328 8.414 1 87.75 309 LEU B C 1
ATOM 10295 O O . LEU B 1 309 ? 35.531 -27.219 7.855 1 87.75 309 LEU B O 1
ATOM 10299 N N . LEU B 1 310 ? 37 -25.609 7.781 1 92.25 310 LEU B N 1
ATOM 10300 C CA . LEU B 1 310 ? 37.25 -25.797 6.352 1 92.25 310 LEU B CA 1
ATOM 10301 C C . LEU B 1 310 ? 38.25 -26.922 6.105 1 92.25 310 LEU B C 1
ATOM 10303 O O . LEU B 1 310 ? 39.188 -27.109 6.875 1 92.25 310 LEU B O 1
ATOM 10307 N N . PRO B 1 311 ? 37.906 -27.703 5.059 1 91.06 311 PRO B N 1
ATOM 10308 C CA . PRO B 1 311 ? 38.906 -28.734 4.727 1 91.06 311 PRO B CA 1
ATOM 10309 C C . PRO B 1 311 ? 40.312 -28.188 4.539 1 91.06 311 PRO B C 1
ATOM 10311 O O . PRO B 1 311 ? 40.469 -27.016 4.176 1 91.06 311 PRO B O 1
ATOM 10314 N N . PRO B 1 312 ? 41.281 -29.031 4.766 1 89.88 312 PRO B N 1
ATOM 10315 C CA . PRO B 1 312 ? 42.656 -28.547 4.691 1 89.88 312 PRO B CA 1
ATOM 10316 C C . PRO B 1 312 ? 43 -28 3.312 1 89.88 312 PRO B C 1
ATOM 10318 O O . PRO B 1 312 ? 42.688 -28.625 2.295 1 89.88 312 PRO B O 1
ATOM 10321 N N . GLY B 1 313 ? 43.531 -26.781 3.297 1 89.38 313 GLY B N 1
ATOM 10322 C CA . GLY B 1 313 ? 43.969 -26.172 2.053 1 89.38 313 GLY B CA 1
ATOM 10323 C C . GLY B 1 313 ? 42.969 -25.188 1.47 1 89.38 313 GLY B C 1
ATOM 10324 O O . GLY B 1 313 ? 43.312 -24.391 0.59 1 89.38 313 GLY B O 1
ATOM 10325 N N . MET B 1 314 ? 41.812 -25.328 1.98 1 93.19 314 MET B N 1
ATOM 10326 C CA . MET B 1 314 ? 40.781 -24.422 1.463 1 93.19 314 MET B CA 1
ATOM 10327 C C . MET B 1 314 ? 40.781 -23.125 2.242 1 93.19 314 MET B C 1
ATOM 10329 O O . MET B 1 314 ? 40.969 -23.109 3.459 1 93.19 314 MET B O 1
ATOM 10333 N N . HIS B 1 315 ? 40.625 -22.031 1.492 1 93.75 315 HIS B N 1
ATOM 10334 C CA . HIS B 1 315 ? 40.5 -20.734 2.146 1 93.75 315 HIS B CA 1
ATOM 10335 C C . HIS B 1 315 ? 39.656 -19.781 1.327 1 93.75 315 HIS B C 1
ATOM 10337 O O . HIS B 1 315 ? 39.5 -19.953 0.113 1 93.75 315 HIS B O 1
ATOM 10343 N N . ILE B 1 316 ? 39.125 -18.828 2.002 1 95.44 316 ILE B N 1
ATOM 10344 C CA . ILE B 1 316 ? 38.25 -17.828 1.382 1 95.44 316 ILE B CA 1
ATOM 10345 C C . ILE B 1 316 ? 39.094 -16.609 0.99 1 95.44 316 ILE B C 1
ATOM 10347 O O . ILE B 1 316 ? 39.75 -16.016 1.835 1 95.44 316 ILE B O 1
ATOM 10351 N N . SER B 1 317 ? 39.062 -16.297 -0.25 1 94.75 317 SER B N 1
ATOM 10352 C CA . SER B 1 317 ? 39.75 -15.133 -0.77 1 94.75 317 SER B CA 1
ATOM 10353 C C . SER B 1 317 ? 38.781 -14.031 -1.171 1 94.75 317 SER B C 1
ATOM 10355 O O . SER B 1 317 ? 37.844 -14.281 -1.916 1 94.75 317 SER B O 1
ATOM 10357 N N . THR B 1 318 ? 39.094 -12.844 -0.758 1 93.69 318 THR B N 1
ATOM 10358 C CA . THR B 1 318 ? 38.188 -11.727 -0.99 1 93.69 318 THR B CA 1
ATOM 10359 C C . THR B 1 318 ? 38.344 -11.18 -2.406 1 93.69 318 THR B C 1
ATOM 10361 O O . THR B 1 318 ? 39.469 -11.039 -2.896 1 93.69 318 THR B O 1
ATOM 10364 N N . ILE B 1 319 ? 37.281 -10.922 -3.094 1 92.31 319 ILE B N 1
ATOM 10365 C CA . ILE B 1 319 ? 37.281 -10.352 -4.434 1 92.31 319 ILE B CA 1
ATOM 10366 C C . ILE B 1 319 ? 36.812 -8.898 -4.371 1 92.31 319 ILE B C 1
ATOM 10368 O O . ILE B 1 319 ? 37.469 -8.008 -4.938 1 92.31 319 ILE B O 1
ATOM 10372 N N . TYR B 1 320 ? 35.688 -8.719 -3.766 1 90.19 320 TYR B N 1
ATOM 10373 C CA . TYR B 1 320 ? 35.094 -7.391 -3.645 1 90.19 320 TYR B CA 1
ATOM 10374 C C . TYR B 1 320 ? 34.656 -7.121 -2.213 1 90.19 320 TYR B C 1
ATOM 10376 O O . TYR B 1 320 ? 34.062 -7.992 -1.564 1 90.19 320 TYR B O 1
ATOM 10384 N N . ASP B 1 321 ? 35 -5.977 -1.69 1 90.62 321 ASP B N 1
ATOM 10385 C CA . ASP B 1 321 ? 34.656 -5.512 -0.351 1 90.62 321 ASP B CA 1
ATOM 10386 C C . ASP B 1 321 ? 34.156 -4.074 -0.384 1 90.62 321 ASP B C 1
ATOM 10388 O O . ASP B 1 321 ? 34.906 -3.146 -0.686 1 90.62 321 ASP B O 1
ATOM 10392 N N . ARG B 1 322 ? 33 -3.941 0.022 1 86.81 322 ARG B N 1
ATOM 10393 C CA . ARG B 1 322 ? 32.375 -2.627 -0.021 1 86.81 322 ARG B CA 1
ATOM 10394 C C . ARG B 1 322 ? 33 -1.676 0.983 1 86.81 322 ARG B C 1
ATOM 10396 O O . ARG B 1 322 ? 32.906 -0.455 0.834 1 86.81 322 ARG B O 1
ATOM 10403 N N . THR B 1 323 ? 33.625 -2.184 1.954 1 88.12 323 THR B N 1
ATOM 10404 C CA . THR B 1 323 ? 34.281 -1.361 2.965 1 88.12 323 THR B CA 1
ATOM 10405 C C . THR B 1 323 ? 35.344 -0.468 2.33 1 88.12 323 THR B C 1
ATOM 10407 O O . THR B 1 323 ? 35.562 0.659 2.779 1 88.12 323 THR B O 1
ATOM 10410 N N . THR B 1 324 ? 35.938 -0.936 1.301 1 84.88 324 THR B N 1
ATOM 10411 C CA . THR B 1 324 ? 36.969 -0.158 0.622 1 84.88 324 THR B CA 1
ATOM 10412 C C . THR B 1 324 ? 36.375 1.07 -0.051 1 84.88 324 THR B C 1
ATOM 10414 O O . THR B 1 324 ? 36.938 2.152 -0.024 1 84.88 324 THR B O 1
ATOM 10417 N N . LEU B 1 325 ? 35.281 0.889 -0.631 1 80.38 325 LEU B N 1
ATOM 10418 C CA . LEU B 1 325 ? 34.594 2.014 -1.247 1 80.38 325 LEU B CA 1
ATOM 10419 C C . LEU B 1 325 ? 34.156 3.02 -0.191 1 80.38 325 LEU B C 1
ATOM 10421 O O . LEU B 1 325 ? 34.281 4.23 -0.385 1 80.38 325 LEU B O 1
ATOM 10425 N N . ILE B 1 326 ? 33.594 2.545 0.902 1 81.62 326 ILE B N 1
ATOM 10426 C CA . ILE B 1 326 ? 33.094 3.406 1.976 1 81.62 326 ILE B CA 1
ATOM 10427 C C . ILE B 1 326 ? 34.281 4.188 2.576 1 81.62 326 ILE B C 1
ATOM 10429 O O . ILE B 1 326 ? 34.156 5.387 2.848 1 81.62 326 ILE B O 1
ATOM 10433 N N . ASN B 1 327 ? 35.406 3.529 2.727 1 83.62 327 ASN B N 1
ATOM 10434 C CA . ASN B 1 327 ? 36.562 4.188 3.295 1 83.62 327 ASN B CA 1
ATOM 10435 C C . ASN B 1 327 ? 37.125 5.238 2.346 1 83.62 327 ASN B C 1
ATOM 10437 O O . ASN B 1 327 ? 37.562 6.309 2.783 1 83.62 327 ASN B O 1
ATOM 10441 N N . ARG B 1 328 ? 37.125 4.934 1.091 1 78.94 328 ARG B N 1
ATOM 10442 C CA . ARG B 1 328 ? 37.625 5.891 0.103 1 78.94 328 ARG B CA 1
ATOM 10443 C C . ARG B 1 328 ? 36.688 7.113 0.034 1 78.94 328 ARG B C 1
ATOM 10445 O O . ARG B 1 328 ? 37.188 8.242 -0.064 1 78.94 328 ARG B O 1
ATOM 10452 N N . THR B 1 329 ? 35.5 6.844 0.046 1 76.69 329 THR B N 1
ATOM 10453 C CA . THR B 1 329 ? 34.531 7.941 -0.015 1 76.69 329 THR B CA 1
ATOM 10454 C C . THR B 1 329 ? 34.625 8.789 1.253 1 76.69 329 THR B C 1
ATOM 10456 O O . THR B 1 329 ? 34.531 10.016 1.189 1 76.69 329 THR B O 1
ATOM 10459 N N . THR B 1 330 ? 34.688 8.188 2.355 1 78.06 330 THR B N 1
ATOM 10460 C CA . THR B 1 330 ? 34.781 8.906 3.621 1 78.06 330 THR B CA 1
ATOM 10461 C C . THR B 1 330 ? 36.062 9.734 3.684 1 78.06 330 THR B C 1
ATOM 10463 O O . THR B 1 330 ? 36.094 10.828 4.246 1 78.06 330 THR B O 1
ATOM 10466 N N . HIS B 1 331 ? 37.125 9.234 3.141 1 80.56 331 HIS B N 1
ATOM 10467 C CA . HIS B 1 331 ? 38.375 9.977 3.107 1 80.56 331 HIS B CA 1
ATOM 10468 C C . HIS B 1 331 ? 38.25 11.211 2.221 1 80.56 331 HIS B C 1
ATOM 10470 O O . HIS B 1 331 ? 38.75 12.281 2.578 1 80.56 331 HIS B O 1
ATOM 10476 N N . THR B 1 332 ? 37.656 11.062 1.145 1 76.62 332 THR B N 1
ATOM 10477 C CA . THR B 1 332 ? 37.469 12.195 0.241 1 76.62 332 THR B CA 1
ATOM 10478 C C . THR B 1 332 ? 36.625 13.273 0.906 1 76.62 332 THR B C 1
ATOM 10480 O O . THR B 1 332 ? 36.938 14.461 0.816 1 76.62 332 THR B O 1
ATOM 10483 N N . VAL B 1 333 ? 35.625 12.859 1.525 1 74.5 333 VAL B N 1
ATOM 10484 C CA . VAL B 1 333 ? 34.75 13.805 2.189 1 74.5 333 VAL B CA 1
ATOM 10485 C C . VAL B 1 333 ? 35.5 14.508 3.322 1 74.5 333 VAL B C 1
ATOM 10487 O O . VAL B 1 333 ? 35.344 15.711 3.521 1 74.5 333 VAL B O 1
ATOM 10490 N N . ARG B 1 334 ? 36.25 13.758 4.008 1 78.94 334 ARG B N 1
ATOM 10491 C CA . ARG B 1 334 ? 37.031 14.328 5.094 1 78.94 334 ARG B CA 1
ATOM 10492 C C . ARG B 1 334 ? 38.031 15.375 4.57 1 78.94 334 ARG B C 1
ATOM 10494 O O . ARG B 1 334 ? 38.188 16.422 5.18 1 78.94 334 ARG B O 1
ATOM 10501 N N . GLU B 1 335 ? 38.562 15.125 3.51 1 81.19 335 GLU B N 1
ATOM 10502 C CA . GLU B 1 335 ? 39.5 16.062 2.92 1 81.19 335 GLU B CA 1
ATOM 10503 C C . GLU B 1 335 ? 38.812 17.328 2.453 1 81.19 335 GLU B C 1
ATOM 10505 O O . GLU B 1 335 ? 39.312 18.438 2.635 1 81.19 335 GLU B O 1
ATOM 10510 N N . VAL B 1 336 ? 37.719 17.156 1.842 1 77 336 VAL B N 1
ATOM 10511 C CA . VAL B 1 336 ? 36.938 18.297 1.353 1 77 336 VAL B CA 1
ATOM 10512 C C . VAL B 1 336 ? 36.5 19.156 2.529 1 77 336 VAL B C 1
ATOM 10514 O O . VAL B 1 336 ? 36.562 20.391 2.465 1 77 336 VAL B O 1
ATOM 10517 N N . ILE B 1 337 ? 36.094 18.516 3.584 1 76.94 337 ILE B N 1
ATOM 10518 C CA . ILE B 1 337 ? 35.625 19.219 4.766 1 76.94 337 ILE B CA 1
ATOM 10519 C C . ILE B 1 337 ? 36.75 19.969 5.43 1 76.94 337 ILE B C 1
ATOM 10521 O O . ILE B 1 337 ? 36.625 21.141 5.77 1 76.94 337 ILE B O 1
ATOM 10525 N N . ILE B 1 338 ? 37.875 19.328 5.59 1 83.5 338 ILE B N 1
ATOM 10526 C CA . ILE B 1 338 ? 39.031 19.938 6.266 1 83.5 338 ILE B CA 1
ATOM 10527 C C . ILE B 1 338 ? 39.562 21.094 5.43 1 83.5 338 ILE B C 1
ATOM 10529 O O . ILE B 1 338 ? 39.875 22.156 5.961 1 83.5 338 ILE B O 1
ATOM 10533 N N . THR B 1 339 ? 39.625 20.875 4.164 1 85 339 THR B N 1
ATOM 10534 C CA . THR B 1 339 ? 40.125 21.938 3.287 1 85 339 THR B CA 1
ATOM 10535 C C . THR B 1 339 ? 39.156 23.094 3.271 1 85 339 THR B C 1
ATOM 10537 O O . THR B 1 339 ? 39.562 24.266 3.264 1 85 339 THR B O 1
ATOM 10540 N N . GLY B 1 340 ? 37.906 22.766 3.176 1 80.31 340 GLY B N 1
ATOM 10541 C CA . GLY B 1 340 ? 36.906 23.812 3.244 1 80.31 340 GLY B CA 1
ATOM 10542 C C . GLY B 1 340 ? 36.969 24.594 4.543 1 80.31 340 GLY B C 1
ATOM 10543 O O . GLY B 1 340 ? 36.844 25.828 4.539 1 80.31 340 GLY B O 1
ATOM 10544 N N . LEU B 1 341 ? 37.219 23.938 5.629 1 82.5 341 LEU B N 1
ATOM 10545 C CA . LEU B 1 341 ? 37.312 24.562 6.941 1 82.5 341 LEU B CA 1
ATOM 10546 C C . LEU B 1 341 ? 38.531 25.484 7.012 1 82.5 341 LEU B C 1
ATOM 10548 O O . LEU B 1 341 ? 38.438 26.578 7.562 1 82.5 341 LEU B O 1
ATOM 10552 N N . ILE B 1 342 ? 39.562 25.047 6.508 1 87.81 342 ILE B N 1
ATOM 10553 C CA . ILE B 1 342 ? 40.781 25.828 6.527 1 87.81 342 ILE B CA 1
ATOM 10554 C C . ILE B 1 342 ? 40.625 27.078 5.676 1 87.81 342 ILE B C 1
ATOM 10556 O O . ILE B 1 342 ? 41.031 28.172 6.09 1 87.81 342 ILE B O 1
ATOM 10560 N N . LEU B 1 343 ? 40.031 26.906 4.555 1 87 343 LEU B N 1
ATOM 10561 C CA . LEU B 1 343 ? 39.844 28.031 3.65 1 87 343 LEU B CA 1
ATOM 10562 C C . LEU B 1 343 ? 38.906 29.078 4.258 1 87 343 LEU B C 1
ATOM 10564 O O . LEU B 1 343 ? 39.188 30.281 4.172 1 87 343 LEU B O 1
ATOM 10568 N N . VAL B 1 344 ? 37.875 28.656 4.836 1 84.25 344 VAL B N 1
ATOM 10569 C CA . VAL B 1 344 ? 36.906 29.578 5.441 1 84.25 344 VAL B CA 1
ATOM 10570 C C . VAL B 1 344 ? 37.562 30.297 6.613 1 84.25 344 VAL B C 1
ATOM 10572 O O . VAL B 1 344 ? 37.375 31.5 6.797 1 84.25 344 VAL B O 1
ATOM 10575 N N . THR B 1 345 ? 38.406 29.609 7.375 1 85.94 345 THR B N 1
ATOM 10576 C CA . THR B 1 345 ? 39.094 30.203 8.516 1 85.94 345 THR B CA 1
ATOM 10577 C C . THR B 1 345 ? 40.125 31.234 8.047 1 85.94 345 THR B C 1
ATOM 10579 O O . THR B 1 345 ? 40.281 32.281 8.664 1 85.94 345 THR B O 1
ATOM 10582 N N . LEU B 1 346 ? 40.688 30.922 6.969 1 87.94 346 LEU B N 1
ATOM 10583 C CA . LEU B 1 346 ? 41.656 31.844 6.418 1 87.94 346 LEU B CA 1
ATOM 10584 C C . LEU B 1 346 ? 41 33.125 5.91 1 87.94 346 LEU B C 1
ATOM 10586 O O . LEU B 1 346 ? 41.562 34.219 6.078 1 87.94 346 LEU B O 1
ATOM 10590 N N . VAL B 1 347 ? 39.938 32.906 5.285 1 84.75 347 VAL B N 1
ATOM 10591 C CA . VAL B 1 347 ? 39.219 34.094 4.785 1 84.75 347 VAL B CA 1
ATOM 10592 C C . VAL B 1 347 ? 38.75 34.969 5.953 1 84.75 347 VAL B C 1
ATOM 10594 O O . VAL B 1 347 ? 38.875 36.188 5.906 1 84.75 347 VAL B O 1
ATOM 10597 N N . LEU B 1 348 ? 38.312 34.375 6.988 1 82.56 348 LEU B N 1
ATOM 10598 C CA . LEU B 1 348 ? 37.844 35.094 8.164 1 82.56 348 LEU B CA 1
ATOM 10599 C C . LEU B 1 348 ? 39 35.812 8.852 1 82.56 348 LEU B C 1
ATOM 10601 O O . LEU B 1 348 ? 38.875 36.969 9.281 1 82.56 348 LEU B O 1
ATOM 10605 N N . LEU B 1 349 ? 40.125 35.156 8.906 1 85.12 349 LEU B N 1
ATOM 10606 C CA . LEU B 1 349 ? 41.312 35.719 9.539 1 85.12 349 LEU B CA 1
ATOM 10607 C C . LEU B 1 349 ? 41.844 36.906 8.727 1 85.12 349 LEU B C 1
ATOM 10609 O O . LEU B 1 349 ? 42.25 37.938 9.289 1 85.12 349 LEU B O 1
ATOM 10613 N N . SER B 1 350 ? 41.719 36.75 7.469 1 86.75 350 SER B N 1
ATOM 10614 C CA . SER B 1 350 ? 42.25 37.812 6.594 1 86.75 350 SER B CA 1
ATOM 10615 C C . SER B 1 350 ? 41.344 39.031 6.598 1 86.75 350 SER B C 1
ATOM 10617 O O . SER B 1 350 ? 41.812 40.156 6.469 1 86.75 350 SER B O 1
ATOM 10619 N N . MET B 1 351 ? 40.156 38.844 6.762 1 83 351 MET B N 1
ATOM 10620 C CA . MET B 1 351 ? 39.188 39.938 6.684 1 83 351 MET B CA 1
ATOM 10621 C C . MET B 1 351 ? 39 40.594 8.047 1 83 351 MET B C 1
ATOM 10623 O O . MET B 1 351 ? 38.875 41.812 8.148 1 83 351 MET B O 1
ATOM 10627 N N . LEU B 1 352 ? 38.875 39.906 9.164 1 75.5 352 LEU B N 1
ATOM 10628 C CA . LEU B 1 352 ? 38.594 40.438 10.5 1 75.5 352 LEU B CA 1
ATOM 10629 C C . LEU B 1 352 ? 39.906 40.719 11.234 1 75.5 352 LEU B C 1
ATOM 10631 O O . LEU B 1 352 ? 39.969 41.656 12.039 1 75.5 352 LEU B O 1
ATOM 10635 N N . GLY B 1 353 ? 41.031 40.031 11.039 1 75.38 353 GLY B N 1
ATOM 10636 C CA . GLY B 1 353 ? 42.344 40.25 11.633 1 75.38 353 GLY B CA 1
ATOM 10637 C C . GLY B 1 353 ? 42.406 39.875 13.102 1 75.38 353 GLY B C 1
ATOM 10638 O O . GLY B 1 353 ? 43.469 40.031 13.742 1 75.38 353 GLY B O 1
ATOM 10639 N N . ASP B 1 354 ? 41.25 39.531 13.711 1 78.88 354 ASP B N 1
ATOM 10640 C CA . ASP B 1 354 ? 41.25 39.125 15.117 1 78.88 354 ASP B CA 1
ATOM 10641 C C . ASP B 1 354 ? 41.156 37.594 15.258 1 78.88 354 ASP B C 1
ATOM 10643 O O . ASP B 1 354 ? 40.219 36.969 14.797 1 78.88 354 ASP B O 1
ATOM 10647 N N . LEU B 1 355 ? 42.125 37.031 15.836 1 82.88 355 LEU B N 1
ATOM 10648 C CA . LEU B 1 355 ? 42.25 35.594 15.984 1 82.88 355 LEU B CA 1
ATOM 10649 C C . LEU B 1 355 ? 41.156 35.031 16.906 1 82.88 355 LEU B C 1
ATOM 10651 O O . LEU B 1 355 ? 40.688 33.906 16.719 1 82.88 355 LEU B O 1
ATOM 10655 N N . ARG B 1 356 ? 40.781 35.812 17.859 1 82.31 356 ARG B N 1
ATOM 10656 C CA . ARG B 1 356 ? 39.781 35.344 18.812 1 82.31 356 ARG B CA 1
ATOM 10657 C C . ARG B 1 356 ? 38.406 35.188 18.141 1 82.31 356 ARG B C 1
ATOM 10659 O O . ARG B 1 356 ? 37.781 34.125 18.266 1 82.31 356 ARG B O 1
ATOM 10666 N N . ILE B 1 357 ? 38.062 36.156 17.422 1 79.94 357 ILE B N 1
ATOM 10667 C CA . ILE B 1 357 ? 36.75 36.125 16.75 1 79.94 357 ILE B CA 1
ATOM 10668 C C . ILE B 1 357 ? 36.75 35.062 15.656 1 79.94 357 ILE B C 1
ATOM 10670 O O . ILE B 1 357 ? 35.75 34.375 15.445 1 79.94 357 ILE B O 1
ATOM 10674 N N . THR B 1 358 ? 37.875 34.969 15.055 1 83.56 358 THR B N 1
ATOM 10675 C CA . THR B 1 358 ? 38 33.969 14 1 83.56 358 THR B CA 1
ATOM 10676 C C . THR B 1 358 ? 37.906 32.562 14.586 1 83.56 358 THR B C 1
ATOM 10678 O O . THR B 1 358 ? 37.312 31.672 13.969 1 83.56 358 THR B O 1
ATOM 10681 N N . PHE B 1 359 ? 38.375 32.375 15.664 1 87.75 359 PHE B N 1
ATOM 10682 C CA . PHE B 1 359 ? 38.344 31.078 16.297 1 87.75 359 PHE B CA 1
ATOM 10683 C C . PHE B 1 359 ? 36.938 30.703 16.688 1 87.75 359 PHE B C 1
ATOM 10685 O O . PHE B 1 359 ? 36.5 29.547 16.516 1 87.75 359 PHE B O 1
ATOM 10692 N N . ILE B 1 360 ? 36.219 31.625 17.219 1 88.38 360 ILE B N 1
ATOM 10693 C CA . ILE B 1 360 ? 34.844 31.375 17.625 1 88.38 360 ILE B CA 1
ATOM 10694 C C . ILE B 1 360 ? 34 31.031 16.391 1 88.38 360 ILE B C 1
ATOM 10696 O O . ILE B 1 360 ? 33.156 30.109 16.422 1 88.38 360 ILE B O 1
ATOM 10700 N N . ALA B 1 361 ? 34.25 31.734 15.344 1 85.62 361 ALA B N 1
ATOM 10701 C CA . ALA B 1 361 ? 33.531 31.469 14.102 1 85.62 361 ALA B CA 1
ATOM 10702 C C . ALA B 1 361 ? 33.906 30.094 13.539 1 85.62 361 ALA B C 1
ATOM 10704 O O . ALA B 1 361 ? 33.062 29.406 12.977 1 85.62 361 ALA B O 1
ATOM 10705 N N . ALA B 1 362 ? 35.094 29.719 13.703 1 86 362 ALA B N 1
ATOM 10706 C CA . ALA B 1 362 ? 35.562 28.438 13.188 1 86 362 ALA B CA 1
ATOM 10707 C C . ALA B 1 362 ? 34.969 27.281 13.961 1 86 362 ALA B C 1
ATOM 10709 O O . ALA B 1 362 ? 34.688 26.219 13.398 1 86 362 ALA B O 1
ATOM 10710 N N . VAL B 1 363 ? 34.719 27.422 15.164 1 89.44 363 VAL B N 1
ATOM 10711 C CA . VAL B 1 363 ? 34.219 26.359 16.016 1 89.44 363 VAL B CA 1
ATOM 10712 C C . VAL B 1 363 ? 32.75 26.109 15.68 1 89.44 363 VAL B C 1
ATOM 10714 O O . VAL B 1 363 ? 32.188 25.031 15.977 1 89.44 363 VAL B O 1
ATOM 10717 N N . THR B 1 364 ? 32.156 27.047 15.039 1 89.88 364 THR B N 1
ATOM 10718 C CA . THR B 1 364 ? 30.766 26.891 14.633 1 89.88 364 THR B CA 1
ATOM 10719 C C . THR B 1 364 ? 30.609 25.719 13.672 1 89.88 364 THR B C 1
ATOM 10721 O O . THR B 1 364 ? 29.609 25 13.711 1 89.88 364 THR B O 1
ATOM 10724 N N . ILE B 1 365 ? 31.578 25.484 12.883 1 86.88 365 ILE B N 1
ATOM 10725 C CA . ILE B 1 365 ? 31.484 24.469 11.836 1 86.88 365 ILE B CA 1
ATOM 10726 C C . ILE B 1 365 ? 31.469 23.078 12.469 1 86.88 365 ILE B C 1
ATOM 10728 O O . ILE B 1 365 ? 30.531 22.312 12.242 1 86.88 365 ILE B O 1
ATOM 10732 N N . PRO B 1 366 ? 32.406 22.781 13.297 1 87.06 366 PRO B N 1
ATOM 10733 C CA . PRO B 1 366 ? 32.375 21.453 13.914 1 87.06 366 PRO B CA 1
ATOM 10734 C C . PRO B 1 366 ? 31.156 21.25 14.797 1 87.06 366 PRO B C 1
ATOM 10736 O O . PRO B 1 366 ? 30.625 20.141 14.875 1 87.06 366 PRO B O 1
ATOM 10739 N N . PHE B 1 367 ? 30.781 22.281 15.438 1 91.75 367 PHE B N 1
ATOM 10740 C CA . PHE B 1 367 ? 29.594 22.156 16.266 1 91.75 367 PHE B CA 1
ATOM 10741 C C . PHE B 1 367 ? 28.375 21.844 15.422 1 91.75 367 PHE B C 1
ATOM 10743 O O . PHE B 1 367 ? 27.578 20.969 15.766 1 91.75 367 PHE B O 1
ATOM 10750 N N . ALA B 1 368 ? 28.188 22.609 14.375 1 91.19 368 ALA B N 1
ATOM 10751 C CA . ALA B 1 368 ? 27.031 22.422 13.5 1 91.19 368 ALA B CA 1
ATOM 10752 C C . ALA B 1 368 ? 27.031 21.031 12.883 1 91.19 368 ALA B C 1
ATOM 10754 O O . ALA B 1 368 ? 25.969 20.391 12.766 1 91.19 368 ALA B O 1
ATOM 10755 N N . VAL B 1 369 ? 28.094 20.547 12.523 1 87.38 369 VAL B N 1
ATOM 10756 C CA . VAL B 1 369 ? 28.219 19.234 11.906 1 87.38 369 VAL B CA 1
ATOM 10757 C C . VAL B 1 369 ? 27.922 18.156 12.93 1 87.38 369 VAL B C 1
ATOM 10759 O O . VAL B 1 369 ? 27.203 17.188 12.633 1 87.38 369 VAL B O 1
ATOM 10762 N N . LEU B 1 370 ? 28.469 18.281 14.102 1 90.25 370 LEU B N 1
ATOM 10763 C CA . LEU B 1 370 ? 28.234 17.297 15.148 1 90.25 370 LEU B CA 1
ATOM 10764 C C . LEU B 1 370 ? 26.766 17.297 15.586 1 90.25 370 LEU B C 1
ATOM 10766 O O . LEU B 1 370 ? 26.219 16.25 15.93 1 90.25 370 LEU B O 1
ATOM 10770 N N . PHE B 1 371 ? 26.266 18.484 15.609 1 91.56 371 PHE B N 1
ATOM 10771 C CA . PHE B 1 371 ? 24.844 18.578 15.922 1 91.56 371 PHE B CA 1
ATOM 10772 C C . PHE B 1 371 ? 24.016 17.859 14.875 1 91.56 371 PHE B C 1
ATOM 10774 O O . PHE B 1 371 ? 23.047 17.172 15.211 1 91.56 371 PHE B O 1
ATOM 10781 N N . ALA B 1 372 ? 24.344 18.016 13.68 1 90.12 372 ALA B N 1
ATOM 10782 C CA . ALA B 1 372 ? 23.625 17.344 12.594 1 90.12 372 ALA B CA 1
ATOM 10783 C C . ALA B 1 372 ? 23.734 15.828 12.727 1 90.12 372 ALA B C 1
ATOM 10785 O O . ALA B 1 372 ? 22.75 15.109 12.531 1 90.12 372 ALA B O 1
ATOM 10786 N N . PHE B 1 373 ? 24.891 15.367 13.086 1 88.94 373 PHE B N 1
ATOM 10787 C CA . PHE B 1 373 ? 25.094 13.93 13.258 1 88.94 373 PHE B CA 1
ATOM 10788 C C . PHE B 1 373 ? 24.281 13.406 14.438 1 88.94 373 PHE B C 1
ATOM 10790 O O . PHE B 1 373 ? 23.75 12.297 14.383 1 88.94 373 PHE B O 1
ATOM 10797 N N . GLY B 1 374 ? 24.25 14.172 15.5 1 90.19 374 GLY B N 1
ATOM 10798 C CA . GLY B 1 374 ? 23.422 13.797 16.641 1 90.19 374 GLY B CA 1
ATOM 10799 C C . GLY B 1 374 ? 21.953 13.656 16.297 1 90.19 374 GLY B C 1
ATOM 10800 O O . GLY B 1 374 ? 21.297 12.695 16.719 1 90.19 374 GLY B O 1
ATOM 10801 N N . MET B 1 375 ? 21.547 14.578 15.547 1 91 375 MET B N 1
ATOM 10802 C CA . MET B 1 375 ? 20.141 14.555 15.156 1 91 375 MET B CA 1
ATOM 10803 C C . MET B 1 375 ? 19.859 13.406 14.195 1 91 375 MET B C 1
ATOM 10805 O O . MET B 1 375 ? 18.766 12.828 14.211 1 91 375 MET B O 1
ATOM 10809 N N . MET B 1 376 ? 20.703 13.055 13.336 1 88.5 376 MET B N 1
ATOM 10810 C CA . MET B 1 376 ? 20.531 11.961 12.383 1 88.5 376 MET B CA 1
ATOM 10811 C C . MET B 1 376 ? 20.422 10.625 13.109 1 88.5 376 MET B C 1
ATOM 10813 O O . MET B 1 376 ? 19.594 9.789 12.758 1 88.5 376 MET B O 1
ATOM 10817 N N . VAL B 1 377 ? 21.234 10.461 14.133 1 88.31 377 VAL B N 1
ATOM 10818 C CA . VAL B 1 377 ? 21.188 9.227 14.906 1 88.31 377 VAL B CA 1
ATOM 10819 C C . VAL B 1 377 ? 19.875 9.133 15.664 1 88.31 377 VAL B C 1
ATOM 10821 O O . VAL B 1 377 ? 19.281 8.047 15.766 1 88.31 377 VAL B O 1
ATOM 10824 N N . LEU B 1 378 ? 19.406 10.242 16.094 1 88.38 378 LEU B N 1
ATOM 10825 C CA . LEU B 1 378 ? 18.156 10.266 16.844 1 88.38 378 LEU B CA 1
ATOM 10826 C C . LEU B 1 378 ? 16.969 9.969 15.945 1 88.38 378 LEU B C 1
ATOM 10828 O O . LEU B 1 378 ? 15.984 9.375 16.391 1 88.38 378 LEU B O 1
ATOM 10832 N N . THR B 1 379 ? 17.047 10.336 14.75 1 86.94 379 THR B N 1
ATOM 10833 C CA . THR B 1 379 ? 15.945 10.102 13.82 1 86.94 379 THR B CA 1
ATOM 10834 C C . THR B 1 379 ? 16.156 8.805 13.047 1 86.94 379 THR B C 1
ATOM 10836 O O . THR B 1 379 ? 15.328 8.422 12.219 1 86.94 379 THR B O 1
ATOM 10839 N N . GLY B 1 380 ? 17.281 8.117 13.219 1 81.62 380 GLY B N 1
ATOM 10840 C CA . GLY B 1 380 ? 17.562 6.824 12.625 1 81.62 380 GLY B CA 1
ATOM 10841 C C . GLY B 1 380 ? 17.984 6.914 11.164 1 81.62 380 GLY B C 1
ATOM 10842 O O . GLY B 1 380 ? 17.75 5.988 10.391 1 81.62 380 GLY B O 1
ATOM 10843 N N . ARG B 1 381 ? 18.484 7.984 10.727 1 82.31 381 ARG B N 1
ATOM 10844 C CA . ARG B 1 381 ? 18.922 8.156 9.344 1 82.31 381 ARG B CA 1
ATOM 10845 C C . ARG B 1 381 ? 20.406 7.867 9.188 1 82.31 381 ARG B C 1
ATOM 10847 O O . ARG B 1 381 ? 21.188 8.062 10.125 1 82.31 381 ARG B O 1
ATOM 10854 N N . SER B 1 382 ? 20.719 7.355 8.039 1 81.62 382 SER B N 1
ATOM 10855 C CA . SER B 1 382 ? 22.125 7.078 7.754 1 81.62 382 SER B CA 1
ATOM 10856 C C . SER B 1 382 ? 22.797 8.266 7.07 1 81.62 382 SER B C 1
ATOM 10858 O O . SER B 1 382 ? 22.109 9.133 6.52 1 81.62 382 SER B O 1
ATOM 10860 N N . ALA B 1 383 ? 24.078 8.266 7.242 1 80.88 383 ALA B N 1
ATOM 10861 C CA . ALA B 1 383 ? 24.875 9.297 6.578 1 80.88 383 ALA B CA 1
ATOM 10862 C C . ALA B 1 383 ? 25.453 8.781 5.27 1 80.88 383 ALA B C 1
ATOM 10864 O O . ALA B 1 383 ? 25.922 7.637 5.199 1 80.88 383 ALA B O 1
ATOM 10865 N N . ASN B 1 384 ? 25.203 9.453 4.27 1 78.25 384 ASN B N 1
ATOM 10866 C CA . ASN B 1 384 ? 25.766 9.094 2.973 1 78.25 384 ASN B CA 1
ATOM 10867 C C . ASN B 1 384 ? 26.641 10.211 2.408 1 78.25 384 ASN B C 1
ATOM 10869 O O . ASN B 1 384 ? 26.672 11.312 2.963 1 78.25 384 ASN B O 1
ATOM 10873 N N . LEU B 1 385 ? 27.344 9.906 1.442 1 72.12 385 LEU B N 1
ATOM 10874 C CA . LEU B 1 385 ? 28.281 10.852 0.845 1 72.12 385 LEU B CA 1
ATOM 10875 C C . LEU B 1 385 ? 27.562 12.125 0.404 1 72.12 385 LEU B C 1
ATOM 10877 O O . LEU B 1 385 ? 28.109 13.219 0.537 1 72.12 385 LEU B O 1
ATOM 10881 N N . ILE B 1 386 ? 26.422 11.93 -0.026 1 72.62 386 ILE B N 1
ATOM 10882 C CA . ILE B 1 386 ? 25.672 13.07 -0.537 1 72.62 386 ILE B CA 1
ATOM 10883 C C . ILE B 1 386 ? 25.172 13.922 0.627 1 72.62 386 ILE B C 1
ATOM 10885 O O . ILE B 1 386 ? 25.203 15.156 0.56 1 72.62 386 ILE B O 1
ATOM 10889 N N . SER B 1 387 ? 24.766 13.289 1.656 1 77 387 SER B N 1
ATOM 10890 C CA . SER B 1 387 ? 24.234 14.016 2.809 1 77 387 SER B CA 1
ATOM 10891 C C . SER B 1 387 ? 25.359 14.742 3.551 1 77 387 SER B C 1
ATOM 10893 O O . SER B 1 387 ? 25.172 15.883 3.992 1 77 387 SER B O 1
ATOM 10895 N N . ILE B 1 388 ? 26.547 14.164 3.625 1 73.06 388 ILE B N 1
ATOM 10896 C CA . ILE B 1 388 ? 27.641 14.766 4.363 1 73.06 388 ILE B CA 1
ATOM 10897 C C . ILE B 1 388 ? 28.344 15.805 3.496 1 73.06 388 ILE B C 1
ATOM 10899 O O . ILE B 1 388 ? 28.766 16.859 3.99 1 73.06 388 ILE B O 1
ATOM 10903 N N . GLY B 1 389 ? 28.422 15.445 2.209 1 67.38 389 GLY B N 1
ATOM 10904 C CA . GLY B 1 389 ? 29.094 16.359 1.291 1 67.38 389 GLY B CA 1
ATOM 10905 C C . GLY B 1 389 ? 28.312 17.625 1.029 1 67.38 389 GLY B C 1
ATOM 10906 O O . GLY B 1 389 ? 28.875 18.641 0.612 1 67.38 389 GLY B O 1
ATOM 10907 N N . ALA B 1 390 ? 27.031 17.562 1.319 1 63.62 390 ALA B N 1
ATOM 10908 C CA . ALA B 1 390 ? 26.172 18.703 1.03 1 63.62 390 ALA B CA 1
ATOM 10909 C C . ALA B 1 390 ? 26.328 19.797 2.084 1 63.62 390 ALA B C 1
ATOM 10911 O O . ALA B 1 390 ? 25.938 20.938 1.858 1 63.62 390 ALA B O 1
ATOM 10912 N N . ILE B 1 391 ? 26.984 19.406 3.111 1 68.12 391 ILE B N 1
ATOM 10913 C CA . ILE B 1 391 ? 27.109 20.391 4.184 1 68.12 391 ILE B CA 1
ATOM 10914 C C . ILE B 1 391 ? 28.078 21.5 3.762 1 68.12 391 ILE B C 1
ATOM 10916 O O . ILE B 1 391 ? 29.266 21.219 3.5 1 68.12 391 ILE B O 1
ATOM 10920 N N . ASP B 1 392 ? 27.5 22.594 3.289 1 70.62 392 ASP B N 1
ATOM 10921 C CA . ASP B 1 392 ? 28.297 23.766 2.963 1 70.62 392 ASP B CA 1
ATOM 10922 C C . ASP B 1 392 ? 28.781 24.484 4.23 1 70.62 392 ASP B C 1
ATOM 10924 O O . ASP B 1 392 ? 28 25.156 4.898 1 70.62 392 ASP B O 1
ATOM 10928 N N . PHE B 1 393 ? 30.047 24.453 4.441 1 72.81 393 PHE B N 1
ATOM 10929 C CA . PHE B 1 393 ? 30.641 24.969 5.668 1 72.81 393 PHE B CA 1
ATOM 10930 C C . PHE B 1 393 ? 30.625 26.484 5.68 1 72.81 393 PHE B C 1
ATOM 10932 O O . PHE B 1 393 ? 30.594 27.109 6.746 1 72.81 393 PHE B O 1
ATOM 10939 N N . GLY B 1 394 ? 30.688 26.969 4.516 1 73.06 394 GLY B N 1
ATOM 10940 C CA . GLY B 1 394 ? 30.656 28.422 4.457 1 73.06 394 GLY B CA 1
ATOM 10941 C C . GLY B 1 394 ? 29.328 29.016 4.875 1 73.06 394 GLY B C 1
ATOM 10942 O O . GLY B 1 394 ? 29.281 30.031 5.562 1 73.06 394 GLY B O 1
ATOM 10943 N N . ILE B 1 395 ? 28.328 28.297 4.574 1 78.06 395 ILE B N 1
ATOM 10944 C CA . ILE B 1 395 ? 27 28.797 4.883 1 78.06 395 ILE B CA 1
ATOM 10945 C C . ILE B 1 395 ? 26.703 28.594 6.367 1 78.06 395 ILE B C 1
ATOM 10947 O O . ILE B 1 395 ? 25.969 29.391 6.973 1 78.06 395 ILE B O 1
ATOM 10951 N N . LEU B 1 396 ? 27.297 27.641 6.895 1 84.81 396 LEU B N 1
ATOM 10952 C CA . LEU B 1 396 ? 27.047 27.328 8.297 1 84.81 396 LEU B CA 1
ATOM 10953 C C . LEU B 1 396 ? 27.625 28.406 9.211 1 84.81 396 LEU B C 1
ATOM 10955 O O . LEU B 1 396 ? 27.078 28.656 10.289 1 84.81 396 LEU B O 1
ATOM 10959 N N . VAL B 1 397 ? 28.703 29.016 8.789 1 84.62 397 VAL B N 1
ATOM 10960 C CA . VAL B 1 397 ? 29.391 29.969 9.641 1 84.62 397 VAL B CA 1
ATOM 10961 C C . VAL B 1 397 ? 28.781 31.359 9.461 1 84.62 397 VAL B C 1
ATOM 10963 O O . VAL B 1 397 ? 28.984 32.25 10.281 1 84.62 397 VAL B O 1
ATOM 10966 N N . ASP B 1 398 ? 27.953 31.5 8.5 1 83.31 398 ASP B N 1
ATOM 10967 C CA . ASP B 1 398 ? 27.422 32.812 8.133 1 83.31 398 ASP B CA 1
ATOM 10968 C C . ASP B 1 398 ? 26.688 33.438 9.305 1 83.31 398 ASP B C 1
ATOM 10970 O O . ASP B 1 398 ? 26.875 34.625 9.594 1 83.31 398 ASP B O 1
ATOM 10974 N N . SER B 1 399 ? 25.922 32.688 9.93 1 84.94 399 SER B N 1
ATOM 10975 C CA . SER B 1 399 ? 25.141 33.25 11.039 1 84.94 399 SER B CA 1
ATOM 10976 C C . SER B 1 399 ? 26.062 33.719 12.164 1 84.94 399 SER B C 1
ATOM 10978 O O . SER B 1 399 ? 25.828 34.781 12.758 1 84.94 399 SER B O 1
ATOM 10980 N N . SER B 1 400 ? 27.062 33 12.352 1 86.62 400 SER B N 1
ATOM 10981 C CA . SER B 1 400 ? 28.016 33.375 13.414 1 86.62 400 SER B CA 1
ATOM 10982 C C . SER B 1 400 ? 28.844 34.562 13.023 1 86.62 400 SER B C 1
ATOM 10984 O O . SER B 1 400 ? 29.156 35.438 13.867 1 86.62 400 SER B O 1
ATOM 10986 N N . ILE B 1 401 ? 29.156 34.625 11.812 1 83.12 401 ILE B N 1
ATOM 10987 C CA . ILE B 1 401 ? 29.969 35.75 11.328 1 83.12 401 ILE B CA 1
ATOM 10988 C C . ILE B 1 401 ? 29.203 37.062 11.508 1 83.12 401 ILE B C 1
ATOM 10990 O O . ILE B 1 401 ? 29.766 38.062 11.977 1 83.12 401 ILE B O 1
ATOM 10994 N N . ILE B 1 402 ? 28.047 37.031 11.172 1 83 402 ILE B N 1
ATOM 10995 C CA . ILE B 1 402 ? 27.219 38.219 11.234 1 83 402 ILE B CA 1
ATOM 10996 C C . ILE B 1 402 ? 27.047 38.656 12.688 1 83 402 ILE B C 1
ATOM 10998 O O . ILE B 1 402 ? 27.156 39.844 13.008 1 83 402 ILE B O 1
ATOM 11002 N N . VAL B 1 403 ? 26.844 37.781 13.547 1 86.56 403 VAL B N 1
ATOM 11003 C CA . VAL B 1 403 ? 26.625 38.062 14.953 1 86.56 403 VAL B CA 1
ATOM 11004 C C . VAL B 1 403 ? 27.938 38.562 15.586 1 86.56 403 VAL B C 1
ATOM 11006 O O . VAL B 1 403 ? 27.953 39.562 16.312 1 86.56 403 VAL B O 1
ATOM 11009 N N . LEU B 1 404 ? 29 37.938 15.273 1 85.06 404 LEU B N 1
ATOM 11010 C CA . LEU B 1 404 ? 30.281 38.281 15.859 1 85.06 404 LEU B CA 1
ATOM 11011 C C . LEU B 1 404 ? 30.766 39.625 15.336 1 85.06 404 LEU B C 1
ATOM 11013 O O . LEU B 1 404 ? 31.406 40.406 16.062 1 85.06 404 LEU B O 1
ATOM 11017 N N . GLU B 1 405 ? 30.5 39.781 14.062 1 81.25 405 GLU B N 1
ATOM 11018 C CA . GLU B 1 405 ? 30.859 41.094 13.508 1 81.25 405 GLU B CA 1
ATOM 11019 C C . GLU B 1 405 ? 30.078 42.219 14.164 1 81.25 405 GLU B C 1
ATOM 11021 O O . GLU B 1 405 ? 30.594 43.312 14.344 1 81.25 405 GLU B O 1
ATOM 11026 N N . SER B 1 406 ? 28.844 41.969 14.359 1 83.31 406 SER B N 1
ATOM 11027 C CA . SER B 1 406 ? 28.016 42.969 15.031 1 83.31 406 SER B CA 1
ATOM 11028 C C . SER B 1 406 ? 28.516 43.219 16.453 1 83.31 406 SER B C 1
ATOM 11030 O O . SER B 1 406 ? 28.5 44.344 16.922 1 83.31 406 SER B O 1
ATOM 11032 N N . ILE B 1 407 ? 28.953 42.219 17.094 1 83.81 407 ILE B N 1
ATOM 11033 C CA . ILE B 1 407 ? 29.484 42.344 18.438 1 83.81 407 ILE B CA 1
ATOM 11034 C C . ILE B 1 407 ? 30.797 43.125 18.391 1 83.81 407 ILE B C 1
ATOM 11036 O O . ILE B 1 407 ? 31.031 44 19.219 1 83.81 407 ILE B O 1
ATOM 11040 N N . TYR B 1 408 ? 31.578 42.75 17.484 1 79.69 408 TYR B N 1
ATOM 11041 C CA . TYR B 1 408 ? 32.875 43.375 17.359 1 79.69 408 TYR B CA 1
ATOM 11042 C C . TYR B 1 408 ? 32.75 44.875 17.047 1 79.69 408 TYR B C 1
ATOM 11044 O O . TYR B 1 408 ? 33.5 45.688 17.562 1 79.69 408 TYR B O 1
ATOM 11052 N N . ARG B 1 409 ? 31.844 45.156 16.188 1 77.38 409 ARG B N 1
ATOM 11053 C CA . ARG B 1 409 ? 31.609 46.562 15.812 1 77.38 409 ARG B CA 1
ATOM 11054 C C . ARG B 1 409 ? 31.188 47.375 17.016 1 77.38 409 ARG B C 1
ATOM 11056 O O . ARG B 1 409 ? 31.656 48.5 17.203 1 77.38 409 ARG B O 1
ATOM 11063 N N . LYS B 1 410 ? 30.375 46.844 17.844 1 79.19 410 LYS B N 1
ATOM 11064 C CA . LYS B 1 410 ? 29.906 47.531 19.031 1 79.19 410 LYS B CA 1
ATOM 11065 C C . LYS B 1 410 ? 31.016 47.625 20.078 1 79.19 410 LYS B C 1
ATOM 11067 O O . LYS B 1 410 ? 31.094 48.625 20.812 1 79.19 410 LYS B O 1
ATOM 11072 N N . LEU B 1 411 ? 31.828 46.688 20.172 1 79.31 411 LEU B N 1
ATOM 11073 C CA . LEU B 1 411 ? 32.906 46.688 21.141 1 79.31 411 LEU B CA 1
ATOM 11074 C C . LEU B 1 411 ? 34.031 47.656 20.734 1 79.31 411 LEU B C 1
ATOM 11076 O O . LEU B 1 411 ? 34.656 48.25 21.594 1 79.31 411 LEU B O 1
ATOM 11080 N N . SER B 1 412 ? 34.25 47.781 19.453 1 74.62 412 SER B N 1
ATOM 11081 C CA . SER B 1 412 ? 35.312 48.656 18.953 1 74.62 412 SER B CA 1
ATOM 11082 C C . SER B 1 412 ? 34.938 50.125 19.125 1 74.62 412 SER B C 1
ATOM 11084 O O . SER B 1 412 ? 35.812 51 19.203 1 74.62 412 SER B O 1
ATOM 11086 N N . ARG B 1 413 ? 33.625 50.375 19.125 1 72.56 413 ARG B N 1
ATOM 11087 C CA . ARG B 1 413 ? 33.156 51.75 19.297 1 72.56 413 ARG B CA 1
ATOM 11088 C C . ARG B 1 413 ? 32.844 52.031 20.766 1 72.56 413 ARG B C 1
ATOM 11090 O O . ARG B 1 413 ? 32.031 52.938 21.062 1 72.56 413 ARG B O 1
ATOM 11097 N N . ARG B 1 414 ? 33.531 51.312 21.562 1 74.19 414 ARG B N 1
ATOM 11098 C CA . ARG B 1 414 ? 33.25 51.406 23 1 74.19 414 ARG B CA 1
ATOM 11099 C C . ARG B 1 414 ? 33.625 52.781 23.547 1 74.19 414 ARG B C 1
ATOM 11101 O O . ARG B 1 414 ? 34.688 53.312 23.234 1 74.19 414 ARG B O 1
ATOM 11108 N N . VAL B 1 415 ? 32.531 53.406 24.125 1 67.75 415 VAL B N 1
ATOM 11109 C CA . VAL B 1 415 ? 32.781 54.625 24.875 1 67.75 415 VAL B CA 1
ATOM 11110 C C . VAL B 1 415 ? 33.188 54.312 26.312 1 67.75 415 VAL B C 1
ATOM 11112 O O . VAL B 1 415 ? 32.75 53.281 26.859 1 67.75 415 VAL B O 1
ATOM 11115 N N . PRO B 1 416 ? 34.188 55.062 26.844 1 72.19 416 PRO B N 1
ATOM 11116 C CA . PRO B 1 416 ? 34.688 54.812 28.203 1 72.19 416 PRO B CA 1
ATOM 11117 C C . PRO B 1 416 ? 33.562 54.75 29.234 1 72.19 416 PRO B C 1
ATOM 11119 O O . PRO B 1 416 ? 32.688 55.625 29.266 1 72.19 416 PRO B O 1
ATOM 11122 N N . GLY B 1 417 ? 33.25 53.531 29.953 1 68.94 417 GLY B N 1
ATOM 11123 C CA . GLY B 1 417 ? 32.25 53.375 31 1 68.94 417 GLY B CA 1
ATOM 11124 C C . GLY B 1 417 ? 31.234 52.312 30.672 1 68.94 417 GLY B C 1
ATOM 11125 O O . GLY B 1 417 ? 30.469 51.875 31.547 1 68.94 417 GLY B O 1
ATOM 11126 N N . GLU B 1 418 ? 31.203 51.844 29.453 1 78 418 GLU B N 1
ATOM 11127 C CA . GLU B 1 418 ? 30.172 50.875 29.062 1 78 418 GLU B CA 1
ATOM 11128 C C . GLU B 1 418 ? 30.609 49.469 29.391 1 78 418 GLU B C 1
ATOM 11130 O O . GLU B 1 418 ? 31.781 49.094 29.203 1 78 418 GLU B O 1
ATOM 11135 N N . GLU B 1 419 ? 29.703 48.75 30.047 1 82.88 419 GLU B N 1
ATOM 11136 C CA . GLU B 1 419 ? 29.984 47.375 30.422 1 82.88 419 GLU B CA 1
ATOM 11137 C C . GLU B 1 419 ? 29.984 46.438 29.203 1 82.88 419 GLU B C 1
ATOM 11139 O O . GLU B 1 419 ? 29.172 46.594 28.297 1 82.88 419 GLU B O 1
ATOM 11144 N N . THR B 1 420 ? 30.906 45.562 29.141 1 84.88 420 THR B N 1
ATOM 11145 C CA . THR B 1 420 ? 31.094 44.625 28.047 1 84.88 420 THR B CA 1
ATOM 11146 C C . THR B 1 420 ? 29.828 43.781 27.828 1 84.88 420 THR B C 1
ATOM 11148 O O . THR B 1 420 ? 29.453 43.531 26.688 1 84.88 420 THR B O 1
ATOM 11151 N N . GLY B 1 421 ? 29.156 43.375 28.812 1 86.06 421 GLY B N 1
ATOM 11152 C CA . GLY B 1 421 ? 27.953 42.562 28.719 1 86.06 421 GLY B CA 1
ATOM 11153 C C . GLY B 1 421 ? 26.812 43.281 27.984 1 86.06 421 GLY B C 1
ATOM 11154 O O . GLY B 1 421 ? 26.125 42.656 27.172 1 86.06 421 GLY B O 1
ATOM 11155 N N . ASP B 1 422 ? 26.672 44.5 28.188 1 86.31 422 ASP B N 1
ATOM 11156 C CA . ASP B 1 422 ? 25.578 45.25 27.594 1 86.31 422 ASP B CA 1
ATOM 11157 C C . ASP B 1 422 ? 25.844 45.5 26.109 1 86.31 422 ASP B C 1
ATOM 11159 O O . ASP B 1 422 ? 24.922 45.531 25.297 1 86.31 422 ASP B O 1
ATOM 11163 N N . LEU B 1 423 ? 27.094 45.75 25.812 1 85.94 423 LEU B N 1
ATOM 11164 C CA . LEU B 1 423 ? 27.453 45.969 24.422 1 85.94 423 LEU B CA 1
ATOM 11165 C C . LEU B 1 423 ? 27.219 44.688 23.594 1 85.94 423 LEU B C 1
ATOM 11167 O O . LEU B 1 423 ? 26.797 44.781 22.438 1 85.94 423 LEU B O 1
ATOM 11171 N N . ILE B 1 424 ? 27.484 43.625 24.203 1 88.62 424 ILE B N 1
ATOM 11172 C CA . ILE B 1 424 ? 27.312 42.344 23.516 1 88.62 424 ILE B CA 1
ATOM 11173 C C . ILE B 1 424 ? 25.828 42.094 23.312 1 88.62 424 ILE B C 1
ATOM 11175 O O . ILE B 1 424 ? 25.406 41.594 22.25 1 88.62 424 ILE B O 1
ATOM 11179 N N . VAL B 1 425 ? 25.031 42.312 24.297 1 89.12 425 VAL B N 1
ATOM 11180 C CA . VAL B 1 425 ? 23.594 42.094 24.203 1 89.12 425 VAL B CA 1
ATOM 11181 C C . VAL B 1 425 ? 23.016 42.969 23.094 1 89.12 425 VAL B C 1
ATOM 11183 O O . VAL B 1 425 ? 22.141 42.5 22.344 1 89.12 425 VAL B O 1
ATOM 11186 N N . GLU B 1 426 ? 23.453 44.188 22.984 1 86.19 426 GLU B N 1
ATOM 11187 C CA . GLU B 1 426 ? 22.969 45.062 21.938 1 86.19 426 GLU B CA 1
ATOM 11188 C C . GLU B 1 426 ? 23.406 44.594 20.562 1 86.19 426 GLU B C 1
ATOM 11190 O O . GLU B 1 426 ? 22.625 44.688 19.609 1 86.19 426 GLU B O 1
ATOM 11195 N N . GLY B 1 427 ? 24.625 44.219 20.469 1 85 427 GLY B N 1
ATOM 11196 C CA . GLY B 1 427 ? 25.141 43.688 19.219 1 85 427 GLY B CA 1
ATOM 11197 C C . GLY B 1 427 ? 24.391 42.469 18.719 1 85 427 GLY B C 1
ATOM 11198 O O . GLY B 1 427 ? 24.062 42.375 17.531 1 85 427 GLY B O 1
ATOM 11199 N N . VAL B 1 428 ? 24.094 41.562 19.578 1 88.69 428 VAL B N 1
ATOM 11200 C CA . VAL B 1 428 ? 23.406 40.344 19.234 1 88.69 428 VAL B CA 1
ATOM 11201 C C . VAL B 1 428 ? 21.953 40.625 18.859 1 88.69 428 VAL B C 1
ATOM 11203 O O . VAL B 1 428 ? 21.391 40.031 17.953 1 88.69 428 VAL B O 1
ATOM 11206 N N . THR B 1 429 ? 21.281 41.469 19.562 1 85.62 429 THR B N 1
ATOM 11207 C CA . THR B 1 429 ? 19.875 41.812 19.312 1 85.62 429 THR B CA 1
ATOM 11208 C C . THR B 1 429 ? 19.719 42.438 17.938 1 85.62 429 THR B C 1
ATOM 11210 O O . THR B 1 429 ? 18.719 42.156 17.25 1 85.62 429 THR B O 1
ATOM 11213 N N . ASP B 1 430 ? 20.703 43.219 17.516 1 78.44 430 ASP B N 1
ATOM 11214 C CA . ASP B 1 430 ? 20.656 43.844 16.203 1 78.44 430 ASP B CA 1
ATOM 11215 C C . ASP B 1 430 ? 20.781 42.812 15.102 1 78.44 430 ASP B C 1
ATOM 11217 O O . ASP B 1 430 ? 20.172 42.938 14.039 1 78.44 430 ASP B O 1
ATOM 11221 N N . ALA B 1 431 ? 21.531 41.844 15.398 1 83.06 431 ALA B N 1
ATOM 11222 C CA . ALA B 1 431 ? 21.844 40.844 14.367 1 83.06 431 ALA B CA 1
ATOM 11223 C C . ALA B 1 431 ? 20.891 39.656 14.445 1 83.06 431 ALA B C 1
ATOM 11225 O O . ALA B 1 431 ? 20.766 38.906 13.484 1 83.06 431 ALA B O 1
ATOM 11226 N N . ALA B 1 432 ? 20.266 39.438 15.5 1 85.38 432 ALA B N 1
ATOM 11227 C CA . ALA B 1 432 ? 19.484 38.219 15.75 1 85.38 432 ALA B CA 1
ATOM 11228 C C . ALA B 1 432 ? 18.312 38.094 14.773 1 85.38 432 ALA B C 1
ATOM 11230 O O . ALA B 1 432 ? 18.062 37.031 14.234 1 85.38 432 ALA B O 1
ATOM 11231 N N . ARG B 1 433 ? 17.594 39.156 14.492 1 82.06 433 ARG B N 1
ATOM 11232 C CA . ARG B 1 433 ? 16.406 39.094 13.648 1 82.06 433 ARG B CA 1
ATOM 11233 C C . ARG B 1 433 ? 16.781 38.781 12.203 1 82.06 433 ARG B C 1
ATOM 11235 O O . ARG B 1 433 ? 16.234 37.875 11.602 1 82.06 433 ARG B O 1
ATOM 11242 N N . PRO B 1 434 ? 17.75 39.531 11.672 1 79.5 434 PRO B N 1
ATOM 11243 C CA . PRO B 1 434 ? 18.141 39.219 10.297 1 79.5 434 PRO B CA 1
ATOM 11244 C C . PRO B 1 434 ? 18.688 37.781 10.156 1 79.5 434 PRO B C 1
ATOM 11246 O O . PRO B 1 434 ? 18.422 37.125 9.148 1 79.5 434 PRO B O 1
ATOM 11249 N N . VAL B 1 435 ? 19.344 37.375 11.141 1 84.62 435 VAL B N 1
ATOM 11250 C CA . VAL B 1 435 ? 19.969 36.062 11.07 1 84.62 435 VAL B CA 1
ATOM 11251 C C . VAL B 1 435 ? 18.891 34.969 11.164 1 84.62 435 VAL B C 1
ATOM 11253 O O . VAL B 1 435 ? 18.953 33.969 10.453 1 84.62 435 VAL B O 1
ATOM 11256 N N . LEU B 1 436 ? 17.953 35.094 12 1 87.5 436 LEU B N 1
ATOM 11257 C CA . LEU B 1 436 ? 16.859 34.156 12.156 1 87.5 436 LEU B CA 1
ATOM 11258 C C . LEU B 1 436 ? 16.031 34.031 10.883 1 87.5 436 LEU B C 1
ATOM 11260 O O . LEU B 1 436 ? 15.734 32.938 10.422 1 87.5 436 LEU B O 1
ATOM 11264 N N . PHE B 1 437 ? 15.695 35.156 10.344 1 83.81 437 PHE B N 1
ATOM 11265 C CA . PHE B 1 437 ? 14.859 35.156 9.148 1 83.81 437 PHE B CA 1
ATOM 11266 C C . PHE B 1 437 ? 15.648 34.656 7.945 1 83.81 437 PHE B C 1
ATOM 11268 O O . PHE B 1 437 ? 15.109 33.969 7.086 1 83.81 437 PHE B O 1
ATOM 11275 N N . SER B 1 438 ? 16.859 35.031 7.938 1 82.5 438 SER B N 1
ATOM 11276 C CA . SER B 1 438 ? 17.688 34.562 6.82 1 82.5 438 SER B CA 1
ATOM 11277 C C . SER B 1 438 ? 17.875 33.062 6.867 1 82.5 438 SER B C 1
ATOM 11279 O O . SER B 1 438 ? 17.875 32.406 5.828 1 82.5 438 SER B O 1
ATOM 11281 N N . THR B 1 439 ? 18.094 32.562 8 1 86.81 439 THR B N 1
ATOM 11282 C CA . THR B 1 439 ? 18.234 31.125 8.133 1 86.81 439 THR B CA 1
ATOM 11283 C C . THR B 1 439 ? 16.938 30.406 7.762 1 86.81 439 THR B C 1
ATOM 11285 O O . THR B 1 439 ? 16.969 29.359 7.125 1 86.81 439 THR B O 1
ATOM 11288 N N . ALA B 1 440 ? 15.844 30.922 8.172 1 87.75 440 ALA B N 1
ATOM 11289 C CA . ALA B 1 440 ? 14.547 30.359 7.801 1 87.75 440 ALA B CA 1
ATOM 11290 C C . ALA B 1 440 ? 14.359 30.359 6.285 1 87.75 440 ALA B C 1
ATOM 11292 O O . ALA B 1 440 ? 13.797 29.422 5.723 1 87.75 440 ALA B O 1
ATOM 11293 N N . ILE B 1 441 ? 14.781 31.453 5.707 1 86.62 441 ILE B N 1
ATOM 11294 C CA . ILE B 1 441 ? 14.656 31.578 4.262 1 86.62 441 ILE B CA 1
ATOM 11295 C C . ILE B 1 441 ? 15.516 30.516 3.572 1 86.62 441 ILE B C 1
ATOM 11297 O O . ILE B 1 441 ? 15.102 29.938 2.57 1 86.62 441 ILE B O 1
ATOM 11301 N N . ILE B 1 442 ? 16.641 30.297 4.105 1 85.69 442 ILE B N 1
ATOM 11302 C CA . ILE B 1 442 ? 17.5 29.266 3.539 1 85.69 442 ILE B CA 1
ATOM 11303 C C . ILE B 1 442 ? 16.844 27.906 3.672 1 85.69 442 ILE B C 1
ATOM 11305 O O . ILE B 1 442 ? 16.875 27.094 2.74 1 85.69 442 ILE B O 1
ATOM 11309 N N . LEU B 1 443 ? 16.297 27.641 4.777 1 87.38 443 LEU B N 1
ATOM 11310 C CA . LEU B 1 443 ? 15.617 26.375 5.012 1 87.38 443 LEU B CA 1
ATOM 11311 C C . LEU B 1 443 ? 14.438 26.203 4.059 1 87.38 443 LEU B C 1
ATOM 11313 O O . LEU B 1 443 ? 14.203 25.109 3.553 1 87.38 443 LEU B O 1
ATOM 11317 N N . ILE B 1 444 ? 13.719 27.297 3.828 1 85.69 444 ILE B N 1
ATOM 11318 C CA . ILE B 1 444 ? 12.562 27.25 2.943 1 85.69 444 ILE B CA 1
ATOM 11319 C C . ILE B 1 444 ? 13.023 27.078 1.498 1 85.69 444 ILE B C 1
ATOM 11321 O O . ILE B 1 444 ? 12.352 26.406 0.706 1 85.69 444 ILE B O 1
ATOM 11325 N N . ALA B 1 445 ? 14.07 27.609 1.209 1 81.12 445 ALA B N 1
ATOM 11326 C CA . ALA B 1 445 ? 14.617 27.484 -0.141 1 81.12 445 ALA B CA 1
ATOM 11327 C C . ALA B 1 445 ? 14.938 26.031 -0.462 1 81.12 445 ALA B C 1
ATOM 11329 O O . ALA B 1 445 ? 15.016 25.641 -1.632 1 81.12 445 ALA B O 1
ATOM 11330 N N . PHE B 1 446 ? 15 25.219 0.555 1 80 446 PHE B N 1
ATOM 11331 C CA . PHE B 1 446 ? 15.328 23.812 0.361 1 80 446 PHE B CA 1
ATOM 11332 C C . PHE B 1 446 ? 14.062 22.969 0.347 1 80 446 PHE B C 1
ATOM 11334 O O . PHE B 1 446 ? 14.125 21.75 0.167 1 80 446 PHE B O 1
ATOM 11341 N N . ILE B 1 447 ? 12.93 23.516 0.437 1 77.75 447 ILE B N 1
ATOM 11342 C CA . ILE B 1 447 ? 11.664 22.781 0.447 1 77.75 447 ILE B CA 1
ATOM 11343 C C . ILE B 1 447 ? 11.523 21.969 -0.84 1 77.75 447 ILE B C 1
ATOM 11345 O O . ILE B 1 447 ? 11.086 20.812 -0.81 1 77.75 447 ILE B O 1
ATOM 11349 N N . PRO B 1 448 ? 11.898 22.5 -1.99 1 75.19 448 PRO B N 1
ATOM 11350 C CA . PRO B 1 448 ? 11.797 21.703 -3.207 1 75.19 448 PRO B CA 1
ATOM 11351 C C . PRO B 1 448 ? 12.562 20.375 -3.107 1 75.19 448 PRO B C 1
ATOM 11353 O O . PRO B 1 448 ? 12.133 19.375 -3.664 1 75.19 448 PRO B O 1
ATOM 11356 N N . LEU B 1 449 ? 13.5 20.312 -2.395 1 76 449 LEU B N 1
ATOM 11357 C CA . LEU B 1 449 ? 14.305 19.109 -2.234 1 76 449 LEU B CA 1
ATOM 11358 C C . LEU B 1 449 ? 13.594 18.109 -1.337 1 76 449 LEU B C 1
ATOM 11360 O O . LEU B 1 449 ? 13.703 16.891 -1.546 1 76 449 LEU B O 1
ATOM 11364 N N . PHE B 1 450 ? 12.828 18.688 -0.398 1 72.25 450 PHE B N 1
ATOM 11365 C CA . PHE B 1 450 ? 12.117 17.828 0.542 1 72.25 450 PHE B CA 1
ATOM 11366 C C . PHE B 1 450 ? 10.93 17.156 -0.137 1 72.25 450 PHE B C 1
ATOM 11368 O O . PHE B 1 450 ? 10.484 16.078 0.292 1 72.25 450 PHE B O 1
ATOM 11375 N N . THR B 1 451 ? 10.492 17.781 -1.184 1 72.5 451 THR B N 1
ATOM 11376 C CA . THR B 1 451 ? 9.242 17.297 -1.771 1 72.5 451 THR B CA 1
ATOM 11377 C C . THR B 1 451 ? 9.523 16.484 -3.027 1 72.5 451 THR B C 1
ATOM 11379 O O . THR B 1 451 ? 8.594 15.969 -3.66 1 72.5 451 THR B O 1
ATOM 11382 N N . MET B 1 452 ? 10.812 16.375 -3.354 1 75.5 452 MET B N 1
ATOM 11383 C CA . MET B 1 452 ? 11.156 15.562 -4.523 1 75.5 452 MET B CA 1
ATOM 11384 C C . MET B 1 452 ? 10.75 14.109 -4.324 1 75.5 452 MET B C 1
ATOM 11386 O O . MET B 1 452 ? 10.75 13.609 -3.197 1 75.5 452 MET B O 1
ATOM 11390 N N . GLN B 1 453 ? 10.164 13.633 -5.359 1 72.94 453 GLN B N 1
ATOM 11391 C CA . GLN B 1 453 ? 9.742 12.242 -5.316 1 72.94 453 GLN B CA 1
ATOM 11392 C C . GLN B 1 453 ? 10.539 11.398 -6.309 1 72.94 453 GLN B C 1
ATOM 11394 O O . GLN B 1 453 ? 11.367 11.922 -7.059 1 72.94 453 GLN B O 1
ATOM 11399 N N . GLY B 1 454 ? 10.492 10.141 -6.188 1 73.94 454 GLY B N 1
ATOM 11400 C CA . GLY B 1 454 ? 11.164 9.242 -7.109 1 73.94 454 GLY B CA 1
ATOM 11401 C C . GLY B 1 454 ? 12.617 8.984 -6.746 1 73.94 454 GLY B C 1
ATOM 11402 O O . GLY B 1 454 ? 12.977 8.977 -5.566 1 73.94 454 GLY B O 1
ATOM 11403 N N . VAL B 1 455 ? 13.414 8.836 -7.75 1 74.69 455 VAL B N 1
ATOM 11404 C CA . VAL B 1 455 ? 14.828 8.508 -7.562 1 74.69 455 VAL B CA 1
ATOM 11405 C C . VAL B 1 455 ? 15.562 9.719 -6.992 1 74.69 455 VAL B C 1
ATOM 11407 O O . VAL B 1 455 ? 16.375 9.578 -6.07 1 74.69 455 VAL B O 1
ATOM 11410 N N . ALA B 1 456 ? 15.195 10.836 -7.445 1 74.88 456 ALA B N 1
ATOM 11411 C CA . ALA B 1 456 ? 15.836 12.062 -6.988 1 74.88 456 ALA B CA 1
ATOM 11412 C C . ALA B 1 456 ? 15.5 12.344 -5.527 1 74.88 456 ALA B C 1
ATOM 11414 O O . ALA B 1 456 ? 16.344 12.805 -4.762 1 74.88 456 ALA B O 1
ATOM 11415 N N . GLY B 1 457 ? 14.273 12.07 -5.152 1 76.25 457 GLY B N 1
ATOM 11416 C CA . GLY B 1 457 ? 13.867 12.297 -3.775 1 76.25 457 GLY B CA 1
ATOM 11417 C C . GLY B 1 457 ? 14.594 11.398 -2.789 1 76.25 457 GLY B C 1
ATOM 11418 O O . GLY B 1 457 ? 14.93 11.828 -1.684 1 76.25 457 GLY B O 1
ATOM 11419 N N . GLN B 1 458 ? 14.891 10.25 -3.285 1 78.25 458 GLN B N 1
ATOM 11420 C CA . GLN B 1 458 ? 15.562 9.305 -2.4 1 78.25 458 GLN B CA 1
ATOM 11421 C C . GLN B 1 458 ? 17.031 9.656 -2.236 1 78.25 458 GLN B C 1
ATOM 11423 O O . GLN B 1 458 ? 17.625 9.398 -1.185 1 78.25 458 GLN B O 1
ATOM 11428 N N . ILE B 1 459 ? 17.562 10.227 -3.219 1 75.5 459 ILE B N 1
ATOM 11429 C CA . ILE B 1 459 ? 18.984 10.547 -3.195 1 75.5 459 ILE B CA 1
ATOM 11430 C C . ILE B 1 459 ? 19.203 11.875 -2.48 1 75.5 459 ILE B C 1
ATOM 11432 O O . ILE B 1 459 ? 20.141 12.016 -1.679 1 75.5 459 ILE B O 1
ATOM 11436 N N . PHE B 1 460 ? 18.281 12.789 -2.637 1 77.06 460 PHE B N 1
ATOM 11437 C CA . PHE B 1 460 ? 18.578 14.141 -2.189 1 77.06 460 PHE B CA 1
ATOM 11438 C C . PHE B 1 460 ? 17.797 14.484 -0.931 1 77.06 460 PHE B C 1
ATOM 11440 O O . PHE B 1 460 ? 18.109 15.438 -0.226 1 77.06 460 PHE B O 1
ATOM 11447 N N . SER B 1 461 ? 16.703 13.781 -0.635 1 79 461 SER B N 1
ATOM 11448 C CA . SER B 1 461 ? 15.938 14.07 0.57 1 79 461 SER B CA 1
ATOM 11449 C C . SER B 1 461 ? 16.797 13.969 1.819 1 79 461 SER B C 1
ATOM 11451 O O . SER B 1 461 ? 16.734 14.828 2.705 1 79 461 SER B O 1
ATOM 11453 N N . PRO B 1 462 ? 17.719 12.969 1.822 1 79.06 462 PRO B N 1
ATOM 11454 C CA . PRO B 1 462 ? 18.594 12.906 2.998 1 79.06 462 PRO B CA 1
ATOM 11455 C C . PRO B 1 462 ? 19.531 14.109 3.098 1 79.06 462 PRO B C 1
ATOM 11457 O O . PRO B 1 462 ? 19.859 14.547 4.203 1 79.06 462 PRO B O 1
ATOM 11460 N N . MET B 1 463 ? 19.906 14.602 1.985 1 79.88 463 MET B N 1
ATOM 11461 C CA . MET B 1 463 ? 20.781 15.781 1.958 1 79.88 463 MET B CA 1
ATOM 11462 C C . MET B 1 463 ? 20.062 17 2.539 1 79.88 463 MET B C 1
ATOM 11464 O O . MET B 1 463 ? 20.641 17.75 3.322 1 79.88 463 MET B O 1
ATOM 11468 N N . SER B 1 464 ? 18.891 17.156 2.15 1 81.56 464 SER B N 1
ATOM 11469 C CA . SER B 1 464 ? 18.109 18.312 2.609 1 81.56 464 SER B CA 1
ATOM 11470 C C . SER B 1 464 ? 17.875 18.234 4.113 1 81.56 464 SER B C 1
ATOM 11472 O O . SER B 1 464 ? 17.938 19.266 4.801 1 81.56 464 SER B O 1
ATOM 11474 N N . VAL B 1 465 ? 17.609 17.094 4.605 1 85 465 VAL B N 1
ATOM 11475 C CA . VAL B 1 465 ? 17.359 16.938 6.031 1 85 465 VAL B CA 1
ATOM 11476 C C . VAL B 1 465 ? 18.641 17.188 6.82 1 85 465 VAL B C 1
ATOM 11478 O O . VAL B 1 465 ? 18.609 17.828 7.871 1 85 465 VAL B O 1
ATOM 11481 N N . THR B 1 466 ? 19.719 16.672 6.316 1 85.81 466 THR B N 1
ATOM 11482 C CA . THR B 1 466 ? 21.016 16.891 6.969 1 85.81 466 THR B CA 1
ATOM 11483 C C . THR B 1 466 ? 21.375 18.359 6.961 1 85.81 466 THR B C 1
ATOM 11485 O O . THR B 1 466 ? 21.859 18.891 7.965 1 85.81 466 THR B O 1
ATOM 11488 N N . TYR B 1 467 ? 21.141 18.953 5.891 1 85 467 TYR B N 1
ATOM 11489 C CA . TYR B 1 467 ? 21.391 20.391 5.777 1 85 467 TYR B CA 1
ATOM 11490 C C . TYR B 1 467 ? 20.531 21.172 6.75 1 85 467 TYR B C 1
ATOM 11492 O O . TYR B 1 467 ? 20.984 22.141 7.363 1 85 467 TYR B O 1
ATOM 11500 N N . GLY B 1 468 ? 19.328 20.781 6.809 1 86.75 468 GLY B N 1
ATOM 11501 C CA . GLY B 1 468 ? 18.422 21.438 7.75 1 86.75 468 GLY B CA 1
ATOM 11502 C C . GLY B 1 468 ? 18.875 21.312 9.195 1 86.75 468 GLY B C 1
ATOM 11503 O O . GLY B 1 468 ? 18.812 22.281 9.953 1 86.75 468 GLY B O 1
ATOM 11504 N N . PHE B 1 469 ? 19.453 20.156 9.547 1 89.75 469 PHE B N 1
ATOM 11505 C CA . PHE B 1 469 ? 19.953 19.938 10.898 1 89.75 469 PHE B CA 1
ATOM 11506 C C . PHE B 1 469 ? 21.203 20.766 11.156 1 89.75 469 PHE B C 1
ATOM 11508 O O . PHE B 1 469 ? 21.359 21.344 12.234 1 89.75 469 PHE B O 1
ATOM 11515 N N . ALA B 1 470 ? 22 20.828 10.211 1 90 470 ALA B N 1
ATOM 11516 C CA . ALA B 1 470 ? 23.234 21.594 10.359 1 90 470 ALA B CA 1
ATOM 11517 C C . ALA B 1 470 ? 22.953 23.078 10.508 1 90 470 ALA B C 1
ATOM 11519 O O . ALA B 1 470 ? 23.578 23.766 11.32 1 90 470 ALA B O 1
ATOM 11520 N N . LEU B 1 471 ? 22.062 23.531 9.758 1 89.81 471 LEU B N 1
ATOM 11521 C CA . LEU B 1 471 ? 21.703 24.953 9.82 1 89.81 471 LEU B CA 1
ATOM 11522 C C . LEU B 1 471 ? 21.047 25.281 11.156 1 89.81 471 LEU B C 1
ATOM 11524 O O . LEU B 1 471 ? 21.266 26.375 11.703 1 89.81 471 LEU B O 1
ATOM 11528 N N . LEU B 1 472 ? 20.266 24.406 11.617 1 91.56 472 LEU B N 1
ATOM 11529 C CA . LEU B 1 472 ? 19.672 24.594 12.93 1 91.56 472 LEU B CA 1
ATOM 11530 C C . LEU B 1 472 ? 20.734 24.641 14.016 1 91.56 472 LEU B C 1
ATOM 11532 O O . LEU B 1 472 ? 20.641 25.422 14.961 1 91.56 472 LEU B O 1
ATOM 11536 N N . GLY B 1 473 ? 21.703 23.734 13.898 1 92.06 473 GLY B N 1
ATOM 11537 C CA . GLY B 1 473 ? 22.812 23.75 14.828 1 92.06 473 GLY B CA 1
ATOM 11538 C C . GLY B 1 473 ? 23.625 25.031 14.75 1 92.06 473 GLY B C 1
ATOM 11539 O O . GLY B 1 473 ? 24.031 25.578 15.781 1 92.06 473 GLY B O 1
ATOM 11540 N N . ALA B 1 474 ? 23.859 25.516 13.57 1 92 474 ALA B N 1
ATOM 11541 C CA . ALA B 1 474 ? 24.609 26.75 13.375 1 92 474 ALA B CA 1
ATOM 11542 C C . ALA B 1 474 ? 23.859 27.953 13.953 1 92 474 ALA B C 1
ATOM 11544 O O . ALA B 1 474 ? 24.469 28.844 14.531 1 92 474 ALA B O 1
ATOM 11545 N N . LEU B 1 475 ? 22.594 27.938 13.773 1 91.5 475 LEU B N 1
ATOM 11546 C CA . LEU B 1 475 ? 21.766 29 14.32 1 91.5 475 LEU B CA 1
ATOM 11547 C C . LEU B 1 475 ? 21.812 28.984 15.844 1 91.5 475 LEU B C 1
ATOM 11549 O O . LEU B 1 475 ? 21.922 30.047 16.469 1 91.5 475 LEU B O 1
ATOM 11553 N N . LEU B 1 476 ? 21.734 27.828 16.375 1 92.62 476 LEU B N 1
ATOM 11554 C CA . LEU B 1 476 ? 21.797 27.688 17.812 1 92.62 476 LEU B CA 1
ATOM 11555 C C . LEU B 1 476 ? 23.141 28.188 18.359 1 92.62 476 LEU B C 1
ATOM 11557 O O . LEU B 1 476 ? 23.188 28.844 19.391 1 92.62 476 LEU B O 1
ATOM 11561 N N . PHE B 1 477 ? 24.219 27.891 17.719 1 93.62 477 PHE B N 1
ATOM 11562 C CA . PHE B 1 477 ? 25.547 28.328 18.125 1 93.62 477 PHE B CA 1
ATOM 11563 C C . PHE B 1 477 ? 25.656 29.844 18.047 1 93.62 477 PHE B C 1
ATOM 11565 O O . PHE B 1 477 ? 26.172 30.484 18.969 1 93.62 477 PHE B O 1
ATOM 11572 N N . ALA B 1 478 ? 25.172 30.438 16.969 1 91.5 478 ALA B N 1
ATOM 11573 C CA . ALA B 1 478 ? 25.328 31.859 16.703 1 91.5 478 ALA B CA 1
ATOM 11574 C C . ALA B 1 478 ? 24.562 32.688 17.75 1 91.5 478 ALA B C 1
ATOM 11576 O O . ALA B 1 478 ? 25.031 33.75 18.172 1 91.5 478 ALA B O 1
ATOM 11577 N N . LEU B 1 479 ? 23.469 32.188 18.219 1 90.06 479 LEU B N 1
ATOM 11578 C CA . LEU B 1 479 ? 22.609 32.969 19.062 1 90.06 479 LEU B CA 1
ATOM 11579 C C . LEU B 1 479 ? 22.859 32.688 20.547 1 90.06 479 LEU B C 1
ATOM 11581 O O . LEU B 1 479 ? 22.578 33.5 21.406 1 90.06 479 LEU B O 1
ATOM 11585 N N . ILE B 1 480 ? 23.359 31.484 20.812 1 91.25 480 ILE B N 1
ATOM 11586 C CA . ILE B 1 480 ? 23.469 31.094 22.203 1 91.25 480 ILE B CA 1
ATOM 11587 C C . ILE B 1 480 ? 24.938 31.062 22.625 1 91.25 480 ILE B C 1
ATOM 11589 O O . ILE B 1 480 ? 25.344 31.766 23.547 1 91.25 480 ILE B O 1
ATOM 11593 N N . PHE B 1 481 ? 25.797 30.422 21.938 1 92.94 481 PHE B N 1
ATOM 11594 C CA . PHE B 1 481 ? 27.141 30.125 22.391 1 92.94 481 PHE B CA 1
ATOM 11595 C C . PHE B 1 481 ? 28.125 31.203 21.953 1 92.94 481 PHE B C 1
ATOM 11597 O O . PHE B 1 481 ? 29.062 31.516 22.672 1 92.94 481 PHE B O 1
ATOM 11604 N N . ALA B 1 482 ? 27.906 31.703 20.75 1 90.88 482 ALA B N 1
ATOM 11605 C CA . ALA B 1 482 ? 28.844 32.688 20.219 1 90.88 482 ALA B CA 1
ATOM 11606 C C . ALA B 1 482 ? 28.906 33.938 21.125 1 90.88 482 ALA B C 1
ATOM 11608 O O . ALA B 1 482 ? 29.984 34.438 21.438 1 90.88 482 ALA B O 1
ATOM 11609 N N . PRO B 1 483 ? 27.75 34.5 21.578 1 88.94 483 PRO B N 1
ATOM 11610 C CA . PRO B 1 483 ? 27.812 35.656 22.453 1 88.94 483 PRO B CA 1
ATOM 11611 C C . PRO B 1 483 ? 28.5 35.375 23.781 1 88.94 483 PRO B C 1
ATOM 11613 O O . PRO B 1 483 ? 29.219 36.219 24.312 1 88.94 483 PRO B O 1
ATOM 11616 N N . VAL B 1 484 ? 28.297 34.219 24.297 1 90.75 484 VAL B N 1
ATOM 11617 C CA . VAL B 1 484 ? 28.875 33.844 25.578 1 90.75 484 VAL B CA 1
ATOM 11618 C C . VAL B 1 484 ? 30.391 33.656 25.422 1 90.75 484 VAL B C 1
ATOM 11620 O O . VAL B 1 484 ? 31.156 34.094 26.281 1 90.75 484 VAL B O 1
ATOM 11623 N N . LEU B 1 485 ? 30.766 33.062 24.344 1 90.31 485 LEU B N 1
ATOM 11624 C CA . LEU B 1 485 ? 32.188 32.875 24.094 1 90.31 485 LEU B CA 1
ATOM 11625 C C . LEU B 1 485 ? 32.875 34.219 23.797 1 90.31 485 LEU B C 1
ATOM 11627 O O . LEU B 1 485 ? 34.031 34.438 24.141 1 90.31 485 LEU B O 1
ATOM 11631 N N . GLY B 1 486 ? 32.125 35.125 23.109 1 86 486 GLY B N 1
ATOM 11632 C CA . GLY B 1 486 ? 32.625 36.469 22.875 1 86 486 GLY B CA 1
ATOM 11633 C C . GLY B 1 486 ? 32.844 37.25 24.156 1 86 486 GLY B C 1
ATOM 11634 O O . GLY B 1 486 ? 33.781 38.031 24.281 1 86 486 GLY B O 1
ATOM 11635 N N . TYR B 1 487 ? 31.984 37.031 25.094 1 87.12 487 TYR B N 1
ATOM 11636 C CA . TYR B 1 487 ? 32.062 37.719 26.375 1 87.12 487 TYR B CA 1
ATOM 11637 C C . TYR B 1 487 ? 33.281 37.219 27.172 1 87.12 487 TYR B C 1
ATOM 11639 O O . TYR B 1 487 ? 34 38 27.766 1 87.12 487 TYR B O 1
ATOM 11647 N N . VAL B 1 488 ? 33.469 35.938 27.172 1 87.12 488 VAL B N 1
ATOM 11648 C CA . VAL B 1 488 ? 34.5 35.344 27.984 1 87.12 488 VAL B CA 1
ATOM 11649 C C . VAL B 1 488 ? 35.875 35.688 27.406 1 87.12 488 VAL B C 1
ATOM 11651 O O . VAL B 1 488 ? 36.844 35.875 28.141 1 87.12 488 VAL B O 1
ATOM 11654 N N . THR B 1 489 ? 35.969 35.906 26.141 1 82.88 489 THR B N 1
ATOM 11655 C CA . THR B 1 489 ? 37.25 36.156 25.516 1 82.88 489 THR B CA 1
ATOM 11656 C C . THR B 1 489 ? 37.5 37.625 25.266 1 82.88 489 THR B C 1
ATOM 11658 O O . THR B 1 489 ? 38.562 38.031 24.781 1 82.88 489 THR B O 1
ATOM 11661 N N . ALA B 1 490 ? 36.5 38.469 25.5 1 77.12 490 ALA B N 1
ATOM 11662 C CA . ALA B 1 490 ? 36.562 39.875 25.219 1 77.12 490 ALA B CA 1
ATOM 11663 C C . ALA B 1 490 ? 37.688 40.531 26.047 1 77.12 490 ALA B C 1
ATOM 11665 O O . ALA B 1 490 ? 37.812 40.281 27.25 1 77.12 490 ALA B O 1
ATOM 11666 N N . PRO B 1 491 ? 38.688 41.25 25.375 1 66.06 491 PRO B N 1
ATOM 11667 C CA . PRO B 1 491 ? 39.781 41.875 26.125 1 66.06 491 PRO B CA 1
ATOM 11668 C C . PRO B 1 491 ? 39.312 43.062 26.969 1 66.06 491 PRO B C 1
ATOM 11670 O O . PRO B 1 491 ? 38.312 43.719 26.609 1 66.06 491 PRO B O 1
ATOM 11673 N N . THR B 1 492 ? 39.719 43.25 28.219 1 58.5 492 THR B N 1
ATOM 11674 C CA . THR B 1 492 ? 39.406 44.375 29.141 1 58.5 492 THR B CA 1
ATOM 11675 C C . THR B 1 492 ? 39.781 45.688 28.516 1 58.5 492 THR B C 1
ATOM 11677 O O . THR B 1 492 ? 39.094 46.688 28.703 1 58.5 492 THR B O 1
ATOM 11680 N N . GLU B 1 493 ? 41.031 45.875 27.891 1 55.38 493 GLU B N 1
ATOM 11681 C CA . GLU B 1 493 ? 41.5 47.156 27.344 1 55.38 493 GLU B CA 1
ATOM 11682 C C . GLU B 1 493 ? 41.562 47.094 25.812 1 55.38 493 GLU B C 1
ATOM 11684 O O . GLU B 1 493 ? 42.25 46.219 25.25 1 55.38 493 GLU B O 1
ATOM 11689 N N . GLN B 1 494 ? 40.625 47.281 25.078 1 53.62 494 GLN B N 1
ATOM 11690 C CA . GLN B 1 494 ? 40.594 47.062 23.641 1 53.62 494 GLN B CA 1
ATOM 11691 C C . GLN B 1 494 ? 41.375 48.125 22.891 1 53.62 494 GLN B C 1
ATOM 11693 O O . GLN B 1 494 ? 41.188 49.344 23.141 1 53.62 494 GLN B O 1
ATOM 11698 N N . LYS B 1 495 ? 42.594 48 22.484 1 50.59 495 LYS B N 1
ATOM 11699 C CA . LYS B 1 495 ? 43.312 48.938 21.641 1 50.59 495 LYS B CA 1
ATOM 11700 C C . LYS B 1 495 ? 42.406 49.5 20.547 1 50.59 495 LYS B C 1
ATOM 11702 O O . LYS B 1 495 ? 41.688 48.75 19.859 1 50.59 495 LYS B O 1
ATOM 11707 N N . VAL B 1 496 ? 42.031 50.688 20.578 1 46.41 496 VAL B N 1
ATOM 11708 C CA . VAL B 1 496 ? 41.25 51.562 19.688 1 46.41 496 VAL B CA 1
ATOM 11709 C C . VAL B 1 496 ? 41.719 51.375 18.234 1 46.41 496 VAL B C 1
ATOM 11711 O O . VAL B 1 496 ? 42.438 52.219 17.688 1 46.41 496 VAL B O 1
ATOM 11714 N N . GLY B 1 497 ? 42.594 50.5 17.797 1 48.72 497 GLY B N 1
ATOM 11715 C CA . GLY B 1 497 ? 42.969 50.656 16.391 1 48.72 497 GLY B CA 1
ATOM 11716 C C . GLY B 1 497 ? 41.781 50.438 15.453 1 48.72 497 GLY B C 1
ATOM 11717 O O . GLY B 1 497 ? 40.719 49.969 15.883 1 48.72 497 GLY B O 1
ATOM 11718 N N . ASP B 1 498 ? 41.688 51.125 14.219 1 53.06 498 ASP B N 1
ATOM 11719 C CA . ASP B 1 498 ? 40.594 51.156 13.25 1 53.06 498 ASP B CA 1
ATOM 11720 C C . ASP B 1 498 ? 40.125 49.75 12.891 1 53.06 498 ASP B C 1
ATOM 11722 O O . ASP B 1 498 ? 39.188 49.594 12.094 1 53.06 498 ASP B O 1
ATOM 11726 N N . GLY B 1 499 ? 40.25 48.625 13.672 1 60.09 499 GLY B N 1
ATOM 11727 C CA . GLY B 1 499 ? 39.719 47.281 13.617 1 60.09 499 GLY B CA 1
ATOM 11728 C C . GLY B 1 499 ? 39.781 46.688 12.227 1 60.09 499 GLY B C 1
ATOM 11729 O O . GLY B 1 499 ? 39.156 45.625 11.977 1 60.09 499 GLY B O 1
ATOM 11730 N N . TYR B 1 500 ? 40.344 47.312 11.109 1 66 500 TYR B N 1
ATOM 11731 C CA . TYR B 1 500 ? 40.406 46.812 9.742 1 66 500 TYR B CA 1
ATOM 11732 C C . TYR B 1 500 ? 41.75 46.25 9.406 1 66 500 TYR B C 1
ATOM 11734 O O . TYR B 1 500 ? 42.781 46.75 9.859 1 66 500 TYR B O 1
ATOM 11742 N N . THR B 1 501 ? 41.844 45.156 8.852 1 77.94 501 THR B N 1
ATOM 11743 C CA . THR B 1 501 ? 43.062 44.562 8.289 1 77.94 501 THR B CA 1
ATOM 11744 C C . THR B 1 501 ? 43.438 45.25 6.98 1 77.94 501 THR B C 1
ATOM 11746 O O . THR B 1 501 ? 42.656 46.062 6.449 1 77.94 501 THR B O 1
ATOM 11749 N N . TRP B 1 502 ? 44.625 45 6.512 1 80 502 TRP B N 1
ATOM 11750 C CA . TRP B 1 502 ? 45.094 45.625 5.273 1 80 502 TRP B CA 1
ATOM 11751 C C . TRP B 1 502 ? 44.188 45.281 4.105 1 80 502 TRP B C 1
ATOM 11753 O O . TRP B 1 502 ? 43.875 46.156 3.277 1 80 502 TRP B O 1
ATOM 11763 N N . LEU B 1 503 ? 43.688 44.094 4.105 1 83.31 503 LEU B N 1
ATOM 11764 C CA . LEU B 1 503 ? 42.812 43.656 3.031 1 83.31 503 LEU B CA 1
ATOM 11765 C C . LEU B 1 503 ? 41.438 44.312 3.139 1 83.31 503 LEU B C 1
ATOM 11767 O O . LEU B 1 503 ? 40.875 44.75 2.131 1 83.31 503 LEU B O 1
ATOM 11771 N N . SER B 1 504 ? 41 44.438 4.305 1 83.31 504 SER B N 1
ATOM 11772 C CA . SER B 1 504 ? 39.688 45.031 4.512 1 83.31 504 SER B CA 1
ATOM 11773 C C . SER B 1 504 ? 39.719 46.531 4.25 1 83.31 504 SER B C 1
ATOM 11775 O O . SER B 1 504 ? 38.75 47.094 3.734 1 83.31 504 SER B O 1
ATOM 11777 N N . ARG B 1 505 ? 40.812 47.156 4.559 1 83.19 505 ARG B N 1
ATOM 11778 C CA . ARG B 1 505 ? 40.969 48.594 4.316 1 83.19 505 ARG B CA 1
ATOM 11779 C C . ARG B 1 505 ? 41.062 48.875 2.826 1 83.19 505 ARG B C 1
ATOM 11781 O O . ARG B 1 505 ? 40.469 49.844 2.334 1 83.19 505 ARG B O 1
ATOM 11788 N N . GLY B 1 506 ? 41.812 47.969 2.223 1 87.56 506 GLY B N 1
ATOM 11789 C CA . GLY B 1 506 ? 41.906 48.125 0.783 1 87.56 506 GLY B CA 1
ATOM 11790 C C . GLY B 1 506 ? 40.594 47.938 0.053 1 87.56 506 GLY B C 1
ATOM 11791 O O . GLY B 1 506 ? 40.281 48.719 -0.86 1 87.56 506 GLY B O 1
ATOM 11792 N N . LEU B 1 507 ? 39.844 47 0.503 1 88.06 507 LEU B N 1
ATOM 11793 C CA . LEU B 1 507 ? 38.562 46.75 -0.117 1 88.06 507 LEU B CA 1
ATOM 11794 C C . LEU B 1 507 ? 37.562 47.844 0.195 1 88.06 507 LEU B C 1
ATOM 11796 O O . LEU B 1 507 ? 36.75 48.219 -0.656 1 88.06 507 LEU B O 1
ATOM 11800 N N . ARG B 1 508 ? 37.656 48.344 1.383 1 87.5 508 ARG B N 1
ATOM 11801 C CA . ARG B 1 508 ? 36.75 49.406 1.803 1 87.5 508 ARG B CA 1
ATOM 11802 C C . ARG B 1 508 ? 37 50.688 0.988 1 87.5 508 ARG B C 1
ATOM 11804 O O . ARG B 1 508 ? 36.031 51.312 0.504 1 87.5 508 ARG B O 1
ATOM 11811 N N . ASN B 1 509 ? 38.25 51.031 0.812 1 88.75 509 ASN B N 1
ATOM 11812 C CA . ASN B 1 509 ? 38.594 52.25 0.091 1 88.75 509 ASN B CA 1
ATOM 11813 C C . ASN B 1 509 ? 38.219 52.156 -1.389 1 88.75 509 ASN B C 1
ATOM 11815 O O . ASN B 1 509 ? 37.719 53.094 -1.978 1 88.75 509 ASN B O 1
ATOM 11819 N N . ARG B 1 510 ? 38.469 51 -1.859 1 91.56 510 ARG B N 1
ATOM 11820 C CA . ARG B 1 510 ? 38.156 50.781 -3.268 1 91.56 510 ARG B CA 1
ATOM 11821 C C . ARG B 1 510 ? 36.625 50.75 -3.488 1 91.56 510 ARG B C 1
ATOM 11823 O O . ARG B 1 510 ? 36.125 51.281 -4.492 1 91.56 510 ARG B O 1
ATOM 11830 N N . TYR B 1 511 ? 35.969 50.125 -2.59 1 91.12 511 TYR B N 1
ATOM 11831 C CA . TYR B 1 511 ? 34.5 50.062 -2.695 1 91.12 511 TYR B CA 1
ATOM 11832 C C . TYR B 1 511 ? 33.875 51.438 -2.562 1 91.12 511 TYR B C 1
ATOM 11834 O O . TYR B 1 511 ? 32.938 51.781 -3.281 1 91.12 511 TYR B O 1
ATOM 11842 N N . GLN B 1 512 ? 34.406 52.188 -1.631 1 90.69 512 GLN B N 1
ATOM 11843 C CA . GLN B 1 512 ? 33.906 53.531 -1.451 1 90.69 512 GLN B CA 1
ATOM 11844 C C . GLN B 1 512 ? 34.062 54.375 -2.727 1 90.69 512 GLN B C 1
ATOM 11846 O O . GLN B 1 512 ? 33.125 55.094 -3.117 1 90.69 512 GLN B O 1
ATOM 11851 N N . TYR B 1 513 ? 35.156 54.125 -3.373 1 90.56 513 TYR B N 1
ATOM 11852 C CA . TYR B 1 513 ? 35.438 54.844 -4.617 1 90.56 513 TYR B CA 1
ATOM 11853 C C . TYR B 1 513 ? 34.5 54.375 -5.73 1 90.56 513 TYR B C 1
ATOM 11855 O O . TYR B 1 513 ? 33.906 55.188 -6.43 1 90.56 513 TYR B O 1
ATOM 11863 N N . LEU B 1 514 ? 34.344 53.125 -5.762 1 91.88 514 LEU B N 1
ATOM 11864 C CA . LEU B 1 514 ? 33.531 52.562 -6.824 1 91.88 514 LEU B CA 1
ATOM 11865 C C . LEU B 1 514 ? 32.062 52.844 -6.586 1 91.88 514 LEU B C 1
ATOM 11867 O O . LEU B 1 514 ? 31.297 53.062 -7.539 1 91.88 514 LEU B O 1
ATOM 11871 N N . LEU B 1 515 ? 31.672 52.844 -5.418 1 90.62 515 LEU B N 1
ATOM 11872 C CA . LEU B 1 515 ? 30.281 53.125 -5.07 1 90.62 515 LEU B CA 1
ATOM 11873 C C . LEU B 1 515 ? 29.906 54.562 -5.426 1 90.62 515 LEU B C 1
ATOM 11875 O O . LEU B 1 515 ? 28.797 54.812 -5.926 1 90.62 515 LEU B O 1
ATOM 11879 N N . HIS B 1 516 ? 30.812 55.469 -5.137 1 87.69 516 HIS B N 1
ATOM 11880 C CA . HIS B 1 516 ? 30.562 56.875 -5.457 1 87.69 516 HIS B CA 1
ATOM 11881 C C . HIS B 1 516 ? 30.359 57.062 -6.957 1 87.69 516 HIS B C 1
ATOM 11883 O O . HIS B 1 516 ? 29.469 57.812 -7.379 1 87.69 516 HIS B O 1
ATOM 11889 N N . HIS B 1 517 ? 31.109 56.344 -7.754 1 89 517 HIS B N 1
ATOM 11890 C CA . HIS B 1 517 ? 31 56.438 -9.203 1 89 517 HIS B CA 1
ATOM 11891 C C . HIS B 1 517 ? 29.75 55.719 -9.703 1 89 517 HIS B C 1
ATOM 11893 O O . HIS B 1 517 ? 29.125 56.156 -10.672 1 89 517 HIS B O 1
ATOM 11899 N N . ALA B 1 518 ? 29.438 54.656 -9.016 1 89.25 518 ALA B N 1
ATOM 11900 C CA . ALA B 1 518 ? 28.25 53.875 -9.398 1 89.25 518 ALA B CA 1
ATOM 11901 C C . ALA B 1 518 ? 26.969 54.688 -9.133 1 89.25 518 ALA B C 1
ATOM 11903 O O . ALA B 1 518 ? 26.016 54.625 -9.898 1 89.25 518 ALA B O 1
ATOM 11904 N N . LEU B 1 519 ? 26.984 55.5 -8.094 1 86.88 519 LEU B N 1
ATOM 11905 C CA . LEU B 1 519 ? 25.812 56.281 -7.734 1 86.88 519 LEU B CA 1
ATOM 11906 C C . LEU B 1 519 ? 25.688 57.5 -8.648 1 86.88 519 LEU B C 1
ATOM 11908 O O . LEU B 1 519 ? 24.594 58.031 -8.82 1 86.88 519 LEU B O 1
ATOM 11912 N N . ARG B 1 520 ? 26.797 57.906 -9.211 1 84.44 520 ARG B N 1
ATOM 11913 C CA . ARG B 1 520 ? 26.781 59.062 -10.109 1 84.44 520 ARG B CA 1
ATOM 11914 C C . ARG B 1 520 ? 26.359 58.625 -11.516 1 84.44 520 ARG B C 1
ATOM 11916 O O . ARG B 1 520 ? 25.625 59.344 -12.188 1 84.44 520 ARG B O 1
ATOM 11923 N N . TYR B 1 521 ? 26.844 57.438 -12 1 89.19 521 TYR B N 1
ATOM 11924 C CA . TYR B 1 521 ? 26.531 56.938 -13.32 1 89.19 521 TYR B CA 1
ATOM 11925 C C . TYR B 1 521 ? 25.562 55.75 -13.234 1 89.19 521 TYR B C 1
ATOM 11927 O O . TYR B 1 521 ? 25.906 54.625 -13.625 1 89.19 521 TYR B O 1
ATOM 11935 N N . THR B 1 522 ? 24.406 55.938 -12.93 1 87.25 522 THR B N 1
ATOM 11936 C CA . THR B 1 522 ? 23.406 54.906 -12.656 1 87.25 522 THR B CA 1
ATOM 11937 C C . THR B 1 522 ? 23.031 54.156 -13.945 1 87.25 522 THR B C 1
ATOM 11939 O O . THR B 1 522 ? 22.734 52.969 -13.914 1 87.25 522 THR B O 1
ATOM 11942 N N . SER B 1 523 ? 23.094 54.781 -15.078 1 90.81 523 SER B N 1
ATOM 11943 C CA . SER B 1 523 ? 22.688 54.188 -16.344 1 90.81 523 SER B CA 1
ATOM 11944 C C . SER B 1 523 ? 23.672 53.094 -16.781 1 90.81 523 SER B C 1
ATOM 11946 O O . SER B 1 523 ? 23.281 52.062 -17.344 1 90.81 523 SER B O 1
ATOM 11948 N N . ILE B 1 524 ? 24.906 53.281 -16.453 1 89.38 524 ILE B N 1
ATOM 11949 C CA . ILE B 1 524 ? 25.922 52.312 -16.844 1 89.38 524 ILE B CA 1
ATOM 11950 C C . ILE B 1 524 ? 25.781 51.031 -16.016 1 89.38 524 ILE B C 1
ATOM 11952 O O . ILE B 1 524 ? 25.984 49.938 -16.531 1 89.38 524 ILE B O 1
ATOM 11956 N N . VAL B 1 525 ? 25.469 51.219 -14.844 1 89.06 525 VAL B N 1
ATOM 11957 C CA . VAL B 1 525 ? 25.312 50.062 -13.961 1 89.06 525 VAL B CA 1
ATOM 11958 C C . VAL B 1 525 ? 24.078 49.25 -14.375 1 89.06 525 VAL B C 1
ATOM 11960 O O . VAL B 1 525 ? 24.109 48 -14.367 1 89.06 525 VAL B O 1
ATOM 11963 N N . TRP B 1 526 ? 23.031 49.875 -14.844 1 91.62 526 TRP B N 1
ATOM 11964 C CA . TRP B 1 526 ? 21.828 49.188 -15.281 1 91.62 526 TRP B CA 1
ATOM 11965 C C . TRP B 1 526 ? 22.062 48.438 -16.594 1 91.62 526 TRP B C 1
ATOM 11967 O O . TRP B 1 526 ? 21.547 47.344 -16.797 1 91.62 526 TRP B O 1
ATOM 11977 N N . ILE B 1 527 ? 22.828 49.031 -17.406 1 92.38 527 ILE B N 1
ATOM 11978 C CA . ILE B 1 527 ? 23.188 48.375 -18.672 1 92.38 527 ILE B CA 1
ATOM 11979 C C . ILE B 1 527 ? 24.047 47.156 -18.375 1 92.38 527 ILE B C 1
ATOM 11981 O O . ILE B 1 527 ? 23.891 46.125 -19.031 1 92.38 527 ILE B O 1
ATOM 11985 N N . GLY B 1 528 ? 24.938 47.344 -17.469 1 91.94 528 GLY B N 1
ATOM 11986 C CA . GLY B 1 528 ? 25.75 46.219 -17.062 1 91.94 528 GLY B CA 1
ATOM 11987 C C . GLY B 1 528 ? 24.922 45.094 -16.438 1 91.94 528 GLY B C 1
ATOM 11988 O O . GLY B 1 528 ? 25.188 43.906 -16.688 1 91.94 528 GLY B O 1
ATOM 11989 N N . ALA B 1 529 ? 24 45.469 -15.648 1 91.94 529 ALA B N 1
ATOM 11990 C CA . ALA B 1 529 ? 23.125 44.469 -15.008 1 91.94 529 ALA B CA 1
ATOM 11991 C C . ALA B 1 529 ? 22.281 43.75 -16.047 1 91.94 529 ALA B C 1
ATOM 11993 O O . ALA B 1 529 ? 22.094 42.531 -15.945 1 91.94 529 ALA B O 1
ATOM 11994 N N . ALA B 1 530 ? 21.766 44.406 -17 1 93.25 530 ALA B N 1
ATOM 11995 C CA . ALA B 1 530 ? 20.969 43.781 -18.062 1 93.25 530 ALA B CA 1
ATOM 11996 C C . ALA B 1 530 ? 21.828 42.844 -18.906 1 93.25 530 ALA B C 1
ATOM 11998 O O . ALA B 1 530 ? 21.359 41.781 -19.344 1 93.25 530 ALA B O 1
ATOM 11999 N N . ALA B 1 531 ? 22.984 43.312 -19.125 1 93.19 531 ALA B N 1
ATOM 12000 C CA . ALA B 1 531 ? 23.922 42.5 -19.875 1 93.19 531 ALA B CA 1
ATOM 12001 C C . ALA B 1 531 ? 24.25 41.219 -19.109 1 93.19 531 ALA B C 1
ATOM 12003 O O . ALA B 1 531 ? 24.375 40.125 -19.719 1 93.19 531 ALA B O 1
ATOM 12004 N N . MET B 1 532 ? 24.391 41.344 -17.891 1 92.69 532 MET B N 1
ATOM 12005 C CA . MET B 1 532 ? 24.672 40.188 -17.062 1 92.69 532 MET B CA 1
ATOM 12006 C C . MET B 1 532 ? 23.5 39.219 -17.078 1 92.69 532 MET B C 1
ATOM 12008 O O . MET B 1 532 ? 23.703 38 -17.141 1 92.69 532 MET B O 1
ATOM 12012 N N . LEU B 1 533 ? 22.344 39.656 -17.031 1 93.19 533 LEU B N 1
ATOM 12013 C CA . LEU B 1 533 ? 21.156 38.812 -17.062 1 93.19 533 LEU B CA 1
ATOM 12014 C C . LEU B 1 533 ? 21.016 38.125 -18.406 1 93.19 533 LEU B C 1
ATOM 12016 O O . LEU B 1 533 ? 20.641 36.938 -18.469 1 93.19 533 LEU B O 1
ATOM 12020 N N . ALA B 1 534 ? 21.25 38.906 -19.422 1 93.56 534 ALA B N 1
ATOM 12021 C CA . ALA B 1 534 ? 21.188 38.312 -20.766 1 93.56 534 ALA B CA 1
ATOM 12022 C C . ALA B 1 534 ? 22.234 37.219 -20.938 1 93.56 534 ALA B C 1
ATOM 12024 O O . ALA B 1 534 ? 21.969 36.188 -21.578 1 93.56 534 ALA B O 1
ATOM 12025 N N . LEU B 1 535 ? 23.328 37.469 -20.391 1 91.5 535 LEU B N 1
ATOM 12026 C CA . LEU B 1 535 ? 24.391 36.469 -20.438 1 91.5 535 LEU B CA 1
ATOM 12027 C C . LEU B 1 535 ? 24.016 35.25 -19.641 1 91.5 535 LEU B C 1
ATOM 12029 O O . LEU B 1 535 ? 24.312 34.125 -20.047 1 91.5 535 LEU B O 1
ATOM 12033 N N . GLY B 1 536 ? 23.469 35.469 -18.562 1 91.38 536 GLY B N 1
ATOM 12034 C CA . GLY B 1 536 ? 23.031 34.344 -17.75 1 91.38 536 GLY B CA 1
ATOM 12035 C C . GLY B 1 536 ? 22 33.469 -18.453 1 91.38 536 GLY B C 1
ATOM 12036 O O . GLY B 1 536 ? 22.094 32.25 -18.406 1 91.38 536 GLY B O 1
ATOM 12037 N N . VAL B 1 537 ? 21.078 34.031 -19.125 1 90.25 537 VAL B N 1
ATOM 12038 C CA . VAL B 1 537 ? 20.031 33.312 -19.812 1 90.25 537 VAL B CA 1
ATOM 12039 C C . VAL B 1 537 ? 20.625 32.562 -21.016 1 90.25 537 VAL B C 1
ATOM 12041 O O . VAL B 1 537 ? 20.25 31.406 -21.281 1 90.25 537 VAL B O 1
ATOM 12044 N N . LEU B 1 538 ? 21.5 33.188 -21.672 1 88.69 538 LEU B N 1
ATOM 12045 C CA . LEU B 1 538 ? 22.156 32.562 -22.812 1 88.69 538 LEU B CA 1
ATOM 12046 C C . LEU B 1 538 ? 22.969 31.344 -22.391 1 88.69 538 LEU B C 1
ATOM 12048 O O . LEU B 1 538 ? 22.922 30.297 -23.031 1 88.69 538 LEU B O 1
ATOM 12052 N N . CYS B 1 539 ? 23.672 31.484 -21.328 1 88.88 539 CYS B N 1
ATOM 12053 C CA . CYS B 1 539 ? 24.469 30.375 -20.812 1 88.88 539 CYS B CA 1
ATOM 12054 C C . CYS B 1 539 ? 23.578 29.219 -20.344 1 88.88 539 CYS B C 1
ATOM 12056 O O . CYS B 1 539 ? 23.922 28.062 -20.531 1 88.88 539 CYS B O 1
ATOM 12058 N N . PHE B 1 540 ? 22.5 29.516 -19.875 1 85.94 540 PHE B N 1
ATOM 12059 C CA . PHE B 1 540 ? 21.594 28.5 -19.359 1 85.94 540 PHE B CA 1
ATOM 12060 C C . PHE B 1 540 ? 21 27.672 -20.484 1 85.94 540 PHE B C 1
ATOM 12062 O O . PHE B 1 540 ? 20.844 26.453 -20.359 1 85.94 540 PHE B O 1
ATOM 12069 N N . VAL B 1 541 ? 20.734 28.234 -21.578 1 80.62 541 VAL B N 1
ATOM 12070 C CA . VAL B 1 541 ? 20.125 27.547 -22.703 1 80.62 541 VAL B CA 1
ATOM 12071 C C . VAL B 1 541 ? 21.156 26.672 -23.406 1 80.62 541 VAL B C 1
ATOM 12073 O O . VAL B 1 541 ? 20.828 25.609 -23.938 1 80.62 541 VAL B O 1
ATOM 12076 N N . LEU B 1 542 ? 22.359 26.953 -23.234 1 81.06 542 LEU B N 1
ATOM 12077 C CA . LEU B 1 542 ? 23.422 26.25 -23.953 1 81.06 542 LEU B CA 1
ATOM 12078 C C . LEU B 1 542 ? 23.953 25.094 -23.125 1 81.06 542 LEU B C 1
ATOM 12080 O O . LEU B 1 542 ? 24.609 24.188 -23.656 1 81.06 542 LEU B O 1
ATOM 12084 N N . VAL B 1 543 ? 23.891 25.047 -21.891 1 80.38 543 VAL B N 1
ATOM 12085 C CA . VAL B 1 543 ? 24.484 24.047 -21 1 80.38 543 VAL B CA 1
ATOM 12086 C C . VAL B 1 543 ? 23.781 22.719 -21.172 1 80.38 543 VAL B C 1
ATOM 12088 O O . VAL B 1 543 ? 24.375 21.656 -21 1 80.38 543 VAL B O 1
ATOM 12091 N N . GLY B 1 544 ? 22.656 22.516 -21.891 1 74.94 544 GLY B N 1
ATOM 12092 C CA . GLY B 1 544 ? 21.922 21.266 -22.062 1 74.94 544 GLY B CA 1
ATOM 12093 C C . GLY B 1 544 ? 21.453 20.688 -20.734 1 74.94 544 GLY B C 1
ATOM 12094 O O . GLY B 1 544 ? 21.688 21.25 -19.672 1 74.94 544 GLY B O 1
ATOM 12095 N N . GLY B 1 545 ? 20.734 19.484 -20.688 1 75.44 545 GLY B N 1
ATOM 12096 C CA . GLY B 1 545 ? 20.156 18.922 -19.484 1 75.44 545 GLY B CA 1
ATOM 12097 C C . GLY B 1 545 ? 20.469 17.453 -19.297 1 75.44 545 GLY B C 1
ATOM 12098 O O . GLY B 1 545 ? 20.562 16.703 -20.266 1 75.44 545 GLY B O 1
ATOM 12099 N N . GLU B 1 546 ? 20.953 17.078 -18.109 1 76.06 546 GLU B N 1
ATOM 12100 C CA . GLU B 1 546 ? 21.141 15.688 -17.703 1 76.06 546 GLU B CA 1
ATOM 12101 C C . GLU B 1 546 ? 20.438 15.398 -16.375 1 76.06 546 GLU B C 1
ATOM 12103 O O . GLU B 1 546 ? 20.172 16.312 -15.602 1 76.06 546 GLU B O 1
ATOM 12108 N N . PHE B 1 547 ? 20.078 14.117 -16.234 1 70.75 547 PHE B N 1
ATOM 12109 C CA . PHE B 1 547 ? 19.375 13.773 -15 1 70.75 547 PHE B CA 1
ATOM 12110 C C . PHE B 1 547 ? 20.312 13.844 -13.797 1 70.75 547 PHE B C 1
ATOM 12112 O O . PHE B 1 547 ? 20.125 14.672 -12.906 1 70.75 547 PHE B O 1
ATOM 12119 N N . MET B 1 548 ? 21.266 12.852 -13.703 1 72.81 548 MET B N 1
ATOM 12120 C CA . MET B 1 548 ? 22.234 12.82 -12.617 1 72.81 548 MET B CA 1
ATOM 12121 C C . MET B 1 548 ? 23.625 12.453 -13.148 1 72.81 548 MET B C 1
ATOM 12123 O O . MET B 1 548 ? 23.75 11.633 -14.055 1 72.81 548 MET B O 1
ATOM 12127 N N . PRO B 1 549 ? 24.531 13.086 -12.602 1 69.94 549 PRO B N 1
ATOM 12128 C CA . PRO B 1 549 ? 25.875 12.68 -13 1 69.94 549 PRO B CA 1
ATOM 12129 C C . PRO B 1 549 ? 26.234 11.266 -12.539 1 69.94 549 PRO B C 1
ATOM 12131 O O . PRO B 1 549 ? 25.75 10.812 -11.5 1 69.94 549 PRO B O 1
ATOM 12134 N N . PRO B 1 550 ? 26.906 10.609 -13.336 1 67.88 550 PRO B N 1
ATOM 12135 C CA . PRO B 1 550 ? 27.281 9.25 -12.938 1 67.88 550 PRO B CA 1
ATOM 12136 C C . PRO B 1 550 ? 28.109 9.227 -11.656 1 67.88 550 PRO B C 1
ATOM 12138 O O . PRO B 1 550 ? 28.969 10.094 -11.445 1 67.88 550 PRO B O 1
ATOM 12141 N N . LEU B 1 551 ? 27.766 8.43 -10.711 1 69.25 551 LEU B N 1
ATOM 12142 C CA . LEU B 1 551 ? 28.516 8.227 -9.477 1 69.25 551 LEU B CA 1
ATOM 12143 C C . LEU B 1 551 ? 29.719 7.324 -9.711 1 69.25 551 LEU B C 1
ATOM 12145 O O . LEU B 1 551 ? 29.562 6.164 -10.094 1 69.25 551 LEU B O 1
ATOM 12149 N N . GLU B 1 552 ? 30.812 7.855 -9.617 1 74.94 552 GLU B N 1
ATOM 12150 C CA . GLU B 1 552 ? 32.031 7.094 -9.867 1 74.94 552 GLU B CA 1
ATOM 12151 C C . GLU B 1 552 ? 32.312 6.121 -8.727 1 74.94 552 GLU B C 1
ATOM 12153 O O . GLU B 1 552 ? 32.25 6.5 -7.555 1 74.94 552 GLU B O 1
ATOM 12158 N N . GLU B 1 553 ? 32.5 4.902 -9 1 76.62 553 GLU B N 1
ATOM 12159 C CA . GLU B 1 553 ? 32.812 3.877 -8.016 1 76.62 553 GLU B CA 1
ATOM 12160 C C . GLU B 1 553 ? 34.25 3.42 -8.133 1 76.62 553 GLU B C 1
ATOM 12162 O O . GLU B 1 553 ? 34.781 2.818 -7.203 1 76.62 553 GLU B O 1
ATOM 12167 N N . GLY B 1 554 ? 34.969 3.756 -9.125 1 76.5 554 GLY B N 1
ATOM 12168 C CA . GLY B 1 554 ? 36.344 3.361 -9.344 1 76.5 554 GLY B CA 1
ATOM 12169 C C . GLY B 1 554 ? 36.469 1.986 -9.977 1 76.5 554 GLY B C 1
ATOM 12170 O O . GLY B 1 554 ? 37.5 1.312 -9.789 1 76.5 554 GLY B O 1
ATOM 12171 N N . ASN B 1 555 ? 35.375 1.465 -10.422 1 86.69 555 ASN B N 1
ATOM 12172 C CA . ASN B 1 555 ? 35.375 0.168 -11.094 1 86.69 555 ASN B CA 1
ATOM 12173 C C . ASN B 1 555 ? 34.625 0.213 -12.414 1 86.69 555 ASN B C 1
ATOM 12175 O O . ASN B 1 555 ? 34.094 1.26 -12.797 1 86.69 555 ASN B O 1
ATOM 12179 N N . LEU B 1 556 ? 34.844 -0.84 -13.18 1 88.5 556 LEU B N 1
ATOM 12180 C CA . LEU B 1 556 ? 34.094 -0.961 -14.438 1 88.5 556 LEU B CA 1
ATOM 12181 C C . LEU B 1 556 ? 33.312 -2.27 -14.492 1 88.5 556 LEU B C 1
ATOM 12183 O O . LEU B 1 556 ? 33.781 -3.301 -14.016 1 88.5 556 LEU B O 1
ATOM 12187 N N . TRP B 1 557 ? 32.156 -2.113 -14.859 1 88.94 557 TRP B N 1
ATOM 12188 C CA . TRP B 1 557 ? 31.312 -3.268 -15.141 1 88.94 557 TRP B CA 1
ATOM 12189 C C . TRP B 1 557 ? 31 -3.361 -16.625 1 88.94 557 TRP B C 1
ATOM 12191 O O . TRP B 1 557 ? 30.281 -2.518 -17.172 1 88.94 557 TRP B O 1
ATOM 12201 N N . ILE B 1 558 ? 31.594 -4.371 -17.281 1 89.81 558 ILE B N 1
ATOM 12202 C CA . ILE B 1 558 ? 31.453 -4.52 -18.719 1 89.81 558 ILE B CA 1
ATOM 12203 C C . ILE B 1 558 ? 30.484 -5.672 -19.031 1 89.81 558 ILE B C 1
ATOM 12205 O O . ILE B 1 558 ? 30.672 -6.785 -18.531 1 89.81 558 ILE B O 1
ATOM 12209 N N . ARG B 1 559 ? 29.531 -5.383 -19.766 1 88.19 559 ARG B N 1
ATOM 12210 C CA . ARG B 1 559 ? 28.594 -6.41 -20.203 1 88.19 559 ARG B CA 1
ATOM 12211 C C . ARG B 1 559 ? 28.734 -6.699 -21.688 1 88.19 559 ARG B C 1
ATOM 12213 O O . ARG B 1 559 ? 28.719 -5.781 -22.516 1 88.19 559 ARG B O 1
ATOM 12220 N N . ALA B 1 560 ? 28.938 -7.93 -22 1 89.38 560 ALA B N 1
ATOM 12221 C CA . ALA B 1 560 ? 29.016 -8.383 -23.375 1 89.38 560 ALA B CA 1
ATOM 12222 C C . ALA B 1 560 ? 27.828 -9.273 -23.734 1 89.38 560 ALA B C 1
ATOM 12224 O O . ALA B 1 560 ? 27.578 -10.281 -23.078 1 89.38 560 ALA B O 1
ATOM 12225 N N . THR B 1 561 ? 27.094 -8.875 -24.672 1 86.31 561 THR B N 1
ATOM 12226 C CA . THR B 1 561 ? 25.953 -9.664 -25.125 1 86.31 561 THR B CA 1
ATOM 12227 C C . THR B 1 561 ? 26.297 -10.422 -26.406 1 86.31 561 THR B C 1
ATOM 12229 O O . THR B 1 561 ? 26.688 -9.812 -27.406 1 86.31 561 THR B O 1
ATOM 12232 N N . LEU B 1 562 ? 26.188 -11.711 -26.328 1 87.62 562 LEU B N 1
ATOM 12233 C CA . LEU B 1 562 ? 26.469 -12.594 -27.453 1 87.62 562 LEU B CA 1
ATOM 12234 C C . LEU B 1 562 ? 25.188 -13.031 -28.141 1 87.62 562 LEU B C 1
ATOM 12236 O O . LEU B 1 562 ? 24.078 -12.719 -27.656 1 87.62 562 LEU B O 1
ATOM 12240 N N . PRO B 1 563 ? 25.359 -13.695 -29.281 1 82.31 563 PRO B N 1
ATOM 12241 C CA . PRO B 1 563 ? 24.156 -14.18 -29.938 1 82.31 563 PRO B CA 1
ATOM 12242 C C . PRO B 1 563 ? 23.391 -15.195 -29.094 1 82.31 563 PRO B C 1
ATOM 12244 O O . PRO B 1 563 ? 24 -15.961 -28.344 1 82.31 563 PRO B O 1
ATOM 12247 N N . GLN B 1 564 ? 22.188 -15.305 -29.281 1 80.31 564 GLN B N 1
ATOM 12248 C CA . GLN B 1 564 ? 21.266 -16.031 -28.406 1 80.31 564 GLN B CA 1
ATOM 12249 C C . GLN B 1 564 ? 21.469 -17.547 -28.531 1 80.31 564 GLN B C 1
ATOM 12251 O O . GLN B 1 564 ? 21.188 -18.281 -27.594 1 80.31 564 GLN B O 1
ATOM 12256 N N . ASP B 1 565 ? 21.984 -18 -29.594 1 79.12 565 ASP B N 1
ATOM 12257 C CA . ASP B 1 565 ? 22.078 -19.438 -29.828 1 79.12 565 ASP B CA 1
ATOM 12258 C C . ASP B 1 565 ? 23.453 -19.969 -29.422 1 79.12 565 ASP B C 1
ATOM 12260 O O . ASP B 1 565 ? 23.75 -21.156 -29.609 1 79.12 565 ASP B O 1
ATOM 12264 N N . ILE B 1 566 ? 24.156 -19.188 -28.688 1 84.25 566 ILE B N 1
ATOM 12265 C CA . ILE B 1 566 ? 25.531 -19.578 -28.375 1 84.25 566 ILE B CA 1
ATOM 12266 C C . ILE B 1 566 ? 25.531 -20.719 -27.359 1 84.25 566 ILE B C 1
ATOM 12268 O O . ILE B 1 566 ? 24.656 -20.781 -26.5 1 84.25 566 ILE B O 1
ATOM 12272 N N . SER B 1 567 ? 26.484 -21.594 -27.547 1 86.06 567 SER B N 1
ATOM 12273 C CA . SER B 1 567 ? 26.609 -22.719 -26.625 1 86.06 567 SER B CA 1
ATOM 12274 C C . SER B 1 567 ? 27.391 -22.344 -25.391 1 86.06 567 SER B C 1
ATOM 12276 O O . SER B 1 567 ? 28.109 -21.328 -25.375 1 86.06 567 SER B O 1
ATOM 12278 N N . PHE B 1 568 ? 27.266 -23.156 -24.391 1 87.31 568 PHE B N 1
ATOM 12279 C CA . PHE B 1 568 ? 27.969 -22.922 -23.125 1 87.31 568 PHE B CA 1
ATOM 12280 C C . PHE B 1 568 ? 29.469 -22.891 -23.344 1 87.31 568 PHE B C 1
ATOM 12282 O O . PHE B 1 568 ? 30.156 -21.984 -22.875 1 87.31 568 PHE B O 1
ATOM 12289 N N . ASP B 1 569 ? 30.016 -23.766 -24.094 1 88.06 569 ASP B N 1
ATOM 12290 C CA . ASP B 1 569 ? 31.453 -23.922 -24.266 1 88.06 569 ASP B CA 1
ATOM 12291 C C . ASP B 1 569 ? 32.031 -22.75 -25.062 1 88.06 569 ASP B C 1
ATOM 12293 O O . ASP B 1 569 ? 33.094 -22.234 -24.719 1 88.06 569 ASP B O 1
ATOM 12297 N N . THR B 1 570 ? 31.328 -22.375 -26.062 1 88.69 570 THR B N 1
ATOM 12298 C CA . THR B 1 570 ? 31.812 -21.266 -26.859 1 88.69 570 THR B CA 1
ATOM 12299 C C . THR B 1 570 ? 31.766 -19.969 -26.062 1 88.69 570 THR B C 1
ATOM 12301 O O . THR B 1 570 ? 32.688 -19.141 -26.141 1 88.69 570 THR B O 1
ATOM 12304 N N . SER B 1 571 ? 30.719 -19.859 -25.375 1 91.56 571 SER B N 1
ATOM 12305 C CA . SER B 1 571 ? 30.594 -18.656 -24.531 1 91.56 571 SER B CA 1
ATOM 12306 C C . SER B 1 571 ? 31.672 -18.641 -23.453 1 91.56 571 SER B C 1
ATOM 12308 O O . SER B 1 571 ? 32.188 -17.578 -23.125 1 91.56 571 SER B O 1
ATOM 12310 N N . ALA B 1 572 ? 31.906 -19.75 -22.891 1 92.81 572 ALA B N 1
ATOM 12311 C CA . ALA B 1 572 ? 32.938 -19.844 -21.844 1 92.81 572 ALA B CA 1
ATOM 12312 C C . ALA B 1 572 ? 34.312 -19.5 -22.391 1 92.81 572 ALA B C 1
ATOM 12314 O O . ALA B 1 572 ? 35.094 -18.812 -21.719 1 92.81 572 ALA B O 1
ATOM 12315 N N . ASN B 1 573 ? 34.562 -19.922 -23.531 1 91.5 573 ASN B N 1
ATOM 12316 C CA . ASN B 1 573 ? 35.844 -19.625 -24.156 1 91.5 573 ASN B CA 1
ATOM 12317 C C . ASN B 1 573 ? 35.969 -18.141 -24.484 1 91.5 573 ASN B C 1
ATOM 12319 O O . ASN B 1 573 ? 37.062 -17.547 -24.312 1 91.5 573 ASN B O 1
ATOM 12323 N N . LEU B 1 574 ? 34.938 -17.656 -24.969 1 92 574 LEU B N 1
ATOM 12324 C CA . LEU B 1 574 ? 34.969 -16.234 -25.266 1 92 574 LEU B CA 1
ATOM 12325 C C . LEU B 1 574 ? 35.125 -15.414 -23.984 1 92 574 LEU B C 1
ATOM 12327 O O . LEU B 1 574 ? 35.781 -14.359 -24 1 92 574 LEU B O 1
ATOM 12331 N N . ALA B 1 575 ? 34.469 -15.828 -22.969 1 94.62 575 ALA B N 1
ATOM 12332 C CA . ALA B 1 575 ? 34.594 -15.141 -21.688 1 94.62 575 ALA B CA 1
ATOM 12333 C C . ALA B 1 575 ? 36.031 -15.117 -21.219 1 94.62 575 ALA B C 1
ATOM 12335 O O . ALA B 1 575 ? 36.531 -14.102 -20.703 1 94.62 575 ALA B O 1
ATOM 12336 N N . ASN B 1 576 ? 36.719 -16.188 -21.438 1 94.44 576 ASN B N 1
ATOM 12337 C CA . ASN B 1 576 ? 38.125 -16.266 -21.078 1 94.44 576 ASN B CA 1
ATOM 12338 C C . ASN B 1 576 ? 38.969 -15.328 -21.922 1 94.44 576 ASN B C 1
ATOM 12340 O O . ASN B 1 576 ? 39.906 -14.688 -21.422 1 94.44 576 ASN B O 1
ATOM 12344 N N . GLN B 1 577 ? 38.625 -15.234 -23.125 1 92.81 577 GLN B N 1
ATOM 12345 C CA . GLN B 1 577 ? 39.375 -14.367 -24.031 1 92.81 577 GLN B CA 1
ATOM 12346 C C . GLN B 1 577 ? 39.125 -12.898 -23.703 1 92.81 577 GLN B C 1
ATOM 12348 O O . GLN B 1 577 ? 40.062 -12.102 -23.688 1 92.81 577 GLN B O 1
ATOM 12353 N N . ILE B 1 578 ? 37.938 -12.602 -23.484 1 93.94 578 ILE B N 1
ATOM 12354 C CA . ILE B 1 578 ? 37.594 -11.227 -23.156 1 93.94 578 ILE B CA 1
ATOM 12355 C C . ILE B 1 578 ? 38.312 -10.812 -21.859 1 93.94 578 ILE B C 1
ATOM 12357 O O . ILE B 1 578 ? 38.844 -9.703 -21.766 1 93.94 578 ILE B O 1
ATOM 12361 N N . ARG B 1 579 ? 38.25 -11.648 -20.906 1 94.88 579 ARG B N 1
ATOM 12362 C CA . ARG B 1 579 ? 38.906 -11.375 -19.641 1 94.88 579 ARG B CA 1
ATOM 12363 C C . ARG B 1 579 ? 40.406 -11.148 -19.844 1 94.88 579 ARG B C 1
ATOM 12365 O O . ARG B 1 579 ? 40.969 -10.242 -19.234 1 94.88 579 ARG B O 1
ATOM 12372 N N . ALA B 1 580 ? 41.031 -11.875 -20.703 1 92.88 580 ALA B N 1
ATOM 12373 C CA . ALA B 1 580 ? 42.469 -11.773 -20.969 1 92.88 580 ALA B CA 1
ATOM 12374 C C . ALA B 1 580 ? 42.812 -10.453 -21.656 1 92.88 580 ALA B C 1
ATOM 12376 O O . ALA B 1 580 ? 43.844 -9.836 -21.375 1 92.88 580 ALA B O 1
ATOM 12377 N N . VAL B 1 581 ? 41.969 -10.047 -22.5 1 93.19 581 VAL B N 1
ATOM 12378 C CA . VAL B 1 581 ? 42.188 -8.805 -23.234 1 93.19 581 VAL B CA 1
ATOM 12379 C C . VAL B 1 581 ? 42.094 -7.613 -22.281 1 93.19 581 VAL B C 1
ATOM 12381 O O . VAL B 1 581 ? 42.875 -6.664 -22.359 1 93.19 581 VAL B O 1
ATOM 12384 N N . ILE B 1 582 ? 41.156 -7.68 -21.406 1 94.06 582 ILE B N 1
ATOM 12385 C CA . ILE B 1 582 ? 40.938 -6.586 -20.469 1 94.06 582 ILE B CA 1
ATOM 12386 C C . ILE B 1 582 ? 42.094 -6.52 -19.484 1 94.06 582 ILE B C 1
ATOM 12388 O O . ILE B 1 582 ? 42.5 -5.43 -19.078 1 94.06 582 ILE B O 1
ATOM 12392 N N . ALA B 1 583 ? 42.594 -7.668 -19.125 1 93.06 583 ALA B N 1
ATOM 12393 C CA . ALA B 1 583 ? 43.688 -7.742 -18.141 1 93.06 583 ALA B CA 1
ATOM 12394 C C . ALA B 1 583 ? 45 -7.184 -18.719 1 93.06 583 ALA B C 1
ATOM 12396 O O . ALA B 1 583 ? 45.906 -6.867 -17.969 1 93.06 583 ALA B O 1
ATOM 12397 N N . GLN B 1 584 ? 45.062 -6.863 -19.938 1 90.12 584 GLN B N 1
ATOM 12398 C CA . GLN B 1 584 ? 46.281 -6.352 -20.562 1 90.12 584 GLN B CA 1
ATOM 12399 C C . GLN B 1 584 ? 46.469 -4.875 -20.25 1 90.12 584 GLN B C 1
ATOM 12401 O O . GLN B 1 584 ? 47.594 -4.367 -20.344 1 90.12 584 GLN B O 1
ATOM 12406 N N . SER B 1 585 ? 45.438 -4.258 -19.859 1 91.38 585 SER B N 1
ATOM 12407 C CA . SER B 1 585 ? 45.594 -2.857 -19.484 1 91.38 585 SER B CA 1
ATOM 12408 C C . SER B 1 585 ? 46.25 -2.723 -18.109 1 91.38 585 SER B C 1
ATOM 12410 O O . SER B 1 585 ? 45.75 -3.283 -17.125 1 91.38 585 SER B O 1
ATOM 12412 N N . PRO B 1 586 ? 47.25 -1.957 -17.969 1 90.44 586 PRO B N 1
ATOM 12413 C CA . PRO B 1 586 ? 48 -1.865 -16.703 1 90.44 586 PRO B CA 1
ATOM 12414 C C . PRO B 1 586 ? 47.188 -1.204 -15.586 1 90.44 586 PRO B C 1
ATOM 12416 O O . PRO B 1 586 ? 47.531 -1.338 -14.414 1 90.44 586 PRO B O 1
ATOM 12419 N N . GLU B 1 587 ? 46.25 -0.49 -15.914 1 92.25 587 GLU B N 1
ATOM 12420 C CA . GLU B 1 587 ? 45.406 0.173 -14.914 1 92.25 587 GLU B CA 1
ATOM 12421 C C . GLU B 1 587 ? 44.5 -0.826 -14.195 1 92.25 587 GLU B C 1
ATOM 12423 O O . GLU B 1 587 ? 43.938 -0.517 -13.148 1 92.25 587 GLU B O 1
ATOM 12428 N N . VAL B 1 588 ? 44.469 -2.062 -14.742 1 93.19 588 VAL B N 1
ATOM 12429 C CA . VAL B 1 588 ? 43.562 -3.072 -14.211 1 93.19 588 VAL B CA 1
ATOM 12430 C C . VAL B 1 588 ? 44.281 -3.922 -13.164 1 93.19 588 VAL B C 1
ATOM 12432 O O . VAL B 1 588 ? 45.406 -4.355 -13.383 1 93.19 588 VAL B O 1
ATOM 12435 N N . THR B 1 589 ? 43.688 -4.094 -12.008 1 91.19 589 THR B N 1
ATOM 12436 C CA . THR B 1 589 ? 44.281 -4.895 -10.938 1 91.19 589 THR B CA 1
ATOM 12437 C C . THR B 1 589 ? 43.688 -6.301 -10.922 1 91.19 589 THR B C 1
ATOM 12439 O O . THR B 1 589 ? 44.375 -7.273 -10.633 1 91.19 589 THR B O 1
ATOM 12442 N N . GLN B 1 590 ? 42.312 -6.344 -11.148 1 93.38 590 GLN B N 1
ATOM 12443 C CA . GLN B 1 590 ? 41.594 -7.621 -11.094 1 93.38 590 GLN B CA 1
ATOM 12444 C C . GLN B 1 590 ? 40.438 -7.656 -12.094 1 93.38 590 GLN B C 1
ATOM 12446 O O . GLN B 1 590 ? 39.812 -6.637 -12.336 1 93.38 590 GLN B O 1
ATOM 12451 N N . THR B 1 591 ? 40.375 -8.828 -12.688 1 95.25 591 THR B N 1
ATOM 12452 C CA . THR B 1 591 ? 39.25 -9.039 -13.602 1 95.25 591 THR B CA 1
ATOM 12453 C C . THR B 1 591 ? 38.469 -10.305 -13.242 1 95.25 591 THR B C 1
ATOM 12455 O O . THR B 1 591 ? 39.094 -11.352 -13 1 95.25 591 THR B O 1
ATOM 12458 N N . VAL B 1 592 ? 37.219 -10.188 -13.086 1 95.5 592 VAL B N 1
ATOM 12459 C CA . VAL B 1 592 ? 36.344 -11.328 -12.805 1 95.5 592 VAL B CA 1
ATOM 12460 C C . VAL B 1 592 ? 35.25 -11.414 -13.859 1 95.5 592 VAL B C 1
ATOM 12462 O O . VAL B 1 592 ? 34.531 -10.438 -14.109 1 95.5 592 VAL B O 1
ATOM 12465 N N . SER B 1 593 ? 35.156 -12.555 -14.5 1 95.69 593 SER B N 1
ATOM 12466 C CA . SER B 1 593 ? 34.125 -12.742 -15.516 1 95.69 593 SER B CA 1
ATOM 12467 C C . SER B 1 593 ? 33.031 -13.664 -15.016 1 95.69 593 SER B C 1
ATOM 12469 O O . SER B 1 593 ? 33.281 -14.633 -14.305 1 95.69 593 SER B O 1
ATOM 12471 N N . GLN B 1 594 ? 31.859 -13.32 -15.281 1 93.88 594 GLN B N 1
ATOM 12472 C CA . GLN B 1 594 ? 30.672 -14.117 -14.984 1 93.88 594 GLN B CA 1
ATOM 12473 C C . GLN B 1 594 ? 29.844 -14.383 -16.25 1 93.88 594 GLN B C 1
ATOM 12475 O O . GLN B 1 594 ? 29.391 -13.445 -16.906 1 93.88 594 GLN B O 1
ATOM 12480 N N . MET B 1 595 ? 29.797 -15.641 -16.5 1 93.38 595 MET B N 1
ATOM 12481 C CA . MET B 1 595 ? 29 -16.031 -17.672 1 93.38 595 MET B CA 1
ATOM 12482 C C . MET B 1 595 ? 27.797 -16.875 -17.25 1 93.38 595 MET B C 1
ATOM 12484 O O . MET B 1 595 ? 27.922 -17.781 -16.422 1 93.38 595 MET B O 1
ATOM 12488 N N . GLY B 1 596 ? 26.625 -16.5 -17.734 1 90.44 596 GLY B N 1
ATOM 12489 C CA . GLY B 1 596 ? 25.422 -17.281 -17.438 1 90.44 596 GLY B CA 1
ATOM 12490 C C . GLY B 1 596 ? 24.734 -16.844 -16.156 1 90.44 596 GLY B C 1
ATOM 12491 O O . GLY B 1 596 ? 24.688 -15.648 -15.859 1 90.44 596 GLY B O 1
ATOM 12492 N N . ARG B 1 597 ? 24.078 -17.812 -15.539 1 88.38 597 ARG B N 1
ATOM 12493 C CA . ARG B 1 597 ? 23.312 -17.469 -14.344 1 88.38 597 ARG B CA 1
ATOM 12494 C C . ARG B 1 597 ? 23.641 -18.422 -13.195 1 88.38 597 ARG B C 1
ATOM 12496 O O . ARG B 1 597 ? 24.141 -19.531 -13.422 1 88.38 597 ARG B O 1
ATOM 12503 N N . PRO B 1 598 ? 23.391 -17.969 -12 1 88.62 598 PRO B N 1
ATOM 12504 C CA . PRO B 1 598 ? 23.547 -18.875 -10.859 1 88.62 598 PRO B CA 1
ATOM 12505 C C . PRO B 1 598 ? 22.422 -19.906 -10.766 1 88.62 598 PRO B C 1
ATOM 12507 O O . PRO B 1 598 ? 21.391 -19.766 -11.414 1 88.62 598 PRO B O 1
ATOM 12510 N N . ASP B 1 599 ? 22.672 -20.859 -9.953 1 85.12 599 ASP B N 1
ATOM 12511 C CA . ASP B 1 599 ? 21.719 -21.969 -9.836 1 85.12 599 ASP B CA 1
ATOM 12512 C C . ASP B 1 599 ? 20.469 -21.531 -9.078 1 85.12 599 ASP B C 1
ATOM 12514 O O . ASP B 1 599 ? 19.422 -22.156 -9.211 1 85.12 599 ASP B O 1
ATOM 12518 N N . ASP B 1 600 ? 20.609 -20.516 -8.336 1 83.44 600 ASP B N 1
ATOM 12519 C CA . ASP B 1 600 ? 19.484 -20.109 -7.492 1 83.44 600 ASP B CA 1
ATOM 12520 C C . ASP B 1 600 ? 18.516 -19.219 -8.266 1 83.44 600 ASP B C 1
ATOM 12522 O O . ASP B 1 600 ? 17.422 -18.906 -7.773 1 83.44 600 ASP B O 1
ATOM 12526 N N . GLY B 1 601 ? 18.812 -18.812 -9.375 1 82.69 601 GLY B N 1
ATOM 12527 C CA . GLY B 1 601 ? 17.875 -18.062 -10.211 1 82.69 601 GLY B CA 1
ATOM 12528 C C . GLY B 1 601 ? 17.812 -16.594 -9.875 1 82.69 601 GLY B C 1
ATOM 12529 O O . GLY B 1 601 ? 16.938 -15.875 -10.359 1 82.69 601 GLY B O 1
ATOM 12530 N N . THR B 1 602 ? 18.672 -16.062 -9.117 1 81.94 602 THR B N 1
ATOM 12531 C CA . THR B 1 602 ? 18.625 -14.672 -8.68 1 81.94 602 THR B CA 1
ATOM 12532 C C . THR B 1 602 ? 19 -13.734 -9.828 1 81.94 602 THR B C 1
ATOM 12534 O O . THR B 1 602 ? 18.703 -12.539 -9.781 1 81.94 602 THR B O 1
ATOM 12537 N N . ASP B 1 603 ? 19.594 -14.25 -10.781 1 81.69 603 ASP B N 1
ATOM 12538 C CA . ASP B 1 603 ? 19.953 -13.469 -11.961 1 81.69 603 ASP B CA 1
ATOM 12539 C C . ASP B 1 603 ? 19.328 -14.07 -13.219 1 81.69 603 ASP B C 1
ATOM 12541 O O . ASP B 1 603 ? 19.5 -15.258 -13.5 1 81.69 603 ASP B O 1
ATOM 12545 N N . VAL B 1 604 ? 18.688 -13.266 -13.906 1 83.44 604 VAL B N 1
ATOM 12546 C CA . VAL B 1 604 ? 17.984 -13.742 -15.094 1 83.44 604 VAL B CA 1
ATOM 12547 C C . VAL B 1 604 ? 18.875 -13.555 -16.328 1 83.44 604 VAL B C 1
ATOM 12549 O O . VAL B 1 604 ? 18.672 -12.617 -17.109 1 83.44 604 VAL B O 1
ATOM 12552 N N . SER B 1 605 ? 19.812 -14.312 -16.438 1 84.5 605 SER B N 1
ATOM 12553 C CA . SER B 1 605 ? 20.719 -14.258 -17.578 1 84.5 605 SER B CA 1
ATOM 12554 C C . SER B 1 605 ? 20.906 -15.641 -18.203 1 84.5 605 SER B C 1
ATOM 12556 O O . SER B 1 605 ? 20.516 -16.656 -17.609 1 84.5 605 SER B O 1
ATOM 12558 N N . THR B 1 606 ? 21.281 -15.594 -19.406 1 85.94 606 THR B N 1
ATOM 12559 C CA . THR B 1 606 ? 21.594 -16.828 -20.109 1 85.94 606 THR B CA 1
ATOM 12560 C C . THR B 1 606 ? 23.047 -16.859 -20.578 1 85.94 606 THR B C 1
ATOM 12562 O O . THR B 1 606 ? 23.828 -15.992 -20.188 1 85.94 606 THR B O 1
ATOM 12565 N N . PHE B 1 607 ? 23.438 -17.844 -21.391 1 87.94 607 PHE B N 1
ATOM 12566 C CA . PHE B 1 607 ? 24.812 -18.047 -21.828 1 87.94 607 PHE B CA 1
ATOM 12567 C C . PHE B 1 607 ? 25.266 -16.891 -22.719 1 87.94 607 PHE B C 1
ATOM 12569 O O . PHE B 1 607 ? 26.469 -16.688 -22.906 1 87.94 607 PHE B O 1
ATOM 12576 N N . ASN B 1 608 ? 24.328 -16.109 -23.109 1 87 608 ASN B N 1
ATOM 12577 C CA . ASN B 1 608 ? 24.688 -15.047 -24.047 1 87 608 ASN B CA 1
ATOM 12578 C C . ASN B 1 608 ? 25.156 -13.789 -23.312 1 87 608 ASN B C 1
ATOM 12580 O O . ASN B 1 608 ? 25.625 -12.836 -23.953 1 87 608 ASN B O 1
ATOM 12584 N N . ASN B 1 609 ? 25.031 -13.852 -22.094 1 89.31 609 ASN B N 1
ATOM 12585 C CA . ASN B 1 609 ? 25.406 -12.672 -21.328 1 89.31 609 ASN B CA 1
ATOM 12586 C C . ASN B 1 609 ? 26.688 -12.914 -20.531 1 89.31 609 ASN B C 1
ATOM 12588 O O . ASN B 1 609 ? 26.75 -13.836 -19.719 1 89.31 609 ASN B O 1
ATOM 12592 N N . ILE B 1 610 ? 27.688 -12.148 -20.875 1 93.19 610 ILE B N 1
ATOM 12593 C CA . ILE B 1 610 ? 28.953 -12.195 -20.141 1 93.19 610 ILE B CA 1
ATOM 12594 C C . ILE B 1 610 ? 29.172 -10.875 -19.422 1 93.19 610 ILE B C 1
ATOM 12596 O O . ILE B 1 610 ? 29.109 -9.805 -20.031 1 93.19 610 ILE B O 1
ATOM 12600 N N . GLU B 1 611 ? 29.344 -10.969 -18.188 1 92.44 611 GLU B N 1
ATOM 12601 C CA . GLU B 1 611 ? 29.641 -9.781 -17.391 1 92.44 611 GLU B CA 1
ATOM 12602 C C . GLU B 1 611 ? 31.047 -9.852 -16.797 1 92.44 611 GLU B C 1
ATOM 12604 O O . GLU B 1 611 ? 31.453 -10.891 -16.266 1 92.44 611 GLU B O 1
ATOM 12609 N N . VAL B 1 612 ? 31.734 -8.766 -16.906 1 93.94 612 VAL B N 1
ATOM 12610 C CA . VAL B 1 612 ? 33.094 -8.734 -16.406 1 93.94 612 VAL B CA 1
ATOM 12611 C C . VAL B 1 612 ? 33.281 -7.578 -15.422 1 93.94 612 VAL B C 1
ATOM 12613 O O . VAL B 1 612 ? 33.031 -6.422 -15.773 1 93.94 612 VAL B O 1
ATOM 12616 N N . SER B 1 613 ? 33.594 -7.941 -14.266 1 93.06 613 SER B N 1
ATOM 12617 C CA . SER B 1 613 ? 33.938 -6.93 -13.273 1 93.06 613 SER B CA 1
ATOM 12618 C C . SER B 1 613 ? 35.406 -6.594 -13.305 1 93.06 613 SER B C 1
ATOM 12620 O O . SER B 1 613 ? 36.25 -7.484 -13.219 1 93.06 613 SER B O 1
ATOM 12622 N N . VAL B 1 614 ? 35.719 -5.309 -13.43 1 93.31 614 VAL B N 1
ATOM 12623 C CA . VAL B 1 614 ? 37.094 -4.867 -13.539 1 93.31 614 VAL B CA 1
ATOM 12624 C C . VAL B 1 614 ? 37.438 -3.922 -12.391 1 93.31 614 VAL B C 1
ATOM 12626 O O . VAL B 1 614 ? 36.781 -2.891 -12.219 1 93.31 614 VAL B O 1
ATOM 12629 N N . ALA B 1 615 ? 38.312 -4.344 -11.602 1 91.44 615 ALA B N 1
ATOM 12630 C CA . ALA B 1 615 ? 38.812 -3.451 -10.57 1 91.44 615 ALA B CA 1
ATOM 12631 C C . ALA B 1 615 ? 40 -2.617 -11.094 1 91.44 615 ALA B C 1
ATOM 12633 O O . ALA B 1 615 ? 40.906 -3.145 -11.742 1 91.44 615 ALA B O 1
ATOM 12634 N N . LEU B 1 616 ? 39.969 -1.337 -10.859 1 89.94 616 LEU B N 1
ATOM 12635 C CA . LEU B 1 616 ? 41 -0.421 -11.352 1 89.94 616 LEU B CA 1
ATOM 12636 C C . LEU B 1 616 ? 41.844 0.093 -10.203 1 89.94 616 LEU B C 1
ATOM 12638 O O . LEU B 1 616 ? 41.406 0.168 -9.062 1 89.94 616 LEU B O 1
ATOM 12642 N N . LYS B 1 617 ? 43.062 0.405 -10.578 1 87.12 617 LYS B N 1
ATOM 12643 C CA . LYS B 1 617 ? 43.938 1.096 -9.641 1 87.12 617 LYS B CA 1
ATOM 12644 C C . LYS B 1 617 ? 43.438 2.516 -9.367 1 87.12 617 LYS B C 1
ATOM 12646 O O . LYS B 1 617 ? 42.656 3.062 -10.141 1 87.12 617 LYS B O 1
ATOM 12651 N N . PRO B 1 618 ? 43.812 3.014 -8.211 1 82.75 618 PRO B N 1
ATOM 12652 C CA . PRO B 1 618 ? 43.438 4.41 -7.98 1 82.75 618 PRO B CA 1
ATOM 12653 C C . PRO B 1 618 ? 43.906 5.34 -9.102 1 82.75 618 PRO B C 1
ATOM 12655 O O . PRO B 1 618 ? 44.969 5.117 -9.695 1 82.75 618 PRO B O 1
ATOM 12658 N N . GLN B 1 619 ? 43.188 6.258 -9.43 1 79.06 619 GLN B N 1
ATOM 12659 C CA . GLN B 1 619 ? 43.406 7.145 -10.57 1 79.06 619 GLN B CA 1
ATOM 12660 C C . GLN B 1 619 ? 44.781 7.781 -10.516 1 79.06 619 GLN B C 1
ATOM 12662 O O . GLN B 1 619 ? 45.375 8.094 -11.562 1 79.06 619 GLN B O 1
ATOM 12667 N N . GLU B 1 620 ? 45.344 7.914 -9.352 1 76.94 620 GLU B N 1
ATOM 12668 C CA . GLU B 1 620 ? 46.656 8.539 -9.188 1 76.94 620 GLU B CA 1
ATOM 12669 C C . GLU B 1 620 ? 47.781 7.672 -9.773 1 76.94 620 GLU B C 1
ATOM 12671 O O . GLU B 1 620 ? 48.844 8.18 -10.141 1 76.94 620 GLU B O 1
ATOM 12676 N N . GLU B 1 621 ? 47.438 6.484 -9.938 1 83.12 621 GLU B N 1
ATOM 12677 C CA . GLU B 1 621 ? 48.438 5.551 -10.398 1 83.12 621 GLU B CA 1
ATOM 12678 C C . GLU B 1 621 ? 48.281 5.242 -11.883 1 83.12 621 GLU B C 1
ATOM 12680 O O . GLU B 1 621 ? 49 4.414 -12.438 1 83.12 621 GLU B O 1
ATOM 12685 N N . TRP B 1 622 ? 47.375 5.941 -12.492 1 86.44 622 TRP B N 1
ATOM 12686 C CA . TRP B 1 622 ? 47.125 5.711 -13.914 1 86.44 622 TRP B CA 1
ATOM 12687 C C . TRP B 1 622 ? 48.188 6.383 -14.766 1 86.44 622 TRP B C 1
ATOM 12689 O O . TRP B 1 622 ? 48.969 7.227 -14.273 1 86.44 622 TRP B O 1
ATOM 12699 N N . ARG B 1 623 ? 48.406 6.059 -16.047 1 79.06 623 ARG B N 1
ATOM 12700 C CA . ARG B 1 623 ? 49.281 6.742 -17 1 79.06 623 ARG B CA 1
ATOM 12701 C C . ARG B 1 623 ? 48.906 8.219 -17.109 1 79.06 623 ARG B C 1
ATOM 12703 O O . ARG B 1 623 ? 47.75 8.586 -17.031 1 79.06 623 ARG B O 1
ATOM 12710 N N . ALA B 1 624 ? 49.812 8.781 -17.234 1 78.94 624 ALA B N 1
ATOM 12711 C CA . ALA B 1 624 ? 49.625 10.234 -17.188 1 78.94 624 ALA B CA 1
ATOM 12712 C C . ALA B 1 624 ? 48.656 10.719 -18.266 1 78.94 624 ALA B C 1
ATOM 12714 O O . ALA B 1 624 ? 48.781 10.336 -19.438 1 78.94 624 ALA B O 1
ATOM 12715 N N . GLY B 1 625 ? 47.562 11.492 -17.828 1 74.31 625 GLY B N 1
ATOM 12716 C CA . GLY B 1 625 ? 46.656 12.141 -18.75 1 74.31 625 GLY B CA 1
ATOM 12717 C C . GLY B 1 625 ? 45.469 11.273 -19.125 1 74.31 625 GLY B C 1
ATOM 12718 O O . GLY B 1 625 ? 44.531 11.734 -19.797 1 74.31 625 GLY B O 1
ATOM 12719 N N . LEU B 1 626 ? 45.406 10.031 -18.656 1 82.06 626 LEU B N 1
ATOM 12720 C CA . LEU B 1 626 ? 44.344 9.117 -19.062 1 82.06 626 LEU B CA 1
ATOM 12721 C C . LEU B 1 626 ? 43.094 9.281 -18.172 1 82.06 626 LEU B C 1
ATOM 12723 O O . LEU B 1 626 ? 43.219 9.281 -16.953 1 82.06 626 LEU B O 1
ATOM 12727 N N . THR B 1 627 ? 42.062 9.609 -18.938 1 81.75 627 THR B N 1
ATOM 12728 C CA . THR B 1 627 ? 40.781 9.703 -18.219 1 81.75 627 THR B CA 1
ATOM 12729 C C . THR B 1 627 ? 40 8.406 -18.344 1 81.75 627 THR B C 1
ATOM 12731 O O . THR B 1 627 ? 40.281 7.574 -19.203 1 81.75 627 THR B O 1
ATOM 12734 N N . LYS B 1 628 ? 39.094 8.195 -17.422 1 82.31 628 LYS B N 1
ATOM 12735 C CA . LYS B 1 628 ? 38.281 6.98 -17.406 1 82.31 628 LYS B CA 1
ATOM 12736 C C . LYS B 1 628 ? 37.562 6.781 -18.734 1 82.31 628 LYS B C 1
ATOM 12738 O O . LYS B 1 628 ? 37.531 5.676 -19.281 1 82.31 628 LYS B O 1
ATOM 12743 N N . PRO B 1 629 ? 37.062 7.879 -19.312 1 80.56 629 PRO B N 1
ATOM 12744 C CA . PRO B 1 629 ? 36.406 7.684 -20.609 1 80.56 629 PRO B CA 1
ATOM 12745 C C . PRO B 1 629 ? 37.406 7.258 -21.703 1 80.56 629 PRO B C 1
ATOM 12747 O O . PRO B 1 629 ? 37.031 6.488 -22.594 1 80.56 629 PRO B O 1
ATOM 12750 N N . GLN B 1 630 ? 38.562 7.727 -21.609 1 84.94 630 GLN B N 1
ATOM 12751 C CA . GLN B 1 630 ? 39.594 7.34 -22.578 1 84.94 630 GLN B CA 1
ATOM 12752 C C . GLN B 1 630 ? 39.969 5.871 -22.422 1 84.94 630 GLN B C 1
ATOM 12754 O O . GLN B 1 630 ? 40.219 5.176 -23.406 1 84.94 630 GLN B O 1
ATOM 12759 N N . LEU B 1 631 ? 40.031 5.52 -21.125 1 88.69 631 LEU B N 1
ATOM 12760 C CA . LEU B 1 631 ? 40.344 4.113 -20.859 1 88.69 631 LEU B CA 1
ATOM 12761 C C . LEU B 1 631 ? 39.219 3.223 -21.406 1 88.69 631 LEU B C 1
ATOM 12763 O O . LEU B 1 631 ? 39.5 2.162 -21.969 1 88.69 631 LEU B O 1
ATOM 12767 N N . ILE B 1 632 ? 38.031 3.584 -21.297 1 87 632 ILE B N 1
ATOM 12768 C CA . ILE B 1 632 ? 36.906 2.83 -21.781 1 87 632 ILE B CA 1
ATOM 12769 C C . ILE B 1 632 ? 36.938 2.75 -23.312 1 87 632 ILE B C 1
ATOM 12771 O O . ILE B 1 632 ? 36.656 1.699 -23.891 1 87 632 ILE B O 1
ATOM 12775 N N . ASP B 1 633 ? 37.375 3.846 -23.953 1 85.38 633 ASP B N 1
ATOM 12776 C CA . ASP B 1 633 ? 37.469 3.879 -25.406 1 85.38 633 ASP B CA 1
ATOM 12777 C C . ASP B 1 633 ? 38.562 2.941 -25.891 1 85.38 633 ASP B C 1
ATOM 12779 O O . ASP B 1 633 ? 38.438 2.283 -26.922 1 85.38 633 ASP B O 1
ATOM 12783 N N . GLU B 1 634 ? 39.531 2.943 -25.125 1 88.5 634 GLU B N 1
ATOM 12784 C CA . GLU B 1 634 ? 40.625 2.045 -25.469 1 88.5 634 GLU B CA 1
ATOM 12785 C C . GLU B 1 634 ? 40.219 0.583 -25.359 1 88.5 634 GLU B C 1
ATOM 12787 O O . GLU B 1 634 ? 40.5 -0.228 -26.234 1 88.5 634 GLU B O 1
ATOM 12792 N N . MET B 1 635 ? 39.625 0.282 -24.281 1 89.94 635 MET B N 1
ATOM 12793 C CA . MET B 1 635 ? 39.156 -1.085 -24.062 1 89.94 635 MET B CA 1
ATOM 12794 C C . MET B 1 635 ? 38.094 -1.474 -25.109 1 89.94 635 MET B C 1
ATOM 12796 O O . MET B 1 635 ? 38.094 -2.609 -25.594 1 89.94 635 MET B O 1
ATOM 12800 N N . ASN B 1 636 ? 37.281 -0.569 -25.453 1 87.19 636 ASN B N 1
ATOM 12801 C CA . ASN B 1 636 ? 36.25 -0.818 -26.453 1 87.19 636 ASN B CA 1
ATOM 12802 C C . ASN B 1 636 ? 36.844 -1.124 -27.812 1 87.19 636 ASN B C 1
ATOM 12804 O O . ASN B 1 636 ? 36.344 -1.973 -28.547 1 87.19 636 ASN B O 1
ATOM 12808 N N . ARG B 1 637 ? 37.875 -0.457 -28.203 1 86.88 637 ARG B N 1
ATOM 12809 C CA . ARG B 1 637 ? 38.562 -0.675 -29.469 1 86.88 637 ARG B CA 1
ATOM 12810 C C . ARG B 1 637 ? 39.219 -2.051 -29.516 1 86.88 637 ARG B C 1
ATOM 12812 O O . ARG B 1 637 ? 39.188 -2.725 -30.547 1 86.88 637 ARG B O 1
ATOM 12819 N N . ARG B 1 638 ? 39.656 -2.447 -28.406 1 89.62 638 ARG B N 1
ATOM 12820 C CA . ARG B 1 638 ? 40.312 -3.748 -28.344 1 89.62 638 ARG B CA 1
ATOM 12821 C C . ARG B 1 638 ? 39.312 -4.879 -28.375 1 89.62 638 ARG B C 1
ATOM 12823 O O . ARG B 1 638 ? 39.531 -5.926 -28.984 1 89.62 638 ARG B O 1
ATOM 12830 N N . LEU B 1 639 ? 38.281 -4.668 -27.719 1 89.94 639 LEU B N 1
ATOM 12831 C CA . LEU B 1 639 ? 37.25 -5.711 -27.609 1 89.94 639 LEU B CA 1
ATOM 12832 C C . LEU B 1 639 ? 36.375 -5.777 -28.859 1 89.94 639 LEU B C 1
ATOM 12834 O O . LEU B 1 639 ? 35.75 -6.797 -29.125 1 89.94 639 LEU B O 1
ATOM 12838 N N . SER B 1 640 ? 36.312 -4.68 -29.609 1 82.62 640 SER B N 1
ATOM 12839 C CA . SER B 1 640 ? 35.531 -4.656 -30.844 1 82.62 640 SER B CA 1
ATOM 12840 C C . SER B 1 640 ? 36.094 -5.59 -31.891 1 82.62 640 SER B C 1
ATOM 12842 O O . SER B 1 640 ? 35.469 -5.848 -32.906 1 82.62 640 SER B O 1
ATOM 12844 N N . ARG B 1 641 ? 37.156 -6.176 -31.578 1 81.25 641 ARG B N 1
ATOM 12845 C CA . ARG B 1 641 ? 37.75 -7.137 -32.5 1 81.25 641 ARG B CA 1
ATOM 12846 C C . ARG B 1 641 ? 37 -8.445 -32.531 1 81.25 641 ARG B C 1
ATOM 12848 O O . ARG B 1 641 ? 37.094 -9.219 -33.469 1 81.25 641 ARG B O 1
ATOM 12855 N N . PHE B 1 642 ? 36.25 -8.656 -31.422 1 85.94 642 PHE B N 1
ATOM 12856 C CA . PHE B 1 642 ? 35.406 -9.844 -31.391 1 85.94 642 PHE B CA 1
ATOM 12857 C C . PHE B 1 642 ? 34.094 -9.594 -32.125 1 85.94 642 PHE B C 1
ATOM 12859 O O . PHE B 1 642 ? 33.281 -8.773 -31.703 1 85.94 642 PHE B O 1
ATOM 12866 N N . PRO B 1 643 ? 33.906 -10.211 -33.312 1 79.56 643 PRO B N 1
ATOM 12867 C CA . PRO B 1 643 ? 32.719 -9.953 -34.094 1 79.56 643 PRO B CA 1
ATOM 12868 C C . PRO B 1 643 ? 31.422 -10.414 -33.406 1 79.56 643 PRO B C 1
ATOM 12870 O O . PRO B 1 643 ? 31.422 -11.445 -32.75 1 79.56 643 PRO B O 1
ATOM 12873 N N . GLY B 1 644 ? 30.406 -9.656 -33.469 1 76.19 644 GLY B N 1
ATOM 12874 C CA . GLY B 1 644 ? 29.078 -10.055 -33.031 1 76.19 644 GLY B CA 1
ATOM 12875 C C . GLY B 1 644 ? 28.812 -9.742 -31.578 1 76.19 644 GLY B C 1
ATOM 12876 O O . GLY B 1 644 ? 27.797 -10.188 -31.016 1 76.19 644 GLY B O 1
ATOM 12877 N N . ILE B 1 645 ? 29.75 -9.086 -30.891 1 81.62 645 ILE B N 1
ATOM 12878 C CA . ILE B 1 645 ? 29.578 -8.828 -29.469 1 81.62 645 ILE B CA 1
ATOM 12879 C C . ILE B 1 645 ? 29.141 -7.383 -29.25 1 81.62 645 ILE B C 1
ATOM 12881 O O . ILE B 1 645 ? 29.672 -6.465 -29.891 1 81.62 645 ILE B O 1
ATOM 12885 N N . GLU B 1 646 ? 28.078 -7.219 -28.625 1 80.25 646 GLU B N 1
ATOM 12886 C CA . GLU B 1 646 ? 27.641 -5.895 -28.188 1 80.25 646 GLU B CA 1
ATOM 12887 C C . GLU B 1 646 ? 28.141 -5.594 -26.781 1 80.25 646 GLU B C 1
ATOM 12889 O O . GLU B 1 646 ? 27.922 -6.383 -25.859 1 80.25 646 GLU B O 1
ATOM 12894 N N . LEU B 1 647 ? 28.828 -4.453 -26.656 1 82.5 647 LEU B N 1
ATOM 12895 C CA . LEU B 1 647 ? 29.438 -4.121 -25.375 1 82.5 647 LEU B CA 1
ATOM 12896 C C . LEU B 1 647 ? 28.719 -2.953 -24.703 1 82.5 647 LEU B C 1
ATOM 12898 O O . LEU B 1 647 ? 28.234 -2.053 -25.391 1 82.5 647 LEU B O 1
ATOM 12902 N N . ASN B 1 648 ? 28.516 -3.064 -23.422 1 80 648 ASN B N 1
ATOM 12903 C CA . ASN B 1 648 ? 28.016 -1.985 -22.578 1 80 648 ASN B CA 1
ATOM 12904 C C . ASN B 1 648 ? 28.922 -1.746 -21.375 1 80 648 ASN B C 1
ATOM 12906 O O . ASN B 1 648 ? 29.312 -2.691 -20.688 1 80 648 ASN B O 1
ATOM 12910 N N . PHE B 1 649 ? 29.328 -0.543 -21.219 1 81.19 649 PHE B N 1
ATOM 12911 C CA . PHE B 1 649 ? 30.203 -0.186 -20.109 1 81.19 649 PHE B CA 1
ATOM 12912 C C . PHE B 1 649 ? 29.422 0.518 -19 1 81.19 649 PHE B C 1
ATOM 12914 O O . PHE B 1 649 ? 28.672 1.456 -19.266 1 81.19 649 PHE B O 1
ATOM 12921 N N . SER B 1 650 ? 29.453 0.022 -17.797 1 82.06 650 SER B N 1
ATOM 12922 C CA . SER B 1 650 ? 28.844 0.617 -16.625 1 82.06 650 SER B CA 1
ATOM 12923 C C . SER B 1 650 ? 29.703 0.403 -15.383 1 82.06 650 SER B C 1
ATOM 12925 O O . SER B 1 650 ? 30.922 0.205 -15.484 1 82.06 650 SER B O 1
ATOM 12927 N N . GLN B 1 651 ? 29.109 0.67 -14.234 1 79.56 651 GLN B N 1
ATOM 12928 C CA . GLN B 1 651 ? 29.75 0.409 -12.945 1 79.56 651 GLN B CA 1
ATOM 12929 C C . GLN B 1 651 ? 28.891 -0.542 -12.102 1 79.56 651 GLN B C 1
ATOM 12931 O O . GLN B 1 651 ? 27.75 -0.83 -12.453 1 79.56 651 GLN B O 1
ATOM 12936 N N . ASN B 1 652 ? 29.469 -1.052 -11.078 1 77.44 652 ASN B N 1
ATOM 12937 C CA . ASN B 1 652 ? 28.828 -2.105 -10.305 1 77.44 652 ASN B CA 1
ATOM 12938 C C . ASN B 1 652 ? 27.484 -1.644 -9.75 1 77.44 652 ASN B C 1
ATOM 12940 O O . ASN B 1 652 ? 26.438 -2.252 -10.031 1 77.44 652 ASN B O 1
ATOM 12944 N N . ILE B 1 653 ? 27.422 -0.649 -8.984 1 71.06 653 ILE B N 1
ATOM 12945 C CA . ILE B 1 653 ? 26.188 -0.175 -8.344 1 71.06 653 ILE B CA 1
ATOM 12946 C C . ILE B 1 653 ? 25.297 0.51 -9.375 1 71.06 653 ILE B C 1
ATOM 12948 O O . ILE B 1 653 ? 24.078 0.322 -9.367 1 71.06 653 ILE B O 1
ATOM 12952 N N . GLN B 1 654 ? 25.922 1.22 -10.281 1 73.31 654 GLN B N 1
ATOM 12953 C CA . GLN B 1 654 ? 25.172 1.927 -11.312 1 73.31 654 GLN B CA 1
ATOM 12954 C C . GLN B 1 654 ? 24.391 0.952 -12.195 1 73.31 654 GLN B C 1
ATOM 12956 O O . GLN B 1 654 ? 23.25 1.224 -12.57 1 73.31 654 GLN B O 1
ATOM 12961 N N . ASP B 1 655 ? 24.953 -0.097 -12.445 1 72.31 655 ASP B N 1
ATOM 12962 C CA . ASP B 1 655 ? 24.328 -1.097 -13.297 1 72.31 655 ASP B CA 1
ATOM 12963 C C . ASP B 1 655 ? 23.062 -1.657 -12.633 1 72.31 655 ASP B C 1
ATOM 12965 O O . ASP B 1 655 ? 22.031 -1.791 -13.281 1 72.31 655 ASP B O 1
ATOM 12969 N N . ASN B 1 656 ? 23.219 -2 -11.391 1 72.06 656 ASN B N 1
ATOM 12970 C CA . ASN B 1 656 ? 22.094 -2.561 -10.641 1 72.06 656 ASN B CA 1
ATOM 12971 C C . ASN B 1 656 ? 20.953 -1.555 -10.508 1 72.06 656 ASN B C 1
ATOM 12973 O O . ASN B 1 656 ? 19.781 -1.92 -10.609 1 72.06 656 ASN B O 1
ATOM 12977 N N . VAL B 1 657 ? 21.391 -0.341 -10.359 1 70.56 657 VAL B N 1
ATOM 12978 C CA . VAL B 1 657 ? 20.391 0.706 -10.164 1 70.56 657 VAL B CA 1
ATOM 12979 C C . VAL B 1 657 ? 19.688 1.006 -11.492 1 70.56 657 VAL B C 1
ATOM 12981 O O . VAL B 1 657 ? 18.469 1.176 -11.531 1 70.56 657 VAL B O 1
ATOM 12984 N N . GLU B 1 658 ? 20.469 1.034 -12.523 1 70.69 658 GLU B N 1
ATOM 12985 C CA . GLU B 1 658 ? 19.906 1.282 -13.844 1 70.69 658 GLU B CA 1
ATOM 12986 C C . GLU B 1 658 ? 18.953 0.16 -14.25 1 70.69 658 GLU B C 1
ATOM 12988 O O . GLU B 1 658 ? 17.906 0.414 -14.852 1 70.69 658 GLU B O 1
ATOM 12993 N N . GLU B 1 659 ? 19.391 -0.964 -13.914 1 70.75 659 GLU B N 1
ATOM 12994 C CA . GLU B 1 659 ? 18.531 -2.113 -14.211 1 70.75 659 GLU B CA 1
ATOM 12995 C C . GLU B 1 659 ? 17.219 -2.043 -13.43 1 70.75 659 GLU B C 1
ATOM 12997 O O . GLU B 1 659 ? 16.156 -2.338 -13.977 1 70.75 659 GLU B O 1
ATOM 13002 N N . ALA B 1 660 ? 17.359 -1.699 -12.227 1 70.75 660 ALA B N 1
ATOM 13003 C CA . ALA B 1 660 ? 16.172 -1.611 -11.383 1 70.75 660 ALA B CA 1
ATOM 13004 C C . ALA B 1 660 ? 15.242 -0.497 -11.859 1 70.75 660 ALA B C 1
ATOM 13006 O O . ALA B 1 660 ? 14.016 -0.619 -11.766 1 70.75 660 ALA B O 1
ATOM 13007 N N . MET B 1 661 ? 15.797 0.52 -12.484 1 72.25 661 MET B N 1
ATOM 13008 C CA . MET B 1 661 ? 14.992 1.675 -12.875 1 72.25 661 MET B CA 1
ATOM 13009 C C . MET B 1 661 ? 14.359 1.459 -14.242 1 72.25 661 MET B C 1
ATOM 13011 O O . MET B 1 661 ? 13.195 1.813 -14.461 1 72.25 661 MET B O 1
ATOM 13015 N N . SER B 1 662 ? 15.117 0.929 -15.156 1 68.5 662 SER B N 1
ATOM 13016 C CA . SER B 1 662 ? 14.625 0.78 -16.516 1 68.5 662 SER B CA 1
ATOM 13017 C C . SER B 1 662 ? 14 -0.595 -16.734 1 68.5 662 SER B C 1
ATOM 13019 O O . SER B 1 662 ? 13.227 -0.792 -17.672 1 68.5 662 SER B O 1
ATOM 13021 N N . GLY B 1 663 ? 14.258 -1.445 -15.875 1 64.94 663 GLY B N 1
ATOM 13022 C CA . GLY B 1 663 ? 13.766 -2.805 -16.031 1 64.94 663 GLY B CA 1
ATOM 13023 C C . GLY B 1 663 ? 14.594 -3.619 -17.016 1 64.94 663 GLY B C 1
ATOM 13024 O O . GLY B 1 663 ? 14.375 -4.824 -17.172 1 64.94 663 GLY B O 1
ATOM 13025 N N . VAL B 1 664 ? 15.344 -2.889 -17.797 1 69.44 664 VAL B N 1
ATOM 13026 C CA . VAL B 1 664 ? 16.219 -3.553 -18.75 1 69.44 664 VAL B CA 1
ATOM 13027 C C . VAL B 1 664 ? 17.672 -3.158 -18.484 1 69.44 664 VAL B C 1
ATOM 13029 O O . VAL B 1 664 ? 17.938 -2.141 -17.844 1 69.44 664 VAL B O 1
ATOM 13032 N N . LYS B 1 665 ? 18.469 -4.012 -18.812 1 64.88 665 LYS B N 1
ATOM 13033 C CA . LYS B 1 665 ? 19.891 -3.756 -18.625 1 64.88 665 LYS B CA 1
ATOM 13034 C C . LYS B 1 665 ? 20.375 -2.625 -19.516 1 64.88 665 LYS B C 1
ATOM 13036 O O . LYS B 1 665 ? 20.547 -2.816 -20.734 1 64.88 665 LYS B O 1
ATOM 13041 N N . GLY B 1 666 ? 20.172 -1.275 -19.172 1 65.25 666 GLY B N 1
ATOM 13042 C CA . GLY B 1 666 ? 20.578 -0.086 -19.891 1 65.25 666 GLY B CA 1
ATOM 13043 C C . GLY B 1 666 ? 20.078 1.201 -19.266 1 65.25 666 GLY B C 1
ATOM 13044 O O . GLY B 1 666 ? 19.203 1.177 -18.391 1 65.25 666 GLY B O 1
ATOM 13045 N N . GLU B 1 667 ? 20.75 2.262 -19.781 1 70.81 667 GLU B N 1
ATOM 13046 C CA . GLU B 1 667 ? 20.422 3.576 -19.234 1 70.81 667 GLU B CA 1
ATOM 13047 C C . GLU B 1 667 ? 19.031 4.027 -19.688 1 70.81 667 GLU B C 1
ATOM 13049 O O . GLU B 1 667 ? 18.234 4.516 -18.875 1 70.81 667 GLU B O 1
ATOM 13054 N N . ASN B 1 668 ? 18.797 3.869 -21 1 77.62 668 ASN B N 1
ATOM 13055 C CA . ASN B 1 668 ? 17.5 4.23 -21.578 1 77.62 668 ASN B CA 1
ATOM 13056 C C . ASN B 1 668 ? 16.938 3.102 -22.422 1 77.62 668 ASN B C 1
ATOM 13058 O O . ASN B 1 668 ? 17.688 2.293 -22.969 1 77.62 668 ASN B O 1
ATOM 13062 N N . SER B 1 669 ? 15.633 3.016 -22.281 1 85.44 669 SER B N 1
ATOM 13063 C CA . SER B 1 669 ? 15.016 1.96 -23.078 1 85.44 669 SER B CA 1
ATOM 13064 C C . SER B 1 669 ? 13.664 2.398 -23.625 1 85.44 669 SER B C 1
ATOM 13066 O O . SER B 1 669 ? 12.961 3.197 -23 1 85.44 669 SER B O 1
ATOM 13068 N N . LEU B 1 670 ? 13.523 2.057 -24.891 1 88.38 670 LEU B N 1
ATOM 13069 C CA . LEU B 1 670 ? 12.211 2.17 -25.516 1 88.38 670 LEU B CA 1
ATOM 13070 C C . LEU B 1 670 ? 11.477 0.831 -25.484 1 88.38 670 LEU B C 1
ATOM 13072 O O . LEU B 1 670 ? 12 -0.18 -25.953 1 88.38 670 LEU B O 1
ATOM 13076 N N . LYS B 1 671 ? 10.32 0.802 -24.859 1 89 671 LYS B N 1
ATOM 13077 C CA . LYS B 1 671 ? 9.555 -0.434 -24.734 1 89 671 LYS B CA 1
ATOM 13078 C C . LYS B 1 671 ? 8.43 -0.491 -25.766 1 89 671 LYS B C 1
ATOM 13080 O O . LYS B 1 671 ? 7.527 0.354 -25.75 1 89 671 LYS B O 1
ATOM 13085 N N . LEU B 1 672 ? 8.5 -1.409 -26.609 1 90.62 672 LEU B N 1
ATOM 13086 C CA . LEU B 1 672 ? 7.473 -1.634 -27.625 1 90.62 672 LEU B CA 1
ATOM 13087 C C . LEU B 1 672 ? 6.5 -2.725 -27.188 1 90.62 672 LEU B C 1
ATOM 13089 O O . LEU B 1 672 ? 6.887 -3.889 -27.047 1 90.62 672 LEU B O 1
ATOM 13093 N N . PHE B 1 673 ? 5.242 -2.309 -26.969 1 88.81 673 PHE B N 1
ATOM 13094 C CA . PHE B 1 673 ? 4.238 -3.242 -26.469 1 88.81 673 PHE B CA 1
ATOM 13095 C C . PHE B 1 673 ? 3.43 -3.834 -27.625 1 88.81 673 PHE B C 1
ATOM 13097 O O . PHE B 1 673 ? 3.137 -3.146 -28.594 1 88.81 673 PHE B O 1
ATOM 13104 N N . GLY B 1 674 ? 3.182 -5.145 -27.5 1 85.44 674 GLY B N 1
ATOM 13105 C CA . GLY B 1 674 ? 2.359 -5.84 -28.469 1 85.44 674 GLY B CA 1
ATOM 13106 C C . GLY B 1 674 ? 2.109 -7.293 -28.109 1 85.44 674 GLY B C 1
ATOM 13107 O O . GLY B 1 674 ? 2.805 -7.859 -27.266 1 85.44 674 GLY B O 1
ATOM 13108 N N . ASP B 1 675 ? 1.105 -7.934 -28.672 1 78.12 675 ASP B N 1
ATOM 13109 C CA . ASP B 1 675 ? 0.703 -9.289 -28.312 1 78.12 675 ASP B CA 1
ATOM 13110 C C . ASP B 1 675 ? 1.425 -10.328 -29.172 1 78.12 675 ASP B C 1
ATOM 13112 O O . ASP B 1 675 ? 1.7 -11.438 -28.719 1 78.12 675 ASP B O 1
ATOM 13116 N N . ASP B 1 676 ? 1.753 -9.914 -30.375 1 81.81 676 ASP B N 1
ATOM 13117 C CA . ASP B 1 676 ? 2.342 -10.883 -31.297 1 81.81 676 ASP B CA 1
ATOM 13118 C C . ASP B 1 676 ? 3.852 -10.68 -31.406 1 81.81 676 ASP B C 1
ATOM 13120 O O . ASP B 1 676 ? 4.32 -9.578 -31.703 1 81.81 676 ASP B O 1
ATOM 13124 N N . PHE B 1 677 ? 4.566 -11.797 -31.312 1 82.44 677 PHE B N 1
ATOM 13125 C CA . PHE B 1 677 ? 6.023 -11.734 -31.297 1 82.44 677 PHE B CA 1
ATOM 13126 C C . PHE B 1 677 ? 6.559 -11.383 -32.688 1 82.44 677 PHE B C 1
ATOM 13128 O O . PHE B 1 677 ? 7.535 -10.641 -32.812 1 82.44 677 PHE B O 1
ATOM 13135 N N . ASP B 1 678 ? 5.914 -11.898 -33.656 1 81.5 678 ASP B N 1
ATOM 13136 C CA . ASP B 1 678 ? 6.418 -11.68 -35 1 81.5 678 ASP B CA 1
ATOM 13137 C C . ASP B 1 678 ? 6.262 -10.219 -35.406 1 81.5 678 ASP B C 1
ATOM 13139 O O . ASP B 1 678 ? 7.176 -9.633 -36 1 81.5 678 ASP B O 1
ATOM 13143 N N . THR B 1 679 ? 5.184 -9.703 -35.094 1 86.12 679 THR B N 1
ATOM 13144 C CA . THR B 1 679 ? 4.949 -8.297 -35.375 1 86.12 679 THR B CA 1
ATOM 13145 C C . THR B 1 679 ? 5.848 -7.402 -34.531 1 86.12 679 THR B C 1
ATOM 13147 O O . THR B 1 679 ? 6.359 -6.387 -35.031 1 86.12 679 THR B O 1
ATOM 13150 N N . LEU B 1 680 ? 6.031 -7.805 -33.344 1 88.06 680 LEU B N 1
ATOM 13151 C CA . LEU B 1 680 ? 6.883 -7.039 -32.438 1 88.06 680 LEU B CA 1
ATOM 13152 C C . LEU B 1 680 ? 8.32 -7.016 -32.938 1 88.06 680 LEU B C 1
ATOM 13154 O O . LEU B 1 680 ? 8.992 -5.984 -32.875 1 88.06 680 LEU B O 1
ATOM 13158 N N . THR B 1 681 ? 8.805 -8.141 -33.438 1 87.12 681 THR B N 1
ATOM 13159 C CA . THR B 1 681 ? 10.18 -8.234 -33.906 1 87.12 681 THR B CA 1
ATOM 13160 C C . THR B 1 681 ? 10.375 -7.41 -35.188 1 87.12 681 THR B C 1
ATOM 13162 O O . THR B 1 681 ? 11.391 -6.727 -35.344 1 87.12 681 THR B O 1
ATOM 13165 N N . SER B 1 682 ? 9.406 -7.422 -36.062 1 87.5 682 SER B N 1
ATOM 13166 C CA . SER B 1 682 ? 9.508 -6.648 -37.281 1 87.5 682 SER B CA 1
ATOM 13167 C C . SER B 1 682 ? 9.508 -5.152 -37 1 87.5 682 SER B C 1
ATOM 13169 O O . SER B 1 682 ? 10.281 -4.398 -37.594 1 87.5 682 SER B O 1
ATOM 13171 N N . LEU B 1 683 ? 8.656 -4.789 -36.125 1 89.94 683 LEU B N 1
ATOM 13172 C CA . LEU B 1 683 ? 8.578 -3.379 -35.75 1 89.94 683 LEU B CA 1
ATOM 13173 C C . LEU B 1 683 ? 9.828 -2.932 -35 1 89.94 683 LEU B C 1
ATOM 13175 O O . LEU B 1 683 ? 10.289 -1.799 -35.188 1 89.94 683 LEU B O 1
ATOM 13179 N N . SER B 1 684 ? 10.367 -3.727 -34.156 1 90.25 684 SER B N 1
ATOM 13180 C CA . SER B 1 684 ? 11.562 -3.387 -33.406 1 90.25 684 SER B CA 1
ATOM 13181 C C . SER B 1 684 ? 12.766 -3.191 -34.312 1 90.25 684 SER B C 1
ATOM 13183 O O . SER B 1 684 ? 13.609 -2.33 -34.062 1 90.25 684 SER B O 1
ATOM 13185 N N . ASP B 1 685 ? 12.789 -3.979 -35.375 1 88.44 685 ASP B N 1
ATOM 13186 C CA . ASP B 1 685 ? 13.875 -3.832 -36.312 1 88.44 685 ASP B CA 1
ATOM 13187 C C . ASP B 1 685 ? 13.773 -2.506 -37.062 1 88.44 685 ASP B C 1
ATOM 13189 O O . ASP B 1 685 ? 14.789 -1.856 -37.344 1 88.44 685 ASP B O 1
ATOM 13193 N N . LYS B 1 686 ? 12.641 -2.158 -37.312 1 89.31 686 LYS B N 1
ATOM 13194 C CA . LYS B 1 686 ? 12.43 -0.879 -38 1 89.31 686 LYS B CA 1
ATOM 13195 C C . LYS B 1 686 ? 12.812 0.287 -37.062 1 89.31 686 LYS B C 1
ATOM 13197 O O . LYS B 1 686 ? 13.43 1.255 -37.531 1 89.31 686 LYS B O 1
ATOM 13202 N N . ILE B 1 687 ? 12.461 0.169 -35.906 1 90.81 687 ILE B N 1
ATOM 13203 C CA . ILE B 1 687 ? 12.75 1.22 -34.938 1 90.81 687 ILE B CA 1
ATOM 13204 C C . ILE B 1 687 ? 14.258 1.306 -34.719 1 90.81 687 ILE B C 1
ATOM 13206 O O . ILE B 1 687 ? 14.812 2.4 -34.562 1 90.81 687 ILE B O 1
ATOM 13210 N N . GLU B 1 688 ? 14.844 0.166 -34.625 1 89.69 688 GLU B N 1
ATOM 13211 C CA . GLU B 1 688 ? 16.297 0.137 -34.406 1 89.69 688 GLU B CA 1
ATOM 13212 C C . GLU B 1 688 ? 17.016 0.867 -35.562 1 89.69 688 GLU B C 1
ATOM 13214 O O . GLU B 1 688 ? 17.984 1.595 -35.312 1 89.69 688 GLU B O 1
ATOM 13219 N N . GLN B 1 689 ? 16.578 0.738 -36.75 1 87.88 689 GLN B N 1
ATOM 13220 C CA . GLN B 1 689 ? 17.188 1.374 -37.906 1 87.88 689 GLN B CA 1
ATOM 13221 C C . GLN B 1 689 ? 17.016 2.891 -37.844 1 87.88 689 GLN B C 1
ATOM 13223 O O . GLN B 1 689 ? 17.953 3.637 -38.156 1 87.88 689 GLN B O 1
ATOM 13228 N N . VAL B 1 690 ? 15.945 3.248 -37.406 1 90.19 690 VAL B N 1
ATOM 13229 C CA . VAL B 1 690 ? 15.68 4.68 -37.312 1 90.19 690 VAL B CA 1
ATOM 13230 C C . VAL B 1 690 ? 16.516 5.289 -36.188 1 90.19 690 VAL B C 1
ATOM 13232 O O . VAL B 1 690 ? 17.047 6.395 -36.344 1 90.19 690 VAL B O 1
ATOM 13235 N N . MET B 1 691 ? 16.672 4.57 -35.125 1 88.81 691 MET B N 1
ATOM 13236 C CA . MET B 1 691 ? 17.406 5.074 -33.969 1 88.81 691 MET B CA 1
ATOM 13237 C C . MET B 1 691 ? 18.891 5.195 -34.281 1 88.81 691 MET B C 1
ATOM 13239 O O . MET B 1 691 ? 19.547 6.125 -33.812 1 88.81 691 MET B O 1
ATOM 13243 N N . LYS B 1 692 ? 19.359 4.281 -35.062 1 86.56 692 LYS B N 1
ATOM 13244 C CA . LYS B 1 692 ? 20.781 4.297 -35.406 1 86.56 692 LYS B CA 1
ATOM 13245 C C . LYS B 1 692 ? 21.094 5.48 -36.312 1 86.56 692 LYS B C 1
ATOM 13247 O O . LYS B 1 692 ? 22.25 5.934 -36.375 1 86.56 692 LYS B O 1
ATOM 13252 N N . SER B 1 693 ? 20.141 6.062 -36.875 1 85.31 693 SER B N 1
ATOM 13253 C CA . SER B 1 693 ? 20.359 7.156 -37.812 1 85.31 693 SER B CA 1
ATOM 13254 C C . SER B 1 693 ? 20.453 8.5 -37.094 1 85.31 693 SER B C 1
ATOM 13256 O O . SER B 1 693 ? 20.938 9.484 -37.656 1 85.31 693 SER B O 1
ATOM 13258 N N . VAL B 1 694 ? 20.078 8.531 -35.906 1 86.94 694 VAL B N 1
ATOM 13259 C CA . VAL B 1 694 ? 20.078 9.781 -35.156 1 86.94 694 VAL B CA 1
ATOM 13260 C C . VAL B 1 694 ? 21.438 9.977 -34.5 1 86.94 694 VAL B C 1
ATOM 13262 O O . VAL B 1 694 ? 21.922 9.094 -33.781 1 86.94 694 VAL B O 1
ATOM 13265 N N . PRO B 1 695 ? 22.047 11.078 -34.719 1 84.06 695 PRO B N 1
ATOM 13266 C CA . PRO B 1 695 ? 23.328 11.344 -34.062 1 84.06 695 PRO B CA 1
ATOM 13267 C C . PRO B 1 695 ? 23.203 11.461 -32.562 1 84.06 695 PRO B C 1
ATOM 13269 O O . PRO B 1 695 ? 22.219 12.023 -32.062 1 84.06 695 PRO B O 1
ATOM 13272 N N . GLY B 1 696 ? 24.078 10.883 -31.812 1 80.19 696 GLY B N 1
ATOM 13273 C CA . GLY B 1 696 ? 24.062 10.93 -30.359 1 80.19 696 GLY B CA 1
ATOM 13274 C C . GLY B 1 696 ? 23.656 9.617 -29.719 1 80.19 696 GLY B C 1
ATOM 13275 O O . GLY B 1 696 ? 23.969 9.367 -28.547 1 80.19 696 GLY B O 1
ATOM 13276 N N . VAL B 1 697 ? 22.922 8.859 -30.562 1 83.25 697 VAL B N 1
ATOM 13277 C CA . VAL B 1 697 ? 22.469 7.578 -30.047 1 83.25 697 VAL B CA 1
ATOM 13278 C C . VAL B 1 697 ? 23.562 6.527 -30.219 1 83.25 697 VAL B C 1
ATOM 13280 O O . VAL B 1 697 ? 24.109 6.363 -31.312 1 83.25 697 VAL B O 1
ATOM 13283 N N . ALA B 1 698 ? 23.953 6.027 -29.016 1 77.31 698 ALA B N 1
ATOM 13284 C CA . ALA B 1 698 ? 24.984 5.004 -29.047 1 77.31 698 ALA B CA 1
ATOM 13285 C C . ALA B 1 698 ? 24.5 3.703 -28.406 1 77.31 698 ALA B C 1
ATOM 13287 O O . ALA B 1 698 ? 23.516 3.703 -27.656 1 77.31 698 ALA B O 1
ATOM 13288 N N . ASP B 1 699 ? 25.078 2.629 -28.828 1 74.88 699 ASP B N 1
ATOM 13289 C CA . ASP B 1 699 ? 24.875 1.31 -28.234 1 74.88 699 ASP B CA 1
ATOM 13290 C C . ASP B 1 699 ? 23.422 0.871 -28.375 1 74.88 699 ASP B C 1
ATOM 13292 O O . ASP B 1 699 ? 22.797 0.46 -27.406 1 74.88 699 ASP B O 1
ATOM 13296 N N . VAL B 1 700 ? 22.859 1.051 -29.531 1 81.38 700 VAL B N 1
ATOM 13297 C CA . VAL B 1 700 ? 21.484 0.609 -29.75 1 81.38 700 VAL B CA 1
ATOM 13298 C C . VAL B 1 700 ? 21.438 -0.915 -29.844 1 81.38 700 VAL B C 1
ATOM 13300 O O . VAL B 1 700 ? 22.281 -1.532 -30.484 1 81.38 700 VAL B O 1
ATOM 13303 N N . GLY B 1 701 ? 20.656 -1.5 -29 1 80.5 701 GLY B N 1
ATOM 13304 C CA . GLY B 1 701 ? 20.484 -2.945 -29 1 80.5 701 GLY B CA 1
ATOM 13305 C C . GLY B 1 701 ? 19.047 -3.379 -28.75 1 80.5 701 GLY B C 1
ATOM 13306 O O . GLY B 1 701 ? 18.375 -2.822 -27.875 1 80.5 701 GLY B O 1
ATOM 13307 N N . VAL B 1 702 ? 18.594 -4.258 -29.625 1 83.56 702 VAL B N 1
ATOM 13308 C CA . VAL B 1 702 ? 17.266 -4.832 -29.438 1 83.56 702 VAL B CA 1
ATOM 13309 C C . VAL B 1 702 ? 17.391 -6.176 -28.719 1 83.56 702 VAL B C 1
ATOM 13311 O O . VAL B 1 702 ? 18.25 -6.992 -29.047 1 83.56 702 VAL B O 1
ATOM 13314 N N . PHE B 1 703 ? 16.672 -6.254 -27.688 1 77.88 703 PHE B N 1
ATOM 13315 C CA . PHE B 1 703 ? 16.609 -7.555 -27.016 1 77.88 703 PHE B CA 1
ATOM 13316 C C . PHE B 1 703 ? 15.688 -8.5 -27.781 1 77.88 703 PHE B C 1
ATOM 13318 O O . PHE B 1 703 ? 14.469 -8.375 -27.703 1 77.88 703 PHE B O 1
ATOM 13325 N N . LYS B 1 704 ? 16.281 -9.367 -28.438 1 76.31 704 LYS B N 1
ATOM 13326 C CA . LYS B 1 704 ? 15.492 -10.258 -29.281 1 76.31 704 LYS B CA 1
ATOM 13327 C C . LYS B 1 704 ? 14.75 -11.305 -28.453 1 76.31 704 LYS B C 1
ATOM 13329 O O . LYS B 1 704 ? 15.305 -11.836 -27.484 1 76.31 704 LYS B O 1
ATOM 13334 N N . VAL B 1 705 ? 13.539 -11.469 -28.828 1 75.75 705 VAL B N 1
ATOM 13335 C CA . VAL B 1 705 ? 12.68 -12.414 -28.125 1 75.75 705 VAL B CA 1
ATOM 13336 C C . VAL B 1 705 ? 12.781 -13.789 -28.781 1 75.75 705 VAL B C 1
ATOM 13338 O O . VAL B 1 705 ? 12.727 -14.82 -28.109 1 75.75 705 VAL B O 1
ATOM 13341 N N . GLY B 1 706 ? 13.023 -13.82 -30.047 1 73.88 706 GLY B N 1
ATOM 13342 C CA . GLY B 1 706 ? 13.062 -15.086 -30.766 1 73.88 706 GLY B CA 1
ATOM 13343 C C . GLY B 1 706 ? 14.461 -15.492 -31.188 1 73.88 706 GLY B C 1
ATOM 13344 O O . GLY B 1 706 ? 15.438 -14.82 -30.844 1 73.88 706 GLY B O 1
ATOM 13345 N N . GLY B 1 707 ? 14.609 -16.75 -31.547 1 71.06 707 GLY B N 1
ATOM 13346 C CA . GLY B 1 707 ? 15.859 -17.156 -32.156 1 71.06 707 GLY B CA 1
ATOM 13347 C C . GLY B 1 707 ? 16.531 -18.297 -31.453 1 71.06 707 GLY B C 1
ATOM 13348 O O . GLY B 1 707 ? 17.594 -18.781 -31.875 1 71.06 707 GLY B O 1
ATOM 13349 N N . GLN B 1 708 ? 15.891 -18.656 -30.359 1 77.38 708 GLN B N 1
ATOM 13350 C CA . GLN B 1 708 ? 16.484 -19.781 -29.656 1 77.38 708 GLN B CA 1
ATOM 13351 C C . GLN B 1 708 ? 16.047 -21.109 -30.281 1 77.38 708 GLN B C 1
ATOM 13353 O O . GLN B 1 708 ? 14.852 -21.406 -30.344 1 77.38 708 GLN B O 1
ATOM 13358 N N . PRO B 1 709 ? 17 -21.766 -30.781 1 80.25 709 PRO B N 1
ATOM 13359 C CA . PRO B 1 709 ? 16.625 -23.062 -31.359 1 80.25 709 PRO B CA 1
ATOM 13360 C C . PRO B 1 709 ? 16.141 -24.062 -30.297 1 80.25 709 PRO B C 1
ATOM 13362 O O . PRO B 1 709 ? 16.734 -24.141 -29.203 1 80.25 709 PRO B O 1
ATOM 13365 N N . SER B 1 710 ? 15.094 -24.641 -30.516 1 82 710 SER B N 1
ATOM 13366 C CA . SER B 1 710 ? 14.531 -25.656 -29.641 1 82 710 SER B CA 1
ATOM 13367 C C . SER B 1 710 ? 14.258 -26.953 -30.406 1 82 710 SER B C 1
ATOM 13369 O O . SER B 1 710 ? 13.812 -26.922 -31.547 1 82 710 SER B O 1
ATOM 13371 N N . LEU B 1 711 ? 14.766 -28.031 -29.75 1 82.69 711 LEU B N 1
ATOM 13372 C CA . LEU B 1 711 ? 14.391 -29.344 -30.281 1 82.69 711 LEU B CA 1
ATOM 13373 C C . LEU B 1 711 ? 12.977 -29.719 -29.844 1 82.69 711 LEU B C 1
ATOM 13375 O O . LEU B 1 711 ? 12.75 -30.016 -28.672 1 82.69 711 LEU B O 1
ATOM 13379 N N . VAL B 1 712 ? 12.148 -29.688 -30.812 1 84.44 712 VAL B N 1
ATOM 13380 C CA . VAL B 1 712 ? 10.742 -29.906 -30.5 1 84.44 712 VAL B CA 1
ATOM 13381 C C . VAL B 1 712 ? 10.336 -31.312 -30.953 1 84.44 712 VAL B C 1
ATOM 13383 O O . VAL B 1 712 ? 10.594 -31.703 -32.094 1 84.44 712 VAL B O 1
ATOM 13386 N N . ILE B 1 713 ? 9.867 -32.031 -29.984 1 84.19 713 ILE B N 1
ATOM 13387 C CA . ILE B 1 713 ? 9.297 -33.344 -30.266 1 84.19 713 ILE B CA 1
ATOM 13388 C C . ILE B 1 713 ? 7.773 -33.219 -30.375 1 84.19 713 ILE B C 1
ATOM 13390 O O . ILE B 1 713 ? 7.082 -33.156 -29.344 1 84.19 713 ILE B O 1
ATOM 13394 N N . GLN B 1 714 ? 7.344 -33.188 -31.547 1 84.75 714 GLN B N 1
ATOM 13395 C CA . GLN B 1 714 ? 5.906 -33.094 -31.766 1 84.75 714 GLN B CA 1
ATOM 13396 C C . GLN B 1 714 ? 5.289 -34.5 -31.938 1 84.75 714 GLN B C 1
ATOM 13398 O O . GLN B 1 714 ? 5.586 -35.188 -32.906 1 84.75 714 GLN B O 1
ATOM 13403 N N . ILE B 1 715 ? 4.488 -34.844 -31.031 1 81.56 715 ILE B N 1
ATOM 13404 C CA . ILE B 1 715 ? 3.893 -36.188 -31.031 1 81.56 715 ILE B CA 1
ATOM 13405 C C . ILE B 1 715 ? 2.82 -36.25 -32.125 1 81.56 715 ILE B C 1
ATOM 13407 O O . ILE B 1 715 ? 1.95 -35.406 -32.219 1 81.56 715 ILE B O 1
ATOM 13411 N N . ASP B 1 716 ? 3.078 -37.156 -33 1 82.5 716 ASP B N 1
ATOM 13412 C CA . ASP B 1 716 ? 2.018 -37.5 -33.938 1 82.5 716 ASP B CA 1
ATOM 13413 C C . ASP B 1 716 ? 0.974 -38.406 -33.281 1 82.5 716 ASP B C 1
ATOM 13415 O O . ASP B 1 716 ? 1.16 -39.625 -33.219 1 82.5 716 ASP B O 1
ATOM 13419 N N . ARG B 1 717 ? -0.054 -37.906 -33 1 77.25 717 ARG B N 1
ATOM 13420 C CA . ARG B 1 717 ? -1.068 -38.625 -32.219 1 77.25 717 ARG B CA 1
ATOM 13421 C C . ARG B 1 717 ? -1.664 -39.781 -33.031 1 77.25 717 ARG B C 1
ATOM 13423 O O . ARG B 1 717 ? -2.021 -40.812 -32.469 1 77.25 717 ARG B O 1
ATOM 13430 N N . ALA B 1 718 ? -1.762 -39.625 -34.312 1 76.94 718 ALA B N 1
ATOM 13431 C CA . ALA B 1 718 ? -2.35 -40.688 -35.156 1 76.94 718 ALA B CA 1
ATOM 13432 C C . ALA B 1 718 ? -1.449 -41.906 -35.219 1 76.94 718 ALA B C 1
ATOM 13434 O O . ALA B 1 718 ? -1.922 -43.031 -35.094 1 76.94 718 ALA B O 1
ATOM 13435 N N . LYS B 1 719 ? -0.166 -41.719 -35.406 1 82.12 719 LYS B N 1
ATOM 13436 C CA . LYS B 1 719 ? 0.776 -42.812 -35.5 1 82.12 719 LYS B CA 1
ATOM 13437 C C . LYS B 1 719 ? 0.956 -43.5 -34.125 1 82.12 719 LYS B C 1
ATOM 13439 O O . LYS B 1 719 ? 1.087 -44.719 -34.062 1 82.12 719 LYS B O 1
ATOM 13444 N N . ALA B 1 720 ? 1.005 -42.688 -33.125 1 82.94 720 ALA B N 1
ATOM 13445 C CA . ALA B 1 720 ? 1.165 -43.219 -31.766 1 82.94 720 ALA B CA 1
ATOM 13446 C C . ALA B 1 720 ? -0.034 -44.094 -31.375 1 82.94 720 ALA B C 1
ATOM 13448 O O . ALA B 1 720 ? 0.117 -45.094 -30.703 1 82.94 720 ALA B O 1
ATOM 13449 N N . ALA B 1 721 ? -1.114 -43.656 -31.891 1 76.38 721 ALA B N 1
ATOM 13450 C CA . ALA B 1 721 ? -2.346 -44.375 -31.562 1 76.38 721 ALA B CA 1
ATOM 13451 C C . ALA B 1 721 ? -2.359 -45.781 -32.188 1 76.38 721 ALA B C 1
ATOM 13453 O O . ALA B 1 721 ? -2.926 -46.719 -31.594 1 76.38 721 ALA B O 1
ATOM 13454 N N . ARG B 1 722 ? -1.71 -45.906 -33.312 1 76.88 722 ARG B N 1
ATOM 13455 C CA . ARG B 1 722 ? -1.663 -47.219 -34 1 76.88 722 ARG B CA 1
ATOM 13456 C C . ARG B 1 722 ? -0.922 -48.25 -33.156 1 76.88 722 ARG B C 1
ATOM 13458 O O . ARG B 1 722 ? -1.206 -49.438 -33.219 1 76.88 722 ARG B O 1
ATOM 13465 N N . PHE B 1 723 ? -0.064 -47.688 -32.375 1 78.38 723 PHE B N 1
ATOM 13466 C CA . PHE B 1 723 ? 0.724 -48.594 -31.547 1 78.38 723 PHE B CA 1
ATOM 13467 C C . PHE B 1 723 ? 0.207 -48.594 -30.109 1 78.38 723 PHE B C 1
ATOM 13469 O O . PHE B 1 723 ? 0.818 -49.219 -29.234 1 78.38 723 PHE B O 1
ATOM 13476 N N . GLY B 1 724 ? -0.817 -47.844 -29.812 1 74.44 724 GLY B N 1
ATOM 13477 C CA . GLY B 1 724 ? -1.425 -47.812 -28.5 1 74.44 724 GLY B CA 1
ATOM 13478 C C . GLY B 1 724 ? -0.615 -47.031 -27.484 1 74.44 724 GLY B C 1
ATOM 13479 O O . GLY B 1 724 ? -0.636 -47.344 -26.297 1 74.44 724 GLY B O 1
ATOM 13480 N N . ILE B 1 725 ? 0.183 -46.156 -27.875 1 79.19 725 ILE B N 1
ATOM 13481 C CA . ILE B 1 725 ? 1.028 -45.375 -27 1 79.19 725 ILE B CA 1
ATOM 13482 C C . ILE B 1 725 ? 0.389 -44 -26.75 1 79.19 725 ILE B C 1
ATOM 13484 O O . ILE B 1 725 ? -0.05 -43.344 -27.688 1 79.19 725 ILE B O 1
ATOM 13488 N N . LEU B 1 726 ? 0.223 -43.688 -25.453 1 77.31 726 LEU B N 1
ATOM 13489 C CA . LEU B 1 726 ? -0.323 -42.375 -25.078 1 77.31 726 LEU B CA 1
ATOM 13490 C C . LEU B 1 726 ? 0.77 -41.312 -25.078 1 77.31 726 LEU B C 1
ATOM 13492 O O . LEU B 1 726 ? 1.953 -41.625 -24.953 1 77.31 726 LEU B O 1
ATOM 13496 N N . ALA B 1 727 ? 0.254 -40.094 -25.297 1 77.38 727 ALA B N 1
ATOM 13497 C CA . ALA B 1 727 ? 1.196 -38.969 -25.312 1 77.38 727 ALA B CA 1
ATOM 13498 C C . ALA B 1 727 ? 1.952 -38.875 -23.984 1 77.38 727 ALA B C 1
ATOM 13500 O O . ALA B 1 727 ? 3.127 -38.5 -23.969 1 77.38 727 ALA B O 1
ATOM 13501 N N . GLY B 1 728 ? 1.347 -39.188 -22.906 1 76.12 728 GLY B N 1
ATOM 13502 C CA . GLY B 1 728 ? 1.995 -39.156 -21.594 1 76.12 728 GLY B CA 1
ATOM 13503 C C . GLY B 1 728 ? 3.143 -40.125 -21.484 1 76.12 728 GLY B C 1
ATOM 13504 O O . GLY B 1 728 ? 4.152 -39.844 -20.844 1 76.12 728 GLY B O 1
ATOM 13505 N N . ASP B 1 729 ? 3 -41.219 -22.062 1 77.06 729 ASP B N 1
ATOM 13506 C CA . ASP B 1 729 ? 4.051 -42.25 -22.047 1 77.06 729 ASP B CA 1
ATOM 13507 C C . ASP B 1 729 ? 5.273 -41.781 -22.844 1 77.06 729 ASP B C 1
ATOM 13509 O O . ASP B 1 729 ? 6.41 -42.062 -22.469 1 77.06 729 ASP B O 1
ATOM 13513 N N . ILE B 1 730 ? 4.965 -41.188 -23.938 1 79.25 730 ILE B N 1
ATOM 13514 C CA . ILE B 1 730 ? 6.055 -40.656 -24.766 1 79.25 730 ILE B CA 1
ATOM 13515 C C . ILE B 1 730 ? 6.809 -39.562 -23.984 1 79.25 730 ILE B C 1
ATOM 13517 O O . ILE B 1 730 ? 8.039 -39.562 -23.984 1 79.25 730 ILE B O 1
ATOM 13521 N N . ASN B 1 731 ? 6.023 -38.75 -23.391 1 78.5 731 ASN B N 1
ATOM 13522 C CA . ASN B 1 731 ? 6.648 -37.688 -22.609 1 78.5 731 ASN B CA 1
ATOM 13523 C C . ASN B 1 731 ? 7.488 -38.25 -21.469 1 78.5 731 ASN B C 1
ATOM 13525 O O . ASN B 1 731 ? 8.562 -37.719 -21.172 1 78.5 731 ASN B O 1
ATOM 13529 N N . ALA B 1 732 ? 6.992 -39.156 -20.828 1 75.94 732 ALA B N 1
ATOM 13530 C CA . ALA B 1 732 ? 7.723 -39.781 -19.719 1 75.94 732 ALA B CA 1
ATOM 13531 C C . ALA B 1 732 ? 9.008 -40.438 -20.219 1 75.94 732 ALA B C 1
ATOM 13533 O O . ALA B 1 732 ? 10.039 -40.375 -19.547 1 75.94 732 ALA B O 1
ATOM 13534 N N . ALA B 1 733 ? 8.938 -41.031 -21.312 1 77.44 733 ALA B N 1
ATOM 13535 C CA . ALA B 1 733 ? 10.109 -41.688 -21.891 1 77.44 733 ALA B CA 1
ATOM 13536 C C . ALA B 1 733 ? 11.172 -40.688 -22.281 1 77.44 733 ALA B C 1
ATOM 13538 O O . ALA B 1 733 ? 12.367 -40.906 -22.062 1 77.44 733 ALA B O 1
ATOM 13539 N N . VAL B 1 734 ? 10.688 -39.688 -22.906 1 78.31 734 VAL B N 1
ATOM 13540 C CA . VAL B 1 734 ? 11.617 -38.656 -23.344 1 78.31 734 VAL B CA 1
ATOM 13541 C C . VAL B 1 734 ? 12.266 -38 -22.125 1 78.31 734 VAL B C 1
ATOM 13543 O O . VAL B 1 734 ? 13.477 -37.75 -22.125 1 78.31 734 VAL B O 1
ATOM 13546 N N . GLN B 1 735 ? 11.508 -37.688 -21.188 1 78.38 735 GLN B N 1
ATOM 13547 C CA . GLN B 1 735 ? 12.039 -37.062 -19.984 1 78.38 735 GLN B CA 1
ATOM 13548 C C . GLN B 1 735 ? 13.047 -37.969 -19.281 1 78.38 735 GLN B C 1
ATOM 13550 O O . GLN B 1 735 ? 14.047 -37.5 -18.734 1 78.38 735 GLN B O 1
ATOM 13555 N N . ALA B 1 736 ? 12.742 -39.156 -19.234 1 75.5 736 ALA B N 1
ATOM 13556 C CA . ALA B 1 736 ? 13.617 -40.125 -18.578 1 75.5 736 ALA B CA 1
ATOM 13557 C C . ALA B 1 736 ? 14.906 -40.344 -19.375 1 75.5 736 ALA B C 1
ATOM 13559 O O . ALA B 1 736 ? 15.984 -40.438 -18.781 1 75.5 736 ALA B O 1
ATOM 13560 N N . ALA B 1 737 ? 14.727 -40.469 -20.688 1 79.38 737 ALA B N 1
ATOM 13561 C CA . ALA B 1 737 ? 15.883 -40.75 -21.531 1 79.38 737 ALA B CA 1
ATOM 13562 C C . ALA B 1 737 ? 16.828 -39.562 -21.594 1 79.38 737 ALA B C 1
ATOM 13564 O O . ALA B 1 737 ? 18.047 -39.719 -21.562 1 79.38 737 ALA B O 1
ATOM 13565 N N . ILE B 1 738 ? 16.188 -38.594 -21.828 1 72.75 738 ILE B N 1
ATOM 13566 C CA . ILE B 1 738 ? 17.016 -37.406 -21.969 1 72.75 738 ILE B CA 1
ATOM 13567 C C . ILE B 1 738 ? 17.25 -36.781 -20.609 1 72.75 738 ILE B C 1
ATOM 13569 O O . ILE B 1 738 ? 18.266 -36.125 -20.391 1 72.75 738 ILE B O 1
ATOM 13573 N N . GLY B 1 739 ? 16.297 -37.375 -19.734 1 59.56 739 GLY B N 1
ATOM 13574 C CA . GLY B 1 739 ? 15.781 -37.094 -18.406 1 59.56 739 GLY B CA 1
ATOM 13575 C C . GLY B 1 739 ? 16.766 -36.375 -17.5 1 59.56 739 GLY B C 1
ATOM 13576 O O . GLY B 1 739 ? 17.875 -36.844 -17.266 1 59.56 739 GLY B O 1
ATOM 13577 N N . GLY B 1 740 ? 16.812 -35.031 -17.188 1 62.53 740 GLY B N 1
ATOM 13578 C CA . GLY B 1 740 ? 17.453 -34.062 -16.312 1 62.53 740 GLY B CA 1
ATOM 13579 C C . GLY B 1 740 ? 16.672 -33.781 -15.047 1 62.53 740 GLY B C 1
ATOM 13580 O O . GLY B 1 740 ? 16.984 -32.844 -14.312 1 62.53 740 GLY B O 1
ATOM 13581 N N . ALA B 1 741 ? 15.336 -34.531 -14.891 1 72.19 741 ALA B N 1
ATOM 13582 C CA . ALA B 1 741 ? 14.703 -34.188 -13.617 1 72.19 741 ALA B CA 1
ATOM 13583 C C . ALA B 1 741 ? 15.148 -35.156 -12.516 1 72.19 741 ALA B C 1
ATOM 13585 O O . ALA B 1 741 ? 15.266 -36.344 -12.742 1 72.19 741 ALA B O 1
ATOM 13586 N N . PRO B 1 742 ? 15.492 -34.625 -11.445 1 81.38 742 PRO B N 1
ATOM 13587 C CA . PRO B 1 742 ? 15.891 -35.5 -10.336 1 81.38 742 PRO B CA 1
ATOM 13588 C C . PRO B 1 742 ? 14.75 -36.406 -9.859 1 81.38 742 PRO B C 1
ATOM 13590 O O . PRO B 1 742 ? 13.609 -35.969 -9.75 1 81.38 742 PRO B O 1
ATOM 13593 N N . ILE B 1 743 ? 14.992 -37.656 -9.68 1 80.5 743 ILE B N 1
ATOM 13594 C CA . ILE B 1 743 ? 13.977 -38.625 -9.273 1 80.5 743 ILE B CA 1
ATOM 13595 C C . ILE B 1 743 ? 14.031 -38.844 -7.762 1 80.5 743 ILE B C 1
ATOM 13597 O O . ILE B 1 743 ? 13.047 -39.25 -7.148 1 80.5 743 ILE B O 1
ATOM 13601 N N . SER B 1 744 ? 15.211 -38.656 -7.254 1 86 744 SER B N 1
ATOM 13602 C CA . SER B 1 744 ? 15.422 -38.844 -5.824 1 86 744 SER B CA 1
ATOM 13603 C C . SER B 1 744 ? 16.625 -38.062 -5.328 1 86 744 SER B C 1
ATOM 13605 O O . SER B 1 744 ? 17.234 -37.281 -6.082 1 86 744 SER B O 1
ATOM 13607 N N . GLN B 1 745 ? 16.844 -38.188 -4.031 1 88.44 745 GLN B N 1
ATOM 13608 C CA . GLN B 1 745 ? 17.984 -37.5 -3.438 1 88.44 745 GLN B CA 1
ATOM 13609 C C . GLN B 1 745 ? 18.812 -38.438 -2.574 1 88.44 745 GLN B C 1
ATOM 13611 O O . GLN B 1 745 ? 18.266 -39.344 -1.929 1 88.44 745 GLN B O 1
ATOM 13616 N N . VAL B 1 746 ? 20.078 -38.219 -2.676 1 87.88 746 VAL B N 1
ATOM 13617 C CA . VAL B 1 746 ? 21.016 -38.969 -1.842 1 87.88 746 VAL B CA 1
ATOM 13618 C C . VAL B 1 746 ? 21.453 -38.094 -0.659 1 87.88 746 VAL B C 1
ATOM 13620 O O . VAL B 1 746 ? 21.938 -36.969 -0.843 1 87.88 746 VAL B O 1
ATOM 13623 N N . ILE B 1 747 ? 21.281 -38.625 0.517 1 87.06 747 ILE B N 1
ATOM 13624 C CA . ILE B 1 747 ? 21.609 -37.875 1.728 1 87.06 747 ILE B CA 1
ATOM 13625 C C . ILE B 1 747 ? 22.953 -38.344 2.281 1 87.06 747 ILE B C 1
ATOM 13627 O O . ILE B 1 747 ? 23.141 -39.531 2.537 1 87.06 747 ILE B O 1
ATOM 13631 N N . GLN B 1 748 ? 23.844 -37.438 2.295 1 85.31 748 GLN B N 1
ATOM 13632 C CA . GLN B 1 748 ? 25.141 -37.688 2.92 1 85.31 748 GLN B CA 1
ATOM 13633 C C . GLN B 1 748 ? 25.375 -36.781 4.109 1 85.31 748 GLN B C 1
ATOM 13635 O O . GLN B 1 748 ? 25.875 -35.656 3.945 1 85.31 748 GLN B O 1
ATOM 13640 N N . GLY B 1 749 ? 25.094 -37.25 5.273 1 80.19 749 GLY B N 1
ATOM 13641 C CA . GLY B 1 749 ? 25.172 -36.375 6.418 1 80.19 749 GLY B CA 1
ATOM 13642 C C . GLY B 1 749 ? 24.156 -35.25 6.359 1 80.19 749 GLY B C 1
ATOM 13643 O O . GLY B 1 749 ? 22.953 -35.5 6.27 1 80.19 749 GLY B O 1
ATOM 13644 N N . ASP B 1 750 ? 24.719 -34.094 6.266 1 83.12 750 ASP B N 1
ATOM 13645 C CA . ASP B 1 750 ? 23.828 -32.938 6.188 1 83.12 750 ASP B CA 1
ATOM 13646 C C . ASP B 1 750 ? 23.719 -32.438 4.754 1 83.12 750 ASP B C 1
ATOM 13648 O O . ASP B 1 750 ? 22.984 -31.469 4.488 1 83.12 750 ASP B O 1
ATOM 13652 N N . ARG B 1 751 ? 24.375 -33.25 3.873 1 87.06 751 ARG B N 1
ATOM 13653 C CA . ARG B 1 751 ? 24.375 -32.812 2.475 1 87.06 751 ARG B CA 1
ATOM 13654 C C . ARG B 1 751 ? 23.344 -33.625 1.672 1 87.06 751 ARG B C 1
ATOM 13656 O O . ARG B 1 751 ? 23.094 -34.781 1.969 1 87.06 751 ARG B O 1
ATOM 13663 N N . ARG B 1 752 ? 22.734 -32.969 0.835 1 89.25 752 ARG B N 1
ATOM 13664 C CA . ARG B 1 752 ? 21.75 -33.594 -0.049 1 89.25 752 ARG B CA 1
ATOM 13665 C C . ARG B 1 752 ? 22.141 -33.406 -1.513 1 89.25 752 ARG B C 1
ATOM 13667 O O . ARG B 1 752 ? 22.484 -32.312 -1.93 1 89.25 752 ARG B O 1
ATOM 13674 N N . PHE B 1 753 ? 22.188 -34.469 -2.258 1 90.75 753 PHE B N 1
ATOM 13675 C CA . PHE B 1 753 ? 22.531 -34.438 -3.674 1 90.75 753 PHE B CA 1
ATOM 13676 C C . PHE B 1 753 ? 21.453 -35.094 -4.516 1 90.75 753 PHE B C 1
ATOM 13678 O O . PHE B 1 753 ? 20.859 -36.094 -4.105 1 90.75 753 PHE B O 1
ATOM 13685 N N . ASP B 1 754 ? 21.281 -34.625 -5.668 1 89 754 ASP B N 1
ATOM 13686 C CA . ASP B 1 754 ? 20.234 -35.125 -6.551 1 89 754 ASP B CA 1
ATOM 13687 C C . ASP B 1 754 ? 20.703 -36.406 -7.27 1 89 754 ASP B C 1
ATOM 13689 O O . ASP B 1 754 ? 21.891 -36.562 -7.523 1 89 754 ASP B O 1
ATOM 13693 N N . LEU B 1 755 ? 19.734 -37.25 -7.5 1 89 755 LEU B N 1
ATOM 13694 C CA . LEU B 1 755 ? 19.938 -38.469 -8.266 1 89 755 LEU B CA 1
ATOM 13695 C C . LEU B 1 755 ? 19.109 -38.469 -9.547 1 89 755 LEU B C 1
ATOM 13697 O O . LEU B 1 755 ? 17.891 -38.281 -9.5 1 89 755 LEU B O 1
ATOM 13701 N N . THR B 1 756 ? 19.859 -38.562 -10.688 1 89 756 THR B N 1
ATOM 13702 C CA . THR B 1 756 ? 19.156 -38.531 -11.969 1 89 756 THR B CA 1
ATOM 13703 C C . THR B 1 756 ? 19.422 -39.781 -12.781 1 89 756 THR B C 1
ATOM 13705 O O . THR B 1 756 ? 20.469 -40.438 -12.609 1 89 756 THR B O 1
ATOM 13708 N N . VAL B 1 757 ? 18.438 -40.156 -13.617 1 87.69 757 VAL B N 1
ATOM 13709 C CA . VAL B 1 757 ? 18.562 -41.25 -14.539 1 87.69 757 VAL B CA 1
ATOM 13710 C C . VAL B 1 757 ? 18.516 -40.75 -15.977 1 87.69 757 VAL B C 1
ATOM 13712 O O . VAL B 1 757 ? 17.641 -39.969 -16.328 1 87.69 757 VAL B O 1
ATOM 13715 N N . ARG B 1 758 ? 19.547 -41.125 -16.734 1 86.19 758 ARG B N 1
ATOM 13716 C CA . ARG B 1 758 ? 19.562 -40.688 -18.125 1 86.19 758 ARG B CA 1
ATOM 13717 C C . ARG B 1 758 ? 20.312 -41.688 -19 1 86.19 758 ARG B C 1
ATOM 13719 O O . ARG B 1 758 ? 20.984 -42.594 -18.5 1 86.19 758 ARG B O 1
ATOM 13726 N N . TYR B 1 759 ? 20.141 -41.5 -20.297 1 86.25 759 TYR B N 1
ATOM 13727 C CA . TYR B 1 759 ? 20.922 -42.281 -21.25 1 86.25 759 TYR B CA 1
ATOM 13728 C C . TYR B 1 759 ? 22.344 -41.75 -21.344 1 86.25 759 TYR B C 1
ATOM 13730 O O . TYR B 1 759 ? 22.609 -40.594 -20.984 1 86.25 759 TYR B O 1
ATOM 13738 N N . PRO B 1 760 ? 23.188 -42.625 -21.75 1 85.31 760 PRO B N 1
ATOM 13739 C CA . PRO B 1 760 ? 24.547 -42.125 -21.984 1 85.31 760 PRO B CA 1
ATOM 13740 C C . PRO B 1 760 ? 24.594 -41.031 -23.047 1 85.31 760 PRO B C 1
ATOM 13742 O O . PRO B 1 760 ? 23.719 -40.969 -23.906 1 85.31 760 PRO B O 1
ATOM 13745 N N . GLU B 1 761 ? 25.547 -40.188 -23 1 81.88 761 GLU B N 1
ATOM 13746 C CA . GLU B 1 761 ? 25.672 -39 -23.844 1 81.88 761 GLU B CA 1
ATOM 13747 C C . GLU B 1 761 ? 25.594 -39.375 -25.328 1 81.88 761 GLU B C 1
ATOM 13749 O O . GLU B 1 761 ? 25.078 -38.594 -26.125 1 81.88 761 GLU B O 1
ATOM 13754 N N . ALA B 1 762 ? 26.109 -40.5 -25.672 1 80.94 762 ALA B N 1
ATOM 13755 C CA . ALA B 1 762 ? 26.156 -40.906 -27.078 1 80.94 762 ALA B CA 1
ATOM 13756 C C . ALA B 1 762 ? 24.734 -41.156 -27.609 1 80.94 762 ALA B C 1
ATOM 13758 O O . ALA B 1 762 ? 24.5 -41 -28.812 1 80.94 762 ALA B O 1
ATOM 13759 N N . ASN B 1 763 ? 23.906 -41.438 -26.781 1 83.44 763 ASN B N 1
ATOM 13760 C CA . ASN B 1 763 ? 22.547 -41.781 -27.203 1 83.44 763 ASN B CA 1
ATOM 13761 C C . ASN B 1 763 ? 21.609 -40.562 -27.047 1 83.44 763 ASN B C 1
ATOM 13763 O O . ASN B 1 763 ? 20.391 -40.688 -27.266 1 83.44 763 ASN B O 1
ATOM 13767 N N . ARG B 1 764 ? 22.141 -39.469 -26.766 1 78.88 764 ARG B N 1
ATOM 13768 C CA . ARG B 1 764 ? 21.266 -38.312 -26.578 1 78.88 764 ARG B CA 1
ATOM 13769 C C . ARG B 1 764 ? 21.859 -37.062 -27.188 1 78.88 764 ARG B C 1
ATOM 13771 O O . ARG B 1 764 ? 21.25 -36 -27.156 1 78.88 764 ARG B O 1
ATOM 13778 N N . SER B 1 765 ? 22.906 -37.062 -27.75 1 77 765 SER B N 1
ATOM 13779 C CA . SER B 1 765 ? 23.641 -35.875 -28.156 1 77 765 SER B CA 1
ATOM 13780 C C . SER B 1 765 ? 23.203 -35.406 -29.531 1 77 765 SER B C 1
ATOM 13782 O O . SER B 1 765 ? 23.469 -34.25 -29.906 1 77 765 SER B O 1
ATOM 13784 N N . THR B 1 766 ? 22.5 -36.25 -30.281 1 81.31 766 THR B N 1
ATOM 13785 C CA . THR B 1 766 ? 22.094 -35.844 -31.625 1 81.31 766 THR B CA 1
ATOM 13786 C C . THR B 1 766 ? 20.609 -36.094 -31.828 1 81.31 766 THR B C 1
ATOM 13788 O O . THR B 1 766 ? 20 -36.906 -31.141 1 81.31 766 THR B O 1
ATOM 13791 N N . PRO B 1 767 ? 20.062 -35.25 -32.75 1 85.06 767 PRO B N 1
ATOM 13792 C CA . PRO B 1 767 ? 18.656 -35.438 -33.031 1 85.06 767 PRO B CA 1
ATOM 13793 C C . PRO B 1 767 ? 18.359 -36.875 -33.531 1 85.06 767 PRO B C 1
ATOM 13795 O O . PRO B 1 767 ? 17.297 -37.406 -33.25 1 85.06 767 PRO B O 1
ATOM 13798 N N . GLU B 1 768 ? 19.328 -37.469 -34.188 1 85.81 768 GLU B N 1
ATOM 13799 C CA . GLU B 1 768 ? 19.156 -38.844 -34.688 1 85.81 768 GLU B CA 1
ATOM 13800 C C . GLU B 1 768 ? 19.109 -39.844 -33.531 1 85.81 768 GLU B C 1
ATOM 13802 O O . GLU B 1 768 ? 18.328 -40.781 -33.562 1 85.81 768 GLU B O 1
ATOM 13807 N N . ALA B 1 769 ? 19.953 -39.562 -32.594 1 86.31 769 ALA B N 1
ATOM 13808 C CA . ALA B 1 769 ? 19.953 -40.438 -31.422 1 86.31 769 ALA B CA 1
ATOM 13809 C C . ALA B 1 769 ? 18.641 -40.344 -30.656 1 86.31 769 ALA B C 1
ATOM 13811 O O . ALA B 1 769 ? 18.156 -41.344 -30.109 1 86.31 769 ALA B O 1
ATOM 13812 N N . ILE B 1 770 ? 18.125 -39.219 -30.656 1 86.31 770 ILE B N 1
ATOM 13813 C CA . ILE B 1 770 ? 16.875 -39 -29.938 1 86.31 770 ILE B CA 1
ATOM 13814 C C . ILE B 1 770 ? 15.727 -39.688 -30.703 1 86.31 770 ILE B C 1
ATOM 13816 O O . ILE B 1 770 ? 14.805 -40.219 -30.094 1 86.31 770 ILE B O 1
ATOM 13820 N N . ARG B 1 771 ? 15.82 -39.625 -31.984 1 88.44 771 ARG B N 1
ATOM 13821 C CA . ARG B 1 771 ? 14.812 -40.281 -32.812 1 88.44 771 ARG B CA 1
ATOM 13822 C C . ARG B 1 771 ? 14.836 -41.781 -32.594 1 88.44 771 ARG B C 1
ATOM 13824 O O . ARG B 1 771 ? 13.82 -42.469 -32.75 1 88.44 771 ARG B O 1
ATOM 13831 N N . ALA B 1 772 ? 15.984 -42.25 -32.094 1 86.31 772 ALA B N 1
ATOM 13832 C CA . ALA B 1 772 ? 16.172 -43.719 -31.953 1 86.31 772 ALA B CA 1
ATOM 13833 C C . ALA B 1 772 ? 15.758 -44.188 -30.562 1 86.31 772 ALA B C 1
ATOM 13835 O O . ALA B 1 772 ? 15.773 -45.375 -30.281 1 86.31 772 ALA B O 1
ATOM 13836 N N . ILE B 1 773 ? 15.406 -43.25 -29.766 1 86.56 773 ILE B N 1
ATOM 13837 C CA . ILE B 1 773 ? 14.977 -43.625 -28.422 1 86.56 773 ILE B CA 1
ATOM 13838 C C . ILE B 1 773 ? 13.781 -44.594 -28.516 1 86.56 773 ILE B C 1
ATOM 13840 O O . ILE B 1 773 ? 12.852 -44.344 -29.297 1 86.56 773 ILE B O 1
ATOM 13844 N N . LEU B 1 774 ? 13.82 -45.656 -27.734 1 84.62 774 LEU B N 1
ATOM 13845 C CA . LEU B 1 774 ? 12.789 -46.688 -27.812 1 84.62 774 LEU B CA 1
ATOM 13846 C C . LEU B 1 774 ? 11.703 -46.469 -26.766 1 84.62 774 LEU B C 1
ATOM 13848 O O . LEU B 1 774 ? 12.008 -46.25 -25.594 1 84.62 774 LEU B O 1
ATOM 13852 N N . VAL B 1 775 ? 10.508 -46.406 -27.172 1 85 775 VAL B N 1
ATOM 13853 C CA . VAL B 1 775 ? 9.352 -46.25 -26.297 1 85 775 VAL B CA 1
ATOM 13854 C C . VAL B 1 775 ? 8.641 -47.594 -26.156 1 85 775 VAL B C 1
ATOM 13856 O O . VAL B 1 775 ? 8.312 -48.25 -27.156 1 85 775 VAL B O 1
ATOM 13859 N N . PRO B 1 776 ? 8.461 -48 -24.938 1 79.94 776 PRO B N 1
ATOM 13860 C CA . PRO B 1 776 ? 7.781 -49.281 -24.734 1 79.94 776 PRO B CA 1
ATOM 13861 C C . PRO B 1 776 ? 6.301 -49.219 -25.109 1 79.94 776 PRO B C 1
ATOM 13863 O O . PRO B 1 776 ? 5.633 -48.219 -24.875 1 79.94 776 PRO B O 1
ATOM 13866 N N . THR B 1 777 ? 5.828 -50.25 -25.75 1 76.81 777 THR B N 1
ATOM 13867 C CA . THR B 1 777 ? 4.414 -50.375 -26.078 1 76.81 777 THR B CA 1
ATOM 13868 C C . THR B 1 777 ? 3.705 -51.281 -25.062 1 76.81 777 THR B C 1
ATOM 13870 O O . THR B 1 777 ? 4.355 -52 -24.297 1 76.81 777 THR B O 1
ATOM 13873 N N . ALA B 1 778 ? 2.418 -51.125 -24.969 1 68.31 778 ALA B N 1
ATOM 13874 C CA . ALA B 1 778 ? 1.619 -51.906 -24.031 1 68.31 778 ALA B CA 1
ATOM 13875 C C . ALA B 1 778 ? 1.777 -53.406 -24.297 1 68.31 778 ALA B C 1
ATOM 13877 O O . ALA B 1 778 ? 1.695 -54.219 -23.375 1 68.31 778 ALA B O 1
ATOM 13878 N N . ASP B 1 779 ? 2.035 -53.812 -25.547 1 64.06 779 ASP B N 1
ATOM 13879 C CA . ASP B 1 779 ? 2.117 -55.219 -25.922 1 64.06 779 ASP B CA 1
ATOM 13880 C C . ASP B 1 779 ? 3.52 -55.75 -25.672 1 64.06 779 ASP B C 1
ATOM 13882 O O . ASP B 1 779 ? 3.812 -56.906 -26.016 1 64.06 779 ASP B O 1
ATOM 13886 N N . GLY B 1 780 ? 4.391 -54.906 -24.984 1 67.19 780 GLY B N 1
ATOM 13887 C CA . GLY B 1 780 ? 5.734 -55.375 -24.672 1 67.19 780 GLY B CA 1
ATOM 13888 C C . GLY B 1 780 ? 6.738 -55.031 -25.766 1 67.19 780 GLY B C 1
ATOM 13889 O O . GLY B 1 780 ? 7.934 -55.281 -25.609 1 67.19 780 GLY B O 1
ATOM 13890 N N . GLY B 1 781 ? 6.242 -54.562 -26.875 1 73.81 781 GLY B N 1
ATOM 13891 C CA . GLY B 1 781 ? 7.141 -54.156 -27.953 1 73.81 781 GLY B CA 1
ATOM 13892 C C . GLY B 1 781 ? 7.816 -52.844 -27.703 1 73.81 781 GLY B C 1
ATOM 13893 O O . GLY B 1 781 ? 7.629 -52.219 -26.656 1 73.81 781 GLY B O 1
ATOM 13894 N N . ARG B 1 782 ? 8.922 -52.562 -28.562 1 85.56 782 ARG B N 1
ATOM 13895 C CA . ARG B 1 782 ? 9.633 -51.312 -28.5 1 85.56 782 ARG B CA 1
ATOM 13896 C C . ARG B 1 782 ? 9.648 -50.594 -29.859 1 85.56 782 ARG B C 1
ATOM 13898 O O . ARG B 1 782 ? 9.906 -51.25 -30.875 1 85.56 782 ARG B O 1
ATOM 13905 N N . ILE B 1 783 ? 9.172 -49.406 -29.875 1 86.12 783 ILE B N 1
ATOM 13906 C CA . ILE B 1 783 ? 9.148 -48.625 -31.109 1 86.12 783 ILE B CA 1
ATOM 13907 C C . ILE B 1 783 ? 10.008 -47.375 -30.953 1 86.12 783 ILE B C 1
ATOM 13909 O O . ILE B 1 783 ? 10.008 -46.75 -29.891 1 86.12 783 ILE B O 1
ATOM 13913 N N . PRO B 1 784 ? 10.781 -47.156 -32.031 1 89.19 784 PRO B N 1
ATOM 13914 C CA . PRO B 1 784 ? 11.602 -45.938 -31.953 1 89.19 784 PRO B CA 1
ATOM 13915 C C . PRO B 1 784 ? 10.758 -44.656 -31.984 1 89.19 784 PRO B C 1
ATOM 13917 O O . PRO B 1 784 ? 9.727 -44.625 -32.656 1 89.19 784 PRO B O 1
ATOM 13920 N N . LEU B 1 785 ? 11.203 -43.625 -31.312 1 89.06 785 LEU B N 1
ATOM 13921 C CA . LEU B 1 785 ? 10.508 -42.344 -31.188 1 89.06 785 LEU B CA 1
ATOM 13922 C C . LEU B 1 785 ? 10.305 -41.688 -32.562 1 89.06 785 LEU B C 1
ATOM 13924 O O . LEU B 1 785 ? 9.297 -41.031 -32.781 1 89.06 785 LEU B O 1
ATOM 13928 N N . GLY B 1 786 ? 11.211 -41.906 -33.5 1 88.81 786 GLY B N 1
ATOM 13929 C CA . GLY B 1 786 ? 11.141 -41.281 -34.812 1 88.81 786 GLY B CA 1
ATOM 13930 C C . GLY B 1 786 ? 9.945 -41.781 -35.625 1 88.81 786 GLY B C 1
ATOM 13931 O O . GLY B 1 786 ? 9.508 -41.094 -36.562 1 88.81 786 GLY B O 1
ATOM 13932 N N . GLN B 1 787 ? 9.398 -42.812 -35.219 1 88.44 787 GLN B N 1
ATOM 13933 C CA . GLN B 1 787 ? 8.258 -43.375 -35.969 1 88.44 787 GLN B CA 1
ATOM 13934 C C . GLN B 1 787 ? 6.945 -42.781 -35.469 1 88.44 787 GLN B C 1
ATOM 13936 O O . GLN B 1 787 ? 5.941 -42.781 -36.188 1 88.44 787 GLN B O 1
ATOM 13941 N N . ILE B 1 788 ? 6.996 -42.281 -34.312 1 87.69 788 ILE B N 1
ATOM 13942 C CA . ILE B 1 788 ? 5.738 -41.812 -33.719 1 87.69 788 ILE B CA 1
ATOM 13943 C C . ILE B 1 788 ? 5.797 -40.312 -33.469 1 87.69 788 ILE B C 1
ATOM 13945 O O . ILE B 1 788 ? 4.801 -39.719 -33.062 1 87.69 788 ILE B O 1
ATOM 13949 N N . ALA B 1 789 ? 6.848 -39.688 -33.562 1 88.38 789 ALA B N 1
ATOM 13950 C CA . ALA B 1 789 ? 6.977 -38.25 -33.312 1 88.38 789 ALA B CA 1
ATOM 13951 C C . ALA B 1 789 ? 7.922 -37.625 -34.312 1 88.38 789 ALA B C 1
ATOM 13953 O O . ALA B 1 789 ? 8.805 -38.281 -34.844 1 88.38 789 ALA B O 1
ATOM 13954 N N . ASP B 1 790 ? 7.562 -36.406 -34.594 1 87.81 790 ASP B N 1
ATOM 13955 C CA . ASP B 1 790 ? 8.453 -35.594 -35.406 1 87.81 790 ASP B CA 1
ATOM 13956 C C . ASP B 1 790 ? 9.445 -34.812 -34.562 1 87.81 790 ASP B C 1
ATOM 13958 O O . ASP B 1 790 ? 9.055 -33.969 -33.75 1 87.81 790 ASP B O 1
ATOM 13962 N N . VAL B 1 791 ? 10.672 -35.156 -34.719 1 87.38 791 VAL B N 1
ATOM 13963 C CA . VAL B 1 791 ? 11.734 -34.469 -33.969 1 87.38 791 VAL B CA 1
ATOM 13964 C C . VAL B 1 791 ? 12.43 -33.469 -34.875 1 87.38 791 VAL B C 1
ATOM 13966 O O . VAL B 1 791 ? 13.109 -33.875 -35.844 1 87.38 791 VAL B O 1
ATOM 13969 N N . SER B 1 792 ? 12.078 -32.219 -34.75 1 85.75 792 SER B N 1
ATOM 13970 C CA . SER B 1 792 ? 12.68 -31.172 -35.562 1 85.75 792 SER B CA 1
ATOM 13971 C C . SER B 1 792 ? 13.148 -30 -34.719 1 85.75 792 SER B C 1
ATOM 13973 O O . SER B 1 792 ? 12.648 -29.781 -33.625 1 85.75 792 SER B O 1
ATOM 13975 N N . ILE B 1 793 ? 14.125 -29.312 -35.25 1 85.38 793 ILE B N 1
ATOM 13976 C CA . ILE B 1 793 ? 14.625 -28.094 -34.594 1 85.38 793 ILE B CA 1
ATOM 13977 C C . ILE B 1 793 ? 13.789 -26.891 -35.031 1 85.38 793 ILE B C 1
ATOM 13979 O O . ILE B 1 793 ? 13.656 -26.641 -36.25 1 85.38 793 ILE B O 1
ATOM 13983 N N . ARG B 1 794 ? 13.172 -26.328 -34.125 1 81.44 794 ARG B N 1
ATOM 13984 C CA . ARG B 1 794 ? 12.375 -25.125 -34.406 1 81.44 794 ARG B CA 1
ATOM 13985 C C . ARG B 1 794 ? 12.828 -23.953 -33.531 1 81.44 794 ARG B C 1
ATOM 13987 O O . ARG B 1 794 ? 13.438 -24.141 -32.5 1 81.44 794 ARG B O 1
ATOM 13994 N N . GLU B 1 795 ? 12.531 -22.781 -34.125 1 79.75 795 GLU B N 1
ATOM 13995 C CA . GLU B 1 795 ? 12.883 -21.578 -33.375 1 79.75 795 GLU B CA 1
ATOM 13996 C C . GLU B 1 795 ? 11.852 -21.281 -32.281 1 79.75 795 GLU B C 1
ATOM 13998 O O . GLU B 1 795 ? 10.648 -21.406 -32.5 1 79.75 795 GLU B O 1
ATOM 14003 N N . GLY B 1 796 ? 12.383 -21.203 -31.109 1 76 796 GLY B N 1
ATOM 14004 C CA . GLY B 1 796 ? 11.5 -20.828 -30.016 1 76 796 GLY B CA 1
ATOM 14005 C C . GLY B 1 796 ? 11.844 -19.484 -29.406 1 76 796 GLY B C 1
ATOM 14006 O O . GLY B 1 796 ? 12.711 -18.766 -29.906 1 76 796 GLY B O 1
ATOM 14007 N N . SER B 1 797 ? 11.07 -19.141 -28.406 1 78.19 797 SER B N 1
ATOM 14008 C CA . SER B 1 797 ? 11.289 -17.875 -27.719 1 78.19 797 SER B CA 1
ATOM 14009 C C . SER B 1 797 ? 12.469 -17.984 -26.75 1 78.19 797 SER B C 1
ATOM 14011 O O . SER B 1 797 ? 12.672 -19.016 -26.109 1 78.19 797 SER B O 1
ATOM 14013 N N . PHE B 1 798 ? 13.305 -17 -26.75 1 79.56 798 PHE B N 1
ATOM 14014 C CA . PHE B 1 798 ? 14.484 -16.938 -25.891 1 79.56 798 PHE B CA 1
ATOM 14015 C C . PHE B 1 798 ? 14.156 -16.25 -24.578 1 79.56 798 PHE B C 1
ATOM 14017 O O . PHE B 1 798 ? 14.273 -16.844 -23.5 1 79.56 798 PHE B O 1
ATOM 14024 N N . MET B 1 799 ? 13.789 -15.07 -24.594 1 87.19 799 MET B N 1
ATOM 14025 C CA . MET B 1 799 ? 13.422 -14.266 -23.438 1 87.19 799 MET B CA 1
ATOM 14026 C C . MET B 1 799 ? 12.133 -13.492 -23.703 1 87.19 799 MET B C 1
ATOM 14028 O O . MET B 1 799 ? 12 -12.828 -24.719 1 87.19 799 MET B O 1
ATOM 14032 N N . ILE B 1 800 ? 11.203 -13.664 -22.797 1 89.38 800 ILE B N 1
ATOM 14033 C CA . ILE B 1 800 ? 9.938 -12.961 -22.938 1 89.38 800 ILE B CA 1
ATOM 14034 C C . ILE B 1 800 ? 9.805 -11.906 -21.859 1 89.38 800 ILE B C 1
ATOM 14036 O O . ILE B 1 800 ? 9.844 -12.227 -20.656 1 89.38 800 ILE B O 1
ATOM 14040 N N . TYR B 1 801 ? 9.758 -10.719 -22.312 1 90.19 801 TYR B N 1
ATOM 14041 C CA . TYR B 1 801 ? 9.578 -9.602 -21.391 1 90.19 801 TYR B CA 1
ATOM 14042 C C . TYR B 1 801 ? 8.109 -9.203 -21.297 1 90.19 801 TYR B C 1
ATOM 14044 O O . TYR B 1 801 ? 7.406 -9.141 -22.297 1 90.19 801 TYR B O 1
ATOM 14052 N N . ARG B 1 802 ? 7.688 -9.016 -20.062 1 89.75 802 ARG B N 1
ATOM 14053 C CA . ARG B 1 802 ? 6.312 -8.57 -19.844 1 89.75 802 ARG B CA 1
ATOM 14054 C C . ARG B 1 802 ? 6.262 -7.426 -18.844 1 89.75 802 ARG B C 1
ATOM 14056 O O . ARG B 1 802 ? 7.102 -7.34 -17.938 1 89.75 802 ARG B O 1
ATOM 14063 N N . GLU B 1 803 ? 5.355 -6.531 -19.141 1 88.81 803 GLU B N 1
ATOM 14064 C CA . GLU B 1 803 ? 5.086 -5.441 -18.203 1 88.81 803 GLU B CA 1
ATOM 14065 C C . GLU B 1 803 ? 3.594 -5.133 -18.141 1 88.81 803 GLU B C 1
ATOM 14067 O O . GLU B 1 803 ? 2.939 -4.957 -19.172 1 88.81 803 GLU B O 1
ATOM 14072 N N . GLY B 1 804 ? 3.039 -5.016 -16.969 1 83.81 804 GLY B N 1
ATOM 14073 C CA . GLY B 1 804 ? 1.619 -4.746 -16.812 1 83.81 804 GLY B CA 1
ATOM 14074 C C . GLY B 1 804 ? 0.733 -5.785 -17.469 1 83.81 804 GLY B C 1
ATOM 14075 O O . GLY B 1 804 ? -0.306 -5.453 -18.031 1 83.81 804 GLY B O 1
ATOM 14076 N N . GLY B 1 805 ? 1.241 -6.91 -17.531 1 82.44 805 GLY B N 1
ATOM 14077 C CA . GLY B 1 805 ? 0.458 -7.992 -18.094 1 82.44 805 GLY B CA 1
ATOM 14078 C C . GLY B 1 805 ? 0.536 -8.055 -19.609 1 82.44 805 GLY B C 1
ATOM 14079 O O . GLY B 1 805 ? -0.19 -8.828 -20.25 1 82.44 805 GLY B O 1
ATOM 14080 N N . ARG B 1 806 ? 1.427 -7.281 -20.234 1 86.12 806 ARG B N 1
ATOM 14081 C CA . ARG B 1 806 ? 1.576 -7.281 -21.688 1 86.12 806 ARG B CA 1
ATOM 14082 C C . ARG B 1 806 ? 3.018 -7.578 -22.094 1 86.12 806 ARG B C 1
ATOM 14084 O O . ARG B 1 806 ? 3.953 -7.211 -21.375 1 86.12 806 ARG B O 1
ATOM 14091 N N . ARG B 1 807 ? 3.08 -8.18 -23.266 1 89.25 807 ARG B N 1
ATOM 14092 C CA . ARG B 1 807 ? 4.402 -8.469 -23.812 1 89.25 807 ARG B CA 1
ATOM 14093 C C . ARG B 1 807 ? 5.027 -7.227 -24.422 1 89.25 807 ARG B C 1
ATOM 14095 O O . ARG B 1 807 ? 4.32 -6.375 -24.969 1 89.25 807 ARG B O 1
ATOM 14102 N N . TYR B 1 808 ? 6.352 -7.082 -24.234 1 89.69 808 TYR B N 1
ATOM 14103 C CA . TYR B 1 808 ? 7.023 -5.973 -24.891 1 89.69 808 TYR B CA 1
ATOM 14104 C C . TYR B 1 808 ? 8.453 -6.348 -25.281 1 89.69 808 TYR B C 1
ATOM 14106 O O . TYR B 1 808 ? 9 -7.316 -24.75 1 89.69 808 TYR B O 1
ATOM 14114 N N . ILE B 1 809 ? 9.016 -5.648 -26.219 1 89.56 809 ILE B N 1
ATOM 14115 C CA . ILE B 1 809 ? 10.414 -5.773 -26.609 1 89.56 809 ILE B CA 1
ATOM 14116 C C . ILE B 1 809 ? 11.164 -4.492 -26.25 1 89.56 809 ILE B C 1
ATOM 14118 O O . ILE B 1 809 ? 10.797 -3.404 -26.703 1 89.56 809 ILE B O 1
ATOM 14122 N N . PRO B 1 810 ? 12.078 -4.645 -25.344 1 88.75 810 PRO B N 1
ATOM 14123 C CA . PRO B 1 810 ? 12.859 -3.459 -25 1 88.75 810 PRO B CA 1
ATOM 14124 C C . PRO B 1 810 ? 13.953 -3.146 -26.016 1 88.75 810 PRO B C 1
ATOM 14126 O O . PRO B 1 810 ? 14.633 -4.059 -26.484 1 88.75 810 PRO B O 1
ATOM 14129 N N . ILE B 1 811 ? 14.039 -1.922 -26.359 1 88.25 811 ILE B N 1
ATOM 14130 C CA . ILE B 1 811 ? 15.125 -1.413 -27.188 1 88.25 811 ILE B CA 1
ATOM 14131 C C . ILE B 1 811 ? 16 -0.467 -26.375 1 88.25 811 ILE B C 1
ATOM 14133 O O . ILE B 1 811 ? 15.562 0.62 -26 1 88.25 811 ILE B O 1
ATOM 14137 N N . LYS B 1 812 ? 17.203 -0.955 -26.094 1 83.56 812 LYS B N 1
ATOM 14138 C CA . LYS B 1 812 ? 18.109 -0.156 -25.266 1 83.56 812 LYS B CA 1
ATOM 14139 C C . LYS B 1 812 ? 18.922 0.804 -26.109 1 83.56 812 LYS B C 1
ATOM 14141 O O . LYS B 1 812 ? 19.219 0.517 -27.281 1 83.56 812 LYS B O 1
ATOM 14146 N N . PHE B 1 813 ? 19.25 2.016 -25.516 1 80.75 813 PHE B N 1
ATOM 14147 C CA . PHE B 1 813 ? 20.141 2.961 -26.172 1 80.75 813 PHE B CA 1
ATOM 14148 C C . PHE B 1 813 ? 20.797 3.889 -25.156 1 80.75 813 PHE B C 1
ATOM 14150 O O . PHE B 1 813 ? 20.297 4.051 -24.047 1 80.75 813 PHE B O 1
ATOM 14157 N N . SER B 1 814 ? 21.953 4.211 -25.438 1 77.25 814 SER B N 1
ATOM 14158 C CA . SER B 1 814 ? 22.672 5.191 -24.625 1 77.25 814 SER B CA 1
ATOM 14159 C C . SER B 1 814 ? 22.922 6.477 -25.406 1 77.25 814 SER B C 1
ATOM 14161 O O . SER B 1 814 ? 22.828 6.496 -26.625 1 77.25 814 SER B O 1
ATOM 14163 N N . VAL B 1 815 ? 23 7.551 -24.672 1 75.44 815 VAL B N 1
ATOM 14164 C CA . VAL B 1 815 ? 23.281 8.844 -25.281 1 75.44 815 VAL B CA 1
ATOM 14165 C C . VAL B 1 815 ? 24.688 9.281 -24.938 1 75.44 815 VAL B C 1
ATOM 14167 O O . VAL B 1 815 ? 25.078 9.305 -23.766 1 75.44 815 VAL B O 1
ATOM 14170 N N . ARG B 1 816 ? 25.484 9.438 -25.969 1 72.06 816 ARG B N 1
ATOM 14171 C CA . ARG B 1 816 ? 26.844 9.906 -25.766 1 72.06 816 ARG B CA 1
ATOM 14172 C C . ARG B 1 816 ? 27.141 11.133 -26.625 1 72.06 816 ARG B C 1
ATOM 14174 O O . ARG B 1 816 ? 26.719 11.203 -27.781 1 72.06 816 ARG B O 1
ATOM 14181 N N . GLY B 1 817 ? 27.844 12.023 -26.125 1 64.25 817 GLY B N 1
ATOM 14182 C CA . GLY B 1 817 ? 28.328 13.172 -26.875 1 64.25 817 GLY B CA 1
ATOM 14183 C C . GLY B 1 817 ? 27.297 14.289 -27 1 64.25 817 GLY B C 1
ATOM 14184 O O . GLY B 1 817 ? 27.594 15.359 -27.531 1 64.25 817 GLY B O 1
ATOM 14185 N N . ARG B 1 818 ? 26.062 13.961 -26.75 1 74.88 818 ARG B N 1
ATOM 14186 C CA . ARG B 1 818 ? 24.984 14.945 -26.844 1 74.88 818 ARG B CA 1
ATOM 14187 C C . ARG B 1 818 ? 24.109 14.914 -25.594 1 74.88 818 ARG B C 1
ATOM 14189 O O . ARG B 1 818 ? 24.234 14.008 -24.766 1 74.88 818 ARG B O 1
ATOM 14196 N N . ASP B 1 819 ? 23.422 16.062 -25.484 1 75.31 819 ASP B N 1
ATOM 14197 C CA . ASP B 1 819 ? 22.531 16.125 -24.328 1 75.31 819 ASP B CA 1
ATOM 14198 C C . ASP B 1 819 ? 21.344 15.195 -24.5 1 75.31 819 ASP B C 1
ATOM 14200 O O . ASP B 1 819 ? 20.875 14.984 -25.609 1 75.31 819 ASP B O 1
ATOM 14204 N N . LEU B 1 820 ? 20.969 14.578 -23.359 1 76.69 820 LEU B N 1
ATOM 14205 C CA . LEU B 1 820 ? 19.891 13.594 -23.312 1 76.69 820 LEU B CA 1
ATOM 14206 C C . LEU B 1 820 ? 18.578 14.195 -23.797 1 76.69 820 LEU B C 1
ATOM 14208 O O . LEU B 1 820 ? 17.875 13.594 -24.625 1 76.69 820 LEU B O 1
ATOM 14212 N N . ALA B 1 821 ? 18.203 15.391 -23.391 1 76.75 821 ALA B N 1
ATOM 14213 C CA . ALA B 1 821 ? 16.891 15.992 -23.672 1 76.75 821 ALA B CA 1
ATOM 14214 C C . ALA B 1 821 ? 16.75 16.297 -25.156 1 76.75 821 ALA B C 1
ATOM 14216 O O . ALA B 1 821 ? 15.719 15.992 -25.75 1 76.75 821 ALA B O 1
ATOM 14217 N N . THR B 1 822 ? 17.766 16.766 -25.812 1 78 822 THR B N 1
ATOM 14218 C CA . THR B 1 822 ? 17.719 17.141 -27.219 1 78 822 THR B CA 1
ATOM 14219 C C . THR B 1 822 ? 17.703 15.898 -28.109 1 78 822 THR B C 1
ATOM 14221 O O . THR B 1 822 ? 17.016 15.867 -29.125 1 78 822 THR B O 1
ATOM 14224 N N . THR B 1 823 ? 18.406 14.984 -27.734 1 83.06 823 THR B N 1
ATOM 14225 C CA . THR B 1 823 ? 18.5 13.758 -28.516 1 83.06 823 THR B CA 1
ATOM 14226 C C . THR B 1 823 ? 17.156 13.023 -28.531 1 83.06 823 THR B C 1
ATOM 14228 O O . THR B 1 823 ? 16.703 12.562 -29.578 1 83.06 823 THR B O 1
ATOM 14231 N N . ILE B 1 824 ? 16.531 12.945 -27.406 1 82.94 824 ILE B N 1
ATOM 14232 C CA . ILE B 1 824 ? 15.297 12.18 -27.297 1 82.94 824 ILE B CA 1
ATOM 14233 C C . ILE B 1 824 ? 14.172 12.922 -28.031 1 82.94 824 ILE B C 1
ATOM 14235 O O . ILE B 1 824 ? 13.312 12.289 -28.656 1 82.94 824 ILE B O 1
ATOM 14239 N N . THR B 1 825 ? 14.148 14.242 -27.969 1 82.25 825 THR B N 1
ATOM 14240 C CA . THR B 1 825 ? 13.125 15.008 -28.672 1 82.25 825 THR B CA 1
ATOM 14241 C C . THR B 1 825 ? 13.242 14.828 -30.172 1 82.25 825 THR B C 1
ATOM 14243 O O . THR B 1 825 ? 12.234 14.703 -30.875 1 82.25 825 THR B O 1
ATOM 14246 N N . GLU B 1 826 ? 14.422 14.766 -30.562 1 84.62 826 GLU B N 1
ATOM 14247 C CA . GLU B 1 826 ? 14.648 14.523 -31.984 1 84.62 826 GLU B CA 1
ATOM 14248 C C . GLU B 1 826 ? 14.25 13.102 -32.375 1 84.62 826 GLU B C 1
ATOM 14250 O O . GLU B 1 826 ? 13.68 12.883 -33.438 1 84.62 826 GLU B O 1
ATOM 14255 N N . LEU B 1 827 ? 14.602 12.203 -31.531 1 87.56 827 LEU B N 1
ATOM 14256 C CA . LEU B 1 827 ? 14.258 10.805 -31.75 1 87.56 827 LEU B CA 1
ATOM 14257 C C . LEU B 1 827 ? 12.742 10.625 -31.797 1 87.56 827 LEU B C 1
ATOM 14259 O O . LEU B 1 827 ? 12.227 9.859 -32.594 1 87.56 827 LEU B O 1
ATOM 14263 N N . GLN B 1 828 ? 12.008 11.234 -30.938 1 86.38 828 GLN B N 1
ATOM 14264 C CA . GLN B 1 828 ? 10.555 11.141 -30.891 1 86.38 828 GLN B CA 1
ATOM 14265 C C . GLN B 1 828 ? 9.922 11.672 -32.188 1 86.38 828 GLN B C 1
ATOM 14267 O O . GLN B 1 828 ? 8.969 11.086 -32.688 1 86.38 828 GLN B O 1
ATOM 14272 N N . ALA B 1 829 ? 10.461 12.734 -32.688 1 86.25 829 ALA B N 1
ATOM 14273 C CA . ALA B 1 829 ? 9.945 13.328 -33.906 1 86.25 829 ALA B CA 1
ATOM 14274 C C . ALA B 1 829 ? 10.188 12.414 -35.094 1 86.25 829 ALA B C 1
ATOM 14276 O O . ALA B 1 829 ? 9.305 12.234 -35.938 1 86.25 829 ALA B O 1
ATOM 14277 N N . LYS B 1 830 ? 11.297 11.797 -35.094 1 88.88 830 LYS B N 1
ATOM 14278 C CA . LYS B 1 830 ? 11.648 10.914 -36.188 1 88.88 830 LYS B CA 1
ATOM 14279 C C . LYS B 1 830 ? 10.844 9.617 -36.156 1 88.88 830 LYS B C 1
ATOM 14281 O O . LYS B 1 830 ? 10.445 9.094 -37.188 1 88.88 830 LYS B O 1
ATOM 14286 N N . LEU B 1 831 ? 10.641 9.086 -35.031 1 89.06 831 LEU B N 1
ATOM 14287 C CA . LEU B 1 831 ? 9.898 7.84 -34.875 1 89.06 831 LEU B CA 1
ATOM 14288 C C . LEU B 1 831 ? 8.43 8.039 -35.219 1 89.06 831 LEU B C 1
ATOM 14290 O O . LEU B 1 831 ? 7.805 7.16 -35.812 1 89.06 831 LEU B O 1
ATOM 14294 N N . LYS B 1 832 ? 7.836 9.094 -34.781 1 85.31 832 LYS B N 1
ATOM 14295 C CA . LYS B 1 832 ? 6.43 9.375 -35.094 1 85.31 832 LYS B CA 1
ATOM 14296 C C . LYS B 1 832 ? 6.195 9.516 -36.594 1 85.31 832 LYS B C 1
ATOM 14298 O O . LYS B 1 832 ? 5.145 9.125 -37.094 1 85.31 832 LYS B O 1
ATOM 14303 N N . GLN B 1 833 ? 7.219 9.969 -37.25 1 83 833 GLN B N 1
ATOM 14304 C CA . GLN B 1 833 ? 7.094 10.227 -38.688 1 83 833 GLN B CA 1
ATOM 14305 C C . GLN B 1 833 ? 7.387 8.969 -39.5 1 83 833 GLN B C 1
ATOM 14307 O O . GLN B 1 833 ? 6.707 8.688 -40.469 1 83 833 GLN B O 1
ATOM 14312 N N . GLN B 1 834 ? 8.227 8.109 -39.094 1 86.38 834 GLN B N 1
ATOM 14313 C CA . GLN B 1 834 ? 8.742 7.047 -39.938 1 86.38 834 GLN B CA 1
ATOM 14314 C C . GLN B 1 834 ? 8.156 5.695 -39.562 1 86.38 834 GLN B C 1
ATOM 14316 O O . GLN B 1 834 ? 8.164 4.754 -40.375 1 86.38 834 GLN B O 1
ATOM 14321 N N . VAL B 1 835 ? 7.688 5.551 -38.375 1 86.56 835 VAL B N 1
ATOM 14322 C CA . VAL B 1 835 ? 7.227 4.234 -37.938 1 86.56 835 VAL B CA 1
ATOM 14323 C C . VAL B 1 835 ? 5.785 4.328 -37.438 1 86.56 835 VAL B C 1
ATOM 14325 O O . VAL B 1 835 ? 5.551 4.453 -36.219 1 86.56 835 VAL B O 1
ATOM 14328 N N . PRO B 1 836 ? 4.82 4.219 -38.312 1 83.69 836 PRO B N 1
ATOM 14329 C CA . PRO B 1 836 ? 3.432 4.156 -37.875 1 83.69 836 PRO B CA 1
ATOM 14330 C C . PRO B 1 836 ? 3.107 2.85 -37.156 1 83.69 836 PRO B C 1
ATOM 14332 O O . PRO B 1 836 ? 3.451 1.769 -37.625 1 83.69 836 PRO B O 1
ATOM 14335 N N . LEU B 1 837 ? 2.566 2.875 -36 1 81.81 837 LEU B N 1
ATOM 14336 C CA . LEU B 1 837 ? 2.277 1.697 -35.188 1 81.81 837 LEU B CA 1
ATOM 14337 C C . LEU B 1 837 ? 0.875 1.171 -35.469 1 81.81 837 LEU B C 1
ATOM 14339 O O . LEU B 1 837 ? -0.073 1.951 -35.594 1 81.81 837 LEU B O 1
ATOM 14343 N N . PRO B 1 838 ? 0.788 -0.096 -35.812 1 79.81 838 PRO B N 1
ATOM 14344 C CA . PRO B 1 838 ? -0.534 -0.704 -35.969 1 79.81 838 PRO B CA 1
ATOM 14345 C C . PRO B 1 838 ? -1.391 -0.624 -34.719 1 79.81 838 PRO B C 1
ATOM 14347 O O . PRO B 1 838 ? -0.901 -0.224 -33.656 1 79.81 838 PRO B O 1
ATOM 14350 N N . THR B 1 839 ? -2.668 -1.023 -34.875 1 75.44 839 THR B N 1
ATOM 14351 C CA . THR B 1 839 ? -3.594 -0.983 -33.75 1 75.44 839 THR B CA 1
ATOM 14352 C C . THR B 1 839 ? -3.182 -1.984 -32.656 1 75.44 839 THR B C 1
ATOM 14354 O O . THR B 1 839 ? -2.881 -3.141 -32.969 1 75.44 839 THR B O 1
ATOM 14357 N N . GLY B 1 840 ? -3.066 -1.646 -31.406 1 74.12 840 GLY B N 1
ATOM 14358 C CA . GLY B 1 840 ? -2.723 -2.506 -30.281 1 74.12 840 GLY B CA 1
ATOM 14359 C C . GLY B 1 840 ? -1.263 -2.406 -29.875 1 74.12 840 GLY B C 1
ATOM 14360 O O . GLY B 1 840 ? -0.853 -2.971 -28.859 1 74.12 840 GLY B O 1
ATOM 14361 N N . TYR B 1 841 ? -0.503 -1.658 -30.828 1 82.69 841 TYR B N 1
ATOM 14362 C CA . TYR B 1 841 ? 0.92 -1.512 -30.547 1 82.69 841 TYR B CA 1
ATOM 14363 C C . TYR B 1 841 ? 1.245 -0.092 -30.094 1 82.69 841 TYR B C 1
ATOM 14365 O O . TYR B 1 841 ? 0.691 0.875 -30.625 1 82.69 841 TYR B O 1
ATOM 14373 N N . ASN B 1 842 ? 1.906 -0.005 -29.016 1 84.31 842 ASN B N 1
ATOM 14374 C CA . ASN B 1 842 ? 2.334 1.29 -28.5 1 84.31 842 ASN B CA 1
ATOM 14375 C C . ASN B 1 842 ? 3.75 1.227 -27.938 1 84.31 842 ASN B C 1
ATOM 14377 O O . ASN B 1 842 ? 4.266 0.142 -27.656 1 84.31 842 ASN B O 1
ATOM 14381 N N . TYR B 1 843 ? 4.469 2.338 -27.938 1 86.19 843 TYR B N 1
ATOM 14382 C CA . TYR B 1 843 ? 5.785 2.361 -27.312 1 86.19 843 TYR B CA 1
ATOM 14383 C C . TYR B 1 843 ? 5.836 3.383 -26.188 1 86.19 843 TYR B C 1
ATOM 14385 O O . TYR B 1 843 ? 5.133 4.395 -26.219 1 86.19 843 TYR B O 1
ATOM 14393 N N . THR B 1 844 ? 6.461 3.088 -25.156 1 84.69 844 THR B N 1
ATOM 14394 C CA . THR B 1 844 ? 6.66 3.975 -24.016 1 84.69 844 THR B CA 1
ATOM 14395 C C . THR B 1 844 ? 8.148 4.172 -23.75 1 84.69 844 THR B C 1
ATOM 14397 O O . THR B 1 844 ? 8.961 3.285 -24.031 1 84.69 844 THR B O 1
ATOM 14400 N N . TRP B 1 845 ? 8.438 5.367 -23.266 1 82.44 845 TRP B N 1
ATOM 14401 C CA . TRP B 1 845 ? 9.82 5.684 -22.922 1 82.44 845 TRP B CA 1
ATOM 14402 C C . TRP B 1 845 ? 10.102 5.379 -21.453 1 82.44 845 TRP B C 1
ATOM 14404 O O . TRP B 1 845 ? 9.258 5.621 -20.594 1 82.44 845 TRP B O 1
ATOM 14414 N N . ALA B 1 846 ? 11.18 4.684 -21.25 1 79.31 846 ALA B N 1
ATOM 14415 C CA . ALA B 1 846 ? 11.562 4.387 -19.875 1 79.31 846 ALA B CA 1
ATOM 14416 C C . ALA B 1 846 ? 13.031 4.719 -19.641 1 79.31 846 ALA B C 1
ATOM 14418 O O . ALA B 1 846 ? 13.844 4.688 -20.562 1 79.31 846 ALA B O 1
ATOM 14419 N N . GLY B 1 847 ? 13.352 5.09 -18.406 1 77.12 847 GLY B N 1
ATOM 14420 C CA . GLY B 1 847 ? 14.734 5.355 -18.031 1 77.12 847 GLY B CA 1
ATOM 14421 C C . GLY B 1 847 ? 14.945 6.742 -17.453 1 77.12 847 GLY B C 1
ATOM 14422 O O . GLY B 1 847 ? 14.086 7.258 -16.734 1 77.12 847 GLY B O 1
ATOM 14423 N N . GLU B 1 848 ? 16.109 7.289 -17.828 1 73.81 848 GLU B N 1
ATOM 14424 C CA . GLU B 1 848 ? 16.547 8.555 -17.25 1 73.81 848 GLU B CA 1
ATOM 14425 C C . GLU B 1 848 ? 15.719 9.719 -17.781 1 73.81 848 GLU B C 1
ATOM 14427 O O . GLU B 1 848 ? 15.445 10.68 -17.047 1 73.81 848 GLU B O 1
ATOM 14432 N N . PHE B 1 849 ? 15.328 9.562 -18.969 1 74.69 849 PHE B N 1
ATOM 14433 C CA . PHE B 1 849 ? 14.578 10.664 -19.562 1 74.69 849 PHE B CA 1
ATOM 14434 C C . PHE B 1 849 ? 13.211 10.805 -18.906 1 74.69 849 PHE B C 1
ATOM 14436 O O . PHE B 1 849 ? 12.742 11.922 -18.656 1 74.69 849 PHE B O 1
ATOM 14443 N N . ASP B 1 850 ? 12.57 9.703 -18.734 1 76.94 850 ASP B N 1
ATOM 14444 C CA . ASP B 1 850 ? 11.266 9.742 -18.094 1 76.94 850 ASP B CA 1
ATOM 14445 C C . ASP B 1 850 ? 11.359 10.312 -16.688 1 76.94 850 ASP B C 1
ATOM 14447 O O . ASP B 1 850 ? 10.5 11.094 -16.266 1 76.94 850 ASP B O 1
ATOM 14451 N N . SER B 1 851 ? 12.406 9.992 -16.016 1 75.88 851 SER B N 1
ATOM 14452 C CA . SER B 1 851 ? 12.609 10.5 -14.672 1 75.88 851 SER B CA 1
ATOM 14453 C C . SER B 1 851 ? 12.914 11.992 -14.68 1 75.88 851 SER B C 1
ATOM 14455 O O . SER B 1 851 ? 12.469 12.734 -13.797 1 75.88 851 SER B O 1
ATOM 14457 N N . LEU B 1 852 ? 13.695 12.398 -15.695 1 76.5 852 LEU B N 1
ATOM 14458 C CA . LEU B 1 852 ? 14.047 13.805 -15.82 1 76.5 852 LEU B CA 1
ATOM 14459 C C . LEU B 1 852 ? 12.797 14.656 -16.062 1 76.5 852 LEU B C 1
ATOM 14461 O O . LEU B 1 852 ? 12.625 15.703 -15.445 1 76.5 852 LEU B O 1
ATOM 14465 N N . ARG B 1 853 ? 11.984 14.203 -16.906 1 78.25 853 ARG B N 1
ATOM 14466 C CA . ARG B 1 853 ? 10.789 14.953 -17.266 1 78.25 853 ARG B CA 1
ATOM 14467 C C . ARG B 1 853 ? 9.828 15.047 -16.078 1 78.25 853 ARG B C 1
ATOM 14469 O O . ARG B 1 853 ? 9.219 16.094 -15.844 1 78.25 853 ARG B O 1
ATOM 14476 N N . LYS B 1 854 ? 9.656 13.992 -15.391 1 78 854 LYS B N 1
ATOM 14477 C CA . LYS B 1 854 ? 8.781 13.977 -14.219 1 78 854 LYS B CA 1
ATOM 14478 C C . LYS B 1 854 ? 9.281 14.93 -13.141 1 78 854 LYS B C 1
ATOM 14480 O O . LYS B 1 854 ? 8.492 15.648 -12.523 1 78 854 LYS B O 1
ATOM 14485 N N . GLU B 1 855 ? 10.562 15.016 -13.023 1 76.62 855 GLU B N 1
ATOM 14486 C CA . GLU B 1 855 ? 11.133 15.875 -11.984 1 76.62 855 GLU B CA 1
ATOM 14487 C C . GLU B 1 855 ? 11.102 17.344 -12.406 1 76.62 855 GLU B C 1
ATOM 14489 O O . GLU B 1 855 ? 10.922 18.219 -11.57 1 76.62 855 GLU B O 1
ATOM 14494 N N . GLN B 1 856 ? 11.336 17.578 -13.664 1 78.25 856 GLN B N 1
ATOM 14495 C CA . GLN B 1 856 ? 11.258 18.953 -14.156 1 78.25 856 GLN B CA 1
ATOM 14496 C C . GLN B 1 856 ? 9.859 19.531 -13.977 1 78.25 856 GLN B C 1
ATOM 14498 O O . GLN B 1 856 ? 9.703 20.703 -13.625 1 78.25 856 GLN B O 1
ATOM 14503 N N . ALA B 1 857 ? 8.906 18.766 -14.219 1 81.56 857 ALA B N 1
ATOM 14504 C CA . ALA B 1 857 ? 7.523 19.188 -14.047 1 81.56 857 ALA B CA 1
ATOM 14505 C C . ALA B 1 857 ? 7.215 19.484 -12.578 1 81.56 857 ALA B C 1
ATOM 14507 O O . ALA B 1 857 ? 6.492 20.422 -12.266 1 81.56 857 ALA B O 1
ATOM 14508 N N . ARG B 1 858 ? 7.754 18.797 -11.75 1 80.06 858 ARG B N 1
ATOM 14509 C CA . ARG B 1 858 ? 7.539 18.984 -10.32 1 80.06 858 ARG B CA 1
ATOM 14510 C C . ARG B 1 858 ? 8.258 20.234 -9.82 1 80.06 858 ARG B C 1
ATOM 14512 O O . ARG B 1 858 ? 7.707 21 -9.023 1 80.06 858 ARG B O 1
ATOM 14519 N N . LEU B 1 859 ? 9.477 20.438 -10.273 1 78.56 859 LEU B N 1
ATOM 14520 C CA . LEU B 1 859 ? 10.25 21.594 -9.867 1 78.56 859 LEU B CA 1
ATOM 14521 C C . LEU B 1 859 ? 9.602 22.891 -10.359 1 78.56 859 LEU B C 1
ATOM 14523 O O . LEU B 1 859 ? 9.672 23.922 -9.695 1 78.56 859 LEU B O 1
ATOM 14527 N N . ALA B 1 860 ? 8.984 22.812 -11.453 1 81.62 860 ALA B N 1
ATOM 14528 C CA . ALA B 1 860 ? 8.328 23.984 -12.031 1 81.62 860 ALA B CA 1
ATOM 14529 C C . ALA B 1 860 ? 7.18 24.453 -11.148 1 81.62 860 ALA B C 1
ATOM 14531 O O . ALA B 1 860 ? 6.836 25.641 -11.148 1 81.62 860 ALA B O 1
ATOM 14532 N N . VAL B 1 861 ? 6.707 23.562 -10.336 1 81.19 861 VAL B N 1
ATOM 14533 C CA . VAL B 1 861 ? 5.586 23.938 -9.477 1 81.19 861 VAL B CA 1
ATOM 14534 C C . VAL B 1 861 ? 6.098 24.297 -8.086 1 81.19 861 VAL B C 1
ATOM 14536 O O . VAL B 1 861 ? 5.617 25.25 -7.469 1 81.19 861 VAL B O 1
ATOM 14539 N N . ILE B 1 862 ? 7.086 23.688 -7.621 1 79.12 862 ILE B N 1
ATOM 14540 C CA . ILE B 1 862 ? 7.512 23.812 -6.234 1 79.12 862 ILE B CA 1
ATOM 14541 C C . ILE B 1 862 ? 8.398 25.047 -6.086 1 79.12 862 ILE B C 1
ATOM 14543 O O . ILE B 1 862 ? 8.383 25.719 -5.043 1 79.12 862 ILE B O 1
ATOM 14547 N N . ILE B 1 863 ? 9.234 25.438 -7.066 1 80.69 863 ILE B N 1
ATOM 14548 C CA . ILE B 1 863 ? 10.148 26.562 -6.973 1 80.69 863 ILE B CA 1
ATOM 14549 C C . ILE B 1 863 ? 9.359 27.859 -6.824 1 80.69 863 ILE B C 1
ATOM 14551 O O . ILE B 1 863 ? 9.625 28.656 -5.922 1 80.69 863 ILE B O 1
ATOM 14555 N N . PRO B 1 864 ? 8.312 28.031 -7.605 1 81.31 864 PRO B N 1
ATOM 14556 C CA . PRO B 1 864 ? 7.527 29.25 -7.422 1 81.31 864 PRO B CA 1
ATOM 14557 C C . PRO B 1 864 ? 6.82 29.297 -6.07 1 81.31 864 PRO B C 1
ATOM 14559 O O . PRO B 1 864 ? 6.676 30.375 -5.484 1 81.31 864 PRO B O 1
ATOM 14562 N N . ILE B 1 865 ? 6.441 28.203 -5.574 1 80.12 865 ILE B N 1
ATOM 14563 C CA . ILE B 1 865 ? 5.801 28.172 -4.266 1 80.12 865 ILE B CA 1
ATOM 14564 C C . ILE B 1 865 ? 6.809 28.547 -3.186 1 80.12 865 ILE B C 1
ATOM 14566 O O . ILE B 1 865 ? 6.488 29.297 -2.26 1 80.12 865 ILE B O 1
ATOM 14570 N N . SER B 1 866 ? 8.023 28.047 -3.332 1 83.5 866 SER B N 1
ATOM 14571 C CA . SER B 1 866 ? 9.078 28.391 -2.381 1 83.5 866 SER B CA 1
ATOM 14572 C C . SER B 1 866 ? 9.414 29.875 -2.453 1 83.5 866 SER B C 1
ATOM 14574 O O . SER B 1 866 ? 9.672 30.5 -1.426 1 83.5 866 SER B O 1
ATOM 14576 N N . LEU B 1 867 ? 9.398 30.453 -3.588 1 84.69 867 LEU B N 1
ATOM 14577 C CA . LEU B 1 867 ? 9.68 31.875 -3.768 1 84.69 867 LEU B CA 1
ATOM 14578 C C . LEU B 1 867 ? 8.578 32.719 -3.148 1 84.69 867 LEU B C 1
ATOM 14580 O O . LEU B 1 867 ? 8.859 33.781 -2.574 1 84.69 867 LEU B O 1
ATOM 14584 N N . ALA B 1 868 ? 7.379 32.25 -3.273 1 82.81 868 ALA B N 1
ATOM 14585 C CA . ALA B 1 868 ? 6.258 32.969 -2.676 1 82.81 868 ALA B CA 1
ATOM 14586 C C . ALA B 1 868 ? 6.371 33 -1.154 1 82.81 868 ALA B C 1
ATOM 14588 O O . ALA B 1 868 ? 6.102 34.031 -0.525 1 82.81 868 ALA B O 1
ATOM 14589 N N . ILE B 1 869 ? 6.855 31.938 -0.587 1 83.38 869 ILE B N 1
ATOM 14590 C CA . ILE B 1 869 ? 7.027 31.875 0.859 1 83.38 869 ILE B CA 1
ATOM 14591 C C . ILE B 1 869 ? 8.18 32.781 1.283 1 83.38 869 ILE B C 1
ATOM 14593 O O . ILE B 1 869 ? 8.117 33.438 2.326 1 83.38 869 ILE B O 1
ATOM 14597 N N . ILE B 1 870 ? 9.203 32.844 0.481 1 86.5 870 ILE B N 1
ATOM 14598 C CA . ILE B 1 870 ? 10.352 33.719 0.767 1 86.5 870 ILE B CA 1
ATOM 14599 C C . ILE B 1 870 ? 9.93 35.156 0.75 1 86.5 870 ILE B C 1
ATOM 14601 O O . ILE B 1 870 ? 10.344 35.969 1.608 1 86.5 870 ILE B O 1
ATOM 14605 N N . VAL B 1 871 ? 9.039 35.562 -0.161 1 86.12 871 VAL B N 1
ATOM 14606 C CA . VAL B 1 871 ? 8.578 36.938 -0.26 1 86.12 871 VAL B CA 1
ATOM 14607 C C . VAL B 1 871 ? 7.777 37.312 0.987 1 86.12 871 VAL B C 1
ATOM 14609 O O . VAL B 1 871 ? 7.887 38.438 1.499 1 86.12 871 VAL B O 1
ATOM 14612 N N . ILE B 1 872 ? 7.098 36.312 1.44 1 81.19 872 ILE B N 1
ATOM 14613 C CA . ILE B 1 872 ? 6.289 36.531 2.633 1 81.19 872 ILE B CA 1
ATOM 14614 C C . ILE B 1 872 ? 7.199 36.719 3.848 1 81.19 872 ILE B C 1
ATOM 14616 O O . ILE B 1 872 ? 6.953 37.562 4.695 1 81.19 872 ILE B O 1
ATOM 14620 N N . LEU B 1 873 ? 8.227 35.938 3.896 1 84.12 873 LEU B N 1
ATOM 14621 C CA . LEU B 1 873 ? 9.164 36.031 5.008 1 84.12 873 LEU B CA 1
ATOM 14622 C C . LEU B 1 873 ? 9.93 37.375 4.949 1 84.12 873 LEU B C 1
ATOM 14624 O O . LEU B 1 873 ? 10.211 37.969 5.984 1 84.12 873 LEU B O 1
ATOM 14628 N N . LEU B 1 874 ? 10.289 37.781 3.758 1 87.19 874 LEU B N 1
ATOM 14629 C CA . LEU B 1 874 ? 10.977 39.031 3.592 1 87.19 874 LEU B CA 1
ATOM 14630 C C . LEU B 1 874 ? 10.078 40.219 4.004 1 87.19 874 LEU B C 1
ATOM 14632 O O . LEU B 1 874 ? 10.547 41.188 4.59 1 87.19 874 LEU B O 1
ATOM 14636 N N . TYR B 1 875 ? 8.82 40.125 3.723 1 81.75 875 TYR B N 1
ATOM 14637 C CA . TYR B 1 875 ? 7.879 41.125 4.16 1 81.75 875 TYR B CA 1
ATOM 14638 C C . TYR B 1 875 ? 7.816 41.219 5.684 1 81.75 875 TYR B C 1
ATOM 14640 O O . TYR B 1 875 ? 7.738 42.281 6.258 1 81.75 875 TYR B O 1
ATOM 14648 N N . MET B 1 876 ? 7.91 39.969 6.23 1 77.06 876 MET B N 1
ATOM 14649 C CA . MET B 1 876 ? 7.863 39.906 7.688 1 77.06 876 MET B CA 1
ATOM 14650 C C . MET B 1 876 ? 9.109 40.562 8.297 1 77.06 876 MET B C 1
ATOM 14652 O O . MET B 1 876 ? 9.047 41.156 9.367 1 77.06 876 MET B O 1
ATOM 14656 N N . GLN B 1 877 ? 10.172 40.438 7.613 1 81 877 GLN B N 1
ATOM 14657 C CA . GLN B 1 877 ? 11.438 40.969 8.117 1 81 877 GLN B CA 1
ATOM 14658 C C . GLN B 1 877 ? 11.508 42.469 7.973 1 81 877 GLN B C 1
ATOM 14660 O O . GLN B 1 877 ? 11.922 43.156 8.906 1 81 877 GLN B O 1
ATOM 14665 N N . PHE B 1 878 ? 11.094 43.094 6.871 1 80.75 878 PHE B N 1
ATOM 14666 C CA . PHE B 1 878 ? 11.281 44.5 6.605 1 80.75 878 PHE B CA 1
ATOM 14667 C C . PHE B 1 878 ? 9.992 45.281 6.852 1 80.75 878 PHE B C 1
ATOM 14669 O O . PHE B 1 878 ? 10 46.5 6.977 1 80.75 878 PHE B O 1
ATOM 14676 N N . SER B 1 879 ? 8.758 44.5 6.945 1 75.19 879 SER B N 1
ATOM 14677 C CA . SER B 1 879 ? 7.434 45.062 7.195 1 75.19 879 SER B CA 1
ATOM 14678 C C . SER B 1 879 ? 6.98 45.938 6.035 1 75.19 879 SER B C 1
ATOM 14680 O O . SER B 1 879 ? 6.055 46.75 6.188 1 75.19 879 SER B O 1
ATOM 14682 N N . THR B 1 880 ? 7.832 46.094 4.879 1 81.5 880 THR B N 1
ATOM 14683 C CA . THR B 1 880 ? 7.453 46.812 3.676 1 81.5 880 THR B CA 1
ATOM 14684 C C . THR B 1 880 ? 7.578 45.938 2.441 1 81.5 880 THR B C 1
ATOM 14686 O O . THR B 1 880 ? 8.555 45.188 2.303 1 81.5 880 THR B O 1
ATOM 14689 N N . TRP B 1 881 ? 6.648 46.031 1.55 1 82.81 881 TRP B N 1
ATOM 14690 C CA . TRP B 1 881 ? 6.648 45.25 0.322 1 82.81 881 TRP B CA 1
ATOM 14691 C C . TRP B 1 881 ? 7.734 45.719 -0.634 1 82.81 881 TRP B C 1
ATOM 14693 O O . TRP B 1 881 ? 8.305 44.938 -1.391 1 82.81 881 TRP B O 1
ATOM 14703 N N . LYS B 1 882 ? 8.008 47 -0.604 1 87.12 882 LYS B N 1
ATOM 14704 C CA . LYS B 1 882 ? 9.031 47.562 -1.493 1 87.12 882 LYS B CA 1
ATOM 14705 C C . LYS B 1 882 ? 10.398 46.938 -1.204 1 87.12 882 LYS B C 1
ATOM 14707 O O . LYS B 1 882 ? 11.117 46.562 -2.125 1 87.12 882 LYS B O 1
ATOM 14712 N N . ASP B 1 883 ? 10.688 46.875 0.059 1 87.94 883 ASP B N 1
ATOM 14713 C CA . ASP B 1 883 ? 11.977 46.312 0.434 1 87.94 883 ASP B CA 1
ATOM 14714 C C . ASP B 1 883 ? 12.039 44.812 0.122 1 87.94 883 ASP B C 1
ATOM 14716 O O . ASP B 1 883 ? 13.094 44.281 -0.261 1 87.94 883 ASP B O 1
ATOM 14720 N N . ALA B 1 884 ? 10.922 44.188 0.259 1 88.56 884 ALA B N 1
ATOM 14721 C CA . ALA B 1 884 ? 10.883 42.781 -0.05 1 88.56 884 ALA B CA 1
ATOM 14722 C C . ALA B 1 884 ? 11.109 42.531 -1.539 1 88.56 884 ALA B C 1
ATOM 14724 O O . ALA B 1 884 ? 11.852 41.625 -1.918 1 88.56 884 ALA B O 1
ATOM 14725 N N . PHE B 1 885 ? 10.547 43.375 -2.398 1 90.94 885 PHE B N 1
ATOM 14726 C CA . PHE B 1 885 ? 10.656 43.188 -3.84 1 90.94 885 PHE B CA 1
ATOM 14727 C C . PHE B 1 885 ? 12.039 43.594 -4.336 1 90.94 885 PHE B C 1
ATOM 14729 O O . PHE B 1 885 ? 12.523 43.062 -5.332 1 90.94 885 PHE B O 1
ATOM 14736 N N . ILE B 1 886 ? 12.656 44.469 -3.578 1 90.88 886 ILE B N 1
ATOM 14737 C CA . ILE B 1 886 ? 14.008 44.875 -3.945 1 90.88 886 ILE B CA 1
ATOM 14738 C C . ILE B 1 886 ? 14.953 43.688 -3.771 1 90.88 886 ILE B C 1
ATOM 14740 O O . ILE B 1 886 ? 15.82 43.438 -4.621 1 90.88 886 ILE B O 1
ATOM 14744 N N . VAL B 1 887 ? 14.719 42.938 -2.732 1 90.31 887 VAL B N 1
ATOM 14745 C CA . VAL B 1 887 ? 15.57 41.75 -2.471 1 90.31 887 VAL B CA 1
ATOM 14746 C C . VAL B 1 887 ? 15.312 40.688 -3.529 1 90.31 887 VAL B C 1
ATOM 14748 O O . VAL B 1 887 ? 16.266 40.094 -4.043 1 90.31 887 VAL B O 1
ATOM 14751 N N . VAL B 1 888 ? 14.062 40.5 -3.93 1 89.56 888 VAL B N 1
ATOM 14752 C CA . VAL B 1 888 ? 13.711 39.469 -4.906 1 89.56 888 VAL B CA 1
ATOM 14753 C C . VAL B 1 888 ? 14.266 39.844 -6.277 1 89.56 888 VAL B C 1
ATOM 14755 O O . VAL B 1 888 ? 14.664 38.969 -7.051 1 89.56 888 VAL B O 1
ATOM 14758 N N . ALA B 1 889 ? 14.25 41.094 -6.547 1 89.69 889 ALA B N 1
ATOM 14759 C CA . ALA B 1 889 ? 14.734 41.594 -7.836 1 89.69 889 ALA B CA 1
ATOM 14760 C C . ALA B 1 889 ? 16.234 41.375 -7.977 1 89.69 889 ALA B C 1
ATOM 14762 O O . ALA B 1 889 ? 16.766 41.344 -9.094 1 89.69 889 ALA B O 1
ATOM 14763 N N . THR B 1 890 ? 16.938 41.156 -6.926 1 89.19 890 THR B N 1
ATOM 14764 C CA . THR B 1 890 ? 18.391 40.969 -6.949 1 89.19 890 THR B CA 1
ATOM 14765 C C . THR B 1 890 ? 18.734 39.5 -7.129 1 89.19 890 THR B C 1
ATOM 14767 O O . THR B 1 890 ? 19.844 39.156 -7.539 1 89.19 890 THR B O 1
ATOM 14770 N N . LEU B 1 891 ? 17.797 38.594 -6.949 1 89.19 891 LEU B N 1
ATOM 14771 C CA . LEU B 1 891 ? 18.062 37.156 -6.91 1 89.19 891 LEU B CA 1
ATOM 14772 C C . LEU B 1 891 ? 18.422 36.656 -8.297 1 89.19 891 LEU B C 1
ATOM 14774 O O . LEU B 1 891 ? 19.297 35.781 -8.422 1 89.19 891 LEU B O 1
ATOM 14778 N N . PRO B 1 892 ? 17.828 37.188 -9.367 1 89.81 892 PRO B N 1
ATOM 14779 C CA . PRO B 1 892 ? 18.203 36.688 -10.695 1 89.81 892 PRO B CA 1
ATOM 14780 C C . PRO B 1 892 ? 19.656 36.969 -11.039 1 89.81 892 PRO B C 1
ATOM 14782 O O . PRO B 1 892 ? 20.266 36.219 -11.812 1 89.81 892 PRO B O 1
ATOM 14785 N N . PHE B 1 893 ? 20.219 37.969 -10.492 1 91.44 893 PHE B N 1
ATOM 14786 C CA . PHE B 1 893 ? 21.625 38.281 -10.758 1 91.44 893 PHE B CA 1
ATOM 14787 C C . PHE B 1 893 ? 22.547 37.281 -10.078 1 91.44 893 PHE B C 1
ATOM 14789 O O . PHE B 1 893 ? 23.656 37.031 -10.555 1 91.44 893 PHE B O 1
ATOM 14796 N N . ALA B 1 894 ? 22.094 36.719 -8.977 1 88.81 894 ALA B N 1
ATOM 14797 C CA . ALA B 1 894 ? 22.844 35.656 -8.328 1 88.81 894 ALA B CA 1
ATOM 14798 C C . ALA B 1 894 ? 22.844 34.406 -9.164 1 88.81 894 ALA B C 1
ATOM 14800 O O . ALA B 1 894 ? 23.844 33.688 -9.211 1 88.81 894 ALA B O 1
ATOM 14801 N N . ALA B 1 895 ? 21.781 34.156 -9.883 1 90.44 895 ALA B N 1
ATOM 14802 C CA . ALA B 1 895 ? 21.625 32.938 -10.703 1 90.44 895 ALA B CA 1
ATOM 14803 C C . ALA B 1 895 ? 22.531 33 -11.938 1 90.44 895 ALA B C 1
ATOM 14805 O O . ALA B 1 895 ? 22.906 31.969 -12.484 1 90.44 895 ALA B O 1
ATOM 14806 N N . VAL B 1 896 ? 22.938 34.25 -12.328 1 93.19 896 VAL B N 1
ATOM 14807 C CA . VAL B 1 896 ? 23.781 34.406 -13.5 1 93.19 896 VAL B CA 1
ATOM 14808 C C . VAL B 1 896 ? 25.141 33.781 -13.258 1 93.19 896 VAL B C 1
ATOM 14810 O O . VAL B 1 896 ? 25.672 33.094 -14.133 1 93.19 896 VAL B O 1
ATOM 14813 N N . GLY B 1 897 ? 25.703 33.969 -12.102 1 92.25 897 GLY B N 1
ATOM 14814 C CA . GLY B 1 897 ? 27 33.375 -11.797 1 92.25 897 GLY B CA 1
ATOM 14815 C C . GLY B 1 897 ? 26.953 31.859 -11.773 1 92.25 897 GLY B C 1
ATOM 14816 O O . GLY B 1 897 ? 27.922 31.203 -12.141 1 92.25 897 GLY B O 1
ATOM 14817 N N . GLY B 1 898 ? 25.875 31.328 -11.32 1 91.62 898 GLY B N 1
ATOM 14818 C CA . GLY B 1 898 ? 25.719 29.875 -11.344 1 91.62 898 GLY B CA 1
ATOM 14819 C C . GLY B 1 898 ? 25.656 29.312 -12.75 1 91.62 898 GLY B C 1
ATOM 14820 O O . GLY B 1 898 ? 26.281 28.281 -13.039 1 91.62 898 GLY B O 1
ATOM 14821 N N . ALA B 1 899 ? 24.953 29.984 -13.633 1 93.12 899 ALA B N 1
ATOM 14822 C CA . ALA B 1 899 ? 24.812 29.531 -15.016 1 93.12 899 ALA B CA 1
ATOM 14823 C C . ALA B 1 899 ? 26.141 29.641 -15.766 1 93.12 899 ALA B C 1
ATOM 14825 O O . ALA B 1 899 ? 26.5 28.766 -16.547 1 93.12 899 ALA B O 1
ATOM 14826 N N . VAL B 1 900 ? 26.875 30.688 -15.445 1 93.56 900 VAL B N 1
ATOM 14827 C CA . VAL B 1 900 ? 28.156 30.906 -16.109 1 93.56 900 VAL B CA 1
ATOM 14828 C C . VAL B 1 900 ? 29.156 29.859 -15.648 1 93.56 900 VAL B C 1
ATOM 14830 O O . VAL B 1 900 ? 29.969 29.375 -16.438 1 93.56 900 VAL B O 1
ATOM 14833 N N . SER B 1 901 ? 29.062 29.578 -14.414 1 93.06 901 SER B N 1
ATOM 14834 C CA . SER B 1 901 ? 29.969 28.562 -13.875 1 93.06 901 SER B CA 1
ATOM 14835 C C . SER B 1 901 ? 29.719 27.203 -14.531 1 93.06 901 SER B C 1
ATOM 14837 O O . SER B 1 901 ? 30.672 26.484 -14.844 1 93.06 901 SER B O 1
ATOM 14839 N N . LEU B 1 902 ? 28.516 26.828 -14.805 1 90.5 902 LEU B N 1
ATOM 14840 C CA . LEU B 1 902 ? 28.188 25.562 -15.453 1 90.5 902 LEU B CA 1
ATOM 14841 C C . LEU B 1 902 ? 28.672 25.547 -16.906 1 90.5 902 LEU B C 1
ATOM 14843 O O . LEU B 1 902 ? 29.141 24.516 -17.391 1 90.5 902 LEU B O 1
ATOM 14847 N N . PHE B 1 903 ? 28.562 26.656 -17.516 1 90.31 903 PHE B N 1
ATOM 14848 C CA . PHE B 1 903 ? 28.969 26.766 -18.906 1 90.31 903 PHE B CA 1
ATOM 14849 C C . PHE B 1 903 ? 30.484 26.672 -19.047 1 90.31 903 PHE B C 1
ATOM 14851 O O . PHE B 1 903 ? 30.984 25.984 -19.938 1 90.31 903 PHE B O 1
ATOM 14858 N N . LEU B 1 904 ? 31.156 27.297 -18.141 1 90.44 904 LEU B N 1
ATOM 14859 C CA . LEU B 1 904 ? 32.594 27.344 -18.219 1 90.44 904 LEU B CA 1
ATOM 14860 C C . LEU B 1 904 ? 33.188 25.969 -17.891 1 90.44 904 LEU B C 1
ATOM 14862 O O . LEU B 1 904 ? 34.25 25.594 -18.438 1 90.44 904 LEU B O 1
ATOM 14866 N N . THR B 1 905 ? 32.594 25.312 -17.031 1 87.88 905 THR B N 1
ATOM 14867 C CA . THR B 1 905 ? 33.094 24 -16.641 1 87.88 905 THR B CA 1
ATOM 14868 C C . THR B 1 905 ? 32.5 22.906 -17.5 1 87.88 905 THR B C 1
ATOM 14870 O O . THR B 1 905 ? 32.781 21.719 -17.328 1 87.88 905 THR B O 1
ATOM 14873 N N . ARG B 1 906 ? 31.547 23.203 -18.391 1 82.81 906 ARG B N 1
ATOM 14874 C CA . ARG B 1 906 ? 30.891 22.266 -19.297 1 82.81 906 ARG B CA 1
ATOM 14875 C C . ARG B 1 906 ? 30.125 21.188 -18.531 1 82.81 906 ARG B C 1
ATOM 14877 O O . ARG B 1 906 ? 30.25 20 -18.844 1 82.81 906 ARG B O 1
ATOM 14884 N N . THR B 1 907 ? 29.609 21.625 -17.531 1 83.56 907 THR B N 1
ATOM 14885 C CA . THR B 1 907 ? 28.781 20.734 -16.734 1 83.56 907 THR B CA 1
ATOM 14886 C C . THR B 1 907 ? 27.312 20.922 -17.078 1 83.56 907 THR B C 1
ATOM 14888 O O . THR B 1 907 ? 26.781 22.031 -17.016 1 83.56 907 THR B O 1
ATOM 14891 N N . PRO B 1 908 ? 26.688 19.859 -17.531 1 82.19 908 PRO B N 1
ATOM 14892 C CA . PRO B 1 908 ? 25.266 19.984 -17.859 1 82.19 908 PRO B CA 1
ATOM 14893 C C . PRO B 1 908 ? 24.391 20.266 -16.641 1 82.19 908 PRO B C 1
ATOM 14895 O O . PRO B 1 908 ? 24.797 20 -15.508 1 82.19 908 PRO B O 1
ATOM 14898 N N . PHE B 1 909 ? 23.266 20.859 -17 1 84.56 909 PHE B N 1
ATOM 14899 C CA . PHE B 1 909 ? 22.281 21.109 -15.945 1 84.56 909 PHE B CA 1
ATOM 14900 C C . PHE B 1 909 ? 21.688 19.812 -15.43 1 84.56 909 PHE B C 1
ATOM 14902 O O . PHE B 1 909 ? 21.156 19.016 -16.203 1 84.56 909 PHE B O 1
ATOM 14909 N N . SER B 1 910 ? 21.969 19.484 -14.234 1 82.62 910 SER B N 1
ATOM 14910 C CA . SER B 1 910 ? 21.453 18.281 -13.586 1 82.62 910 SER B CA 1
ATOM 14911 C C . SER B 1 910 ? 20.594 18.641 -12.383 1 82.62 910 SER B C 1
ATOM 14913 O O . SER B 1 910 ? 20.469 19.812 -12.008 1 82.62 910 SER B O 1
ATOM 14915 N N . ILE B 1 911 ? 19.953 17.688 -11.852 1 78.62 911 ILE B N 1
ATOM 14916 C CA . ILE B 1 911 ? 19.141 17.891 -10.656 1 78.62 911 ILE B CA 1
ATOM 14917 C C . ILE B 1 911 ? 20.016 18.438 -9.523 1 78.62 911 ILE B C 1
ATOM 14919 O O . ILE B 1 911 ? 19.547 19.25 -8.727 1 78.62 911 ILE B O 1
ATOM 14923 N N . SER B 1 912 ? 21.219 17.969 -9.516 1 80.38 912 SER B N 1
ATOM 14924 C CA . SER B 1 912 ? 22.156 18.484 -8.531 1 80.38 912 SER B CA 1
ATOM 14925 C C . SER B 1 912 ? 22.391 19.984 -8.727 1 80.38 912 SER B C 1
ATOM 14927 O O . SER B 1 912 ? 22.484 20.734 -7.75 1 80.38 912 SER B O 1
ATOM 14929 N N . ALA B 1 913 ? 22.516 20.406 -9.922 1 86.44 913 ALA B N 1
ATOM 14930 C CA . ALA B 1 913 ? 22.688 21.828 -10.219 1 86.44 913 ALA B CA 1
ATOM 14931 C C . ALA B 1 913 ? 21.453 22.625 -9.812 1 86.44 913 ALA B C 1
ATOM 14933 O O . ALA B 1 913 ? 21.562 23.766 -9.344 1 86.44 913 ALA B O 1
ATOM 14934 N N . ALA B 1 914 ? 20.312 22.016 -10.016 1 82.44 914 ALA B N 1
ATOM 14935 C CA . ALA B 1 914 ? 19.078 22.672 -9.617 1 82.44 914 ALA B CA 1
ATOM 14936 C C . ALA B 1 914 ? 19.031 22.906 -8.117 1 82.44 914 ALA B C 1
ATOM 14938 O O . ALA B 1 914 ? 18.547 23.953 -7.66 1 82.44 914 ALA B O 1
ATOM 14939 N N . VAL B 1 915 ? 19.516 21.984 -7.441 1 79.44 915 VAL B N 1
ATOM 14940 C CA . VAL B 1 915 ? 19.609 22.125 -5.988 1 79.44 915 VAL B CA 1
ATOM 14941 C C . VAL B 1 915 ? 20.578 23.234 -5.633 1 79.44 915 VAL B C 1
ATOM 14943 O O . VAL B 1 915 ? 20.359 23.984 -4.672 1 79.44 915 VAL B O 1
ATOM 14946 N N . GLY B 1 916 ? 21.625 23.312 -6.324 1 82.94 916 GLY B N 1
ATOM 14947 C CA . GLY B 1 916 ? 22.562 24.391 -6.129 1 82.94 916 GLY B CA 1
ATOM 14948 C C . GLY B 1 916 ? 21.953 25.766 -6.34 1 82.94 916 GLY B C 1
ATOM 14949 O O . GLY B 1 916 ? 22.234 26.703 -5.582 1 82.94 916 GLY B O 1
ATOM 14950 N N . PHE B 1 917 ? 21.094 25.891 -7.27 1 87.19 917 PHE B N 1
ATOM 14951 C CA . PHE B 1 917 ? 20.422 27.156 -7.539 1 87.19 917 PHE B CA 1
ATOM 14952 C C . PHE B 1 917 ? 19.484 27.516 -6.398 1 87.19 917 PHE B C 1
ATOM 14954 O O . PHE B 1 917 ? 19.359 28.688 -6.039 1 87.19 917 PHE B O 1
ATOM 14961 N N . THR B 1 918 ? 18.812 26.531 -5.91 1 82.81 918 THR B N 1
ATOM 14962 C CA . THR B 1 918 ? 17.906 26.781 -4.797 1 82.81 918 THR B CA 1
ATOM 14963 C C . THR B 1 918 ? 18.688 27.219 -3.557 1 82.81 918 THR B C 1
ATOM 14965 O O . THR B 1 918 ? 18.25 28.109 -2.824 1 82.81 918 THR B O 1
ATOM 14968 N N . SER B 1 919 ? 19.781 26.562 -3.4 1 82.06 919 SER B N 1
ATOM 14969 C CA . SER B 1 919 ? 20.656 26.953 -2.291 1 82.06 919 SER B CA 1
ATOM 14970 C C . SER B 1 919 ? 21.172 28.375 -2.473 1 82.06 919 SER B C 1
ATOM 14972 O O . SER B 1 919 ? 21.266 29.141 -1.506 1 82.06 919 SER B O 1
ATOM 14974 N N . LEU B 1 920 ? 21.453 28.656 -3.631 1 87.31 920 LEU B N 1
ATOM 14975 C CA . LEU B 1 920 ? 21.969 29.984 -3.961 1 87.31 920 LEU B CA 1
ATOM 14976 C C . LEU B 1 920 ? 20.922 31.047 -3.666 1 87.31 920 LEU B C 1
ATOM 14978 O O . LEU B 1 920 ? 21.25 32.125 -3.176 1 87.31 920 LEU B O 1
ATOM 14982 N N . ILE B 1 921 ? 19.75 30.75 -3.924 1 85.62 921 ILE B N 1
ATOM 14983 C CA . ILE B 1 921 ? 18.656 31.688 -3.648 1 85.62 921 ILE B CA 1
ATOM 14984 C C . ILE B 1 921 ? 18.578 31.969 -2.148 1 85.62 921 ILE B C 1
ATOM 14986 O O . ILE B 1 921 ? 18.422 33.125 -1.728 1 85.62 921 ILE B O 1
ATOM 14990 N N . GLY B 1 922 ? 18.719 30.969 -1.395 1 81.56 922 GLY B N 1
ATOM 14991 C CA . GLY B 1 922 ? 18.672 31.125 0.05 1 81.56 922 GLY B CA 1
ATOM 14992 C C . GLY B 1 922 ? 19.844 31.953 0.591 1 81.56 922 GLY B C 1
ATOM 14993 O O . GLY B 1 922 ? 19.641 32.875 1.367 1 81.56 922 GLY B O 1
ATOM 14994 N N . VAL B 1 923 ? 21.016 31.688 0.133 1 84.12 923 VAL B N 1
ATOM 14995 C CA . VAL B 1 923 ? 22.219 32.344 0.647 1 84.12 923 VAL B CA 1
ATOM 14996 C C . VAL B 1 923 ? 22.281 33.781 0.152 1 84.12 923 VAL B C 1
ATOM 14998 O O . VAL B 1 923 ? 22.672 34.688 0.892 1 84.12 923 VAL B O 1
ATOM 15001 N N . ALA B 1 924 ? 21.906 33.906 -1.057 1 88.5 924 ALA B N 1
ATOM 15002 C CA . ALA B 1 924 ? 21.891 35.281 -1.605 1 88.5 924 ALA B CA 1
ATOM 15003 C C . ALA B 1 924 ? 20.891 36.156 -0.87 1 88.5 924 ALA B C 1
ATOM 15005 O O . ALA B 1 924 ? 21.125 37.344 -0.652 1 88.5 924 ALA B O 1
ATOM 15006 N N . THR B 1 925 ? 19.828 35.562 -0.567 1 87.19 925 THR B N 1
ATOM 15007 C CA . THR B 1 925 ? 18.812 36.312 0.172 1 87.19 925 THR B CA 1
ATOM 15008 C C . THR B 1 925 ? 19.344 36.75 1.539 1 87.19 925 THR B C 1
ATOM 15010 O O . THR B 1 925 ? 19.047 37.844 2.014 1 87.19 925 THR B O 1
ATOM 15013 N N . LEU B 1 926 ? 20.109 35.875 2.1 1 83.38 926 LEU B N 1
ATOM 15014 C CA . LEU B 1 926 ? 20.719 36.219 3.387 1 83.38 926 LEU B CA 1
ATOM 15015 C C . LEU B 1 926 ? 21.625 37.438 3.262 1 83.38 926 LEU B C 1
ATOM 15017 O O . LEU B 1 926 ? 21.547 38.375 4.062 1 83.38 926 LEU B O 1
ATOM 15021 N N . GLY B 1 927 ? 22.453 37.406 2.295 1 86.12 927 GLY B N 1
ATOM 15022 C CA . GLY B 1 927 ? 23.328 38.562 2.074 1 86.12 927 GLY B CA 1
ATOM 15023 C C . GLY B 1 927 ? 22.578 39.844 1.814 1 86.12 927 GLY B C 1
ATOM 15024 O O . GLY B 1 927 ? 22.953 40.906 2.326 1 86.12 927 GLY B O 1
ATOM 15025 N N . CYS B 1 928 ? 21.547 39.688 1.131 1 89.31 928 CYS B N 1
ATOM 15026 C CA . CYS B 1 928 ? 20.75 40.875 0.794 1 89.31 928 CYS B CA 1
ATOM 15027 C C . CYS B 1 928 ? 20.047 41.406 2.025 1 89.31 928 CYS B C 1
ATOM 15029 O O . CYS B 1 928 ? 20 42.625 2.232 1 89.31 928 CYS B O 1
ATOM 15031 N N . VAL B 1 929 ? 19.547 40.531 2.816 1 87.38 929 VAL B N 1
ATOM 15032 C CA . VAL B 1 929 ? 18.766 40.938 3.979 1 87.38 929 VAL B CA 1
ATOM 15033 C C . VAL B 1 929 ? 19.672 41.625 5.004 1 87.38 929 VAL B C 1
ATOM 15035 O O . VAL B 1 929 ? 19.297 42.625 5.586 1 87.38 929 VAL B O 1
ATOM 15038 N N . VAL B 1 930 ? 20.844 41.094 5.168 1 82.44 930 VAL B N 1
ATOM 15039 C CA . VAL B 1 930 ? 21.781 41.656 6.133 1 82.44 930 VAL B CA 1
ATOM 15040 C C . VAL B 1 930 ? 22.266 43 5.645 1 82.44 930 VAL B C 1
ATOM 15042 O O . VAL B 1 930 ? 22.344 43.969 6.422 1 82.44 930 VAL B O 1
ATOM 15045 N N . PHE B 1 931 ? 22.562 43.125 4.438 1 88.88 931 PHE B N 1
ATOM 15046 C CA . PHE B 1 931 ? 23.031 44.375 3.855 1 88.88 931 PHE B CA 1
ATOM 15047 C C . PHE B 1 931 ? 21.938 45.438 3.918 1 88.88 931 PHE B C 1
ATOM 15049 O O . PHE B 1 931 ? 22.188 46.562 4.344 1 88.88 931 PHE B O 1
ATOM 15056 N N . MET B 1 932 ? 20.828 45.062 3.557 1 89.12 932 MET B N 1
ATOM 15057 C CA . MET B 1 932 ? 19.719 46 3.502 1 89.12 932 MET B CA 1
ATOM 15058 C C . MET B 1 932 ? 19.312 46.438 4.906 1 89.12 932 MET B C 1
ATOM 15060 O O . MET B 1 932 ? 18.969 47.594 5.117 1 89.12 932 MET B O 1
ATOM 15064 N N . SER B 1 933 ? 19.359 45.531 5.836 1 84.12 933 SER B N 1
ATOM 15065 C CA . SER B 1 933 ? 19.031 45.906 7.211 1 84.12 933 SER B CA 1
ATOM 15066 C C . SER B 1 933 ? 20.031 46.875 7.789 1 84.12 933 SER B C 1
ATOM 15068 O O . SER B 1 933 ? 19.672 47.781 8.523 1 84.12 933 SER B O 1
ATOM 15070 N N . GLY B 1 934 ? 21.312 46.719 7.422 1 82.75 934 GLY B N 1
ATOM 15071 C CA . GLY B 1 934 ? 22.328 47.625 7.875 1 82.75 934 GLY B CA 1
ATOM 15072 C C . GLY B 1 934 ? 22.219 49 7.227 1 82.75 934 GLY B C 1
ATOM 15073 O O . GLY B 1 934 ? 22.406 50.031 7.895 1 82.75 934 GLY B O 1
ATOM 15074 N N . VAL B 1 935 ? 21.891 49.031 6.027 1 87.19 935 VAL B N 1
ATOM 15075 C CA . VAL B 1 935 ? 21.781 50.281 5.297 1 87.19 935 VAL B CA 1
ATOM 15076 C C . VAL B 1 935 ? 20.562 51.062 5.773 1 87.19 935 VAL B C 1
ATOM 15078 O O . VAL B 1 935 ? 20.625 52.281 5.953 1 87.19 935 VAL B O 1
ATOM 15081 N N . ARG B 1 936 ? 19.5 50.375 5.949 1 85.75 936 ARG B N 1
ATOM 15082 C CA . ARG B 1 936 ? 18.281 51.031 6.402 1 85.75 936 ARG B CA 1
ATOM 15083 C C . ARG B 1 936 ? 18.453 51.594 7.812 1 85.75 936 ARG B C 1
ATOM 15085 O O . ARG B 1 936 ? 17.891 52.625 8.148 1 85.75 936 ARG B O 1
ATOM 15092 N N . ARG B 1 937 ? 19.203 50.875 8.578 1 78.75 937 ARG B N 1
ATOM 15093 C CA . ARG B 1 937 ? 19.516 51.375 9.914 1 78.75 937 ARG B CA 1
ATOM 15094 C C . ARG B 1 937 ? 20.359 52.656 9.836 1 78.75 937 ARG B C 1
ATOM 15096 O O . ARG B 1 937 ? 20.078 53.625 10.547 1 78.75 937 ARG B O 1
ATOM 15103 N N . ALA B 1 938 ? 21.344 52.656 8.992 1 81.69 938 ALA B N 1
ATOM 15104 C CA . ALA B 1 938 ? 22.203 53.844 8.828 1 81.69 938 ALA B CA 1
ATOM 15105 C C . ALA B 1 938 ? 21.438 55.031 8.266 1 81.69 938 ALA B C 1
ATOM 15107 O O . ALA B 1 938 ? 21.688 56.156 8.633 1 81.69 938 ALA B O 1
ATOM 15108 N N . GLN B 1 939 ? 20.531 54.75 7.449 1 84.81 939 GLN B N 1
ATOM 15109 C CA . GLN B 1 939 ? 19.719 55.812 6.863 1 84.81 939 GLN B CA 1
ATOM 15110 C C . GLN B 1 939 ? 18.797 56.438 7.906 1 84.81 939 GLN B C 1
ATOM 15112 O O . GLN B 1 939 ? 18.531 57.625 7.855 1 84.81 939 GLN B O 1
ATOM 15117 N N . ARG B 1 940 ? 18.406 55.719 8.82 1 78.5 940 ARG B N 1
ATOM 15118 C CA . ARG B 1 940 ? 17.531 56.219 9.875 1 78.5 940 ARG B CA 1
ATOM 15119 C C . ARG B 1 940 ? 18.328 57.062 10.875 1 78.5 940 ARG B C 1
ATOM 15121 O O . ARG B 1 940 ? 17.812 58.031 11.438 1 78.5 940 ARG B O 1
ATOM 15128 N N . GLU B 1 941 ? 19.531 56.656 10.977 1 77.19 941 GLU B N 1
ATOM 15129 C CA . GLU B 1 941 ? 20.375 57.344 11.961 1 77.19 941 GLU B CA 1
ATOM 15130 C C . GLU B 1 941 ? 20.984 58.594 11.375 1 77.19 941 GLU B C 1
ATOM 15132 O O . GLU B 1 941 ? 21.297 59.531 12.102 1 77.19 941 GLU B O 1
ATOM 15137 N N . SER B 1 942 ? 21.188 58.594 10.078 1 75.5 942 SER B N 1
ATOM 15138 C CA . SER B 1 942 ? 21.875 59.75 9.477 1 75.5 942 SER B CA 1
ATOM 15139 C C . SER B 1 942 ? 20.891 60.844 9.109 1 75.5 942 SER B C 1
ATOM 15141 O O . SER B 1 942 ? 19.859 60.594 8.469 1 75.5 942 SER B O 1
ATOM 15143 N N . ILE B 1 943 ? 21.016 62.094 9.648 1 67.38 943 ILE B N 1
ATOM 15144 C CA . ILE B 1 943 ? 20.156 63.25 9.438 1 67.38 943 ILE B CA 1
ATOM 15145 C C . ILE B 1 943 ? 20.516 63.906 8.117 1 67.38 943 ILE B C 1
ATOM 15147 O O . ILE B 1 943 ? 19.656 64.5 7.449 1 67.38 943 ILE B O 1
ATOM 15151 N N . ASP B 1 944 ? 21.844 63.969 7.574 1 65.69 944 ASP B N 1
ATOM 15152 C CA . ASP B 1 944 ? 22.375 64.812 6.48 1 65.69 944 ASP B CA 1
ATOM 15153 C C . ASP B 1 944 ? 22.203 64.062 5.141 1 65.69 944 ASP B C 1
ATOM 15155 O O . ASP B 1 944 ? 22.766 64.5 4.129 1 65.69 944 ASP B O 1
ATOM 15159 N N . GLY B 1 945 ? 21.344 63.062 4.914 1 66.94 945 GLY B N 1
ATOM 15160 C CA . GLY B 1 945 ? 21.078 62.375 3.645 1 66.94 945 GLY B CA 1
ATOM 15161 C C . GLY B 1 945 ? 22.234 61.5 3.199 1 66.94 945 GLY B C 1
ATOM 15162 O O . GLY B 1 945 ? 22.141 60.844 2.166 1 66.94 945 GLY B O 1
ATOM 15163 N N . THR B 1 946 ? 23.375 61.406 3.846 1 75.5 946 THR B N 1
ATOM 15164 C CA . THR B 1 946 ? 24.547 60.625 3.467 1 75.5 946 THR B CA 1
ATOM 15165 C C . THR B 1 946 ? 24.453 59.219 4.059 1 75.5 946 THR B C 1
ATOM 15167 O O . THR B 1 946 ? 25.453 58.5 4.105 1 75.5 946 THR B O 1
ATOM 15170 N N . GLY B 1 947 ? 23.359 58.875 4.453 1 82.81 947 GLY B N 1
ATOM 15171 C CA . GLY B 1 947 ? 23.141 57.594 5.137 1 82.81 947 GLY B CA 1
ATOM 15172 C C . GLY B 1 947 ? 23.281 56.406 4.223 1 82.81 947 GLY B C 1
ATOM 15173 O O . GLY B 1 947 ? 23.734 55.344 4.656 1 82.81 947 GLY B O 1
ATOM 15174 N N . LEU B 1 948 ? 22.953 56.562 2.961 1 88.06 948 LEU B N 1
ATOM 15175 C CA . LEU B 1 948 ? 23.031 55.438 2.018 1 88.06 948 LEU B CA 1
ATOM 15176 C C . LEU B 1 948 ? 24.484 55.062 1.766 1 88.06 948 LEU B C 1
ATOM 15178 O O . LEU B 1 948 ? 24.828 53.875 1.812 1 88.06 948 LEU B O 1
ATOM 15182 N N . GLU B 1 949 ? 25.359 56 1.518 1 86.75 949 GLU B N 1
ATOM 15183 C CA . GLU B 1 949 ? 26.75 55.688 1.204 1 86.75 949 GLU B CA 1
ATOM 15184 C C . GLU B 1 949 ? 27.5 55.156 2.428 1 86.75 949 GLU B C 1
ATOM 15186 O O . GLU B 1 949 ? 28.266 54.219 2.33 1 86.75 949 GLU B O 1
ATOM 15191 N N . HIS B 1 950 ? 27.297 55.75 3.564 1 84.56 950 HIS B N 1
ATOM 15192 C CA . HIS B 1 950 ? 27.969 55.312 4.785 1 84.56 950 HIS B CA 1
ATOM 15193 C C . HIS B 1 950 ? 27.484 53.938 5.203 1 84.56 950 HIS B C 1
ATOM 15195 O O . HIS B 1 950 ? 28.266 53.094 5.676 1 84.56 950 HIS B O 1
ATOM 15201 N N . GLY B 1 951 ? 26.234 53.75 5.035 1 86 951 GLY B N 1
ATOM 15202 C CA . GLY B 1 951 ? 25.703 52.438 5.359 1 86 951 GLY B CA 1
ATOM 15203 C C . GLY B 1 951 ? 26.234 51.312 4.465 1 86 951 GLY B C 1
ATOM 15204 O O . GLY B 1 951 ? 26.516 50.219 4.934 1 86 951 GLY B O 1
ATOM 15205 N N . CYS B 1 952 ? 26.344 51.594 3.205 1 90.56 952 CYS B N 1
ATOM 15206 C CA . CYS B 1 952 ? 26.844 50.625 2.25 1 90.56 952 CYS B CA 1
ATOM 15207 C C . CYS B 1 952 ? 28.297 50.281 2.545 1 90.56 952 CYS B C 1
ATOM 15209 O O . CYS B 1 952 ? 28.703 49.125 2.449 1 90.56 952 CYS B O 1
ATOM 15211 N N . VAL B 1 953 ? 29.062 51.219 2.906 1 87.06 953 VAL B N 1
ATOM 15212 C CA . VAL B 1 953 ? 30.484 51 3.168 1 87.06 953 VAL B CA 1
ATOM 15213 C C . VAL B 1 953 ? 30.656 50.219 4.477 1 87.06 953 VAL B C 1
ATOM 15215 O O . VAL B 1 953 ? 31.531 49.344 4.586 1 87.06 953 VAL B O 1
ATOM 15218 N N . ASP B 1 954 ? 29.797 50.438 5.383 1 79.81 954 ASP B N 1
ATOM 15219 C CA . ASP B 1 954 ? 29.891 49.75 6.676 1 79.81 954 ASP B CA 1
ATOM 15220 C C . ASP B 1 954 ? 29.484 48.281 6.559 1 79.81 954 ASP B C 1
ATOM 15222 O O . ASP B 1 954 ? 30.016 47.438 7.27 1 79.81 954 ASP B O 1
ATOM 15226 N N . GLU B 1 955 ? 28.594 48.062 5.695 1 85.56 955 GLU B N 1
ATOM 15227 C CA . GLU B 1 955 ? 28.062 46.688 5.602 1 85.56 955 GLU B CA 1
ATOM 15228 C C . GLU B 1 955 ? 28.797 45.875 4.543 1 85.56 955 GLU B C 1
ATOM 15230 O O . GLU B 1 955 ? 28.547 44.688 4.387 1 85.56 955 GLU B O 1
ATOM 15235 N N . MET B 1 956 ? 29.719 46.438 3.881 1 87.56 956 MET B N 1
ATOM 15236 C CA . MET B 1 956 ? 30.453 45.75 2.828 1 87.56 956 MET B CA 1
ATOM 15237 C C . MET B 1 956 ? 31.281 44.594 3.408 1 87.56 956 MET B C 1
ATOM 15239 O O . MET B 1 956 ? 31.297 43.5 2.854 1 87.56 956 MET B O 1
ATOM 15243 N N . ARG B 1 957 ? 31.906 44.812 4.5 1 83.5 957 ARG B N 1
ATOM 15244 C CA . ARG B 1 957 ? 32.812 43.812 5.074 1 83.5 957 ARG B CA 1
ATOM 15245 C C . ARG B 1 957 ? 32.062 42.531 5.461 1 83.5 957 ARG B C 1
ATOM 15247 O O . ARG B 1 957 ? 32.438 41.438 5.035 1 83.5 957 ARG B O 1
ATOM 15254 N N . PRO B 1 958 ? 30.984 42.625 6.184 1 80.81 958 PRO B N 1
ATOM 15255 C CA . PRO B 1 958 ? 30.281 41.406 6.574 1 80.81 958 PRO B CA 1
ATOM 15256 C C . PRO B 1 958 ? 29.719 40.625 5.379 1 80.81 958 PRO B C 1
ATOM 15258 O O . PRO B 1 958 ? 29.734 39.406 5.371 1 80.81 958 PRO B O 1
ATOM 15261 N N . VAL B 1 959 ? 29.219 41.281 4.434 1 86.5 959 VAL B N 1
ATOM 15262 C CA . VAL B 1 959 ? 28.594 40.625 3.291 1 86.5 959 VAL B CA 1
ATOM 15263 C C . VAL B 1 959 ? 29.656 39.938 2.434 1 86.5 959 VAL B C 1
ATOM 15265 O O . VAL B 1 959 ? 29.453 38.812 1.981 1 86.5 959 VAL B O 1
ATOM 15268 N N . VAL B 1 960 ? 30.719 40.656 2.203 1 88.69 960 VAL B N 1
ATOM 15269 C CA . VAL B 1 960 ? 31.797 40.062 1.412 1 88.69 960 VAL B CA 1
ATOM 15270 C C . VAL B 1 960 ? 32.375 38.844 2.152 1 88.69 960 VAL B C 1
ATOM 15272 O O . VAL B 1 960 ? 32.719 37.844 1.539 1 88.69 960 VAL B O 1
ATOM 15275 N N . MET B 1 961 ? 32.531 39 3.398 1 85.56 961 MET B N 1
ATOM 15276 C CA . MET B 1 961 ? 33.062 37.875 4.199 1 85.56 961 MET B CA 1
ATOM 15277 C C . MET B 1 961 ? 32.125 36.688 4.148 1 85.56 961 MET B C 1
ATOM 15279 O O . MET B 1 961 ? 32.562 35.562 3.973 1 85.56 961 MET B O 1
ATOM 15283 N N . ALA B 1 962 ? 30.875 36.906 4.281 1 81.62 962 ALA B N 1
ATOM 15284 C CA . ALA B 1 962 ? 29.891 35.844 4.273 1 81.62 962 ALA B CA 1
ATOM 15285 C C . ALA B 1 962 ? 29.812 35.156 2.904 1 81.62 962 ALA B C 1
ATOM 15287 O O . ALA B 1 962 ? 29.766 33.938 2.812 1 81.62 962 ALA B O 1
ATOM 15288 N N . CYS B 1 963 ? 29.75 35.938 1.859 1 88 963 CYS B N 1
ATOM 15289 C CA . CYS B 1 963 ? 29.641 35.406 0.509 1 88 963 CYS B CA 1
ATOM 15290 C C . CYS B 1 963 ? 30.922 34.656 0.114 1 88 963 CYS B C 1
ATOM 15292 O O . CYS B 1 963 ? 30.875 33.625 -0.536 1 88 963 CYS B O 1
ATOM 15294 N N . LEU B 1 964 ? 32.031 35.219 0.519 1 88.88 964 LEU B N 1
ATOM 15295 C CA . LEU B 1 964 ? 33.312 34.562 0.216 1 88.88 964 LEU B CA 1
ATOM 15296 C C . LEU B 1 964 ? 33.438 33.281 1.011 1 88.88 964 LEU B C 1
ATOM 15298 O O . LEU B 1 964 ? 33.969 32.281 0.507 1 88.88 964 LEU B O 1
ATOM 15302 N N . ALA B 1 965 ? 33.062 33.312 2.203 1 85.69 965 ALA B N 1
ATOM 15303 C CA . ALA B 1 965 ? 33.094 32.125 3.012 1 85.69 965 ALA B CA 1
ATOM 15304 C C . ALA B 1 965 ? 32.188 31.031 2.404 1 85.69 965 ALA B C 1
ATOM 15306 O O . ALA B 1 965 ? 32.594 29.859 2.365 1 85.69 965 ALA B O 1
ATOM 15307 N N . ALA B 1 966 ? 31.031 31.406 1.947 1 85.06 966 ALA B N 1
ATOM 15308 C CA . ALA B 1 966 ? 30.125 30.438 1.335 1 85.06 966 ALA B CA 1
ATOM 15309 C C . ALA B 1 966 ? 30.688 29.906 0.023 1 85.06 966 ALA B C 1
ATOM 15311 O O . ALA B 1 966 ? 30.531 28.719 -0.283 1 85.06 966 ALA B O 1
ATOM 15312 N N . GLY B 1 967 ? 31.25 30.734 -0.801 1 87.62 967 GLY B N 1
ATOM 15313 C CA . GLY B 1 967 ? 31.812 30.328 -2.076 1 87.62 967 GLY B CA 1
ATOM 15314 C C . GLY B 1 967 ? 33.094 29.516 -1.928 1 87.62 967 GLY B C 1
ATOM 15315 O O . GLY B 1 967 ? 33.219 28.453 -2.541 1 87.62 967 GLY B O 1
ATOM 15316 N N . LEU B 1 968 ? 33.938 29.953 -1.059 1 86.5 968 LEU B N 1
ATOM 15317 C CA . LEU B 1 968 ? 35.219 29.281 -0.889 1 86.5 968 LEU B CA 1
ATOM 15318 C C . LEU B 1 968 ? 35.062 28.016 -0.055 1 86.5 968 LEU B C 1
ATOM 15320 O O . LEU B 1 968 ? 35.906 27.094 -0.139 1 86.5 968 LEU B O 1
ATOM 15324 N N . GLY B 1 969 ? 34.125 27.969 0.772 1 82.81 969 GLY B N 1
ATOM 15325 C CA . GLY B 1 969 ? 33.844 26.766 1.532 1 82.81 969 GLY B CA 1
ATOM 15326 C C . GLY B 1 969 ? 33.5 25.578 0.656 1 82.81 969 GLY B C 1
ATOM 15327 O O . GLY B 1 969 ? 33.812 24.422 1.006 1 82.81 969 GLY B O 1
ATOM 15328 N N . LEU B 1 970 ? 32.938 25.828 -0.548 1 85.5 970 LEU B N 1
ATOM 15329 C CA . LEU B 1 970 ? 32.5 24.75 -1.441 1 85.5 970 LEU B CA 1
ATOM 15330 C C . LEU B 1 970 ? 33.469 24.609 -2.623 1 85.5 970 LEU B C 1
ATOM 15332 O O . LEU B 1 970 ? 33.281 23.75 -3.477 1 85.5 970 LEU B O 1
ATOM 15336 N N . LEU B 1 971 ? 34.406 25.422 -2.654 1 87.06 971 LEU B N 1
ATOM 15337 C CA . LEU B 1 971 ? 35.344 25.406 -3.771 1 87.06 971 LEU B CA 1
ATOM 15338 C C . LEU B 1 971 ? 36.062 24.062 -3.867 1 87.06 971 LEU B C 1
ATOM 15340 O O . LEU B 1 971 ? 36.219 23.516 -4.961 1 87.06 971 LEU B O 1
ATOM 15344 N N . PRO B 1 972 ? 36.469 23.562 -2.701 1 84.06 972 PRO B N 1
ATOM 15345 C CA . PRO B 1 972 ? 37.125 22.25 -2.811 1 84.06 972 PRO B CA 1
ATOM 15346 C C . PRO B 1 972 ? 36.188 21.188 -3.377 1 84.06 972 PRO B C 1
ATOM 15348 O O . PRO B 1 972 ? 36.625 20.312 -4.125 1 84.06 972 PRO B O 1
ATOM 15351 N N . ALA B 1 973 ? 34.969 21.188 -3.061 1 81.25 973 ALA B N 1
ATOM 15352 C CA . ALA B 1 973 ? 34 20.234 -3.582 1 81.25 973 ALA B CA 1
ATOM 15353 C C . ALA B 1 973 ? 33.75 20.453 -5.074 1 81.25 973 ALA B C 1
ATOM 15355 O O . ALA B 1 973 ? 33.5 19.5 -5.812 1 81.25 973 ALA B O 1
ATOM 15356 N N . ALA B 1 974 ? 33.844 21.672 -5.535 1 85.31 974 ALA B N 1
ATOM 15357 C CA . ALA B 1 974 ? 33.625 22.016 -6.941 1 85.31 974 ALA B CA 1
ATOM 15358 C C . ALA B 1 974 ? 34.781 21.516 -7.801 1 85.31 974 ALA B C 1
ATOM 15360 O O . ALA B 1 974 ? 34.625 21.219 -8.984 1 85.31 974 ALA B O 1
ATOM 15361 N N . LEU B 1 975 ? 35.906 21.359 -7.121 1 82.81 975 LEU B N 1
ATOM 15362 C CA . LEU B 1 975 ? 37.125 21 -7.891 1 82.81 975 LEU B CA 1
ATOM 15363 C C . LEU B 1 975 ? 37.5 19.547 -7.652 1 82.81 975 LEU B C 1
ATOM 15365 O O . LEU B 1 975 ? 38.312 19 -8.383 1 82.81 975 LEU B O 1
ATOM 15369 N N . SER B 1 976 ? 36.906 19 -6.727 1 77.75 976 SER B N 1
ATOM 15370 C CA . SER B 1 976 ? 37.281 17.641 -6.359 1 77.75 976 SER B CA 1
ATOM 15371 C C . SER B 1 976 ? 36.875 16.641 -7.438 1 77.75 976 SER B C 1
ATOM 15373 O O . SER B 1 976 ? 35.781 16.734 -7.984 1 77.75 976 SER B O 1
ATOM 15375 N N . ASN B 1 977 ? 37.75 15.836 -7.832 1 70.06 977 ASN B N 1
ATOM 15376 C CA . ASN B 1 977 ? 37.469 14.773 -8.797 1 70.06 977 ASN B CA 1
ATOM 15377 C C . ASN B 1 977 ? 37.5 13.398 -8.141 1 70.06 977 ASN B C 1
ATOM 15379 O O . ASN B 1 977 ? 37.625 12.383 -8.828 1 70.06 977 ASN B O 1
ATOM 15383 N N . GLY B 1 978 ? 37.5 13.469 -6.824 1 69.62 978 GLY B N 1
ATOM 15384 C CA . GLY B 1 978 ? 37.562 12.188 -6.129 1 69.62 978 GLY B CA 1
ATOM 15385 C C . GLY B 1 978 ? 36.25 11.43 -6.199 1 69.62 978 GLY B C 1
ATOM 15386 O O . GLY B 1 978 ? 35.219 11.969 -6.645 1 69.62 978 GLY B O 1
ATOM 15387 N N . ILE B 1 979 ? 36.375 10.141 -5.91 1 68.44 979 ILE B N 1
ATOM 15388 C CA . ILE B 1 979 ? 35.219 9.242 -5.957 1 68.44 979 ILE B CA 1
ATOM 15389 C C . ILE B 1 979 ? 34.125 9.758 -5.02 1 68.44 979 ILE B C 1
ATOM 15391 O O . ILE B 1 979 ? 34.375 10.086 -3.861 1 68.44 979 ILE B O 1
ATOM 15395 N N . GLY B 1 980 ? 32.875 10.008 -5.508 1 67.06 980 GLY B N 1
ATOM 15396 C CA . GLY B 1 980 ? 31.75 10.43 -4.688 1 67.06 980 GLY B CA 1
ATOM 15397 C C . GLY B 1 980 ? 31.438 11.906 -4.809 1 67.06 980 GLY B C 1
ATOM 15398 O O . GLY B 1 980 ? 30.328 12.344 -4.488 1 67.06 980 GLY B O 1
ATOM 15399 N N . ALA B 1 981 ? 32.469 12.664 -5.293 1 69 981 ALA B N 1
ATOM 15400 C CA . ALA B 1 981 ? 32.281 14.117 -5.32 1 69 981 ALA B CA 1
ATOM 15401 C C . ALA B 1 981 ? 31.5 14.547 -6.551 1 69 981 ALA B C 1
ATOM 15403 O O . ALA B 1 981 ? 30.984 15.672 -6.605 1 69 981 ALA B O 1
ATOM 15404 N N . GLN B 1 982 ? 31.297 13.633 -7.406 1 72.56 982 GLN B N 1
ATOM 15405 C CA . GLN B 1 982 ? 30.688 13.984 -8.68 1 72.56 982 GLN B CA 1
ATOM 15406 C C . GLN B 1 982 ? 29.219 14.359 -8.5 1 72.56 982 GLN B C 1
ATOM 15408 O O . GLN B 1 982 ? 28.672 15.156 -9.266 1 72.56 982 GLN B O 1
ATOM 15413 N N . ALA B 1 983 ? 28.656 13.75 -7.496 1 71.69 983 ALA B N 1
ATOM 15414 C CA . ALA B 1 983 ? 27.25 14.055 -7.266 1 71.69 983 ALA B CA 1
ATOM 15415 C C . ALA B 1 983 ? 27.078 15.477 -6.742 1 71.69 983 ALA B C 1
ATOM 15417 O O . ALA B 1 983 ? 26.047 16.109 -6.984 1 71.69 983 ALA B O 1
ATOM 15418 N N . GLN B 1 984 ? 28.109 15.992 -6.148 1 77.44 984 GLN B N 1
ATOM 15419 C CA . GLN B 1 984 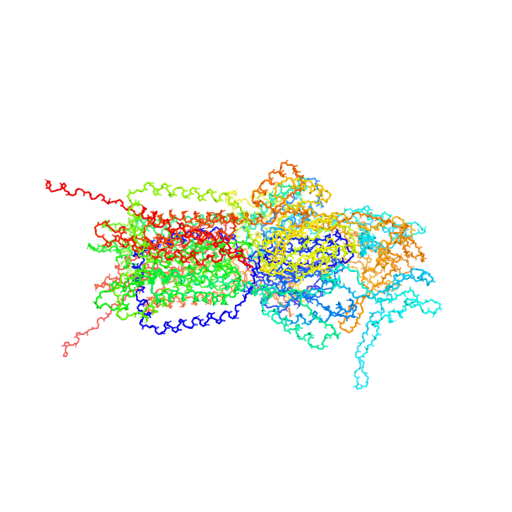? 28 17.297 -5.512 1 77.44 984 GLN B CA 1
ATOM 15420 C C . GLN B 1 984 ? 28.688 18.375 -6.336 1 77.44 984 GLN B C 1
ATOM 15422 O O . GLN B 1 984 ? 28.469 19.562 -6.121 1 77.44 984 GLN B O 1
ATOM 15427 N N . GLN B 1 985 ? 29.391 18 -7.316 1 83.88 985 GLN B N 1
ATOM 15428 C CA . GLN B 1 985 ? 30.203 18.938 -8.078 1 83.88 985 GLN B CA 1
ATOM 15429 C C . GLN B 1 985 ? 29.328 19.984 -8.773 1 83.88 985 GLN B C 1
ATOM 15431 O O . GLN B 1 985 ? 29.625 21.188 -8.711 1 83.88 985 GLN B O 1
ATOM 15436 N N . PRO B 1 986 ? 28.266 19.531 -9.383 1 84.5 986 PRO B N 1
ATOM 15437 C CA . PRO B 1 986 ? 27.438 20.562 -10.031 1 84.5 986 PRO B CA 1
ATOM 15438 C C . PRO B 1 986 ? 26.812 21.516 -9.031 1 84.5 986 PRO B C 1
ATOM 15440 O O . PRO B 1 986 ? 26.688 22.719 -9.312 1 84.5 986 PRO B O 1
ATOM 15443 N N . LEU B 1 987 ? 26.422 21.016 -7.969 1 84.06 987 LEU B N 1
ATOM 15444 C CA . LEU B 1 987 ? 25.844 21.844 -6.922 1 84.06 987 LEU B CA 1
ATOM 15445 C C . LEU B 1 987 ? 26.859 22.875 -6.426 1 84.06 987 LEU B C 1
ATOM 15447 O O . LEU B 1 987 ? 26.547 24.062 -6.305 1 84.06 987 LEU B O 1
ATOM 15451 N N . ALA B 1 988 ? 28.078 22.406 -6.105 1 86.88 988 ALA B N 1
ATOM 15452 C CA . ALA B 1 988 ? 29.141 23.266 -5.59 1 86.88 988 ALA B CA 1
ATOM 15453 C C . ALA B 1 988 ? 29.547 24.312 -6.621 1 86.88 988 ALA B C 1
ATOM 15455 O O . ALA B 1 988 ? 29.828 25.453 -6.273 1 86.88 988 ALA B O 1
ATOM 15456 N N . ARG B 1 989 ? 29.531 23.969 -7.84 1 90.31 989 ARG B N 1
ATOM 15457 C CA . ARG B 1 989 ? 29.922 24.891 -8.898 1 90.31 989 ARG B CA 1
ATOM 15458 C C . ARG B 1 989 ? 28.906 26.016 -9.055 1 90.31 989 ARG B C 1
ATOM 15460 O O . ARG B 1 989 ? 29.281 27.172 -9.281 1 90.31 989 ARG B O 1
ATOM 15467 N N . VAL B 1 990 ? 27.703 25.656 -8.961 1 90.69 990 VAL B N 1
ATOM 15468 C CA . VAL B 1 990 ? 26.641 26.672 -9.07 1 90.69 990 VAL B CA 1
ATOM 15469 C C . VAL B 1 990 ? 26.75 27.656 -7.906 1 90.69 990 VAL B C 1
ATOM 15471 O O . VAL B 1 990 ? 26.656 28.859 -8.102 1 90.69 990 VAL B O 1
ATOM 15474 N N . VAL B 1 991 ? 27.016 27.156 -6.777 1 89.06 991 VAL B N 1
ATOM 15475 C CA . VAL B 1 991 ? 27.062 28 -5.594 1 89.06 991 VAL B CA 1
ATOM 15476 C C . VAL B 1 991 ? 28.312 28.875 -5.637 1 89.06 991 VAL B C 1
ATOM 15478 O O . VAL B 1 991 ? 28.25 30.078 -5.328 1 89.06 991 VAL B O 1
ATOM 15481 N N . VAL B 1 992 ? 29.422 28.328 -5.984 1 90.56 992 VAL B N 1
ATOM 15482 C CA . VAL B 1 992 ? 30.672 29.078 -6.047 1 90.56 992 VAL B CA 1
ATOM 15483 C C . VAL B 1 992 ? 30.562 30.188 -7.09 1 90.56 992 VAL B C 1
ATOM 15485 O O . VAL B 1 992 ? 30.906 31.344 -6.816 1 90.56 992 VAL B O 1
ATOM 15488 N N . GLY B 1 993 ? 30.109 29.844 -8.258 1 91.62 993 GLY B N 1
ATOM 15489 C CA . GLY B 1 993 ? 29.922 30.859 -9.289 1 91.62 993 GLY B CA 1
ATOM 15490 C C . GLY B 1 993 ? 28.844 31.875 -8.945 1 91.62 993 GLY B C 1
ATOM 15491 O O . GLY B 1 993 ? 29 33.062 -9.227 1 91.62 993 GLY B O 1
ATOM 15492 N N . GLY B 1 994 ? 27.797 31.469 -8.359 1 92.38 994 GLY B N 1
ATOM 15493 C CA . GLY B 1 994 ? 26.703 32.344 -7.973 1 92.38 994 GLY B CA 1
ATOM 15494 C C . GLY B 1 994 ? 27.094 33.344 -6.891 1 92.38 994 GLY B C 1
ATOM 15495 O O . GLY B 1 994 ? 26.625 34.469 -6.895 1 92.38 994 GLY B O 1
ATOM 15496 N N . MET B 1 995 ? 28 32.969 -5.984 1 91.06 995 MET B N 1
ATOM 15497 C CA . MET B 1 995 ? 28.391 33.844 -4.891 1 91.06 995 MET B CA 1
ATOM 15498 C C . MET B 1 995 ? 29.234 35 -5.406 1 91.06 995 MET B C 1
ATOM 15500 O O . MET B 1 995 ? 29.156 36.094 -4.859 1 91.06 995 MET B O 1
ATOM 15504 N N . ILE B 1 996 ? 29.906 34.781 -6.426 1 92 996 ILE B N 1
ATOM 15505 C CA . ILE B 1 996 ? 30.703 35.844 -7.012 1 92 996 ILE B CA 1
ATOM 15506 C C . ILE B 1 996 ? 29.781 36.938 -7.574 1 92 996 ILE B C 1
ATOM 15508 O O . ILE B 1 996 ? 29.969 38.125 -7.309 1 92 996 ILE B O 1
ATOM 15512 N N . THR B 1 997 ? 28.812 36.531 -8.289 1 93.06 997 THR B N 1
ATOM 15513 C CA . THR B 1 997 ? 27.891 37.5 -8.883 1 93.06 997 THR B CA 1
ATOM 15514 C C . THR B 1 997 ? 26.984 38.094 -7.812 1 93.06 997 THR B C 1
ATOM 15516 O O . THR B 1 997 ? 26.484 39.188 -7.961 1 93.06 997 THR B O 1
ATOM 15519 N N . THR B 1 998 ? 26.781 37.312 -6.777 1 92.75 998 THR B N 1
ATOM 15520 C CA . THR B 1 998 ? 25.969 37.812 -5.676 1 92.75 998 THR B CA 1
ATOM 15521 C C . THR B 1 998 ? 26.656 39 -5.008 1 92.75 998 THR B C 1
ATOM 15523 O O . THR B 1 998 ? 26.016 40 -4.672 1 92.75 998 THR B O 1
ATOM 15526 N N . ILE B 1 999 ? 27.969 38.938 -4.816 1 92.5 999 ILE B N 1
ATOM 15527 C CA . ILE B 1 999 ? 28.734 40.031 -4.234 1 92.5 999 ILE B CA 1
ATOM 15528 C C . ILE B 1 999 ? 28.594 41.281 -5.105 1 92.5 999 ILE B C 1
ATOM 15530 O O . ILE B 1 999 ? 28.344 42.375 -4.602 1 92.5 999 ILE B O 1
ATOM 15534 N N . ILE B 1 1000 ? 28.656 41.062 -6.312 1 92.62 1000 ILE B N 1
ATOM 15535 C CA . ILE B 1 1000 ? 28.578 42.188 -7.25 1 92.62 1000 ILE B CA 1
ATOM 15536 C C . ILE B 1 1000 ? 27.172 42.781 -7.23 1 92.62 1000 ILE B C 1
ATOM 15538 O O . ILE B 1 1000 ? 27.016 44 -7.223 1 92.62 1000 ILE B O 1
ATOM 15542 N N . ALA B 1 1001 ? 26.219 41.969 -7.227 1 92.19 1001 ALA B N 1
ATOM 15543 C CA . ALA B 1 1001 ? 24.844 42.438 -7.246 1 92.19 1001 ALA B CA 1
ATOM 15544 C C . ALA B 1 1001 ? 24.484 43.188 -5.969 1 92.19 1001 ALA B C 1
ATOM 15546 O O . ALA B 1 1001 ? 23.812 44.219 -6.02 1 92.19 1001 ALA B O 1
ATOM 15547 N N . ILE B 1 1002 ? 24.969 42.75 -4.805 1 91.94 1002 ILE B N 1
ATOM 15548 C CA . ILE B 1 1002 ? 24.641 43.375 -3.521 1 91.94 1002 ILE B CA 1
ATOM 15549 C C . ILE B 1 1002 ? 25.375 44.688 -3.381 1 91.94 1002 ILE B C 1
ATOM 15551 O O . ILE B 1 1002 ? 24.797 45.688 -2.898 1 91.94 1002 ILE B O 1
ATOM 15555 N N . LEU B 1 1003 ? 26.594 44.781 -3.844 1 90.25 1003 LEU B N 1
ATOM 15556 C CA . LEU B 1 1003 ? 27.422 45.969 -3.621 1 90.25 1003 LEU B CA 1
ATOM 15557 C C . LEU B 1 1003 ? 27.078 47.062 -4.617 1 90.25 1003 LEU B C 1
ATOM 15559 O O . LEU B 1 1003 ? 27.188 48.25 -4.301 1 90.25 1003 LEU B O 1
ATOM 15563 N N . PHE B 1 1004 ? 26.578 46.688 -5.793 1 90.81 1004 PHE B N 1
ATOM 15564 C CA . PHE B 1 1004 ? 26.438 47.75 -6.809 1 90.81 1004 PHE B CA 1
ATOM 15565 C C . PHE B 1 1004 ? 24.969 47.875 -7.223 1 90.81 1004 PHE B C 1
ATOM 15567 O O . PHE B 1 1004 ? 24.484 49 -7.414 1 90.81 1004 PHE B O 1
ATOM 15574 N N . ILE B 1 1005 ? 24.234 46.844 -7.332 1 90.5 1005 ILE B N 1
ATOM 15575 C CA . ILE B 1 1005 ? 22.875 46.938 -7.848 1 90.5 1005 ILE B CA 1
ATOM 15576 C C . ILE B 1 1005 ? 21.906 47.25 -6.715 1 90.5 1005 ILE B C 1
ATOM 15578 O O . ILE B 1 1005 ? 21 48.094 -6.883 1 90.5 1005 ILE B O 1
ATOM 15582 N N . LEU B 1 1006 ? 22.109 46.625 -5.582 1 90.06 1006 LEU B N 1
ATOM 15583 C CA . LEU B 1 1006 ? 21.203 46.812 -4.453 1 90.06 1006 LEU B CA 1
ATOM 15584 C C . LEU B 1 1006 ? 21.172 48.25 -3.994 1 90.06 1006 LEU B C 1
ATOM 15586 O O . LEU B 1 1006 ? 20.094 48.812 -3.727 1 90.06 1006 LEU B O 1
ATOM 15590 N N . PRO B 1 1007 ? 22.281 48.969 -3.895 1 89.44 1007 PRO B N 1
ATOM 15591 C CA . PRO B 1 1007 ? 22.25 50.375 -3.465 1 89.44 1007 PRO B CA 1
ATOM 15592 C C . PRO B 1 1007 ? 21.5 51.281 -4.438 1 89.44 1007 PRO B C 1
ATOM 15594 O O . PRO B 1 1007 ? 20.906 52.25 -4.027 1 89.44 1007 PRO B O 1
ATOM 15597 N N . LEU B 1 1008 ? 21.547 50.875 -5.688 1 88.5 1008 LEU B N 1
ATOM 15598 C CA . LEU B 1 1008 ? 20.844 51.656 -6.688 1 88.5 1008 LEU B CA 1
ATOM 15599 C C . LEU B 1 1008 ? 19.328 51.5 -6.523 1 88.5 1008 LEU B C 1
ATOM 15601 O O . LEU B 1 1008 ? 18.578 52.438 -6.809 1 88.5 1008 LEU B O 1
ATOM 15605 N N . LEU B 1 1009 ? 18.969 50.406 -6.055 1 88.19 1009 LEU B N 1
ATOM 15606 C CA . LEU B 1 1009 ? 17.547 50.156 -5.852 1 88.19 1009 LEU B CA 1
ATOM 15607 C C . LEU B 1 1009 ? 17.062 50.781 -4.551 1 88.19 1009 LEU B C 1
ATOM 15609 O O . LEU B 1 1009 ? 15.875 51.062 -4.391 1 88.19 1009 LEU B O 1
ATOM 15613 N N . LEU B 1 1010 ? 17.938 51.094 -3.613 1 86.31 1010 LEU B N 1
ATOM 15614 C CA . LEU B 1 1010 ? 17.594 51.625 -2.307 1 86.31 1010 LEU B CA 1
ATOM 15615 C C . LEU B 1 1010 ? 17.562 53.156 -2.346 1 86.31 1010 LEU B C 1
ATOM 15617 O O . LEU B 1 1010 ? 17.109 53.781 -1.395 1 86.31 1010 LEU B O 1
ATOM 15621 N N . ARG B 1 1011 ? 17.969 53.781 -3.375 1 76.88 1011 ARG B N 1
ATOM 15622 C CA . ARG B 1 1011 ? 18.016 55.25 -3.5 1 76.88 1011 ARG B CA 1
ATOM 15623 C C . ARG B 1 1011 ? 16.594 55.812 -3.5 1 76.88 1011 ARG B C 1
ATOM 15625 O O . ARG B 1 1011 ? 15.734 55.375 -4.254 1 76.88 1011 ARG B O 1
ATOM 15632 N N . GLN B 1 1012 ? 16.094 56.156 -2.258 1 63.59 1012 GLN B N 1
ATOM 15633 C CA . GLN B 1 1012 ? 14.781 56.781 -2.098 1 63.59 1012 GLN B CA 1
ATOM 15634 C C . GLN B 1 1012 ? 14.742 58.156 -2.752 1 63.59 1012 GLN B C 1
ATOM 15636 O O . GLN B 1 1012 ? 15.727 58.906 -2.709 1 63.59 1012 GLN B O 1
ATOM 15641 N N . LYS B 1 1013 ? 13.961 58.5 -3.639 1 53.59 1013 LYS B N 1
ATOM 15642 C CA . LYS B 1 1013 ? 13.734 59.844 -4.113 1 53.59 1013 LYS B CA 1
ATOM 15643 C C . LYS B 1 1013 ? 13.523 60.812 -2.949 1 53.59 1013 LYS B C 1
ATOM 15645 O O . LYS B 1 1013 ? 12.812 60.5 -1.992 1 53.59 1013 LYS B O 1
ATOM 15650 N N . PRO B 1 1014 ? 14.43 61.719 -2.785 1 44.09 1014 PRO B N 1
ATOM 15651 C CA . PRO B 1 1014 ? 14.141 62.75 -1.784 1 44.09 1014 PRO B CA 1
ATOM 15652 C C . PRO B 1 1014 ? 12.664 63.094 -1.726 1 44.09 1014 PRO B C 1
ATOM 15654 O O . PRO B 1 1014 ? 11.977 63.094 -2.75 1 44.09 1014 PRO B O 1
ATOM 15657 N N . ALA B 1 1015 ? 12.055 62.812 -0.638 1 40.94 1015 ALA B N 1
ATOM 15658 C CA . ALA B 1 1015 ? 10.773 63.5 -0.467 1 40.94 1015 ALA B CA 1
ATOM 15659 C C . ALA B 1 1015 ? 10.836 64.938 -0.983 1 40.94 1015 ALA B C 1
ATOM 15661 O O . ALA B 1 1015 ? 11.766 65.688 -0.663 1 40.94 1015 ALA B O 1
ATOM 15662 N N . HIS B 1 1016 ? 10.398 65.188 -2.021 1 34.62 1016 HIS B N 1
ATOM 15663 C CA . HIS B 1 1016 ? 10.148 66.625 -2.318 1 34.62 1016 HIS B CA 1
ATOM 15664 C C . HIS B 1 1016 ? 9.695 67.375 -1.071 1 34.62 1016 HIS B C 1
ATOM 15666 O O . HIS B 1 1016 ? 8.68 67 -0.46 1 34.62 1016 HIS B O 1
ATOM 15672 N N . HIS B 1 1017 ? 10.586 67.812 -0.199 1 35.59 1017 HIS B N 1
ATOM 15673 C CA . HIS B 1 1017 ? 10.219 68.938 0.671 1 35.59 1017 HIS B CA 1
ATOM 15674 C C . HIS B 1 1017 ? 9.25 69.875 -0.028 1 35.59 1017 HIS B C 1
ATOM 15676 O O . HIS B 1 1017 ? 9.609 70.5 -1.015 1 35.59 1017 HIS B O 1
ATOM 15682 N N . LEU B 1 1018 ? 7.988 69.625 -0.14 1 32.22 1018 LEU B N 1
ATOM 15683 C CA . LEU B 1 1018 ? 7.008 70.688 -0.483 1 32.22 1018 LEU B CA 1
ATOM 15684 C C . LEU B 1 1018 ? 7.293 72 0.256 1 32.22 1018 LEU B C 1
ATOM 15686 O O . LEU B 1 1018 ? 7.848 71.938 1.357 1 32.22 1018 LEU B O 1
ATOM 15690 N N . HIS B 1 1019 ? 7.086 73.25 -0.325 1 35.81 1019 HIS B N 1
ATOM 15691 C CA . HIS B 1 1019 ? 7.074 74.688 -0.179 1 35.81 1019 HIS B CA 1
ATOM 15692 C C . HIS B 1 1019 ? 6.371 75.125 1.107 1 35.81 1019 HIS B C 1
ATOM 15694 O O . HIS B 1 1019 ? 5.141 75.125 1.167 1 35.81 1019 HIS B O 1
ATOM 15700 N N . LEU B 1 1020 ? 6.602 74.75 2.258 1 33.56 1020 LEU B N 1
ATOM 15701 C CA . LEU B 1 1020 ? 6.07 75.562 3.35 1 33.56 1020 LEU B CA 1
ATOM 15702 C C . LEU B 1 1020 ? 6.508 77 3.215 1 33.56 1020 LEU B C 1
ATOM 15704 O O . LEU B 1 1020 ? 6.227 77.812 4.09 1 33.56 1020 LEU B O 1
ATOM 15708 N N . GLU B 1 1021 ? 7.402 77.438 2.322 1 34.34 1021 GLU B N 1
ATOM 15709 C CA . GLU B 1 1021 ? 7.645 78.875 2.27 1 34.34 1021 GLU B CA 1
ATOM 15710 C C . GLU B 1 1021 ? 6.391 79.625 1.83 1 34.34 1021 GLU B C 1
ATOM 15712 O O . GLU B 1 1021 ? 6.355 80.875 1.87 1 34.34 1021 GLU B O 1
ATOM 15717 N N . GLU B 1 1022 ? 5.426 79.125 1.138 1 34.88 1022 GLU B N 1
ATOM 15718 C CA . GLU B 1 1022 ? 4.379 80.062 0.72 1 34.88 1022 GLU B CA 1
ATOM 15719 C C . GLU B 1 1022 ? 3.512 80.438 1.903 1 34.88 1022 GLU B C 1
ATOM 15721 O O . GLU B 1 1022 ? 2.645 81.312 1.766 1 34.88 1022 GLU B O 1
ATOM 15726 N N . ALA B 1 1023 ? 3.441 79.875 3.039 1 39.84 1023 ALA B N 1
ATOM 15727 C CA . ALA B 1 1023 ? 2.484 80.375 3.994 1 39.84 1023 ALA B CA 1
ATOM 15728 C C . ALA B 1 1023 ? 3.061 81.625 4.707 1 39.84 1023 ALA B C 1
ATOM 15730 O O . ALA B 1 1023 ? 2.41 82.188 5.578 1 39.84 1023 ALA B O 1
ATOM 15731 N N . SER B 1 1024 ? 4.391 81.875 4.66 1 34.59 1024 SER B N 1
ATOM 15732 C CA . SER B 1 1024 ? 4.699 83.125 5.395 1 34.59 1024 SER B CA 1
ATOM 15733 C C . SER B 1 1024 ? 4.207 84.375 4.645 1 34.59 1024 SER B C 1
ATOM 15735 O O . SER B 1 1024 ? 4.297 85.438 5.148 1 34.59 1024 SER B O 1
ATOM 15737 N N . THR B 1 1025 ? 4.117 84.25 3.338 1 33.03 1025 THR B N 1
ATOM 15738 C CA . THR B 1 1025 ? 3.695 85.562 2.756 1 33.03 1025 THR B CA 1
ATOM 15739 C C . THR B 1 1025 ? 2.205 85.75 2.98 1 33.03 1025 THR B C 1
ATOM 15741 O O . THR B 1 1025 ? 1.718 86.875 2.85 1 33.03 1025 THR B O 1
ATOM 15744 N N . GLU B 1 1026 ? 1.271 84.875 3.125 1 25.34 1026 GLU B N 1
ATOM 15745 C CA . GLU B 1 1026 ? 0.042 85.562 3.557 1 25.34 1026 GLU B CA 1
ATOM 15746 C C . GLU B 1 1026 ? -0.035 85.625 5.078 1 25.34 1026 GLU B C 1
ATOM 15748 O O . GLU B 1 1026 ? 0.379 84.688 5.777 1 25.34 1026 GLU B O 1
#

Secondary structure (DSSP, 8-state):
-HHHHHHHHHTHHHHHHHHHHHHHHHHHHHHH--EESS---SPPEEEEEEE-TT--HHHHIIIIIHHHHHHHTT-TTEEEEEEEEETTEEEEEEEEPTTS-HHHHHHHHHHHHTTPPPGGG---EE----TT-EEEEEEEE-TTS-HHHHHHHIIIIIHHHHTTSTTEEEEEEESS--EEEEEEE-HHHHHHHT--HHHHHHHHHHHS--EEEEEEEETTEEEEEEEE----SHHHHHT-EEEEETTEEEEHHHHEEEEEEEPPP-EEEEETTEEEE-EEEEEEPTTS-HHHHHHHHHHHHHHHHHSSSSPTT-EEEEEEEHHHHHHHHHHHHHHHHHHHHHHHHHHHHHHH--HHHHHHHHHHHHHHHHHHHHHHHHHTPPEEHHHHHT--HHHHHHHHHHHHHHHHHHHHT--TT--HHHHHHHHHHHHHHHHHHHHHHHHHHTHHHHH--HHHHHHHHHHHHHHHHHHHHHHHIIIIIHHHHHHHH--SS---S----HH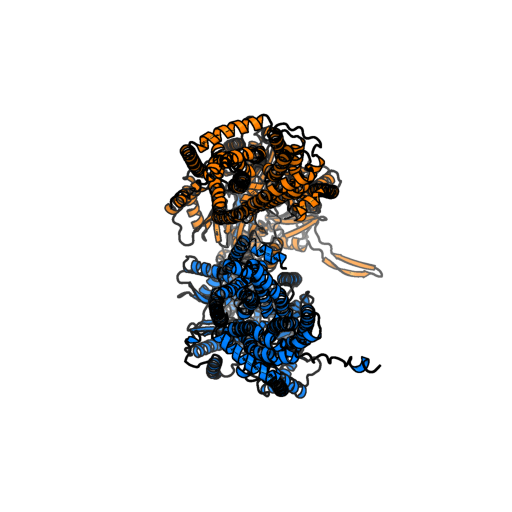HHHHHHHHHHHHHHHHH-HHHHHHHHHHHHHHHHHHHHHS-B-S------SEEEEEEEPPTT--HHHHHHHHHHHHHHHHTSTTEEEEEEEEE--TTS-S---TTEEEEEEEE--GGGSPTT--HHHHHHHHHHHHTTSTT-EEEEE-HHHHHHHHHHHSSSSSEEEEEE-S-HHHHHHHHHHHHHHHHTSTTEEEEEE--SEEEEEEEEEE-HHHHHHTT--HHHHHHHHHHHH---EEEEEEETTEEEEEEEE--GGGTSSHHHHHTPEEEPTTS-EEEGGGTEEEEEEEEES-EEEETTEEEEEEEEEE-SS-HHHHHHHHHHHHHHH-PPPTT-EEEEEEHHHHHHHHHHHHHHHHHHHHHHHHHHHHHHHS-HHHHHHHHHHHHHHHHHHHHHHHHHT--B-HHHHHHHHHHHHHHHHHHHHHHHHHHHHHHH-SSSTHHHHHHHHHHHHHHHHHHHHHHHSHHHHH--STTGGGTHHHHHHHHHHHHHHHHIIIIIHHHHH----------GGGTT-/-HHHHHHHHHTHHHHHHHHHHHHHHHHHHHHH--EESS---SPPEEEEEEE-TT--HHHHIIIIIHHHHHHHTT-TTEEEEEEEEETTEEEEEEEE-TTS-HHHHHHHHHHHHHT---GGG---EE----TT-EEEEEEEE-TTS-HHHHHHHIIIIIHHHHTTSTTEEEEEEESS--EEEEEEE-HHHHHHHT--HHHHHHHHHHHS--EEEEEEEETTEEEEEEE-----SHHHHHT-EEEEETTEEEEHHHHEEEEEEEPPP-EEEEETTEEEE-EEEEEEPTTS-HHHHHHHHHHHHHHHHHSSSSPTT-EEEEEEEHHHHHHHHHHHHHHHHHHHHHHHHHHHHHHH--HHHHHHHHHHHHHHHHHHHHHHHHHTPPEEHHHHHT--HHHHHHHHHHHHHHHHHHHHT--TT--HHHHHHHHHHHHHHHHHHHHHHHHHHTHHHHT--HHHHHHHHHHHHHHHHHHHHHHHIIIIIHHHHHHHH--SS---S----HHHHHHHHHHHHHHHHHHH-HHHHHHHHHHHHHHHHHHHHHS-B-S------SEEEEEEEPPTTB-HHHHHHHHHHHHHHHHTSTTEEEEEEEEE--TT--S---TTEEEEEEEE--GGGSPTT--HHHHHHHHHHHHTTSTT-EEEEE-HHHHHHHHHHHSSSSSEEEEEE-S-HHHHHHHHHHHHHHHHTSTTEEEEEE--SEEEEEEEEEE-HHHHHHTT--HHHHHHHHHHHH--S--EEEEETTEEEEEEEE--GGGTSSHHHHHTPEEEPTTS-EEEHHHHEEEEEEEEES-EEEETTEEEEEEEEEE-SS-HHHHHHHHHHHHHHH-PPPTT-EEEEEEHHHHHHHHHHHHHHHHHHHHHHHHHHHHHHHS-HHHHHHHHHHHHHHHHHHHHHHHHTT--B-HHHHHHHHHHHHHHHHHHHHHHHHHHHHHHH-SSSTHHHHHHHHHHHHHHHHHHHHHHHSHHHHH--STTGGGTHHHHHHHHHHHHHHHHIIIIIHHHHH----------GGGTT-

Organism: NCBI:txid570835

Nearest PDB structures (foldseek):
  4dnt-assembly1_A  TM=9.506E-01  e=9.632E-77  Escherichia coli K-12
  3t53-assembly1_A  TM=9.524E-01  e=3.497E-76  Escherichia coli K-12
  4dop-assembly1_A  TM=9.484E-01  e=1.586E-75  Escherichia coli K-12
  8qzq-assembly1_A  TM=9.044E-01  e=1.845E-59  Escherichia coli K-12
  8qzl-assembly1_B  TM=8.953E-01  e=4.738E-58  Klebsiella pneumoniae subsp. pneumoniae DSM 30104 = JCM 1662 = NBRC 14940

Radius of gyration: 43.71 Å; Cα contacts (8 Å, |Δi|>4): 3884; chains: 2; bounding box: 99×152×116 Å

InterPro domains:
  IPR001036 Acriflavin resistance protein [PF00873] (5-1009)
  IPR001036 Acriflavin resistance protein [PR00702] (11-35)
  IPR001036 Acriflavin resistance protein [PR00702] (39-57)
  IPR001036 Acriflavin resistance protein [PR00702] (329-352)
  IPR001036 Acriflavin resistance protein [PR00702] (356-377)
  IPR001036 Acriflavin resistance protein [PR00702] (438-461)
  IPR001036 Acriflavin resistance protein [PR00702] (463-486)
  IPR001036 Acriflavin resistance protein [PR00702] (538-555)
  IPR001036 Acriflavin resistance protein [PTHR32063] (2-1010)
  IPR004763 Cation efflux system CusA-like [TIGR00914] (2-1012)
  IPR027463 Multidrug efflux transporter AcrB TolC docking domain, DN/DC subdomains [G3DSA:3.30.2090.10] (176-268)
  IPR027463 Multidrug efflux transporter AcrB TolC docking domain, DN/DC subdomains [G3DSA:3.30.2090.10] (711-799)
  IPR027463 Multidrug efflux transporter AcrB TolC docking domain, DN/DC subdomains [SSF82714] (179-262)
  IPR027463 Multidrug efflux transporter AcrB TolC docking domain, DN/DC subdomains [SSF82714] (709-793)

Foldseek 3Di:
DLVVLLVLQVPLVVLVVVLVVLLVLLVVLVVVFFEDAFFALFAQKWKKKWFAQPDAQVCCCVQPVLLLLVLLPPQPQFDWWWWKGFRGMIMIMTGGFRPDDNVVSVVSSVVSQVVDQGPPRTHIDIFQDDLPFWFFKKFKDFPPDALQVSVQCVPQPVFVLLCPQPQFPGKFKAFTFHKFKEWAFAPVLCVVVLHDLVLLLVQLLVQADKDWDDWDDDDPDIDTGIDDRHDFDQVSQQQGFRDDDPNDTDGSVRGTDIDIDTDPHQKAKAKQQRLGTMMMTITGGPLDRNVSSLVSSVVSLVCVQPDDRDPPRIHMGTDDGNVVLSVQLVVLLVVLQVQLLVQLLVLCCQWQVDPLLSVLLSVQQSQLLSQLSSVCVVVSHHHYSLQSSLQQSLQLSLLQLQLSVLLVVQLLPDDPPDDSSVSSSVSNVLSLLLSVLLLVLLLLLCVLQCPDGRSSNSRCNSNSSSNNSSNVSSSCCNNNVSSSSCSVPPDPDDPNDPSGHPVNVVVLVVLLVVQVVLLVCVVVVVVVLVVLLVLLVVLQVPLFEFAFDAFDSQKKKKKKFADLQDDLVVLSVVQSVLQVLLVPAPQWDMKMKMAGDGPVNSDPGGRRIMMMITHGDDPVPHPPPDDPVNSVVVSCVRSPVDPRIQMDMDHSSGQSSQCSFQVHRAQKKKKKFFADQVVQVVLVVQLLVLLVPFPQKPRKDWDHFKDHKDWDKAFQPVQCVVQPHDPVQVVVQLCQAANQDFSDWHDDPSGIHGYHYYHPCVQHVDLVSQQQRWGAGPVSDTDGSVRGIDTDIDMDTRMWMDMPSTTIIMIHIDGPPDHPVVRVVVSVVRCVPRRDDDPRIDMDITHRVVSRVVSVVSCVPSSVVSVVVSLVSLCVSVVDSLLSVLLVVLLSLLQSQLSVLSSVVSNHDYPLLVSLSSSSSSLLSSLQSQLVSQLVVQCVVDPPNCSLSVSLSVSLSSSLSSLCSSLSSLVCLLPDPGRSSSRNNSSSSSSNRSSVSSSVSRSNVSSSSVDDPPPPPPPPVVVVVD/DLVVLLVLQVPLVVLVVVLVVLLVLLVVLVVVFFEDAFFALFAQKWKKKWFAQPDAQVCCCVQPVLLLLVLCPPQPQFDWWWWKGFRGMIMIMTGGFRPDDNVVSVVSSVVSQVVDQGPPRTHMDIFQDDLPFWFFKKFKDFPPDALQVSVLCVVQPVFVLLCPQPQFPGKFKAFTFHKFKEWAFAPVLCVVVLHDLVLLLVQLLVQADKDWDDWDDDPPDTDTDIRDRHDFDQVSQQQGFRDDDPNDTDGSVRGTDIDIDTFPHQKAKAKQQRLGTMMMTITGGPPDRNVVSLVSSVVSLVCVQPDDRDPPRIHMGTDDGNVVLSVQLVVLLVVLQVQLLVQLLVLCCQWQVDPLLSVLLSVQQSQLLSQLSSVCVVVVHHHYSLQSLLQQSLQLSLLQLQLSVLLVVQLLPDDPPDDSSVSSSVSNVLSLLLSVLLLVLLLLLCVLQCPDGRSSNSRRNSNSSSNNSSNVSSSCCNNNVSSSSCSVPPDPDDPSDPSGHPVNVVVLVVLLVVQVVLLVCVVVVVVVLVVLLVLLVVLQVPLFEFAFDAFDSQKKKKKKFADLADDLVVLSVVQSVLQNLLVPAPQWDMKMKMAGDGPVNSDPGGRRIIMMITHGDDPVPHPPPDDPVNSVVVSCVRSPVDPRIQMDMDHSSGQSSQCSFQVDRAQKKKKKFDADLVVQVVLLVQLLVLLVPFPQKPRKDWDHFKDHKDWDKAFQPVQCVVLPHDPVQVVVQLCQACNSDFSDWHDDPSGIHGYHYYHPCVQNVDLVSQQQRWGAGPVSDTDGSVRGIDTDIDMDTRMWMDMPSTTIIMIHIDGPPDHPVVRVVVSVVRCVPRRDDDPRIDMDITHRVVSRVVSVVSCVPSSVVSVVVSLVSLCVSVVDSLLSVLLVVLLSLLQSQLSVLSSVVSNHHYPLLVSLSSSSSSQLSSLQSQLVSQLVVQCVVDPPNCSLSVSLSVSLSSSLSSLCSSLSSLVCLLPDPGRSSSRNNSSSSSSNRSSVSSSVSNSNVSSSSVPDDPPPPPPPVVVVVD